Protein AF-0000000078598450 (afdb_homodimer)

pLDDT: mean 82.83, std 18.05, range [18.55, 98.25]

Radius of gyration: 43.67 Å; Cα contacts (8 Å, |Δi|>4): 2610; chains: 2; bounding box: 97×146×122 Å

Secondary structure (DSSP, 8-state):
-----------S------BTTTTB----S----------TT--EEEEE-PPPPTTT-HHHHHHHHHHHHHT-GGGG--S-BSS--S-TTHHHHHHHHHHT-HHHHHHHHHHHHHHHHHHHHHT-S---SSTTHHHHHHHHHHHHHHHHHHHHHHHHHHHS-----HHHHHHHHHHHHHHHHHHSTTEEEEEHHHHHHHHHHHHHHHHTT-EEEEEE--S-THHHHHHHHHHHHHTBPPPEEEEEGGG--TTHHHHHHHTTEEEE-S--TT-HHHHHHHHHHHHHHHHHT--EE--TTSS--SSSSPPPPP-HHHHHHHHHHHTTSS--EEEEEEEEEESS-TTHHHHHHHHTT-------HHHHHH-HHHHT----EEEEEEPPPEEHHHHHHHHHHHTT---S-TT----HHHHHHHHHHHHHHHHHHHHHHPEEPHHHHHHHHHHT-SSS-EEHHHHHHHHHHHHHHHHHTT-EE---TT--HHHHHHHHHHHH-TTTEEEE-SSSS-EEEES-HHHHHHHHTTTGGGSHHHHHHHHHHHHHHTTBSSGGGG-EEHHHHHHHHHHHHHHTTTTSPPPTT-HHHHHHHHHHHHHHTTSEEEEE-TTS-EEEEEE-HHHHHTTSHHHHHHHHHHHHHHHHHHHHHHHHHTTSPPTTS-S---EEHHHHHHHHHHHHHHHHHHTSSS-GGGG-HHHHHHHHHHHHHHTSEEEE--SS-SSPPEEEE-GGGPPPB-TTT-PBPS-SHHHHHHHHHHTTS---TT--SSHHHHHHHHHHHHHHHHHHHHH------S-B-----SS--TTS----/--TT-------------EETTTTEE---S----------TT--EEEEE-PPPPTTT-HHHHHHHHHHHHHT-GGGG--S-BSS--S-TTHHHHHHHHHHT-HHHHHHHHHHHHHHHHHHHHHT-S---SSTTHHHHHHHHHHHHHHHHHHHHHHHHHHHS-----HHHHHHHHHHHHHHHHHHSTTEEEEEHHHHHHHHHHHHHHHHTT-EEEEEE--SSTHHHHHHHHHHHHHTBPPPEEEEEGGG--TTHHHHHHHHTEEEE-S--TT-HHHHHHHHHHHHHHHHHT--EE--TTSS--SSSSPPPPP-HHHHHHHHHHHTTSS--EEEEEEEEEESS-TTHHHHHHHHTT-------HHHHHH-HHHHT----EEEEEEPPPEEHHHHHHHHHHHTT---S-TT----HHHHHHHHHHHHHHHHHHHHHHPEEPHHHHHHHHHHT-SSS-EEHHHHHHHHHHHHHHHHHTT-EE---TT--HHHHHHHHHHHH-TTTEEEE-SSSS-EEEES-HHHHHHHHTTTGGGSHHHHHHHHHHHHHHTTBSSGGGG-EEHHHHHHHHHHHHHHTTTTSPPPTT-HHHHHHHHHHHHHHTTSEEEEE-TTS-EEEEEE-HHHHHTTSHHHHHHHHHHHHHHHHHHHHHHHHHTTSPPTTS-S---EEHHHHHHHHHHHHHHHHHHTS-S-GGGG-HHHHHHHHHHHHHTTSEEEE--SS-SSPPEEEE-GGGPPPB-TTT-PBPS-SHHHHHHHHHHTTS---TT--SSHHHHHHHHHHHHHHHHHHHHH------S-B------S--TTS----

Organism: Penicillium oxalicum (strain 114-2 / CGMCC 5302) (NCBI:txid933388)

Sequence (1624 aa):
MPQPKSTIGDEHSAPDLEIVGDKVTIHPSGFTSGPTARDDTITERNLVRHMARFRENPLDFFREVSLYMSGSGWRAYDDVIGQPVFYSGFGERMKSLILSSSMLQDKVRELANTRLAVEEKEGLLAIKEGANLDEKRARRRNELEGGLREVVDTMLDNMICKMESKTFIRGAYYLCTQLLTRAYHQGIHVSSEEVLRLRSVAETAAKNNQSIVFLPCHKSHVDYVSLQLICYRLGMGLPVVVAGDNLNIPLLGPFLQHAGAMWIRRSFGNDPLYQTVVQAYIDTLLQQGFNFECFIEGGRSRTGKLLSPKFGILNFIVDSVLSGRVKDTIICPVSTQYDKVIETESYISELLGQPKQKENLADLLSSSSVLSLKLGRVDVRFSQPWSLREFLTQQLSRLDHSDIGYGLKLDYAERGRILRTLGYRVLSEINDVSVMMPPALVGTVLLTLRGRGVGKGELVRRLDWLCDRVRAKGGRVAHFYRSPTEVVVDRALDVLGPKLVGVVPGLAEPTYYAVDRFQLSFYRNMLIHLFITEALVSVAMYTKIKQGGGPDNQRITFEALKAQVSFLSQLFRGEFIFPPEGLVNNLEKTLRSLEADDVISIARDASNVPQFVELSEAERTCGRENFDFYCFLIWPFIEASWLGVVSLQGLTPPLDCPTDIWIDNKKAQDSAQLLGKTLYHQGDLSYFEAVNKETLKNSYQRFEEEGIILVARSKESRAGPSIKLAPEWTPERDPETGKVIPRGRLWDFTELIAQSRREGKNRRDGATVSSRVLTMSDRVGRQLFFTAAAPAPVDVSSRQMRRKAIGTDSKLMPQPKSTIGDEHSAPDLEIVGDKVTIHPSGFTSGPTARDDTITERNLVRHMARFRENPLDFFREVSLYMSGSGWRAYDDVIGQPVFYSGFGERMKSLILSSSMLQDKVRELANTRLAVEEKEGLLAIKEGANLDEKRARRRNELEGGLREVVDTMLDNMICKMESKTFIRGAYYLCTQLLTRAYHQGIHVSSEEVLRLRSVAETAAKNNQSIVFLPCHKSHVDYVSLQLICYRLGMGLPVVVAGDNLNIPLLGPFLQHAGAMWIRRSFGNDPLYQTVVQAYIDTLLQQGFNFECFIEGGRSRTGKLLSPKFGILNFIVDSVLSGRVKDTIICPVSTQYDKVIETESYISELLGQPKQKENLADLLSSSSVLSLKLGRVDVRFSQPWSLREFLTQQLSRLDHSDIGYGLKLDYAERGRILRTLGYRVLSEINDVSVMMPPALVGTVLLTLRGRGVGKGELVRRLDWLCDRVRAKGGRVAHFYRSPTEVVVDRALDVLGPKLVGVVPGLAEPTYYAVDRFQLSFYRNMLIHLFITEALVSVAMYTKIKQGGGPDNQRITFEALKAQVSFLSQLFRGEFIFPPEGLVNNLEKTLRSLEADDVISIARDASNVPQFVELSEAERTCGRENFDFYCFLIWPFIEASWLGVVSLQGLTPPLDCPTDIWIDNKKAQDSAQLLGKTLYHQGDLSYFEAVNKETLKNSYQRFEEEGIILVARSKESRAGPSIKLAPEWTPERDPETGKVIPRGRLWDFTELIAQSRREGKNRRDGATVSSRVLTMSDRVGRQLFFTAAAPAPVDVSSRQMRRKAIGTDSKL

Nearest PDB structures (foldseek):
  8e50-assembly1_A  TM=8.571E-01  e=2.060E-31  Homo sapiens
  5dok-assembly2_B  TM=3.335E-01  e=1.825E+00  Tetrahymena thermophila
  5dfn-assembly2_B  TM=2.974E-01  e=2.376E+00  Tetrahymena thermophila
  5dok-assembly1_A  TM=2.936E-01  e=3.233E+00  Tetrahymena thermophila
  6dcr-assembly1_A  TM=2.007E-01  e=6.535E+00  Escherichia coli K-12

Structure (mmCIF, N/CA/C/O backbone):
data_AF-0000000078598450-model_v1
#
loop_
_entity.id
_entity.type
_entity.pdbx_description
1 polymer 'Phospholipid/glycerol acyltransferase domain-containing protein'
#
loop_
_atom_site.group_PDB
_atom_site.id
_atom_site.type_symbol
_atom_site.label_atom_id
_atom_site.label_alt_id
_atom_site.label_comp_id
_atom_site.label_asym_id
_atom_site.label_entity_id
_atom_site.label_seq_id
_atom_site.pdbx_PDB_ins_code
_atom_site.Cartn_x
_atom_site.Cartn_y
_atom_site.Cartn_z
_atom_site.occupancy
_atom_site.B_iso_or_equiv
_atom_site.auth_seq_id
_atom_site.auth_comp_id
_atom_site.auth_asym_id
_atom_site.auth_atom_id
_atom_site.pdbx_PDB_model_num
ATOM 1 N N . MET A 1 1 ? 45.812 20.312 73.312 1 22.81 1 MET A N 1
ATOM 2 C CA . MET A 1 1 ? 44.406 20.094 72.938 1 22.81 1 MET A CA 1
ATOM 3 C C . MET A 1 1 ? 44.062 20.828 71.625 1 22.81 1 MET A C 1
ATOM 5 O O . MET A 1 1 ? 44.156 22.062 71.562 1 22.81 1 MET A O 1
ATOM 9 N N . PRO A 1 2 ? 44.156 20.109 70.5 1 24.27 2 PRO A N 1
ATOM 10 C CA . PRO A 1 2 ? 44.344 20.531 69.062 1 24.27 2 PRO A CA 1
ATOM 11 C C . PRO A 1 2 ? 43.031 21.062 68.5 1 24.27 2 PRO A C 1
ATOM 13 O O . PRO A 1 2 ? 42 20.406 68.5 1 24.27 2 PRO A O 1
ATOM 16 N N . GLN A 1 3 ? 42.656 22.359 68.875 1 24.23 3 GLN A N 1
ATOM 17 C CA . GLN A 1 3 ? 41.5 23.125 68.438 1 24.23 3 GLN A CA 1
ATOM 18 C C . GLN A 1 3 ? 41.281 23.047 66.938 1 24.23 3 GLN A C 1
ATOM 20 O O . GLN A 1 3 ? 42.219 23.312 66.125 1 24.23 3 GLN A O 1
ATOM 25 N N . PRO A 1 4 ? 40.312 22.109 66.5 1 24.39 4 PRO A N 1
ATOM 26 C CA . PRO A 1 4 ? 40.094 21.453 65.25 1 24.39 4 PRO A CA 1
ATOM 27 C C . PRO A 1 4 ? 39.969 22.453 64.062 1 24.39 4 PRO A C 1
ATOM 29 O O . PRO A 1 4 ? 39.719 23.641 64.312 1 24.39 4 PRO A O 1
ATOM 32 N N . LYS A 1 5 ? 40 21.688 62.812 1 26.7 5 LYS A N 1
ATOM 33 C CA . LYS A 1 5 ? 40.438 22 61.438 1 26.7 5 LYS A CA 1
ATOM 34 C C . LYS A 1 5 ? 39.438 22.906 60.75 1 26.7 5 LYS A C 1
ATOM 36 O O . LYS A 1 5 ? 38.312 22.5 60.438 1 26.7 5 LYS A O 1
ATOM 41 N N . SER A 1 6 ? 39.219 24.234 61.125 1 22.58 6 SER A N 1
ATOM 42 C CA . SER A 1 6 ? 38.375 25.312 60.625 1 22.58 6 SER A CA 1
ATOM 43 C C . SER A 1 6 ? 38.406 25.375 59.094 1 22.58 6 SER A C 1
ATOM 45 O O . SER A 1 6 ? 39.406 25.719 58.5 1 22.58 6 SER A O 1
ATOM 47 N N . THR A 1 7 ? 37.781 24.281 58.344 1 25.06 7 THR A N 1
ATOM 48 C CA . THR A 1 7 ? 37.156 23.953 57.062 1 25.06 7 THR A CA 1
ATOM 49 C C . THR A 1 7 ? 36.375 25.141 56.5 1 25.06 7 THR A C 1
ATOM 51 O O . THR A 1 7 ? 35.312 25.5 57.031 1 25.06 7 THR A O 1
ATOM 54 N N . ILE A 1 8 ? 36.938 26.219 55.969 1 24.95 8 ILE A N 1
ATOM 55 C CA . ILE A 1 8 ? 37.188 27.5 55.312 1 24.95 8 ILE A CA 1
ATOM 56 C C . ILE A 1 8 ? 36.125 27.734 54.219 1 24.95 8 ILE A C 1
ATOM 58 O O . ILE A 1 8 ? 35.531 26.781 53.688 1 24.95 8 ILE A O 1
ATOM 62 N N . GLY A 1 9 ? 36.25 28.906 53.469 1 24.38 9 GLY A N 1
ATOM 63 C CA . GLY A 1 9 ? 35.688 30.047 52.75 1 24.38 9 GLY A CA 1
ATOM 64 C C . GLY A 1 9 ? 35.312 29.703 51.344 1 24.38 9 GLY A C 1
ATOM 65 O O . GLY A 1 9 ? 35.938 30.141 50.375 1 24.38 9 GLY A O 1
ATOM 66 N N . ASP A 1 10 ? 34.938 28.5 51.094 1 26.86 10 ASP A N 1
ATOM 67 C CA . ASP A 1 10 ? 34.312 28.234 49.812 1 26.86 10 ASP A CA 1
ATOM 68 C C . ASP A 1 10 ? 33.125 29.156 49.594 1 26.86 10 ASP A C 1
ATOM 70 O O . ASP A 1 10 ? 31.984 28.766 49.844 1 26.86 10 ASP A O 1
ATOM 74 N N . GLU A 1 11 ? 33.094 30.51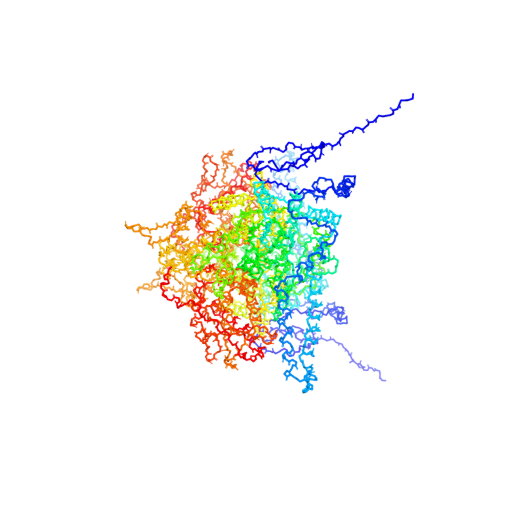6 49.906 1 26.38 11 GLU A N 1
ATOM 75 C CA . GLU A 1 11 ? 32.312 31.75 49.75 1 26.38 11 GLU A CA 1
ATOM 76 C C . GLU A 1 11 ? 31.891 31.922 48.281 1 26.38 11 GLU A C 1
ATOM 78 O O . GLU A 1 11 ? 30.719 32.219 48.031 1 26.38 11 GLU A O 1
ATOM 83 N N . HIS A 1 12 ? 32.844 32.438 47.406 1 25.59 12 HIS A N 1
ATOM 84 C CA . HIS A 1 12 ? 32.625 33.312 46.281 1 25.59 12 HIS A CA 1
ATOM 85 C C . HIS A 1 12 ? 31.984 32.594 45.125 1 25.59 12 HIS A C 1
ATOM 87 O O . HIS A 1 12 ? 31.766 33.156 44.031 1 25.59 12 HIS A O 1
ATOM 93 N N . SER A 1 13 ? 32.219 31.406 45.281 1 27.75 13 SER A N 1
ATOM 94 C CA . SER A 1 13 ? 31.891 30.906 43.969 1 27.75 13 SER A CA 1
ATOM 95 C C . SER A 1 13 ? 30.391 31 43.688 1 27.75 13 SER A C 1
ATOM 97 O O . SER A 1 13 ? 29.594 30.312 44.312 1 27.75 13 SER A O 1
ATOM 99 N N . ALA A 1 14 ? 29.906 32.156 44.031 1 30.91 14 ALA A N 1
ATOM 100 C CA . ALA A 1 14 ? 28.562 32.094 43.406 1 30.91 14 ALA A CA 1
ATOM 101 C C . ALA A 1 14 ? 28.641 31.734 41.938 1 30.91 14 ALA A C 1
ATOM 103 O O . ALA A 1 14 ? 27.719 31.109 41.406 1 30.91 14 ALA A O 1
ATOM 104 N N . PRO A 1 15 ? 29.984 31.797 41.281 1 33.66 15 PRO A N 1
ATOM 105 C CA . PRO A 1 15 ? 29.562 32.406 40 1 33.66 15 PRO A CA 1
ATOM 106 C C . PRO A 1 15 ? 28.859 31.438 39.094 1 33.66 15 PRO A C 1
ATOM 108 O O . PRO A 1 15 ? 27.922 31.797 38.375 1 33.66 15 PRO A O 1
ATOM 111 N N . ASP A 1 16 ? 28.906 30.5 39.031 1 33.28 16 ASP A N 1
ATOM 112 C CA . ASP A 1 16 ? 28.875 29.969 37.656 1 33.28 16 ASP A CA 1
ATOM 113 C C . ASP A 1 16 ? 27.469 30.047 37.062 1 33.28 16 ASP A C 1
ATOM 115 O O . ASP A 1 16 ? 26.5 29.641 37.719 1 33.28 16 ASP A O 1
ATOM 119 N N . LEU A 1 17 ? 27.156 31.234 36.188 1 38.84 17 LEU A N 1
ATOM 120 C CA . LEU A 1 17 ? 26.406 31.266 34.938 1 38.84 17 LEU A CA 1
ATOM 121 C C . LEU A 1 17 ? 27.297 30.969 33.75 1 38.84 17 LEU A C 1
ATOM 123 O O . LEU A 1 17 ? 28.391 31.531 33.625 1 38.84 17 LEU A O 1
ATOM 127 N N . GLU A 1 18 ? 27.484 30.062 32.812 1 40.84 18 GLU A N 1
ATOM 128 C CA . GLU A 1 18 ? 27.969 29.422 31.594 1 40.84 18 GLU A CA 1
ATOM 129 C C . GLU A 1 18 ? 26.859 29.312 30.547 1 40.84 18 GLU A C 1
ATOM 131 O O . GLU A 1 18 ? 25.797 28.766 30.812 1 40.84 18 GLU A O 1
ATOM 136 N N . ILE A 1 19 ? 26.812 30.797 29.484 1 41.5 19 ILE A N 1
ATOM 137 C CA . ILE A 1 19 ? 26.688 30.938 28.031 1 41.5 19 ILE A CA 1
ATOM 138 C C . ILE A 1 19 ? 28.016 31.359 27.438 1 41.5 19 ILE A C 1
ATOM 140 O O . ILE A 1 19 ? 28.547 32.438 27.766 1 41.5 19 ILE A O 1
ATOM 144 N N . VAL A 1 20 ? 29.062 30.688 26.594 1 34.19 20 VAL A N 1
ATOM 145 C CA . VAL A 1 20 ? 30.312 30.484 25.875 1 34.19 20 VAL A CA 1
ATOM 146 C C . VAL A 1 20 ? 30.016 30.234 24.391 1 34.19 20 VAL A C 1
ATOM 148 O O . VAL A 1 20 ? 29.641 29.109 24.016 1 34.19 20 VAL A O 1
ATOM 151 N N . GLY A 1 21 ? 30.156 31.734 23.109 1 35.94 21 GLY A N 1
ATOM 152 C CA . GLY A 1 21 ? 30.375 32.875 22.219 1 35.94 21 GLY A CA 1
ATOM 153 C C . GLY A 1 21 ? 29.5 34.062 22.562 1 35.94 21 GLY A C 1
ATOM 154 O O . GLY A 1 21 ? 29.578 34.594 23.656 1 35.94 21 GLY A O 1
ATOM 155 N N . ASP A 1 22 ? 28.203 34.75 21.828 1 36.47 22 ASP A N 1
ATOM 156 C CA . ASP A 1 22 ? 27.875 36.125 22.125 1 36.47 22 ASP A CA 1
ATOM 157 C C . ASP A 1 22 ? 27.484 36.312 23.578 1 36.47 22 ASP A C 1
ATOM 159 O O . ASP A 1 22 ? 26.891 37.344 23.953 1 36.47 22 ASP A O 1
ATOM 163 N N . LYS A 1 23 ? 27.75 36.469 25.188 1 41.22 23 LYS A N 1
ATOM 164 C CA . LYS A 1 23 ? 28.297 36.062 26.484 1 41.22 23 LYS A CA 1
ATOM 165 C C . LYS A 1 23 ? 27.219 35.531 27.406 1 41.22 23 LYS A C 1
ATOM 167 O O . LYS A 1 23 ? 26.141 36.125 27.516 1 41.22 23 LYS A O 1
ATOM 172 N N . VAL A 1 24 ? 26.828 34.281 28.031 1 44.88 24 VAL A N 1
ATOM 173 C CA . VAL A 1 24 ? 26.219 33.812 29.266 1 44.88 24 VAL A CA 1
ATOM 174 C C . VAL A 1 24 ? 27.297 33.469 30.281 1 44.88 24 VAL A C 1
ATOM 176 O O . VAL A 1 24 ? 28.109 32.562 30.031 1 44.88 24 VAL A O 1
ATOM 179 N N . THR A 1 25 ? 27.797 34.219 31.375 1 38.78 25 THR A N 1
ATOM 180 C CA . THR A 1 25 ? 28.828 33.812 32.344 1 38.78 25 THR A CA 1
ATOM 181 C C . THR A 1 25 ? 28.219 33.25 33.594 1 38.78 25 THR A C 1
ATOM 183 O O . THR A 1 25 ? 28.594 32.156 34.062 1 38.78 25 THR A O 1
ATOM 186 N N . ILE A 1 26 ? 27.844 33.469 35.5 1 40.09 26 ILE A N 1
ATOM 187 C CA . ILE A 1 26 ? 28.953 33.969 36.281 1 40.09 26 ILE A CA 1
ATOM 188 C C . ILE A 1 26 ? 29.516 32.844 37.156 1 40.09 26 ILE A C 1
ATOM 190 O O . ILE A 1 26 ? 28.75 32.156 37.844 1 40.09 26 ILE A O 1
ATOM 194 N N . HIS A 1 27 ? 30.609 31.75 36.969 1 37.09 27 HIS A N 1
ATOM 195 C CA . HIS A 1 27 ? 31.141 30.609 37.688 1 37.09 27 HIS A CA 1
ATOM 196 C C . HIS A 1 27 ? 31.375 30.953 39.156 1 37.09 27 HIS A C 1
ATOM 198 O O . HIS A 1 27 ? 32.125 31.891 39.469 1 37.09 27 HIS A O 1
ATOM 204 N N . PRO A 1 28 ? 30.781 30.641 40.281 1 30.66 28 PRO A N 1
ATOM 205 C CA . PRO A 1 28 ? 31.672 30.188 41.375 1 30.66 28 PRO A CA 1
ATOM 206 C C . PRO A 1 28 ? 32.156 28.75 41.188 1 30.66 28 PRO A C 1
ATOM 208 O O . PRO A 1 28 ? 31.562 28 40.406 1 30.66 28 PRO A O 1
ATOM 211 N N . SER A 1 29 ? 33.125 27.625 42.281 1 30.64 29 SER A N 1
ATOM 212 C CA . SER A 1 29 ? 34.25 26.719 42.531 1 30.64 29 SER A CA 1
ATOM 213 C C . SER A 1 29 ? 33.781 25.266 42.656 1 30.64 29 SER A C 1
ATOM 215 O O . SER A 1 29 ? 32.844 24.984 43.438 1 30.64 29 SER A O 1
ATOM 217 N N . GLY A 1 30 ? 33.781 24.109 41.5 1 30.73 30 GLY A N 1
ATOM 218 C CA . GLY A 1 30 ? 33.688 22.672 41.25 1 30.73 30 GLY A CA 1
ATOM 219 C C . GLY A 1 30 ? 33.062 22.344 39.906 1 30.73 30 GLY A C 1
ATOM 220 O O . GLY A 1 30 ? 32.562 21.25 39.719 1 30.73 30 GLY A O 1
ATOM 221 N N . PHE A 1 31 ? 33.219 23.078 38.938 1 32.91 31 PHE A N 1
ATOM 222 C CA . PHE A 1 31 ? 32.875 23.047 37.5 1 32.91 31 PHE A CA 1
ATOM 223 C C . PHE A 1 31 ? 33.531 21.859 36.844 1 32.91 31 PHE A C 1
ATOM 225 O O . PHE A 1 31 ? 34.781 21.797 36.75 1 32.91 31 PHE A O 1
ATOM 232 N N . THR A 1 32 ? 33.219 20.531 36.906 1 30.2 32 THR A N 1
ATOM 233 C CA . THR A 1 32 ? 33.875 19.5 36.125 1 30.2 32 THR A CA 1
ATOM 234 C C . THR A 1 32 ? 33.438 19.578 34.656 1 30.2 32 THR A C 1
ATOM 236 O O . THR A 1 32 ? 32.312 19.172 34.344 1 30.2 32 THR A O 1
ATOM 239 N N . SER A 1 33 ? 33.5 20.672 33.844 1 32.25 33 SER A N 1
ATOM 240 C CA . SER A 1 33 ? 33.25 20.609 32.406 1 32.25 33 SER A CA 1
ATOM 241 C C . SER A 1 33 ? 34.062 19.516 31.75 1 32.25 33 SER A C 1
ATOM 243 O O . SER A 1 33 ? 35.25 19.375 32 1 32.25 33 SER A O 1
ATOM 245 N N . GLY A 1 34 ? 33.656 18.328 31.516 1 32.19 34 GLY A N 1
ATOM 246 C CA . GLY A 1 34 ? 34.5 17.688 30.516 1 32.19 34 GLY A CA 1
ATOM 247 C C . GLY A 1 34 ? 34.75 18.562 29.297 1 32.19 34 GLY A C 1
ATOM 248 O O . GLY A 1 34 ? 34.062 19.578 29.094 1 32.19 34 GLY A O 1
ATOM 249 N N . PRO A 1 35 ? 36 18.578 28.609 1 31.8 35 PRO A N 1
ATOM 250 C CA . PRO A 1 35 ? 36.406 19.375 27.453 1 31.8 35 PRO A CA 1
ATOM 251 C C . PRO A 1 35 ? 35.375 19.391 26.344 1 31.8 35 PRO A C 1
ATOM 253 O O . PRO A 1 35 ? 35.062 18.344 25.75 1 31.8 35 PRO A O 1
ATOM 256 N N . THR A 1 36 ? 34.219 19.812 26.547 1 36.94 36 THR A N 1
ATOM 257 C CA . THR A 1 36 ? 33.5 19.844 25.281 1 36.94 36 THR A CA 1
ATOM 258 C C . THR A 1 36 ? 34.312 20.594 24.234 1 36.94 36 THR A C 1
ATOM 260 O O . THR A 1 36 ? 34.969 21.594 24.531 1 36.94 36 THR A O 1
ATOM 263 N N . ALA A 1 37 ? 34.719 20.016 23.141 1 36.88 37 ALA A N 1
ATOM 264 C CA . ALA A 1 37 ? 35.375 20.641 22 1 36.88 37 ALA A CA 1
ATOM 265 C C . ALA A 1 37 ? 34.812 22.016 21.703 1 36.88 37 ALA A C 1
ATOM 267 O O . ALA A 1 37 ? 33.594 22.172 21.5 1 36.88 37 ALA A O 1
ATOM 268 N N . ARG A 1 38 ? 35.25 23.125 22.094 1 40.09 38 ARG A N 1
ATOM 269 C CA . ARG A 1 38 ? 35.031 24.562 21.953 1 40.09 38 ARG A CA 1
ATOM 270 C C . ARG A 1 38 ? 34.969 24.984 20.484 1 40.09 38 ARG A C 1
ATOM 272 O O . ARG A 1 38 ? 36 25.312 19.891 1 40.09 38 ARG A O 1
ATOM 279 N N . ASP A 1 39 ? 34.281 24.25 19.703 1 41.75 39 ASP A N 1
ATOM 280 C CA . ASP A 1 39 ? 34.312 24.844 18.375 1 41.75 39 ASP A CA 1
ATOM 281 C C . ASP A 1 39 ? 33.531 26.141 18.328 1 41.75 39 ASP A C 1
ATOM 283 O O . ASP A 1 39 ? 32.312 26.156 18.547 1 41.75 39 ASP A O 1
ATOM 287 N N . ASP A 1 40 ? 34 27.375 18.562 1 44.97 40 ASP A N 1
ATOM 288 C CA . ASP A 1 40 ? 33.531 28.766 18.547 1 44.97 40 ASP A CA 1
ATOM 289 C C . ASP A 1 40 ? 32.438 28.984 17.516 1 44.97 40 ASP A C 1
ATOM 291 O O . ASP A 1 40 ? 31.734 30 17.547 1 44.97 40 ASP A O 1
ATOM 295 N N . THR A 1 41 ? 32.312 28.172 16.547 1 49.22 41 THR A N 1
ATOM 296 C CA . THR A 1 41 ? 31.391 28.438 15.461 1 49.22 41 THR A CA 1
ATOM 297 C C . THR A 1 41 ? 30 27.891 15.781 1 49.22 41 THR A C 1
ATOM 299 O O . THR A 1 41 ? 29.047 28.172 15.062 1 49.22 41 THR A O 1
ATOM 302 N N . ILE A 1 42 ? 29.891 27.188 17.016 1 50.06 42 ILE A N 1
ATOM 303 C CA . ILE A 1 42 ? 28.578 26.594 17.266 1 50.06 42 ILE A CA 1
ATOM 304 C C . ILE A 1 42 ? 27.828 27.422 18.297 1 50.06 42 ILE A C 1
ATOM 306 O O . ILE A 1 42 ? 28.25 27.547 19.453 1 50.06 42 ILE A O 1
ATOM 310 N N . THR A 1 43 ? 26.781 28.125 17.969 1 54.09 43 TH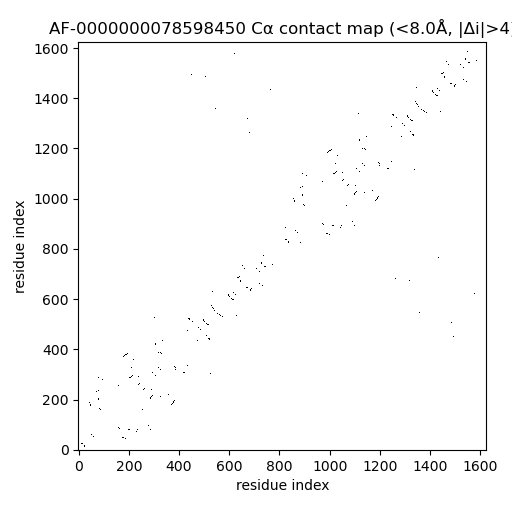R A N 1
ATOM 311 C CA . THR A 1 43 ? 25.984 29.031 18.797 1 54.09 43 THR A CA 1
ATOM 312 C C . THR A 1 43 ? 24.859 28.266 19.484 1 54.09 43 THR A C 1
ATOM 314 O O . THR A 1 43 ? 24.203 28.781 20.391 1 54.09 43 THR A O 1
ATOM 317 N N . GLU A 1 44 ? 24.625 27 19.25 1 57.53 44 GLU A N 1
ATOM 318 C CA . GLU A 1 44 ? 23.531 26.219 19.859 1 57.53 44 GLU A CA 1
ATOM 319 C C . GLU A 1 44 ? 23.984 25.578 21.156 1 57.53 44 GLU A C 1
ATOM 321 O O . GLU A 1 44 ? 25.062 24.969 21.219 1 57.53 44 GLU A O 1
ATOM 326 N N . ARG A 1 45 ? 23.297 25.922 22.328 1 59.28 45 ARG A N 1
ATOM 327 C CA . ARG A 1 45 ? 23.672 25.391 23.625 1 59.28 45 ARG A CA 1
ATOM 328 C C . ARG A 1 45 ? 22.5 24.688 24.312 1 59.28 45 ARG A C 1
ATOM 330 O O . ARG A 1 45 ? 21.344 25.062 24.094 1 59.28 45 ARG A O 1
ATOM 337 N N . ASN A 1 46 ? 22.781 23.609 25 1 57.19 46 ASN A N 1
ATOM 338 C CA . ASN A 1 46 ? 21.797 22.984 25.859 1 57.19 46 ASN A CA 1
ATOM 339 C C . ASN A 1 46 ? 21.641 23.734 27.188 1 57.19 46 ASN A C 1
ATOM 341 O O . ASN A 1 46 ? 22.594 23.812 27.969 1 57.19 46 ASN A O 1
ATOM 345 N N . LEU A 1 47 ? 20.562 24.391 27.391 1 62.16 47 LEU A N 1
ATOM 346 C CA . LEU A 1 47 ? 20.359 25.219 28.562 1 62.16 47 LEU A CA 1
ATOM 347 C C . LEU A 1 47 ? 19.953 24.391 29.766 1 62.16 47 LEU A C 1
ATOM 349 O O . LEU A 1 47 ? 20.297 24.719 30.906 1 62.16 47 LEU A O 1
ATOM 353 N N . VAL A 1 48 ? 19.094 23.359 29.484 1 59.53 48 VAL A N 1
ATOM 354 C CA . VAL A 1 48 ? 18.578 22.578 30.609 1 59.53 48 VAL A CA 1
ATOM 355 C C . VAL A 1 48 ? 18.906 21.094 30.406 1 59.53 48 VAL A C 1
ATOM 357 O O . VAL A 1 48 ? 18.516 20.484 29.422 1 59.53 48 VAL A O 1
ATOM 360 N N . ARG A 1 49 ? 19.828 20.578 31.219 1 60.47 49 ARG A N 1
ATOM 361 C CA . ARG A 1 49 ? 20.219 19.172 31.141 1 60.47 49 ARG A CA 1
ATOM 362 C C . ARG A 1 49 ? 19.609 18.375 32.281 1 60.47 49 ARG A C 1
ATOM 364 O O . ARG A 1 49 ? 19.031 18.938 33.219 1 60.47 49 ARG A O 1
ATOM 371 N N . HIS A 1 50 ? 19.766 17.094 32.188 1 54.09 50 HIS A N 1
ATOM 372 C CA . HIS A 1 50 ? 19.203 16.141 33.125 1 54.09 50 HIS A CA 1
ATOM 373 C C . HIS A 1 50 ? 19.688 16.422 34.562 1 54.09 50 HIS A C 1
ATOM 375 O O . HIS A 1 50 ? 20.859 16.734 34.75 1 54.09 50 HIS A O 1
ATOM 381 N N . MET A 1 51 ? 18.641 16.641 35.344 1 56.38 51 MET A N 1
ATOM 382 C CA . MET A 1 51 ? 18.922 16.75 36.75 1 56.38 51 MET A CA 1
ATOM 383 C C . MET A 1 51 ? 19.016 15.367 37.406 1 56.38 51 MET A C 1
ATOM 385 O O . MET A 1 51 ? 18.578 14.375 36.812 1 56.38 51 MET A O 1
ATOM 389 N N . ALA A 1 52 ? 19.812 15.203 38.375 1 48.94 52 ALA A N 1
ATOM 390 C CA . ALA A 1 52 ? 20.078 13.938 39.031 1 48.94 52 ALA A CA 1
ATOM 391 C C . ALA A 1 52 ? 18.781 13.25 39.469 1 48.94 52 ALA A C 1
ATOM 393 O O . ALA A 1 52 ? 17.828 13.914 39.906 1 48.94 52 ALA A O 1
ATOM 394 N N . ARG A 1 53 ? 18.625 11.961 39.156 1 57.34 53 ARG A N 1
ATOM 395 C CA . ARG A 1 53 ? 17.484 11.141 39.531 1 57.34 53 ARG A CA 1
ATOM 396 C C . ARG A 1 53 ? 17.719 10.492 40.906 1 57.34 53 ARG A C 1
ATOM 398 O O . ARG A 1 53 ? 18.828 10.031 41.188 1 57.34 53 ARG A O 1
ATOM 405 N N . PHE A 1 54 ? 16.625 10.531 41.625 1 53.06 54 PHE A N 1
ATOM 406 C CA . PHE A 1 54 ? 16.734 9.93 42.938 1 53.06 54 PHE A CA 1
ATOM 407 C C . PHE A 1 54 ? 17.172 8.477 42.844 1 53.06 54 PHE A C 1
ATOM 409 O O . PHE A 1 54 ? 18.016 8.023 43.625 1 53.06 54 PHE A O 1
ATOM 416 N N . ARG A 1 55 ? 16.531 7.719 41.938 1 56.94 55 ARG A N 1
ATOM 417 C CA . ARG A 1 55 ? 16.797 6.281 41.844 1 56.94 55 ARG A CA 1
ATOM 418 C C . ARG A 1 55 ? 18.219 6.008 41.406 1 56.94 55 ARG A C 1
ATOM 420 O O . ARG A 1 55 ? 18.812 4.988 41.781 1 56.94 55 ARG A O 1
ATOM 427 N N . GLU A 1 56 ? 18.688 6.973 40.656 1 58.84 56 GLU A N 1
ATOM 428 C CA . GLU A 1 56 ? 20.047 6.73 40.156 1 58.84 56 GLU A CA 1
ATOM 429 C C . GLU A 1 56 ? 21.094 7.25 41.125 1 58.84 56 GLU A C 1
ATOM 431 O O . GLU A 1 56 ? 22.078 6.555 41.438 1 58.84 56 GLU A O 1
ATOM 436 N N . ASN A 1 57 ? 20.906 8.469 41.562 1 59.41 57 ASN A N 1
ATOM 437 C CA . ASN A 1 57 ? 21.844 9.062 42.5 1 59.41 57 ASN A CA 1
ATOM 438 C C . ASN A 1 57 ? 21.125 9.883 43.562 1 59.41 57 ASN A C 1
ATOM 440 O O . ASN A 1 57 ? 21.031 11.109 43.469 1 59.41 57 ASN A O 1
ATOM 444 N N . PRO A 1 58 ? 20.719 9.219 44.562 1 59.94 58 PRO A N 1
ATOM 445 C CA . PRO A 1 58 ? 19.938 9.891 45.594 1 59.94 58 PRO A CA 1
ATOM 446 C C . PRO A 1 58 ? 20.672 11.062 46.219 1 59.94 58 PRO A C 1
ATOM 448 O O . PRO A 1 58 ? 20.062 12.102 46.531 1 59.94 58 PRO A O 1
ATOM 451 N N . LEU A 1 59 ? 21.906 10.867 46.344 1 57.78 59 LEU A N 1
ATOM 452 C CA . LEU A 1 59 ? 22.656 11.93 47.031 1 57.78 59 LEU A CA 1
ATOM 453 C C . LEU A 1 59 ? 22.672 13.195 46.156 1 57.78 59 LEU A C 1
ATOM 455 O O . LEU A 1 59 ? 22.469 14.297 46.688 1 57.78 59 LEU A O 1
ATOM 459 N N . ASP A 1 60 ? 22.938 12.961 44.938 1 57.62 60 ASP A N 1
ATOM 460 C CA . ASP A 1 60 ? 22.969 14.102 44.031 1 57.62 60 ASP A CA 1
ATOM 461 C C . ASP A 1 60 ? 21.578 14.703 43.875 1 57.62 60 ASP A C 1
ATOM 463 O O . ASP A 1 60 ? 21.438 15.922 43.719 1 57.62 60 ASP A O 1
ATOM 467 N N . PHE A 1 61 ? 20.688 13.883 44.031 1 61 61 PHE A N 1
ATOM 468 C CA . PHE A 1 61 ? 19.312 14.328 43.969 1 61 61 PHE A CA 1
ATOM 469 C C . PHE A 1 61 ? 18.969 15.25 45.125 1 61 61 PHE A C 1
ATOM 471 O O . PHE A 1 61 ? 18.438 16.344 44.938 1 61 61 PHE A O 1
ATOM 478 N N . PHE A 1 62 ? 19.281 14.836 46.281 1 61.91 62 PHE A N 1
ATOM 479 C CA . PHE A 1 62 ? 18.984 15.633 47.469 1 61.91 62 PHE A CA 1
ATOM 480 C C . PHE A 1 62 ? 19.797 16.922 47.469 1 61.91 62 PHE A C 1
ATOM 482 O O . PHE A 1 62 ? 19.312 17.953 47.906 1 61.91 62 PHE A O 1
ATOM 489 N N . ARG A 1 63 ? 20.984 16.828 46.969 1 58.19 63 ARG A N 1
ATOM 490 C CA . ARG A 1 63 ? 21.812 18.016 46.875 1 58.19 63 ARG A CA 1
ATOM 491 C C . ARG A 1 63 ? 21.188 19.047 45.938 1 58.19 63 ARG A C 1
ATOM 493 O O . ARG A 1 63 ? 21.125 20.234 46.25 1 58.19 63 ARG A O 1
ATOM 500 N N . GLU A 1 64 ? 20.766 18.547 44.969 1 62.72 64 GLU A N 1
ATOM 501 C CA . GLU A 1 64 ? 20.156 19.438 43.969 1 62.72 64 GLU A CA 1
ATOM 502 C C . GLU A 1 64 ? 18.859 20.047 44.531 1 62.72 64 GLU A C 1
ATOM 504 O O . GLU A 1 64 ? 18.594 21.234 44.344 1 62.72 64 GLU A O 1
ATOM 509 N N . VAL A 1 65 ? 18.188 19.234 45.188 1 65.06 65 VAL A N 1
ATOM 510 C CA . VAL A 1 65 ? 16.953 19.719 45.781 1 65.06 65 VAL A CA 1
ATOM 511 C C . VAL A 1 65 ? 17.266 20.781 46.844 1 65.06 65 VAL A C 1
ATOM 513 O O . VAL A 1 65 ? 16.594 21.797 46.938 1 65.06 65 VAL A O 1
ATOM 516 N N . SER A 1 66 ? 18.234 20.531 47.594 1 59.19 66 SER A N 1
ATOM 517 C CA . SER A 1 66 ? 18.641 21.469 48.625 1 59.19 66 SER A CA 1
ATOM 518 C C . SER A 1 66 ? 19.094 22.797 48 1 59.19 66 SER A C 1
ATOM 520 O O . SER A 1 66 ? 18.812 23.859 48.562 1 59.19 66 SER A O 1
ATOM 522 N N . LEU A 1 67 ? 19.75 22.703 46.938 1 62.72 67 LEU A N 1
ATOM 523 C CA . LEU A 1 67 ? 20.203 23.922 46.281 1 62.72 67 LEU A CA 1
ATOM 524 C C . LEU A 1 67 ? 19.031 24.734 45.781 1 62.72 67 LEU A C 1
ATOM 526 O O . LEU A 1 67 ? 19.047 25.969 45.844 1 62.72 67 LEU A O 1
ATOM 530 N N . TYR A 1 68 ? 18.125 24.062 45.375 1 64.38 68 TYR A N 1
ATOM 531 C CA . TYR A 1 68 ? 16.922 24.766 44.906 1 64.38 68 TYR A CA 1
ATOM 532 C C . TYR A 1 68 ? 16.141 25.344 46.062 1 64.38 68 TYR A C 1
ATOM 534 O O . TYR A 1 68 ? 15.633 26.469 46 1 64.38 68 TYR A O 1
ATOM 542 N N . MET A 1 69 ? 16.047 24.609 47.094 1 63.06 69 MET A N 1
ATOM 543 C CA . MET A 1 69 ? 15.289 25.062 48.25 1 63.06 69 MET A CA 1
ATOM 544 C C . MET A 1 69 ? 16 26.219 48.938 1 63.06 69 MET A C 1
ATOM 546 O O . MET A 1 69 ? 15.367 27.156 49.438 1 63.06 69 MET A O 1
ATOM 550 N N . SER A 1 70 ? 17.328 26.078 48.875 1 61.12 70 SER A N 1
ATOM 551 C CA . SER A 1 70 ? 18.109 27.125 49.531 1 61.12 70 SER A CA 1
ATOM 552 C C . SER A 1 70 ? 18.219 28.359 48.656 1 61.12 70 SER A C 1
ATOM 554 O O . SER A 1 70 ? 18.562 29.453 49.125 1 61.12 70 SER A O 1
ATOM 556 N N . GLY A 1 71 ? 17.781 28.156 47.344 1 59.16 71 GLY A N 1
ATOM 557 C CA . GLY A 1 71 ? 17.75 29.281 46.438 1 59.16 71 GLY A CA 1
ATOM 558 C C . GLY A 1 71 ? 19.125 29.875 46.188 1 59.16 71 GLY A C 1
ATOM 559 O O . GLY A 1 71 ? 19.312 31.094 46.344 1 59.16 71 GLY A O 1
ATOM 560 N N . SER A 1 72 ? 20.125 29.219 45.938 1 60.59 72 SER A N 1
ATOM 561 C CA . SER A 1 72 ? 21.438 29.812 45.656 1 60.59 72 SER A CA 1
ATOM 562 C C . SER A 1 72 ? 21.625 30.078 44.156 1 60.59 72 SER A C 1
ATOM 564 O O . SER A 1 72 ? 21.188 29.297 43.344 1 60.59 72 SER A O 1
ATOM 566 N N . GLY A 1 73 ? 22.125 31.312 43.812 1 58.91 73 GLY A N 1
ATOM 567 C CA . GLY A 1 73 ? 22.406 31.656 42.438 1 58.91 73 GLY A CA 1
ATOM 568 C C . GLY A 1 73 ? 21.156 31.922 41.625 1 58.91 73 GLY A C 1
ATOM 569 O O . GLY A 1 73 ? 20.266 32.656 42.062 1 58.91 73 GLY A O 1
ATOM 570 N N . TRP A 1 74 ? 21.188 31.328 40.438 1 62.59 74 TRP A N 1
ATOM 571 C CA . TRP A 1 74 ? 20.047 31.531 39.562 1 62.59 74 TRP A CA 1
ATOM 572 C C . TRP A 1 74 ? 18.812 30.812 40.094 1 62.59 74 TRP A C 1
ATOM 574 O O . TRP A 1 74 ? 17.688 31.188 39.781 1 62.59 74 TRP A O 1
ATOM 584 N N . ARG A 1 75 ? 19 29.891 40.938 1 69 75 ARG A N 1
ATOM 585 C CA . ARG A 1 75 ? 17.906 29.109 41.5 1 69 75 ARG A CA 1
ATOM 586 C C . ARG A 1 75 ? 17.078 29.938 42.5 1 69 75 ARG A C 1
ATOM 588 O O . ARG A 1 75 ? 15.906 29.641 42.719 1 69 75 ARG A O 1
ATOM 595 N N . ALA A 1 76 ? 17.797 30.891 43.031 1 69.19 76 ALA A N 1
ATOM 596 C CA . ALA A 1 76 ? 17.109 31.703 44 1 69.19 76 ALA A CA 1
ATOM 597 C C . ALA A 1 76 ? 16.109 32.656 43.344 1 69.19 76 ALA A C 1
ATOM 599 O O . ALA A 1 76 ? 15.086 33 43.969 1 69.19 76 ALA A O 1
ATOM 600 N N . TYR A 1 77 ? 16.344 33 42.125 1 80.31 77 TYR A N 1
ATOM 601 C CA . TYR A 1 77 ? 15.469 33.875 41.375 1 80.31 77 TYR A CA 1
ATOM 602 C C . TYR A 1 77 ? 15.266 35.188 42.156 1 80.31 77 TYR A C 1
ATOM 604 O O . TYR A 1 77 ? 14.156 35.719 42.188 1 80.31 77 TYR A O 1
ATOM 612 N N . ASP A 1 78 ? 16.234 35.625 42.812 1 78.19 78 ASP A N 1
ATOM 613 C CA . ASP A 1 78 ? 16.172 36.844 43.625 1 78.19 78 ASP A CA 1
ATOM 614 C C . ASP A 1 78 ? 16.531 38.062 42.781 1 78.19 78 ASP A C 1
ATOM 616 O O . ASP A 1 78 ? 16 39.156 43 1 78.19 78 ASP A O 1
ATOM 620 N N . ASP A 1 79 ? 17.5 37.906 41.906 1 77.5 79 ASP A N 1
ATOM 621 C CA . ASP A 1 79 ? 17.922 39 41.031 1 77.5 79 ASP A CA 1
ATOM 622 C C . ASP A 1 79 ? 17.422 38.812 39.594 1 77.5 79 ASP A C 1
ATOM 624 O O . ASP A 1 79 ? 18.141 38.25 38.75 1 77.5 79 ASP A O 1
ATOM 628 N N . VAL A 1 80 ? 16.266 39.219 39.438 1 86.94 80 VAL A N 1
ATOM 629 C CA . VAL A 1 80 ? 15.641 39 38.125 1 86.94 80 VAL A CA 1
ATOM 630 C C . VAL A 1 80 ? 15.609 40.281 37.312 1 86.94 80 VAL A C 1
ATOM 632 O O . VAL A 1 80 ? 15.422 41.375 37.875 1 86.94 80 VAL A O 1
ATOM 635 N N . ILE A 1 81 ? 15.938 40.188 36.094 1 90.38 81 ILE A N 1
ATOM 636 C CA . ILE A 1 81 ? 15.789 41.312 35.188 1 90.38 81 ILE A CA 1
ATOM 637 C C . ILE A 1 81 ? 14.305 41.562 34.906 1 90.38 81 ILE A C 1
ATOM 639 O O . ILE A 1 81 ? 13.633 40.75 34.281 1 90.38 81 ILE A O 1
ATOM 643 N N . GLY A 1 82 ? 13.781 42.688 35.438 1 90.69 82 GLY A N 1
ATOM 644 C CA . GLY A 1 82 ? 12.375 43.031 35.312 1 90.69 82 GLY A CA 1
ATOM 645 C C . GLY A 1 82 ? 11.773 43.594 36.562 1 90.69 82 GLY A C 1
ATOM 646 O O . GLY A 1 82 ? 12.492 44.094 37.438 1 90.69 82 GLY A O 1
ATOM 647 N N . GLN A 1 83 ? 10.492 43.531 36.594 1 90.62 83 GLN A N 1
ATOM 648 C CA . GLN A 1 83 ? 9.773 44.031 37.75 1 90.62 83 GLN A CA 1
ATOM 649 C C . GLN A 1 83 ? 9.695 43 38.844 1 90.62 83 GLN A C 1
ATOM 651 O O . GLN A 1 83 ? 9.734 41.812 38.594 1 90.62 83 GLN A O 1
ATOM 656 N N . PRO A 1 84 ? 9.68 43.438 40 1 88.94 84 PRO A N 1
ATOM 657 C CA . PRO A 1 84 ? 9.625 42.469 41.094 1 88.94 84 PRO A CA 1
ATOM 658 C C . PRO A 1 84 ? 8.367 41.625 41.094 1 88.94 84 PRO A C 1
ATOM 660 O O . PRO A 1 84 ? 7.27 42.125 40.844 1 88.94 84 PRO A O 1
ATOM 663 N N . VAL A 1 85 ? 8.664 40.312 41.281 1 91.06 85 VAL A N 1
ATOM 664 C CA . VAL A 1 85 ? 7.566 39.344 41.281 1 91.06 85 VAL A CA 1
ATOM 665 C C . VAL A 1 85 ? 7.781 38.344 42.438 1 91.06 85 VAL A C 1
ATOM 667 O O . VAL A 1 85 ? 8.852 38.312 43.031 1 91.06 85 VAL A O 1
ATOM 670 N N . PHE A 1 86 ? 6.691 37.625 42.812 1 92 86 PHE A N 1
ATOM 671 C CA . PHE A 1 86 ? 6.684 36.531 43.781 1 92 86 PHE A CA 1
ATOM 672 C C . PHE A 1 86 ? 6.973 37.062 45.188 1 92 86 PHE A C 1
ATOM 674 O O . PHE A 1 86 ? 7.945 36.656 45.812 1 92 86 PHE A O 1
ATOM 681 N N . TYR A 1 87 ? 6.195 37.969 45.531 1 91.19 87 TYR A N 1
ATOM 682 C CA . TYR A 1 87 ? 6.18 38.469 46.906 1 91.19 87 TYR A CA 1
ATOM 683 C C . TYR A 1 87 ? 4.762 38.469 47.469 1 91.19 87 TYR A C 1
ATOM 685 O O . TYR A 1 87 ? 3.787 38.438 46.719 1 91.19 87 TYR A O 1
ATOM 693 N N . SER A 1 88 ? 4.715 38.5 48.719 1 92 88 SER A N 1
ATOM 694 C CA . SER A 1 88 ? 3.42 38.438 49.406 1 92 88 SER A CA 1
ATOM 695 C C . SER A 1 88 ? 2.605 39.719 49.125 1 92 88 SER A C 1
ATOM 697 O O . SER A 1 88 ? 3.098 40.812 49.312 1 92 88 SER A O 1
ATOM 699 N N . GLY A 1 89 ? 1.384 39.594 48.594 1 92.94 89 GLY A N 1
ATOM 700 C CA . GLY A 1 89 ? 0.504 40.719 48.312 1 92.94 89 GLY A CA 1
ATOM 701 C C . GLY A 1 89 ? 0.481 41.094 46.844 1 92.94 89 GLY A C 1
ATOM 702 O O . GLY A 1 89 ? -0.162 42.094 46.469 1 92.94 89 GLY A O 1
ATOM 703 N N . PHE A 1 90 ? 1.238 40.406 46.125 1 94.12 90 PHE A N 1
ATOM 704 C CA . PHE A 1 90 ? 1.289 40.688 44.719 1 94.12 90 PHE A CA 1
ATOM 705 C C . PHE A 1 90 ? -0.112 40.719 44.125 1 94.12 90 PHE A C 1
ATOM 707 O O . PHE A 1 90 ? -0.466 41.656 43.375 1 94.12 90 PHE A O 1
ATOM 714 N N . GLY A 1 91 ? -0.981 39.719 44.375 1 93.06 91 GLY A N 1
ATOM 715 C CA . GLY A 1 91 ? -2.332 39.625 43.844 1 93.06 91 GLY A CA 1
ATOM 716 C C . GLY A 1 91 ? -3.219 40.781 44.25 1 93.06 91 GLY A C 1
ATOM 717 O O . GLY A 1 91 ? -3.959 41.344 43.438 1 93.06 91 GLY A O 1
ATOM 718 N N . GLU A 1 92 ? -3.109 41.156 45.469 1 93 92 GLU A N 1
ATOM 719 C CA . GLU A 1 92 ? -3.924 42.25 45.969 1 93 92 GLU A CA 1
ATOM 720 C C . GLU A 1 92 ? -3.5 43.594 45.375 1 93 92 GLU A C 1
ATOM 722 O O . GLU A 1 92 ? -4.34 44.469 45.125 1 93 92 GLU A O 1
ATOM 727 N N . ARG A 1 93 ? -2.275 43.719 45.25 1 94.12 93 ARG A N 1
ATOM 728 C CA . ARG A 1 93 ? -1.781 44.938 44.594 1 94.12 93 ARG A CA 1
ATOM 729 C C . ARG A 1 93 ? -2.289 45.062 43.156 1 94.12 93 ARG A C 1
ATOM 731 O O . ARG A 1 93 ? -2.75 46.125 42.75 1 94.12 93 ARG A O 1
ATOM 738 N N . MET A 1 94 ? -2.129 43.969 42.5 1 94.69 94 MET A N 1
ATOM 739 C CA . MET A 1 94 ? -2.578 43.969 41.125 1 94.69 94 MET A CA 1
ATOM 740 C C . MET A 1 94 ? -4.074 44.25 41.031 1 94.69 94 MET A C 1
ATOM 742 O O . MET A 1 94 ? -4.523 45 40.156 1 94.69 94 MET A O 1
ATOM 746 N N . LYS A 1 95 ? -4.852 43.688 41.875 1 94.62 95 LYS A N 1
ATOM 747 C CA . LYS A 1 95 ? -6.293 43.906 41.906 1 94.62 95 LYS A CA 1
ATOM 748 C C . LYS A 1 95 ? -6.613 45.375 42.156 1 94.62 95 LYS A C 1
ATOM 750 O O . LYS A 1 95 ? -7.496 45.938 41.5 1 94.62 95 LYS A O 1
ATOM 755 N N . SER A 1 96 ? -5.918 45.938 43.062 1 94.38 96 SER A N 1
ATOM 756 C CA . SER A 1 96 ? -6.148 47.344 43.375 1 94.38 96 SER A CA 1
ATOM 757 C C . SER A 1 96 ? -5.824 48.25 42.188 1 94.38 96 SER A C 1
ATOM 759 O O . SER A 1 96 ? -6.547 49.219 41.938 1 94.38 96 SER A O 1
ATOM 761 N N . LEU A 1 97 ? -4.766 47.938 41.562 1 94.75 97 LEU A N 1
ATOM 762 C CA . LEU A 1 97 ? -4.367 48.75 40.406 1 94.75 97 LEU A CA 1
ATOM 763 C C . LEU A 1 97 ? -5.402 48.625 39.281 1 94.75 97 LEU A C 1
ATOM 765 O O . LEU A 1 97 ? -5.707 49.625 38.625 1 94.75 97 LEU A O 1
ATOM 769 N N . ILE A 1 98 ? -5.973 47.469 39.094 1 95.94 98 ILE A N 1
ATOM 770 C CA . ILE A 1 98 ? -6.949 47.219 38.031 1 95.94 98 ILE A CA 1
ATOM 771 C C . ILE A 1 98 ? -8.258 47.938 38.375 1 95.94 98 ILE A C 1
ATOM 773 O O . ILE A 1 98 ? -8.875 48.562 37.5 1 95.94 98 ILE A O 1
ATOM 777 N N . LEU A 1 99 ? -8.617 47.844 39.625 1 92.81 99 LEU A N 1
ATOM 778 C CA . LEU A 1 99 ? -9.875 48.438 40.062 1 92.81 99 LEU A CA 1
ATOM 779 C C . LEU A 1 99 ? -9.797 49.969 40 1 92.81 99 LEU A C 1
ATOM 781 O O . LEU A 1 99 ? -10.82 50.656 39.875 1 92.81 99 LEU A O 1
ATOM 785 N N . SER A 1 100 ? -8.641 50.469 40.031 1 91.75 100 SER A N 1
ATOM 786 C CA . SER A 1 100 ? -8.453 51.938 40 1 91.75 100 SER A CA 1
ATOM 787 C C . SER A 1 100 ? -8.391 52.438 38.562 1 91.75 100 SER A C 1
ATOM 789 O O . SER A 1 100 ? -8.32 53.656 38.344 1 91.75 100 SER A O 1
ATOM 791 N N . SER A 1 101 ? -8.43 51.594 37.688 1 93 101 SER A N 1
ATOM 792 C CA . SER A 1 101 ? -8.398 52 36.281 1 93 101 SER A CA 1
ATOM 793 C C . SER A 1 101 ? -9.625 52.844 35.906 1 93 101 SER A C 1
ATOM 795 O O . SER A 1 101 ? -10.758 52.469 36.25 1 93 101 SER A O 1
ATOM 797 N N . SER A 1 102 ? -9.469 53.969 35.25 1 92.12 102 SER A N 1
ATOM 798 C CA . SER A 1 102 ? -10.547 54.844 34.875 1 92.12 102 SER A CA 1
ATOM 799 C C . SER A 1 102 ? -11.484 54.188 33.875 1 92.12 102 SER A C 1
ATOM 801 O O . SER A 1 102 ? -12.695 54.406 33.906 1 92.12 102 SER A O 1
ATOM 803 N N . MET A 1 103 ? -10.898 53.469 33.062 1 92.19 103 MET A N 1
ATOM 804 C CA . MET A 1 103 ? -11.695 52.781 32.031 1 92.19 103 MET A CA 1
ATOM 805 C C . MET A 1 103 ? -12.688 51.812 32.656 1 92.19 103 MET A C 1
ATOM 807 O O . MET A 1 103 ? -13.844 51.75 32.25 1 92.19 103 MET A O 1
ATOM 811 N N . LEU A 1 104 ? -12.234 51.031 33.594 1 94.44 104 LEU A N 1
ATOM 812 C CA . LEU A 1 104 ? -13.094 50.062 34.281 1 94.44 104 LEU A CA 1
ATOM 813 C C . LEU A 1 104 ? -14.164 50.75 35.094 1 94.44 104 LEU A C 1
ATOM 815 O O . LEU A 1 104 ? -15.328 50.344 35.094 1 94.44 104 LEU A O 1
ATOM 819 N N . GLN A 1 105 ? -13.812 51.844 35.719 1 94 105 GLN A N 1
ATOM 820 C CA . GLN A 1 105 ? -14.773 52.594 36.5 1 94 105 GLN A CA 1
ATOM 821 C C . GLN A 1 105 ? -15.836 53.219 35.625 1 94 105 GLN A C 1
ATOM 823 O O . GLN A 1 105 ? -17.016 53.25 36 1 94 105 GLN A O 1
ATOM 828 N N . ASP A 1 106 ? -15.367 53.781 34.594 1 94.19 106 ASP A N 1
ATOM 829 C CA . ASP A 1 106 ? -16.312 54.375 33.688 1 94.19 106 ASP A CA 1
ATOM 830 C C . ASP A 1 106 ? -17.297 53.344 33.125 1 94.19 106 ASP A C 1
ATOM 832 O O . ASP A 1 106 ? -18.469 53.625 32.938 1 94.19 106 ASP A O 1
ATOM 836 N N . LYS A 1 107 ? -16.766 52.188 32.844 1 94.38 107 LYS A N 1
ATOM 837 C CA . LYS A 1 107 ? -17.625 51.125 32.281 1 94.38 107 LYS A CA 1
ATOM 838 C C . LYS A 1 107 ? -18.656 50.688 33.344 1 94.38 107 LYS A C 1
ATOM 840 O O . LYS A 1 107 ? -19.797 50.406 33 1 94.38 107 LYS A O 1
ATOM 845 N N . VAL A 1 108 ? -18.219 50.531 34.531 1 93.69 108 VAL A N 1
ATOM 846 C CA . VAL A 1 108 ? -19.109 50.125 35.625 1 93.69 108 VAL A CA 1
ATOM 847 C C . VAL A 1 108 ? -20.219 51.188 35.781 1 93.69 108 VAL A C 1
ATOM 849 O O . VAL A 1 108 ? -21.391 50.812 35.938 1 93.69 108 VAL A O 1
ATOM 852 N N . ARG A 1 109 ? -19.875 52.438 35.656 1 93.56 109 ARG A N 1
ATOM 853 C CA . ARG A 1 109 ? -20.844 53.531 35.75 1 93.56 109 ARG A CA 1
ATOM 854 C C . ARG A 1 109 ? -21.797 53.531 34.562 1 93.56 109 ARG A C 1
ATOM 856 O O . ARG A 1 109 ? -23 53.719 34.719 1 93.56 109 ARG A O 1
ATOM 863 N N . GLU A 1 110 ? -21.219 53.344 33.5 1 94.56 110 GLU A N 1
ATOM 864 C CA . GLU A 1 110 ? -22.031 53.281 32.312 1 94.56 110 GLU A CA 1
ATOM 865 C C . GLU A 1 110 ? -23.062 52.156 32.375 1 94.56 110 GLU A C 1
ATOM 867 O O . GLU A 1 110 ? -24.234 52.344 32.062 1 94.56 110 GLU A O 1
ATOM 872 N N . LEU A 1 111 ? -22.625 51 32.719 1 93.44 111 LEU A N 1
ATOM 873 C CA . LEU A 1 111 ? -23.516 49.844 32.781 1 93.44 111 LEU A CA 1
ATOM 874 C C . LEU A 1 111 ? -24.562 50.031 33.875 1 93.44 111 LEU A C 1
ATOM 876 O O . LEU A 1 111 ? -25.703 49.594 33.719 1 93.44 111 LEU A O 1
ATOM 880 N N . ALA A 1 112 ? -24.188 50.594 34.969 1 91.94 112 ALA A N 1
ATOM 881 C CA . ALA A 1 112 ? -25.141 50.875 36.062 1 91.94 112 ALA A CA 1
ATOM 882 C C . ALA A 1 112 ? -26.203 51.875 35.594 1 91.94 112 ALA A C 1
ATOM 884 O O . ALA A 1 112 ? -27.391 51.688 35.906 1 91.94 112 ALA A O 1
ATOM 885 N N . ASN A 1 113 ? -25.812 52.875 34.906 1 92.5 113 ASN A N 1
ATOM 886 C CA . ASN A 1 113 ? -26.75 53.875 34.375 1 92.5 113 ASN A CA 1
ATOM 887 C C . ASN A 1 113 ? -27.703 53.25 33.375 1 92.5 113 ASN A C 1
ATOM 889 O O . ASN A 1 113 ? -28.891 53.594 33.344 1 92.5 113 ASN A O 1
ATOM 893 N N . THR A 1 114 ? -27.141 52.469 32.531 1 92.12 114 THR A N 1
ATOM 894 C CA . THR A 1 114 ? -27.969 51.812 31.547 1 92.12 114 THR A CA 1
ATOM 895 C C . THR A 1 114 ? -29 50.906 32.219 1 92.12 114 THR A C 1
ATOM 897 O O . THR A 1 114 ? -30.156 50.844 31.781 1 92.12 114 THR A O 1
ATOM 900 N N . ARG A 1 115 ? -28.594 50.156 33.219 1 89.25 115 ARG A N 1
ATOM 901 C CA . ARG A 1 115 ? -29.516 49.281 33.938 1 89.25 115 ARG A CA 1
ATOM 902 C C . ARG A 1 115 ? -30.562 50.125 34.688 1 89.25 115 ARG A C 1
ATOM 904 O O . ARG A 1 115 ? -31.734 49.719 34.75 1 89.25 115 ARG A O 1
ATOM 911 N N . LEU A 1 116 ? -30.125 51.219 35.219 1 87.19 116 LEU A N 1
ATOM 912 C CA . LEU A 1 116 ? -31.047 52.125 35.906 1 87.19 116 LEU A CA 1
ATOM 913 C C . LEU A 1 116 ? -32.125 52.656 34.969 1 87.19 116 LEU A C 1
ATOM 915 O O . LEU A 1 116 ? -33.281 52.75 35.312 1 87.19 116 LEU A O 1
ATOM 919 N N . ALA A 1 117 ? -31.688 53 33.812 1 88.44 117 ALA A N 1
ATOM 920 C CA . ALA A 1 117 ? -32.625 53.5 32.812 1 88.44 117 ALA A CA 1
ATOM 921 C C . ALA A 1 117 ? -33.625 52.406 32.438 1 88.44 117 ALA A C 1
ATOM 923 O O . ALA A 1 117 ? -34.812 52.719 32.219 1 88.44 117 ALA A O 1
ATOM 924 N N . VAL A 1 118 ? -33.094 51.25 32.312 1 88.12 118 VAL A N 1
ATOM 925 C CA . VAL A 1 118 ? -34 50.156 31.953 1 88.12 118 VAL A CA 1
ATOM 926 C C . VAL A 1 118 ? -34.969 49.875 33.094 1 88.12 118 VAL A C 1
ATOM 928 O O . VAL A 1 118 ? -36.156 49.625 32.844 1 88.12 118 VAL A O 1
ATOM 931 N N . GLU A 1 119 ? -34.5 49.938 34.312 1 84.12 119 GLU A N 1
ATOM 932 C CA . GLU A 1 119 ? -35.344 49.719 35.469 1 84.12 119 GLU A CA 1
ATOM 933 C C . GLU A 1 119 ? -36.406 50.812 35.594 1 84.12 119 GLU A C 1
ATOM 935 O O . GLU A 1 119 ? -37.531 50.594 36.031 1 84.12 119 GLU A O 1
ATOM 940 N N . GLU A 1 120 ? -36.031 52 35.25 1 81.69 120 GLU A N 1
ATOM 941 C CA . GLU A 1 120 ? -36.969 53.125 35.281 1 81.69 120 GLU A CA 1
ATOM 942 C C . GLU A 1 120 ? -38.062 52.938 34.219 1 81.69 120 GLU A C 1
ATOM 944 O O . GLU A 1 120 ? -39.219 53.25 34.5 1 81.69 120 GLU A O 1
ATOM 949 N N . LYS A 1 121 ? -37.625 52.5 33.188 1 83.38 121 LYS A N 1
ATOM 950 C CA . LYS A 1 121 ? -38.594 52.281 32.094 1 83.38 121 LYS A CA 1
ATOM 951 C C . LYS A 1 121 ? -39.562 51.156 32.438 1 83.38 121 LYS A C 1
ATOM 953 O O . LYS A 1 121 ? -40.719 51.156 32.062 1 83.38 121 LYS A O 1
ATOM 958 N N . GLU A 1 122 ? -39 50.125 33.188 1 80.88 122 GLU A N 1
ATOM 959 C CA . GLU A 1 122 ? -39.812 49 33.531 1 80.88 122 GLU A CA 1
ATOM 960 C C . GLU A 1 122 ? -40.625 49.281 34.812 1 80.88 122 GLU A C 1
ATOM 962 O O . GLU A 1 122 ? -41.438 48.469 35.219 1 80.88 122 GLU A O 1
ATOM 967 N N . GLY A 1 123 ? -40.594 50.406 35.438 1 69.38 123 GLY A N 1
ATOM 968 C CA . GLY A 1 123 ? -41.406 50.844 36.562 1 69.38 123 GLY A CA 1
ATOM 969 C C . GLY A 1 123 ? -40.969 50.219 37.875 1 69.38 123 GLY A C 1
ATOM 970 O O . GLY A 1 123 ? -41.781 50.094 38.812 1 69.38 123 GLY A O 1
ATOM 971 N N . LEU A 1 124 ? -39.938 49.656 37.844 1 64.5 124 LEU A N 1
ATOM 972 C CA . LEU A 1 124 ? -39.469 48.938 39.031 1 64.5 124 LEU A CA 1
ATOM 973 C C . LEU A 1 124 ? -38.969 49.875 40.094 1 64.5 124 LEU A C 1
ATOM 975 O O . LEU A 1 124 ? -38.812 49.5 41.25 1 64.5 124 LEU A O 1
ATOM 979 N N . LEU A 1 125 ? -38.594 51.062 39.688 1 60.91 125 LEU A N 1
ATOM 980 C CA . LEU A 1 125 ? -38.188 52.031 40.688 1 60.91 125 LEU A CA 1
ATOM 981 C C . LEU A 1 125 ? -39.406 52.688 41.344 1 60.91 125 LEU A C 1
ATOM 983 O O . LEU A 1 125 ? -40.312 53.125 40.656 1 60.91 125 LEU A O 1
ATOM 987 N N . ALA A 1 126 ? -40 52.188 42.438 1 54.91 126 ALA A N 1
ATOM 988 C CA . ALA A 1 126 ? -41.125 52.812 43.125 1 54.91 126 ALA A CA 1
ATOM 989 C C . ALA A 1 126 ? -40.938 54.344 43.156 1 54.91 126 ALA A C 1
ATOM 991 O O . ALA A 1 126 ? -40.438 54.906 44.125 1 54.91 126 ALA A O 1
ATOM 992 N N . ILE A 1 127 ? -40.594 54.875 42.031 1 51.25 127 ILE A N 1
ATOM 993 C CA . ILE A 1 127 ? -40.438 56.312 41.938 1 51.25 127 ILE A CA 1
ATOM 994 C C . ILE A 1 127 ? -41.781 57 42.156 1 51.25 127 ILE A C 1
ATOM 996 O O . ILE A 1 127 ? -42.656 56.969 41.281 1 51.25 127 ILE A O 1
ATOM 1000 N N . LYS A 1 128 ? -42.406 57 43.312 1 48.88 128 LYS A N 1
ATOM 1001 C CA . LYS A 1 128 ? -43.5 57.906 43.562 1 48.88 128 LYS A CA 1
ATOM 1002 C C . LYS A 1 128 ? -43.094 59.344 43.281 1 48.88 128 LYS A C 1
ATOM 1004 O O . LYS A 1 128 ? -41.938 59.719 43.5 1 48.88 128 LYS A O 1
ATOM 1009 N N . GLU A 1 129 ? -43.844 60.156 42.562 1 49.91 129 GLU A N 1
ATOM 1010 C CA . GLU A 1 129 ? -43.938 61.531 42.156 1 49.91 129 GLU A CA 1
ATOM 1011 C C . GLU A 1 129 ? -43.562 62.5 43.281 1 49.91 129 GLU A C 1
ATOM 1013 O O . GLU A 1 129 ? -43.219 63.656 43.031 1 49.91 129 GLU A O 1
ATOM 1018 N N . GLY A 1 130 ? -42.5 62.438 44.156 1 51.19 130 GLY A N 1
ATOM 1019 C CA . GLY A 1 130 ? -42.188 63.594 45.031 1 51.19 130 GLY A CA 1
ATOM 1020 C C . GLY A 1 130 ? -40.75 63.969 44.969 1 51.19 130 GLY A C 1
ATOM 1021 O O . GLY A 1 130 ? -39.969 63.438 44.188 1 51.19 130 GLY A O 1
ATOM 1022 N N . ALA A 1 131 ? -40.125 65.125 45.656 1 57.09 131 ALA A N 1
ATOM 1023 C CA . ALA A 1 131 ? -38.875 65.875 45.781 1 57.09 131 ALA A CA 1
ATOM 1024 C C . ALA A 1 131 ? -37.688 64.938 45.906 1 57.09 131 ALA A C 1
ATOM 1026 O O . ALA A 1 131 ? -36.531 65.312 45.625 1 57.09 131 ALA A O 1
ATOM 1027 N N . ASN A 1 132 ? -37.781 63.5 46.094 1 64.56 132 ASN A N 1
ATOM 1028 C CA . ASN A 1 132 ? -36.719 62.594 46.531 1 64.56 132 ASN A CA 1
ATOM 1029 C C . ASN A 1 132 ? -36.312 61.625 45.438 1 64.56 132 ASN A C 1
ATOM 1031 O O . ASN A 1 132 ? -35.688 60.594 45.75 1 64.56 132 ASN A O 1
ATOM 1035 N N . LEU A 1 133 ? -36.594 61.938 44.156 1 73.5 133 LEU A N 1
ATOM 1036 C CA . LEU A 1 133 ? -36.312 60.969 43.062 1 73.5 133 LEU A CA 1
ATOM 1037 C C . LEU A 1 133 ? -34.844 60.906 42.75 1 73.5 133 LEU A C 1
ATOM 1039 O O . LEU A 1 133 ? -34.312 59.844 42.5 1 73.5 133 LEU A O 1
ATOM 1043 N N . ASP A 1 134 ? -34.219 62.062 42.719 1 78.75 134 ASP A N 1
ATOM 1044 C CA . ASP A 1 134 ? -32.812 62.125 42.406 1 78.75 134 ASP A CA 1
ATOM 1045 C C . ASP A 1 134 ? -31.984 61.375 43.469 1 78.75 134 ASP A C 1
ATOM 1047 O O . ASP A 1 134 ? -30.984 60.75 43.125 1 78.75 134 ASP A O 1
ATOM 1051 N N . GLU A 1 135 ? -32.469 61.469 44.656 1 79.62 135 GLU A N 1
ATOM 1052 C CA . GLU A 1 135 ? -31.75 60.781 45.719 1 79.62 135 GLU A CA 1
ATOM 1053 C C . GLU A 1 135 ? -31.938 59.281 45.594 1 79.62 135 GLU A C 1
ATOM 1055 O O . GLU A 1 135 ? -31 58.5 45.875 1 79.62 135 GLU A O 1
ATOM 1060 N N . LYS A 1 136 ? -33.125 58.875 45.25 1 79 136 LYS A N 1
ATOM 1061 C CA . LYS A 1 136 ? -33.406 57.438 45.062 1 79 136 LYS A CA 1
ATOM 1062 C C . LYS A 1 136 ? -32.625 56.875 43.875 1 79 136 LYS A C 1
ATOM 1064 O O . LYS A 1 136 ? -32.125 55.75 43.938 1 79 136 LYS A O 1
ATOM 1069 N N . ARG A 1 137 ? -32.656 57.719 42.844 1 83.25 137 ARG A N 1
ATOM 1070 C CA . ARG A 1 137 ? -31.859 57.344 41.656 1 83.25 137 ARG A CA 1
ATOM 1071 C C . ARG A 1 137 ? -30.391 57.188 42 1 83.25 137 ARG A C 1
ATOM 1073 O O . ARG A 1 137 ? -29.719 56.25 41.562 1 83.25 137 ARG A O 1
ATOM 1080 N N . ALA A 1 138 ? -29.906 58.062 42.781 1 85.19 138 ALA A N 1
ATOM 1081 C CA . ALA A 1 138 ? -28.5 58.062 43.188 1 85.19 138 ALA A CA 1
ATOM 1082 C C . ALA A 1 138 ? -28.203 56.875 44.094 1 85.19 138 ALA A C 1
ATOM 1084 O O . ALA A 1 138 ? -27.125 56.25 44 1 85.19 138 ALA A O 1
ATOM 1085 N N . ARG A 1 139 ? -29.109 56.594 44.938 1 84.25 139 ARG A N 1
ATOM 1086 C CA . ARG A 1 139 ? -28.938 55.469 45.844 1 84.25 139 ARG A CA 1
ATOM 1087 C C . ARG A 1 139 ? -28.938 54.125 45.062 1 84.25 139 ARG A C 1
ATOM 1089 O O . ARG A 1 139 ? -28.109 53.25 45.312 1 84.25 139 ARG A O 1
ATOM 1096 N N . ARG A 1 140 ? -29.891 54.031 44.219 1 87 140 ARG A N 1
ATOM 1097 C CA . ARG A 1 140 ? -29.969 52.812 43.438 1 87 140 ARG A CA 1
ATOM 1098 C C . ARG A 1 140 ? -28.75 52.688 42.531 1 87 140 ARG A C 1
ATOM 1100 O O . ARG A 1 140 ? -28.234 51.562 42.344 1 87 140 ARG A O 1
ATOM 1107 N N . ARG A 1 141 ? -28.359 53.75 41.906 1 89.31 141 ARG A N 1
ATOM 1108 C CA . ARG A 1 141 ? -27.156 53.75 41.125 1 89.31 141 ARG A CA 1
ATOM 1109 C C . ARG A 1 141 ? -25.953 53.281 41.938 1 89.31 141 ARG A C 1
ATOM 1111 O O . ARG A 1 141 ? -25.125 52.5 41.438 1 89.31 141 ARG A O 1
ATOM 1118 N N . ASN A 1 142 ? -25.844 53.656 43.125 1 88.44 142 ASN A N 1
ATOM 1119 C CA . ASN A 1 142 ? -24.734 53.25 44 1 88.44 142 ASN A CA 1
ATOM 1120 C C . ASN A 1 142 ? -24.828 51.75 44.344 1 88.44 142 ASN A C 1
ATOM 1122 O O . ASN A 1 142 ? -23.797 51.094 44.469 1 88.44 142 ASN A O 1
ATOM 1126 N N . GLU A 1 143 ? -25.984 51.312 44.469 1 89.56 143 GLU A N 1
ATOM 1127 C CA . GLU A 1 143 ? -26.172 49.906 44.75 1 89.56 143 GLU A CA 1
ATOM 1128 C C . GLU A 1 143 ? -25.766 49.062 43.531 1 89.56 143 GLU A C 1
ATOM 1130 O O . GLU A 1 143 ? -25.156 48 43.656 1 89.56 143 GLU A O 1
ATOM 1135 N N . LEU A 1 144 ? -26.172 49.531 42.406 1 91.12 144 LEU A N 1
ATOM 1136 C CA . LEU A 1 144 ? -25.844 48.844 41.188 1 91.12 144 LEU A CA 1
ATOM 1137 C C . LEU A 1 144 ? -24.328 48.875 40.938 1 91.12 144 LEU A C 1
ATOM 1139 O O . LEU A 1 144 ? -23.75 47.844 40.531 1 91.12 144 LEU A O 1
ATOM 1143 N N . GLU A 1 145 ? -23.734 49.969 41.094 1 92.88 145 GLU A N 1
ATOM 1144 C CA . GLU A 1 145 ? -22.281 50.094 40.969 1 92.88 145 GLU A CA 1
ATOM 1145 C C . GLU A 1 145 ? -21.562 49.188 41.969 1 92.88 145 GLU A C 1
ATOM 1147 O O . GLU A 1 145 ? -20.562 48.562 41.625 1 92.88 145 GLU A O 1
ATOM 1152 N N . GLY A 1 146 ? -22.047 49.125 43.156 1 90.62 146 GLY A N 1
ATOM 1153 C CA . GLY A 1 146 ? -21.5 48.219 44.156 1 90.62 146 GLY A CA 1
ATOM 1154 C C . GLY A 1 146 ? -21.594 46.781 43.781 1 90.62 146 GLY A C 1
ATOM 1155 O O . GLY A 1 146 ? -20.672 46 43.969 1 90.62 146 GLY A O 1
ATOM 1156 N N . GLY A 1 147 ? -22.719 46.438 43.312 1 92.31 147 GLY A N 1
ATOM 1157 C CA . GLY A 1 147 ? -22.906 45.094 42.844 1 92.31 147 GLY A CA 1
ATOM 1158 C C . GLY A 1 147 ? -21.969 44.75 41.688 1 92.31 147 GLY A C 1
ATOM 1159 O O . GLY A 1 147 ? -21.422 43.625 41.625 1 92.31 147 GLY A O 1
ATOM 1160 N N . LEU A 1 148 ? -21.875 45.625 40.719 1 93.44 148 LEU A N 1
ATOM 1161 C CA . LEU A 1 148 ? -20.984 45.406 39.594 1 93.44 148 LEU A CA 1
ATOM 1162 C C . LEU A 1 148 ? -19.531 45.312 40.031 1 93.44 148 LEU A C 1
ATOM 1164 O O . LEU A 1 148 ? -18.75 44.531 39.469 1 93.44 148 LEU A O 1
ATOM 1168 N N . ARG A 1 149 ? -19.172 46.062 41 1 92.69 149 ARG A N 1
ATOM 1169 C CA . ARG A 1 149 ? -17.812 46 41.531 1 92.69 149 ARG A CA 1
ATOM 1170 C C . ARG A 1 149 ? -17.531 44.656 42.188 1 92.69 149 ARG A C 1
ATOM 1172 O O . ARG A 1 149 ? -16.422 44.156 42.125 1 92.69 149 ARG A O 1
ATOM 1179 N N . GLU A 1 150 ? -18.516 44.156 42.781 1 92.06 150 GLU A N 1
ATOM 1180 C CA . GLU A 1 150 ? -18.375 42.812 43.344 1 92.06 150 GLU A CA 1
ATOM 1181 C C . GLU A 1 150 ? -18.188 41.75 42.281 1 92.06 150 GLU A C 1
ATOM 1183 O O . GLU A 1 150 ? -17.406 40.812 42.438 1 92.06 150 GLU A O 1
ATOM 1188 N N . VAL A 1 151 ? -18.922 41.938 41.281 1 93.62 151 VAL A N 1
ATOM 1189 C CA . VAL A 1 151 ? -18.781 41 40.156 1 93.62 151 VAL A CA 1
ATOM 1190 C C . VAL A 1 151 ? -17.391 41.125 39.562 1 93.62 151 VAL A C 1
ATOM 1192 O O . VAL A 1 151 ? -16.766 40.094 39.219 1 93.62 151 VAL A O 1
ATOM 1195 N N . VAL A 1 152 ? -16.922 42.25 39.344 1 94.62 152 VAL A N 1
ATOM 1196 C CA . VAL A 1 152 ? -15.594 42.5 38.812 1 94.62 152 VAL A CA 1
ATOM 1197 C C . VAL A 1 152 ? -14.547 41.875 39.719 1 94.62 152 VAL A C 1
ATOM 1199 O O . VAL A 1 152 ? -13.578 41.25 39.25 1 94.62 152 VAL A O 1
ATOM 1202 N N . ASP A 1 153 ? -14.75 42 41 1 92.94 153 ASP A N 1
ATOM 1203 C CA . ASP A 1 153 ? -13.812 41.438 41.969 1 92.94 153 ASP A CA 1
ATOM 1204 C C . ASP A 1 153 ? -13.75 39.906 41.844 1 92.94 153 ASP A C 1
ATOM 1206 O O . ASP A 1 153 ? -12.672 39.312 41.906 1 92.94 153 ASP A O 1
ATOM 1210 N N . THR A 1 154 ? -14.828 39.406 41.656 1 92.69 154 THR A N 1
ATOM 1211 C CA . THR A 1 154 ? -14.883 37.938 41.469 1 92.69 154 THR A CA 1
ATOM 1212 C C . THR A 1 154 ? -14.219 37.531 40.156 1 92.69 154 THR A C 1
ATOM 1214 O O . THR A 1 154 ? -13.508 36.531 40.094 1 92.69 154 THR A O 1
ATOM 1217 N N . MET A 1 155 ? -14.445 38.281 39.125 1 93.88 155 MET A N 1
ATOM 1218 C CA . MET A 1 155 ? -13.805 38.031 37.844 1 93.88 155 MET A CA 1
ATOM 1219 C C . MET A 1 155 ? -12.281 38.094 37.969 1 93.88 155 MET A C 1
ATOM 1221 O O . MET A 1 155 ? -11.578 37.25 37.438 1 93.88 155 MET A O 1
ATOM 1225 N N . LEU A 1 156 ? -11.859 39 38.688 1 94.5 156 LEU A N 1
ATOM 1226 C CA . LEU A 1 156 ? -10.43 39.219 38.812 1 94.5 156 LEU A CA 1
ATOM 1227 C C . LEU A 1 156 ? -9.789 38.094 39.656 1 94.5 156 LEU A C 1
ATOM 1229 O O . LEU A 1 156 ? -8.688 37.656 39.344 1 94.5 156 LEU A O 1
ATOM 1233 N N . ASP A 1 157 ? -10.453 37.656 40.625 1 90.81 157 ASP A N 1
ATOM 1234 C CA . ASP A 1 157 ? -9.922 36.594 41.469 1 90.81 157 ASP A CA 1
ATOM 1235 C C . ASP A 1 157 ? -9.703 35.312 40.625 1 90.81 157 ASP A C 1
ATOM 1237 O O . ASP A 1 157 ? -8.758 34.562 40.875 1 90.81 157 ASP A O 1
ATOM 1241 N N . ASN A 1 158 ? -10.5 35.156 39.75 1 90.69 158 ASN A N 1
ATOM 1242 C CA . ASN A 1 158 ? -10.414 33.969 38.938 1 90.69 158 ASN A CA 1
ATOM 1243 C C . ASN A 1 158 ? -9.445 34.156 37.781 1 90.69 158 ASN A C 1
ATOM 1245 O O . ASN A 1 158 ? -8.93 33.188 37.219 1 90.69 158 ASN A O 1
ATOM 1249 N N . MET A 1 159 ? -9.125 35.281 37.375 1 93.81 159 MET A N 1
ATOM 1250 C CA . MET A 1 159 ? -8.414 35.594 36.156 1 93.81 159 MET A CA 1
ATOM 1251 C C . MET A 1 159 ? -6.941 35.875 36.438 1 93.81 159 MET A C 1
ATOM 1253 O O . MET A 1 159 ? -6.062 35.375 35.719 1 93.81 159 MET A O 1
ATOM 1257 N N . ILE A 1 160 ? -6.602 36.656 37.438 1 93.81 160 ILE A N 1
ATOM 1258 C CA . ILE A 1 160 ? -5.277 37.25 37.594 1 93.81 160 ILE A CA 1
ATOM 1259 C C . ILE A 1 160 ? -4.289 36.188 38.062 1 93.81 160 ILE A C 1
ATOM 1261 O O . ILE A 1 160 ? -4.664 35.281 38.781 1 93.81 160 ILE A O 1
ATOM 1265 N N . CYS A 1 161 ? -3.055 36.344 37.656 1 93.19 161 CYS A N 1
ATOM 1266 C CA . CYS A 1 161 ? -1.989 35.469 38.156 1 93.19 161 CYS A CA 1
ATOM 1267 C C . CYS A 1 161 ? -1.65 35.812 39.594 1 93.19 161 CYS A C 1
ATOM 1269 O O . CYS A 1 161 ? -1.81 36.969 40.031 1 93.19 161 CYS A O 1
ATOM 1271 N N . LYS A 1 162 ? -1.194 34.812 40.312 1 93.19 162 LYS A N 1
ATOM 1272 C CA . LYS A 1 162 ? -0.901 34.969 41.75 1 93.19 162 LYS A CA 1
ATOM 1273 C C . LYS A 1 162 ? 0.557 34.656 42.031 1 93.19 162 LYS A C 1
ATOM 1275 O O . LYS A 1 162 ? 0.849 33.625 42.656 1 93.19 162 LYS A O 1
ATOM 1280 N N . MET A 1 163 ? 1.433 35.5 41.688 1 93.75 163 MET A N 1
ATOM 1281 C CA . MET A 1 163 ? 2.863 35.344 41.906 1 93.75 163 MET A CA 1
ATOM 1282 C C . MET A 1 163 ? 3.227 35.75 43.344 1 93.75 163 MET A C 1
ATOM 1284 O O . MET A 1 163 ? 3.9 36.75 43.562 1 93.75 163 MET A O 1
ATOM 1288 N N . GLU A 1 164 ? 2.988 34.906 44.281 1 92 164 GLU A N 1
ATOM 1289 C CA . GLU A 1 164 ? 2.988 35.281 45.719 1 92 164 GLU A CA 1
ATOM 1290 C C . GLU A 1 164 ? 4.242 34.75 46.406 1 92 164 GLU A C 1
ATOM 1292 O O . GLU A 1 164 ? 4.648 35.312 47.438 1 92 164 GLU A O 1
ATOM 1297 N N . SER A 1 165 ? 4.812 33.719 45.875 1 91.44 165 SER A N 1
ATOM 1298 C CA . SER A 1 165 ? 5.816 33.031 46.719 1 91.44 165 SER A CA 1
ATOM 1299 C C . SER A 1 165 ? 7.027 32.625 45.875 1 91.44 165 SER A C 1
ATOM 1301 O O . SER A 1 165 ? 6.887 31.938 44.875 1 91.44 165 SER A O 1
ATOM 1303 N N . LYS A 1 166 ? 8.188 32.938 46.375 1 89.06 166 LYS A N 1
ATOM 1304 C CA . LYS A 1 166 ? 9.43 32.531 45.719 1 89.06 166 LYS A CA 1
ATOM 1305 C C . LYS A 1 166 ? 9.727 31.062 45.969 1 89.06 166 LYS A C 1
ATOM 1307 O O . LYS A 1 166 ? 10.273 30.391 45.094 1 89.06 166 LYS A O 1
ATOM 1312 N N . THR A 1 167 ? 9.352 30.578 47.156 1 87.44 167 THR A N 1
ATOM 1313 C CA . THR A 1 167 ? 9.547 29.156 47.469 1 87.44 167 THR A CA 1
ATOM 1314 C C . THR A 1 167 ? 8.734 28.281 46.531 1 87.44 167 THR A C 1
ATOM 1316 O O . THR A 1 167 ? 9.211 27.234 46.062 1 87.44 167 THR A O 1
ATOM 1319 N N . PHE A 1 168 ? 7.641 28.75 46.281 1 89.75 168 PHE A N 1
ATOM 1320 C CA . PHE A 1 168 ? 6.777 27.984 45.406 1 89.75 168 PHE A CA 1
ATOM 1321 C C . PHE A 1 168 ? 7.387 27.891 44 1 89.75 168 PHE A C 1
ATOM 1323 O O . PHE A 1 168 ? 7.445 26.812 43.406 1 89.75 168 PHE A O 1
ATOM 1330 N N . ILE A 1 169 ? 7.82 29.016 43.438 1 91.5 169 ILE A N 1
ATOM 1331 C CA . ILE A 1 169 ? 8.281 29.031 42.062 1 91.5 169 ILE A CA 1
ATOM 1332 C C . ILE A 1 169 ? 9.578 28.25 41.938 1 91.5 169 ILE A C 1
ATOM 1334 O O . ILE A 1 169 ? 9.844 27.625 40.906 1 91.5 169 ILE A O 1
ATOM 1338 N N . ARG A 1 170 ? 10.383 28.25 42.969 1 88.06 170 ARG A N 1
ATOM 1339 C CA . ARG A 1 170 ? 11.594 27.438 43 1 88.06 170 ARG A CA 1
ATOM 1340 C C . ARG A 1 170 ? 11.258 25.953 42.906 1 88.06 170 ARG A C 1
ATOM 1342 O O . ARG A 1 170 ? 11.875 25.203 42.125 1 88.06 170 ARG A O 1
ATOM 1349 N N . GLY A 1 171 ? 10.281 25.562 43.75 1 86.19 171 GLY A N 1
ATOM 1350 C CA . GLY A 1 171 ? 9.836 24.188 43.688 1 86.19 171 GLY A CA 1
ATOM 1351 C C . GLY A 1 171 ? 9.188 23.812 42.375 1 86.19 171 GLY A C 1
ATOM 1352 O O . GLY A 1 171 ? 9.414 22.703 41.875 1 86.19 171 GLY A O 1
ATOM 1353 N N . ALA A 1 172 ? 8.359 24.703 41.906 1 88.31 172 ALA A N 1
ATOM 1354 C CA . ALA A 1 172 ? 7.691 24.469 40.625 1 88.31 172 ALA A CA 1
ATOM 1355 C C . ALA A 1 172 ? 8.711 24.328 39.5 1 88.31 172 ALA A C 1
ATOM 1357 O O . ALA A 1 172 ? 8.555 23.453 38.625 1 88.31 172 ALA A O 1
ATOM 1358 N N . TYR A 1 173 ? 9.695 25.156 39.438 1 87.25 173 TYR A N 1
ATOM 1359 C CA . TYR A 1 173 ? 10.742 25.094 38.438 1 87.25 173 TYR A CA 1
ATOM 1360 C C . TYR A 1 173 ? 11.484 23.766 38.5 1 87.25 173 TYR A C 1
ATOM 1362 O O . TYR A 1 173 ? 11.773 23.156 37.469 1 87.25 173 TYR A O 1
ATOM 1370 N N . TYR A 1 174 ? 11.852 23.375 39.625 1 84.12 174 TYR A N 1
ATOM 1371 C CA . TYR A 1 174 ? 12.547 22.109 39.812 1 84.12 174 TYR A CA 1
ATOM 1372 C C . TYR A 1 174 ? 11.711 20.938 39.281 1 84.12 174 TYR A C 1
ATOM 1374 O O . TYR A 1 174 ? 12.211 20.094 38.531 1 84.12 174 TYR A O 1
ATOM 1382 N N . LEU A 1 175 ? 10.539 20.953 39.688 1 83.94 175 LEU A N 1
ATOM 1383 C CA . LEU A 1 175 ? 9.641 19.875 39.281 1 83.94 175 LEU A CA 1
ATOM 1384 C C . LEU A 1 175 ? 9.484 19.859 37.75 1 83.94 175 LEU A C 1
ATOM 1386 O O . LEU A 1 175 ? 9.57 18.797 37.125 1 83.94 175 LEU A O 1
ATOM 1390 N N . CYS A 1 176 ? 9.219 20.984 37.156 1 86.62 176 CYS A N 1
ATOM 1391 C CA . CYS A 1 176 ? 9 21.062 35.719 1 86.62 176 CYS A CA 1
ATOM 1392 C C . CYS A 1 176 ? 10.273 20.703 34.969 1 86.62 176 CYS A C 1
ATOM 1394 O O . CYS A 1 176 ? 10.203 20.094 33.906 1 86.62 176 CYS A O 1
ATOM 1396 N N . THR A 1 177 ? 11.336 21.094 35.438 1 84.12 177 THR A N 1
ATOM 1397 C CA . THR A 1 177 ? 12.602 20.766 34.781 1 84.12 177 THR A CA 1
ATOM 1398 C C . THR A 1 177 ? 12.836 19.25 34.812 1 84.12 177 THR A C 1
ATOM 1400 O O . THR A 1 177 ? 13.266 18.672 33.812 1 84.12 177 THR A O 1
ATOM 1403 N N . GLN A 1 178 ? 12.562 18.641 35.906 1 82 178 GLN A N 1
ATOM 1404 C CA . GLN A 1 178 ? 12.719 17.188 36.031 1 82 178 GLN A CA 1
ATOM 1405 C C . GLN A 1 178 ? 11.797 16.453 35.062 1 82 178 GLN A C 1
ATOM 1407 O O . GLN A 1 178 ? 12.211 15.516 34.406 1 82 178 GLN A O 1
ATOM 1412 N N . LEU A 1 179 ? 10.695 16.906 35.062 1 81.19 179 LEU A N 1
ATOM 1413 C CA . LEU A 1 179 ? 9.711 16.25 34.188 1 81.19 179 LEU A CA 1
ATOM 1414 C C . LEU A 1 179 ? 10.062 16.453 32.719 1 81.19 179 LEU A C 1
ATOM 1416 O O . LEU A 1 179 ? 9.977 15.508 31.922 1 81.19 179 LEU A O 1
ATOM 1420 N N . LEU A 1 180 ? 10.391 17.609 32.344 1 84.12 180 LEU A N 1
ATOM 1421 C CA . LEU A 1 180 ? 10.68 17.922 30.938 1 84.12 180 LEU A CA 1
ATOM 1422 C C . LEU A 1 180 ? 11.945 17.219 30.469 1 84.12 180 LEU A C 1
ATOM 1424 O O . LEU A 1 180 ? 12 16.719 29.344 1 84.12 180 LEU A O 1
ATOM 1428 N N . THR A 1 181 ? 12.953 17.156 31.297 1 81.88 181 THR A N 1
ATOM 1429 C CA . THR A 1 181 ? 14.219 16.547 30.891 1 81.88 181 THR A CA 1
ATOM 1430 C C . THR A 1 181 ? 14.109 15.023 30.859 1 81.88 181 THR A C 1
ATOM 1432 O O . THR A 1 181 ? 14.867 14.352 30.172 1 81.88 181 THR A O 1
ATOM 1435 N N . ARG A 1 182 ? 13.258 14.508 31.609 1 80.56 182 ARG A N 1
ATOM 1436 C CA . ARG A 1 182 ? 12.992 13.07 31.516 1 80.56 182 ARG A CA 1
ATOM 1437 C C . ARG A 1 182 ? 12.297 12.727 30.203 1 80.56 182 ARG A C 1
ATOM 1439 O O . ARG A 1 182 ? 12.578 11.688 29.594 1 80.56 182 ARG A O 1
ATOM 1446 N N . ALA A 1 183 ? 11.406 13.586 29.891 1 82.38 183 ALA A N 1
ATOM 1447 C CA . ALA A 1 183 ? 10.68 13.367 28.641 1 82.38 183 ALA A CA 1
ATOM 1448 C C . ALA A 1 183 ? 11.555 13.672 27.422 1 82.38 183 ALA A C 1
ATOM 1450 O O . ALA A 1 183 ? 11.625 12.875 26.484 1 82.38 183 ALA A O 1
ATOM 1451 N N . TYR A 1 184 ? 12.086 14.75 27.422 1 87.62 184 TYR A N 1
ATOM 1452 C CA . TYR A 1 184 ? 13.031 15.156 26.391 1 87.62 184 TYR A CA 1
ATOM 1453 C C . TYR A 1 184 ? 14.469 15.047 26.875 1 87.62 184 TYR A C 1
ATOM 1455 O O . TYR A 1 184 ? 15.062 16.047 27.312 1 87.62 184 TYR A O 1
ATOM 1463 N N . HIS A 1 185 ? 15.023 13.875 26.672 1 81.88 185 HIS A N 1
ATOM 1464 C CA . HIS A 1 185 ? 16.25 13.453 27.328 1 81.88 185 HIS A CA 1
ATOM 1465 C C . HIS A 1 185 ? 17.453 14.234 26.797 1 81.88 185 HIS A C 1
ATOM 1467 O O . HIS A 1 185 ? 18.5 14.289 27.438 1 81.88 185 HIS A O 1
ATOM 1473 N N . GLN A 1 186 ? 17.281 14.93 25.672 1 81.19 186 GLN A N 1
ATOM 1474 C CA . GLN A 1 186 ? 18.406 15.695 25.141 1 81.19 186 GLN A CA 1
ATOM 1475 C C . GLN A 1 186 ? 18.312 17.156 25.562 1 81.19 186 GLN A C 1
ATOM 1477 O O . GLN A 1 186 ? 19.188 17.969 25.234 1 81.19 186 GLN A O 1
ATOM 1482 N N . GLY A 1 187 ? 17.219 17.5 26.188 1 85.38 187 GLY A N 1
ATOM 1483 C CA . GLY A 1 187 ? 17.109 18.812 26.828 1 85.38 187 GLY A CA 1
ATOM 1484 C C . GLY A 1 187 ? 16.547 19.875 25.891 1 85.38 187 GLY A C 1
ATOM 1485 O O . GLY A 1 187 ? 15.82 19.562 24.953 1 85.38 187 GLY A O 1
ATOM 1486 N N . ILE A 1 188 ? 16.781 21.156 26.375 1 87.94 188 ILE A N 1
ATOM 1487 C CA . ILE A 1 188 ? 16.297 22.328 25.641 1 87.94 188 ILE A CA 1
ATOM 1488 C C . ILE A 1 188 ? 17.484 23.078 25.016 1 87.94 188 ILE A C 1
ATOM 1490 O O . ILE A 1 188 ? 18.391 23.516 25.734 1 87.94 188 ILE A O 1
ATOM 1494 N N . HIS A 1 189 ? 17.391 23.219 23.734 1 84.75 189 HIS A N 1
ATOM 1495 C CA . HIS A 1 189 ? 18.453 23.891 23 1 84.75 189 HIS A CA 1
ATOM 1496 C C . HIS A 1 189 ? 18.062 25.312 22.609 1 84.75 189 HIS A C 1
ATOM 1498 O O . HIS A 1 189 ? 16.922 25.547 22.219 1 84.75 189 HIS A O 1
ATOM 1504 N N . VAL A 1 190 ? 18.922 26.25 22.844 1 88.38 190 VAL A N 1
ATOM 1505 C CA . VAL A 1 190 ? 18.719 27.641 22.484 1 88.38 190 VAL A CA 1
ATOM 1506 C C . VAL A 1 190 ? 19.953 28.188 21.781 1 88.38 190 VAL A C 1
ATOM 1508 O O . VAL A 1 190 ? 21 27.516 21.734 1 88.38 190 VAL A O 1
ATOM 1511 N N . SER A 1 191 ? 19.766 29.266 21.078 1 84.69 191 SER A N 1
ATOM 1512 C CA . SER A 1 191 ? 20.906 29.969 20.484 1 84.69 191 SER A CA 1
ATOM 1513 C C . SER A 1 191 ? 21.516 30.953 21.484 1 84.69 191 SER A C 1
ATOM 1515 O O . SER A 1 191 ? 20.812 31.828 22.016 1 84.69 191 SER A O 1
ATOM 1517 N N . SER A 1 192 ? 22.844 30.906 21.656 1 80.75 192 SER A N 1
ATOM 1518 C CA . SER A 1 192 ? 23.531 31.797 22.594 1 80.75 192 SER A CA 1
ATOM 1519 C C . SER A 1 192 ? 23.438 33.25 22.156 1 80.75 192 SER A C 1
ATOM 1521 O O . SER A 1 192 ? 23.234 34.156 22.969 1 80.75 192 SER A O 1
ATOM 1523 N N . GLU A 1 193 ? 23.547 33.406 20.906 1 81.69 193 GLU A N 1
ATOM 1524 C CA . GLU A 1 193 ? 23.484 34.75 20.359 1 81.69 193 GLU A CA 1
ATOM 1525 C C . GLU A 1 193 ? 22.094 35.375 20.562 1 81.69 193 GLU A C 1
ATOM 1527 O O . GLU A 1 193 ? 21.969 36.531 20.938 1 81.69 193 GLU A O 1
ATOM 1532 N N . GLU A 1 194 ? 21.141 34.625 20.359 1 88.06 194 GLU A N 1
ATOM 1533 C CA . GLU A 1 194 ? 19.766 35.094 20.469 1 88.06 194 GLU A CA 1
ATOM 1534 C C . GLU A 1 194 ? 19.406 35.344 21.938 1 88.06 194 GLU A C 1
ATOM 1536 O O . GLU A 1 194 ? 18.688 36.312 22.234 1 88.06 194 GLU A O 1
ATOM 1541 N N . VAL A 1 195 ? 19.938 34.562 22.812 1 87.19 195 VAL A N 1
ATOM 1542 C CA . VAL A 1 195 ? 19.641 34.688 24.234 1 87.19 195 VAL A CA 1
ATOM 1543 C C . VAL A 1 195 ? 20.312 35.938 24.797 1 87.19 195 VAL A C 1
ATOM 1545 O O . VAL A 1 195 ? 19.734 36.656 25.609 1 87.19 195 VAL A O 1
ATOM 1548 N N . LEU A 1 196 ? 21.484 36.219 24.328 1 83.5 196 LEU A N 1
ATOM 1549 C CA . LEU A 1 196 ? 22.188 37.406 24.781 1 83.5 196 LEU A CA 1
ATOM 1550 C C . LEU A 1 196 ? 21.5 38.656 24.297 1 83.5 196 LEU A C 1
ATOM 1552 O O . LEU A 1 196 ? 21.391 39.656 25.047 1 83.5 196 LEU A O 1
ATOM 1556 N N . ARG A 1 197 ? 21.109 38.562 23.141 1 90.25 197 ARG A N 1
ATOM 1557 C CA . ARG A 1 197 ? 20.375 39.688 22.594 1 90.25 197 ARG A CA 1
ATOM 1558 C C . ARG A 1 197 ? 19.078 39.938 23.359 1 90.25 197 ARG A C 1
ATOM 1560 O O . ARG A 1 197 ? 18.703 41.062 23.656 1 90.25 197 ARG A O 1
ATOM 1567 N N . LEU A 1 198 ? 18.422 38.906 23.672 1 92.75 198 LEU A N 1
ATOM 1568 C CA . LEU A 1 198 ? 17.172 38.969 24.406 1 92.75 198 LEU A CA 1
ATOM 1569 C C . LEU A 1 198 ? 17.406 39.562 25.812 1 92.75 198 LEU A C 1
ATOM 1571 O O . LEU A 1 198 ? 16.625 40.375 26.281 1 92.75 198 LEU A O 1
ATOM 1575 N N . ARG A 1 199 ? 18.422 39.156 26.422 1 88.69 199 ARG A N 1
ATOM 1576 C CA . ARG A 1 199 ? 18.75 39.656 27.75 1 88.69 199 ARG A CA 1
ATOM 1577 C C . ARG A 1 199 ? 19.047 41.156 27.719 1 88.69 199 ARG A C 1
ATOM 1579 O O . ARG A 1 199 ? 18.625 41.906 28.625 1 88.69 199 ARG A O 1
ATOM 1586 N N . SER A 1 200 ? 19.719 41.531 26.719 1 90.12 200 SER A N 1
ATOM 1587 C CA . SER A 1 200 ? 20.031 42.969 26.578 1 90.12 200 SER A CA 1
ATOM 1588 C C . SER A 1 200 ? 18.766 43.781 26.375 1 90.12 200 SER A C 1
ATOM 1590 O O . SER A 1 200 ? 18.609 44.844 26.969 1 90.12 200 SER A O 1
ATOM 1592 N N . VAL A 1 201 ? 17.984 43.281 25.625 1 94.5 201 VAL A N 1
ATOM 1593 C CA . VAL A 1 201 ? 16.719 43.938 25.375 1 94.5 201 VAL A CA 1
ATOM 1594 C C . VAL A 1 201 ? 15.891 43.969 26.656 1 94.5 201 VAL A C 1
ATOM 1596 O O . VAL A 1 201 ? 15.211 44.969 26.938 1 94.5 201 VAL A O 1
ATOM 1599 N N . ALA A 1 202 ? 15.93 42.906 27.375 1 93.75 202 ALA A N 1
ATOM 1600 C CA . ALA A 1 202 ? 15.172 42.812 28.625 1 93.75 202 ALA A CA 1
ATOM 1601 C C . ALA A 1 202 ? 15.672 43.844 29.641 1 93.75 202 ALA A C 1
ATOM 1603 O O . ALA A 1 202 ? 14.883 44.406 30.391 1 93.75 202 ALA A O 1
ATOM 1604 N N . GLU A 1 203 ? 16.922 44.094 29.672 1 92.38 203 GLU A N 1
ATOM 1605 C CA . GLU A 1 203 ? 17.5 45.062 30.578 1 92.38 203 GLU A CA 1
ATOM 1606 C C . GLU A 1 203 ? 17.047 46.469 30.219 1 92.38 203 GLU A C 1
ATOM 1608 O O . GLU A 1 203 ? 16.672 47.25 31.094 1 92.38 203 GLU A O 1
ATOM 1613 N N . THR A 1 204 ? 17.078 46.688 28.984 1 94.38 204 THR A N 1
ATOM 1614 C CA . THR A 1 204 ? 16.641 48 28.516 1 94.38 204 THR A CA 1
ATOM 1615 C C . THR A 1 204 ? 15.148 48.188 28.75 1 94.38 204 THR A C 1
ATOM 1617 O O . THR A 1 204 ? 14.711 49.281 29.172 1 94.38 204 THR A O 1
ATOM 1620 N N . ALA A 1 205 ? 14.445 47.219 28.516 1 94.62 205 ALA A N 1
ATOM 1621 C CA . ALA A 1 205 ? 13 47.281 28.734 1 94.62 205 ALA A CA 1
ATOM 1622 C C . ALA A 1 205 ? 12.672 47.469 30.203 1 94.62 205 ALA A C 1
ATOM 1624 O O . ALA A 1 205 ? 11.758 48.25 30.547 1 94.62 205 ALA A O 1
ATOM 1625 N N . ALA A 1 206 ? 13.352 46.812 31.031 1 91.31 206 ALA A N 1
ATOM 1626 C CA . ALA A 1 206 ? 13.133 46.938 32.469 1 91.31 206 ALA A CA 1
ATOM 1627 C C . ALA A 1 206 ? 13.422 48.375 32.938 1 91.31 206 ALA A C 1
ATOM 1629 O O . ALA A 1 206 ? 12.695 48.906 33.781 1 91.31 206 ALA A O 1
ATOM 1630 N N . LYS A 1 207 ? 14.414 48.969 32.375 1 91.81 207 LYS A N 1
ATOM 1631 C CA . LYS A 1 207 ? 14.781 50.344 32.75 1 91.81 207 LYS A CA 1
ATOM 1632 C C . LYS A 1 207 ? 13.703 51.312 32.312 1 91.81 207 LYS A C 1
ATOM 1634 O O . LYS A 1 207 ? 13.453 52.312 32.969 1 91.81 207 LYS A O 1
ATOM 1639 N N . ASN A 1 208 ? 13.125 51 31.266 1 93.12 208 ASN A N 1
ATOM 1640 C CA . ASN A 1 208 ? 12.109 51.906 30.703 1 93.12 208 ASN A CA 1
ATOM 1641 C C . ASN A 1 208 ? 10.711 51.5 31.156 1 93.12 208 ASN A C 1
ATOM 1643 O O . ASN A 1 208 ? 9.719 52.031 30.656 1 93.12 208 ASN A O 1
ATOM 1647 N N . ASN A 1 209 ? 10.578 50.531 31.969 1 92.75 209 ASN A N 1
ATOM 1648 C CA . ASN A 1 209 ? 9.305 50 32.438 1 92.75 209 ASN A CA 1
ATOM 1649 C C . ASN A 1 209 ? 8.422 49.531 31.312 1 92.75 209 ASN A C 1
ATOM 1651 O O . ASN A 1 209 ? 7.238 49.844 31.25 1 92.75 209 ASN A O 1
ATOM 1655 N N . GLN A 1 210 ? 9.094 48.875 30.359 1 95.06 210 GLN A N 1
ATOM 1656 C CA . GLN A 1 210 ? 8.391 48.281 29.203 1 95.06 210 GLN A CA 1
ATOM 1657 C C . GLN A 1 210 ? 8.281 46.781 29.328 1 95.06 210 GLN A C 1
ATOM 1659 O O . GLN A 1 210 ? 9.156 46.125 29.891 1 95.06 210 GLN A O 1
ATOM 1664 N N . SER A 1 211 ? 7.223 46.312 28.812 1 96.75 211 SER A N 1
ATOM 1665 C CA . SER A 1 211 ? 6.988 44.875 28.812 1 96.75 211 SER A CA 1
ATOM 1666 C C . SER A 1 211 ? 7.508 44.219 27.547 1 96.75 211 SER A C 1
ATOM 1668 O O . SER A 1 211 ? 7.461 44.812 26.469 1 96.75 211 SER A O 1
ATOM 1670 N N . ILE A 1 212 ? 8.047 43.031 27.672 1 97.5 212 ILE A N 1
ATOM 1671 C CA . ILE A 1 212 ? 8.312 42.156 26.516 1 97.5 212 ILE A CA 1
ATOM 1672 C C . ILE A 1 212 ? 7.133 41.219 26.297 1 97.5 212 ILE A C 1
ATOM 1674 O O . ILE A 1 212 ? 6.742 40.5 27.219 1 97.5 212 ILE A O 1
ATOM 1678 N N . VAL A 1 213 ? 6.574 41.312 25.109 1 98.25 213 VAL A N 1
ATOM 1679 C CA . VAL A 1 213 ? 5.473 40.406 24.75 1 98.25 213 VAL A CA 1
ATOM 1680 C C . VAL A 1 213 ? 5.988 39.281 23.875 1 98.25 213 VAL A C 1
ATOM 1682 O O . VAL A 1 213 ? 6.258 39.469 22.688 1 98.25 213 VAL A O 1
ATOM 1685 N N . PHE A 1 214 ? 6.102 38.094 24.484 1 97.94 214 PHE A N 1
ATOM 1686 C CA . PHE A 1 214 ? 6.5 36.906 23.734 1 97.94 214 PHE A CA 1
ATOM 1687 C C . PHE A 1 214 ? 5.32 36.344 22.953 1 97.94 21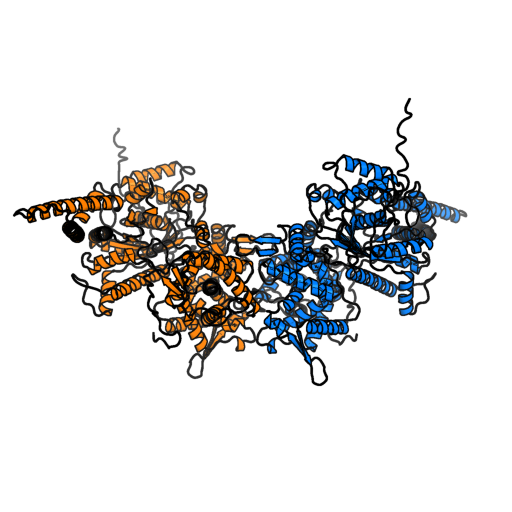4 PHE A C 1
ATOM 1689 O O . PHE A 1 214 ? 4.238 36.125 23.516 1 97.94 214 PHE A O 1
ATOM 1696 N N . LEU A 1 215 ? 5.516 36.094 21.688 1 97.69 215 LEU A N 1
ATOM 1697 C CA . LEU A 1 215 ? 4.5 35.531 20.828 1 97.69 215 LEU A CA 1
ATOM 1698 C C . LEU A 1 215 ? 5 34.219 20.188 1 97.69 215 LEU A C 1
ATOM 1700 O O . LEU A 1 215 ? 5.383 34.219 19.016 1 97.69 215 LEU A O 1
ATOM 1704 N N . PRO A 1 216 ? 4.871 33.125 20.859 1 96.88 216 PRO A N 1
ATOM 1705 C CA . PRO A 1 216 ? 5.348 31.844 20.344 1 96.88 216 PRO A CA 1
ATOM 1706 C C . PRO A 1 216 ? 4.312 31.156 19.469 1 96.88 216 PRO A C 1
ATOM 1708 O O . PRO A 1 216 ? 3.127 31.5 19.516 1 96.88 216 PRO A O 1
ATOM 1711 N N . CYS A 1 217 ? 4.848 30.234 18.625 1 94.69 217 CYS A N 1
ATOM 1712 C CA . CYS A 1 217 ? 3.963 29.266 17.984 1 94.69 217 CYS A CA 1
ATOM 1713 C C . CYS A 1 217 ? 3.471 28.219 18.984 1 94.69 217 CYS A C 1
ATOM 1715 O O . CYS A 1 217 ? 3.967 28.156 20.109 1 94.69 217 CYS A O 1
ATOM 1717 N N . HIS A 1 218 ? 2.484 27.484 18.656 1 92.62 218 HIS A N 1
ATOM 1718 C CA . HIS A 1 218 ? 1.88 26.562 19.609 1 92.62 218 HIS A CA 1
ATOM 1719 C C . HIS A 1 218 ? 1.742 25.172 19.016 1 92.62 218 HIS A C 1
ATOM 1721 O O . HIS A 1 218 ? 0.848 24.922 18.203 1 92.62 218 HIS A O 1
ATOM 1727 N N . LYS A 1 219 ? 2.539 24.234 19.484 1 90.88 219 LYS A N 1
ATOM 1728 C CA . LYS A 1 219 ? 2.531 22.875 18.953 1 90.88 219 LYS A CA 1
ATOM 1729 C C . LYS A 1 219 ? 2.24 21.844 20.047 1 90.88 219 LYS A C 1
ATOM 1731 O O . LYS A 1 219 ? 1.76 20.75 19.766 1 90.88 219 LYS A O 1
ATOM 1736 N N . SER A 1 220 ? 2.578 22.203 21.234 1 90.31 220 SER A N 1
ATOM 1737 C CA . SER A 1 220 ? 2.477 21.266 22.344 1 90.31 220 SER A CA 1
ATOM 1738 C C . SER A 1 220 ? 2.18 21.984 23.656 1 90.31 220 SER A C 1
ATOM 1740 O O . SER A 1 220 ? 2.393 23.188 23.781 1 90.31 220 SER A O 1
ATOM 1742 N N . HIS A 1 221 ? 1.739 21.234 24.609 1 84.44 221 HIS A N 1
ATOM 1743 C CA . HIS A 1 221 ? 1.576 21.766 25.953 1 84.44 221 HIS A CA 1
ATOM 1744 C C . HIS A 1 221 ? 2.928 22.031 26.609 1 84.44 221 HIS A C 1
ATOM 1746 O O . HIS A 1 221 ? 3.01 22.781 27.578 1 84.44 221 HIS A O 1
ATOM 1752 N N . VAL A 1 222 ? 3.906 21.578 26.047 1 88.25 222 VAL A N 1
ATOM 1753 C CA . VAL A 1 222 ? 5.258 21.781 26.547 1 88.25 222 VAL A CA 1
ATOM 1754 C C . VAL A 1 222 ? 5.742 23.188 26.188 1 88.25 222 VAL A C 1
ATOM 1756 O O . VAL A 1 222 ? 6.691 23.703 26.781 1 88.25 222 VAL A O 1
ATOM 1759 N N . ASP A 1 223 ? 5.07 23.828 25.312 1 91.56 223 ASP A N 1
ATOM 1760 C CA . ASP A 1 223 ? 5.5 25.125 24.797 1 91.56 223 ASP A CA 1
ATOM 1761 C C . ASP A 1 223 ? 5.586 26.156 25.922 1 91.56 223 ASP A C 1
ATOM 1763 O O . ASP A 1 223 ? 6.602 26.828 26.078 1 91.56 223 ASP A O 1
ATOM 1767 N N . TYR A 1 224 ? 4.555 26.281 26.688 1 87.94 224 TYR A N 1
ATOM 1768 C CA . TYR A 1 224 ? 4.547 27.312 27.703 1 87.94 224 TYR A CA 1
ATOM 1769 C C . TYR A 1 224 ? 5.441 26.922 28.875 1 87.94 224 TYR A C 1
ATOM 1771 O O . TYR A 1 224 ? 5.988 27.797 29.562 1 87.94 224 TYR A O 1
ATOM 1779 N N . VAL A 1 225 ? 5.672 25.641 29.047 1 88.5 225 VAL A N 1
ATOM 1780 C CA . VAL A 1 225 ? 6.574 25.203 30.109 1 88.5 225 VAL A CA 1
ATOM 1781 C C . VAL A 1 225 ? 8.016 25.5 29.703 1 88.5 225 VAL A C 1
ATOM 1783 O O . VAL A 1 225 ? 8.805 26 30.516 1 88.5 225 VAL A O 1
ATOM 1786 N N . SER A 1 226 ? 8.297 25.25 28.516 1 91.06 226 SER A N 1
ATOM 1787 C CA . SER A 1 226 ? 9.664 25.438 28.031 1 91.06 226 SER A CA 1
ATOM 1788 C C . SER A 1 226 ? 10.07 26.906 28.094 1 91.06 226 SER A C 1
ATOM 1790 O O . SER A 1 226 ? 11.18 27.234 28.531 1 91.06 226 SER A O 1
ATOM 1792 N N . LEU A 1 227 ? 9.234 27.766 27.656 1 93.12 227 LEU A N 1
ATOM 1793 C CA . LEU A 1 227 ? 9.562 29.188 27.656 1 93.12 227 LEU A CA 1
ATOM 1794 C C . LEU A 1 227 ? 9.727 29.703 29.078 1 93.12 227 LEU A C 1
ATOM 1796 O O . LEU A 1 227 ? 10.617 30.516 29.359 1 93.12 227 LEU A O 1
ATOM 1800 N N . GLN A 1 228 ? 8.898 29.266 30.016 1 92.81 228 GLN A N 1
ATOM 1801 C CA . GLN A 1 228 ? 9.008 29.656 31.406 1 92.81 228 GLN A CA 1
ATOM 1802 C C . GLN A 1 228 ? 10.344 29.203 32 1 92.81 228 GLN A C 1
ATOM 1804 O O . GLN A 1 228 ? 10.992 29.953 32.719 1 92.81 228 GLN A O 1
ATOM 1809 N N . LEU A 1 229 ? 10.672 28.016 31.672 1 89.81 229 LEU A N 1
ATOM 1810 C CA . LEU A 1 229 ? 11.922 27.453 32.188 1 89.81 229 LEU A CA 1
ATOM 1811 C C . LEU A 1 229 ? 13.117 28.234 31.641 1 89.81 229 LEU A C 1
ATOM 1813 O O . LEU A 1 229 ? 14.086 28.484 32.375 1 89.81 229 LEU A O 1
ATOM 1817 N N . ILE A 1 230 ? 13.055 28.609 30.453 1 90 230 ILE A N 1
ATOM 1818 C CA . ILE A 1 230 ? 14.148 29.359 29.844 1 90 230 ILE A CA 1
ATOM 1819 C C . ILE A 1 230 ? 14.281 30.734 30.5 1 90 230 ILE A C 1
ATOM 1821 O O . ILE A 1 230 ? 15.383 31.156 30.844 1 90 230 ILE A O 1
ATOM 1825 N N . CYS A 1 231 ? 13.172 31.422 30.656 1 91.56 231 CYS A N 1
ATOM 1826 C CA . CYS A 1 231 ? 13.195 32.75 31.281 1 91.56 231 CYS A CA 1
ATOM 1827 C C . CYS A 1 231 ? 13.711 32.656 32.719 1 91.56 231 CYS A C 1
ATOM 1829 O O . CYS A 1 231 ? 14.484 33.5 33.156 1 91.56 231 CYS A O 1
ATOM 1831 N N . TYR A 1 232 ? 13.242 31.625 33.406 1 89.88 232 TYR A N 1
ATOM 1832 C CA . TYR A 1 232 ? 13.711 31.422 34.781 1 89.88 232 TYR A CA 1
ATOM 1833 C C . TYR A 1 232 ? 15.227 31.219 34.812 1 89.88 232 TYR A C 1
ATOM 1835 O O . TYR A 1 232 ? 15.922 31.844 35.625 1 89.88 232 TYR A O 1
ATOM 1843 N N . ARG A 1 233 ? 15.664 30.406 34 1 84.62 233 ARG A N 1
ATOM 1844 C CA . ARG A 1 233 ? 17.078 30.062 33.938 1 84.62 233 ARG A CA 1
ATOM 1845 C C . ARG A 1 233 ? 17.922 31.266 33.531 1 84.62 233 ARG A C 1
ATOM 1847 O O . ARG A 1 233 ? 19.047 31.422 34 1 84.62 233 ARG A O 1
ATOM 1854 N N . LEU A 1 234 ? 17.344 32.125 32.719 1 83.56 234 LEU A N 1
ATOM 1855 C CA . LEU A 1 234 ? 18.062 33.281 32.219 1 83.56 234 LEU A CA 1
ATOM 1856 C C . LEU A 1 234 ? 17.969 34.438 33.219 1 83.56 234 LEU A C 1
ATOM 1858 O O . LEU A 1 234 ? 18.594 35.469 33.031 1 83.56 234 LEU A O 1
ATOM 1862 N N . GLY A 1 235 ? 17.203 34.281 34.188 1 85.5 235 GLY A N 1
ATOM 1863 C CA . GLY A 1 235 ? 17.016 35.344 35.156 1 85.5 235 GLY A CA 1
ATOM 1864 C C . GLY A 1 235 ? 16.156 36.5 34.656 1 85.5 235 GLY A C 1
ATOM 1865 O O . GLY A 1 235 ? 16.422 37.656 34.969 1 85.5 235 GLY A O 1
ATOM 1866 N N . MET A 1 236 ? 15.305 36.188 33.844 1 90.25 236 MET A N 1
ATOM 1867 C CA . MET A 1 236 ? 14.367 37.188 33.312 1 90.25 236 MET A CA 1
ATOM 1868 C C . MET A 1 236 ? 13.008 37.062 34 1 90.25 236 MET A C 1
ATOM 1870 O O . MET A 1 236 ? 12.648 35.969 34.5 1 90.25 236 MET A O 1
ATOM 1874 N N . GLY A 1 237 ? 12.367 38.188 34.094 1 92 237 GLY A N 1
ATOM 1875 C CA . GLY A 1 237 ? 11.016 38.094 34.625 1 92 237 GLY A CA 1
ATOM 1876 C C . GLY A 1 237 ? 10.133 37.125 33.875 1 92 237 GLY A C 1
ATOM 1877 O O . GLY A 1 237 ? 10.156 37.062 32.656 1 92 237 GLY A O 1
ATOM 1878 N N . LEU A 1 238 ? 9.445 36.312 34.656 1 94.5 238 LEU A N 1
ATOM 1879 C CA . LEU A 1 238 ? 8.57 35.312 34.031 1 94.5 238 LEU A CA 1
ATOM 1880 C C . LEU A 1 238 ? 7.375 36 33.375 1 94.5 238 LEU A C 1
ATOM 1882 O O . LEU A 1 238 ? 6.766 36.906 33.969 1 94.5 238 LEU A O 1
ATOM 1886 N N . PRO A 1 239 ? 7.113 35.625 32.188 1 95.69 239 PRO A N 1
ATOM 1887 C CA . PRO A 1 239 ? 5.957 36.219 31.531 1 95.69 239 PRO A CA 1
ATOM 1888 C C . PRO A 1 239 ? 4.625 35.688 32.062 1 95.69 239 PRO A C 1
ATOM 1890 O O . PRO A 1 239 ? 4.531 34.531 32.438 1 95.69 239 PRO A O 1
ATOM 1893 N N . VAL A 1 240 ? 3.625 36.562 32.031 1 96.5 240 VAL A N 1
ATOM 1894 C CA . VAL A 1 240 ? 2.25 36.125 32.312 1 96.5 240 VAL A CA 1
ATOM 1895 C C . VAL A 1 240 ? 1.682 35.438 31.062 1 96.5 240 VAL A C 1
ATOM 1897 O O . VAL A 1 240 ? 1.642 36.031 29.969 1 96.5 240 VAL A O 1
ATOM 1900 N N . VAL A 1 241 ? 1.286 34.219 31.234 1 95.62 241 VAL A N 1
ATOM 1901 C CA . VAL A 1 241 ? 0.849 33.406 30.109 1 95.62 241 VAL A CA 1
ATOM 1902 C C . VAL A 1 241 ? -0.676 33.406 30.016 1 95.62 241 VAL A C 1
ATOM 1904 O O . VAL A 1 241 ? -1.363 33.094 31 1 95.62 241 VAL A O 1
ATOM 1907 N N . VAL A 1 242 ? -1.221 33.781 28.875 1 94.44 242 VAL A N 1
ATOM 1908 C CA . VAL A 1 242 ? -2.662 33.75 28.656 1 94.44 242 VAL A CA 1
ATOM 1909 C C . VAL A 1 242 ? -3.109 32.312 28.438 1 94.44 242 VAL A C 1
ATOM 1911 O O . VAL A 1 242 ? -2.617 31.625 27.531 1 94.44 242 VAL A O 1
ATOM 1914 N N . ALA A 1 243 ? -3.975 31.781 29.266 1 90.31 243 ALA A N 1
ATOM 1915 C CA . ALA A 1 243 ? -4.461 30.406 29.141 1 90.31 243 ALA A CA 1
ATOM 1916 C C . ALA A 1 243 ? -5.984 30.359 29.172 1 90.31 243 ALA A C 1
ATOM 1918 O O . ALA A 1 243 ? -6.625 31.188 29.828 1 90.31 243 ALA A O 1
ATOM 1919 N N . GLY A 1 244 ? -6.5 29.422 28.484 1 85.88 244 GLY A N 1
ATOM 1920 C CA . GLY A 1 244 ? -7.941 29.219 28.5 1 85.88 244 GLY A CA 1
ATOM 1921 C C . GLY A 1 244 ? -8.422 28.547 29.781 1 85.88 244 GLY A C 1
ATOM 1922 O O . GLY A 1 244 ? -7.711 27.719 30.359 1 85.88 244 GLY A O 1
ATOM 1923 N N . ASP A 1 245 ? -9.625 28.766 30.016 1 80.81 245 ASP A N 1
ATOM 1924 C CA . ASP A 1 245 ? -10.211 28.281 31.25 1 80.81 245 ASP A CA 1
ATOM 1925 C C . ASP A 1 245 ? -10.375 26.766 31.234 1 80.81 245 ASP A C 1
ATOM 1927 O O . ASP A 1 245 ? -10.586 26.141 32.281 1 80.81 245 ASP A O 1
ATOM 1931 N N . ASN A 1 246 ? -10.172 26.156 30.109 1 75.62 246 ASN A N 1
ATOM 1932 C CA . ASN A 1 246 ? -10.266 24.703 30.016 1 75.62 246 ASN A CA 1
ATOM 1933 C C . ASN A 1 246 ? -9.156 24.016 30.797 1 75.62 246 ASN A C 1
ATOM 1935 O O . ASN A 1 246 ? -9.289 22.844 31.188 1 75.62 246 ASN A O 1
ATOM 1939 N N . LEU A 1 247 ? -8.07 24.672 31.047 1 75.38 247 LEU A N 1
ATOM 1940 C CA . LEU A 1 247 ? -6.941 24.109 31.781 1 75.38 247 LEU A CA 1
ATOM 1941 C C . LEU A 1 247 ? -7.059 24.422 33.281 1 75.38 247 LEU A C 1
ATOM 1943 O O . LEU A 1 247 ? -6.246 23.953 34.062 1 75.38 247 LEU A O 1
ATOM 1947 N N . ASN A 1 248 ? -8.047 25.141 33.5 1 79 248 ASN A N 1
ATOM 1948 C CA . ASN A 1 248 ? -8.242 25.516 34.906 1 79 248 ASN A CA 1
ATOM 1949 C C . ASN A 1 248 ? -8.969 24.422 35.688 1 79 248 ASN A C 1
ATOM 1951 O O . ASN A 1 248 ? -10.078 24.641 36.188 1 79 248 ASN A O 1
ATOM 1955 N N . ILE A 1 249 ? -8.336 23.359 35.906 1 79.25 249 ILE A N 1
ATOM 1956 C CA . ILE A 1 249 ? -8.891 22.219 36.625 1 79.25 249 ILE A CA 1
ATOM 1957 C C . ILE A 1 249 ? -8.312 22.172 38.031 1 79.25 249 ILE A C 1
ATOM 1959 O O . ILE A 1 249 ? -7.285 22.781 38.312 1 79.25 249 ILE A O 1
ATOM 1963 N N . PRO A 1 250 ? -8.938 21.422 38.844 1 79.56 250 PRO A N 1
ATOM 1964 C CA . PRO A 1 250 ? -8.5 21.391 40.25 1 79.56 250 PRO A CA 1
ATOM 1965 C C . PRO A 1 250 ? -7.047 20.938 40.375 1 79.56 250 PRO A C 1
ATOM 1967 O O . PRO A 1 250 ? -6.602 20.031 39.688 1 79.56 250 PRO A O 1
ATOM 1970 N N . LEU A 1 251 ? -6.254 21.578 41.156 1 80.56 251 LEU A N 1
ATOM 1971 C CA . LEU A 1 251 ? -4.848 21.344 41.5 1 80.56 251 LEU A CA 1
ATOM 1972 C C . LEU A 1 251 ? -3.939 21.984 40.438 1 80.56 251 LEU A C 1
ATOM 1974 O O . LEU A 1 251 ? -3.061 22.781 40.781 1 80.56 251 LEU A O 1
ATOM 1978 N N . LEU A 1 252 ? -4.277 21.75 39.156 1 83.19 252 LEU A N 1
ATOM 1979 C CA . LEU A 1 252 ? -3.439 22.297 38.094 1 83.19 252 LEU A CA 1
ATOM 1980 C C . LEU A 1 252 ? -3.701 23.797 37.906 1 83.19 252 LEU A C 1
ATOM 1982 O O . LEU A 1 252 ? -2.771 24.562 37.688 1 83.19 252 LEU A O 1
ATOM 1986 N N . GLY A 1 253 ? -4.926 24.078 37.938 1 87.06 253 GLY A N 1
ATOM 1987 C CA . GLY A 1 253 ? -5.301 25.484 37.75 1 87.06 253 GLY A CA 1
ATOM 1988 C C . GLY A 1 253 ? -4.582 26.406 38.719 1 87.06 253 GLY A C 1
ATOM 1989 O O . GLY A 1 253 ? -3.828 27.281 38.312 1 87.06 253 GLY A O 1
ATOM 1990 N N . PRO A 1 254 ? -4.785 26.094 39.969 1 88.31 254 PRO A N 1
ATOM 1991 C CA . PRO A 1 254 ? -4.086 26.922 40.969 1 88.31 254 PRO A CA 1
ATOM 1992 C C . PRO A 1 254 ? -2.566 26.875 40.812 1 88.31 254 PRO A C 1
ATOM 1994 O O . PRO A 1 254 ? -1.886 27.875 41 1 88.31 254 PRO A O 1
ATOM 1997 N N . PHE A 1 255 ? -2.088 25.781 40.531 1 89.5 255 PHE A N 1
ATOM 1998 C CA . PHE A 1 255 ? -0.651 25.641 40.344 1 89.5 255 PHE A CA 1
ATOM 1999 C C . PHE A 1 255 ? -0.165 26.578 39.219 1 89.5 255 PHE A C 1
ATOM 2001 O O . PHE A 1 255 ? 0.811 27.312 39.406 1 89.5 255 PHE A O 1
ATOM 2008 N N . LEU A 1 256 ? -0.846 26.594 38.156 1 91.12 256 LEU A N 1
ATOM 2009 C CA . LEU A 1 256 ? -0.449 27.406 37 1 91.12 256 LEU A CA 1
ATOM 2010 C C . LEU A 1 256 ? -0.682 28.891 37.281 1 91.12 256 LEU A C 1
ATOM 2012 O O . LEU A 1 256 ? 0.095 29.734 36.844 1 91.12 256 LEU A O 1
ATOM 2016 N N . GLN A 1 257 ? -1.718 29.109 37.938 1 92.19 257 GLN A N 1
ATOM 2017 C CA . GLN A 1 257 ? -2.033 30.5 38.281 1 92.19 257 GLN A CA 1
ATOM 2018 C C . GLN A 1 257 ? -0.94 31.109 39.125 1 92.19 257 GLN A C 1
ATOM 2020 O O . GLN A 1 257 ? -0.619 32.281 39 1 92.19 257 GLN A O 1
ATOM 2025 N N . HIS A 1 258 ? -0.383 30.344 40 1 93.12 258 HIS A N 1
ATOM 2026 C CA . HIS A 1 258 ? 0.683 30.812 40.875 1 93.12 258 HIS A CA 1
ATOM 2027 C C . HIS A 1 258 ? 2.023 30.844 40.125 1 93.12 258 HIS A C 1
ATOM 2029 O O . HIS A 1 258 ? 2.986 31.438 40.625 1 93.12 258 HIS A O 1
ATOM 2035 N N . ALA A 1 259 ? 2.049 30.203 39.031 1 91.69 259 ALA A N 1
ATOM 2036 C CA . ALA A 1 259 ? 3.277 30.172 38.25 1 91.69 259 ALA A CA 1
ATOM 2037 C C . ALA A 1 259 ? 3.244 31.203 37.125 1 91.69 259 ALA A C 1
ATOM 2039 O O . ALA A 1 259 ? 4.199 31.328 36.344 1 91.69 259 ALA A O 1
ATOM 2040 N N . GLY A 1 260 ? 2.104 31.938 37.031 1 91.75 260 GLY A N 1
ATOM 2041 C CA . GLY A 1 260 ? 2.111 33.031 36.094 1 91.75 260 GLY A CA 1
ATOM 2042 C C . GLY A 1 260 ? 1 32.938 35.062 1 91.75 260 GLY A C 1
ATOM 2043 O O . GLY A 1 260 ? 0.962 33.719 34.094 1 91.75 260 GLY A O 1
ATOM 2044 N N . ALA A 1 261 ? 0.026 32.094 35.219 1 93.75 261 ALA A N 1
ATOM 2045 C CA . ALA A 1 261 ? -1.037 31.938 34.219 1 93.75 261 ALA A CA 1
ATOM 2046 C C . ALA A 1 261 ? -2.186 32.906 34.469 1 93.75 261 ALA A C 1
ATOM 2048 O O . ALA A 1 261 ? -2.549 33.156 35.625 1 93.75 261 ALA A O 1
ATOM 2049 N N . MET A 1 262 ? -2.633 33.5 33.406 1 94.81 262 MET A N 1
ATOM 2050 C CA . MET A 1 262 ? -3.861 34.281 33.375 1 94.81 262 MET A CA 1
ATOM 2051 C C . MET A 1 262 ? -4.996 33.5 32.719 1 94.81 262 MET A C 1
ATOM 2053 O O . MET A 1 262 ? -4.863 33.062 31.578 1 94.81 262 MET A O 1
ATOM 2057 N N . TRP A 1 263 ? -6.117 33.375 33.438 1 93.44 263 TRP A N 1
ATOM 2058 C CA . TRP A 1 263 ? -7.227 32.594 32.906 1 93.44 263 TRP A CA 1
ATOM 2059 C C . TRP A 1 263 ? -8.219 33.469 32.156 1 93.44 263 TRP A C 1
ATOM 2061 O O . TRP A 1 263 ? -8.609 34.531 32.656 1 93.44 263 TRP A O 1
ATOM 2071 N N . ILE A 1 264 ? -8.57 33.094 30.969 1 92.44 264 ILE A N 1
ATOM 2072 C CA . ILE A 1 264 ? -9.586 33.844 30.219 1 92.44 264 ILE A CA 1
ATOM 2073 C C . ILE A 1 264 ? -10.594 32.844 29.625 1 92.44 264 ILE A C 1
ATOM 2075 O O . ILE A 1 264 ? -10.266 31.688 29.375 1 92.44 264 ILE A O 1
ATOM 2079 N N . ARG A 1 265 ? -11.773 33.406 29.297 1 88 265 ARG A N 1
ATOM 2080 C CA . ARG A 1 265 ? -12.789 32.625 28.578 1 88 265 ARG A CA 1
ATOM 2081 C C . ARG A 1 265 ? -12.438 32.5 27.109 1 88 265 ARG A C 1
ATOM 2083 O O . ARG A 1 265 ? -11.773 33.344 26.531 1 88 265 ARG A O 1
ATOM 2090 N N . ARG A 1 266 ? -12.867 31.391 26.547 1 78.25 266 ARG A N 1
ATOM 2091 C CA . ARG A 1 266 ? -12.625 31.172 25.125 1 78.25 266 ARG A CA 1
ATOM 2092 C C . ARG A 1 266 ? -13.438 32.156 24.281 1 78.25 266 ARG A C 1
ATOM 2094 O O . ARG A 1 266 ? -13 32.562 23.203 1 78.25 266 ARG A O 1
ATOM 2101 N N . SER A 1 267 ? -14.672 32.312 24.75 1 81.38 267 SER A N 1
ATOM 2102 C CA . SER A 1 267 ? -15.547 33.281 24.094 1 81.38 267 SER A CA 1
ATOM 2103 C C . SER A 1 267 ? -16.078 34.312 25.078 1 81.38 267 SER A C 1
ATOM 2105 O O . SER A 1 267 ? -16.547 33.938 26.156 1 81.38 267 SER A O 1
ATOM 2107 N N . PHE A 1 268 ? -15.906 35.562 24.625 1 83.88 268 PHE A N 1
ATOM 2108 C CA . PHE A 1 268 ? -16.344 36.625 25.516 1 83.88 268 PHE A CA 1
ATOM 2109 C C . PHE A 1 268 ? -17.828 36.906 25.312 1 83.88 268 PHE A C 1
ATOM 2111 O O . PHE A 1 268 ? -18.453 37.531 26.172 1 83.88 268 PHE A O 1
ATOM 2118 N N . GLY A 1 269 ? -18.344 36.406 24.266 1 74.56 269 GLY A N 1
ATOM 2119 C CA . GLY A 1 269 ? -19.75 36.625 24 1 74.56 269 GLY A CA 1
ATOM 2120 C C . GLY A 1 269 ? -20.125 38.125 24.016 1 74.56 269 GLY A C 1
ATOM 2121 O O . GLY A 1 269 ? -19.359 38.969 23.562 1 74.56 269 GLY A O 1
ATOM 2122 N N . ASN A 1 270 ? -21.406 38.438 24.438 1 80.38 270 ASN A N 1
ATOM 2123 C CA . ASN A 1 270 ? -21.891 39.812 24.547 1 80.38 270 ASN A CA 1
ATOM 2124 C C . ASN A 1 270 ? -21.75 40.344 25.969 1 80.38 270 ASN A C 1
ATOM 2126 O O . ASN A 1 270 ? -22.703 40.938 26.516 1 80.38 270 ASN A O 1
ATOM 2130 N N . ASP A 1 271 ? -20.547 40.188 26.5 1 89.19 271 ASP A N 1
ATOM 2131 C CA . ASP A 1 271 ? -20.281 40.656 27.859 1 89.19 271 ASP A CA 1
ATOM 2132 C C . ASP A 1 271 ? -19.281 41.812 27.844 1 89.19 271 ASP A C 1
ATOM 2134 O O . ASP A 1 271 ? -18.078 41.594 28.047 1 89.19 271 ASP A O 1
ATOM 2138 N N . PRO A 1 272 ? -19.781 42.938 27.781 1 90.19 272 PRO A N 1
ATOM 2139 C CA . PRO A 1 272 ? -18.891 44.094 27.688 1 90.19 272 PRO A CA 1
ATOM 2140 C C . PRO A 1 272 ? -18.062 44.281 28.953 1 90.19 272 PRO A C 1
ATOM 2142 O O . PRO A 1 272 ? -16.953 44.812 28.891 1 90.19 272 PRO A O 1
ATOM 2145 N N . LEU A 1 273 ? -18.641 43.938 30.109 1 92.81 273 LEU A N 1
ATOM 2146 C CA . LEU A 1 273 ? -17.906 44.094 31.359 1 92.81 273 LEU A CA 1
ATOM 2147 C C . LEU A 1 273 ? -16.656 43.219 31.375 1 92.81 273 LEU A C 1
ATOM 2149 O O . LEU A 1 273 ? -15.578 43.656 31.75 1 92.81 273 LEU A O 1
ATOM 2153 N N . TYR A 1 274 ? -16.844 42.031 31 1 94.06 274 TYR A N 1
ATOM 2154 C CA . TYR A 1 274 ? -15.734 41.062 30.969 1 94.06 274 TYR A CA 1
ATOM 2155 C C . TYR A 1 274 ? -14.633 41.562 30.031 1 94.06 274 TYR A C 1
ATOM 2157 O O . TYR A 1 274 ? -13.445 41.469 30.359 1 94.06 274 TYR A O 1
ATOM 2165 N N . GLN A 1 275 ? -14.984 42.031 28.906 1 94.44 275 GLN A N 1
ATOM 2166 C CA . GLN A 1 275 ? -14.023 42.562 27.938 1 94.44 275 GLN A CA 1
ATOM 2167 C C . GLN A 1 275 ? -13.227 43.719 28.531 1 94.44 275 GLN A C 1
ATOM 2169 O O . GLN A 1 275 ? -12.008 43.812 28.328 1 94.44 275 GLN A O 1
ATOM 2174 N N . THR A 1 276 ? -13.953 44.531 29.203 1 95.25 276 THR A N 1
ATOM 2175 C CA . THR A 1 276 ? -13.305 45.719 29.797 1 95.25 276 THR A CA 1
ATOM 2176 C C . THR A 1 276 ? -12.352 45.281 30.906 1 95.25 276 THR A C 1
ATOM 2178 O O . THR A 1 276 ? -11.281 45.875 31.078 1 95.25 276 THR A O 1
ATOM 2181 N N . VAL A 1 277 ? -12.773 44.312 31.641 1 95.75 277 VAL A N 1
ATOM 2182 C CA . VAL A 1 277 ? -11.93 43.812 32.719 1 95.75 277 VAL A CA 1
ATOM 2183 C C . VAL A 1 277 ? -10.633 43.25 32.156 1 95.75 277 VAL A C 1
ATOM 2185 O O . VAL A 1 277 ? -9.547 43.5 32.688 1 95.75 277 VAL A O 1
ATOM 2188 N N . VAL A 1 278 ? -10.719 42.469 31.109 1 95.62 278 VAL A N 1
ATOM 2189 C CA . VAL A 1 278 ? -9.547 41.875 30.469 1 95.62 278 VAL A CA 1
ATOM 2190 C C . VAL A 1 278 ? -8.633 43 29.953 1 95.62 278 VAL A C 1
ATOM 2192 O O . VAL A 1 278 ? -7.414 42.938 30.125 1 95.62 278 VAL A O 1
ATOM 2195 N N . GLN A 1 279 ? -9.195 44 29.328 1 95.88 279 GLN A N 1
ATOM 2196 C CA . GLN A 1 279 ? -8.43 45.125 28.812 1 95.88 279 GLN A CA 1
ATOM 2197 C C . GLN A 1 279 ? -7.699 45.844 29.953 1 95.88 279 GLN A C 1
ATOM 2199 O O . GLN A 1 279 ? -6.52 46.188 29.812 1 95.88 279 GLN A O 1
ATOM 2204 N N . ALA A 1 280 ? -8.414 46.062 30.969 1 96.56 280 ALA A N 1
ATOM 2205 C CA . ALA A 1 280 ? -7.828 46.781 32.094 1 96.56 280 ALA A CA 1
ATOM 2206 C C . ALA A 1 280 ? -6.668 45.969 32.688 1 96.56 280 ALA A C 1
ATOM 2208 O O . ALA A 1 280 ? -5.668 46.562 33.125 1 96.56 280 ALA A O 1
ATOM 2209 N N . TYR A 1 281 ? -6.879 44.719 32.844 1 96.75 281 TYR A N 1
ATOM 2210 C CA . TYR A 1 281 ? -5.816 43.875 33.375 1 96.75 281 TYR A CA 1
ATOM 2211 C C . TYR A 1 281 ? -4.586 43.938 32.469 1 96.75 281 TYR A C 1
ATOM 2213 O O . TYR A 1 281 ? -3.463 44.094 32.969 1 96.75 281 TYR A O 1
ATOM 2221 N N . ILE A 1 282 ? -4.734 43.75 31.172 1 97.25 282 ILE A N 1
ATOM 2222 C CA . ILE A 1 282 ? -3.627 43.781 30.219 1 97.25 282 ILE A CA 1
ATOM 2223 C C . ILE A 1 282 ? -2.945 45.156 30.266 1 97.25 282 ILE A C 1
ATOM 2225 O O . ILE A 1 282 ? -1.716 45.25 30.25 1 97.25 282 ILE A O 1
ATOM 2229 N N . ASP A 1 283 ? -3.721 46.219 30.328 1 96.62 283 ASP A N 1
ATOM 2230 C CA . ASP A 1 283 ? -3.168 47.562 30.469 1 96.62 283 ASP A CA 1
ATOM 2231 C C . ASP A 1 283 ? -2.258 47.656 31.703 1 96.62 283 ASP A C 1
ATOM 2233 O O . ASP A 1 283 ? -1.151 48.188 31.609 1 96.62 283 ASP A O 1
ATOM 2237 N N . THR A 1 284 ? -2.807 47.125 32.75 1 96.25 284 THR A N 1
ATOM 2238 C CA . THR A 1 284 ? -2.066 47.219 34 1 96.25 284 THR A CA 1
ATOM 2239 C C . THR A 1 284 ? -0.75 46.438 33.906 1 96.25 284 THR A C 1
ATOM 2241 O O . THR A 1 284 ? 0.292 46.938 34.344 1 96.25 284 THR A O 1
ATOM 2244 N N . LEU A 1 285 ? -0.771 45.281 33.375 1 96.56 285 LEU A N 1
ATOM 2245 C CA . LEU A 1 285 ? 0.433 44.469 33.219 1 96.56 285 LEU A CA 1
ATOM 2246 C C . LEU A 1 285 ? 1.46 45.188 32.344 1 96.56 285 LEU A C 1
ATOM 2248 O O . LEU A 1 285 ? 2.639 45.25 32.719 1 96.56 285 LEU A O 1
ATOM 2252 N N . LEU A 1 286 ? 1.026 45.75 31.25 1 97.06 286 LEU A N 1
ATOM 2253 C CA . LEU A 1 286 ? 1.929 46.406 30.312 1 97.06 286 LEU A CA 1
ATOM 2254 C C . LEU A 1 286 ? 2.445 47.719 30.906 1 97.06 286 LEU A C 1
ATOM 2256 O O . LEU A 1 286 ? 3.611 48.094 30.703 1 97.06 286 LEU A O 1
ATOM 2260 N N . GLN A 1 287 ? 1.618 48.469 31.641 1 94.69 287 GLN A N 1
ATOM 2261 C CA . GLN A 1 287 ? 2.008 49.719 32.281 1 94.69 287 GLN A CA 1
ATOM 2262 C C . GLN A 1 287 ? 3.088 49.469 33.312 1 94.69 287 GLN A C 1
ATOM 2264 O O . GLN A 1 287 ? 3.992 50.312 33.469 1 94.69 287 GLN A O 1
ATOM 2269 N N . GLN A 1 288 ? 2.863 48.375 34.031 1 94 288 GLN A N 1
ATOM 2270 C CA . GLN A 1 288 ? 3.795 48.094 35.094 1 94 288 GLN A CA 1
ATOM 2271 C C . GLN A 1 288 ? 5.059 47.406 34.562 1 94 288 GLN A C 1
ATOM 2273 O O . GLN A 1 288 ? 6.008 47.188 35.312 1 94 288 GLN A O 1
ATOM 2278 N N . GLY A 1 289 ? 5.137 47 33.312 1 95.31 289 GLY A N 1
ATOM 2279 C CA . GLY A 1 289 ? 6.328 46.438 32.688 1 95.31 289 GLY A CA 1
ATOM 2280 C C . GLY A 1 289 ? 6.484 44.969 32.875 1 95.31 289 GLY A C 1
ATOM 2281 O O . GLY A 1 289 ? 7.594 44.438 32.812 1 95.31 289 GLY A O 1
ATOM 2282 N N . PHE A 1 290 ? 5.434 44.25 33.219 1 96.25 290 PHE A N 1
ATOM 2283 C CA . PHE A 1 290 ? 5.504 42.812 33.344 1 96.25 290 PHE A CA 1
ATOM 2284 C C . PHE A 1 290 ? 5.551 42.125 31.984 1 96.25 290 PHE A C 1
ATOM 2286 O O . PHE A 1 290 ? 4.871 42.562 31.062 1 96.25 290 PHE A O 1
ATOM 2293 N N . ASN A 1 291 ? 6.406 41.094 31.875 1 96.44 291 ASN A N 1
ATOM 2294 C CA . ASN A 1 291 ? 6.441 40.375 30.625 1 96.44 291 ASN A CA 1
ATOM 2295 C C . ASN A 1 291 ? 5.141 39.594 30.391 1 96.44 291 ASN A C 1
ATOM 2297 O O . ASN A 1 291 ? 4.434 39.25 31.344 1 96.44 291 ASN A O 1
ATOM 2301 N N . PHE A 1 292 ? 4.863 39.438 29.062 1 96.62 292 PHE A N 1
ATOM 2302 C CA . PHE A 1 292 ? 3.584 38.875 28.641 1 96.62 292 PHE A CA 1
ATOM 2303 C C . PHE A 1 292 ? 3.785 37.812 27.562 1 96.62 292 PHE A C 1
ATOM 2305 O O . PHE A 1 292 ? 4.664 37.969 26.719 1 96.62 292 PHE A O 1
ATOM 2312 N N . GLU A 1 293 ? 3.062 36.719 27.656 1 97.12 293 GLU A N 1
ATOM 2313 C CA . GLU A 1 293 ? 3.152 35.656 26.656 1 97.12 293 GLU A CA 1
ATOM 2314 C C . GLU A 1 293 ? 1.771 35.281 26.125 1 97.12 293 GLU A C 1
ATOM 2316 O O . GLU A 1 293 ? 0.849 35.031 26.906 1 97.12 293 GLU A O 1
ATOM 2321 N N . CYS A 1 294 ? 1.642 35.281 24.859 1 95.94 294 CYS A N 1
ATOM 2322 C CA . CYS A 1 294 ? 0.421 34.844 24.188 1 95.94 294 CYS A CA 1
ATOM 2323 C C . CYS A 1 294 ? 0.743 34.062 22.906 1 95.94 294 CYS A C 1
ATOM 2325 O O . CYS A 1 294 ? 1.58 34.5 22.125 1 95.94 294 CYS A O 1
ATOM 2327 N N . PHE A 1 295 ? 0.066 32.969 22.734 1 95.38 295 PHE A N 1
ATOM 2328 C CA . PHE A 1 295 ? 0.276 32.219 21.516 1 95.38 295 PHE A CA 1
ATOM 2329 C C . PHE A 1 295 ? -0.445 32.844 20.328 1 95.38 295 PHE A C 1
ATOM 2331 O O . PHE A 1 295 ? -1.669 33 20.344 1 95.38 295 PHE A O 1
ATOM 2338 N N . ILE A 1 296 ? 0.215 33.156 19.344 1 93.62 296 ILE A N 1
ATOM 2339 C CA . ILE A 1 296 ? -0.272 33.969 18.219 1 93.62 296 ILE A CA 1
ATOM 2340 C C . ILE A 1 296 ? -1.338 33.156 17.453 1 93.62 296 ILE A C 1
ATOM 2342 O O . ILE A 1 296 ? -2.248 33.75 16.875 1 93.62 296 ILE A O 1
ATOM 2346 N N . GLU A 1 297 ? -1.245 31.859 17.5 1 92.12 297 GLU A N 1
ATOM 2347 C CA . GLU A 1 297 ? -2.139 31 16.734 1 92.12 297 GLU A CA 1
ATOM 2348 C C . GLU A 1 297 ? -3.447 30.766 17.484 1 92.12 297 GLU A C 1
ATOM 2350 O O . GLU A 1 297 ? -4.422 30.281 16.906 1 92.12 297 GLU A O 1
ATOM 2355 N N . GLY A 1 298 ? -3.514 31.062 18.75 1 87.5 298 GLY A N 1
ATOM 2356 C CA . GLY A 1 298 ? -4.711 30.875 19.547 1 87.5 298 GLY A CA 1
ATOM 2357 C C . GLY A 1 298 ? -4.926 29.438 19.969 1 87.5 298 GLY A C 1
ATOM 2358 O O . GLY A 1 298 ? -5.676 29.172 20.906 1 87.5 298 GLY A O 1
ATOM 2359 N N . GLY A 1 299 ? -4.414 28.531 19.266 1 86.69 299 GLY A N 1
ATOM 2360 C CA . GLY A 1 299 ? -4.52 27.109 19.578 1 86.69 299 GLY A CA 1
ATOM 2361 C C . GLY A 1 299 ? -3.354 26.297 19.047 1 86.69 299 GLY A C 1
ATOM 2362 O O . GLY A 1 299 ? -2.539 26.812 18.266 1 86.69 299 GLY A O 1
ATOM 2363 N N . ARG A 1 300 ? -3.301 25.031 19.516 1 88.75 300 ARG A N 1
ATOM 2364 C CA . ARG A 1 300 ? -2.225 24.156 19.062 1 88.75 300 ARG A CA 1
ATOM 2365 C C . ARG A 1 300 ? -2.463 23.688 17.625 1 88.75 300 ARG A C 1
ATOM 2367 O O . ARG A 1 300 ? -3.598 23.406 17.234 1 88.75 300 ARG A O 1
ATOM 2374 N N . SER A 1 301 ? -1.48 23.672 16.953 1 90.19 301 SER A N 1
ATOM 2375 C CA . SER A 1 301 ? -1.555 23.188 15.578 1 90.19 301 SER A CA 1
ATOM 2376 C C . SER A 1 301 ? -1.672 21.672 15.539 1 90.19 301 SER A C 1
ATOM 2378 O O . SER A 1 301 ? -0.808 20.953 16.062 1 90.19 301 SER A O 1
ATOM 2380 N N . ARG A 1 302 ? -2.66 21.172 14.891 1 89.44 302 ARG A N 1
ATOM 2381 C CA . ARG A 1 302 ? -2.861 19.734 14.781 1 89.44 302 ARG A CA 1
ATOM 2382 C C . ARG A 1 302 ? -2.197 19.172 13.523 1 89.44 302 ARG A C 1
ATOM 2384 O O . ARG A 1 302 ? -1.975 17.969 13.414 1 89.44 302 ARG A O 1
ATOM 2391 N N . THR A 1 303 ? -1.881 19.984 12.586 1 91.12 303 THR A N 1
ATOM 2392 C CA . THR A 1 303 ? -1.326 19.531 11.32 1 91.12 303 THR A CA 1
ATOM 2393 C C . THR A 1 303 ? 0.184 19.75 11.281 1 91.12 303 THR A C 1
ATOM 2395 O O . THR A 1 303 ? 0.864 19.266 10.375 1 91.12 303 THR A O 1
ATOM 2398 N N . GLY A 1 304 ? 0.723 20.469 12.234 1 90.25 304 GLY A N 1
ATOM 2399 C CA . GLY A 1 304 ? 2.15 20.75 12.25 1 90.25 304 GLY A CA 1
ATOM 2400 C C . GLY A 1 304 ? 2.514 22.047 11.562 1 90.25 304 GLY A C 1
ATOM 2401 O O . GLY A 1 304 ? 3.604 22.578 11.773 1 90.25 304 GLY A O 1
ATOM 2402 N N . LYS A 1 305 ? 1.603 22.641 10.805 1 90.62 305 LYS A N 1
ATOM 2403 C CA . LYS A 1 305 ? 1.8 23.922 10.156 1 90.62 305 LYS A CA 1
ATOM 2404 C C . LYS A 1 305 ? 1.468 25.078 11.102 1 90.62 305 LYS A C 1
ATOM 2406 O O . LYS A 1 305 ? 0.726 24.891 12.07 1 90.62 305 LYS A O 1
ATOM 2411 N N . LEU A 1 306 ? 2.045 26.203 10.797 1 89.94 306 LEU A N 1
ATOM 2412 C CA . LEU A 1 306 ? 1.614 27.391 11.516 1 89.94 306 LEU A CA 1
ATOM 2413 C C . LEU A 1 306 ? 0.188 27.781 11.133 1 89.94 306 LEU A C 1
ATOM 2415 O O . LEU A 1 306 ? -0.171 27.75 9.953 1 89.94 306 LEU A O 1
ATOM 2419 N N . LEU A 1 307 ? -0.563 28.047 12.125 1 88.25 307 LEU A N 1
ATOM 2420 C CA . LEU A 1 307 ? -1.938 28.484 11.898 1 88.25 307 LEU A CA 1
ATOM 2421 C C . LEU A 1 307 ? -2.006 29.984 11.656 1 88.25 307 LEU A C 1
ATOM 2423 O O . LEU A 1 307 ? -1.056 30.719 11.969 1 88.25 307 LEU A O 1
ATOM 2427 N N . SER A 1 308 ? -3.111 30.391 11.125 1 87.62 308 SER A N 1
ATOM 2428 C CA . SER A 1 308 ? -3.338 31.812 10.969 1 87.62 308 SER A CA 1
ATOM 2429 C C . SER A 1 308 ? -3.424 32.5 12.328 1 87.62 308 SER A C 1
ATOM 2431 O O . SER A 1 308 ? -3.875 31.922 13.305 1 87.62 308 SER A O 1
ATOM 2433 N N . PRO A 1 309 ? -3.027 33.688 12.289 1 91.5 309 PRO A N 1
ATOM 2434 C CA . PRO A 1 309 ? -3.039 34.406 13.562 1 91.5 309 PRO A CA 1
ATOM 2435 C C . PRO A 1 309 ? -4.453 34.688 14.07 1 91.5 309 PRO A C 1
ATOM 2437 O O . PRO A 1 309 ? -5.352 34.969 13.273 1 91.5 309 PRO A O 1
ATOM 2440 N N . LYS A 1 310 ? -4.57 34.594 15.352 1 90.44 310 LYS A N 1
ATOM 2441 C CA . LYS A 1 310 ? -5.789 35.062 16.016 1 90.44 310 LYS A CA 1
ATOM 2442 C C . LYS A 1 310 ? -5.609 36.438 16.609 1 90.44 310 LYS A C 1
ATOM 2444 O O . LYS A 1 310 ? -4.59 36.719 17.25 1 90.44 310 LYS A O 1
ATOM 2449 N N . PHE A 1 311 ? -6.586 37.281 16.5 1 91.5 311 PHE A N 1
ATOM 2450 C CA . PHE A 1 311 ? -6.355 38.688 16.766 1 91.5 311 PHE A CA 1
ATOM 2451 C C . PHE A 1 311 ? -6.977 39.094 18.094 1 91.5 311 PHE A C 1
ATOM 2453 O O . PHE A 1 311 ? -6.805 40.25 18.531 1 91.5 311 PHE A O 1
ATOM 2460 N N . GLY A 1 312 ? -7.633 38.219 18.781 1 90.44 312 GLY A N 1
ATOM 2461 C CA . GLY A 1 312 ? -8.32 38.594 20 1 90.44 312 GLY A CA 1
ATOM 2462 C C . GLY A 1 312 ? -7.426 39.281 21.016 1 90.44 312 GLY A C 1
ATOM 2463 O O . GLY A 1 312 ? -7.609 40.469 21.297 1 90.44 312 GLY A O 1
ATOM 2464 N N . ILE A 1 313 ? -6.422 38.625 21.453 1 93.12 313 ILE A N 1
ATOM 2465 C CA . ILE A 1 313 ? -5.535 39.156 22.484 1 93.12 313 ILE A CA 1
ATOM 2466 C C . ILE A 1 313 ? -4.645 40.25 21.859 1 93.12 313 ILE A C 1
ATOM 2468 O O . ILE A 1 313 ? -4.328 41.25 22.516 1 93.12 313 ILE A O 1
ATOM 2472 N N . LEU A 1 314 ? -4.258 40.062 20.641 1 94.75 314 LEU A N 1
ATOM 2473 C CA . LEU A 1 314 ? -3.447 41.062 19.953 1 94.75 314 LEU A CA 1
ATOM 2474 C C . LEU A 1 314 ? -4.172 42.406 19.875 1 94.75 314 LEU A C 1
ATOM 2476 O O . LEU A 1 314 ? -3.543 43.469 19.953 1 94.75 314 LEU A O 1
ATOM 2480 N N . ASN A 1 315 ? -5.434 42.312 19.719 1 94.81 315 ASN A N 1
ATOM 2481 C CA . ASN A 1 315 ? -6.238 43.531 19.656 1 94.81 315 ASN A CA 1
ATOM 2482 C C . ASN A 1 315 ? -6.168 44.312 20.969 1 94.81 315 ASN A C 1
ATOM 2484 O O . ASN A 1 315 ? -6.113 45.562 20.953 1 94.81 315 ASN A O 1
ATOM 2488 N N . PHE A 1 316 ? -6.215 43.625 22.062 1 95.56 316 PHE A N 1
ATOM 2489 C CA . PHE A 1 316 ? -6.113 44.281 23.375 1 95.56 316 PHE A CA 1
ATOM 2490 C C . PHE A 1 316 ? -4.762 44.969 23.531 1 95.56 316 PHE A C 1
ATOM 2492 O O . PHE A 1 316 ? -4.688 46.094 24.016 1 95.56 316 PHE A O 1
ATOM 2499 N N . ILE A 1 317 ? -3.699 44.281 23.156 1 96.56 317 ILE A N 1
ATOM 2500 C CA . ILE A 1 317 ? -2.346 44.812 23.281 1 96.56 317 ILE A CA 1
ATOM 2501 C C . ILE A 1 317 ? -2.197 46.062 22.406 1 96.56 317 ILE A C 1
ATOM 2503 O O . ILE A 1 317 ? -1.653 47.062 22.844 1 96.56 317 ILE A O 1
ATOM 2507 N N . VAL A 1 318 ? -2.68 45.969 21.188 1 95.5 318 VAL A N 1
ATOM 2508 C CA . VAL A 1 318 ? -2.598 47.062 20.234 1 95.5 318 VAL A CA 1
ATOM 2509 C C . VAL A 1 318 ? -3.402 48.25 20.766 1 95.5 318 VAL A C 1
ATOM 2511 O O . VAL A 1 318 ? -2.959 49.406 20.672 1 95.5 318 VAL A O 1
ATOM 2514 N N . ASP A 1 319 ? -4.582 48 21.312 1 93.44 319 ASP A N 1
ATOM 2515 C CA . ASP A 1 319 ? -5.441 49.062 21.859 1 93.44 319 ASP A CA 1
ATOM 2516 C C . ASP A 1 319 ? -4.762 49.75 23.016 1 93.44 319 ASP A C 1
ATOM 2518 O O . ASP A 1 319 ? -4.93 50.969 23.203 1 93.44 319 ASP A O 1
ATOM 2522 N N . SER A 1 320 ? -4.051 49.062 23.797 1 94.94 320 SER A N 1
ATOM 2523 C CA . SER A 1 320 ? -3.336 49.625 24.938 1 94.94 320 SER A CA 1
ATOM 2524 C C . SER A 1 320 ? -2.33 50.688 24.484 1 94.94 320 SER A C 1
ATOM 2526 O O . SER A 1 320 ? -2.213 51.75 25.094 1 94.94 320 SER A O 1
ATOM 2528 N N . VAL A 1 321 ? -1.648 50.406 23.453 1 94.25 321 VAL A N 1
ATOM 2529 C CA . VAL A 1 321 ? -0.615 51.312 22.969 1 94.25 321 VAL A CA 1
ATOM 2530 C C . VAL A 1 321 ? -1.254 52.438 22.141 1 94.25 321 VAL A C 1
ATOM 2532 O O . VAL A 1 321 ? -0.881 53.594 22.266 1 94.25 321 VAL A O 1
ATOM 2535 N N . LEU A 1 322 ? -2.217 52.094 21.312 1 91.88 322 LEU A N 1
ATOM 2536 C CA . LEU A 1 322 ? -2.863 53.062 20.422 1 91.88 322 LEU A CA 1
ATOM 2537 C C . LEU A 1 322 ? -3.607 54.125 21.219 1 91.88 322 LEU A C 1
ATOM 2539 O O . LEU A 1 322 ? -3.688 55.281 20.797 1 91.88 322 LEU A O 1
ATOM 2543 N N . SER A 1 323 ? -4.219 53.75 22.344 1 89.38 323 SER A N 1
ATOM 2544 C CA . SER A 1 323 ? -4.996 54.656 23.172 1 89.38 323 SER A CA 1
ATOM 2545 C C . SER A 1 323 ? -4.09 55.594 23.969 1 89.38 323 SER A C 1
ATOM 2547 O O . SER A 1 323 ? -4.551 56.594 24.516 1 89.38 323 SER A O 1
ATOM 2549 N N . GLY A 1 324 ? -2.797 55.188 24.094 1 89.12 324 GLY A N 1
ATOM 2550 C CA . GLY A 1 324 ? -1.855 55.969 24.859 1 89.12 324 GLY A CA 1
ATOM 2551 C C . GLY A 1 324 ? -1.756 55.562 26.312 1 89.12 324 GLY A C 1
ATOM 2552 O O . GLY A 1 324 ? -0.934 56.094 27.062 1 89.12 324 GLY A O 1
ATOM 2553 N N . ARG A 1 325 ? -2.535 54.625 26.672 1 90.88 325 ARG A N 1
ATOM 2554 C CA . ARG A 1 325 ? -2.5 54.156 28.062 1 90.88 325 ARG A CA 1
ATOM 2555 C C . ARG A 1 325 ? -1.162 53.5 28.375 1 90.88 325 ARG A C 1
ATOM 2557 O O . ARG A 1 325 ? -0.699 53.562 29.516 1 90.88 325 ARG A O 1
ATOM 2564 N N . VAL A 1 326 ? -0.586 52.906 27.391 1 94 326 VAL A N 1
ATOM 2565 C CA . VAL A 1 326 ? 0.742 52.312 27.484 1 94 326 VAL A CA 1
ATOM 2566 C C . VAL A 1 326 ? 1.685 52.969 26.5 1 94 326 VAL A C 1
ATOM 2568 O O . VAL A 1 326 ? 1.315 53.219 25.344 1 94 326 VAL A O 1
ATOM 2571 N N . LYS A 1 327 ? 2.801 53.312 26.938 1 92.69 327 LYS A N 1
ATOM 2572 C CA . LYS A 1 327 ? 3.744 54.062 26.094 1 92.69 327 LYS A CA 1
ATOM 2573 C C . LYS A 1 327 ? 4.27 53.156 24.969 1 92.69 327 LYS A C 1
ATOM 2575 O O . LYS A 1 327 ? 4.309 53.562 23.812 1 92.69 327 LYS A O 1
ATOM 2580 N N . ASP A 1 328 ? 4.77 52 25.359 1 94.88 328 ASP A N 1
ATOM 2581 C CA . ASP A 1 328 ? 5.324 51.062 24.375 1 94.88 328 ASP A CA 1
ATOM 2582 C C . ASP A 1 328 ? 5.469 49.656 24.969 1 94.88 328 ASP A C 1
ATOM 2584 O O . ASP A 1 328 ? 5.379 49.5 26.188 1 94.88 328 ASP A O 1
ATOM 2588 N N . THR A 1 329 ? 5.48 48.719 24.094 1 96.75 329 THR A N 1
ATOM 2589 C CA . THR A 1 329 ? 5.805 47.344 24.453 1 96.75 329 THR A CA 1
ATOM 2590 C C . THR A 1 329 ? 6.699 46.719 23.391 1 96.75 329 THR A C 1
ATOM 2592 O O . THR A 1 329 ? 6.684 47.125 22.234 1 96.75 329 THR A O 1
ATOM 2595 N N . ILE A 1 330 ? 7.539 45.719 23.781 1 97.75 330 ILE A N 1
ATOM 2596 C CA . ILE A 1 330 ? 8.477 45.062 22.891 1 97.75 330 ILE A CA 1
ATOM 2597 C C . ILE A 1 330 ? 7.922 43.688 22.484 1 97.75 330 ILE A C 1
ATOM 2599 O O . ILE A 1 330 ? 7.586 42.875 23.328 1 97.75 330 ILE A O 1
ATOM 2603 N N . ILE A 1 331 ? 7.848 43.469 21.156 1 98.25 331 ILE A N 1
ATOM 2604 C CA . ILE A 1 331 ? 7.328 42.219 20.625 1 98.25 331 ILE A CA 1
ATOM 2605 C C . ILE A 1 331 ? 8.477 41.25 20.344 1 98.25 331 ILE A C 1
ATOM 2607 O O . ILE A 1 331 ? 9.484 41.656 19.734 1 98.25 331 ILE A O 1
ATOM 2611 N N . CYS A 1 332 ? 8.328 40.031 20.797 1 98.19 332 CYS A N 1
ATOM 2612 C CA . CYS A 1 332 ? 9.359 39.031 20.562 1 98.19 332 CYS A CA 1
ATOM 2613 C C . CYS A 1 332 ? 8.742 37.719 20.062 1 98.19 332 CYS A C 1
ATOM 2615 O O . CYS A 1 332 ? 8.344 36.875 20.844 1 98.19 332 CYS A O 1
ATOM 2617 N N . PRO A 1 333 ? 8.773 37.469 18.688 1 97.5 333 PRO A N 1
ATOM 2618 C CA . PRO A 1 333 ? 8.328 36.156 18.156 1 97.5 333 PRO A CA 1
ATOM 2619 C C . PRO A 1 333 ? 9.234 35 18.578 1 97.5 333 PRO A C 1
ATOM 2621 O O . PRO A 1 333 ? 10.461 35.156 18.625 1 97.5 333 PRO A O 1
ATOM 2624 N N . VAL A 1 334 ? 8.672 33.875 18.953 1 97.5 334 VAL A N 1
ATOM 2625 C CA . VAL A 1 334 ? 9.422 32.719 19.453 1 97.5 334 VAL A CA 1
ATOM 2626 C C . VAL A 1 334 ? 9.016 31.469 18.688 1 97.5 334 VAL A C 1
ATOM 2628 O O . VAL A 1 334 ? 7.832 31.234 18.438 1 97.5 334 VAL A O 1
ATOM 2631 N N . SER A 1 335 ? 9.984 30.734 18.25 1 95.19 335 SER A N 1
ATOM 2632 C CA . SER A 1 335 ? 9.734 29.453 17.594 1 95.19 335 SER A CA 1
ATOM 2633 C C . SER A 1 335 ? 10.148 28.297 18.484 1 95.19 335 SER A C 1
ATOM 2635 O O . SER A 1 335 ? 11.25 28.281 19.031 1 95.19 335 SER A O 1
ATOM 2637 N N . THR A 1 336 ? 9.297 27.375 18.703 1 94.88 336 THR A N 1
ATOM 2638 C CA . THR A 1 336 ? 9.594 26.141 19.422 1 94.88 336 THR A CA 1
ATOM 2639 C C . THR A 1 336 ? 9.414 24.938 18.516 1 94.88 336 THR A C 1
ATOM 2641 O O . THR A 1 336 ? 8.344 24.75 17.922 1 94.88 336 THR A O 1
ATOM 2644 N N . GLN A 1 337 ? 10.43 24.172 18.438 1 92.62 337 GLN A N 1
ATOM 2645 C CA . GLN A 1 337 ? 10.398 22.969 17.625 1 92.62 337 GLN A CA 1
ATOM 2646 C C . GLN A 1 337 ? 10.758 21.734 18.453 1 92.62 337 GLN A C 1
ATOM 2648 O O . GLN A 1 337 ? 11.438 21.844 19.469 1 92.62 337 GLN A O 1
ATOM 2653 N N . TYR A 1 338 ? 10.289 20.578 18.016 1 91.62 338 TYR A N 1
ATOM 2654 C CA . TYR A 1 338 ? 10.484 19.328 18.734 1 91.62 338 TYR A CA 1
ATOM 2655 C C . TYR A 1 338 ? 11.023 18.234 17.828 1 91.62 338 TYR A C 1
ATOM 2657 O O . TYR A 1 338 ? 10.695 18.188 16.641 1 91.62 338 TYR A O 1
ATOM 2665 N N . ASP A 1 339 ? 11.758 17.344 18.406 1 90.44 339 ASP A N 1
ATOM 2666 C CA . ASP A 1 339 ? 12.047 16.094 17.703 1 90.44 339 ASP A CA 1
ATOM 2667 C C . ASP A 1 339 ? 10.797 15.227 17.578 1 90.44 339 ASP A C 1
ATOM 2669 O O . ASP A 1 339 ? 10.5 14.711 16.484 1 90.44 339 ASP A O 1
ATOM 2673 N N . LYS A 1 340 ? 10.188 15.07 18.609 1 90.81 340 LYS A N 1
ATOM 2674 C CA . LYS A 1 340 ? 8.938 14.32 18.625 1 90.81 340 LYS A CA 1
ATOM 2675 C C . LYS A 1 340 ? 7.914 14.984 19.547 1 90.81 340 LYS A C 1
ATOM 2677 O O . LYS A 1 340 ? 8.242 15.367 20.672 1 90.81 340 LYS A O 1
ATOM 2682 N N . VAL A 1 341 ? 6.762 15.188 19.062 1 88.44 341 VAL A N 1
ATOM 2683 C CA . VAL A 1 341 ? 5.688 15.797 19.844 1 88.44 341 VAL A CA 1
ATOM 2684 C C . VAL A 1 341 ? 4.871 14.703 20.531 1 88.44 341 VAL A C 1
ATOM 2686 O O . VAL A 1 341 ? 4.465 13.727 19.906 1 88.44 341 VAL A O 1
ATOM 2689 N N . ILE A 1 342 ? 4.5 14.859 21.703 1 80 342 ILE A N 1
ATOM 2690 C CA . ILE A 1 342 ? 3.869 13.852 22.547 1 80 342 ILE A CA 1
ATOM 2691 C C . ILE A 1 342 ? 2.414 13.656 22.125 1 80 342 ILE A C 1
ATOM 2693 O O . ILE A 1 342 ? 1.887 12.547 22.188 1 80 342 ILE A O 1
ATOM 2697 N N . GLU A 1 343 ? 1.769 14.68 21.734 1 77.94 343 GLU A N 1
ATOM 2698 C CA . GLU A 1 343 ? 0.326 14.664 21.516 1 77.94 343 GLU A CA 1
ATOM 2699 C C . GLU A 1 343 ? -0.01 14.219 20.094 1 77.94 343 GLU A C 1
ATOM 2701 O O . GLU A 1 343 ? -1.173 14.258 19.672 1 77.94 343 GLU A O 1
ATOM 2706 N N . THR A 1 344 ? 0.809 13.797 19.359 1 79 344 THR A N 1
ATOM 2707 C CA . THR A 1 344 ? 0.587 13.602 17.938 1 79 344 THR A CA 1
ATOM 2708 C C . THR A 1 344 ? -0.503 12.562 17.703 1 79 344 THR A C 1
ATOM 2710 O O . THR A 1 344 ? -1.333 12.719 16.797 1 79 344 THR A O 1
ATOM 2713 N N . GLU A 1 345 ? -0.564 11.484 18.422 1 78.69 345 GLU A N 1
ATOM 2714 C CA . GLU A 1 345 ? -1.581 10.461 18.219 1 78.69 345 GLU A CA 1
ATOM 2715 C C . GLU A 1 345 ? -2.98 11.008 18.484 1 78.69 345 GLU A C 1
ATOM 2717 O O . GLU A 1 345 ? -3.924 10.68 17.75 1 78.69 345 GLU A O 1
ATOM 2722 N N . SER A 1 346 ? -3.088 11.836 19.438 1 81.06 346 SER A N 1
ATOM 2723 C CA . SER A 1 346 ? -4.371 12.469 19.719 1 81.06 346 SER A CA 1
ATOM 2724 C C . SER A 1 346 ? -4.785 13.422 18.609 1 81.06 346 SER A C 1
ATOM 2726 O O . SER A 1 346 ? -5.965 13.523 18.281 1 81.06 346 SER A O 1
ATOM 2728 N N . TYR A 1 347 ? -3.824 14.117 18.141 1 84.25 347 TYR A N 1
ATOM 2729 C CA . TYR A 1 347 ? -4.109 15.039 17.047 1 84.25 347 TYR A CA 1
ATOM 2730 C C . TYR A 1 347 ? -4.676 14.305 15.836 1 84.25 347 TYR A C 1
ATOM 2732 O O . TYR A 1 347 ? -5.633 14.766 15.211 1 84.25 347 TYR A O 1
ATOM 2740 N N . ILE A 1 348 ? -4.176 13.211 15.578 1 83.94 348 ILE A N 1
ATOM 2741 C CA . ILE A 1 348 ? -4.617 12.43 14.43 1 83.94 348 ILE A CA 1
ATOM 2742 C C . ILE A 1 348 ? -6.066 11.992 14.625 1 83.94 348 ILE A C 1
ATOM 2744 O O . ILE A 1 348 ? -6.879 12.078 13.703 1 83.94 348 ILE A O 1
ATOM 2748 N N . SER A 1 349 ? -6.375 11.508 15.727 1 83 349 SER A N 1
ATOM 2749 C CA . SER A 1 349 ? -7.742 11.078 16.016 1 83 349 SER A CA 1
ATOM 2750 C C . SER A 1 349 ? -8.727 12.234 15.836 1 83 349 SER A C 1
ATOM 2752 O O . SER A 1 349 ? -9.812 12.047 15.289 1 83 349 SER A O 1
ATOM 2754 N N . GLU A 1 350 ? -8.305 13.398 16.219 1 83.94 350 GLU A N 1
ATOM 2755 C CA . GLU A 1 350 ? -9.141 14.586 16.047 1 83.94 350 GLU A CA 1
ATOM 2756 C C . GLU A 1 350 ? -9.312 14.93 14.57 1 83.94 350 GLU A C 1
ATOM 2758 O O . GLU A 1 350 ? -10.414 15.25 14.125 1 83.94 350 GLU A O 1
ATOM 2763 N N . LEU A 1 351 ? -8.211 14.828 13.922 1 84.19 351 LEU A N 1
ATOM 2764 C CA . LEU A 1 351 ? -8.219 15.172 12.508 1 84.19 351 LEU A CA 1
ATOM 2765 C C . LEU A 1 351 ? -9.086 14.195 11.719 1 84.19 351 LEU A C 1
ATOM 2767 O O . LEU A 1 351 ? -9.594 14.539 10.648 1 84.19 351 LEU A O 1
ATOM 2771 N N . LEU A 1 352 ? -9.25 13.039 12.227 1 84.12 352 LEU A N 1
ATOM 2772 C CA . LEU A 1 352 ? -10.039 12.023 11.547 1 84.12 352 LEU A CA 1
ATOM 2773 C C . LEU A 1 352 ? -11.492 12.055 12.016 1 84.12 352 LEU A C 1
ATOM 2775 O O . LEU A 1 352 ? -12.289 11.195 11.633 1 84.12 352 LEU A O 1
ATOM 2779 N N . GLY A 1 353 ? -11.828 12.961 12.875 1 77.44 353 GLY A N 1
ATOM 2780 C CA . GLY A 1 353 ? -13.234 13.219 13.148 1 77.44 353 GLY A CA 1
ATOM 2781 C C . GLY A 1 353 ? -13.641 12.859 14.562 1 77.44 353 GLY A C 1
ATOM 2782 O O . GLY A 1 353 ? -14.781 13.086 14.961 1 77.44 353 GLY A O 1
ATOM 2783 N N . GLN A 1 354 ? -12.75 12.289 15.227 1 73.94 354 GLN A N 1
ATOM 2784 C CA . GLN A 1 354 ? -13.094 12.016 16.625 1 73.94 354 GLN A CA 1
ATOM 2785 C C . GLN A 1 354 ? -13.102 13.289 17.453 1 73.94 354 GLN A C 1
ATOM 2787 O O . GLN A 1 354 ? -12.281 14.188 17.234 1 73.94 354 GLN A O 1
ATOM 2792 N N . PRO A 1 355 ? -14.07 13.414 18.25 1 69.31 355 PRO A N 1
ATOM 2793 C CA . PRO A 1 355 ? -14.172 14.641 19.047 1 69.31 355 PRO A CA 1
ATOM 2794 C C . PRO A 1 355 ? -12.938 14.891 19.906 1 69.31 355 PRO A C 1
ATOM 2796 O O . PRO A 1 355 ? -12.258 13.938 20.297 1 69.31 355 PRO A O 1
ATOM 2799 N N . LYS A 1 356 ? -12.648 16.094 20.094 1 64.69 356 LYS A N 1
ATOM 2800 C CA . LYS A 1 356 ? -11.5 16.516 20.891 1 64.69 356 LYS A CA 1
ATOM 2801 C C . LYS A 1 356 ? -11.586 15.969 22.312 1 64.69 356 LYS A C 1
ATOM 2803 O O . LYS A 1 356 ? -12.617 16.094 22.969 1 64.69 356 LYS A O 1
ATOM 2808 N N . GLN A 1 357 ? -10.695 14.992 22.578 1 58.97 357 GLN A N 1
ATOM 2809 C CA . GLN A 1 357 ? -10.672 14.531 23.969 1 58.97 357 GLN A CA 1
ATOM 2810 C C . GLN A 1 357 ? -10.016 15.562 24.875 1 58.97 357 GLN A C 1
ATOM 2812 O O . GLN A 1 357 ? -8.992 16.156 24.516 1 58.97 357 GLN A O 1
ATOM 2817 N N . LYS A 1 358 ? -10.742 16.094 25.766 1 56.69 358 LYS A N 1
ATOM 2818 C CA . LYS A 1 358 ? -10.156 17.016 26.734 1 56.69 358 LYS A CA 1
ATOM 2819 C C . LYS A 1 358 ? -8.828 16.5 27.266 1 56.69 358 LYS A C 1
ATOM 2821 O O . LYS A 1 358 ? -8.773 15.43 27.875 1 56.69 358 LYS A O 1
ATOM 2826 N N . GLU A 1 359 ? -7.738 16.594 26.422 1 55.94 359 GLU A N 1
ATOM 2827 C CA . GLU A 1 359 ? -6.414 16.141 26.844 1 55.94 359 GLU A CA 1
ATOM 2828 C C . GLU A 1 359 ? -5.977 16.859 28.125 1 55.94 359 GLU A C 1
ATOM 2830 O O . GLU A 1 359 ? -6.051 18.078 28.219 1 55.94 359 GLU A O 1
ATOM 2835 N N . ASN A 1 360 ? -6.195 16.203 29.25 1 55.19 360 ASN A N 1
ATOM 2836 C CA . ASN A 1 360 ? -5.711 16.781 30.5 1 55.19 360 ASN A CA 1
ATOM 2837 C C . ASN A 1 360 ? -4.219 16.531 30.688 1 55.19 360 ASN A C 1
ATOM 2839 O O . ASN A 1 360 ? -3.734 15.43 30.438 1 55.19 360 ASN A O 1
ATOM 2843 N N . LEU A 1 361 ? -3.459 17.656 30.594 1 56.38 361 LEU A N 1
ATOM 2844 C CA . LEU A 1 361 ? -2.041 17.594 30.938 1 56.38 361 LEU A CA 1
ATOM 2845 C C . LEU A 1 361 ? -1.786 16.516 32 1 56.38 361 LEU A C 1
ATOM 2847 O O . LEU A 1 361 ? -0.761 15.836 31.953 1 56.38 361 LEU A O 1
ATOM 2851 N N . ALA A 1 362 ? -2.805 16.406 32.781 1 54.38 362 ALA A N 1
ATOM 2852 C CA . ALA A 1 362 ? -2.664 15.414 33.844 1 54.38 362 ALA A CA 1
ATOM 2853 C C . ALA A 1 362 ? -2.568 14 33.281 1 54.38 362 ALA A C 1
ATOM 2855 O O . ALA A 1 362 ? -1.782 13.18 33.75 1 54.38 362 ALA A O 1
ATOM 2856 N N . ASP A 1 363 ? -3.303 13.82 32.281 1 58.31 363 ASP A N 1
ATOM 2857 C CA . ASP A 1 363 ? -3.293 12.492 31.672 1 58.31 363 ASP A CA 1
ATOM 2858 C C . ASP A 1 363 ? -1.964 12.219 30.969 1 58.31 363 ASP A C 1
ATOM 2860 O O . ASP A 1 363 ? -1.467 11.086 31 1 58.31 363 ASP A O 1
ATOM 2864 N N . LEU A 1 364 ? -1.468 13.266 30.5 1 58.28 364 LEU A N 1
ATOM 2865 C CA . LEU A 1 364 ? -0.183 13.125 29.812 1 58.28 364 LEU A CA 1
ATOM 2866 C C . LEU A 1 364 ? 0.933 12.852 30.828 1 58.28 364 LEU A C 1
ATOM 2868 O O . LEU A 1 364 ? 1.82 12.039 30.562 1 58.28 364 LEU A O 1
ATOM 2872 N N . LEU A 1 365 ? 0.807 13.523 31.953 1 57 365 LEU A N 1
ATOM 2873 C CA . LEU A 1 365 ? 1.845 13.414 32.969 1 57 365 LEU A CA 1
ATOM 2874 C C . LEU A 1 365 ? 1.732 12.094 33.719 1 57 365 LEU A C 1
ATOM 2876 O O . LEU A 1 365 ? 2.727 11.586 34.25 1 57 365 LEU A O 1
ATOM 2880 N N . SER A 1 366 ? 0.508 11.68 33.781 1 51.38 366 SER A N 1
ATOM 2881 C CA . SER A 1 366 ? 0.285 10.469 34.531 1 51.38 366 SER A CA 1
ATOM 2882 C C . SER A 1 366 ? 0.637 9.219 33.75 1 51.38 366 SER A C 1
ATOM 2884 O O . SER A 1 366 ? 0.749 8.125 34.281 1 51.38 366 SER A O 1
ATOM 2886 N N . SER A 1 367 ? 0.753 9.508 32.5 1 51.84 367 SER A N 1
ATOM 2887 C CA . SER A 1 367 ? 1.018 8.273 31.781 1 51.84 367 SER A CA 1
ATOM 2888 C C . SER A 1 367 ? 2.479 7.855 31.906 1 51.84 367 SER A C 1
ATOM 2890 O O . SER A 1 367 ? 3.379 8.586 31.5 1 51.84 367 SER A O 1
ATOM 2892 N N . SER A 1 368 ? 2.777 7.047 32.938 1 51.94 368 SER A N 1
ATOM 2893 C CA . SER A 1 368 ? 4.082 6.449 33.219 1 51.94 368 SER A CA 1
ATOM 2894 C C . SER A 1 368 ? 4.828 6.148 31.906 1 51.94 368 SER A C 1
ATOM 2896 O O . SER A 1 368 ? 6.059 6.238 31.859 1 51.94 368 SER A O 1
ATOM 2898 N N . SER A 1 369 ? 4.121 5.891 30.922 1 55.81 369 SER A N 1
ATOM 2899 C CA . SER A 1 369 ? 4.727 5.453 29.672 1 55.81 369 SER A CA 1
ATOM 2900 C C . SER A 1 369 ? 5.355 6.621 28.922 1 55.81 369 SER A C 1
ATOM 2902 O O . SER A 1 369 ? 6.367 6.453 28.234 1 55.81 369 SER A O 1
ATOM 2904 N N . VAL A 1 370 ? 4.883 7.781 29.297 1 54.03 370 VAL A N 1
ATOM 2905 C CA . VAL A 1 370 ? 5.41 8.953 28.594 1 54.03 370 VAL A CA 1
ATOM 2906 C C . VAL A 1 370 ? 6.785 9.312 29.156 1 54.03 370 VAL A C 1
ATOM 2908 O O . VAL A 1 370 ? 7.676 9.719 28.406 1 54.03 370 VAL A O 1
ATOM 2911 N N . LEU A 1 371 ? 6.938 9.078 30.516 1 54.25 371 LEU A N 1
ATOM 2912 C CA . LEU A 1 371 ? 8.172 9.461 31.188 1 54.25 371 LEU A CA 1
ATOM 2913 C C . LEU A 1 371 ? 9.32 8.539 30.781 1 54.25 371 LEU A C 1
ATOM 2915 O O . LEU A 1 371 ? 10.492 8.883 30.953 1 54.25 371 LEU A O 1
ATOM 2919 N N . SER A 1 372 ? 8.898 7.496 30.266 1 58.34 372 SER A N 1
ATOM 2920 C CA . SER A 1 372 ? 9.938 6.566 29.828 1 58.34 372 SER A CA 1
ATOM 2921 C C . SER A 1 372 ? 10.242 6.742 28.344 1 58.34 372 SER A C 1
ATOM 2923 O O . SER A 1 372 ? 11.109 6.059 27.797 1 58.34 372 SER A O 1
ATOM 2925 N N . LEU A 1 373 ? 9.633 7.93 27.875 1 64.75 373 LEU A N 1
ATOM 2926 C CA . LEU A 1 373 ? 9.758 8.055 26.438 1 64.75 373 LEU A CA 1
ATOM 2927 C C . LEU A 1 373 ? 11 8.859 26.062 1 64.75 373 LEU A C 1
ATOM 2929 O O . LEU A 1 373 ? 11.383 9.789 26.797 1 64.75 373 LEU A O 1
ATOM 2933 N N . LYS A 1 374 ? 11.922 8.445 25.328 1 79.56 374 LYS A N 1
ATOM 2934 C CA . LYS A 1 374 ? 13.031 9.141 24.703 1 79.56 374 LYS A CA 1
ATOM 2935 C C . LYS A 1 374 ? 12.562 9.922 23.469 1 79.56 374 LYS A C 1
ATOM 2937 O O . LYS A 1 374 ? 12.727 9.469 22.344 1 79.56 374 LYS A O 1
ATOM 2942 N N . LEU A 1 375 ? 12.086 11.281 23.859 1 86.12 375 LEU A N 1
ATOM 2943 C CA . LEU A 1 375 ? 11.414 12.047 22.812 1 86.12 375 LEU A CA 1
ATOM 2944 C C . LEU A 1 375 ? 12.398 12.977 22.109 1 86.12 375 LEU A C 1
ATOM 2946 O O . LEU A 1 375 ? 12.008 13.727 21.203 1 86.12 375 LEU A O 1
ATOM 2950 N N . GLY A 1 376 ? 13.594 13.016 22.516 1 87.81 376 GLY A N 1
ATOM 2951 C CA . GLY A 1 376 ? 14.602 13.812 21.844 1 87.81 376 GLY A CA 1
ATOM 2952 C C . GLY A 1 376 ? 14.805 15.18 22.469 1 87.81 376 GLY A C 1
ATOM 2953 O O . GLY A 1 376 ? 14.883 15.305 23.703 1 87.81 376 GLY A O 1
ATOM 2954 N N . ARG A 1 377 ? 14.93 16.234 21.703 1 87.06 377 ARG A N 1
ATOM 2955 C CA . ARG A 1 377 ? 15.227 17.547 22.234 1 87.06 377 ARG A CA 1
ATOM 2956 C C . ARG A 1 377 ? 14.156 18.562 21.828 1 87.06 377 ARG A C 1
ATOM 2958 O O . ARG A 1 377 ? 13.359 18.297 20.922 1 87.06 377 ARG A O 1
ATOM 2965 N N . VAL A 1 378 ? 14.148 19.672 22.562 1 90.56 378 VAL A N 1
ATOM 2966 C CA . VAL A 1 378 ? 13.336 20.844 22.25 1 90.56 378 VAL A CA 1
ATOM 2967 C C . VAL A 1 378 ? 14.227 22 21.797 1 90.56 378 VAL A C 1
ATOM 2969 O O . VAL A 1 378 ? 15.297 22.219 22.375 1 90.56 378 VAL A O 1
ATOM 2972 N N . ASP A 1 379 ? 13.859 22.578 20.719 1 91 379 ASP A N 1
ATOM 2973 C CA . ASP A 1 379 ? 14.617 23.719 20.203 1 91 379 ASP A CA 1
ATOM 2974 C C . ASP A 1 379 ? 13.781 25 20.266 1 91 379 ASP A C 1
ATOM 2976 O O . ASP A 1 379 ? 12.695 25.062 19.688 1 91 379 ASP A O 1
ATOM 2980 N N . VAL A 1 380 ? 14.289 25.953 21 1 93.75 380 VAL A N 1
ATOM 2981 C CA . VAL A 1 380 ? 13.594 27.234 21.125 1 93.75 380 VAL A CA 1
ATOM 2982 C C . VAL A 1 380 ? 14.461 28.344 20.547 1 93.75 380 VAL A C 1
ATOM 2984 O O . VAL A 1 380 ? 15.633 28.469 20.906 1 93.75 380 VAL A O 1
ATOM 2987 N N . ARG A 1 381 ? 13.875 29.156 19.672 1 93.25 381 ARG A N 1
ATOM 2988 C CA . ARG A 1 381 ? 14.578 30.281 19.047 1 93.25 381 ARG A CA 1
ATOM 2989 C C . ARG A 1 381 ? 13.805 31.578 19.219 1 93.25 381 ARG A C 1
ATOM 2991 O O . ARG A 1 381 ? 12.57 31.578 19.266 1 93.25 381 ARG A O 1
ATOM 2998 N N . PHE A 1 382 ? 14.547 32.656 19.328 1 95.31 382 PHE A N 1
ATOM 2999 C CA . PHE A 1 382 ? 13.969 33.969 19.516 1 95.31 382 PHE A CA 1
ATOM 3000 C C . PHE A 1 382 ? 14.305 34.906 18.344 1 95.31 382 PHE A C 1
ATOM 3002 O O . PHE A 1 382 ? 15.484 35.094 18.016 1 95.31 382 PHE A O 1
ATOM 3009 N N . SER A 1 383 ? 13.273 35.406 17.75 1 95.94 383 SER A N 1
ATOM 3010 C CA . SER A 1 383 ? 13.516 36.438 16.75 1 95.94 383 SER A CA 1
ATOM 3011 C C . SER A 1 383 ? 13.953 37.75 17.391 1 95.94 383 SER A C 1
ATOM 3013 O O . SER A 1 383 ? 13.82 37.938 18.609 1 95.94 383 SER A O 1
ATOM 3015 N N . GLN A 1 384 ? 14.469 38.656 16.594 1 94.56 384 GLN A N 1
ATOM 3016 C CA . GLN A 1 384 ? 14.867 39.969 17.109 1 94.56 384 GLN A CA 1
ATOM 3017 C C . GLN A 1 384 ? 13.648 40.75 17.594 1 94.56 384 GLN A C 1
ATOM 3019 O O . GLN A 1 384 ? 12.719 41 16.828 1 94.56 384 GLN A O 1
ATOM 3024 N N . PRO A 1 385 ? 13.688 41.062 18.953 1 97.12 385 PRO A N 1
ATOM 3025 C CA . PRO A 1 385 ? 12.562 41.844 19.469 1 97.12 385 PRO A CA 1
ATOM 3026 C C . PRO A 1 385 ? 12.477 43.25 18.875 1 97.12 385 PRO A C 1
ATOM 3028 O O . PRO A 1 385 ? 13.5 43.844 18.516 1 97.12 385 PRO A O 1
ATOM 3031 N N . TRP A 1 386 ? 11.289 43.812 18.781 1 96.62 386 TRP A N 1
ATOM 3032 C CA . TRP A 1 386 ? 11.094 45.125 18.188 1 96.62 386 TRP A CA 1
ATOM 3033 C C . TRP A 1 386 ? 9.953 45.875 18.875 1 96.62 386 TRP A C 1
ATOM 3035 O O . TRP A 1 386 ? 9.117 45.25 19.547 1 96.62 386 TRP A O 1
ATOM 3045 N N . SER A 1 387 ? 9.898 47.156 18.703 1 97.31 387 SER A N 1
ATOM 3046 C CA . SER A 1 387 ? 8.953 48.062 19.359 1 97.31 387 SER A CA 1
ATOM 3047 C C . SER A 1 387 ? 7.602 48.031 18.641 1 97.31 387 SER A C 1
ATOM 3049 O O . SER A 1 387 ? 7.531 48.281 17.438 1 97.31 387 SER A O 1
ATOM 3051 N N . LEU A 1 388 ? 6.562 47.812 19.422 1 97.44 388 LEU A N 1
ATOM 3052 C CA . LEU A 1 388 ? 5.215 47.875 18.859 1 97.44 388 LEU A CA 1
ATOM 3053 C C . LEU A 1 388 ? 4.832 49.281 18.469 1 97.44 388 LEU A C 1
ATOM 3055 O O . LEU A 1 388 ? 4.16 49.5 17.469 1 97.44 388 LEU A O 1
ATOM 3059 N N . ARG A 1 389 ? 5.23 50.219 19.219 1 95.31 389 ARG A N 1
ATOM 3060 C CA . ARG A 1 389 ? 4.926 51.625 18.953 1 95.31 389 ARG A CA 1
ATOM 3061 C C . ARG A 1 389 ? 5.5 52.062 17.609 1 95.31 389 ARG A C 1
ATOM 3063 O O . ARG A 1 389 ? 4.832 52.75 16.828 1 95.31 389 ARG A O 1
ATOM 3070 N N . GLU A 1 390 ? 6.742 51.688 17.453 1 94.62 390 GLU A N 1
ATOM 3071 C CA . GLU A 1 390 ? 7.375 52.031 16.188 1 94.62 390 GLU A CA 1
ATOM 3072 C C . GLU A 1 390 ? 6.621 51.406 15.008 1 94.62 390 GLU A C 1
ATOM 3074 O O . GLU A 1 390 ? 6.445 52.031 13.969 1 94.62 390 GLU A O 1
ATOM 3079 N N . PHE A 1 391 ? 6.285 50.188 15.141 1 95.19 391 PHE A N 1
ATOM 3080 C CA . PHE A 1 391 ? 5.527 49.5 14.109 1 95.19 391 PHE A CA 1
ATOM 3081 C C . PHE A 1 391 ? 4.211 50.219 13.828 1 95.19 391 PHE A C 1
ATOM 3083 O O . PHE A 1 391 ? 3.854 50.438 12.672 1 95.19 391 PHE A O 1
ATOM 3090 N N . LEU A 1 392 ? 3.406 50.562 14.883 1 94.44 392 LEU A N 1
ATOM 3091 C CA . LEU A 1 392 ? 2.109 51.219 14.742 1 94.44 392 LEU A CA 1
ATOM 3092 C C . LEU A 1 392 ? 2.262 52.594 14.102 1 94.44 392 LEU A C 1
ATOM 3094 O O . LEU A 1 392 ? 1.436 52.969 13.281 1 94.44 392 LEU A O 1
ATOM 3098 N N . THR A 1 393 ? 3.297 53.281 14.484 1 92.88 393 THR A N 1
ATOM 3099 C CA . THR A 1 393 ? 3.551 54.594 13.906 1 92.88 393 THR A CA 1
ATOM 3100 C C . THR A 1 393 ? 3.797 54.469 12.406 1 92.88 393 THR A C 1
ATOM 3102 O O . THR A 1 393 ? 3.309 55.312 11.625 1 92.88 393 THR A O 1
ATOM 3105 N N . GLN A 1 394 ? 4.543 53.531 12.078 1 92.06 394 GLN A N 1
ATOM 3106 C CA . GLN A 1 394 ? 4.82 53.281 10.664 1 92.06 394 GLN A CA 1
ATOM 3107 C C . GLN A 1 394 ? 3.539 52.969 9.898 1 92.06 394 GLN A C 1
ATOM 3109 O O . GLN A 1 394 ? 3.332 53.438 8.789 1 92.06 394 GLN A O 1
ATOM 3114 N N . GLN A 1 395 ? 2.688 52.094 10.461 1 91.25 395 GLN A N 1
ATOM 3115 C CA . GLN A 1 395 ? 1.44 51.719 9.82 1 91.25 395 GLN A CA 1
ATOM 3116 C C . GLN A 1 395 ? 0.478 52.906 9.719 1 91.25 395 GLN A C 1
ATOM 3118 O O . GLN A 1 395 ? -0.216 53.062 8.711 1 91.25 395 GLN A O 1
ATOM 3123 N N . LEU A 1 396 ? 0.391 53.719 10.75 1 89.25 396 LEU A N 1
ATOM 3124 C CA . LEU A 1 396 ? -0.493 54.875 10.766 1 89.25 396 LEU A CA 1
ATOM 3125 C C . LEU A 1 396 ? -0.044 55.906 9.75 1 89.25 396 LEU A C 1
ATOM 3127 O O . LEU A 1 396 ? -0.876 56.562 9.117 1 89.25 396 LEU A O 1
ATOM 3131 N N . SER A 1 397 ? 1.227 56.062 9.656 1 88.56 397 SER A N 1
ATOM 3132 C CA . SER A 1 397 ? 1.751 56.969 8.664 1 88.56 397 SER A CA 1
ATOM 3133 C C . SER A 1 397 ? 1.351 56.562 7.25 1 88.56 397 SER A C 1
ATOM 3135 O O . SER A 1 397 ? 1.07 57.406 6.402 1 88.56 397 SER A O 1
ATOM 3137 N N . ARG A 1 398 ? 1.348 55.344 7.012 1 86.81 398 ARG A N 1
ATOM 3138 C CA . ARG A 1 398 ? 0.947 54.812 5.707 1 86.81 398 ARG A CA 1
ATOM 3139 C C . ARG A 1 398 ? -0.537 55.062 5.453 1 86.81 398 ARG A C 1
ATOM 3141 O O . ARG A 1 398 ? -0.974 55.125 4.301 1 86.81 398 ARG A O 1
ATOM 3148 N N . LEU A 1 399 ? -1.344 55.062 6.516 1 83.38 399 LEU A N 1
ATOM 3149 C CA . LEU A 1 399 ? -2.779 55.312 6.402 1 83.38 399 LEU A CA 1
ATOM 3150 C C . LEU A 1 399 ? -3.104 56.781 6.52 1 83.38 399 LEU A C 1
ATOM 3152 O O . LEU A 1 399 ? -4.273 57.156 6.57 1 83.38 399 LEU A O 1
ATOM 3156 N N . ASP A 1 400 ? -2.18 57.688 6.574 1 80.5 400 ASP A N 1
ATOM 3157 C CA . ASP A 1 400 ? -2.311 59.156 6.633 1 80.5 400 ASP A CA 1
ATOM 3158 C C . ASP A 1 400 ? -2.98 59.594 7.934 1 80.5 400 ASP A C 1
ATOM 3160 O O . ASP A 1 400 ? -3.852 60.469 7.926 1 80.5 400 ASP A O 1
ATOM 3164 N N . HIS A 1 401 ? -2.789 58.719 8.898 1 77.88 401 HIS A N 1
ATOM 3165 C CA . HIS A 1 401 ? -3.266 59.156 10.211 1 77.88 401 HIS A CA 1
ATOM 3166 C C . HIS A 1 401 ? -2.152 59.812 11.023 1 77.88 401 HIS A C 1
ATOM 3168 O O . HIS A 1 401 ? -0.97 59.625 10.727 1 77.88 401 HIS A O 1
ATOM 3174 N N . SER A 1 402 ? -2.656 60.719 11.867 1 68.75 402 SER A N 1
ATOM 3175 C CA . SER A 1 402 ? -1.717 61.375 12.758 1 68.75 402 SER A CA 1
ATOM 3176 C C . SER A 1 402 ? -1.106 60.406 13.766 1 68.75 402 SER A C 1
ATOM 3178 O O . SER A 1 402 ? -1.509 59.25 13.836 1 68.75 402 SER A O 1
ATOM 3180 N N . ASP A 1 403 ? -0.214 60.906 14.695 1 69.75 403 ASP A N 1
ATOM 3181 C CA . ASP A 1 403 ? 0.616 60.188 15.641 1 69.75 403 ASP A CA 1
ATOM 3182 C C . ASP A 1 403 ? -0.237 59.531 16.719 1 69.75 403 ASP A C 1
ATOM 3184 O O . ASP A 1 403 ? -1.412 59.844 16.891 1 69.75 403 ASP A O 1
ATOM 3188 N N . ILE A 1 404 ? 0.268 58.438 17.344 1 71.75 404 ILE A N 1
ATOM 3189 C CA . ILE A 1 404 ? -0.33 57.688 18.438 1 71.75 404 ILE A CA 1
ATOM 3190 C C . ILE A 1 404 ? -0.729 58.625 19.578 1 71.75 404 ILE A C 1
ATOM 3192 O O . ILE A 1 404 ? 0.042 59.5 19.953 1 71.75 404 ILE A O 1
ATOM 3196 N N . GLY A 1 405 ? -2.012 58.719 19.938 1 66.81 405 GLY A N 1
ATOM 3197 C CA . GLY A 1 405 ? -2.406 59.562 21.062 1 66.81 405 GLY A CA 1
ATOM 3198 C C . GLY A 1 405 ? -3.885 59.469 21.391 1 66.81 405 GLY A C 1
ATOM 3199 O O . GLY A 1 405 ? -4.629 58.75 20.719 1 66.81 405 GLY A O 1
ATOM 3200 N N . TYR A 1 406 ? -4.164 60.25 22.406 1 62.97 406 TYR A N 1
ATOM 3201 C CA . TYR A 1 406 ? -5.504 60.281 22.969 1 62.97 406 TYR A CA 1
ATOM 3202 C C . TYR A 1 406 ? -6.523 60.75 21.938 1 62.97 406 TYR A C 1
ATOM 3204 O O . TYR A 1 406 ? -6.297 61.75 21.25 1 62.97 406 TYR A O 1
ATOM 3212 N N . GLY A 1 407 ? -7.344 59.844 21.422 1 63.03 407 GLY A N 1
ATOM 3213 C CA . GLY A 1 407 ? -8.461 60.25 20.578 1 63.03 407 GLY A CA 1
ATOM 3214 C C . GLY A 1 407 ? -8.406 59.656 19.188 1 63.03 407 GLY A C 1
ATOM 3215 O O . GLY A 1 407 ? -9.25 59.969 18.344 1 63.03 407 GLY A O 1
ATOM 3216 N N . LEU A 1 408 ? -7.379 58.969 18.984 1 71.56 408 LEU A N 1
ATOM 3217 C CA . LEU A 1 408 ? -7.305 58.375 17.656 1 71.56 408 LEU A CA 1
ATOM 3218 C C . LEU A 1 408 ? -8.422 57.344 17.469 1 71.56 408 LEU A C 1
ATOM 3220 O O . LEU A 1 408 ? -8.57 56.406 18.266 1 71.56 408 LEU A O 1
ATOM 3224 N N . LYS A 1 409 ? -9.312 57.688 16.547 1 73.62 409 LYS A N 1
ATOM 3225 C CA . LYS A 1 409 ? -10.367 56.719 16.203 1 73.62 409 LYS A CA 1
ATOM 3226 C C . LYS A 1 409 ? -10.086 56.062 14.852 1 73.62 409 LYS A C 1
ATOM 3228 O O . LYS A 1 409 ? -10.062 56.719 13.82 1 73.62 409 LYS A O 1
ATOM 3233 N N . LEU A 1 410 ? -9.648 54.844 14.961 1 82.25 410 LEU A N 1
ATOM 3234 C CA . LEU A 1 410 ? -9.461 54.094 13.734 1 82.25 410 LEU A CA 1
ATOM 3235 C C . LEU A 1 410 ? -10.742 53.375 13.336 1 82.25 410 LEU A C 1
ATOM 3237 O O . LEU A 1 410 ? -11.477 52.875 14.195 1 82.25 410 LEU A O 1
ATOM 3241 N N . ASP A 1 411 ? -11 53.406 12.086 1 83.5 411 ASP A N 1
ATOM 3242 C CA . ASP A 1 411 ? -12.133 52.656 11.57 1 83.5 411 ASP A CA 1
ATOM 3243 C C . ASP A 1 411 ? -11.883 51.156 11.695 1 83.5 411 ASP A C 1
ATOM 3245 O O . ASP A 1 411 ? -10.734 50.719 11.867 1 83.5 411 ASP A O 1
ATOM 3249 N N . TYR A 1 412 ? -12.93 50.438 11.773 1 84.44 412 TYR A N 1
ATOM 3250 C CA . TYR A 1 412 ? -12.883 49 11.938 1 84.44 412 TYR A CA 1
ATOM 3251 C C . TYR A 1 412 ? -12.039 48.344 10.844 1 84.44 412 TYR A C 1
ATOM 3253 O O . TYR A 1 412 ? -11.258 47.438 11.109 1 84.44 412 TYR A O 1
ATOM 3261 N N . ALA A 1 413 ? -12.117 48.812 9.68 1 85.38 413 ALA A N 1
ATOM 3262 C CA . ALA A 1 413 ? -11.375 48.25 8.555 1 85.38 413 ALA A CA 1
ATOM 3263 C C . ALA A 1 413 ? -9.883 48.531 8.695 1 85.38 413 ALA A C 1
ATOM 3265 O O . ALA A 1 413 ? -9.055 47.656 8.391 1 85.38 413 ALA A O 1
ATOM 3266 N N . GLU A 1 414 ? -9.562 49.688 9.094 1 88.06 414 GLU A N 1
ATOM 3267 C CA . GLU A 1 414 ? -8.156 50.062 9.273 1 88.06 414 GLU A CA 1
ATOM 3268 C C . GLU A 1 414 ? -7.523 49.281 10.422 1 88.06 414 GLU A C 1
ATOM 3270 O O . GLU A 1 414 ? -6.383 48.812 10.312 1 88.06 414 GLU A O 1
ATOM 3275 N N . ARG A 1 415 ? -8.234 49.156 11.477 1 89.19 415 ARG A N 1
ATOM 3276 C CA . ARG A 1 415 ? -7.75 48.375 12.602 1 89.19 415 ARG A CA 1
ATOM 3277 C C . ARG A 1 415 ? -7.516 46.938 12.203 1 89.19 415 ARG A C 1
ATOM 3279 O O . ARG A 1 415 ? -6.516 46.312 12.594 1 89.19 415 ARG A O 1
ATOM 3286 N N . GLY A 1 416 ? -8.461 46.531 11.469 1 90.38 416 GLY A N 1
ATOM 3287 C CA . GLY A 1 416 ? -8.32 45.156 10.984 1 90.38 416 GLY A CA 1
ATOM 3288 C C . GLY A 1 416 ? -7.09 44.938 10.125 1 90.38 416 GLY A C 1
ATOM 3289 O O . GLY A 1 416 ? -6.414 43.938 10.227 1 90.38 416 GLY A O 1
ATOM 3290 N N . ARG A 1 417 ? -6.848 45.812 9.312 1 89.12 417 ARG A N 1
ATOM 3291 C CA . ARG A 1 417 ? -5.68 45.719 8.438 1 89.12 417 ARG A CA 1
ATOM 3292 C C . ARG A 1 417 ? -4.387 45.75 9.25 1 89.12 417 ARG A C 1
ATOM 3294 O O . ARG A 1 417 ? -3.436 45.031 8.93 1 89.12 417 ARG A O 1
ATOM 3301 N N . ILE A 1 418 ? -4.312 46.594 10.203 1 92.12 418 ILE A N 1
ATOM 3302 C CA . ILE A 1 418 ? -3.133 46.719 11.055 1 92.12 418 ILE A CA 1
ATOM 3303 C C . ILE A 1 418 ? -2.912 45.406 11.812 1 92.12 418 ILE A C 1
ATOM 3305 O O . ILE A 1 418 ? -1.785 44.906 11.898 1 92.12 418 ILE A O 1
ATOM 3309 N N . LEU A 1 419 ? -3.988 44.844 12.328 1 94.44 419 LEU A N 1
ATOM 3310 C CA . LEU A 1 419 ? -3.898 43.594 13.078 1 94.44 419 LEU A CA 1
ATOM 3311 C C . LEU A 1 419 ? -3.436 42.469 12.18 1 94.44 419 LEU A C 1
ATOM 3313 O O . LEU A 1 419 ? -2.619 41.625 12.594 1 94.44 419 LEU A O 1
ATOM 3317 N N . ARG A 1 420 ? -3.918 42.438 11.016 1 90.19 420 ARG A N 1
ATOM 3318 C CA . ARG A 1 420 ? -3.512 41.406 10.07 1 90.19 420 ARG A CA 1
ATOM 3319 C C . ARG A 1 420 ? -2.033 41.531 9.719 1 90.19 420 ARG A C 1
ATOM 3321 O O . ARG A 1 420 ? -1.306 40.531 9.711 1 90.19 420 ARG A O 1
ATOM 3328 N N . THR A 1 421 ? -1.647 42.688 9.43 1 90.62 421 THR A N 1
ATOM 3329 C CA . THR A 1 421 ? -0.246 42.906 9.094 1 90.62 421 THR A CA 1
ATOM 3330 C C . THR A 1 421 ? 0.658 42.531 10.258 1 90.62 421 THR A C 1
ATOM 3332 O O . THR A 1 421 ? 1.71 41.906 10.062 1 90.62 421 THR A O 1
ATOM 3335 N N . LEU A 1 422 ? 0.258 42.906 11.43 1 94.69 422 LEU A N 1
ATOM 3336 C CA . LEU A 1 422 ? 1.016 42.562 12.625 1 94.69 422 LEU A CA 1
ATOM 3337 C C . LEU A 1 422 ? 1.089 41.031 12.805 1 94.69 422 LEU A C 1
ATOM 3339 O O . LEU A 1 422 ? 2.172 40.5 13.016 1 94.69 422 LEU A O 1
ATOM 3343 N N . GLY A 1 423 ? -0.046 40.438 12.734 1 93.94 423 GLY A N 1
ATOM 3344 C CA . GLY A 1 423 ? -0.11 39 12.906 1 93.94 423 GLY A CA 1
ATOM 3345 C C . GLY A 1 423 ? 0.755 38.219 11.914 1 93.94 423 GLY A C 1
ATOM 3346 O O . GLY A 1 423 ? 1.503 37.344 12.297 1 93.94 423 GLY A O 1
ATOM 3347 N N . TYR A 1 424 ? 0.742 38.594 10.719 1 89.5 424 TYR A N 1
ATOM 3348 C CA . TYR A 1 424 ? 1.474 37.875 9.688 1 89.5 424 TYR A CA 1
ATOM 3349 C C . TYR A 1 424 ? 2.963 38.188 9.75 1 89.5 424 TYR A C 1
ATOM 3351 O O . TYR A 1 424 ? 3.799 37.344 9.398 1 89.5 424 TYR A O 1
ATOM 3359 N N . ARG A 1 425 ? 3.293 39.375 10.133 1 91.25 425 ARG A N 1
ATOM 3360 C CA . ARG A 1 425 ? 4.707 39.688 10.359 1 91.25 425 ARG A CA 1
ATOM 3361 C C . ARG A 1 425 ? 5.285 38.75 11.43 1 91.25 425 ARG A C 1
ATOM 3363 O O . ARG A 1 425 ? 6.379 38.219 11.258 1 91.25 425 ARG A O 1
ATOM 3370 N N . VAL A 1 426 ? 4.551 38.625 12.5 1 95 426 VAL A N 1
ATOM 3371 C CA . VAL A 1 426 ? 4.996 37.781 13.602 1 95 426 VAL A CA 1
ATOM 3372 C C . VAL A 1 426 ? 5.152 36.344 13.109 1 95 426 VAL A C 1
ATOM 3374 O O . VAL A 1 426 ? 6.16 35.688 13.398 1 95 426 VAL A O 1
ATOM 3377 N N . LEU A 1 427 ? 4.168 35.906 12.383 1 92.88 427 LEU A N 1
ATOM 3378 C CA . LEU A 1 427 ? 4.223 34.531 11.875 1 92.88 427 LEU A CA 1
ATOM 3379 C C . LEU A 1 427 ? 5.414 34.344 10.945 1 92.88 427 LEU A C 1
ATOM 3381 O O . LEU A 1 427 ? 6.078 33.312 10.984 1 92.88 427 LEU A O 1
ATOM 3385 N N . SER A 1 428 ? 5.621 35.281 10.117 1 89.62 428 SER A N 1
ATOM 3386 C CA . SER A 1 428 ? 6.762 35.219 9.211 1 89.62 428 SER A CA 1
ATOM 3387 C C . SER A 1 428 ? 8.078 35.125 9.977 1 89.62 428 SER A C 1
ATOM 3389 O O . SER A 1 428 ? 8.977 34.375 9.609 1 89.62 428 SER A O 1
ATOM 3391 N N . GLU A 1 429 ? 8.188 35.875 10.984 1 92.88 429 GLU A N 1
ATOM 3392 C CA . GLU A 1 429 ? 9.406 35.906 11.781 1 92.88 429 GLU A CA 1
ATOM 3393 C C . GLU A 1 429 ? 9.594 34.594 12.547 1 92.88 429 GLU A C 1
ATOM 3395 O O . GLU A 1 429 ? 10.719 34.156 12.758 1 92.88 429 GLU A O 1
ATOM 3400 N N . ILE A 1 430 ? 8.516 34.031 13.008 1 94.56 430 ILE A N 1
ATOM 3401 C CA . ILE A 1 430 ? 8.594 32.719 13.648 1 94.56 430 ILE A CA 1
ATOM 3402 C C . ILE A 1 430 ? 9.156 31.703 12.672 1 94.56 430 ILE A C 1
ATOM 3404 O O . ILE A 1 430 ? 10.055 30.938 13.023 1 94.56 430 ILE A O 1
ATOM 3408 N N . ASN A 1 431 ? 8.664 31.734 11.461 1 89.88 431 ASN A N 1
ATOM 3409 C CA . ASN A 1 431 ? 9.141 30.828 10.43 1 89.88 431 ASN A CA 1
ATOM 3410 C C . ASN A 1 431 ? 10.617 31.047 10.109 1 89.88 431 ASN A C 1
ATOM 3412 O O . ASN A 1 431 ? 11.352 30.094 9.867 1 89.88 431 ASN A O 1
ATOM 3416 N N . ASP A 1 432 ? 11.016 32.25 10.156 1 88.5 432 ASP A N 1
ATOM 3417 C CA . ASP A 1 432 ? 12.383 32.625 9.789 1 88.5 432 ASP A CA 1
ATOM 3418 C C . ASP A 1 432 ? 13.391 32.062 10.789 1 88.5 432 ASP A C 1
ATOM 3420 O O . ASP A 1 432 ? 14.508 31.688 10.414 1 88.5 432 ASP A O 1
ATOM 3424 N N . VAL A 1 433 ? 13.016 31.969 12 1 91.5 433 VAL A N 1
ATOM 3425 C CA . VAL A 1 433 ? 13.984 31.531 13.016 1 91.5 433 VAL A CA 1
ATOM 3426 C C . VAL A 1 433 ? 13.758 30.062 13.344 1 91.5 433 VAL A C 1
ATOM 3428 O O . VAL A 1 433 ? 14.508 29.469 14.125 1 91.5 433 VAL A O 1
ATOM 3431 N N . SER A 1 434 ? 12.781 29.484 12.734 1 91.19 434 SER A N 1
ATOM 3432 C CA . SER A 1 434 ? 12.469 28.094 13.031 1 91.19 434 SER A CA 1
ATOM 3433 C C . SER A 1 434 ? 13.57 27.156 12.555 1 91.19 434 SER A C 1
ATOM 3435 O O . SER A 1 434 ? 14.164 27.375 11.492 1 91.19 434 SER A O 1
ATOM 3437 N N . VAL A 1 435 ? 13.859 26.156 13.375 1 91.88 435 VAL A N 1
ATOM 3438 C CA . VAL A 1 435 ? 14.883 25.172 13.047 1 91.88 435 VAL A CA 1
ATOM 3439 C C . VAL A 1 435 ? 14.219 23.875 12.578 1 91.88 435 VAL A C 1
ATOM 3441 O O . VAL A 1 435 ? 13.234 23.422 13.172 1 91.88 435 VAL A O 1
ATOM 3444 N N . MET A 1 436 ? 14.742 23.359 11.461 1 92.56 436 MET A N 1
ATOM 3445 C CA . MET A 1 436 ? 14.234 22.078 10.977 1 92.56 436 MET A CA 1
ATOM 3446 C C . MET A 1 436 ? 14.906 20.906 11.703 1 92.56 436 MET A C 1
ATOM 3448 O O . MET A 1 436 ? 16.109 20.703 11.57 1 92.56 436 MET A O 1
ATOM 3452 N N . MET A 1 437 ? 14.07 20.172 12.398 1 93.06 437 MET A N 1
ATOM 3453 C CA . MET A 1 437 ? 14.57 19.094 13.227 1 93.06 437 MET A CA 1
ATOM 3454 C C . MET A 1 437 ? 14.812 17.828 12.391 1 93.06 437 MET A C 1
ATOM 3456 O O . MET A 1 437 ? 14.18 17.641 11.359 1 93.06 437 MET A O 1
ATOM 3460 N N . PRO A 1 438 ? 15.672 16.922 12.844 1 92.12 438 PRO A N 1
ATOM 3461 C CA . PRO A 1 438 ? 16.031 15.727 12.078 1 92.12 438 PRO A CA 1
ATOM 3462 C C . PRO A 1 438 ? 14.82 14.82 11.805 1 92.12 438 PRO A C 1
ATOM 3464 O O . PRO A 1 438 ? 14.648 14.344 10.68 1 92.12 438 PRO A O 1
ATOM 3467 N N . PRO A 1 439 ? 13.938 14.547 12.766 1 92.94 439 PRO A N 1
ATOM 3468 C CA . PRO A 1 439 ? 12.781 13.703 12.453 1 92.94 439 PRO A CA 1
ATOM 3469 C C . PRO A 1 439 ? 11.891 14.305 11.367 1 92.94 439 PRO A C 1
ATOM 3471 O O . PRO A 1 439 ? 11.328 13.57 10.547 1 92.94 439 PRO A O 1
ATOM 3474 N N . ALA A 1 440 ? 11.773 15.602 11.391 1 94.38 440 ALA A N 1
ATOM 3475 C CA . ALA A 1 440 ? 10.984 16.25 10.352 1 94.38 440 ALA A CA 1
ATOM 3476 C C . ALA A 1 440 ? 11.625 16.078 8.984 1 94.38 440 ALA A C 1
ATOM 3478 O O . ALA A 1 440 ? 10.938 15.852 7.988 1 94.38 440 ALA A O 1
ATOM 3479 N N . LEU A 1 441 ? 12.906 16.188 8.969 1 95.31 441 LEU A N 1
ATOM 3480 C CA . LEU A 1 441 ? 13.641 16.031 7.715 1 95.31 441 LEU A CA 1
ATOM 3481 C C . LEU A 1 441 ? 13.531 14.602 7.199 1 95.31 441 LEU A C 1
ATOM 3483 O O . LEU A 1 441 ? 13.203 14.383 6.031 1 95.31 441 LEU A O 1
ATOM 3487 N N . VAL A 1 442 ? 13.766 13.672 8.07 1 95.75 442 VAL A N 1
ATOM 3488 C CA . VAL A 1 442 ? 13.703 12.266 7.695 1 95.75 442 VAL A CA 1
ATOM 3489 C C . VAL A 1 442 ? 12.273 11.898 7.297 1 95.75 442 VAL A C 1
ATOM 3491 O O . VAL A 1 442 ? 12.055 11.211 6.293 1 95.75 442 VAL A O 1
ATOM 3494 N N . GLY A 1 443 ? 11.312 12.352 8.109 1 95.94 443 GLY A N 1
ATOM 3495 C CA . GLY A 1 443 ? 9.922 12.109 7.766 1 95.94 443 GLY A CA 1
ATOM 3496 C C . GLY A 1 443 ? 9.531 12.672 6.414 1 95.94 443 GLY A C 1
ATOM 3497 O O . GLY A 1 443 ? 8.789 12.039 5.66 1 95.94 443 GLY A O 1
ATOM 3498 N N . THR A 1 444 ? 10.008 13.797 6.09 1 96.81 444 THR A N 1
ATOM 3499 C CA . THR A 1 444 ? 9.711 14.43 4.809 1 96.81 444 THR A CA 1
ATOM 3500 C C . THR A 1 444 ? 10.289 13.609 3.654 1 96.81 444 THR A C 1
ATOM 3502 O O . THR A 1 444 ? 9.609 13.375 2.652 1 96.81 444 THR A O 1
ATOM 3505 N N . VAL A 1 445 ? 11.516 13.172 3.822 1 96.44 445 VAL A N 1
ATOM 3506 C CA . VAL A 1 445 ? 12.133 12.367 2.777 1 96.44 445 VAL A CA 1
ATOM 3507 C C . VAL A 1 445 ? 11.328 11.094 2.553 1 96.44 445 VAL A C 1
ATOM 3509 O O . VAL A 1 445 ? 11.039 10.719 1.411 1 96.44 445 VAL A O 1
ATOM 3512 N N . LEU A 1 446 ? 10.891 10.461 3.582 1 95.94 446 LEU A N 1
ATOM 3513 C CA . LEU A 1 446 ? 10.164 9.203 3.49 1 95.94 446 LEU A CA 1
ATOM 3514 C C . LEU A 1 446 ? 8.805 9.398 2.83 1 95.94 446 LEU A C 1
ATOM 3516 O O . LEU A 1 446 ? 8.32 8.523 2.111 1 95.94 446 LEU A O 1
ATOM 3520 N N . LEU A 1 447 ? 8.172 10.562 3.049 1 95.56 447 LEU A N 1
ATOM 3521 C CA . LEU A 1 447 ? 6.844 10.812 2.508 1 95.56 447 LEU A CA 1
ATOM 3522 C C . LEU A 1 447 ? 6.93 11.289 1.06 1 95.56 447 LEU A C 1
ATOM 3524 O O . LEU A 1 447 ? 5.918 11.32 0.353 1 95.56 447 LEU A O 1
ATOM 3528 N N . THR A 1 448 ? 8.102 11.656 0.623 1 93.38 448 THR A N 1
ATOM 3529 C CA . THR A 1 448 ? 8.219 12.188 -0.731 1 93.38 448 THR A CA 1
ATOM 3530 C C . THR A 1 448 ? 8.953 11.203 -1.635 1 93.38 448 THR A C 1
ATOM 3532 O O . THR A 1 448 ? 9.445 11.578 -2.701 1 93.38 448 THR A O 1
ATOM 3535 N N . LEU A 1 449 ? 9.023 10.008 -1.12 1 87.88 449 LEU A N 1
ATOM 3536 C CA . LEU A 1 449 ? 9.57 8.945 -1.95 1 87.88 449 LEU A CA 1
ATOM 3537 C C . LEU A 1 449 ? 8.555 8.484 -2.99 1 87.88 449 LEU A C 1
ATOM 3539 O O . LEU A 1 449 ? 7.359 8.406 -2.701 1 87.88 449 LEU A O 1
ATOM 3543 N N . ARG A 1 450 ? 8.992 8.227 -4.137 1 81.38 450 ARG A N 1
ATOM 3544 C CA . ARG A 1 450 ? 8.117 7.629 -5.145 1 81.38 450 ARG A CA 1
ATOM 3545 C C . ARG A 1 450 ? 7.922 6.141 -4.887 1 81.38 450 ARG A C 1
ATOM 3547 O O . ARG A 1 450 ? 6.84 5.602 -5.125 1 81.38 450 ARG A O 1
ATOM 3554 N N . GLY A 1 451 ? 9 5.574 -4.352 1 81.75 451 GLY A N 1
ATOM 3555 C CA . GLY A 1 451 ? 8.938 4.145 -4.078 1 81.75 451 GLY A CA 1
ATOM 3556 C C . GLY A 1 451 ? 8.266 3.822 -2.756 1 81.75 451 GLY A C 1
ATOM 3557 O O . GLY A 1 451 ? 7.73 4.711 -2.092 1 81.75 451 GLY A O 1
ATOM 3558 N N . ARG A 1 452 ? 8.273 2.482 -2.395 1 88.25 452 ARG A N 1
ATOM 3559 C CA . ARG A 1 452 ? 7.641 1.99 -1.176 1 88.25 452 ARG A CA 1
ATOM 3560 C C . ARG A 1 452 ? 8.562 2.158 0.029 1 88.25 452 ARG A C 1
ATOM 3562 O O . ARG A 1 452 ? 8.102 2.184 1.171 1 88.25 452 ARG A O 1
ATOM 3569 N N . GLY A 1 453 ? 9.836 2.166 -0.239 1 91.56 453 GLY A N 1
ATOM 3570 C CA . GLY A 1 453 ? 10.867 2.281 0.778 1 91.56 453 GLY A CA 1
ATOM 3571 C C . GLY A 1 453 ? 12.219 2.666 0.214 1 91.56 453 GLY A C 1
ATOM 3572 O O . GLY A 1 453 ? 12.367 2.824 -1 1 91.56 453 GLY A O 1
ATOM 3573 N N . VAL A 1 454 ? 13.156 2.885 1.139 1 92.75 454 VAL A N 1
ATOM 3574 C CA . VAL A 1 454 ? 14.469 3.332 0.702 1 92.75 454 VAL A CA 1
ATOM 3575 C C . VAL A 1 454 ? 15.547 2.688 1.57 1 92.75 454 VAL A C 1
ATOM 3577 O O . VAL A 1 454 ? 15.328 2.418 2.752 1 92.75 454 VAL A O 1
ATOM 3580 N N . GLY A 1 455 ? 16.656 2.447 0.93 1 91.44 455 GLY A N 1
ATOM 3581 C CA . GLY A 1 455 ? 17.812 2.002 1.695 1 91.44 455 GLY A CA 1
ATOM 3582 C C . GLY A 1 455 ? 18.469 3.115 2.494 1 91.44 455 GLY A C 1
ATOM 3583 O O . GLY A 1 455 ? 18.172 4.293 2.285 1 91.44 455 GLY A O 1
ATOM 3584 N N . LYS A 1 456 ? 19.359 2.766 3.385 1 90.62 456 LYS A N 1
ATOM 3585 C CA . LYS A 1 456 ? 20.016 3.73 4.266 1 90.62 456 LYS A CA 1
ATOM 3586 C C . LYS A 1 456 ? 20.859 4.719 3.463 1 90.62 456 LYS A C 1
ATOM 3588 O O . LYS A 1 456 ? 20.828 5.926 3.715 1 90.62 456 LYS A O 1
ATOM 3593 N N . GLY A 1 457 ? 21.625 4.133 2.541 1 89.25 457 GLY A N 1
ATOM 3594 C CA . GLY A 1 457 ? 22.453 5.008 1.737 1 89.25 457 GLY A CA 1
ATOM 3595 C C . GLY A 1 457 ? 21.672 6.051 0.973 1 89.25 457 GLY A C 1
ATOM 3596 O O . GLY A 1 457 ? 22.047 7.223 0.939 1 89.25 457 GLY A O 1
ATOM 3597 N N . GLU A 1 458 ? 20.625 5.648 0.403 1 90.06 458 GLU A N 1
ATOM 3598 C CA . GLU A 1 458 ? 19.766 6.566 -0.349 1 90.06 458 GLU A CA 1
ATOM 3599 C C . GLU A 1 458 ? 19.062 7.551 0.579 1 90.06 458 GLU A C 1
ATOM 3601 O O . GLU A 1 458 ? 18.875 8.719 0.221 1 90.06 458 GLU A O 1
ATOM 3606 N N . LEU A 1 459 ? 18.672 7.121 1.733 1 94.06 459 LEU A N 1
ATOM 3607 C CA . LEU A 1 459 ? 18.047 7.992 2.725 1 94.06 459 LEU A CA 1
ATOM 3608 C C . LEU A 1 459 ? 19 9.117 3.131 1 94.06 459 LEU A C 1
ATOM 3610 O O . LEU A 1 459 ? 18.594 10.281 3.209 1 94.06 459 LEU A O 1
ATOM 3614 N N . VAL A 1 460 ? 20.25 8.773 3.344 1 94.25 460 VAL A N 1
ATOM 3615 C CA . VAL A 1 460 ? 21.266 9.734 3.738 1 94.25 460 VAL A CA 1
ATOM 3616 C C . VAL A 1 460 ? 21.516 10.719 2.598 1 94.25 460 VAL A C 1
ATOM 3618 O O . VAL A 1 460 ? 21.609 11.93 2.82 1 94.25 460 VAL A O 1
ATOM 3621 N N . ARG A 1 461 ? 21.562 10.211 1.404 1 92.94 461 ARG A N 1
ATOM 3622 C CA . ARG A 1 461 ? 21.797 11.062 0.238 1 92.94 461 ARG A CA 1
ATOM 3623 C C . ARG A 1 461 ? 20.672 12.086 0.078 1 92.94 461 ARG A C 1
ATOM 3625 O O . ARG A 1 461 ? 20.938 13.273 -0.139 1 92.94 461 ARG A O 1
ATOM 3632 N N . ARG A 1 462 ? 19.484 11.672 0.16 1 93.88 462 ARG A N 1
ATOM 3633 C CA . ARG A 1 462 ? 18.344 12.555 -0.011 1 93.88 462 ARG A CA 1
ATOM 3634 C C . ARG A 1 462 ? 18.234 13.547 1.144 1 93.88 462 ARG A C 1
ATOM 3636 O O . ARG A 1 462 ? 17.812 14.695 0.952 1 93.88 462 ARG A O 1
ATOM 3643 N N . LEU A 1 463 ? 18.594 13.086 2.357 1 95.12 463 LEU A N 1
ATOM 3644 C CA . LEU A 1 463 ? 18.594 13.992 3.504 1 95.12 463 LEU A CA 1
ATOM 3645 C C . LEU A 1 463 ? 19.625 15.102 3.318 1 95.12 463 LEU A C 1
ATOM 3647 O O . LEU A 1 463 ? 19.344 16.266 3.629 1 95.12 463 LEU A O 1
ATOM 3651 N N . ASP A 1 464 ? 20.766 14.727 2.822 1 94.31 464 ASP A N 1
ATOM 3652 C CA . ASP A 1 464 ? 21.797 15.727 2.562 1 94.31 464 ASP A CA 1
ATOM 3653 C C . ASP A 1 464 ? 21.312 16.766 1.544 1 94.31 464 ASP A C 1
ATOM 3655 O O . ASP A 1 464 ? 21.531 17.953 1.72 1 94.31 464 ASP A O 1
ATOM 3659 N N . TRP A 1 465 ? 20.703 16.281 0.571 1 94.62 465 TRP A N 1
ATOM 3660 C CA . TRP A 1 465 ? 20.141 17.172 -0.439 1 94.62 465 TRP A CA 1
ATOM 3661 C C . TRP A 1 465 ? 19.109 18.109 0.176 1 94.62 465 TRP A C 1
ATOM 3663 O O . TRP A 1 465 ? 19.125 19.312 -0.09 1 94.62 465 TRP A O 1
ATOM 3673 N N . LEU A 1 466 ? 18.219 17.625 0.946 1 95.31 466 LEU A N 1
ATOM 3674 C CA . LEU A 1 466 ? 17.172 18.422 1.573 1 95.31 466 LEU A CA 1
ATOM 3675 C C . LEU A 1 466 ? 17.781 19.469 2.502 1 95.31 466 LEU A C 1
ATOM 3677 O O . LEU A 1 466 ? 17.328 20.609 2.52 1 95.31 466 LEU A O 1
ATOM 3681 N N . CYS A 1 467 ? 18.766 19.047 3.289 1 93.5 467 CYS A N 1
ATOM 3682 C CA . CYS A 1 467 ? 19.438 20 4.164 1 93.5 467 CYS A CA 1
ATOM 3683 C C . CYS A 1 467 ? 20.047 21.141 3.365 1 93.5 467 CYS A C 1
ATOM 3685 O O . CYS A 1 467 ? 19.938 22.297 3.766 1 93.5 467 CYS A O 1
ATOM 3687 N N . ASP A 1 468 ? 20.609 20.812 2.246 1 93.94 468 ASP A N 1
ATOM 3688 C CA . ASP A 1 468 ? 21.203 21.844 1.397 1 93.94 468 ASP A CA 1
ATOM 3689 C C . ASP A 1 468 ? 20.141 22.797 0.859 1 93.94 468 ASP A C 1
ATOM 3691 O O . ASP A 1 468 ? 20.359 24 0.786 1 93.94 468 ASP A O 1
ATOM 3695 N N . ARG A 1 469 ? 19.031 22.281 0.487 1 94.62 469 ARG A N 1
ATOM 3696 C CA . ARG A 1 469 ? 17.953 23.094 -0.032 1 94.62 469 ARG A CA 1
ATOM 3697 C C . ARG A 1 469 ? 17.375 23.984 1.062 1 94.62 469 ARG A C 1
ATOM 3699 O O . ARG A 1 469 ? 17.016 25.141 0.805 1 94.62 469 ARG A O 1
ATOM 3706 N N . VAL A 1 470 ? 17.266 23.453 2.266 1 93.88 470 VAL A N 1
ATOM 3707 C CA . VAL A 1 470 ? 16.766 24.219 3.398 1 93.88 470 VAL A CA 1
ATOM 3708 C C . VAL A 1 470 ? 17.703 25.406 3.664 1 93.88 470 VAL A C 1
ATOM 3710 O O . VAL A 1 470 ? 17.234 26.531 3.826 1 93.88 470 VAL A O 1
ATOM 3713 N N . ARG A 1 471 ? 18.969 25.141 3.613 1 91.62 471 ARG A N 1
ATOM 3714 C CA . ARG A 1 471 ? 19.953 26.188 3.854 1 91.62 471 ARG A CA 1
ATOM 3715 C C . ARG A 1 471 ? 19.922 27.234 2.734 1 91.62 471 ARG A C 1
ATOM 3717 O O . ARG A 1 471 ? 20.047 28.438 2.99 1 91.62 471 ARG A O 1
ATOM 3724 N N . ALA A 1 472 ? 19.75 26.734 1.608 1 91.44 472 ALA A N 1
ATOM 3725 C CA . ALA A 1 472 ? 19.703 27.641 0.459 1 91.44 472 ALA A CA 1
ATOM 3726 C C . ALA A 1 472 ? 18.516 28.578 0.539 1 91.44 472 ALA A C 1
ATOM 3728 O O . ALA A 1 472 ? 18.578 29.719 0.069 1 91.44 472 ALA A O 1
ATOM 3729 N N . LYS A 1 473 ? 17.469 28.203 1.143 1 90.25 473 LYS A N 1
ATOM 3730 C CA . LYS A 1 473 ? 16.266 29 1.281 1 90.25 473 LYS A CA 1
ATOM 3731 C C . LYS A 1 473 ? 16.328 29.875 2.537 1 90.25 473 LYS A C 1
ATOM 3733 O O . LYS A 1 473 ? 15.367 30.578 2.857 1 90.25 473 LYS A O 1
ATOM 3738 N N . GLY A 1 474 ? 17.375 29.734 3.217 1 83.5 474 GLY A N 1
ATOM 3739 C CA . GLY A 1 474 ? 17.547 30.547 4.41 1 83.5 474 GLY A CA 1
ATOM 3740 C C . GLY A 1 474 ? 17.047 29.859 5.672 1 83.5 474 GLY A C 1
ATOM 3741 O O . GLY A 1 474 ? 16.969 30.484 6.73 1 83.5 474 GLY A O 1
ATOM 3742 N N . GLY A 1 475 ? 16.75 28.625 5.473 1 85.62 475 GLY A N 1
ATOM 3743 C CA . GLY A 1 475 ? 16.312 27.875 6.645 1 85.62 475 GLY A CA 1
ATOM 3744 C C . GLY A 1 475 ? 17.469 27.391 7.5 1 85.62 475 GLY A C 1
ATOM 3745 O O . GLY A 1 475 ? 18.641 27.484 7.102 1 85.62 475 GLY A O 1
ATOM 3746 N N . ARG A 1 476 ? 17.078 26.922 8.719 1 85.81 476 ARG A N 1
ATOM 3747 C CA . ARG A 1 476 ? 18.062 26.438 9.68 1 85.81 476 ARG A CA 1
ATOM 3748 C C . ARG A 1 476 ? 17.844 24.953 9.977 1 85.81 476 ARG A C 1
ATOM 3750 O O . ARG A 1 476 ? 16.703 24.5 10.094 1 85.81 476 ARG A O 1
ATOM 3757 N N . VAL A 1 477 ? 18.953 24.266 9.945 1 85.56 477 VAL A N 1
ATOM 3758 C CA . VAL A 1 477 ? 18.891 22.844 10.312 1 85.56 477 VAL A CA 1
ATOM 3759 C C . VAL A 1 477 ? 19.547 22.641 11.672 1 85.56 477 VAL A C 1
ATOM 3761 O O . VAL A 1 477 ? 20.531 23.312 12.008 1 85.56 477 VAL A O 1
ATOM 3764 N N . ALA A 1 478 ? 18.953 21.797 12.391 1 73.5 478 ALA A N 1
ATOM 3765 C CA . ALA A 1 478 ? 19.5 21.516 13.719 1 73.5 478 ALA A CA 1
ATOM 3766 C C . ALA A 1 478 ? 20.938 21.031 13.641 1 73.5 478 ALA A C 1
ATOM 3768 O O . ALA A 1 478 ? 21.297 20.281 12.727 1 73.5 478 ALA A O 1
ATOM 3769 N N . HIS A 1 479 ? 21.703 21.641 14.477 1 62.22 479 HIS A N 1
ATOM 3770 C CA . HIS A 1 479 ? 23.125 21.328 14.492 1 62.22 479 HIS A CA 1
ATOM 3771 C C . HIS A 1 479 ? 23.391 20.031 15.234 1 62.22 479 HIS A C 1
ATOM 3773 O O . HIS A 1 479 ? 22.781 19.75 16.266 1 62.22 479 HIS A O 1
ATOM 3779 N N . PHE A 1 480 ? 23.984 19.109 14.477 1 60.84 480 PHE A N 1
ATOM 3780 C CA . PHE A 1 480 ? 24.359 17.875 15.156 1 60.84 480 PHE A CA 1
ATOM 3781 C C . PHE A 1 480 ? 25.875 17.797 15.352 1 60.84 480 PHE A C 1
ATOM 3783 O O . PHE A 1 480 ? 26.469 16.734 15.219 1 60.84 480 PHE A O 1
ATOM 3790 N N . TYR A 1 481 ? 26.391 18.891 15.852 1 48.44 481 TYR A N 1
ATOM 3791 C CA . TYR A 1 481 ? 27.766 19.031 16.281 1 48.44 481 TYR A CA 1
ATOM 3792 C C . TYR A 1 481 ? 28.703 18.25 15.367 1 48.44 481 TYR A C 1
ATOM 3794 O O . TYR A 1 481 ? 29.531 17.469 15.844 1 48.44 481 TYR A O 1
ATOM 3802 N N . ARG A 1 482 ? 28.609 18.234 14.164 1 58.94 482 ARG A N 1
ATOM 3803 C CA . ARG A 1 482 ? 29.547 17.703 13.188 1 58.94 482 ARG A CA 1
ATOM 3804 C C . ARG A 1 482 ? 29.312 16.219 12.953 1 58.94 482 ARG A C 1
ATOM 3806 O O . ARG A 1 482 ? 30.188 15.516 12.438 1 58.94 482 ARG A O 1
ATOM 3813 N N . SER A 1 483 ? 28.297 15.82 13.562 1 76.06 483 SER A N 1
ATOM 3814 C CA . SER A 1 483 ? 28.031 14.406 13.336 1 76.06 483 SER A CA 1
ATOM 3815 C C . SER A 1 483 ? 27.703 14.133 11.867 1 76.06 483 SER A C 1
ATOM 3817 O O . SER A 1 483 ? 27.062 14.953 11.203 1 76.06 483 SER A O 1
ATOM 3819 N N . PRO A 1 484 ? 28.281 13 11.492 1 84.56 484 PRO A N 1
ATOM 3820 C CA . PRO A 1 484 ? 27.922 12.609 10.133 1 84.56 484 PRO A CA 1
ATOM 3821 C C . PRO A 1 484 ? 26.422 12.414 9.945 1 84.56 484 PRO A C 1
ATOM 3823 O O . PRO A 1 484 ? 25.719 12.086 10.906 1 84.56 484 PRO A O 1
ATOM 3826 N N . THR A 1 485 ? 25.938 12.695 8.773 1 88.69 485 THR A N 1
ATOM 3827 C CA . THR A 1 485 ? 24.516 12.617 8.453 1 88.69 485 THR A CA 1
ATOM 3828 C C . THR A 1 485 ? 23.953 11.234 8.781 1 88.69 485 THR A C 1
ATOM 3830 O O . THR A 1 485 ? 22.797 11.109 9.18 1 88.69 485 THR A O 1
ATOM 3833 N N . GLU A 1 486 ? 24.734 10.25 8.672 1 90.75 486 GLU A N 1
ATOM 3834 C CA . GLU A 1 486 ? 24.297 8.883 8.938 1 90.75 486 GLU A CA 1
ATOM 3835 C C . GLU A 1 486 ? 23.875 8.719 10.398 1 90.75 486 GLU A C 1
ATOM 3837 O O . GLU A 1 486 ? 22.891 8.031 10.688 1 90.75 486 GLU A O 1
ATOM 3842 N N . VAL A 1 487 ? 24.594 9.312 11.211 1 88.56 487 VAL A N 1
ATOM 3843 C CA . VAL A 1 487 ? 24.297 9.219 12.641 1 88.56 487 VAL A CA 1
ATOM 3844 C C . VAL A 1 487 ? 23.031 10 12.961 1 88.56 487 VAL A C 1
ATOM 3846 O O . VAL A 1 487 ? 22.219 9.57 13.789 1 88.56 487 VAL A O 1
ATOM 3849 N N . VAL A 1 488 ? 22.922 11.102 12.312 1 88.94 488 VAL A N 1
ATOM 3850 C CA . VAL A 1 488 ? 21.734 11.922 12.508 1 88.94 488 VAL A CA 1
ATOM 3851 C C . VAL A 1 488 ? 20.484 11.141 12.086 1 88.94 488 VAL A C 1
ATOM 3853 O O . VAL A 1 488 ? 19.453 11.195 12.758 1 88.94 488 VAL A O 1
ATOM 3856 N N . VAL A 1 489 ? 20.594 10.453 10.992 1 92.81 489 VAL A N 1
ATOM 3857 C CA . VAL A 1 489 ? 19.484 9.648 10.484 1 92.81 489 VAL A CA 1
ATOM 3858 C C . VAL A 1 489 ? 19.141 8.547 11.492 1 92.81 489 VAL A C 1
ATOM 3860 O O . VAL A 1 489 ? 17.969 8.32 11.789 1 92.81 489 VAL A O 1
ATOM 3863 N N . ASP A 1 490 ? 20.125 7.922 12.016 1 91.81 490 ASP A N 1
ATOM 3864 C CA . ASP A 1 490 ? 19.891 6.852 12.984 1 91.81 490 ASP A CA 1
ATOM 3865 C C . ASP A 1 490 ? 19.172 7.379 14.227 1 91.81 490 ASP A C 1
ATOM 3867 O O . ASP A 1 490 ? 18.234 6.746 14.719 1 91.81 490 ASP A O 1
ATOM 3871 N N . ARG A 1 491 ? 19.609 8.484 14.633 1 87.56 491 ARG A N 1
ATOM 3872 C CA . ARG A 1 491 ? 18.984 9.094 15.805 1 87.56 491 ARG A CA 1
ATOM 3873 C C . ARG A 1 491 ? 17.531 9.477 15.523 1 87.56 491 ARG A C 1
ATOM 3875 O O . ARG A 1 491 ? 16.672 9.289 16.375 1 87.56 491 ARG A O 1
ATOM 3882 N N . ALA A 1 492 ? 17.344 10.055 14.43 1 92.62 492 ALA A N 1
ATOM 3883 C CA . ALA A 1 492 ? 16 10.461 14.055 1 92.62 492 ALA A CA 1
ATOM 3884 C C . ALA A 1 492 ? 15.07 9.25 13.961 1 92.62 492 ALA A C 1
ATOM 3886 O O . ALA A 1 492 ? 13.914 9.312 14.398 1 92.62 492 ALA A O 1
ATOM 3887 N N . LEU A 1 493 ? 15.562 8.195 13.406 1 93.56 493 LEU A N 1
ATOM 3888 C CA . LEU A 1 493 ? 14.773 6.973 13.266 1 93.56 493 LEU A CA 1
ATOM 3889 C C . LEU A 1 493 ? 14.445 6.387 14.633 1 93.56 493 LEU A C 1
ATOM 3891 O O . LEU A 1 493 ? 13.336 5.875 14.844 1 93.56 493 LEU A O 1
ATOM 3895 N N . ASP A 1 494 ? 15.352 6.484 15.469 1 90.31 494 ASP A N 1
ATOM 3896 C CA . ASP A 1 494 ? 15.133 5.996 16.828 1 90.31 494 ASP A CA 1
ATOM 3897 C C . ASP A 1 494 ? 14.055 6.805 17.547 1 90.31 494 ASP A C 1
ATOM 3899 O O . ASP A 1 494 ? 13.219 6.242 18.25 1 90.31 494 ASP A O 1
ATOM 3903 N N . VAL A 1 495 ? 14.141 8.055 17.344 1 90.31 495 VAL A N 1
ATOM 3904 C CA . VAL A 1 495 ? 13.188 8.945 17.984 1 90.31 495 VAL A CA 1
ATOM 3905 C C . VAL A 1 495 ? 11.789 8.719 17.406 1 90.31 495 VAL A C 1
ATOM 3907 O O . VAL A 1 495 ? 10.805 8.68 18.141 1 90.31 495 VAL A O 1
ATOM 3910 N N . LEU A 1 496 ? 11.648 8.625 16.125 1 91.5 496 LEU A N 1
ATOM 3911 C CA . LEU A 1 496 ? 10.359 8.383 15.484 1 91.5 496 LEU A CA 1
ATOM 3912 C C . LEU A 1 496 ? 9.789 7.031 15.906 1 91.5 496 LEU A C 1
ATOM 3914 O O . LEU A 1 496 ? 8.594 6.918 16.188 1 91.5 496 LEU A O 1
ATOM 3918 N N . GLY A 1 497 ? 10.68 5.992 15.953 1 90.94 497 GLY A N 1
ATOM 3919 C CA . GLY A 1 497 ? 10.266 4.684 16.438 1 90.94 497 GLY A CA 1
ATOM 3920 C C . GLY A 1 497 ? 9.641 3.818 15.367 1 90.94 497 GLY A C 1
ATOM 3921 O O . GLY A 1 497 ? 9.328 4.301 14.273 1 90.94 497 GLY A O 1
ATOM 3922 N N . PRO A 1 498 ? 9.336 2.6 15.688 1 91.5 498 PRO A N 1
ATOM 3923 C CA . PRO A 1 498 ? 8.852 1.611 14.719 1 91.5 498 PRO A CA 1
ATOM 3924 C C . PRO A 1 498 ? 7.383 1.818 14.359 1 91.5 498 PRO A C 1
ATOM 3926 O O . PRO A 1 498 ? 6.91 1.283 13.352 1 91.5 498 PRO A O 1
ATOM 3929 N N . LYS A 1 499 ? 6.711 2.572 15.086 1 90.44 499 LYS A N 1
ATOM 3930 C CA . LYS A 1 499 ? 5.309 2.818 14.773 1 90.44 499 LYS A CA 1
ATOM 3931 C C . LYS A 1 499 ? 5.164 3.816 13.633 1 90.44 499 LYS A C 1
ATOM 3933 O O . LYS A 1 499 ? 4.145 3.834 12.938 1 90.44 499 LYS A O 1
ATOM 3938 N N . LEU A 1 500 ? 6.164 4.633 13.484 1 93.38 500 LEU A N 1
ATOM 3939 C CA . LEU A 1 500 ? 6.109 5.645 12.43 1 93.38 500 LEU A CA 1
ATOM 3940 C C . LEU A 1 500 ? 6.949 5.219 11.227 1 93.38 500 LEU A C 1
ATOM 3942 O O . LEU A 1 500 ? 6.555 5.438 10.078 1 93.38 500 LEU A O 1
ATOM 3946 N N . VAL A 1 501 ? 8.133 4.664 11.555 1 95.56 501 VAL A N 1
ATOM 3947 C CA . VAL A 1 501 ? 9.039 4.223 10.492 1 95.56 501 VAL A CA 1
ATOM 3948 C C . VAL A 1 501 ? 9.398 2.754 10.695 1 95.56 501 VAL A C 1
ATOM 3950 O O . VAL A 1 501 ? 9.953 2.387 11.734 1 95.56 501 VAL A O 1
ATOM 3953 N N . GLY A 1 502 ? 9.07 1.963 9.68 1 94.81 502 GLY A N 1
ATOM 3954 C CA . GLY A 1 502 ? 9.375 0.543 9.742 1 94.81 502 GLY A CA 1
ATOM 3955 C C . GLY A 1 502 ? 10.656 0.177 9.016 1 94.81 502 GLY A C 1
ATOM 3956 O O . GLY A 1 502 ? 11.125 0.926 8.156 1 94.81 502 GLY A O 1
ATOM 3957 N N . VAL A 1 503 ? 11.242 -0.947 9.445 1 94.38 503 VAL A N 1
ATOM 3958 C CA . VAL A 1 503 ? 12.406 -1.515 8.789 1 94.38 503 VAL A CA 1
ATOM 3959 C C . VAL A 1 503 ? 12.109 -2.947 8.352 1 94.38 503 VAL A C 1
ATOM 3961 O O . VAL A 1 503 ? 11.578 -3.742 9.133 1 94.38 503 VAL A O 1
ATOM 3964 N N . VAL A 1 504 ? 12.305 -3.244 7.074 1 92.38 504 VAL A N 1
ATOM 3965 C CA . VAL A 1 504 ? 12.141 -4.605 6.574 1 92.38 504 VAL A CA 1
ATOM 3966 C C . VAL A 1 504 ? 13.461 -5.355 6.66 1 92.38 504 VAL A C 1
ATOM 3968 O O . VAL A 1 504 ? 14.422 -5.016 5.969 1 92.38 504 VAL A O 1
ATOM 3971 N N . PRO A 1 505 ? 13.422 -6.367 7.477 1 87.75 505 PRO A N 1
ATOM 3972 C CA . PRO A 1 505 ? 14.648 -7.164 7.594 1 87.75 505 PRO A CA 1
ATOM 3973 C C . PRO A 1 505 ? 14.766 -8.234 6.516 1 87.75 505 PRO A C 1
ATOM 3975 O O . PRO A 1 505 ? 13.805 -8.492 5.785 1 87.75 505 PRO A O 1
ATOM 3978 N N . GLY A 1 506 ? 15.914 -8.883 6.336 1 86.94 506 GLY A N 1
ATOM 3979 C CA . GLY A 1 506 ? 16.125 -10.016 5.445 1 86.94 506 GLY A CA 1
ATOM 3980 C C . GLY A 1 506 ? 16.328 -9.602 4 1 86.94 506 GLY A C 1
ATOM 3981 O O . GLY A 1 506 ? 16.078 -10.391 3.084 1 86.94 506 GLY A O 1
ATOM 3982 N N . LEU A 1 507 ? 16.531 -8.398 3.742 1 93.25 507 LEU A N 1
ATOM 3983 C CA . LEU A 1 507 ? 16.828 -7.891 2.408 1 93.25 507 LEU A CA 1
ATOM 3984 C C . LEU A 1 507 ? 18.328 -7.707 2.219 1 93.25 507 LEU A C 1
ATOM 3986 O O . LEU A 1 507 ? 19.109 -8.023 3.113 1 93.25 507 LEU A O 1
ATOM 3990 N N . ALA A 1 508 ? 18.797 -7.383 1.057 1 91.19 508 ALA A N 1
ATOM 3991 C CA . ALA A 1 508 ? 20.203 -7.129 0.796 1 91.19 508 ALA A CA 1
ATOM 3992 C C . ALA A 1 508 ? 20.719 -5.953 1.626 1 91.19 508 ALA A C 1
ATOM 3994 O O . ALA A 1 508 ? 21.906 -5.898 1.975 1 91.19 508 ALA A O 1
ATOM 3995 N N . GLU A 1 509 ? 19.828 -5.023 1.864 1 90.69 509 GLU A N 1
ATOM 3996 C CA . GLU A 1 509 ? 20.062 -3.92 2.793 1 90.69 509 GLU A CA 1
ATOM 3997 C C . GLU A 1 509 ? 18.781 -3.531 3.525 1 90.69 509 GLU A C 1
ATOM 3999 O O . GLU A 1 509 ? 17.672 -3.686 2.988 1 90.69 509 GLU A O 1
ATOM 4004 N N . PRO A 1 510 ? 19.047 -3.031 4.695 1 91.62 510 PRO A N 1
ATOM 4005 C CA . PRO A 1 510 ? 17.828 -2.602 5.395 1 91.62 510 PRO A CA 1
ATOM 4006 C C . PRO A 1 510 ? 17.047 -1.539 4.629 1 91.62 510 PRO A C 1
ATOM 4008 O O . PRO A 1 510 ? 17.641 -0.615 4.066 1 91.62 510 PRO A O 1
ATOM 4011 N N . THR A 1 511 ? 15.812 -1.748 4.516 1 94.38 511 THR A N 1
ATOM 4012 C CA . THR A 1 511 ? 14.938 -0.832 3.793 1 94.38 511 THR A CA 1
ATOM 4013 C C . THR A 1 511 ? 13.93 -0.178 4.738 1 94.38 511 THR A C 1
ATOM 4015 O O . THR A 1 511 ? 13.219 -0.869 5.469 1 94.38 511 THR A O 1
ATOM 4018 N N . TYR A 1 512 ? 13.914 1.146 4.754 1 95.88 512 TYR A N 1
ATOM 4019 C CA . TYR A 1 512 ? 13.055 1.926 5.633 1 95.88 512 TYR A CA 1
ATOM 4020 C C . TYR A 1 512 ? 11.812 2.412 4.895 1 95.88 512 TYR A C 1
ATOM 4022 O O . TYR A 1 512 ? 11.883 2.756 3.713 1 95.88 512 TYR A O 1
ATOM 4030 N N . TYR A 1 513 ? 10.703 2.373 5.531 1 95.25 513 TYR A N 1
ATOM 4031 C CA . TYR A 1 513 ? 9.461 2.826 4.914 1 95.25 513 TYR A CA 1
ATOM 4032 C C . TYR A 1 513 ? 8.547 3.482 5.941 1 95.25 513 TYR A C 1
ATOM 4034 O O . TYR A 1 513 ? 8.695 3.264 7.145 1 95.25 513 TYR A O 1
ATOM 4042 N N . ALA A 1 514 ? 7.633 4.309 5.484 1 95 514 ALA A N 1
ATOM 4043 C CA . ALA A 1 514 ? 6.684 4.996 6.355 1 95 514 ALA A CA 1
ATOM 4044 C C . ALA A 1 514 ? 5.531 4.074 6.75 1 95 514 ALA A C 1
ATOM 4046 O O . ALA A 1 514 ? 4.801 3.582 5.887 1 95 514 ALA A O 1
ATOM 4047 N N . VAL A 1 515 ? 5.359 3.834 8.023 1 93.62 515 VAL A N 1
ATOM 4048 C CA . VAL A 1 515 ? 4.281 2.99 8.531 1 93.62 515 VAL A CA 1
ATOM 4049 C C . VAL A 1 515 ? 3.006 3.814 8.688 1 93.62 515 VAL A C 1
ATOM 4051 O O . VAL A 1 515 ? 1.971 3.482 8.102 1 93.62 515 VAL A O 1
ATOM 4054 N N . ASP A 1 516 ? 3.082 4.875 9.43 1 92.88 516 ASP A N 1
ATOM 4055 C CA . ASP A 1 516 ? 1.961 5.797 9.602 1 92.88 516 ASP A CA 1
ATOM 4056 C C . ASP A 1 516 ? 2.207 7.105 8.852 1 92.88 516 ASP A C 1
ATOM 4058 O O . ASP A 1 516 ? 2.734 8.062 9.422 1 92.88 516 ASP A O 1
ATOM 4062 N N . ARG A 1 517 ? 1.742 7.199 7.703 1 92.62 517 ARG A N 1
ATOM 4063 C CA . ARG A 1 517 ? 1.978 8.344 6.832 1 92.62 517 ARG A CA 1
ATOM 4064 C C . ARG A 1 517 ? 1.242 9.578 7.344 1 92.62 517 ARG A C 1
ATOM 4066 O O . ARG A 1 517 ? 1.728 10.703 7.195 1 92.62 517 ARG A O 1
ATOM 4073 N N . PHE A 1 518 ? 0.103 9.336 7.93 1 90.25 518 PHE A N 1
ATOM 4074 C CA . PHE A 1 518 ? -0.704 10.438 8.438 1 90.25 518 PHE A CA 1
ATOM 4075 C C . PHE A 1 518 ? 0.007 11.148 9.586 1 90.25 518 PHE A C 1
ATOM 4077 O O . PHE A 1 518 ? 0.098 12.375 9.602 1 90.25 518 PHE A O 1
ATOM 4084 N N . GLN A 1 519 ? 0.57 10.445 10.461 1 91.19 519 GLN A N 1
ATOM 4085 C CA . GLN A 1 519 ? 1.287 11.031 11.586 1 91.19 519 GLN A CA 1
ATOM 4086 C C . GLN A 1 519 ? 2.598 11.672 11.133 1 91.19 519 GLN A C 1
ATOM 4088 O O . GLN A 1 519 ? 3.004 12.711 11.664 1 91.19 519 GLN A O 1
ATOM 4093 N N . LEU A 1 520 ? 3.232 11.062 10.211 1 93.62 520 LEU A N 1
ATOM 4094 C CA . LEU A 1 520 ? 4.496 11.594 9.703 1 93.62 520 LEU A CA 1
ATOM 4095 C C . LEU A 1 520 ? 4.277 12.906 8.969 1 93.62 520 LEU A C 1
ATOM 4097 O O . LEU A 1 520 ? 5.203 13.719 8.852 1 93.62 520 LEU A O 1
ATOM 4101 N N . SER A 1 521 ? 3.07 13.055 8.453 1 94.06 521 SER A N 1
ATOM 4102 C CA . SER A 1 521 ? 2.775 14.297 7.734 1 94.06 521 SER A CA 1
ATOM 4103 C C . SER A 1 521 ? 2.84 15.5 8.664 1 94.06 521 SER A C 1
ATOM 4105 O O . SER A 1 521 ? 3.088 16.625 8.219 1 94.06 521 SER A O 1
ATOM 4107 N N . PHE A 1 522 ? 2.623 15.266 9.977 1 92.81 522 PHE A N 1
ATOM 4108 C CA . PHE A 1 522 ? 2.768 16.312 10.977 1 92.81 522 PHE A CA 1
ATOM 4109 C C . PHE A 1 522 ? 4.168 16.922 10.93 1 92.81 522 PHE A C 1
ATOM 4111 O O . PHE A 1 522 ? 4.328 18.141 10.961 1 92.81 522 PHE A O 1
ATOM 4118 N N . TYR A 1 523 ? 5.109 16.125 10.781 1 92.25 523 TYR A N 1
ATOM 4119 C CA . TYR A 1 523 ? 6.5 16.562 10.773 1 92.25 523 TYR A CA 1
ATOM 4120 C C . TYR A 1 523 ? 6.879 17.172 9.43 1 92.25 523 TYR A C 1
ATOM 4122 O O . TYR A 1 523 ? 7.598 18.172 9.383 1 92.25 523 TYR A O 1
ATOM 4130 N N . ARG A 1 524 ? 6.41 16.594 8.391 1 93.81 524 ARG A N 1
ATOM 4131 C CA . ARG A 1 524 ? 6.656 17.141 7.066 1 93.81 524 ARG A CA 1
ATOM 4132 C C . ARG A 1 524 ? 6.102 18.562 6.957 1 93.81 524 ARG A C 1
ATOM 4134 O O . ARG A 1 524 ? 6.719 19.438 6.34 1 93.81 524 ARG A O 1
ATOM 4141 N N . ASN A 1 525 ? 4.957 18.766 7.531 1 93.56 525 ASN A N 1
ATOM 4142 C CA . ASN A 1 525 ? 4.266 20.047 7.43 1 93.56 525 ASN A CA 1
ATOM 4143 C C . ASN A 1 525 ? 5.035 21.156 8.148 1 93.56 525 ASN A C 1
ATOM 4145 O O . ASN A 1 525 ? 4.777 22.344 7.926 1 93.56 525 ASN A O 1
ATOM 4149 N N . MET A 1 526 ? 5.969 20.812 8.961 1 90.44 526 MET A N 1
ATOM 4150 C CA . MET A 1 526 ? 6.785 21.797 9.656 1 90.44 526 MET A CA 1
ATOM 4151 C C . MET A 1 526 ? 7.785 22.453 8.711 1 90.44 526 MET A C 1
ATOM 4153 O O . MET A 1 526 ? 8.305 23.531 8.992 1 90.44 526 MET A O 1
ATOM 4157 N N . LEU A 1 527 ? 7.965 21.812 7.566 1 91.56 527 LEU A N 1
ATOM 4158 C CA . LEU A 1 527 ? 8.984 22.297 6.645 1 91.56 527 LEU A CA 1
ATOM 4159 C C . LEU A 1 527 ? 8.344 22.875 5.379 1 91.56 527 LEU A C 1
ATOM 4161 O O . LEU A 1 527 ? 9.016 23.547 4.598 1 91.56 527 LEU A O 1
ATOM 4165 N N . ILE A 1 528 ? 7.125 22.688 5.191 1 92.44 528 ILE A N 1
ATOM 4166 C CA . ILE A 1 528 ? 6.484 22.938 3.902 1 92.44 528 ILE A CA 1
ATOM 4167 C C . ILE A 1 528 ? 6.539 24.422 3.574 1 92.44 528 ILE A C 1
ATOM 4169 O O . ILE A 1 528 ? 6.586 24.797 2.402 1 92.44 528 ILE A O 1
ATOM 4173 N N . HIS A 1 529 ? 6.594 25.359 4.594 1 89.88 529 HIS A N 1
ATOM 4174 C CA . HIS A 1 529 ? 6.566 26.797 4.379 1 89.88 529 HIS A CA 1
ATOM 4175 C C . HIS A 1 529 ? 7.797 27.266 3.604 1 89.88 529 HIS A C 1
ATOM 4177 O O . HIS A 1 529 ? 7.754 28.297 2.924 1 89.88 529 HIS A O 1
ATOM 4183 N N . LEU A 1 530 ? 8.867 26.516 3.65 1 92.88 530 LEU A N 1
ATOM 4184 C CA . LEU A 1 530 ? 10.109 26.891 2.984 1 92.88 530 LEU A CA 1
ATOM 4185 C C . LEU A 1 530 ? 10.008 26.672 1.479 1 92.88 530 LEU A C 1
ATOM 4187 O O . LEU A 1 530 ? 10.703 27.328 0.701 1 92.88 530 LEU A O 1
ATOM 4191 N N . PHE A 1 531 ? 9.109 25.766 1.102 1 95.5 531 PHE A N 1
ATOM 4192 C CA . PHE A 1 531 ? 9.141 25.328 -0.287 1 95.5 531 PHE A CA 1
ATOM 4193 C C . PHE A 1 531 ? 7.785 25.516 -0.951 1 95.5 531 PHE A C 1
ATOM 4195 O O . PHE A 1 531 ? 7.512 24.922 -1.997 1 95.5 531 PHE A O 1
ATOM 4202 N N . ILE A 1 532 ? 6.934 26.281 -0.437 1 94.06 532 ILE A N 1
ATOM 4203 C CA . ILE A 1 532 ? 5.559 26.359 -0.918 1 94.06 532 ILE A CA 1
ATOM 4204 C C . ILE A 1 532 ? 5.535 26.969 -2.318 1 94.06 532 ILE A C 1
ATOM 4206 O O . ILE A 1 532 ? 4.758 26.547 -3.176 1 94.06 532 ILE A O 1
ATOM 4210 N N . THR A 1 533 ? 6.332 28.016 -2.615 1 95.69 533 THR A N 1
ATOM 4211 C CA . THR A 1 533 ? 6.336 28.641 -3.93 1 95.69 533 THR A CA 1
ATOM 4212 C C . THR A 1 533 ? 6.852 27.672 -4.992 1 95.69 533 THR A C 1
ATOM 4214 O O . THR A 1 533 ? 6.293 27.594 -6.09 1 95.69 533 THR A O 1
ATOM 4217 N N . GLU A 1 534 ? 7.941 26.938 -4.664 1 97.31 534 GLU A N 1
ATOM 4218 C CA . GLU A 1 534 ? 8.461 25.922 -5.574 1 97.31 534 GLU A CA 1
ATOM 4219 C C . GLU A 1 534 ? 7.422 24.828 -5.828 1 97.31 534 GLU A C 1
ATOM 4221 O O . GLU A 1 534 ? 7.293 24.344 -6.953 1 97.31 534 GLU A O 1
ATOM 4226 N N . ALA A 1 535 ? 6.711 24.484 -4.762 1 97.62 535 ALA A N 1
ATOM 4227 C CA . ALA A 1 535 ? 5.695 23.438 -4.875 1 97.62 535 ALA A CA 1
ATOM 4228 C C . ALA A 1 535 ? 4.566 23.875 -5.805 1 97.62 535 ALA A C 1
ATOM 4230 O O . ALA A 1 535 ? 4.113 23.094 -6.645 1 97.62 535 ALA A O 1
ATOM 4231 N N . LEU A 1 536 ? 4.137 25.125 -5.727 1 97.69 536 LEU A N 1
ATOM 4232 C CA . LEU A 1 536 ? 3.059 25.625 -6.562 1 97.69 536 LEU A CA 1
ATOM 4233 C C . LEU A 1 536 ? 3.471 25.656 -8.031 1 97.69 536 LEU A C 1
ATOM 4235 O O . LEU A 1 536 ? 2.703 25.234 -8.906 1 97.69 536 LEU A O 1
ATOM 4239 N N . VAL A 1 537 ? 4.668 26.094 -8.273 1 98.06 537 VAL A N 1
ATOM 4240 C CA . VAL A 1 537 ? 5.168 26.156 -9.648 1 98.06 537 VAL A CA 1
ATOM 4241 C C . VAL A 1 537 ? 5.281 24.75 -10.219 1 98.06 537 VAL A C 1
ATOM 4243 O O . VAL A 1 537 ? 4.898 24.5 -11.367 1 98.06 537 VAL A O 1
ATOM 4246 N N . SER A 1 538 ? 5.766 23.859 -9.422 1 98 538 SER A N 1
ATOM 4247 C CA . SER A 1 538 ? 5.988 22.484 -9.883 1 98 538 SER A CA 1
ATOM 4248 C C . SER A 1 538 ? 4.676 21.797 -10.227 1 98 538 SER A C 1
ATOM 4250 O O . SER A 1 538 ? 4.562 21.156 -11.266 1 98 538 SER A O 1
ATOM 4252 N N . VAL A 1 539 ? 3.674 21.922 -9.414 1 97.44 539 VAL A N 1
ATOM 4253 C CA . VAL A 1 539 ? 2.404 21.25 -9.68 1 97.44 539 VAL A CA 1
ATOM 4254 C C . VAL A 1 539 ? 1.714 21.906 -10.875 1 97.44 539 VAL A C 1
ATOM 4256 O O . VAL A 1 539 ? 0.967 21.266 -11.609 1 97.44 539 VAL A O 1
ATOM 4259 N N . ALA A 1 540 ? 1.928 23.234 -11.039 1 97.94 540 ALA A N 1
ATOM 4260 C CA . ALA A 1 540 ? 1.408 23.891 -12.227 1 97.94 540 ALA A CA 1
ATOM 4261 C C . ALA A 1 540 ? 2.045 23.328 -13.492 1 97.94 540 ALA A C 1
ATOM 4263 O O . ALA A 1 540 ? 1.36 23.109 -14.492 1 97.94 540 ALA A O 1
ATOM 4264 N N . MET A 1 541 ? 3.34 23.078 -13.469 1 97.19 541 MET A N 1
ATOM 4265 C CA . MET A 1 541 ? 4.043 22.453 -14.586 1 97.19 541 MET A CA 1
ATOM 4266 C C . MET A 1 541 ? 3.559 21.031 -14.812 1 97.19 541 MET A C 1
ATOM 4268 O O . MET A 1 541 ? 3.514 20.562 -15.945 1 97.19 541 MET A O 1
ATOM 4272 N N . TYR A 1 542 ? 3.211 20.391 -13.719 1 95.38 542 TYR A N 1
ATOM 4273 C CA . TYR A 1 542 ? 2.812 18.984 -13.766 1 95.38 542 TYR A CA 1
ATOM 4274 C C . TYR A 1 542 ? 1.58 18.797 -14.641 1 95.38 542 TYR A C 1
ATOM 4276 O O . TYR A 1 542 ? 1.355 17.719 -15.18 1 95.38 542 TYR A O 1
ATOM 4284 N N . THR A 1 543 ? 0.774 19.828 -14.82 1 93.25 543 THR A N 1
ATOM 4285 C CA . THR A 1 543 ? -0.422 19.75 -15.656 1 93.25 543 THR A CA 1
ATOM 4286 C C . THR A 1 543 ? -0.07 19.297 -17.062 1 93.25 543 THR A C 1
ATOM 4288 O O . THR A 1 543 ? -0.865 18.625 -17.734 1 93.25 543 THR A O 1
ATOM 4291 N N . LYS A 1 544 ? 1.112 19.625 -17.5 1 91.06 544 LYS A N 1
ATOM 4292 C CA . LYS A 1 544 ? 1.555 19.25 -18.844 1 91.06 544 LYS A CA 1
ATOM 4293 C C . LYS A 1 544 ? 2.465 18.016 -18.797 1 91.06 544 LYS A C 1
ATOM 4295 O O . LYS A 1 544 ? 2.447 17.188 -19.703 1 91.06 544 LYS A O 1
ATOM 4300 N N . ILE A 1 545 ? 3.223 17.938 -17.812 1 88.81 545 ILE A N 1
ATOM 4301 C CA . ILE A 1 545 ? 4.211 16.859 -17.688 1 88.81 545 ILE A CA 1
ATOM 4302 C C . ILE A 1 545 ? 3.508 15.516 -17.562 1 88.81 545 ILE A C 1
ATOM 4304 O O . ILE A 1 545 ? 3.982 14.508 -18.094 1 88.81 545 ILE A O 1
ATOM 4308 N N . LYS A 1 546 ? 2.365 15.469 -16.891 1 84.38 546 LYS A N 1
ATOM 4309 C CA . LYS A 1 546 ? 1.655 14.211 -16.672 1 84.38 546 LYS A CA 1
ATOM 4310 C C . LYS A 1 546 ? 1.099 13.648 -17.969 1 84.38 546 LYS A C 1
ATOM 4312 O O . LYS A 1 546 ? 0.784 12.461 -18.047 1 84.38 546 LYS A O 1
ATOM 4317 N N . GLN A 1 547 ? 0.956 14.453 -18.984 1 78.38 547 GLN A N 1
ATOM 4318 C CA . GLN A 1 547 ? 0.454 13.992 -20.281 1 78.38 547 GLN A CA 1
ATOM 4319 C C . GLN A 1 547 ? 1.467 13.078 -20.969 1 78.38 547 GLN A C 1
ATOM 4321 O O . GLN A 1 547 ? 1.097 12.25 -21.797 1 78.38 547 GLN A O 1
ATOM 4326 N N . GLY A 1 548 ? 2.707 13.266 -20.578 1 76.88 548 GLY A N 1
ATOM 4327 C CA . GLY A 1 548 ? 3.74 12.406 -21.141 1 76.88 548 GLY A CA 1
ATOM 4328 C C . GLY A 1 548 ? 4.176 12.82 -22.531 1 76.88 548 GLY A C 1
ATOM 4329 O O . GLY A 1 548 ? 3.939 13.953 -22.953 1 76.88 548 GLY A O 1
ATOM 4330 N N . GLY A 1 549 ? 4.953 11.992 -23.234 1 74.25 549 GLY A N 1
ATOM 4331 C CA . GLY A 1 549 ? 5.469 12.281 -24.562 1 74.25 549 GLY A CA 1
ATOM 4332 C C . GLY A 1 549 ? 6.867 12.859 -24.547 1 74.25 549 GLY A C 1
ATOM 4333 O O . GLY A 1 549 ? 7.594 12.719 -23.562 1 74.25 549 GLY A O 1
ATOM 4334 N N . GLY A 1 550 ? 7.262 13.344 -25.688 1 76.75 550 GLY A N 1
ATOM 4335 C CA . GLY A 1 550 ? 8.578 13.961 -25.781 1 76.75 550 GLY A CA 1
ATOM 4336 C C . GLY A 1 550 ? 8.68 15.266 -25.016 1 76.75 550 GLY A C 1
ATOM 4337 O O . GLY A 1 550 ? 7.688 15.758 -24.484 1 76.75 550 GLY A O 1
ATOM 4338 N N . PRO A 1 551 ? 9.773 15.766 -24.906 1 83.88 551 PRO A N 1
ATOM 4339 C CA . PRO A 1 551 ? 9.992 17 -24.156 1 83.88 551 PRO A CA 1
ATOM 4340 C C . PRO A 1 551 ? 9.109 18.156 -24.641 1 83.88 551 PRO A C 1
ATOM 4342 O O . PRO A 1 551 ? 8.664 18.969 -23.844 1 83.88 551 PRO A O 1
ATOM 4345 N N . ASP A 1 552 ? 8.75 18.188 -25.859 1 84.69 552 ASP A N 1
ATOM 4346 C CA . ASP A 1 552 ? 7.953 19.266 -26.422 1 84.69 552 ASP A CA 1
ATOM 4347 C C . ASP A 1 552 ? 6.508 19.203 -25.922 1 84.69 552 ASP A C 1
ATOM 4349 O O . ASP A 1 552 ? 5.84 20.219 -25.797 1 84.69 552 ASP A O 1
ATOM 4353 N N . ASN A 1 553 ? 6.141 18.078 -25.641 1 84.44 553 ASN A N 1
ATOM 4354 C CA . ASN A 1 553 ? 4.777 17.891 -25.156 1 84.44 553 ASN A CA 1
ATOM 4355 C C . ASN A 1 553 ? 4.664 18.188 -23.656 1 84.44 553 ASN A C 1
ATOM 4357 O O . ASN A 1 553 ? 3.566 18.406 -23.141 1 84.44 553 ASN A O 1
ATOM 4361 N N . GLN A 1 554 ? 5.797 18.281 -22.984 1 89.12 554 GLN A N 1
ATOM 4362 C CA . GLN A 1 554 ? 5.805 18.422 -21.531 1 89.12 554 GLN A CA 1
ATOM 4363 C C . GLN A 1 554 ? 6.105 19.859 -21.125 1 89.12 554 GLN A C 1
ATOM 4365 O O . GLN A 1 554 ? 6.156 20.172 -19.938 1 89.12 554 GLN A O 1
ATOM 4370 N N . ARG A 1 555 ? 6.289 20.766 -22.109 1 93.94 555 ARG A N 1
ATOM 4371 C CA . ARG A 1 555 ? 6.594 22.156 -21.766 1 93.94 555 ARG A CA 1
ATOM 4372 C C . ARG A 1 555 ? 5.316 22.969 -21.594 1 93.94 555 ARG A C 1
ATOM 4374 O O . ARG A 1 555 ? 4.301 22.672 -22.219 1 93.94 555 ARG A O 1
ATOM 4381 N N . ILE A 1 556 ? 5.301 23.938 -20.703 1 96.5 556 ILE A N 1
ATOM 4382 C CA . ILE A 1 556 ? 4.152 24.797 -20.438 1 96.5 556 ILE A CA 1
ATOM 4383 C C . ILE A 1 556 ? 4.473 26.234 -20.828 1 96.5 556 ILE A C 1
ATOM 4385 O O . ILE A 1 556 ? 5.59 26.719 -20.594 1 96.5 556 ILE A O 1
ATOM 4389 N N . THR A 1 557 ? 3.527 26.891 -21.406 1 96.75 557 THR A N 1
ATOM 4390 C CA . THR A 1 557 ? 3.725 28.297 -21.734 1 96.75 557 THR A CA 1
ATOM 4391 C C . THR A 1 557 ? 3.779 29.156 -20.469 1 96.75 557 THR A C 1
ATOM 4393 O O . THR A 1 557 ? 3.141 28.828 -19.469 1 96.75 557 THR A O 1
ATOM 4396 N N . PHE A 1 558 ? 4.559 30.172 -20.547 1 96.56 558 PHE A N 1
ATOM 4397 C CA . PHE A 1 558 ? 4.699 31.047 -19.375 1 96.56 558 PHE A CA 1
ATOM 4398 C C . PHE A 1 558 ? 3.346 31.594 -18.953 1 96.56 558 PHE A C 1
ATOM 4400 O O . PHE A 1 558 ? 3.064 31.703 -17.75 1 96.56 558 PHE A O 1
ATOM 4407 N N . GLU A 1 559 ? 2.504 31.953 -19.844 1 95.81 559 GLU A N 1
ATOM 4408 C CA . GLU A 1 559 ? 1.184 32.5 -19.547 1 95.81 559 GLU A CA 1
ATOM 4409 C C . GLU A 1 559 ? 0.314 31.469 -18.828 1 95.81 559 GLU A C 1
ATOM 4411 O O . GLU A 1 559 ? -0.377 31.797 -17.859 1 95.81 559 GLU A O 1
ATOM 4416 N N . ALA A 1 560 ? 0.344 30.297 -19.328 1 96.88 560 ALA A N 1
ATOM 4417 C CA . ALA A 1 560 ? -0.431 29.234 -18.688 1 96.88 560 ALA A CA 1
ATOM 4418 C C . ALA A 1 560 ? 0.096 28.922 -17.297 1 96.88 560 ALA A C 1
ATOM 4420 O O . ALA A 1 560 ? -0.681 28.641 -16.375 1 96.88 560 ALA A O 1
ATOM 4421 N N . LEU A 1 561 ? 1.406 28.938 -17.188 1 97.62 561 LEU A N 1
ATOM 4422 C CA . LEU A 1 561 ? 2.031 28.703 -15.891 1 97.62 561 LEU A CA 1
ATOM 4423 C C . LEU A 1 561 ? 1.611 29.781 -14.891 1 97.62 561 LEU A C 1
ATOM 4425 O O . LEU A 1 561 ? 1.227 29.469 -13.766 1 97.62 561 LEU A O 1
ATOM 4429 N N . LYS A 1 562 ? 1.71 31 -15.336 1 96.88 562 LYS A N 1
ATOM 4430 C CA . LYS A 1 562 ? 1.339 32.125 -14.484 1 96.88 562 LYS A CA 1
ATOM 4431 C C . LYS A 1 562 ? -0.124 32.031 -14.062 1 96.88 562 LYS A C 1
ATOM 4433 O O . LYS A 1 562 ? -0.454 32.25 -12.898 1 96.88 562 LYS A O 1
ATOM 4438 N N . ALA A 1 563 ? -0.957 31.688 -14.922 1 96.81 563 ALA A N 1
ATOM 4439 C CA . ALA A 1 563 ? -2.385 31.578 -14.633 1 96.81 563 ALA A CA 1
ATOM 4440 C C . ALA A 1 563 ? -2.65 30.469 -13.625 1 96.81 563 ALA A C 1
ATOM 4442 O O . ALA A 1 563 ? -3.441 30.641 -12.695 1 96.81 563 ALA A O 1
ATOM 4443 N N . GLN A 1 564 ? -2.031 29.359 -13.852 1 97.19 564 GLN A N 1
ATOM 4444 C CA . GLN A 1 564 ? -2.254 28.219 -12.961 1 97.19 564 GLN A CA 1
ATOM 4445 C C . GLN A 1 564 ? -1.686 28.5 -11.57 1 97.19 564 GLN A C 1
ATOM 4447 O O . GLN A 1 564 ? -2.287 28.109 -10.562 1 97.19 564 GLN A O 1
ATOM 4452 N N . VAL A 1 565 ? -0.52 29.094 -11.453 1 97.44 565 VAL A N 1
ATOM 4453 C CA . VAL A 1 565 ? 0.085 29.422 -10.164 1 97.44 565 VAL A CA 1
ATOM 4454 C C . VAL A 1 565 ? -0.794 30.438 -9.43 1 97.44 565 VAL A C 1
ATOM 4456 O O . VAL A 1 565 ? -0.968 30.344 -8.211 1 97.44 565 VAL A O 1
ATOM 4459 N N . SER A 1 566 ? -1.289 31.344 -10.188 1 96.25 566 SER A N 1
ATOM 4460 C CA . SER A 1 566 ? -2.184 32.344 -9.594 1 96.25 566 SER A CA 1
ATOM 4461 C C . SER A 1 566 ? -3.436 31.672 -9.023 1 96.25 566 SER A C 1
ATOM 4463 O O . SER A 1 566 ? -3.867 32 -7.918 1 96.25 566 SER A O 1
ATOM 4465 N N . PHE A 1 567 ? -3.969 30.828 -9.734 1 96.19 567 PHE A N 1
ATOM 4466 C CA . PHE A 1 567 ? -5.152 30.109 -9.281 1 96.19 567 PHE A CA 1
ATOM 4467 C C . PHE A 1 567 ? -4.863 29.344 -8 1 96.19 567 PHE A C 1
ATOM 4469 O O . PHE A 1 567 ? -5.621 29.438 -7.031 1 96.19 567 PHE A O 1
ATOM 4476 N N . LEU A 1 568 ? -3.814 28.578 -7.992 1 96.81 568 LEU A N 1
ATOM 4477 C CA . LEU A 1 568 ? -3.461 27.766 -6.836 1 96.81 568 LEU A CA 1
ATOM 4478 C C . LEU A 1 568 ? -3.146 28.641 -5.629 1 96.81 568 LEU A C 1
ATOM 4480 O O . LEU A 1 568 ? -3.49 28.297 -4.496 1 96.81 568 LEU A O 1
ATOM 4484 N N . SER A 1 569 ? -2.443 29.719 -5.875 1 94.62 569 SER A N 1
ATOM 4485 C CA . SER A 1 569 ? -2.135 30.641 -4.785 1 94.62 569 SER A CA 1
ATOM 4486 C C . SER A 1 569 ? -3.408 31.172 -4.133 1 94.62 569 SER A C 1
ATOM 4488 O O . SER A 1 569 ? -3.469 31.328 -2.91 1 94.62 569 SER A O 1
ATOM 4490 N N . GLN A 1 570 ? -4.371 31.391 -4.945 1 93.06 570 GLN A N 1
ATOM 4491 C CA . GLN A 1 570 ? -5.652 31.859 -4.426 1 93.06 570 GLN A CA 1
ATOM 4492 C C . GLN A 1 570 ? -6.387 30.734 -3.689 1 93.06 570 GLN A C 1
ATOM 4494 O O . GLN A 1 570 ? -7.012 30.969 -2.652 1 93.06 570 GLN A O 1
ATOM 4499 N N . LEU A 1 571 ? -6.348 29.656 -4.254 1 95.25 571 LEU A N 1
ATOM 4500 C CA . LEU A 1 571 ? -7.008 28.5 -3.654 1 95.25 571 LEU A CA 1
ATOM 4501 C C . LEU A 1 571 ? -6.469 28.234 -2.25 1 95.25 571 LEU A C 1
ATOM 4503 O O . LEU A 1 571 ? -7.23 27.875 -1.348 1 95.25 571 LEU A O 1
ATOM 4507 N N . PHE A 1 572 ? -5.129 28.469 -2.041 1 94.44 572 PHE A N 1
ATOM 4508 C CA . PHE A 1 572 ? -4.484 28.062 -0.795 1 94.44 572 PHE A CA 1
ATOM 4509 C C . PHE A 1 572 ? -4.137 29.281 0.054 1 94.44 572 PHE A C 1
ATOM 4511 O O . PHE A 1 572 ? -3.271 29.203 0.928 1 94.44 572 PHE A O 1
ATOM 4518 N N . ARG A 1 573 ? -4.699 30.359 -0.167 1 86.81 573 ARG A N 1
ATOM 4519 C CA . ARG A 1 573 ? -4.41 31.578 0.571 1 86.81 573 ARG A CA 1
ATOM 4520 C C . ARG A 1 573 ? -4.707 31.406 2.057 1 86.81 573 ARG A C 1
ATOM 4522 O O . ARG A 1 573 ? -4.031 32 2.902 1 86.81 573 ARG A O 1
ATOM 4529 N N . GLY A 1 574 ? -5.727 30.609 2.381 1 83.06 574 GLY A N 1
ATOM 4530 C CA . GLY A 1 574 ? -6.066 30.375 3.775 1 83.06 574 GLY A CA 1
ATOM 4531 C C . GLY A 1 574 ? -5.332 29.188 4.375 1 83.06 574 GLY A C 1
ATOM 4532 O O . GLY A 1 574 ? -5.398 28.953 5.582 1 83.06 574 GLY A O 1
ATOM 4533 N N . GLU A 1 575 ? -4.559 28.5 3.559 1 90.25 575 GLU A N 1
ATOM 4534 C CA . GLU A 1 575 ? -3.875 27.281 3.992 1 90.25 575 GLU A CA 1
ATOM 4535 C C . GLU A 1 575 ? -2.406 27.547 4.301 1 90.25 575 GLU A C 1
ATOM 4537 O O . GLU A 1 575 ? -1.849 26.984 5.242 1 90.25 575 GLU A O 1
ATOM 4542 N N . PHE A 1 576 ? -1.814 28.422 3.502 1 89.62 576 PHE A N 1
ATOM 4543 C CA . PHE A 1 576 ? -0.387 28.688 3.639 1 89.62 576 PHE A CA 1
ATOM 4544 C C . PHE A 1 576 ? -0.128 30.172 3.799 1 89.62 576 PHE A C 1
ATOM 4546 O O . PHE A 1 576 ? -0.968 31 3.43 1 89.62 576 PHE A O 1
ATOM 4553 N N . ILE A 1 577 ? 0.987 30.438 4.391 1 82.31 577 ILE A N 1
ATOM 4554 C CA . ILE A 1 577 ? 1.46 31.812 4.512 1 82.31 577 ILE A CA 1
ATOM 4555 C C . ILE A 1 577 ? 2.482 32.094 3.416 1 82.31 577 ILE A C 1
ATOM 4557 O O . ILE A 1 577 ? 3.559 31.516 3.387 1 82.31 577 ILE A O 1
ATOM 4561 N N . PHE A 1 578 ? 2.184 33.094 2.551 1 83.25 578 PHE A N 1
ATOM 4562 C CA . PHE A 1 578 ? 3.045 33.406 1.415 1 83.25 578 PHE A CA 1
ATOM 4563 C C . PHE A 1 578 ? 3.922 34.594 1.714 1 83.25 578 PHE A C 1
ATOM 4565 O O . PHE A 1 578 ? 3.572 35.438 2.547 1 83.25 578 PHE A O 1
ATOM 4572 N N . PRO A 1 579 ? 5.035 34.688 1.003 1 77.62 579 PRO A N 1
ATOM 4573 C CA . PRO A 1 579 ? 5.871 35.906 1.172 1 77.62 579 PRO A CA 1
ATOM 4574 C C . PRO A 1 579 ? 5.156 37.188 0.749 1 77.62 579 PRO A C 1
ATOM 4576 O O . PRO A 1 579 ? 4.336 37.156 -0.171 1 77.62 579 PRO A O 1
ATOM 4579 N N . PRO A 1 580 ? 5.492 38.25 1.281 1 74.69 580 PRO A N 1
ATOM 4580 C CA . PRO A 1 580 ? 4.742 39.5 1.104 1 74.69 580 PRO A CA 1
ATOM 4581 C C . PRO A 1 580 ? 5.09 40.219 -0.197 1 74.69 580 PRO A C 1
ATOM 4583 O O . PRO A 1 580 ? 4.402 41.156 -0.583 1 74.69 580 PRO A O 1
ATOM 4586 N N . GLU A 1 581 ? 6.023 39.812 -1.019 1 78.19 581 GLU A N 1
ATOM 4587 C CA . GLU A 1 581 ? 6.504 40.562 -2.18 1 78.19 581 GLU A CA 1
ATOM 4588 C C . GLU A 1 581 ? 5.5 40.5 -3.328 1 78.19 581 GLU A C 1
ATOM 4590 O O . GLU A 1 581 ? 5.707 41.094 -4.375 1 78.19 581 GLU A O 1
ATOM 4595 N N . GLY A 1 582 ? 4.469 39.75 -3.213 1 82.81 582 GLY A N 1
ATOM 4596 C CA . GLY A 1 582 ? 3.479 39.656 -4.273 1 82.81 582 GLY A CA 1
ATOM 4597 C C . GLY A 1 582 ? 3.682 38.406 -5.148 1 82.81 582 GLY A C 1
ATOM 4598 O O . GLY A 1 582 ? 4.758 37.812 -5.148 1 82.81 582 GLY A O 1
ATOM 4599 N N . LEU A 1 583 ? 2.738 38.125 -5.984 1 88.94 583 LEU A N 1
ATOM 4600 C CA . LEU A 1 583 ? 2.709 36.875 -6.742 1 88.94 583 LEU A CA 1
ATOM 4601 C C . LEU A 1 583 ? 3.732 36.906 -7.871 1 88.94 583 LEU A C 1
ATOM 4603 O O . LEU A 1 583 ? 4.48 35.938 -8.062 1 88.94 583 LEU A O 1
ATOM 4607 N N . VAL A 1 584 ? 3.785 38 -8.633 1 91.56 584 VAL A N 1
ATOM 4608 C CA . VAL A 1 584 ? 4.645 38.094 -9.805 1 91.56 584 VAL A CA 1
ATOM 4609 C C . VAL A 1 584 ? 6.109 38.031 -9.383 1 91.56 584 VAL A C 1
ATOM 4611 O O . VAL A 1 584 ? 6.902 37.281 -9.977 1 91.56 584 VAL A O 1
ATOM 4614 N N . ASN A 1 585 ? 6.414 38.719 -8.367 1 92 585 ASN A N 1
ATOM 4615 C CA . ASN A 1 585 ? 7.781 38.719 -7.867 1 92 585 ASN A CA 1
ATOM 4616 C C . ASN A 1 585 ? 8.172 37.375 -7.297 1 92 585 ASN A C 1
ATOM 4618 O O . ASN A 1 585 ? 9.289 36.906 -7.508 1 92 585 ASN A O 1
ATOM 4622 N N . ASN A 1 586 ? 7.277 36.844 -6.535 1 91.81 586 ASN A N 1
ATOM 4623 C CA . ASN A 1 586 ? 7.531 35.531 -5.977 1 91.81 586 ASN A CA 1
ATOM 4624 C C . ASN A 1 586 ? 7.734 34.5 -7.074 1 91.81 586 ASN A C 1
ATOM 4626 O O . ASN A 1 586 ? 8.586 33.625 -6.949 1 91.81 586 ASN A O 1
ATOM 4630 N N . LEU A 1 587 ? 6.93 34.594 -8.141 1 95.75 587 LEU A N 1
ATOM 4631 C CA . LEU A 1 587 ? 7.031 33.656 -9.25 1 95.75 587 LEU A CA 1
ATOM 4632 C C . LEU A 1 587 ? 8.375 33.781 -9.953 1 95.75 587 LEU A C 1
ATOM 4634 O O . LEU A 1 587 ? 9.039 32.781 -10.227 1 95.75 587 LEU A O 1
ATOM 4638 N N . GLU A 1 588 ? 8.789 34.969 -10.227 1 94.44 588 GLU A N 1
ATOM 4639 C CA . GLU A 1 588 ? 10.062 35.219 -10.898 1 94.44 588 GLU A CA 1
ATOM 4640 C C . GLU A 1 588 ? 11.234 34.719 -10.062 1 94.44 588 GLU A C 1
ATOM 4642 O O . GLU A 1 588 ? 12.148 34.062 -10.594 1 94.44 588 GLU A O 1
ATOM 4647 N N . LYS A 1 589 ? 11.188 35.031 -8.812 1 94.19 589 LYS A N 1
ATOM 4648 C CA . LYS A 1 589 ? 12.25 34.562 -7.914 1 94.19 589 LYS A CA 1
ATOM 4649 C C . LYS A 1 589 ? 12.305 33.062 -7.859 1 94.19 589 LYS A C 1
ATOM 4651 O O . LYS A 1 589 ? 13.391 32.469 -7.844 1 94.19 589 LYS A O 1
ATOM 4656 N N . THR A 1 590 ? 11.164 32.438 -7.789 1 96.5 590 THR A N 1
ATOM 4657 C CA . THR A 1 590 ? 11.078 30.984 -7.715 1 96.5 590 THR A CA 1
ATOM 4658 C C . THR A 1 590 ? 11.602 30.344 -8.992 1 96.5 590 THR A C 1
ATOM 4660 O O . THR A 1 590 ? 12.328 29.359 -8.945 1 96.5 590 THR A O 1
ATOM 4663 N N . LEU A 1 591 ? 11.234 30.906 -10.125 1 97.38 591 LEU A N 1
ATOM 4664 C CA . LEU A 1 591 ? 11.695 30.391 -11.398 1 97.38 591 LEU A CA 1
ATOM 4665 C C . LEU A 1 591 ? 13.219 30.484 -11.508 1 97.38 591 LEU A C 1
ATOM 4667 O O . LEU A 1 591 ? 13.875 29.562 -11.984 1 97.38 591 LEU A O 1
ATOM 4671 N N . ARG A 1 592 ? 13.758 31.562 -11.039 1 95.56 592 ARG A N 1
ATOM 4672 C CA . ARG A 1 592 ? 15.203 31.75 -11.047 1 95.56 592 ARG A CA 1
ATOM 4673 C C . ARG A 1 592 ? 15.891 30.719 -10.156 1 95.56 592 ARG A C 1
ATOM 4675 O O . ARG A 1 592 ? 16.938 30.172 -10.523 1 95.56 592 ARG A O 1
ATOM 4682 N N . SER A 1 593 ? 15.312 30.531 -9.023 1 95.31 593 SER A N 1
ATOM 4683 C CA . SER A 1 593 ? 15.883 29.578 -8.086 1 95.31 593 SER A CA 1
ATOM 4684 C C . SER A 1 593 ? 15.844 28.156 -8.648 1 95.31 593 SER A C 1
ATOM 4686 O O . SER A 1 593 ? 16.828 27.422 -8.57 1 95.31 593 SER A O 1
ATOM 4688 N N . LEU A 1 594 ? 14.742 27.734 -9.211 1 97.56 594 LEU A N 1
ATOM 4689 C CA . LEU A 1 594 ? 14.586 26.391 -9.766 1 97.56 594 LEU A CA 1
ATOM 4690 C C . LEU A 1 594 ? 15.508 26.188 -10.969 1 97.56 594 LEU A C 1
ATOM 4692 O O . LEU A 1 594 ? 16 25.078 -11.195 1 97.56 594 LEU A O 1
ATOM 4696 N N . GLU A 1 595 ? 15.656 27.234 -11.773 1 97.38 595 GLU A N 1
ATOM 4697 C CA . GLU A 1 595 ? 16.578 27.156 -12.906 1 97.38 595 GLU A CA 1
ATOM 4698 C C . GLU A 1 595 ? 18.016 27.031 -12.43 1 97.38 595 GLU A C 1
ATOM 4700 O O . GLU A 1 595 ? 18.797 26.25 -12.992 1 97.38 595 GLU A O 1
ATOM 4705 N N . ALA A 1 596 ? 18.375 27.766 -11.406 1 95.88 596 ALA A N 1
ATOM 4706 C CA . ALA A 1 596 ? 19.719 27.703 -10.836 1 95.88 596 ALA A CA 1
ATOM 4707 C C . ALA A 1 596 ? 20.016 26.328 -10.273 1 95.88 596 ALA A C 1
ATOM 4709 O O . ALA A 1 596 ? 21.156 25.859 -10.312 1 95.88 596 ALA A O 1
ATOM 4710 N N . ASP A 1 597 ? 19.016 25.688 -9.758 1 95.75 597 ASP A N 1
ATOM 4711 C CA . ASP A 1 597 ? 19.156 24.359 -9.195 1 95.75 597 ASP A CA 1
ATOM 4712 C C . ASP A 1 597 ? 19.094 23.281 -10.281 1 95.75 597 ASP A C 1
ATOM 4714 O O . ASP A 1 597 ? 19.125 22.094 -9.992 1 95.75 597 ASP A O 1
ATOM 4718 N N . ASP A 1 598 ? 18.891 23.625 -11.492 1 96.06 598 ASP A N 1
ATOM 4719 C CA . ASP A 1 598 ? 18.875 22.766 -12.672 1 96.06 598 ASP A CA 1
ATOM 4720 C C . ASP A 1 598 ? 17.672 21.844 -12.648 1 96.06 598 ASP A C 1
ATOM 4722 O O . ASP A 1 598 ? 17.766 20.672 -13.039 1 96.06 598 ASP A O 1
ATOM 4726 N N . VAL A 1 599 ? 16.578 22.297 -12.055 1 97.25 599 VAL A N 1
ATOM 4727 C CA . VAL A 1 599 ? 15.344 21.531 -12.055 1 97.25 599 VAL A CA 1
ATOM 4728 C C . VAL A 1 599 ? 14.523 21.859 -13.297 1 97.25 599 VAL A C 1
ATOM 4730 O O . VAL A 1 599 ? 13.93 20.969 -13.906 1 97.25 599 VAL A O 1
ATOM 4733 N N . ILE A 1 600 ? 14.539 23.141 -13.688 1 98 600 ILE A N 1
ATOM 4734 C CA . ILE A 1 600 ? 13.766 23.578 -14.852 1 98 600 ILE A CA 1
ATOM 4735 C C . ILE A 1 600 ? 14.672 24.344 -15.812 1 98 600 ILE A C 1
ATOM 4737 O O . ILE A 1 600 ? 15.797 24.703 -15.469 1 98 600 ILE A O 1
ATOM 4741 N N . SER A 1 601 ? 14.211 24.484 -17.016 1 97.19 601 SER A N 1
ATOM 4742 C CA . SER A 1 601 ? 14.805 25.344 -18.047 1 97.19 601 SER A CA 1
ATOM 4743 C C . SER A 1 601 ? 13.773 26.281 -18.641 1 97.19 601 SER A C 1
ATOM 4745 O O . SER A 1 601 ? 12.625 25.891 -18.875 1 97.19 601 SER A O 1
ATOM 4747 N N . ILE A 1 602 ? 14.164 27.531 -18.812 1 96.94 602 ILE A N 1
ATOM 4748 C CA . ILE A 1 602 ? 13.258 28.547 -19.344 1 96.94 602 ILE A CA 1
ATOM 4749 C C . ILE A 1 602 ? 13.688 28.922 -20.766 1 96.94 602 ILE A C 1
ATOM 4751 O O . ILE A 1 602 ? 14.82 29.359 -20.984 1 96.94 602 ILE A O 1
ATOM 4755 N N . ALA A 1 603 ? 12.766 28.641 -21.688 1 95.06 603 ALA A N 1
ATOM 4756 C CA . ALA A 1 603 ? 13 29.078 -23.062 1 95.06 603 ALA A CA 1
ATOM 4757 C C . ALA A 1 603 ? 12.578 30.547 -23.234 1 95.06 603 ALA A C 1
ATOM 4759 O O . ALA A 1 603 ? 11.43 30.906 -22.953 1 95.06 603 ALA A O 1
ATOM 4760 N N . ARG A 1 604 ? 13.484 31.328 -23.656 1 93.81 604 ARG A N 1
ATOM 4761 C CA . ARG A 1 604 ? 13.258 32.781 -23.812 1 93.81 604 ARG A CA 1
ATOM 4762 C C . ARG A 1 604 ? 13.352 33.188 -25.281 1 93.81 604 ARG A C 1
ATOM 4764 O O . ARG A 1 604 ? 14.008 32.531 -26.078 1 93.81 604 ARG A O 1
ATOM 4771 N N . ASP A 1 605 ? 12.555 34.219 -25.578 1 91 605 ASP A N 1
ATOM 4772 C CA . ASP A 1 605 ? 12.617 34.75 -26.938 1 91 605 ASP A CA 1
ATOM 4773 C C . ASP A 1 605 ? 13.836 35.656 -27.125 1 91 605 ASP A C 1
ATOM 4775 O O . ASP A 1 605 ? 14.664 35.781 -26.219 1 91 605 ASP A O 1
ATOM 4779 N N . ALA A 1 606 ? 13.867 36.219 -28.375 1 90.38 606 ALA A N 1
ATOM 4780 C CA . ALA A 1 606 ? 15.008 37.062 -28.75 1 90.38 606 ALA A CA 1
ATOM 4781 C C . ALA A 1 606 ? 15.141 38.25 -27.828 1 90.38 606 ALA A C 1
ATOM 4783 O O . ALA A 1 606 ? 16.234 38.75 -27.594 1 90.38 606 ALA A O 1
ATOM 4784 N N . SER A 1 607 ? 14.055 38.719 -27.156 1 91.38 607 SER A N 1
ATOM 4785 C CA . SER A 1 607 ? 14.055 39.844 -26.234 1 91.38 607 SER A CA 1
ATOM 4786 C C . SER A 1 607 ? 14.211 39.375 -24.797 1 91.38 607 SER A C 1
ATOM 4788 O O . SER A 1 607 ? 13.977 40.125 -23.844 1 91.38 607 SER A O 1
ATOM 4790 N N . ASN A 1 608 ? 14.422 38.156 -24.469 1 88.94 608 ASN A N 1
ATOM 4791 C CA . ASN A 1 608 ? 14.68 37.562 -23.172 1 88.94 608 ASN A CA 1
ATOM 4792 C C . ASN A 1 608 ? 13.398 37.406 -22.359 1 88.94 608 ASN A C 1
ATOM 4794 O O . ASN A 1 608 ? 13.43 37.438 -21.125 1 88.94 608 ASN A O 1
ATOM 4798 N N . VAL A 1 609 ? 12.266 37.406 -23.078 1 91 609 VAL A N 1
ATOM 4799 C CA . VAL A 1 609 ? 10.984 37.188 -22.422 1 91 609 VAL A CA 1
ATOM 4800 C C . VAL A 1 609 ? 10.695 35.688 -22.359 1 91 609 VAL A C 1
ATOM 4802 O O . VAL A 1 609 ? 10.789 34.969 -23.359 1 91 609 VAL A O 1
ATOM 4805 N N . PRO A 1 610 ? 10.414 35.219 -21.141 1 93.81 610 PRO A N 1
ATOM 4806 C CA . PRO A 1 610 ? 10.133 33.812 -21.031 1 93.81 610 PRO A CA 1
ATOM 4807 C C . PRO A 1 610 ? 8.922 33.375 -21.859 1 93.81 610 PRO A C 1
ATOM 4809 O O . PRO A 1 610 ? 7.875 34 -21.812 1 93.81 610 PRO A O 1
ATOM 4812 N N . GLN A 1 611 ? 9.062 32.312 -22.625 1 94.62 611 GLN A N 1
ATOM 4813 C CA . GLN A 1 611 ? 7.988 31.797 -23.453 1 94.62 611 GLN A CA 1
ATOM 4814 C C . GLN A 1 611 ? 7.48 30.453 -22.922 1 94.62 611 GLN A C 1
ATOM 4816 O O . GLN A 1 611 ? 6.273 30.266 -22.766 1 94.62 611 GLN A O 1
ATOM 4821 N N . PHE A 1 612 ? 8.469 29.547 -22.625 1 96.44 612 PHE A N 1
ATOM 4822 C CA . PHE A 1 612 ? 8.117 28.219 -22.156 1 96.44 612 PHE A CA 1
ATOM 4823 C C . PHE A 1 612 ? 8.984 27.828 -20.969 1 96.44 612 PHE A C 1
ATOM 4825 O O . PHE A 1 612 ? 10.117 28.281 -20.828 1 96.44 612 PHE A O 1
ATOM 4832 N N . VAL A 1 613 ? 8.406 27.094 -20.109 1 97.56 613 VAL A N 1
ATOM 4833 C CA . VAL A 1 613 ? 9.125 26.5 -18.984 1 97.56 613 VAL A CA 1
ATOM 4834 C C . VAL A 1 613 ? 9.039 24.969 -19.078 1 97.56 613 VAL A C 1
ATOM 4836 O O . VAL A 1 613 ? 7.969 24.422 -19.328 1 97.56 613 VAL A O 1
ATOM 4839 N N . GLU A 1 614 ? 10.102 24.312 -18.969 1 96.31 614 GLU A N 1
ATOM 4840 C CA . GLU A 1 614 ? 10.148 22.859 -19.062 1 96.31 614 GLU A CA 1
ATOM 4841 C C . GLU A 1 614 ? 11.172 22.281 -18.094 1 96.31 614 GLU A C 1
ATOM 4843 O O . GLU A 1 614 ? 11.906 23.016 -17.438 1 96.31 614 GLU A O 1
ATOM 4848 N N . LEU A 1 615 ? 11.172 20.969 -17.922 1 95.38 615 LEU A N 1
ATOM 4849 C CA . LEU A 1 615 ? 12.172 20.297 -17.094 1 95.38 615 LEU A CA 1
ATOM 4850 C C . LEU A 1 615 ? 13.555 20.422 -17.719 1 95.38 615 LEU A C 1
ATOM 4852 O O . LEU A 1 615 ? 13.703 20.328 -18.938 1 95.38 615 LEU A O 1
ATOM 4856 N N . SER A 1 616 ? 14.531 20.641 -16.922 1 96.06 616 SER A N 1
ATOM 4857 C CA . SER A 1 616 ? 15.898 20.672 -17.422 1 96.06 616 SER A CA 1
ATOM 4858 C C . SER A 1 616 ? 16.359 19.281 -17.844 1 96.06 616 SER A C 1
ATOM 4860 O O . SER A 1 616 ? 15.766 18.281 -17.453 1 96.06 616 SER A O 1
ATOM 4862 N N . GLU A 1 617 ? 17.344 19.203 -18.656 1 91.75 617 GLU A N 1
ATOM 4863 C CA . GLU A 1 617 ? 17.906 17.922 -19.094 1 91.75 617 GLU A CA 1
ATOM 4864 C C . GLU A 1 617 ? 18.484 17.141 -17.906 1 91.75 617 GLU A C 1
ATOM 4866 O O . GLU A 1 617 ? 18.359 15.922 -17.859 1 91.75 617 GLU A O 1
ATOM 4871 N N . ALA A 1 618 ? 19.078 17.875 -17 1 91.44 618 ALA A N 1
ATOM 4872 C CA . ALA A 1 618 ? 19.641 17.25 -15.82 1 91.44 618 ALA A CA 1
ATOM 4873 C C . ALA A 1 618 ? 18.547 16.578 -14.977 1 91.44 618 ALA A C 1
ATOM 4875 O O . ALA A 1 618 ? 18.75 15.484 -14.461 1 91.44 618 ALA A O 1
ATOM 4876 N N . GLU A 1 619 ? 17.438 17.281 -14.859 1 92.31 619 GLU A N 1
ATOM 4877 C CA . GLU A 1 619 ? 16.328 16.75 -14.07 1 92.31 619 GLU A CA 1
ATOM 4878 C C . GLU A 1 619 ? 15.719 15.523 -14.742 1 92.31 619 GLU A C 1
ATOM 4880 O O . GLU A 1 619 ? 15.32 14.57 -14.062 1 92.31 619 GLU A O 1
ATOM 4885 N N . ARG A 1 620 ? 15.625 15.508 -16.016 1 87.31 620 ARG A N 1
ATOM 4886 C CA . ARG A 1 620 ? 15.117 14.352 -16.75 1 87.31 620 ARG A CA 1
ATOM 4887 C C . ARG A 1 620 ? 16.031 13.148 -16.578 1 87.31 620 ARG A C 1
ATOM 4889 O O . ARG A 1 620 ? 15.562 12.016 -16.469 1 87.31 620 ARG A O 1
ATOM 4896 N N . THR A 1 621 ? 17.297 13.414 -16.594 1 83.12 621 THR A N 1
ATOM 4897 C CA . THR A 1 621 ? 18.281 12.344 -16.5 1 83.12 621 THR A CA 1
ATOM 4898 C C . THR A 1 621 ? 18.234 11.688 -15.117 1 83.12 621 THR A C 1
ATOM 4900 O O . THR A 1 621 ? 18.453 10.484 -14.992 1 83.12 621 THR A O 1
ATOM 4903 N N . CYS A 1 622 ? 17.922 12.492 -14.117 1 83.38 622 CYS A N 1
ATOM 4904 C CA . CYS A 1 622 ? 17.906 11.922 -12.781 1 83.38 622 CYS A CA 1
ATOM 4905 C C . CYS A 1 622 ? 16.516 11.406 -12.414 1 83.38 622 CYS A C 1
ATOM 4907 O O . CYS A 1 622 ? 16.25 11.109 -11.25 1 83.38 622 CYS A O 1
ATOM 4909 N N . GLY A 1 623 ? 15.609 11.344 -13.344 1 80.25 623 GLY A N 1
ATOM 4910 C CA . GLY A 1 623 ? 14.305 10.758 -13.141 1 80.25 623 GLY A CA 1
ATOM 4911 C C . GLY A 1 623 ? 13.328 11.688 -12.438 1 80.25 623 GLY A C 1
ATOM 4912 O O . GLY A 1 623 ? 12.492 11.242 -11.656 1 80.25 623 GLY A O 1
ATOM 4913 N N . ARG A 1 624 ? 13.484 12.992 -12.477 1 89 624 ARG A N 1
ATOM 4914 C CA . ARG A 1 624 ? 12.625 14.023 -11.914 1 89 624 ARG A CA 1
ATOM 4915 C C . ARG A 1 624 ? 12.562 13.914 -10.391 1 89 624 ARG A C 1
ATOM 4917 O O . ARG A 1 624 ? 11.516 14.133 -9.789 1 89 624 ARG A O 1
ATOM 4924 N N . GLU A 1 625 ? 13.586 13.461 -9.75 1 88.62 625 GLU A N 1
ATOM 4925 C CA . GLU A 1 625 ? 13.555 13.219 -8.312 1 88.62 625 GLU A CA 1
ATOM 4926 C C . GLU A 1 625 ? 13.344 14.516 -7.539 1 88.62 625 GLU A C 1
ATOM 4928 O O . GLU A 1 625 ? 12.625 14.539 -6.539 1 88.62 625 GLU A O 1
ATOM 4933 N N . ASN A 1 626 ? 13.992 15.633 -8.008 1 93.94 626 ASN A N 1
ATOM 4934 C CA . ASN A 1 626 ? 13.859 16.891 -7.297 1 93.94 626 ASN A CA 1
ATOM 4935 C C . ASN A 1 626 ? 12.523 17.562 -7.602 1 93.94 626 ASN A C 1
ATOM 4937 O O . ASN A 1 626 ? 11.875 18.109 -6.703 1 93.94 626 ASN A O 1
ATOM 4941 N N . PHE A 1 627 ? 12.172 17.5 -8.867 1 95.25 627 PHE A N 1
ATOM 4942 C CA . PHE A 1 627 ? 10.883 18.031 -9.281 1 95.25 627 PHE A CA 1
ATOM 4943 C C . PHE A 1 627 ? 9.742 17.359 -8.523 1 95.25 627 PHE A C 1
ATOM 4945 O O . PHE A 1 627 ? 8.852 18.047 -8.008 1 95.25 627 PHE A O 1
ATOM 4952 N N . ASP A 1 628 ? 9.789 16.109 -8.445 1 92.75 628 ASP A N 1
ATOM 4953 C CA . ASP A 1 628 ? 8.734 15.344 -7.789 1 92.75 628 ASP A CA 1
ATOM 4954 C C . ASP A 1 628 ? 8.672 15.656 -6.293 1 92.75 628 ASP A C 1
ATOM 4956 O O . ASP A 1 628 ? 7.594 15.641 -5.695 1 92.75 628 ASP A O 1
ATOM 4960 N N . PHE A 1 629 ? 9.828 15.938 -5.719 1 95.81 629 PHE A N 1
ATOM 4961 C CA . PHE A 1 629 ? 9.859 16.312 -4.309 1 95.81 629 PHE A CA 1
ATOM 4962 C C . PHE A 1 629 ? 8.914 17.469 -4.039 1 95.81 629 PHE A C 1
ATOM 4964 O O . PHE A 1 629 ? 8.109 17.422 -3.105 1 95.81 629 PHE A O 1
ATOM 4971 N N . TYR A 1 630 ? 9.008 18.469 -4.832 1 97.5 630 TYR A N 1
ATOM 4972 C CA . TYR A 1 630 ? 8.195 19.656 -4.641 1 97.5 630 TYR A CA 1
ATOM 4973 C C . TYR A 1 630 ? 6.719 19.344 -4.863 1 97.5 630 TYR A C 1
ATOM 4975 O O . TYR A 1 630 ? 5.859 19.844 -4.129 1 97.5 630 TYR A O 1
ATOM 4983 N N . CYS A 1 631 ? 6.387 18.531 -5.805 1 96.31 631 CYS A N 1
ATOM 4984 C CA . CYS A 1 631 ? 5.004 18.141 -6.059 1 96.31 631 CYS A CA 1
ATOM 4985 C C . CYS A 1 631 ? 4.426 17.375 -4.883 1 96.31 631 CYS A C 1
ATOM 4987 O O . CYS A 1 631 ? 3.295 17.625 -4.461 1 96.31 631 CYS A O 1
ATOM 4989 N N . PHE A 1 632 ? 5.211 16.469 -4.348 1 95.31 632 PHE A N 1
ATOM 4990 C CA . PHE A 1 632 ? 4.766 15.609 -3.264 1 95.31 632 PHE A CA 1
ATOM 4991 C C . PHE A 1 632 ? 4.438 16.422 -2.018 1 95.31 632 PHE A C 1
ATOM 4993 O O . PHE A 1 632 ? 3.602 16.016 -1.207 1 95.31 632 PHE A O 1
ATOM 5000 N N . LEU A 1 633 ? 5.008 17.531 -1.866 1 96.56 633 LEU A N 1
ATOM 5001 C CA . LEU A 1 633 ? 4.785 18.359 -0.687 1 96.56 633 LEU A CA 1
ATOM 5002 C C . LEU A 1 633 ? 3.361 18.906 -0.67 1 96.56 633 LEU A C 1
ATOM 5004 O O . LEU A 1 633 ? 2.768 19.062 0.398 1 96.56 633 LEU A O 1
ATOM 5008 N N . ILE A 1 634 ? 2.799 19.141 -1.861 1 96.88 634 ILE A N 1
ATOM 5009 C CA . ILE A 1 634 ? 1.571 19.922 -1.869 1 96.88 634 ILE A CA 1
ATOM 5010 C C . ILE A 1 634 ? 0.407 19.062 -2.354 1 96.88 634 ILE A C 1
ATOM 5012 O O . ILE A 1 634 ? -0.757 19.438 -2.205 1 96.88 634 ILE A O 1
ATOM 5016 N N . TRP A 1 635 ? 0.615 17.938 -2.914 1 96.06 635 TRP A N 1
ATOM 5017 C CA . TRP A 1 635 ? -0.427 17.109 -3.512 1 96.06 635 TRP A CA 1
ATOM 5018 C C . TRP A 1 635 ? -1.487 16.75 -2.48 1 96.06 635 TRP A C 1
ATOM 5020 O O . TRP A 1 635 ? -2.684 16.766 -2.779 1 96.06 635 TRP A O 1
ATOM 5030 N N . PRO A 1 636 ? -1.131 16.391 -1.219 1 95.88 636 PRO A N 1
ATOM 5031 C CA . PRO A 1 636 ? -2.184 16.094 -0.247 1 95.88 636 PRO A CA 1
ATOM 5032 C C . PRO A 1 636 ? -3.156 17.25 -0.049 1 95.88 636 PRO A C 1
ATOM 5034 O O . PRO A 1 636 ? -4.355 17.031 0.145 1 95.88 636 PRO A O 1
ATOM 5037 N N . PHE A 1 637 ? -2.684 18.438 -0.132 1 96.81 637 PHE A N 1
ATOM 5038 C CA . PHE A 1 637 ? -3.531 19.609 0.048 1 96.81 637 PHE A CA 1
ATOM 5039 C C . PHE A 1 637 ? -4.41 19.828 -1.177 1 96.81 637 PHE A C 1
ATOM 5041 O O . PHE A 1 637 ? -5.57 20.219 -1.05 1 96.81 637 PHE A O 1
ATOM 5048 N N . ILE A 1 638 ? -3.855 19.625 -2.35 1 96.94 638 ILE A N 1
ATOM 5049 C CA . ILE A 1 638 ? -4.645 19.719 -3.574 1 96.94 638 ILE A CA 1
ATOM 5050 C C . ILE A 1 638 ? -5.766 18.688 -3.545 1 96.94 638 ILE A C 1
ATOM 5052 O O . ILE A 1 638 ? -6.91 19 -3.895 1 96.94 638 ILE A O 1
ATOM 5056 N N . GLU A 1 639 ? -5.395 17.547 -3.104 1 95.69 639 GLU A N 1
ATOM 5057 C CA . GLU A 1 639 ? -6.391 16.484 -3.002 1 95.69 639 GLU A CA 1
ATOM 5058 C C . GLU A 1 639 ? -7.48 16.844 -1.995 1 95.69 639 GLU A C 1
ATOM 5060 O O . GLU A 1 639 ? -8.648 16.5 -2.191 1 95.69 639 GLU A O 1
ATOM 5065 N N . ALA A 1 640 ? -7.109 17.438 -0.912 1 96.44 640 ALA A N 1
ATOM 5066 C CA . ALA A 1 640 ? -8.094 17.844 0.087 1 96.44 640 ALA A CA 1
ATOM 5067 C C . ALA A 1 640 ? -9.062 18.875 -0.489 1 96.44 640 ALA A C 1
ATOM 5069 O O . ALA A 1 640 ? -10.273 18.797 -0.253 1 96.44 640 ALA A O 1
ATOM 5070 N N . SER A 1 641 ? -8.539 19.844 -1.196 1 96.94 641 SER A N 1
ATOM 5071 C CA . SER A 1 641 ? -9.383 20.859 -1.827 1 96.94 641 SER A CA 1
ATOM 5072 C C . SER A 1 641 ? -10.297 20.219 -2.877 1 96.94 641 SER A C 1
ATOM 5074 O O . SER A 1 641 ? -11.469 20.609 -2.996 1 96.94 641 SER A O 1
ATOM 5076 N N . TRP A 1 642 ? -9.711 19.328 -3.633 1 96.06 642 TRP A N 1
ATOM 5077 C CA . TRP A 1 642 ? -10.508 18.609 -4.621 1 96.06 642 TRP A CA 1
ATOM 5078 C C . TRP A 1 642 ? -11.641 17.844 -3.955 1 96.06 642 TRP A C 1
ATOM 5080 O O . TRP A 1 642 ? -12.789 17.875 -4.418 1 96.06 642 TRP A O 1
ATOM 5090 N N . LEU A 1 643 ? -11.344 17.141 -2.918 1 96.25 643 LEU A N 1
ATOM 5091 C CA . LEU A 1 643 ? -12.352 16.422 -2.15 1 96.25 643 LEU A CA 1
ATOM 5092 C C . LEU A 1 643 ? -13.445 17.375 -1.665 1 96.25 643 LEU A C 1
ATOM 5094 O O . LEU A 1 643 ? -14.625 17.031 -1.701 1 96.25 643 LEU A O 1
ATOM 5098 N N . GLY A 1 644 ? -12.992 18.562 -1.184 1 97.12 644 GLY A N 1
ATOM 5099 C CA . GLY A 1 644 ? -13.969 19.562 -0.747 1 97.12 644 GLY A CA 1
ATOM 5100 C C . GLY A 1 644 ? -14.977 19.922 -1.821 1 97.12 644 GLY A C 1
ATOM 5101 O O . GLY A 1 644 ? -16.172 19.938 -1.565 1 97.12 644 GLY A O 1
ATOM 5102 N N . VAL A 1 645 ? -14.547 20.125 -2.99 1 96.5 645 VAL A N 1
ATOM 5103 C CA . VAL A 1 645 ? -15.43 20.531 -4.07 1 96.5 645 VAL A CA 1
ATOM 5104 C C . VAL A 1 645 ? -16.297 19.359 -4.508 1 96.5 645 VAL A C 1
ATOM 5106 O O . VAL A 1 645 ? -17.484 19.531 -4.82 1 96.5 645 VAL A O 1
ATOM 5109 N N . VAL A 1 646 ? -15.719 18.203 -4.578 1 95.38 646 VAL A N 1
ATOM 5110 C CA . VAL A 1 646 ? -16.469 17.016 -4.949 1 95.38 646 VAL A CA 1
ATOM 5111 C C . VAL A 1 646 ? -17.609 16.781 -3.951 1 95.38 646 VAL A C 1
ATOM 5113 O O . VAL A 1 646 ? -18.703 16.391 -4.336 1 95.38 646 VAL A O 1
ATOM 5116 N N . SER A 1 647 ? -17.328 16.969 -2.709 1 96.56 647 SER A N 1
ATOM 5117 C CA . SER A 1 647 ? -18.359 16.797 -1.687 1 96.56 647 SER A CA 1
ATOM 5118 C C . SER A 1 647 ? -19.5 17.781 -1.891 1 96.56 647 SER A C 1
ATOM 5120 O O . SER A 1 647 ? -20.656 17.484 -1.56 1 96.56 647 SER A O 1
ATOM 5122 N N . LEU A 1 648 ? -19.203 18.984 -2.41 1 96.5 648 LEU A N 1
ATOM 5123 C CA . LEU A 1 648 ? -20.219 19.984 -2.656 1 96.5 648 LEU A CA 1
ATOM 5124 C C . LEU A 1 648 ? -21.188 19.531 -3.754 1 96.5 648 LEU A C 1
ATOM 5126 O O . LEU A 1 648 ? -22.344 19.938 -3.768 1 96.5 648 LEU A O 1
ATOM 5130 N N . GLN A 1 649 ? -20.672 18.734 -4.699 1 95.06 649 GLN A N 1
ATOM 5131 C CA . GLN A 1 649 ? -21.547 18.188 -5.734 1 95.06 649 GLN A CA 1
ATOM 5132 C C . GLN A 1 649 ? -22.703 17.406 -5.121 1 95.06 649 GLN A C 1
ATOM 5134 O O . GLN A 1 649 ? -23.812 17.422 -5.652 1 95.06 649 GLN A O 1
ATOM 5139 N N . GLY A 1 650 ? -22.453 16.781 -4.039 1 93.19 650 GLY A N 1
ATOM 5140 C CA . GLY A 1 650 ? -23.469 15.992 -3.355 1 93.19 650 GLY A CA 1
ATOM 5141 C C . GLY A 1 650 ? -24.5 16.844 -2.639 1 93.19 650 GLY A C 1
ATOM 5142 O O . GLY A 1 650 ? -25.547 16.344 -2.23 1 93.19 650 GLY A O 1
ATOM 5143 N N . LEU A 1 651 ? -24.25 18.094 -2.506 1 93.25 651 LEU A N 1
ATOM 5144 C CA . LEU A 1 651 ? -25.188 18.984 -1.834 1 93.25 651 LEU A CA 1
ATOM 5145 C C . LEU A 1 651 ? -26.188 19.547 -2.822 1 93.25 651 LEU A C 1
ATOM 5147 O O . LEU A 1 651 ? -26.969 20.438 -2.475 1 93.25 651 LEU A O 1
ATOM 5151 N N . THR A 1 652 ? -26.141 19.031 -4.039 1 92.88 652 THR A N 1
ATOM 5152 C CA . THR A 1 652 ? -27.188 19.359 -5 1 92.88 652 THR A CA 1
ATOM 5153 C C . THR A 1 652 ? -28.531 18.75 -4.57 1 92.88 652 THR A C 1
ATOM 5155 O O . THR A 1 652 ? -28.641 17.531 -4.398 1 92.88 652 THR A O 1
ATOM 5158 N N . PRO A 1 653 ? -29.5 19.578 -4.434 1 90.94 653 PRO A N 1
ATOM 5159 C CA . PRO A 1 653 ? -30.781 19.062 -3.936 1 90.94 653 PRO A CA 1
ATOM 5160 C C . PRO A 1 653 ? -31.375 17.984 -4.84 1 90.94 653 PRO A C 1
ATOM 5162 O O . PRO A 1 653 ? -31.391 18.141 -6.062 1 90.94 653 PRO A O 1
ATOM 5165 N N . PRO A 1 654 ? -31.844 16.906 -4.168 1 89.81 654 PRO A N 1
ATOM 5166 C CA . PRO A 1 654 ? -32.531 15.867 -4.953 1 89.81 654 PRO A CA 1
ATOM 5167 C C . PRO A 1 654 ? -33.812 16.359 -5.582 1 89.81 654 PRO A C 1
ATOM 5169 O O . PRO A 1 654 ? -34.375 17.375 -5.152 1 89.81 654 PRO A O 1
ATOM 5172 N N . LEU A 1 655 ? -34.312 15.578 -6.609 1 86.75 655 LEU A N 1
ATOM 5173 C CA . LEU A 1 655 ? -35.5 15.984 -7.344 1 86.75 655 LEU A CA 1
ATOM 5174 C C . LEU A 1 655 ? -36.719 15.961 -6.438 1 86.75 655 LEU A C 1
ATOM 5176 O O . LEU A 1 655 ? -37.656 16.75 -6.625 1 86.75 655 LEU A O 1
ATOM 5180 N N . ASP A 1 656 ? -36.688 15.117 -5.445 1 82.38 656 ASP A N 1
ATOM 5181 C CA . ASP A 1 656 ? -37.844 14.914 -4.59 1 82.38 656 ASP A CA 1
ATOM 5182 C C . ASP A 1 656 ? -37.812 15.844 -3.381 1 82.38 656 ASP A C 1
ATOM 5184 O O . ASP A 1 656 ? -38.719 15.805 -2.535 1 82.38 656 ASP A O 1
ATOM 5188 N N . CYS A 1 657 ? -36.875 16.75 -3.262 1 77.94 657 CYS A N 1
ATOM 5189 C CA . CYS A 1 657 ? -36.75 17.656 -2.125 1 77.94 657 CYS A CA 1
ATOM 5190 C C . CYS A 1 657 ? -36.875 19.094 -2.562 1 77.94 657 CYS A C 1
ATOM 5192 O O . CYS A 1 657 ? -36.656 19.422 -3.73 1 77.94 657 CYS A O 1
ATOM 5194 N N . PRO A 1 658 ? -37.438 19.875 -1.584 1 76.94 658 PRO A N 1
ATOM 5195 C CA . PRO A 1 658 ? -37.5 21.297 -1.922 1 76.94 658 PRO A CA 1
ATOM 5196 C C . PRO A 1 658 ? -36.094 21.906 -2.182 1 76.94 658 PRO A C 1
ATOM 5198 O O . PRO A 1 658 ? -35.094 21.422 -1.64 1 76.94 658 PRO A O 1
ATOM 5201 N N . THR A 1 659 ? -35.938 22.859 -2.992 1 72.12 659 THR A N 1
ATOM 5202 C CA . THR A 1 659 ? -34.688 23.453 -3.441 1 72.12 659 THR A CA 1
ATOM 5203 C C . THR A 1 659 ? -34.094 24.359 -2.367 1 72.12 659 THR A C 1
ATOM 5205 O O . THR A 1 659 ? -32.906 24.641 -2.367 1 72.12 659 THR A O 1
ATOM 5208 N N . ASP A 1 660 ? -34.906 24.766 -1.425 1 78.69 660 ASP A N 1
ATOM 5209 C CA . ASP A 1 660 ? -34.406 25.75 -0.48 1 78.69 660 ASP A CA 1
ATOM 5210 C C . ASP A 1 660 ? -34.125 25.125 0.876 1 78.69 660 ASP A C 1
ATOM 5212 O O . ASP A 1 660 ? -34.625 25.578 1.905 1 78.69 660 ASP A O 1
ATOM 5216 N N . ILE A 1 661 ? -33.312 24.125 0.821 1 84.56 661 ILE A N 1
ATOM 5217 C CA . ILE A 1 661 ? -32.938 23.453 2.061 1 84.56 661 ILE A CA 1
ATOM 5218 C C . ILE A 1 661 ? -31.516 23.828 2.461 1 84.56 661 ILE A C 1
ATOM 5220 O O . ILE A 1 661 ? -30.609 23.844 1.622 1 84.56 661 ILE A O 1
ATOM 5224 N N . TRP A 1 662 ? -31.344 24.234 3.752 1 88.75 662 TRP A N 1
ATOM 5225 C CA . TRP A 1 662 ? -30.047 24.547 4.324 1 88.75 662 TRP A CA 1
ATOM 5226 C C . TRP A 1 662 ? -29.5 23.359 5.113 1 88.75 662 TRP A C 1
ATOM 5228 O O . TRP A 1 662 ? -30.25 22.688 5.82 1 88.75 662 TRP A O 1
ATOM 5238 N N . ILE A 1 663 ? -28.281 23.109 4.926 1 91.31 663 ILE A N 1
ATOM 5239 C CA . ILE A 1 663 ? -27.656 21.969 5.566 1 91.31 663 ILE A CA 1
ATOM 5240 C C . ILE A 1 663 ? -26.688 22.438 6.656 1 91.31 663 ILE A C 1
ATOM 5242 O O . ILE A 1 663 ? -26 23.453 6.48 1 91.31 663 ILE A O 1
ATOM 5246 N N . ASP A 1 664 ? -26.656 21.688 7.699 1 90.56 664 ASP A N 1
ATOM 5247 C CA . ASP A 1 664 ? -25.719 22 8.773 1 90.56 664 ASP A CA 1
ATOM 5248 C C . ASP A 1 664 ? -24.266 21.938 8.289 1 90.56 664 ASP A C 1
ATOM 5250 O O . ASP A 1 664 ? -23.875 20.953 7.641 1 90.56 664 ASP A O 1
ATOM 5254 N N . ASN A 1 665 ? -23.484 22.953 8.578 1 92 665 ASN A N 1
ATOM 5255 C CA . ASN A 1 665 ? -22.125 23.062 8.078 1 92 665 ASN A CA 1
ATOM 5256 C C . ASN A 1 665 ? -21.25 21.938 8.625 1 92 665 ASN A C 1
ATOM 5258 O O . ASN A 1 665 ? -20.438 21.359 7.895 1 92 665 ASN A O 1
ATOM 5262 N N . LYS A 1 666 ? -21.312 21.641 9.891 1 89.88 666 LYS A N 1
ATOM 5263 C CA . LYS A 1 666 ? -20.516 20.578 10.5 1 89.88 666 LYS A CA 1
ATOM 5264 C C . LYS A 1 666 ? -20.859 19.219 9.906 1 89.88 666 LYS A C 1
ATOM 5266 O O . LYS A 1 666 ? -19.953 18.422 9.625 1 89.88 666 LYS A O 1
ATOM 5271 N N . LYS A 1 667 ? -22.109 18.938 9.703 1 92 667 LYS A N 1
ATOM 5272 C CA . LYS A 1 667 ? -22.531 17.672 9.117 1 92 667 LYS A CA 1
ATOM 5273 C C . LYS A 1 667 ? -22.047 17.531 7.676 1 92 667 LYS A C 1
ATOM 5275 O O . LYS A 1 667 ? -21.719 16.438 7.223 1 92 667 LYS A O 1
ATOM 5280 N N . ALA A 1 668 ? -22.078 18.641 6.996 1 94.19 668 ALA A N 1
ATOM 5281 C CA . ALA A 1 668 ? -21.562 18.641 5.629 1 94.19 668 ALA A CA 1
ATOM 5282 C C . ALA A 1 668 ? -20.078 18.281 5.598 1 94.19 668 ALA A C 1
ATOM 5284 O O . ALA A 1 668 ? -19.656 17.484 4.75 1 94.19 668 ALA A O 1
ATOM 5285 N N . GLN A 1 669 ? -19.344 18.828 6.453 1 94.06 669 GLN A N 1
ATOM 5286 C CA . GLN A 1 669 ? -17.906 18.531 6.512 1 94.06 669 GLN A CA 1
ATOM 5287 C C . GLN A 1 669 ? -17.656 17.094 6.934 1 94.06 669 GLN A C 1
ATOM 5289 O O . GLN A 1 669 ? -16.734 16.453 6.43 1 94.06 669 GLN A O 1
ATOM 5294 N N . ASP A 1 670 ? -18.438 16.578 7.852 1 93.25 670 ASP A N 1
ATOM 5295 C CA . ASP A 1 670 ? -18.312 15.188 8.266 1 93.25 670 ASP A CA 1
ATOM 5296 C C . ASP A 1 670 ? -18.609 14.25 7.098 1 93.25 670 ASP A C 1
ATOM 5298 O O . ASP A 1 670 ? -17.953 13.211 6.953 1 93.25 670 ASP A O 1
ATOM 5302 N N . SER A 1 671 ? -19.609 14.633 6.406 1 94.38 671 SER A N 1
ATOM 5303 C CA . SER A 1 671 ? -19.953 13.844 5.227 1 94.38 671 SER A CA 1
ATOM 5304 C C . SER A 1 671 ? -18.828 13.867 4.203 1 94.38 671 SER A C 1
ATOM 5306 O O . SER A 1 671 ? -18.578 12.867 3.523 1 94.38 671 SER A O 1
ATOM 5308 N N . ALA A 1 672 ? -18.219 15.023 4.059 1 96.12 672 ALA A N 1
ATOM 5309 C CA . ALA A 1 672 ? -17.078 15.133 3.16 1 96.12 672 ALA A CA 1
ATOM 5310 C C . ALA A 1 672 ? -15.938 14.211 3.605 1 96.12 672 ALA A C 1
ATOM 5312 O O . ALA A 1 672 ? -15.258 13.609 2.771 1 96.12 672 ALA A O 1
ATOM 5313 N N . GLN A 1 673 ? -15.719 14.133 4.832 1 95.44 673 GLN A N 1
ATOM 5314 C CA . GLN A 1 673 ? -14.688 13.25 5.371 1 95.44 673 GLN A CA 1
ATOM 5315 C C . GLN A 1 673 ? -15.016 11.789 5.102 1 95.44 673 GLN A C 1
ATOM 5317 O O . GLN A 1 673 ? -14.141 11 4.746 1 95.44 673 GLN A O 1
ATOM 5322 N N . LEU A 1 674 ? -16.281 11.438 5.34 1 95.5 674 LEU A N 1
ATOM 5323 C CA . LEU A 1 674 ? -16.719 10.078 5.047 1 95.5 674 LEU A CA 1
ATOM 5324 C C . LEU A 1 674 ? -16.516 9.742 3.574 1 95.5 674 LEU A C 1
ATOM 5326 O O . LEU A 1 674 ? -16.062 8.648 3.24 1 95.5 674 LEU A O 1
ATOM 5330 N N . LEU A 1 675 ? -16.875 10.672 2.762 1 96.25 675 LEU A N 1
ATOM 5331 C CA . LEU A 1 675 ? -16.656 10.508 1.328 1 96.25 675 LEU A CA 1
ATOM 5332 C C . LEU A 1 675 ? -15.172 10.297 1.024 1 96.25 675 LEU A C 1
ATOM 5334 O O . LEU A 1 675 ? -14.812 9.398 0.26 1 96.25 675 LEU A O 1
ATOM 5338 N N . GLY A 1 676 ? -14.359 11.133 1.608 1 96.12 676 GLY A N 1
ATOM 5339 C CA . GLY A 1 676 ? -12.93 11.039 1.388 1 96.12 676 GLY A CA 1
ATOM 5340 C C . GLY A 1 676 ? -12.344 9.711 1.828 1 96.12 676 GLY A C 1
ATOM 5341 O O . GLY A 1 676 ? -11.508 9.133 1.132 1 96.12 676 GLY A O 1
ATOM 5342 N N . LYS A 1 677 ? -12.758 9.242 2.998 1 95.06 677 LYS A N 1
ATOM 5343 C CA . LYS A 1 677 ? -12.297 7.938 3.473 1 95.06 677 LYS A CA 1
ATOM 5344 C C . LYS A 1 677 ? -12.664 6.832 2.486 1 95.06 677 LYS A C 1
ATOM 5346 O O . LYS A 1 677 ? -11.844 5.961 2.186 1 95.06 677 LYS A O 1
ATOM 5351 N N . THR A 1 678 ? -13.82 6.867 1.977 1 94.62 678 THR A N 1
ATOM 5352 C CA . THR A 1 678 ? -14.305 5.863 1.033 1 94.62 678 THR A CA 1
ATOM 5353 C C . THR A 1 678 ? -13.516 5.93 -0.274 1 94.62 678 THR A C 1
ATOM 5355 O O . THR A 1 678 ? -13.047 4.902 -0.774 1 94.62 678 THR A O 1
ATOM 5358 N N . LEU A 1 679 ? -13.398 7.125 -0.815 1 92.62 679 LEU A N 1
ATOM 5359 C CA . LEU A 1 679 ? -12.695 7.309 -2.078 1 92.62 679 LEU A CA 1
ATOM 5360 C C . LEU A 1 679 ? -11.234 6.883 -1.952 1 92.62 679 LEU A C 1
ATOM 5362 O O . LEU A 1 679 ? -10.648 6.375 -2.908 1 92.62 679 LEU A O 1
ATOM 5366 N N . TYR A 1 680 ? -10.664 7.047 -0.763 1 94.31 680 TYR A N 1
ATOM 5367 C CA . TYR A 1 680 ? -9.273 6.633 -0.557 1 94.31 680 TYR A CA 1
ATOM 5368 C C . TYR A 1 680 ? -9.141 5.117 -0.626 1 94.31 680 TYR A C 1
ATOM 5370 O O . TYR A 1 680 ? -8.281 4.598 -1.339 1 94.31 680 TYR A O 1
ATOM 5378 N N . HIS A 1 681 ? -9.961 4.469 0.07 1 92.38 681 HIS A N 1
ATOM 5379 C CA . HIS A 1 681 ? -9.852 3.016 0.147 1 92.38 681 HIS A CA 1
ATOM 5380 C C . HIS A 1 681 ? -10.25 2.361 -1.172 1 92.38 681 HIS A C 1
ATOM 5382 O O . HIS A 1 681 ? -9.852 1.229 -1.453 1 92.38 681 HIS A O 1
ATOM 5388 N N . GLN A 1 682 ? -10.969 3.068 -1.947 1 89.62 682 GLN A N 1
ATOM 5389 C CA . GLN A 1 682 ? -11.328 2.535 -3.256 1 89.62 682 GLN A CA 1
ATOM 5390 C C . GLN A 1 682 ? -10.312 2.938 -4.316 1 89.62 682 GLN A C 1
ATOM 5392 O O . GLN A 1 682 ? -10.297 2.381 -5.418 1 89.62 682 GLN A O 1
ATOM 5397 N N . GLY A 1 683 ? -9.484 4.039 -3.984 1 87.62 683 GLY A N 1
ATOM 5398 C CA . GLY A 1 683 ? -8.367 4.348 -4.863 1 87.62 683 GLY A CA 1
ATOM 5399 C C . GLY A 1 683 ? -8.57 5.625 -5.656 1 87.62 683 GLY A C 1
ATOM 5400 O O . GLY A 1 683 ? -7.715 6.004 -6.465 1 87.62 683 GLY A O 1
ATOM 5401 N N . ASP A 1 684 ? -9.625 6.32 -5.461 1 88.69 684 ASP A N 1
ATOM 5402 C CA . ASP A 1 684 ? -9.906 7.535 -6.219 1 88.69 684 ASP A CA 1
ATOM 5403 C C . ASP A 1 684 ? -9.25 8.75 -5.574 1 88.69 684 ASP A C 1
ATOM 5405 O O . ASP A 1 684 ? -9.133 9.805 -6.203 1 88.69 684 ASP A O 1
ATOM 5409 N N . LEU A 1 685 ? -8.922 8.648 -4.344 1 90.88 685 LEU A N 1
ATOM 5410 C CA . LEU A 1 685 ? -8.148 9.641 -3.613 1 90.88 685 LEU A CA 1
ATOM 5411 C C . LEU A 1 685 ? -6.754 9.102 -3.289 1 90.88 685 LEU A C 1
ATOM 5413 O O . LEU A 1 685 ? -6.613 8 -2.754 1 90.88 685 LEU A O 1
ATOM 5417 N N . SER A 1 686 ? -5.742 9.828 -3.574 1 89.56 686 SER A N 1
ATOM 5418 C CA . SER A 1 686 ? -4.379 9.312 -3.525 1 89.56 686 SER A CA 1
ATOM 5419 C C . SER A 1 686 ? -3.791 9.43 -2.123 1 89.56 686 SER A C 1
ATOM 5421 O O . SER A 1 686 ? -2.949 8.625 -1.727 1 89.56 686 SER A O 1
ATOM 5423 N N . TYR A 1 687 ? -4.188 10.422 -1.379 1 92.75 687 TYR A N 1
ATOM 5424 C CA . TYR A 1 687 ? -3.57 10.68 -0.083 1 92.75 687 TYR A CA 1
ATOM 5425 C C . TYR A 1 687 ? -4.605 10.641 1.034 1 92.75 687 TYR A C 1
ATOM 5427 O O . TYR A 1 687 ? -5.598 11.367 0.999 1 92.75 687 TYR A O 1
ATOM 5435 N N . PHE A 1 688 ? -4.387 9.844 2.004 1 92.81 688 PHE A N 1
ATOM 5436 C CA . PHE A 1 688 ? -5.301 9.742 3.135 1 92.81 688 PHE A CA 1
ATOM 5437 C C . PHE A 1 688 ? -5.301 11.023 3.955 1 92.81 688 PHE A C 1
ATOM 5439 O O . PHE A 1 688 ? -6.297 11.359 4.598 1 92.81 688 PHE A O 1
ATOM 5446 N N . GLU A 1 689 ? -4.215 11.758 3.887 1 93.19 689 GLU A N 1
ATOM 5447 C CA . GLU A 1 689 ? -4.086 13.023 4.598 1 93.19 689 GLU A CA 1
ATOM 5448 C C . GLU A 1 689 ? -5.133 14.031 4.125 1 93.19 689 GLU A C 1
ATOM 5450 O O . GLU A 1 689 ? -5.418 15.008 4.82 1 93.19 689 GLU A O 1
ATOM 5455 N N . ALA A 1 690 ? -5.625 13.789 3.004 1 94.38 690 ALA A N 1
ATOM 5456 C CA . ALA A 1 690 ? -6.562 14.734 2.398 1 94.38 690 ALA A CA 1
ATOM 5457 C C . ALA A 1 690 ? -7.883 14.758 3.162 1 94.38 690 ALA A C 1
ATOM 5459 O O . ALA A 1 690 ? -8.672 15.695 3.021 1 94.38 690 ALA A O 1
ATOM 5460 N N . VAL A 1 691 ? -8.148 13.766 3.986 1 94.75 691 VAL A N 1
ATOM 5461 C CA . VAL A 1 691 ? -9.438 13.656 4.664 1 94.75 691 VAL A CA 1
ATOM 5462 C C . VAL A 1 691 ? -9.391 14.414 5.988 1 94.75 691 VAL A C 1
ATOM 5464 O O . VAL A 1 691 ? -10.391 14.5 6.699 1 94.75 691 VAL A O 1
ATOM 5467 N N . ASN A 1 692 ? -8.281 15.008 6.277 1 92.5 692 ASN A N 1
ATOM 5468 C CA . ASN A 1 692 ? -8.156 15.68 7.57 1 92.5 692 ASN A CA 1
ATOM 5469 C C . ASN A 1 692 ? -9.141 16.844 7.691 1 92.5 692 ASN A C 1
ATOM 5471 O O . ASN A 1 692 ? -9.367 17.578 6.727 1 92.5 692 ASN A O 1
ATOM 5475 N N . LYS A 1 693 ? -9.68 17.031 8.812 1 92.06 693 LYS A N 1
ATOM 5476 C CA . LYS A 1 693 ? -10.773 17.953 9.086 1 92.06 693 LYS A CA 1
ATOM 5477 C C . LYS A 1 693 ? -10.312 19.406 8.961 1 92.06 693 LYS A C 1
ATOM 5479 O O . LYS A 1 693 ? -11.062 20.266 8.477 1 92.06 693 LYS A O 1
ATOM 5484 N N . GLU A 1 694 ? -9.109 19.688 9.367 1 91.88 694 GLU A N 1
ATOM 5485 C CA . GLU A 1 694 ? -8.609 21.062 9.359 1 91.88 694 GLU A CA 1
ATOM 5486 C C . GLU A 1 694 ? -8.43 21.578 7.934 1 91.88 694 GLU A C 1
ATOM 5488 O O . GLU A 1 694 ? -8.828 22.703 7.617 1 91.88 694 GLU A O 1
ATOM 5493 N N . THR A 1 695 ? -7.84 20.781 7.098 1 93.06 695 THR A N 1
ATOM 5494 C CA . THR A 1 695 ? -7.629 21.172 5.711 1 93.06 695 THR A CA 1
ATOM 5495 C C . THR A 1 695 ? -8.961 21.281 4.973 1 93.06 695 THR A C 1
ATOM 5497 O O . THR A 1 695 ? -9.148 22.172 4.133 1 93.06 695 THR A O 1
ATOM 5500 N N . LEU A 1 696 ? -9.867 20.391 5.266 1 94.56 696 LEU A N 1
ATOM 5501 C CA . LEU A 1 696 ? -11.195 20.453 4.664 1 94.56 696 LEU A CA 1
ATOM 5502 C C . LEU A 1 696 ? -11.938 21.719 5.105 1 94.56 696 LEU A C 1
ATOM 5504 O O . LEU A 1 696 ? -12.609 22.359 4.301 1 94.56 696 LEU A O 1
ATOM 5508 N N . LYS A 1 697 ? -11.82 21.984 6.367 1 93.44 697 LYS A N 1
ATOM 5509 C CA . LYS A 1 697 ? -12.43 23.203 6.891 1 93.44 697 LYS A CA 1
ATOM 5510 C C . LYS A 1 697 ? -11.898 24.438 6.172 1 93.44 697 LYS A C 1
ATOM 5512 O O . LYS A 1 697 ? -12.664 25.328 5.809 1 93.44 697 LYS A O 1
ATOM 5517 N N . ASN A 1 698 ? -10.594 24.453 5.969 1 92.69 698 ASN A N 1
ATOM 5518 C CA . ASN A 1 698 ? -9.977 25.562 5.25 1 92.69 698 ASN A CA 1
ATOM 5519 C C . ASN A 1 698 ? -10.484 25.641 3.812 1 92.69 698 ASN A C 1
ATOM 5521 O O . ASN A 1 698 ? -10.68 26.734 3.281 1 92.69 698 ASN A O 1
ATOM 5525 N N . SER A 1 699 ? -10.727 24.562 3.24 1 95.19 699 SER A N 1
ATOM 5526 C CA . SER A 1 699 ? -11.25 24.531 1.881 1 95.19 699 SER A CA 1
ATOM 5527 C C . SER A 1 699 ? -12.672 25.094 1.832 1 95.19 699 SER A C 1
ATOM 5529 O O . SER A 1 699 ? -13 25.891 0.957 1 95.19 699 SER A O 1
ATOM 5531 N N . TYR A 1 700 ? -13.508 24.672 2.748 1 95.56 700 TYR A N 1
ATOM 5532 C CA . TYR A 1 700 ? -14.883 25.156 2.805 1 95.56 700 TYR A CA 1
ATOM 5533 C C . TYR A 1 700 ? -14.922 26.656 3.029 1 95.56 700 TYR A C 1
ATOM 5535 O O . TYR A 1 700 ? -15.766 27.359 2.465 1 95.56 700 TYR A O 1
ATOM 5543 N N . GLN A 1 701 ? -14.008 27.109 3.861 1 92.56 701 GLN A N 1
ATOM 5544 C CA . GLN A 1 701 ? -13.922 28.547 4.086 1 92.56 701 GLN A CA 1
ATOM 5545 C C . GLN A 1 701 ? -13.57 29.281 2.797 1 92.56 701 GLN A C 1
ATOM 5547 O O . GLN A 1 701 ? -14.133 30.344 2.514 1 92.56 701 GLN A O 1
ATOM 5552 N N . ARG A 1 702 ? -12.703 28.703 2.074 1 93 702 ARG A N 1
ATOM 5553 C CA . ARG A 1 702 ? -12.328 29.281 0.79 1 93 702 ARG A CA 1
ATOM 5554 C C . ARG A 1 702 ? -13.508 29.281 -0.174 1 93 702 ARG A C 1
ATOM 5556 O O . ARG A 1 702 ? -13.703 30.25 -0.924 1 93 702 ARG A O 1
ATOM 5563 N N . PHE A 1 703 ? -14.32 28.281 -0.163 1 96.06 703 PHE A N 1
ATOM 5564 C CA . PHE A 1 703 ? -15.484 28.188 -1.035 1 96.06 703 PHE A CA 1
ATOM 5565 C C . PHE A 1 703 ? -16.531 29.234 -0.658 1 96.06 703 PHE A C 1
ATOM 5567 O O . PHE A 1 703 ? -17.234 29.75 -1.524 1 96.06 703 PHE A O 1
ATOM 5574 N N . GLU A 1 704 ? -16.641 29.453 0.58 1 94.25 704 GLU A N 1
ATOM 5575 C CA . GLU A 1 704 ? -17.531 30.516 1.043 1 94.25 704 GLU A CA 1
ATOM 5576 C C . GLU A 1 704 ? -17.062 31.875 0.535 1 94.25 704 GLU A C 1
ATOM 5578 O O . GLU A 1 704 ? -17.875 32.656 0.051 1 94.25 704 GLU A O 1
ATOM 5583 N N . GLU A 1 705 ? -15.766 32.094 0.627 1 90.5 705 GLU A N 1
ATOM 5584 C CA . GLU A 1 705 ? -15.188 33.375 0.189 1 90.5 705 GLU A CA 1
ATOM 5585 C C . GLU A 1 705 ? -15.352 33.562 -1.317 1 90.5 705 GLU A C 1
ATOM 5587 O O . GLU A 1 705 ? -15.469 34.688 -1.799 1 90.5 705 GLU A O 1
ATOM 5592 N N . GLU A 1 706 ? -15.352 32.438 -2.031 1 91.69 706 GLU A N 1
ATOM 5593 C CA . GLU A 1 706 ? -15.5 32.469 -3.482 1 91.69 706 GLU A CA 1
ATOM 5594 C C . GLU A 1 706 ? -16.969 32.594 -3.889 1 91.69 706 GLU A C 1
ATOM 5596 O O . GLU A 1 706 ? -17.266 32.812 -5.062 1 91.69 706 GLU A O 1
ATOM 5601 N N . GLY A 1 707 ? -17.844 32.438 -2.969 1 92.38 707 GLY A N 1
ATOM 5602 C CA . GLY A 1 707 ? -19.266 32.562 -3.232 1 92.38 707 GLY A CA 1
ATOM 5603 C C . GLY A 1 707 ? -19.891 31.297 -3.742 1 92.38 707 GLY A C 1
ATOM 5604 O O . GLY A 1 707 ? -21.016 31.312 -4.266 1 92.38 707 GLY A O 1
ATOM 5605 N N . ILE A 1 708 ? -19.234 30.297 -3.645 1 95.81 708 ILE A N 1
ATOM 5606 C CA . ILE A 1 708 ? -19.766 29.016 -4.098 1 95.81 708 ILE A CA 1
ATOM 5607 C C . ILE A 1 708 ? -20.812 28.5 -3.111 1 95.81 708 ILE A C 1
ATOM 5609 O O . ILE A 1 708 ? -21.828 27.938 -3.514 1 95.81 708 ILE A O 1
ATOM 5613 N N . ILE A 1 709 ? -20.516 28.734 -1.826 1 95.25 709 ILE A N 1
ATOM 5614 C CA . ILE A 1 709 ? -21.453 28.344 -0.786 1 95.25 709 ILE A CA 1
ATOM 5615 C C . ILE A 1 709 ? -21.922 29.562 -0.016 1 95.25 709 ILE A C 1
ATOM 5617 O O . ILE A 1 709 ? -21.156 30.5 0.204 1 95.25 709 ILE A O 1
ATOM 5621 N N . LEU A 1 710 ? -23.109 29.484 0.319 1 92.88 710 LEU A N 1
ATOM 5622 C CA . LEU A 1 710 ? -23.719 30.5 1.179 1 92.88 710 LEU A CA 1
ATOM 5623 C C . LEU A 1 710 ? -23.812 30 2.617 1 92.88 710 LEU A C 1
ATOM 5625 O O . LEU A 1 710 ? -24.188 28.859 2.859 1 92.88 710 LEU A O 1
ATOM 5629 N N . VAL A 1 711 ? -23.359 30.844 3.523 1 91 711 VAL A N 1
ATOM 5630 C CA . VAL A 1 711 ? -23.375 30.453 4.926 1 91 711 VAL A CA 1
ATOM 5631 C C . VAL A 1 711 ? -24.328 31.344 5.707 1 91 711 VAL A C 1
ATOM 5633 O O . VAL A 1 711 ? -24.266 32.562 5.586 1 91 711 VAL A O 1
ATOM 5636 N N . ALA A 1 712 ? -25.219 30.734 6.469 1 86.88 712 ALA A N 1
ATOM 5637 C CA . ALA A 1 712 ? -26.141 31.453 7.348 1 86.88 712 ALA A CA 1
ATOM 5638 C C . ALA A 1 712 ? -25.781 31.234 8.812 1 86.88 712 ALA A C 1
ATOM 5640 O O . ALA A 1 712 ? -25.656 30.094 9.273 1 86.88 712 ALA A O 1
ATOM 5641 N N . ARG A 1 713 ? -25.484 32.344 9.547 1 82.12 713 ARG A N 1
ATOM 5642 C CA . ARG A 1 713 ? -25.125 32.312 10.961 1 82.12 713 ARG A CA 1
ATOM 5643 C C . ARG A 1 713 ? -26.234 32.938 11.812 1 82.12 713 ARG A C 1
ATOM 5645 O O . ARG A 1 713 ? -26.766 34 11.469 1 82.12 713 ARG A O 1
ATOM 5652 N N . SER A 1 714 ? -26.828 32.125 12.68 1 70.75 714 SER A N 1
ATOM 5653 C CA . SER A 1 714 ? -27.844 32.688 13.57 1 70.75 714 SER A CA 1
ATOM 5654 C C . SER A 1 714 ? -27.219 33.219 14.859 1 70.75 714 SER A C 1
ATOM 5656 O O . SER A 1 714 ? -26.422 32.531 15.492 1 70.75 714 SER A O 1
ATOM 5658 N N . LYS A 1 715 ? -27.312 34.5 15.133 1 60.12 715 LYS A N 1
ATOM 5659 C CA . LYS A 1 715 ? -26.812 35.094 16.375 1 60.12 715 LYS A CA 1
ATOM 5660 C C . LYS A 1 715 ? -27.594 34.594 17.578 1 60.12 715 LYS A C 1
ATOM 5662 O O . LYS A 1 715 ? -27.062 34.562 18.688 1 60.12 715 LYS A O 1
ATOM 5667 N N . GLU A 1 716 ? -28.844 34.25 17.312 1 57.38 716 GLU A N 1
ATOM 5668 C CA . GLU A 1 716 ? -29.719 33.906 18.438 1 57.38 716 GLU A CA 1
ATOM 5669 C C . GLU A 1 716 ? -29.672 32.406 18.766 1 57.38 716 GLU A C 1
ATOM 5671 O O . GLU A 1 716 ? -29.859 32.031 19.922 1 57.38 716 GLU A O 1
ATOM 5676 N N . SER A 1 717 ? -29.547 31.609 17.766 1 59.16 717 SER A N 1
ATOM 5677 C CA . SER A 1 717 ? -29.672 30.172 18 1 59.16 717 SER A CA 1
ATOM 5678 C C . SER A 1 717 ? -28.297 29.531 18.203 1 59.16 717 SER A C 1
ATOM 5680 O O . SER A 1 717 ? -27.297 30 17.656 1 59.16 717 SER A O 1
ATOM 5682 N N . ARG A 1 718 ? -28.281 28.703 19.156 1 60 718 ARG A N 1
ATOM 5683 C CA . ARG A 1 718 ? -27.109 27.906 19.5 1 60 718 ARG A CA 1
ATOM 5684 C C . ARG A 1 718 ? -26.75 26.938 18.375 1 60 718 ARG A C 1
ATOM 5686 O O . ARG A 1 718 ? -25.781 26.188 18.484 1 60 718 ARG A O 1
ATOM 5693 N N . ALA A 1 719 ? -27.641 27.109 17.406 1 68.38 719 ALA A N 1
ATOM 5694 C CA . ALA A 1 719 ? -27.375 26.125 16.344 1 68.38 719 ALA A CA 1
ATOM 5695 C C . ALA A 1 719 ? -26.203 26.562 15.477 1 68.38 719 ALA A C 1
ATOM 5697 O O . ALA A 1 719 ? -25.953 27.75 15.297 1 68.38 719 ALA A O 1
ATOM 5698 N N . GLY A 1 720 ? -25.328 25.734 15.164 1 77.31 720 GLY A N 1
ATOM 5699 C CA . GLY A 1 720 ? -24.188 26 14.312 1 77.31 720 GLY A CA 1
ATOM 5700 C C . GLY A 1 720 ? -24.547 26.578 12.961 1 77.31 720 GLY A C 1
ATOM 5701 O O . GLY A 1 720 ? -25.734 26.672 12.625 1 77.31 720 GLY A O 1
ATOM 5702 N N . PRO A 1 721 ? -23.625 27.078 12.195 1 87.19 721 PRO A N 1
ATOM 5703 C CA . PRO A 1 721 ? -23.875 27.656 10.883 1 87.19 721 PRO A CA 1
ATOM 5704 C C . PRO A 1 721 ? -24.422 26.641 9.883 1 87.19 721 PRO A C 1
ATOM 5706 O O . PRO A 1 721 ? -24.156 25.453 10 1 87.19 721 PRO A O 1
ATOM 5709 N N . SER A 1 722 ? -25.312 27.062 9 1 90.44 722 SER A N 1
ATOM 5710 C CA . SER A 1 722 ? -25.859 26.25 7.926 1 90.44 722 SER A CA 1
ATOM 5711 C C . SER A 1 722 ? -25.375 26.719 6.559 1 90.44 722 SER A C 1
ATOM 5713 O O . SER A 1 722 ? -25.047 27.891 6.387 1 90.44 722 SER A O 1
ATOM 5715 N N . ILE A 1 723 ? -25.344 25.797 5.633 1 92.56 723 ILE A N 1
ATOM 5716 C CA . ILE A 1 723 ? -24.781 26.156 4.332 1 92.56 723 ILE A CA 1
ATOM 5717 C C . ILE A 1 723 ? -25.703 25.688 3.219 1 92.56 723 ILE A C 1
ATOM 5719 O O . ILE A 1 723 ? -26.5 24.766 3.414 1 92.56 723 ILE A O 1
ATOM 5723 N N . LYS A 1 724 ? -25.672 26.375 2.117 1 92.25 724 LYS A N 1
ATOM 5724 C CA . LYS A 1 724 ? -26.359 26.016 0.877 1 92.25 724 LYS A CA 1
ATOM 5725 C C . LYS A 1 724 ? -25.531 26.438 -0.34 1 92.25 724 LYS A C 1
ATOM 5727 O O . LYS A 1 724 ? -24.75 27.375 -0.269 1 92.25 724 LYS A O 1
ATOM 5732 N N . LEU A 1 725 ? -25.688 25.625 -1.396 1 94.12 725 LEU A N 1
ATOM 5733 C CA . LEU A 1 725 ? -25 26 -2.625 1 94.12 725 LEU A CA 1
ATOM 5734 C C . LEU A 1 725 ? -25.609 27.266 -3.23 1 94.12 725 LEU A C 1
ATOM 5736 O O . LEU A 1 725 ? -26.844 27.422 -3.236 1 94.12 725 LEU A O 1
ATOM 5740 N N . ALA A 1 726 ? -24.719 28.109 -3.686 1 94.62 726 ALA A N 1
ATOM 5741 C CA . ALA A 1 726 ? -25.219 29.266 -4.414 1 94.62 726 ALA A CA 1
ATOM 5742 C C . ALA A 1 726 ? -25.938 28.828 -5.691 1 94.62 726 ALA A C 1
ATOM 5744 O O . ALA A 1 726 ? -25.516 27.891 -6.363 1 94.62 726 ALA A O 1
ATOM 5745 N N . PRO A 1 727 ? -26.969 29.5 -6.102 1 91.56 727 PRO A N 1
ATOM 5746 C CA . PRO A 1 727 ? -27.781 29.094 -7.25 1 91.56 727 PRO A CA 1
ATOM 5747 C C . PRO A 1 727 ? -26.969 29.016 -8.547 1 91.56 727 PRO A C 1
ATOM 5749 O O . PRO A 1 727 ? -27.172 28.094 -9.352 1 91.56 727 PRO A O 1
ATOM 5752 N N . GLU A 1 728 ? -26.047 29.906 -8.781 1 93.12 728 GLU A N 1
ATOM 5753 C CA . GLU A 1 728 ? -25.25 29.922 -10.008 1 93.12 728 GLU A CA 1
ATOM 5754 C C . GLU A 1 728 ? -24.281 28.75 -10.055 1 93.12 728 GLU A C 1
ATOM 5756 O O . GLU A 1 728 ? -23.812 28.375 -11.125 1 93.12 728 GLU A O 1
ATOM 5761 N N . TRP A 1 729 ? -24.016 28.188 -8.875 1 95.5 729 TRP A N 1
ATOM 5762 C CA . TRP A 1 729 ? -23.016 27.141 -8.773 1 95.5 729 TRP A CA 1
ATOM 5763 C C . TRP A 1 729 ? -23.672 25.766 -8.641 1 95.5 729 TRP A C 1
ATOM 5765 O O . TRP A 1 729 ? -22.984 24.75 -8.625 1 95.5 729 TRP A O 1
ATOM 5775 N N . THR A 1 730 ? -25 25.641 -8.547 1 94.06 730 THR A N 1
ATOM 5776 C CA . THR A 1 730 ? -25.703 24.391 -8.328 1 94.06 730 THR A CA 1
ATOM 5777 C C . THR A 1 730 ? -25.812 23.594 -9.625 1 94.06 730 THR A C 1
ATOM 5779 O O . THR A 1 730 ? -26.344 24.078 -10.617 1 94.06 730 THR A O 1
ATOM 5782 N N . PRO A 1 731 ? -25.312 22.344 -9.609 1 93.62 731 PRO A N 1
ATOM 5783 C CA . PRO A 1 731 ? -25.391 21.5 -10.805 1 93.62 731 PRO A CA 1
ATOM 5784 C C . PRO A 1 731 ? -26.812 21.062 -11.125 1 93.62 731 PRO A C 1
ATOM 5786 O O . PRO A 1 731 ? -27.703 21.172 -10.281 1 93.62 731 PRO A O 1
ATOM 5789 N N . GLU A 1 732 ? -26.953 20.531 -12.406 1 92.25 732 GLU A N 1
ATOM 5790 C CA . GLU A 1 732 ? -28.234 20.031 -12.852 1 92.25 732 GLU A CA 1
ATOM 5791 C C . GLU A 1 732 ? -28.328 18.516 -12.664 1 92.25 732 GLU A C 1
ATOM 5793 O O . GLU A 1 732 ? -27.312 17.828 -12.633 1 92.25 732 GLU A O 1
ATOM 5798 N N . ARG A 1 733 ? -29.562 18.062 -12.391 1 92.88 733 ARG A N 1
ATOM 5799 C CA . ARG A 1 733 ? -29.812 16.625 -12.297 1 92.88 733 ARG A CA 1
ATOM 5800 C C . ARG A 1 733 ? -30.547 16.109 -13.523 1 92.88 733 ARG A C 1
ATOM 5802 O O . ARG A 1 733 ? -31.375 16.828 -14.102 1 92.88 733 ARG A O 1
ATOM 5809 N N . ASP A 1 734 ? -30.156 14.93 -13.898 1 92 734 ASP A N 1
ATOM 5810 C CA . ASP A 1 734 ? -30.906 14.273 -14.961 1 92 734 ASP A CA 1
ATOM 5811 C C . ASP A 1 734 ? -32.344 14 -14.539 1 92 734 ASP A C 1
ATOM 5813 O O . ASP A 1 734 ? -32.594 13.32 -13.539 1 92 734 ASP A O 1
ATOM 5817 N N . PRO A 1 735 ? -33.281 14.414 -15.328 1 91.31 735 PRO A N 1
ATOM 5818 C CA . PRO A 1 735 ? -34.688 14.281 -14.922 1 91.31 735 PRO A CA 1
ATOM 5819 C C . PRO A 1 735 ? -35.156 12.828 -14.891 1 91.31 735 PRO A C 1
ATOM 5821 O O . PRO A 1 735 ? -36.062 12.484 -14.148 1 91.31 735 PRO A O 1
ATOM 5824 N N . GLU A 1 736 ? -34.531 11.969 -15.562 1 90.69 736 GLU A N 1
ATOM 5825 C CA . GLU A 1 736 ? -34.969 10.578 -15.656 1 90.69 736 GLU A CA 1
ATOM 5826 C C . GLU A 1 736 ? -34.344 9.734 -14.562 1 90.69 736 GLU A C 1
ATOM 5828 O O . GLU A 1 736 ? -35.031 8.961 -13.883 1 90.69 736 GLU A O 1
ATOM 5833 N N . THR A 1 737 ? -33.062 9.945 -14.289 1 87.88 737 THR A N 1
ATOM 5834 C CA . THR A 1 737 ? -32.344 9.062 -13.375 1 87.88 737 THR A CA 1
ATOM 5835 C C . THR A 1 737 ? -32.156 9.719 -12.016 1 87.88 737 THR A C 1
ATOM 5837 O O . THR A 1 737 ? -31.906 9.031 -11.016 1 87.88 737 THR A O 1
ATOM 5840 N N . GLY A 1 738 ? -32.219 11.055 -12.039 1 89 738 GLY A N 1
ATOM 5841 C CA . GLY A 1 738 ? -32.031 11.797 -10.805 1 89 738 GLY A CA 1
ATOM 5842 C C . GLY A 1 738 ? -30.562 11.969 -10.453 1 89 738 GLY A C 1
ATOM 5843 O O . GLY A 1 738 ? -30.234 12.523 -9.406 1 89 738 GLY A O 1
ATOM 5844 N N . LYS A 1 739 ? -29.672 11.539 -11.312 1 90.31 739 LYS A N 1
ATOM 5845 C CA . LYS A 1 739 ? -28.234 11.617 -11.047 1 90.31 739 LYS A CA 1
ATOM 5846 C C . LYS A 1 739 ? -27.703 13.008 -11.375 1 90.31 739 LYS A C 1
ATOM 5848 O O . LYS A 1 739 ? -28.25 13.711 -12.234 1 90.31 739 LYS A O 1
ATOM 5853 N N . VAL A 1 740 ? -26.688 13.43 -10.672 1 92 740 VAL A N 1
ATOM 5854 C CA . VAL A 1 740 ? -26.062 14.719 -10.906 1 92 740 VAL A CA 1
ATOM 5855 C C . VAL A 1 740 ? -25.266 14.672 -12.219 1 92 740 VAL A C 1
ATOM 5857 O O . VAL A 1 740 ? -24.531 13.719 -12.477 1 92 740 VAL A O 1
ATOM 5860 N N . ILE A 1 741 ? -25.438 15.633 -13.062 1 89.88 741 ILE A N 1
ATOM 5861 C CA . ILE A 1 741 ? -24.766 15.703 -14.352 1 89.88 741 ILE A CA 1
ATOM 5862 C C . ILE A 1 741 ? -23.422 16.422 -14.195 1 89.88 741 ILE A C 1
ATOM 5864 O O . ILE A 1 741 ? -23.359 17.5 -13.578 1 89.88 741 ILE A O 1
ATOM 5868 N N . PRO A 1 742 ? -22.328 15.867 -14.703 1 89 742 PRO A N 1
ATOM 5869 C CA . PRO A 1 742 ? -21.016 16.484 -14.602 1 89 742 PRO A CA 1
ATOM 5870 C C . PRO A 1 742 ? -20.844 17.672 -15.539 1 89 742 PRO A C 1
ATOM 5872 O O . PRO A 1 742 ? -20 17.656 -16.438 1 89 742 PRO A O 1
ATOM 5875 N N . ARG A 1 743 ? -21.609 18.703 -15.328 1 90.12 743 ARG A N 1
ATOM 5876 C CA . ARG A 1 743 ? -21.547 19.938 -16.094 1 90.12 743 ARG A CA 1
ATOM 5877 C C . ARG A 1 743 ? -21.906 21.141 -15.219 1 90.12 743 ARG A C 1
ATOM 5879 O O . ARG A 1 743 ? -22.5 20.984 -14.148 1 90.12 743 ARG A O 1
ATOM 5886 N N . GLY A 1 744 ? -21.391 22.297 -15.68 1 92.38 744 GLY A N 1
ATOM 5887 C CA . GLY A 1 744 ? -21.672 23.516 -14.938 1 92.38 744 GLY A CA 1
ATOM 5888 C C . GLY A 1 744 ? -20.422 24.125 -14.312 1 92.38 744 GLY A C 1
ATOM 5889 O O . GLY A 1 744 ? -19.328 23.609 -14.461 1 92.38 744 GLY A O 1
ATOM 5890 N N . ARG A 1 745 ? -20.656 25.219 -13.586 1 95 745 ARG A N 1
ATOM 5891 C CA . ARG A 1 745 ? -19.562 25.984 -13.023 1 95 745 ARG A CA 1
ATOM 5892 C C . ARG A 1 745 ? -18.828 25.203 -11.938 1 95 745 ARG A C 1
ATOM 5894 O O . ARG A 1 745 ? -17.609 25.234 -11.852 1 95 745 ARG A O 1
ATOM 5901 N N . LEU A 1 746 ? -19.609 24.531 -11.102 1 95.5 746 LEU A N 1
ATOM 5902 C CA . LEU A 1 746 ? -19.016 23.766 -10.016 1 95.5 746 LEU A CA 1
ATOM 5903 C C . LEU A 1 746 ? -18.156 22.641 -10.562 1 95.5 746 LEU A C 1
ATOM 5905 O O . LEU A 1 746 ? -17.078 22.359 -10.031 1 95.5 746 LEU A O 1
ATOM 5909 N N . TRP A 1 747 ? -18.641 22.016 -11.594 1 92.81 747 TRP A N 1
ATOM 5910 C CA . TRP A 1 747 ? -17.875 20.938 -12.219 1 92.81 747 TRP A CA 1
ATOM 5911 C C . TRP A 1 747 ? -16.609 21.484 -12.852 1 92.81 747 TRP A C 1
ATOM 5913 O O . TRP A 1 747 ? -15.539 20.859 -12.75 1 92.81 747 TRP A O 1
ATOM 5923 N N . ASP A 1 748 ? -16.719 22.594 -13.508 1 93.5 748 ASP A N 1
ATOM 5924 C CA . ASP A 1 748 ? -15.547 23.219 -14.117 1 93.5 748 ASP A CA 1
ATOM 5925 C C . ASP A 1 748 ? -14.484 23.547 -13.07 1 93.5 748 ASP A C 1
ATOM 5927 O O . ASP A 1 748 ? -13.289 23.406 -13.312 1 93.5 748 ASP A O 1
ATOM 5931 N N . PHE A 1 749 ? -14.969 24.062 -11.984 1 94.81 749 PHE A N 1
ATOM 5932 C CA . PHE A 1 749 ? -14.07 24.375 -10.883 1 94.81 749 PHE A CA 1
ATOM 5933 C C . PHE A 1 749 ? -13.391 23.109 -10.367 1 94.81 749 PHE A C 1
ATOM 5935 O O . PHE A 1 749 ? -12.195 23.125 -10.062 1 94.81 749 PHE A O 1
ATOM 5942 N N . THR A 1 750 ? -14.133 22 -10.281 1 93.25 750 THR A N 1
ATOM 5943 C CA . THR A 1 750 ? -13.594 20.703 -9.867 1 93.25 750 THR A CA 1
ATOM 5944 C C . THR A 1 750 ? -12.5 20.234 -10.828 1 93.25 750 THR A C 1
ATOM 5946 O O . THR A 1 750 ? -11.445 19.766 -10.398 1 93.25 750 THR A O 1
ATOM 5949 N N . GLU A 1 751 ? -12.711 20.422 -12.039 1 90.75 751 GLU A N 1
ATOM 5950 C CA . GLU A 1 751 ? -11.766 20 -13.07 1 90.75 751 GLU A CA 1
ATOM 5951 C C . GLU A 1 751 ? -10.508 20.859 -13.039 1 90.75 751 GLU A C 1
ATOM 5953 O O . GLU A 1 751 ? -9.414 20.359 -13.328 1 90.75 751 GLU A O 1
ATOM 5958 N N . LEU A 1 752 ? -10.703 22.094 -12.781 1 93 752 LEU A N 1
ATOM 5959 C CA . LEU A 1 752 ? -9.562 23 -12.695 1 93 752 LEU A CA 1
ATOM 5960 C C . LEU A 1 752 ? -8.602 22.562 -11.594 1 93 752 LEU A C 1
ATOM 5962 O O . LEU A 1 752 ? -7.383 22.594 -11.766 1 93 752 LEU A O 1
ATOM 5966 N N . ILE A 1 753 ? -9.125 22.188 -10.438 1 94.44 753 ILE A N 1
ATOM 5967 C CA . ILE A 1 753 ? -8.297 21.688 -9.336 1 94.44 753 ILE A CA 1
ATOM 5968 C C . ILE A 1 753 ? -7.688 20.344 -9.719 1 94.44 753 ILE A C 1
ATOM 5970 O O . ILE A 1 753 ? -6.516 20.094 -9.438 1 94.44 753 ILE A O 1
ATOM 5974 N N . ALA A 1 754 ? -8.461 19.516 -10.398 1 91.38 754 ALA A N 1
ATOM 5975 C CA . ALA A 1 754 ? -8.055 18.172 -10.75 1 91.38 754 ALA A CA 1
ATOM 5976 C C . ALA A 1 754 ? -6.852 18.172 -11.688 1 91.38 754 ALA A C 1
ATOM 5978 O O . ALA A 1 754 ? -6.066 17.234 -11.719 1 91.38 754 ALA A O 1
ATOM 5979 N N . GLN A 1 755 ? -6.668 19.203 -12.414 1 90.88 755 GLN A N 1
ATOM 5980 C CA . GLN A 1 755 ? -5.551 19.312 -13.352 1 90.88 755 GLN A CA 1
ATOM 5981 C C . GLN A 1 755 ? -4.215 19.203 -12.617 1 90.88 755 GLN A C 1
ATOM 5983 O O . GLN A 1 755 ? -3.232 18.719 -13.18 1 90.88 755 GLN A O 1
ATOM 5988 N N . SER A 1 756 ? -4.211 19.641 -11.422 1 93.38 756 SER A N 1
ATOM 5989 C CA . SER A 1 756 ? -2.957 19.672 -10.68 1 93.38 756 SER A CA 1
ATOM 5990 C C . SER A 1 756 ? -2.844 18.469 -9.75 1 93.38 756 SER A C 1
ATOM 5992 O O . SER A 1 756 ? -1.913 18.375 -8.945 1 93.38 756 SER A O 1
ATOM 5994 N N . ARG A 1 757 ? -3.777 17.516 -9.797 1 91.62 757 ARG A N 1
ATOM 5995 C CA . ARG A 1 757 ? -3.717 16.312 -8.984 1 91.62 757 ARG A CA 1
ATOM 5996 C C . ARG A 1 757 ? -2.73 15.305 -9.57 1 91.62 757 ARG A C 1
ATOM 5998 O O . ARG A 1 757 ? -2.416 15.359 -10.766 1 91.62 757 ARG A O 1
ATOM 6005 N N . ARG A 1 758 ? -2.285 14.531 -8.703 1 87.44 758 ARG A N 1
ATOM 6006 C CA . ARG A 1 758 ? -1.373 13.484 -9.148 1 87.44 758 ARG A CA 1
ATOM 6007 C C . ARG A 1 758 ? -2.105 12.445 -9.992 1 87.44 758 ARG A C 1
ATOM 6009 O O . ARG A 1 758 ? -3.244 12.078 -9.688 1 87.44 758 ARG A O 1
ATOM 6016 N N . GLU A 1 759 ? -1.404 12.125 -11.016 1 69.62 759 GLU A N 1
ATOM 6017 C CA . GLU A 1 759 ? -1.991 11.078 -11.844 1 69.62 759 GLU A CA 1
ATOM 6018 C C . GLU A 1 759 ? -2.043 9.75 -11.102 1 69.62 759 GLU A C 1
ATOM 6020 O O . GLU A 1 759 ? -1.092 9.383 -10.406 1 69.62 759 GLU A O 1
ATOM 6025 N N . GLY A 1 760 ? -3.201 9.422 -10.641 1 57.06 760 GLY A N 1
ATOM 6026 C CA . GLY A 1 760 ? -3.277 8.188 -9.883 1 57.06 760 GLY A CA 1
ATOM 6027 C C . GLY A 1 760 ? -3.668 6.992 -10.734 1 57.06 760 GLY A C 1
ATOM 6028 O O . GLY A 1 760 ? -4.125 7.152 -11.867 1 57.06 760 GLY A O 1
ATOM 6029 N N . LYS A 1 761 ? -3.27 5.734 -10.195 1 50.34 761 LYS A N 1
ATOM 6030 C CA . LYS A 1 761 ? -3.512 4.441 -10.828 1 50.34 761 LYS A CA 1
ATOM 6031 C C . LYS A 1 761 ? -4.938 4.352 -11.359 1 50.34 761 LYS A C 1
ATOM 6033 O O . LYS A 1 761 ? -5.152 3.932 -12.5 1 50.34 761 LYS A O 1
ATOM 6038 N N . ASN A 1 762 ? -5.941 4.637 -10.453 1 49.56 762 ASN A N 1
ATOM 6039 C CA . ASN A 1 762 ? -7.344 4.488 -10.82 1 49.56 762 ASN A CA 1
ATOM 6040 C C . ASN A 1 762 ? -7.883 5.75 -11.492 1 49.56 762 ASN A C 1
ATOM 6042 O O . ASN A 1 762 ? -9.062 5.82 -11.836 1 49.56 762 ASN A O 1
ATOM 6046 N N . ARG A 1 763 ? -7.184 6.895 -11.602 1 53.53 763 ARG A N 1
ATOM 6047 C CA . ARG A 1 763 ? -7.762 8.188 -11.938 1 53.53 763 ARG A CA 1
ATOM 6048 C C . ARG A 1 763 ? -7.645 8.469 -13.438 1 53.53 763 ARG A C 1
ATOM 6050 O O . ARG A 1 763 ? -7.348 9.594 -13.844 1 53.53 763 ARG A O 1
ATOM 6057 N N . ARG A 1 764 ? -7.664 7.445 -14.102 1 52.66 764 ARG A N 1
ATOM 6058 C CA . ARG A 1 764 ? -7.602 7.879 -15.492 1 52.66 764 ARG A CA 1
ATOM 6059 C C . ARG A 1 764 ? -8.836 8.688 -15.867 1 52.66 764 ARG A C 1
ATOM 6061 O O . ARG A 1 764 ? -9.922 8.461 -15.336 1 52.66 764 ARG A O 1
ATOM 6068 N N . ASP A 1 765 ? -8.672 10.008 -16.156 1 51.09 765 ASP A N 1
ATOM 6069 C CA . ASP A 1 765 ? -9.547 11.086 -16.609 1 51.09 765 ASP A CA 1
ATOM 6070 C C . ASP A 1 765 ? -10.703 10.539 -17.438 1 51.09 765 ASP A C 1
ATOM 6072 O O . ASP A 1 765 ? -11.32 11.273 -18.219 1 51.09 765 ASP A O 1
ATOM 6076 N N . GLY A 1 766 ? -11.133 9.273 -17.031 1 55.34 766 GLY A N 1
ATOM 6077 C CA . GLY A 1 766 ? -12.203 8.891 -17.938 1 55.34 766 GLY A CA 1
ATOM 6078 C C . GLY A 1 766 ? -13.586 9.062 -17.344 1 55.34 766 GLY A C 1
ATOM 6079 O O . GLY A 1 766 ? -13.719 9.477 -16.188 1 55.34 766 GLY A O 1
ATOM 6080 N N . ALA A 1 767 ? -14.492 9.102 -18.109 1 62.16 767 ALA A N 1
ATOM 6081 C CA . ALA A 1 767 ? -15.922 9.25 -17.828 1 62.16 767 ALA A CA 1
ATOM 6082 C C . ALA A 1 767 ? -16.375 8.328 -16.703 1 62.16 767 ALA A C 1
ATOM 6084 O O . ALA A 1 767 ? -17.234 8.688 -15.906 1 62.16 767 ALA A O 1
ATOM 6085 N N . THR A 1 768 ? -15.594 7.316 -16.531 1 62.5 768 THR A N 1
ATOM 6086 C CA . THR A 1 768 ? -16.031 6.359 -15.523 1 62.5 768 THR A CA 1
ATOM 6087 C C . THR A 1 768 ? -15.68 6.852 -14.117 1 62.5 768 THR A C 1
ATOM 6089 O O . THR A 1 768 ? -16.453 6.664 -13.18 1 62.5 768 THR A O 1
ATOM 6092 N N . VAL A 1 769 ? -14.555 7.504 -14.008 1 67.62 769 VAL A N 1
ATOM 6093 C CA . VAL A 1 769 ? -14.141 7.996 -12.695 1 67.62 769 VAL A CA 1
ATOM 6094 C C . VAL A 1 769 ? -15.055 9.133 -12.258 1 67.62 769 VAL A C 1
ATOM 6096 O O . VAL A 1 769 ? -15.5 9.164 -11.102 1 67.62 769 VAL A O 1
ATOM 6099 N N . SER A 1 770 ? -15.336 9.883 -13.219 1 75.75 770 SER A N 1
ATOM 6100 C CA . SER A 1 770 ? -16.219 11 -12.898 1 75.75 770 SER A CA 1
ATOM 6101 C C . SER A 1 770 ? -17.594 10.516 -12.469 1 75.75 770 SER A C 1
ATOM 6103 O O . SER A 1 770 ? -18.172 11.031 -11.516 1 75.75 770 SER A O 1
ATOM 6105 N N . SER A 1 771 ? -17.938 9.445 -13.156 1 79.06 771 SER A N 1
ATOM 6106 C CA . SER A 1 771 ? -19.25 8.914 -12.836 1 79.06 771 SER A CA 1
ATOM 6107 C C . SER A 1 771 ? -19.266 8.234 -11.477 1 79.06 771 SER A C 1
ATOM 6109 O O . SER A 1 771 ? -20.219 8.391 -10.703 1 79.06 771 SER A O 1
ATOM 6111 N N . ARG A 1 772 ? -18.25 7.562 -11.195 1 82 772 ARG A N 1
ATOM 6112 C CA . ARG A 1 772 ? -18.172 6.844 -9.93 1 82 772 ARG A CA 1
ATOM 6113 C C . ARG A 1 772 ? -18.078 7.812 -8.758 1 82 772 ARG A C 1
ATOM 6115 O O . ARG A 1 772 ? -18.734 7.637 -7.738 1 82 772 ARG A O 1
ATOM 6122 N N . VAL A 1 773 ? -17.219 8.789 -8.922 1 87.19 773 VAL A N 1
ATOM 6123 C CA . VAL A 1 773 ? -17 9.75 -7.852 1 87.19 773 VAL A CA 1
ATOM 6124 C C . VAL A 1 773 ? -18.266 10.57 -7.609 1 87.19 773 VAL A C 1
ATOM 6126 O O . VAL A 1 773 ? -18.641 10.82 -6.465 1 87.19 773 VAL A O 1
ATOM 6129 N N . LEU A 1 774 ? -18.953 10.93 -8.688 1 89.81 774 LEU A N 1
ATOM 6130 C CA . LEU A 1 774 ? -20.172 11.711 -8.562 1 89.81 774 LEU A CA 1
ATOM 6131 C C . LEU A 1 774 ? -21.281 10.875 -7.934 1 89.81 774 LEU A C 1
ATOM 6133 O O . LEU A 1 774 ? -22.078 11.383 -7.141 1 89.81 774 LEU A O 1
ATOM 6137 N N . THR A 1 775 ? -21.312 9.617 -8.344 1 89.31 775 THR A N 1
ATOM 6138 C CA . THR A 1 775 ? -22.328 8.734 -7.781 1 89.31 775 THR A CA 1
ATOM 6139 C C . THR A 1 775 ? -22.125 8.562 -6.277 1 89.31 775 THR A C 1
ATOM 6141 O O . THR A 1 775 ? -23.094 8.578 -5.512 1 89.31 775 THR A O 1
ATOM 6144 N N . MET A 1 776 ? -20.922 8.406 -5.902 1 91.25 776 MET A N 1
ATOM 6145 C CA . MET A 1 776 ? -20.625 8.25 -4.48 1 91.25 776 MET A CA 1
ATOM 6146 C C . MET A 1 776 ? -20.922 9.539 -3.719 1 91.25 776 MET A C 1
ATOM 6148 O O . MET A 1 776 ? -21.453 9.5 -2.609 1 91.25 776 MET A O 1
ATOM 6152 N N . SER A 1 777 ? -20.516 10.672 -4.273 1 94.25 777 SER A N 1
ATOM 6153 C CA . SER A 1 777 ? -20.797 11.961 -3.652 1 94.25 777 SER A CA 1
ATOM 6154 C C . SER A 1 777 ? -22.297 12.18 -3.49 1 94.25 777 SER A C 1
ATOM 6156 O O . SER A 1 777 ? -22.75 12.68 -2.457 1 94.25 777 SER A O 1
ATOM 6158 N N . ASP A 1 778 ? -23.031 11.836 -4.496 1 93.06 778 ASP A N 1
ATOM 6159 C CA . ASP A 1 778 ? -24.484 11.969 -4.469 1 93.06 778 ASP A CA 1
ATOM 6160 C C . ASP A 1 778 ? -25.094 11.07 -3.393 1 93.06 778 ASP A C 1
ATOM 6162 O O . ASP A 1 778 ? -26.016 11.484 -2.691 1 93.06 778 ASP A O 1
ATOM 6166 N N . ARG A 1 779 ? -24.625 9.906 -3.26 1 90.88 779 ARG A N 1
ATOM 6167 C CA . ARG A 1 779 ? -25.125 8.961 -2.27 1 90.88 779 ARG A CA 1
ATOM 6168 C C . ARG A 1 779 ? -24.922 9.492 -0.853 1 90.88 779 ARG A C 1
ATOM 6170 O O . ARG A 1 779 ? -25.828 9.438 -0.027 1 90.88 779 ARG A O 1
ATOM 6177 N N . VAL A 1 780 ? -23.781 9.969 -0.588 1 92.56 780 VAL A N 1
ATOM 6178 C CA . VAL A 1 780 ? -23.438 10.492 0.733 1 92.56 780 VAL A CA 1
ATOM 6179 C C . VAL A 1 780 ? -24.203 11.781 0.991 1 92.56 780 VAL A C 1
ATOM 6181 O O . VAL A 1 780 ? -24.688 12.016 2.102 1 92.56 780 VAL A O 1
ATOM 6184 N N . GLY A 1 781 ? -24.297 12.625 0.002 1 91.5 781 GLY A N 1
ATOM 6185 C CA . GLY A 1 781 ? -25.016 13.883 0.122 1 91.5 781 GLY A CA 1
ATOM 6186 C C . GLY A 1 781 ? -26.5 13.703 0.371 1 91.5 781 GLY A C 1
ATOM 6187 O O . GLY A 1 781 ? -27.109 14.469 1.126 1 91.5 781 GLY A O 1
ATOM 6188 N N . ARG A 1 782 ? -27.125 12.711 -0.238 1 89.25 782 ARG A N 1
ATOM 6189 C CA . ARG A 1 782 ? -28.562 12.461 -0.099 1 89.25 782 ARG A CA 1
ATOM 6190 C C . ARG A 1 782 ? -28.938 12.188 1.355 1 89.25 782 ARG A C 1
ATOM 6192 O O . ARG A 1 782 ? -30.031 12.547 1.8 1 89.25 782 ARG A O 1
ATOM 6199 N N . GLN A 1 783 ? -28.078 11.617 2.061 1 89.06 783 GLN A N 1
ATOM 6200 C CA . GLN A 1 783 ? -28.328 11.32 3.469 1 89.06 783 GLN A CA 1
ATOM 6201 C C . GLN A 1 783 ? -28.453 12.609 4.281 1 89.06 783 GLN A C 1
ATOM 6203 O O . GLN A 1 783 ? -29.172 12.648 5.277 1 89.06 783 GLN A O 1
ATOM 6208 N N . LEU A 1 784 ? -27.75 13.656 3.902 1 90.19 784 LEU A N 1
ATOM 6209 C CA . LEU A 1 784 ? -27.812 14.938 4.598 1 90.19 784 LEU A CA 1
ATOM 6210 C C . LEU A 1 784 ? -29.172 15.602 4.41 1 90.19 784 LEU A C 1
ATOM 6212 O O . LEU A 1 784 ? -29.672 16.25 5.324 1 90.19 784 LEU A O 1
ATOM 6216 N N . PHE A 1 785 ? -29.734 15.461 3.225 1 87.56 785 PHE A N 1
ATOM 6217 C CA . PHE A 1 785 ? -31.031 16.062 2.928 1 87.56 785 PHE A CA 1
ATOM 6218 C C . PHE A 1 785 ? -32.156 15.352 3.682 1 87.56 785 PHE A C 1
ATOM 6220 O O . PHE A 1 785 ? -33.125 15.969 4.062 1 87.56 785 PHE A O 1
ATOM 6227 N N . PHE A 1 786 ? -31.953 14.125 3.855 1 82.25 786 PHE A N 1
ATOM 6228 C CA . PHE A 1 786 ? -32.969 13.367 4.574 1 82.25 786 PHE A CA 1
ATOM 6229 C C . PHE A 1 786 ? -32.969 13.727 6.059 1 82.25 786 PHE A C 1
ATOM 6231 O O . PHE A 1 786 ? -34.031 13.75 6.699 1 82.25 786 PHE A O 1
ATOM 6238 N N . THR A 1 787 ? -31.844 14.086 6.555 1 76.31 787 THR A N 1
ATOM 6239 C CA . THR A 1 787 ? -31.719 14.391 7.977 1 76.31 787 THR A CA 1
ATOM 6240 C C . THR A 1 787 ? -31.859 15.891 8.219 1 76.31 787 THR A C 1
ATOM 6242 O O . THR A 1 787 ? -31.891 16.344 9.367 1 76.31 787 THR A O 1
ATOM 6245 N N . ALA A 1 788 ? -31.766 16.781 7.199 1 72.06 788 ALA A N 1
ATOM 6246 C CA . ALA A 1 788 ? -31.672 18.234 7.277 1 72.06 788 ALA A CA 1
ATOM 6247 C C . ALA A 1 788 ? -33 18.844 7.734 1 72.06 788 ALA A C 1
ATOM 6249 O O . ALA A 1 788 ? -34.031 18.672 7.07 1 72.06 788 ALA A O 1
ATOM 6250 N N . ALA A 1 789 ? -33.406 18.766 9 1 53.88 789 ALA A N 1
ATOM 6251 C CA . ALA A 1 789 ? -34.594 19.453 9.555 1 53.88 789 ALA A CA 1
ATOM 6252 C C . ALA A 1 789 ? -34.469 20.969 9.391 1 53.88 789 ALA A C 1
ATOM 6254 O O . ALA A 1 789 ? -35.25 21.734 9.953 1 53.88 789 ALA A O 1
ATOM 6255 N N . ALA A 1 790 ? -33.344 21.719 8.891 1 54.19 790 ALA A N 1
ATOM 6256 C CA . ALA A 1 790 ? -33.219 23.031 9.539 1 54.19 790 ALA A CA 1
ATOM 6257 C C . ALA A 1 790 ? -33.938 24.094 8.734 1 54.19 790 ALA A C 1
ATOM 6259 O O . ALA A 1 790 ? -33.875 24.109 7.5 1 54.19 790 ALA A O 1
ATOM 6260 N N . PRO A 1 791 ? -34.906 24.812 9.297 1 55 791 PRO A N 1
ATOM 6261 C CA . PRO A 1 791 ? -35.562 26.016 8.766 1 55 791 PRO A CA 1
ATOM 6262 C C . PRO A 1 791 ? -34.562 27.094 8.336 1 55 791 PRO A C 1
ATOM 6264 O O . PRO A 1 791 ? -33.438 27.125 8.836 1 55 791 PRO A O 1
ATOM 6267 N N . ALA A 1 792 ? -34.781 27.828 7.215 1 55.47 792 ALA A N 1
ATOM 6268 C CA . ALA A 1 792 ? -34 28.922 6.648 1 55.47 792 ALA A CA 1
ATOM 6269 C C . ALA A 1 792 ? -33.688 29.969 7.711 1 55.47 792 ALA A C 1
ATOM 6271 O O . ALA A 1 792 ? -34.562 30.438 8.43 1 55.47 792 ALA A O 1
ATOM 6272 N N . PRO A 1 793 ? -32.406 30.078 8.109 1 55.72 793 PRO A N 1
ATOM 6273 C CA . PRO A 1 793 ? -32.156 31.172 9.062 1 55.72 793 PRO A CA 1
ATOM 6274 C C . PRO A 1 793 ? -32.375 32.562 8.461 1 55.72 793 PRO A C 1
ATOM 6276 O O . PRO A 1 793 ? -32.312 32.719 7.238 1 55.72 793 PRO A O 1
ATOM 6279 N N . VAL A 1 794 ? -33 33.5 9.172 1 53.09 794 VAL A N 1
ATOM 6280 C CA . VAL A 1 794 ? -33.406 34.844 8.805 1 53.09 794 VAL A CA 1
ATOM 6281 C C . VAL A 1 794 ? -32.188 35.625 8.305 1 53.09 794 VAL A C 1
ATOM 6283 O O . VAL A 1 794 ? -32.281 36.469 7.402 1 53.09 794 VAL A O 1
ATOM 6286 N N . ASP A 1 795 ? -30.938 35.719 8.969 1 52.03 795 ASP A N 1
ATOM 6287 C CA . ASP A 1 795 ? -29.875 36.656 8.609 1 52.03 795 ASP A CA 1
ATOM 6288 C C . ASP A 1 795 ? -28.766 35.938 7.836 1 52.03 795 ASP A C 1
ATOM 6290 O O . ASP A 1 795 ? -28 35.156 8.398 1 52.03 795 ASP A O 1
ATOM 6294 N N . VAL A 1 796 ? -28.984 35.781 6.613 1 52.53 796 VAL A N 1
ATOM 6295 C CA . VAL A 1 796 ? -28 35.188 5.715 1 52.53 796 VAL A CA 1
ATOM 6296 C C . VAL A 1 796 ? -26.859 36.156 5.473 1 52.53 796 VAL A C 1
ATOM 6298 O O . VAL A 1 796 ? -27.078 37.281 4.988 1 52.53 796 VAL A O 1
ATOM 6301 N N . SER A 1 797 ? -25.859 36.281 6.234 1 48.69 797 SER A N 1
ATOM 6302 C CA . SER A 1 797 ? -24.688 37.125 5.957 1 48.69 797 SER A CA 1
ATOM 6303 C C . SER A 1 797 ? -24 36.688 4.664 1 48.69 797 SER A C 1
ATOM 6305 O O . SER A 1 797 ? -23.594 35.531 4.523 1 48.69 797 SER A O 1
ATOM 6307 N N . SER A 1 798 ? -24.531 37.125 3.604 1 45.12 798 SER A N 1
ATOM 6308 C CA . SER A 1 798 ? -23.719 36.875 2.412 1 45.12 798 SER A CA 1
ATOM 6309 C C . SER A 1 798 ? -22.438 37.719 2.443 1 45.12 798 SER A C 1
ATOM 6311 O O . SER A 1 798 ? -22.484 38.938 2.541 1 45.12 798 SER A O 1
ATOM 6313 N N . ARG A 1 799 ? -21.406 37.344 3.096 1 43.03 799 ARG A N 1
ATOM 6314 C CA . ARG A 1 799 ? -20.172 38.094 2.941 1 43.03 799 ARG A CA 1
ATOM 6315 C C . ARG A 1 799 ? -19.906 38.438 1.474 1 43.03 799 ARG A C 1
ATOM 6317 O O . ARG A 1 799 ? -20.031 37.562 0.608 1 43.03 799 ARG A O 1
ATOM 6324 N N . GLN A 1 800 ? -20.125 39.625 1.033 1 38.56 800 GLN A N 1
ATOM 6325 C CA . GLN A 1 800 ? -19.844 40.188 -0.294 1 38.56 800 GLN A CA 1
ATOM 6326 C C . GLN A 1 800 ? -18.562 39.594 -0.873 1 38.56 800 GLN A C 1
ATOM 6328 O O . GLN A 1 800 ? -17.594 39.375 -0.147 1 38.56 800 GLN A O 1
ATOM 6333 N N . MET A 1 801 ? -18.672 38.969 -2.012 1 38.94 801 MET A N 1
ATOM 6334 C CA . MET A 1 801 ? -17.625 38.469 -2.885 1 38.94 801 MET A CA 1
ATOM 6335 C C . MET A 1 801 ? -16.406 39.375 -2.875 1 38.94 801 MET A C 1
ATOM 6337 O O . MET A 1 801 ? -16.516 40.562 -3.176 1 38.94 801 MET A O 1
ATOM 6341 N N . ARG A 1 802 ? -15.562 39.312 -1.978 1 33.56 802 ARG A N 1
ATOM 6342 C CA . ARG A 1 802 ? -14.453 40.25 -2.129 1 33.56 802 ARG A CA 1
ATOM 6343 C C . ARG A 1 802 ? -14.031 40.375 -3.59 1 33.56 802 ARG A C 1
ATOM 6345 O O . ARG A 1 802 ? -13.695 41.438 -4.055 1 33.56 802 ARG A O 1
ATOM 6352 N N . ARG A 1 803 ? -13.32 39.281 -4.223 1 34.84 803 ARG A N 1
ATOM 6353 C CA . ARG A 1 803 ? -12.664 39.5 -5.508 1 34.84 803 ARG A CA 1
ATOM 6354 C C . ARG A 1 803 ? -13.648 39.312 -6.66 1 34.84 803 ARG A C 1
ATOM 6356 O O . ARG A 1 803 ? -14.484 38.406 -6.629 1 34.84 803 ARG A O 1
ATOM 6363 N N . LYS A 1 804 ? -13.875 40.406 -7.438 1 33.12 804 LYS A N 1
ATOM 6364 C CA . LYS A 1 804 ? -14.43 40.438 -8.789 1 33.12 804 LYS A CA 1
ATOM 6365 C C . LYS A 1 804 ? -14.094 39.156 -9.539 1 33.12 804 LYS A C 1
ATOM 6367 O O . LYS A 1 804 ? -13.133 38.469 -9.195 1 33.12 804 LYS A O 1
ATOM 6372 N N . ALA A 1 805 ? -14.828 38.781 -10.594 1 30.23 805 ALA A N 1
ATOM 6373 C CA . ALA A 1 805 ? -14.789 37.688 -11.562 1 30.23 805 ALA A CA 1
ATOM 6374 C C . ALA A 1 805 ? -13.344 37.281 -11.867 1 30.23 805 ALA A C 1
ATOM 6376 O O . ALA A 1 805 ? -12.477 38.125 -12.023 1 30.23 805 ALA A O 1
ATOM 6377 N N . ILE A 1 806 ? -12.922 36.062 -11.555 1 32.12 806 ILE A N 1
ATOM 6378 C CA . ILE A 1 806 ? -11.648 35.469 -11.922 1 32.12 806 ILE A CA 1
ATOM 6379 C C . ILE A 1 806 ? -11.234 35.906 -13.32 1 32.12 806 ILE A C 1
ATOM 6381 O O . ILE A 1 806 ? -10.281 35.406 -13.891 1 32.12 806 ILE A O 1
ATOM 6385 N N . GLY A 1 807 ? -12.156 36.594 -14.117 1 29.03 807 GLY A N 1
ATOM 6386 C CA . GLY A 1 807 ? -11.672 36.938 -15.445 1 29.03 807 GLY A CA 1
ATOM 6387 C C . GLY A 1 807 ? -10.516 37.906 -15.414 1 29.03 807 GLY A C 1
ATOM 6388 O O . GLY A 1 807 ? -9.734 38 -16.359 1 29.03 807 GLY A O 1
ATOM 6389 N N . THR A 1 808 ? -10.812 39.219 -14.938 1 26.44 808 THR A N 1
ATOM 6390 C CA . THR A 1 808 ? -10.023 40.375 -15.297 1 26.44 808 THR A CA 1
ATOM 6391 C C . THR A 1 808 ? -8.664 40.375 -14.602 1 26.44 808 THR A C 1
ATOM 6393 O O . THR A 1 808 ? -8.531 39.812 -13.508 1 26.44 808 THR A O 1
ATOM 6396 N N . ASP A 1 809 ? -7.566 40.844 -15.289 1 25.94 809 ASP A N 1
ATOM 6397 C CA . ASP A 1 809 ? -6.156 41.062 -15 1 25.94 809 ASP A CA 1
ATOM 6398 C C . ASP A 1 809 ? -5.98 41.719 -13.633 1 25.94 809 ASP A C 1
ATOM 6400 O O . ASP A 1 809 ? -6.41 42.875 -13.43 1 25.94 809 ASP A O 1
ATOM 6404 N N . SER A 1 810 ? -6.492 41.25 -12.633 1 22.97 810 SER A N 1
ATOM 6405 C CA . SER A 1 810 ? -6.289 42.031 -11.422 1 22.97 810 SER A CA 1
ATOM 6406 C C . SER A 1 810 ? -4.914 42.688 -11.406 1 22.97 810 SER A C 1
ATOM 6408 O O . SER A 1 810 ? -3.9 42 -11.625 1 22.97 810 SER A O 1
ATOM 6410 N N . LYS A 1 811 ? -4.93 43.844 -11.766 1 23.78 811 LYS A N 1
ATOM 6411 C CA . LYS A 1 811 ? -3.715 44.625 -11.555 1 23.78 811 LYS A CA 1
ATOM 6412 C C . LYS A 1 811 ? -3.152 44.375 -10.156 1 23.78 811 LYS A C 1
ATOM 6414 O O . LYS A 1 811 ? -3.893 44.438 -9.172 1 23.78 811 LYS A O 1
ATOM 6419 N N . LEU A 1 812 ? -1.912 43.844 -9.992 1 18.55 812 LEU A N 1
ATOM 6420 C CA . LEU A 1 812 ? -1.126 44.156 -8.797 1 18.55 812 LEU A CA 1
ATOM 6421 C C . LEU A 1 812 ? -1.312 45.594 -8.359 1 18.55 812 LEU A C 1
ATOM 6423 O O . LEU A 1 812 ? -1.288 46.5 -9.188 1 18.55 812 LEU A O 1
ATOM 6427 N N . MET B 1 1 ? -53.25 -68.938 18.438 1 20.02 1 MET B N 1
ATOM 6428 C CA . MET B 1 1 ? -53.031 -69.062 17 1 20.02 1 MET B CA 1
ATOM 6429 C C . MET B 1 1 ? -51.875 -68.188 16.547 1 20.02 1 MET B C 1
ATOM 6431 O O . MET B 1 1 ? -51.969 -66.938 16.688 1 20.02 1 MET B O 1
ATOM 6435 N N . PRO B 1 2 ? -50.656 -68.625 16.578 1 19.84 2 PRO B N 1
ATOM 6436 C CA . PRO B 1 2 ? -49.25 -68.188 16.719 1 19.84 2 PRO B CA 1
ATOM 6437 C C . PRO B 1 2 ? -48.688 -67.562 15.438 1 19.84 2 PRO B C 1
ATOM 6439 O O . PRO B 1 2 ? -47.906 -66.625 15.5 1 19.84 2 PRO B O 1
ATOM 6442 N N . GLN B 1 3 ? -49.062 -68.312 14.344 1 19.33 3 GLN B N 1
ATOM 6443 C CA . GLN B 1 3 ? -47.875 -68.5 13.516 1 19.33 3 GLN B CA 1
ATOM 6444 C C . GLN B 1 3 ? -47.531 -67.188 12.789 1 19.33 3 GLN B C 1
ATOM 6446 O O . GLN B 1 3 ? -46.375 -66.938 12.5 1 19.33 3 GLN B O 1
ATOM 6451 N N . PRO B 1 4 ? -48.469 -66.5 12.422 1 21.8 4 PRO B N 1
ATOM 6452 C CA . PRO B 1 4 ? -48.25 -66 11.062 1 21.8 4 PRO B CA 1
ATOM 6453 C C . PRO B 1 4 ? -47.219 -64.875 11.023 1 21.8 4 PRO B C 1
ATOM 6455 O O . PRO B 1 4 ? -46.969 -64.312 9.961 1 21.8 4 PRO B O 1
ATOM 6458 N N . LYS B 1 5 ? -47 -64.188 12.219 1 24.14 5 LYS B N 1
ATOM 6459 C CA . LYS B 1 5 ? -46.594 -62.875 11.758 1 24.14 5 LYS B CA 1
ATOM 6460 C C . LYS B 1 5 ? -45.375 -62.938 10.859 1 24.14 5 LYS B C 1
ATOM 6462 O O . LYS B 1 5 ? -44.281 -63.25 11.336 1 24.14 5 LYS B O 1
ATOM 6467 N N . SER B 1 6 ? -45.562 -63.531 9.586 1 20.61 6 SER B N 1
ATOM 6468 C CA . SER B 1 6 ? -44.656 -63.688 8.438 1 20.61 6 SER B CA 1
ATOM 6469 C C . SER B 1 6 ? -44 -62.344 8.094 1 20.61 6 SER B C 1
ATOM 6471 O O . SER B 1 6 ? -44.531 -61.562 7.305 1 20.61 6 SER B O 1
ATOM 6473 N N . THR B 1 7 ? -43.812 -61.469 8.992 1 24.97 7 THR B N 1
ATOM 6474 C CA . THR B 1 7 ? -43.062 -60.219 8.828 1 24.97 7 THR B CA 1
ATOM 6475 C C . THR B 1 7 ? -41.688 -60.5 8.273 1 24.97 7 THR B C 1
ATOM 6477 O O . THR B 1 7 ? -40.688 -60.531 9.023 1 24.97 7 THR B O 1
ATOM 6480 N N . ILE B 1 8 ? -41.562 -61.594 7.355 1 23.92 8 ILE B N 1
ATOM 6481 C CA . ILE B 1 8 ? -40.281 -62.062 6.863 1 23.92 8 ILE B CA 1
ATOM 6482 C C . ILE B 1 8 ? -39.344 -60.875 6.621 1 23.92 8 ILE B C 1
ATOM 6484 O O . ILE B 1 8 ? -39.812 -59.719 6.523 1 23.92 8 ILE B O 1
ATOM 6488 N N . GLY B 1 9 ? -38.406 -61 5.562 1 21.58 9 GLY B N 1
ATOM 6489 C CA . GLY B 1 9 ? -37.062 -61 4.98 1 21.58 9 GLY B CA 1
ATOM 6490 C C . GLY B 1 9 ? -36.625 -59.656 4.441 1 21.58 9 GLY B C 1
ATOM 6491 O O . GLY B 1 9 ? -37.406 -58.688 4.504 1 21.58 9 GLY B O 1
ATOM 6492 N N . ASP B 1 10 ? -36.062 -59.75 3.062 1 23.06 10 ASP B N 1
ATOM 6493 C CA . ASP B 1 10 ? -34.844 -59.594 2.254 1 23.06 10 ASP B CA 1
ATOM 6494 C C . ASP B 1 10 ? -34.719 -58.125 1.783 1 23.06 10 ASP B C 1
ATOM 6496 O O . ASP B 1 10 ? -33.625 -57.531 1.922 1 23.06 10 ASP B O 1
ATOM 6500 N N . GLU B 1 11 ? -35.094 -57.719 0.319 1 23.88 11 GLU B N 1
ATOM 6501 C CA . GLU B 1 11 ? -34.406 -57.75 -0.971 1 23.88 11 GLU B CA 1
ATOM 6502 C C . GLU B 1 11 ? -33.875 -56.344 -1.34 1 23.88 11 GLU B C 1
ATOM 6504 O O . GLU B 1 11 ? -32.688 -56.125 -1.327 1 23.88 11 GLU B O 1
ATOM 6509 N N . HIS B 1 12 ? -34.25 -55.625 -2.656 1 24.42 12 HIS B N 1
ATOM 6510 C CA . HIS B 1 12 ? -33.531 -55.031 -3.771 1 24.42 12 HIS B CA 1
ATOM 6511 C C . HIS B 1 12 ? -33.25 -53.562 -3.527 1 24.42 12 HIS B C 1
ATOM 6513 O O . HIS B 1 12 ? -32.906 -52.812 -4.449 1 24.42 12 HIS B O 1
ATOM 6519 N N . SER B 1 13 ? -33.625 -53.156 -2.42 1 27.55 13 SER B N 1
ATOM 6520 C CA . SER B 1 13 ? -33.469 -51.719 -2.547 1 27.55 13 SER B CA 1
ATOM 6521 C C . SER B 1 13 ? -32 -51.281 -2.469 1 27.55 13 SER B C 1
ATOM 6523 O O . SER B 1 13 ? -31.406 -51.281 -1.389 1 27.55 13 SER B O 1
ATOM 6525 N N . ALA B 1 14 ? -31.109 -52.031 -3.141 1 31.64 14 ALA B N 1
ATOM 6526 C CA . ALA B 1 14 ? -29.859 -51.312 -3.26 1 31.64 14 ALA B CA 1
ATOM 6527 C C . ALA B 1 14 ? -30.078 -49.938 -3.891 1 31.64 14 ALA B C 1
ATOM 6529 O O . ALA B 1 14 ? -29.156 -49.125 -3.99 1 31.64 14 ALA B O 1
ATOM 6530 N N . PRO B 1 15 ? -31.281 -49.281 -4.195 1 34.88 15 PRO B N 1
ATOM 6531 C CA . PRO B 1 15 ? -31.031 -48.5 -5.414 1 34.88 15 PRO B CA 1
ATOM 6532 C C . PRO B 1 15 ? -30.359 -47.156 -5.141 1 34.88 15 PRO B C 1
ATOM 6534 O O . PRO B 1 15 ? -29.984 -46.469 -6.078 1 34.88 15 PRO B O 1
ATOM 6537 N N . ASP B 1 16 ? -29.656 -46.875 -4.461 1 35.34 16 ASP B N 1
ATOM 6538 C CA . ASP B 1 16 ? -29.391 -45.469 -4.262 1 35.34 16 ASP B CA 1
ATOM 6539 C C . ASP B 1 16 ? -28.5 -44.906 -5.371 1 35.34 16 ASP B C 1
ATOM 6541 O O . ASP B 1 16 ? -28.297 -43.688 -5.457 1 35.34 16 ASP B O 1
ATOM 6545 N N . LEU B 1 17 ? -28.281 -45.125 -6.66 1 40.34 17 LEU B N 1
ATOM 6546 C CA . LEU B 1 17 ? -27.562 -44.156 -7.465 1 40.34 17 LEU B CA 1
ATOM 6547 C C . LEU B 1 17 ? -28.531 -43.156 -8.125 1 40.34 17 LEU B C 1
ATOM 6549 O O . LEU B 1 17 ? -29.484 -43.594 -8.797 1 40.34 17 LEU B O 1
ATOM 6553 N N . GLU B 1 18 ? -29.078 -42.031 -8.047 1 43.12 18 GLU B N 1
ATOM 6554 C CA . GLU B 1 18 ? -29.875 -40.969 -8.672 1 43.12 18 GLU B CA 1
ATOM 6555 C C . GLU B 1 18 ? -28.984 -39.781 -9.094 1 43.12 18 GLU B C 1
ATOM 6557 O O . GLU B 1 18 ? -28.281 -39.219 -8.266 1 43.12 18 GLU B O 1
ATOM 6562 N N . ILE B 1 19 ? -28.625 -39.938 -10.586 1 42.75 19 ILE B N 1
ATOM 6563 C CA . ILE B 1 19 ? -28.422 -38.938 -11.617 1 42.75 19 ILE B CA 1
ATOM 6564 C C . ILE B 1 19 ? -29.703 -38.719 -12.398 1 42.75 19 ILE B C 1
ATOM 6566 O O . ILE B 1 19 ? -30.297 -39.688 -12.93 1 42.75 19 ILE B O 1
ATOM 6570 N N . VAL B 1 20 ? -30.734 -37.688 -12.836 1 39.34 20 VAL B N 1
ATOM 6571 C CA . VAL B 1 20 ? -32.094 -37.438 -13.328 1 39.34 20 VAL B CA 1
ATOM 6572 C C . VAL B 1 20 ? -32.031 -37.094 -14.805 1 39.34 20 VAL B C 1
ATOM 6574 O O . VAL B 1 20 ? -31.766 -35.938 -15.156 1 39.34 20 VAL B O 1
ATOM 6577 N N . GLY B 1 21 ? -32.125 -37.344 -16.109 1 36.78 21 GLY B N 1
ATOM 6578 C CA . GLY B 1 21 ? -32.125 -37.281 -17.562 1 36.78 21 GLY B CA 1
ATOM 6579 C C . GLY B 1 21 ? -30.938 -37.969 -18.188 1 36.78 21 GLY B C 1
ATOM 6580 O O . GLY B 1 21 ? -30.766 -39.188 -18.078 1 36.78 21 GLY B O 1
ATOM 6581 N N . ASP B 1 22 ? -29.734 -37.438 -18.766 1 40.72 22 ASP B N 1
ATOM 6582 C CA . ASP B 1 22 ? -28.672 -38.344 -19.172 1 40.72 22 ASP B CA 1
ATOM 6583 C C . ASP B 1 22 ? -28.328 -39.312 -18.047 1 40.72 22 ASP B C 1
ATOM 6585 O O . ASP B 1 22 ? -27.25 -39.906 -18.047 1 40.72 22 ASP B O 1
ATOM 6589 N N . LYS B 1 23 ? -28.953 -40.281 -17.516 1 44.84 23 LYS B N 1
ATOM 6590 C CA . LYS B 1 23 ? -29.438 -41.375 -16.688 1 44.84 23 LYS B CA 1
ATOM 6591 C C . LYS B 1 23 ? -28.453 -41.75 -15.586 1 44.84 23 LYS B C 1
ATOM 6593 O O . LYS B 1 23 ? -27.266 -41.938 -15.859 1 44.84 23 LYS B O 1
ATOM 6598 N N . VAL B 1 24 ? -28.062 -41.406 -14.492 1 46.88 24 VAL B N 1
ATOM 6599 C CA . VAL B 1 24 ? -27.641 -42.094 -13.281 1 46.88 24 VAL B CA 1
ATOM 6600 C C . VAL B 1 24 ? -28.859 -42.406 -12.414 1 46.88 24 VAL B C 1
ATOM 6602 O O . VAL B 1 24 ? -29.594 -41.5 -12.023 1 46.88 24 VAL B O 1
ATOM 6605 N N . THR B 1 25 ? -29.516 -43.562 -12.305 1 42.5 25 THR B N 1
ATOM 6606 C CA . THR B 1 25 ? -30.656 -44.094 -11.578 1 42.5 25 THR B CA 1
ATOM 6607 C C . THR B 1 25 ? -30.203 -44.656 -10.227 1 42.5 25 THR B C 1
ATOM 6609 O O . THR B 1 25 ? -30.047 -45.875 -10.07 1 42.5 25 THR B O 1
ATOM 6612 N N . ILE B 1 26 ? -29.719 -44.406 -9.289 1 40.38 26 ILE B N 1
ATOM 6613 C CA . ILE B 1 26 ? -29.625 -45.406 -8.219 1 40.38 26 ILE B CA 1
ATOM 6614 C C . ILE B 1 26 ? -30.891 -45.375 -7.371 1 40.38 26 ILE B C 1
ATOM 6616 O O . ILE B 1 26 ? -31.203 -44.375 -6.727 1 40.38 26 ILE B O 1
ATOM 6620 N N . HIS B 1 27 ? -32.219 -45.375 -7.258 1 39.62 27 HIS B N 1
ATOM 6621 C CA . HIS B 1 27 ? -33.031 -45.25 -6.062 1 39.62 27 HIS B CA 1
ATOM 6622 C C . HIS B 1 27 ? -33.562 -46.594 -5.605 1 39.62 27 HIS B C 1
ATOM 6624 O O . HIS B 1 27 ? -34.438 -47.188 -6.25 1 39.62 27 HIS B O 1
ATOM 6630 N N . PRO B 1 28 ? -33.062 -47.5 -5.086 1 31.62 28 PRO B N 1
ATOM 6631 C CA . PRO B 1 28 ? -33.625 -48.281 -3.992 1 31.62 28 PRO B CA 1
ATOM 6632 C C . PRO B 1 28 ? -33.625 -47.562 -2.66 1 31.62 28 PRO B C 1
ATOM 6634 O O . PRO B 1 28 ? -32.938 -46.531 -2.52 1 31.62 28 PRO B O 1
ATOM 6637 N N . SER B 1 29 ? -33.469 -47.906 -0.795 1 31.42 29 SER B N 1
ATOM 6638 C CA . SER B 1 29 ? -34.344 -47.781 0.364 1 31.42 29 SER B CA 1
ATOM 6639 C C . SER B 1 29 ? -33.938 -46.562 1.227 1 31.42 29 SER B C 1
ATOM 6641 O O . SER B 1 29 ? -32.781 -46.375 1.5 1 31.42 29 SER B O 1
ATOM 6643 N N . GLY B 1 30 ? -34.625 -45.219 1.594 1 31.42 30 GLY B N 1
ATOM 6644 C CA . GLY B 1 30 ? -35.062 -44 2.266 1 31.42 30 GLY B CA 1
ATOM 6645 C C . GLY B 1 30 ? -34.938 -42.75 1.407 1 31.42 30 GLY B C 1
ATOM 6646 O O . GLY B 1 30 ? -34.875 -41.656 1.928 1 31.42 30 GLY B O 1
ATOM 6647 N N . PHE B 1 31 ? -35.062 -42.781 0.256 1 32.75 31 PHE B N 1
ATOM 6648 C CA . PHE B 1 31 ? -34.812 -41.656 -0.651 1 32.75 31 PHE B CA 1
ATOM 6649 C C . PHE B 1 31 ? -35.656 -40.469 -0.291 1 32.75 31 PHE B C 1
ATOM 6651 O O . PHE B 1 31 ? -36.875 -40.5 -0.421 1 32.75 31 PHE B O 1
ATOM 6658 N N . THR B 1 32 ? -35.469 -39.75 0.862 1 31.38 32 THR B N 1
ATOM 6659 C CA . THR B 1 32 ? -36.25 -38.562 1.119 1 31.38 32 THR B CA 1
ATOM 6660 C C . THR B 1 32 ? -35.844 -37.438 0.151 1 31.38 32 THR B C 1
ATOM 6662 O O . THR B 1 32 ? -34.875 -36.719 0.378 1 31.38 32 THR B O 1
ATOM 6665 N N . SER B 1 33 ? -35.438 -37.656 -1.133 1 32.25 33 SER B N 1
ATOM 6666 C CA . SER B 1 33 ? -35.062 -36.438 -1.851 1 32.25 33 SER B CA 1
ATOM 6667 C C . SER B 1 33 ? -36.188 -35.406 -1.796 1 32.25 33 SER B C 1
ATOM 6669 O O . SER B 1 33 ? -37.375 -35.781 -1.964 1 32.25 33 SER B O 1
ATOM 6671 N N . GLY B 1 34 ? -36.156 -34.5 -0.925 1 32.38 34 GLY B N 1
ATOM 6672 C CA . GLY B 1 34 ? -37.062 -33.406 -1.239 1 32.38 34 GLY B CA 1
ATOM 6673 C C . GLY B 1 34 ? -37.062 -33 -2.707 1 32.38 34 GLY B C 1
ATOM 6674 O O . GLY B 1 34 ? -36.156 -33.406 -3.447 1 32.38 34 GLY B O 1
ATOM 6675 N N . PRO B 1 35 ? -38.188 -32.594 -3.291 1 32.03 35 PRO B N 1
ATOM 6676 C CA . PRO B 1 35 ? -38.375 -32.219 -4.688 1 32.03 35 PRO B CA 1
ATOM 6677 C C . PRO B 1 35 ? -37.281 -31.25 -5.172 1 32.03 35 PRO B C 1
ATOM 6679 O O . PRO B 1 35 ? -37.188 -30.125 -4.668 1 32.03 35 PRO B O 1
ATOM 6682 N N . THR B 1 36 ? -36.062 -31.578 -5.098 1 37.38 36 THR B N 1
ATOM 6683 C CA . THR B 1 36 ? -35.281 -30.531 -5.73 1 37.38 36 THR B CA 1
ATOM 6684 C C . THR B 1 36 ? -35.875 -30.141 -7.078 1 37.38 36 THR B C 1
ATOM 6686 O O . THR B 1 36 ? -36.344 -31 -7.824 1 37.38 36 THR B O 1
ATOM 6689 N N . ALA B 1 37 ? -36.219 -28.922 -7.273 1 37.88 37 ALA B N 1
ATOM 6690 C CA . ALA B 1 37 ? -36.719 -28.344 -8.531 1 37.88 37 ALA B CA 1
ATOM 6691 C C . ALA B 1 37 ? -35.938 -28.922 -9.719 1 37.88 37 ALA B C 1
ATOM 6693 O O . ALA B 1 37 ? -34.719 -28.844 -9.758 1 37.88 37 ALA B O 1
ATOM 6694 N N . ARG B 1 38 ? -36.25 -29.906 -10.477 1 41.38 38 ARG B N 1
ATOM 6695 C CA . ARG B 1 38 ? -35.844 -30.656 -11.656 1 41.38 38 ARG B CA 1
ATOM 6696 C C . ARG B 1 38 ? -35.531 -29.719 -12.82 1 41.38 38 ARG B C 1
ATOM 6698 O O . ARG B 1 38 ? -36.438 -29.359 -13.586 1 41.38 38 ARG B O 1
ATOM 6705 N N . ASP B 1 39 ? -34.781 -28.672 -12.57 1 43.62 39 ASP B N 1
ATOM 6706 C CA . ASP B 1 39 ? -34.562 -27.953 -13.828 1 43.62 39 ASP B CA 1
ATOM 6707 C C . ASP B 1 39 ? -33.656 -28.734 -14.758 1 43.62 39 ASP B C 1
ATOM 6709 O O . ASP B 1 39 ? -32.469 -28.984 -14.43 1 43.62 39 ASP B O 1
ATOM 6713 N N . ASP B 1 40 ? -33.969 -29.609 -15.672 1 46.22 40 ASP B N 1
ATOM 6714 C CA . ASP B 1 40 ? -33.375 -30.484 -16.688 1 46.22 40 ASP B CA 1
ATOM 6715 C C . ASP B 1 40 ? -32.156 -29.844 -17.312 1 46.22 40 ASP B C 1
ATOM 6717 O O . ASP B 1 40 ? -31.344 -30.516 -17.969 1 46.22 40 ASP B O 1
ATOM 6721 N N . THR B 1 41 ? -31.953 -28.578 -17.203 1 51.41 41 THR B N 1
ATOM 6722 C CA . THR B 1 41 ? -30.859 -27.922 -17.922 1 51.41 41 THR B CA 1
ATOM 6723 C C . THR B 1 41 ? -29.578 -27.906 -17.078 1 51.41 41 THR B C 1
ATOM 6725 O O . THR B 1 41 ? -28.5 -27.578 -17.578 1 51.41 41 THR B O 1
ATOM 6728 N N . ILE B 1 42 ? -29.688 -28.391 -15.766 1 51.38 42 ILE B N 1
ATOM 6729 C CA . ILE B 1 42 ? -28.5 -28.312 -14.93 1 51.38 42 ILE B CA 1
ATOM 6730 C C . ILE B 1 42 ? -27.844 -29.688 -14.82 1 51.38 42 ILE B C 1
ATOM 6732 O O . ILE B 1 42 ? -28.438 -30.609 -14.281 1 51.38 42 ILE B O 1
ATOM 6736 N N . THR B 1 43 ? -26.703 -29.922 -15.375 1 55.41 43 THR B N 1
ATOM 6737 C CA . THR B 1 43 ? -25.969 -31.188 -15.43 1 55.41 43 THR B CA 1
ATOM 6738 C C . THR B 1 43 ? -25.031 -31.328 -14.234 1 55.41 43 THR B C 1
ATOM 6740 O O . THR B 1 43 ? -24.5 -32.406 -13.977 1 55.41 43 THR B O 1
ATOM 6743 N N . GLU B 1 44 ? -24.844 -30.359 -13.383 1 59.94 44 GLU B N 1
ATOM 6744 C CA . GLU B 1 44 ? -23.938 -30.422 -12.234 1 59.94 44 GLU B CA 1
ATOM 6745 C C . GLU B 1 44 ? -24.641 -31 -11.008 1 59.94 44 GLU B C 1
ATOM 6747 O O . GLU B 1 44 ? -25.766 -30.578 -10.68 1 59.94 44 GLU B O 1
ATOM 6752 N N . ARG B 1 45 ? -24.094 -32.125 -10.445 1 62.28 45 ARG B N 1
ATOM 6753 C CA . ARG B 1 45 ? -24.719 -32.812 -9.305 1 62.28 45 ARG B CA 1
ATOM 6754 C C . ARG B 1 45 ? -23.734 -33 -8.164 1 62.28 45 ARG B C 1
ATOM 6756 O O . ARG B 1 45 ? -22.531 -33.156 -8.406 1 62.28 45 ARG B O 1
ATOM 6763 N N . ASN B 1 46 ? -24.188 -32.844 -6.934 1 59.06 46 ASN B N 1
ATOM 6764 C CA . ASN B 1 46 ? -23.391 -33.219 -5.766 1 59.06 46 ASN B CA 1
ATOM 6765 C C . ASN B 1 46 ? -23.406 -34.719 -5.531 1 59.06 46 ASN B C 1
ATOM 6767 O O . ASN B 1 46 ? -24.453 -35.312 -5.273 1 59.06 46 ASN B O 1
ATOM 6771 N N . LEU B 1 47 ? -22.297 -35.344 -5.715 1 63.19 47 LEU B N 1
ATOM 6772 C CA . LEU B 1 47 ? -22.203 -36.812 -5.629 1 63.19 47 LEU B CA 1
ATOM 6773 C C . LEU B 1 47 ? -22.047 -37.25 -4.18 1 63.19 47 LEU B C 1
ATOM 6775 O O . LEU B 1 47 ? -22.531 -38.312 -3.803 1 63.19 47 LEU B O 1
ATOM 6779 N N . VAL B 1 48 ? -21.234 -36.469 -3.42 1 61.78 48 VAL B N 1
ATOM 6780 C CA . VAL B 1 48 ? -20.938 -36.906 -2.061 1 61.78 48 VAL B CA 1
ATOM 6781 C C . VAL B 1 48 ? -21.359 -35.844 -1.067 1 61.78 48 VAL B C 1
ATOM 6783 O O . VAL B 1 48 ? -20.891 -34.688 -1.133 1 61.78 48 VAL B O 1
ATOM 6786 N N . ARG B 1 49 ? -22.406 -36.094 -0.302 1 61.31 49 ARG B N 1
ATOM 6787 C CA . ARG B 1 49 ? -22.906 -35.125 0.687 1 61.31 49 ARG B CA 1
ATOM 6788 C C . ARG B 1 49 ? -22.516 -35.562 2.1 1 61.31 49 ARG B C 1
ATOM 6790 O O . ARG B 1 49 ? -22.016 -36.656 2.303 1 61.31 49 ARG B O 1
ATOM 6797 N N . HIS B 1 50 ? -22.766 -34.688 3.016 1 55.19 50 HIS B N 1
ATOM 6798 C CA . HIS B 1 50 ? -22.422 -34.875 4.422 1 55.19 50 HIS B CA 1
ATOM 6799 C C . HIS B 1 50 ? -23.094 -36.125 4.984 1 55.19 50 HIS B C 1
ATOM 6801 O O . HIS B 1 50 ? -24.266 -36.375 4.691 1 55.19 50 HIS B O 1
ATOM 6807 N N . MET B 1 51 ? -22.172 -36.938 5.496 1 57.69 51 MET B N 1
ATOM 6808 C CA . MET B 1 51 ? -22.672 -38.094 6.227 1 57.69 51 MET B CA 1
ATOM 6809 C C . MET B 1 51 ? -23 -37.719 7.672 1 57.69 51 MET B C 1
ATOM 6811 O O . MET B 1 51 ? -22.562 -36.688 8.164 1 57.69 51 MET B O 1
ATOM 6815 N N . ALA B 1 52 ? -23.938 -38.312 8.258 1 50.03 52 ALA B N 1
ATOM 6816 C CA . ALA B 1 52 ? -24.422 -38.031 9.609 1 50.03 52 ALA B CA 1
ATOM 6817 C C . ALA B 1 52 ? -23.266 -38 10.609 1 50.03 52 ALA B C 1
ATOM 6819 O O . ALA B 1 52 ? -22.359 -38.844 10.531 1 50.03 52 ALA B O 1
ATOM 6820 N N . ARG B 1 53 ? -23.203 -36.969 11.453 1 58.62 53 ARG B N 1
ATOM 6821 C CA . ARG B 1 53 ? -22.219 -36.844 12.523 1 58.62 53 ARG B CA 1
ATOM 6822 C C . ARG B 1 53 ? -22.719 -37.5 13.812 1 58.62 53 ARG B C 1
ATOM 6824 O O . ARG B 1 53 ? -23.891 -37.375 14.164 1 58.62 53 ARG B O 1
ATOM 6831 N N . PHE B 1 54 ? -21.766 -38.156 14.398 1 54.81 54 PHE B N 1
ATOM 6832 C CA . PHE B 1 54 ? -22.125 -38.812 15.648 1 54.81 54 PHE B CA 1
ATOM 6833 C C . PHE B 1 54 ? -22.656 -37.812 16.656 1 54.81 54 PHE B C 1
ATOM 6835 O O . PHE B 1 54 ? -23.656 -38.062 17.344 1 54.81 54 PHE B O 1
ATOM 6842 N N . ARG B 1 55 ? -21.953 -36.656 16.797 1 58.16 55 ARG B N 1
ATOM 6843 C CA . ARG B 1 55 ? -22.312 -35.688 17.828 1 58.16 55 ARG B CA 1
ATOM 6844 C C . ARG B 1 55 ? -23.688 -35.062 17.547 1 58.16 55 ARG B C 1
ATOM 6846 O O . ARG B 1 55 ? -24.406 -34.688 18.469 1 58.16 55 ARG B O 1
ATOM 6853 N N . GLU B 1 56 ? -23.953 -35.031 16.266 1 60.22 56 GLU B N 1
ATOM 6854 C CA . GLU B 1 56 ? -25.234 -34.406 15.938 1 60.22 56 GLU B CA 1
ATOM 6855 C C . GLU B 1 56 ? -26.375 -35.438 15.945 1 60.22 56 GLU B C 1
ATOM 6857 O O . GLU B 1 56 ? -27.438 -35.156 16.5 1 60.22 56 GLU B O 1
ATOM 6862 N N . ASN B 1 57 ? -26.141 -36.531 15.297 1 60.44 57 ASN B N 1
ATOM 6863 C CA . ASN B 1 57 ? -27.156 -37.562 15.25 1 60.44 57 ASN B CA 1
ATOM 6864 C C . ASN B 1 57 ? -26.547 -38.969 15.375 1 60.44 57 ASN B C 1
ATOM 6866 O O . ASN B 1 57 ? -26.328 -39.625 14.367 1 60.44 57 ASN B O 1
ATOM 6870 N N . PRO B 1 58 ? -26.359 -39.344 16.562 1 61.5 58 PRO B N 1
ATOM 6871 C CA . PRO B 1 58 ? -25.688 -40.625 16.781 1 61.5 58 PRO B CA 1
ATOM 6872 C C . PRO B 1 58 ? -26.406 -41.812 16.141 1 61.5 58 PRO B C 1
ATOM 6874 O O . PRO B 1 58 ? -25.766 -42.719 15.617 1 61.5 58 PRO B O 1
ATOM 6877 N N . LEU B 1 59 ? -27.656 -41.688 16.172 1 59.03 59 LEU B N 1
ATOM 6878 C CA . LEU B 1 59 ? -28.406 -42.844 15.617 1 59.03 59 LEU B CA 1
ATOM 6879 C C . LEU B 1 59 ? -28.188 -42.938 14.109 1 59.03 59 LEU B C 1
ATOM 6881 O O . LEU B 1 59 ? -27.953 -44.031 13.594 1 59.03 59 LEU B O 1
ATOM 6885 N N . ASP B 1 60 ? -28.281 -41.812 13.516 1 58.88 60 ASP B N 1
ATOM 6886 C CA . ASP B 1 60 ? -28.078 -41.812 12.07 1 58.88 60 ASP B CA 1
ATOM 6887 C C . ASP B 1 60 ? -26.625 -42.156 11.727 1 58.88 60 ASP B C 1
ATOM 6889 O O . ASP B 1 60 ? -26.359 -42.844 10.719 1 58.88 60 ASP B O 1
ATOM 6893 N N . PHE B 1 61 ? -25.844 -41.875 12.609 1 62.72 61 PHE B N 1
ATOM 6894 C CA . PHE B 1 61 ? -24.438 -42.188 12.438 1 62.72 61 PHE B CA 1
ATOM 6895 C C . PHE B 1 61 ? -24.203 -43.688 12.492 1 62.72 61 PHE B C 1
ATOM 6897 O O . PHE B 1 61 ? -23.562 -44.25 11.609 1 62.72 61 PHE B O 1
ATOM 6904 N N . PHE B 1 62 ? -24.719 -44.281 13.438 1 63.44 62 PHE B N 1
ATOM 6905 C CA . PHE B 1 62 ? -24.531 -45.719 13.594 1 63.44 62 PHE B CA 1
ATOM 6906 C C . PHE B 1 62 ? -25.234 -46.469 12.477 1 63.44 62 PHE B C 1
ATOM 6908 O O . PHE B 1 62 ? -24.75 -47.5 12.008 1 63.44 62 PHE B O 1
ATOM 6915 N N . ARG B 1 63 ? -26.344 -45.969 12.062 1 59.25 63 ARG B N 1
ATOM 6916 C CA . ARG B 1 63 ? -27.047 -46.562 10.93 1 59.25 63 ARG B CA 1
ATOM 6917 C C . ARG B 1 63 ? -26.188 -46.531 9.672 1 59.25 63 ARG B C 1
ATOM 6919 O O . ARG B 1 63 ? -26.094 -47.531 8.945 1 59.25 63 ARG B O 1
ATOM 6926 N N . GLU B 1 64 ? -25.641 -45.5 9.508 1 63.59 64 GLU B N 1
ATOM 6927 C CA . GLU B 1 64 ? -24.812 -45.312 8.32 1 63.59 64 GLU B CA 1
ATOM 6928 C C . GLU B 1 64 ? -23.578 -46.219 8.391 1 63.59 64 GLU B C 1
ATOM 6930 O O . GLU B 1 64 ? -23.203 -46.844 7.395 1 63.59 64 GLU B O 1
ATOM 6935 N N . VAL B 1 65 ? -23.109 -46.281 9.539 1 66.38 65 VAL B N 1
ATOM 6936 C CA . VAL B 1 65 ? -21.938 -47.156 9.734 1 66.38 65 VAL B CA 1
ATOM 6937 C C . VAL B 1 65 ? -22.328 -48.594 9.5 1 66.38 65 VAL B C 1
ATOM 6939 O O . VAL B 1 65 ? -21.594 -49.344 8.867 1 66.38 65 VAL B O 1
ATOM 6942 N N . SER B 1 66 ? -23.422 -48.969 9.992 1 60.69 66 SER B N 1
ATOM 6943 C CA . SER B 1 66 ? -23.922 -50.312 9.82 1 60.69 66 SER B CA 1
ATOM 6944 C C . SER B 1 66 ? -24.156 -50.656 8.352 1 60.69 66 SER B C 1
ATOM 6946 O O . SER B 1 66 ? -23.875 -51.75 7.891 1 60.69 66 SER B O 1
ATOM 6948 N N . LEU B 1 67 ? -24.609 -49.719 7.668 1 63.75 67 LEU B N 1
ATOM 6949 C CA . LEU B 1 67 ? -24.859 -49.906 6.246 1 63.75 67 LEU B CA 1
ATOM 6950 C C . LEU B 1 67 ? -23.547 -50.125 5.488 1 63.75 67 LEU B C 1
ATOM 6952 O O . LEU B 1 67 ? -23.484 -50.938 4.57 1 63.75 67 LEU B O 1
ATOM 6956 N N . TYR B 1 68 ? -22.641 -49.469 5.918 1 65.31 68 TYR B N 1
ATOM 6957 C CA . TYR B 1 68 ? -21.344 -49.656 5.281 1 65.31 68 TYR B CA 1
ATOM 6958 C C . TYR B 1 68 ? -20.703 -50.969 5.672 1 65.31 68 TYR B C 1
ATOM 6960 O O . TYR B 1 68 ? -20.109 -51.656 4.832 1 65.31 68 TYR B O 1
ATOM 6968 N N . MET B 1 69 ? -20.859 -51.312 6.879 1 64.31 69 MET B N 1
ATOM 6969 C CA . MET B 1 69 ? -20.266 -52.562 7.352 1 64.31 69 MET B CA 1
ATOM 6970 C C . MET B 1 69 ? -20.984 -53.75 6.742 1 64.31 69 MET B C 1
ATOM 6972 O O . MET B 1 69 ? -20.359 -54.781 6.43 1 64.31 69 MET B O 1
ATOM 6976 N N . SER B 1 70 ? -22.281 -53.531 6.586 1 61.91 70 SER B N 1
ATOM 6977 C CA . SER B 1 70 ? -23.078 -54.625 6.031 1 61.91 70 SER B CA 1
ATOM 6978 C C . SER B 1 70 ? -22.938 -54.719 4.516 1 61.91 70 SER B C 1
ATOM 6980 O O . SER B 1 70 ? -23.25 -55.719 3.904 1 61.91 70 SER B O 1
ATOM 6982 N N . GLY B 1 71 ? -22.312 -53.594 3.982 1 59.19 71 GLY B N 1
ATOM 6983 C CA . GLY B 1 71 ? -22.047 -53.562 2.553 1 59.19 71 GLY B CA 1
ATOM 6984 C C . GLY B 1 71 ? -23.297 -53.656 1.707 1 59.19 71 GLY B C 1
ATOM 6985 O O . GLY B 1 71 ? -23.391 -54.5 0.813 1 59.19 71 GLY B O 1
ATOM 6986 N N . SER B 1 72 ? -24.312 -53 1.863 1 61.38 72 SER B N 1
ATOM 6987 C CA . SER B 1 72 ? -25.5 -53.062 1.031 1 61.38 72 SER B CA 1
ATOM 6988 C C . SER B 1 72 ? -25.438 -52.062 -0.115 1 61.38 72 SER B C 1
ATOM 6990 O O . SER B 1 72 ? -24.938 -50.938 0.056 1 61.38 72 SER B O 1
ATOM 6992 N N . GLY B 1 73 ? -25.781 -52.5 -1.365 1 60 73 GLY B N 1
ATOM 6993 C CA . GLY B 1 73 ? -25.812 -51.625 -2.521 1 60 73 GLY B CA 1
ATOM 6994 C C . GLY B 1 73 ? -24.438 -51.25 -3.031 1 60 73 GLY B C 1
ATOM 6995 O O . GLY B 1 73 ? -23.578 -52.094 -3.188 1 60 73 GLY B O 1
ATOM 6996 N N . TRP B 1 74 ? -24.344 -49.938 -3.322 1 63.5 74 TRP B N 1
ATOM 6997 C CA . TRP B 1 74 ? -23.062 -49.438 -3.838 1 63.5 74 TRP B CA 1
ATOM 6998 C C . TRP B 1 74 ? -21.984 -49.5 -2.758 1 63.5 74 TRP B C 1
ATOM 7000 O O . TRP B 1 74 ? -20.797 -49.594 -3.062 1 63.5 74 TRP B O 1
ATOM 7010 N N . ARG B 1 75 ? -22.359 -49.562 -1.539 1 69.25 75 ARG B N 1
ATOM 7011 C CA . ARG B 1 75 ? -21.422 -49.594 -0.419 1 69.25 75 ARG B CA 1
ATOM 7012 C C . ARG B 1 75 ? -20.703 -50.938 -0.333 1 69.25 75 ARG B C 1
ATOM 7014 O O . ARG B 1 75 ? -19.594 -51.031 0.21 1 69.25 75 ARG B O 1
ATOM 7021 N N . ALA B 1 76 ? -21.406 -51.906 -0.867 1 69.88 76 ALA B N 1
ATOM 7022 C CA . ALA B 1 76 ? -20.812 -53.219 -0.799 1 69.88 76 ALA B CA 1
ATOM 7023 C C . ALA B 1 76 ? -19.641 -53.375 -1.772 1 69.88 76 ALA B C 1
ATOM 7025 O O . ALA B 1 76 ? -18.703 -54.125 -1.519 1 69.88 76 ALA B O 1
ATOM 7026 N N . TYR B 1 77 ? -19.672 -52.594 -2.805 1 80.75 77 TYR B N 1
ATOM 7027 C CA . TYR B 1 77 ? -18.625 -52.656 -3.82 1 80.75 77 TYR B CA 1
ATOM 7028 C C . TYR B 1 77 ? -18.422 -54.062 -4.344 1 80.75 77 TYR B C 1
ATOM 7030 O O . TYR B 1 77 ? -17.297 -54.5 -4.551 1 80.75 77 TYR B O 1
ATOM 7038 N N . ASP B 1 78 ? -19.438 -54.781 -4.441 1 78.31 78 ASP B N 1
ATOM 7039 C CA . ASP B 1 78 ? -19.406 -56.188 -4.898 1 78.31 78 ASP B CA 1
ATOM 7040 C C . ASP B 1 78 ? -19.531 -56.25 -6.418 1 78.31 78 ASP B C 1
ATOM 7042 O O . ASP B 1 78 ? -18.953 -57.156 -7.043 1 78.31 78 ASP B O 1
ATOM 7046 N N . ASP B 1 79 ? -20.359 -55.438 -6.973 1 77.81 79 ASP B N 1
ATOM 7047 C CA . ASP B 1 79 ? -20.562 -55.406 -8.414 1 77.81 79 ASP B CA 1
ATOM 7048 C C . ASP B 1 79 ? -19.875 -54.188 -9.047 1 77.81 79 ASP B C 1
ATOM 7050 O O . ASP B 1 79 ? -20.516 -53.156 -9.281 1 77.81 79 ASP B O 1
ATOM 7054 N N . VAL B 1 80 ? -18.672 -54.406 -9.305 1 87.12 80 VAL B N 1
ATOM 7055 C CA . VAL B 1 80 ? -17.875 -53.281 -9.805 1 87.12 80 VAL B CA 1
ATOM 7056 C C . VAL B 1 80 ? -17.625 -53.469 -11.305 1 87.12 80 VAL B C 1
ATOM 7058 O O . VAL B 1 80 ? -17.438 -54.562 -11.773 1 87.12 80 VAL B O 1
ATOM 7061 N N . ILE B 1 81 ? -17.781 -52.406 -12.023 1 90.5 81 ILE B N 1
ATOM 7062 C CA . ILE B 1 81 ? -17.406 -52.406 -13.438 1 90.5 81 ILE B CA 1
ATOM 7063 C C . ILE B 1 81 ? -15.883 -52.469 -13.562 1 90.5 81 ILE B C 1
ATOM 7065 O O . ILE B 1 81 ? -15.195 -51.5 -13.211 1 90.5 81 ILE B O 1
ATOM 7069 N N . GLY B 1 82 ? -15.352 -53.594 -14.047 1 90.69 82 GLY B N 1
ATOM 7070 C CA . GLY B 1 82 ? -13.914 -53.812 -14.172 1 90.69 82 GLY B CA 1
ATOM 7071 C C . GLY B 1 82 ? -13.469 -55.188 -13.75 1 90.69 82 GLY B C 1
ATOM 7072 O O . GLY B 1 82 ? -14.273 -56.125 -13.695 1 90.69 82 GLY B O 1
ATOM 7073 N N . GLN B 1 83 ? -12.211 -55.25 -13.484 1 90.62 83 GLN B N 1
ATOM 7074 C CA . GLN B 1 83 ? -11.625 -56.5 -13.07 1 90.62 83 GLN B CA 1
ATOM 7075 C C . GLN B 1 83 ? -11.805 -56.75 -11.57 1 90.62 83 GLN B C 1
ATOM 7077 O O . GLN B 1 83 ? -11.891 -55.781 -10.805 1 90.62 83 GLN B O 1
ATOM 7082 N N . PRO B 1 84 ? -11.914 -57.906 -11.211 1 88.88 84 PRO B N 1
ATOM 7083 C CA . PRO B 1 84 ? -12.102 -58.188 -9.789 1 88.88 84 PRO B CA 1
ATOM 7084 C C . PRO B 1 84 ? -10.93 -57.688 -8.93 1 88.88 84 PRO B C 1
ATOM 7086 O O . PRO B 1 84 ? -9.773 -57.906 -9.289 1 88.88 84 PRO B O 1
ATOM 7089 N N . VAL B 1 85 ? -11.359 -57.031 -7.828 1 91.25 85 VAL B N 1
ATOM 7090 C CA . VAL B 1 85 ? -10.359 -56.531 -6.895 1 91.25 85 VAL B CA 1
ATOM 7091 C C . VAL B 1 85 ? -10.82 -56.781 -5.461 1 91.25 85 VAL B C 1
ATOM 7093 O O . VAL B 1 85 ? -11.969 -57.156 -5.23 1 91.25 85 VAL B O 1
ATOM 7096 N N . PHE B 1 86 ? -9.859 -56.688 -4.496 1 92.06 86 PHE B N 1
ATOM 7097 C CA . PHE B 1 86 ? -10.078 -56.781 -3.059 1 92.06 86 PHE B CA 1
ATOM 7098 C C . PHE B 1 86 ? -10.539 -58.188 -2.672 1 92.06 86 PHE B C 1
ATOM 7100 O O . PHE B 1 86 ? -11.625 -58.375 -2.117 1 92.06 86 PHE B O 1
ATOM 7107 N N . TYR B 1 87 ? -9.742 -59.094 -3.02 1 91.38 87 TYR B N 1
ATOM 7108 C CA . TYR B 1 87 ? -9.891 -60.469 -2.594 1 91.38 87 TYR B CA 1
ATOM 7109 C C . TYR B 1 87 ? -8.586 -61 -2.029 1 91.38 87 TYR B C 1
ATOM 7111 O O . TYR B 1 87 ? -7.508 -60.469 -2.314 1 91.38 87 TYR B O 1
ATOM 7119 N N . SER B 1 88 ? -8.711 -62.031 -1.269 1 92.12 88 SER B N 1
ATOM 7120 C CA . SER B 1 88 ? -7.539 -62.625 -0.627 1 92.12 88 SER B CA 1
ATOM 7121 C C . SER B 1 88 ? -6.598 -63.25 -1.655 1 92.12 88 SER B C 1
ATOM 7123 O O . SER B 1 88 ? -7.023 -64.062 -2.484 1 92.12 88 SER B O 1
ATOM 7125 N N . GLY B 1 89 ? -5.312 -62.844 -1.694 1 93.06 89 GLY B N 1
ATOM 7126 C CA . GLY B 1 89 ? -4.32 -63.406 -2.607 1 93.06 89 GLY B CA 1
ATOM 7127 C C . GLY B 1 89 ? -4.047 -62.5 -3.797 1 93.06 89 GLY B C 1
ATOM 7128 O O . GLY B 1 89 ? -3.279 -62.844 -4.691 1 93.06 89 GLY B O 1
ATOM 7129 N N . PHE B 1 90 ? -4.738 -61.438 -3.795 1 94.25 90 PHE B N 1
ATOM 7130 C CA . PHE B 1 90 ? -4.551 -60.5 -4.898 1 94.25 90 PHE B CA 1
ATOM 7131 C C . PHE B 1 90 ? -3.076 -60.156 -5.066 1 94.25 90 PHE B C 1
ATOM 7133 O O . PHE B 1 90 ? -2.545 -60.219 -6.176 1 94.25 90 PHE B O 1
ATOM 7140 N N . GLY B 1 91 ? -2.334 -59.812 -4.004 1 93.19 91 GLY B N 1
ATOM 7141 C CA . GLY B 1 91 ? -0.93 -59.438 -4.047 1 93.19 91 GLY B CA 1
ATOM 7142 C C . GLY B 1 91 ? -0.03 -60.531 -4.562 1 93.19 91 GLY B C 1
ATOM 7143 O O . GLY B 1 91 ? 0.859 -60.281 -5.379 1 93.19 91 GLY B O 1
ATOM 7144 N N . GLU B 1 92 ? -0.29 -61.688 -4.129 1 93.12 92 GLU B N 1
ATOM 7145 C CA . GLU B 1 92 ? 0.52 -62.844 -4.547 1 93.12 92 GLU B CA 1
ATOM 7146 C C . GLU B 1 92 ? 0.297 -63.156 -6.02 1 93.12 92 GLU B C 1
ATOM 7148 O O . GLU B 1 92 ? 1.232 -63.562 -6.723 1 93.12 92 GLU B O 1
ATOM 7153 N N . ARG B 1 93 ? -0.875 -63.062 -6.406 1 94.19 93 ARG B N 1
ATOM 7154 C CA . ARG B 1 93 ? -1.172 -63.281 -7.816 1 94.19 93 ARG B CA 1
ATOM 7155 C C . ARG B 1 93 ? -0.447 -62.281 -8.695 1 94.19 93 ARG B C 1
ATOM 7157 O O . ARG B 1 93 ? 0.146 -62.625 -9.711 1 94.19 93 ARG B O 1
ATOM 7164 N N . MET B 1 94 ? -0.587 -61.062 -8.289 1 94.75 94 MET B N 1
ATOM 7165 C CA . MET B 1 94 ? 0.064 -60 -9.055 1 94.75 94 MET B CA 1
ATOM 7166 C C . MET B 1 94 ? 1.574 -60.219 -9.086 1 94.75 94 MET B C 1
ATOM 7168 O O . MET B 1 94 ? 2.205 -60.031 -10.133 1 94.75 94 MET B O 1
ATOM 7172 N N . LYS B 1 95 ? 2.184 -60.594 -8.023 1 94.62 95 LYS B N 1
ATOM 7173 C CA . LYS B 1 95 ? 3.617 -60.875 -7.953 1 94.62 95 LYS B CA 1
ATOM 7174 C C . LYS B 1 95 ? 4.008 -62 -8.906 1 94.62 95 LYS B C 1
ATOM 7176 O O . LYS B 1 95 ? 5.023 -61.906 -9.602 1 94.62 95 LYS B O 1
ATOM 7181 N N . SER B 1 96 ? 3.227 -62.969 -8.906 1 94.38 96 SER B N 1
ATOM 7182 C CA . SER B 1 96 ? 3.512 -64.125 -9.758 1 94.38 96 SER B CA 1
ATOM 7183 C C . SER B 1 96 ? 3.441 -63.75 -11.234 1 94.38 96 SER B C 1
ATOM 7185 O O . SER B 1 96 ? 4.273 -64.188 -12.031 1 94.38 96 SER B O 1
ATOM 7187 N N . LEU B 1 97 ? 2.479 -63 -11.555 1 94.75 97 LEU B N 1
ATOM 7188 C CA . LEU B 1 97 ? 2.324 -62.562 -12.938 1 94.75 97 LEU B CA 1
ATOM 7189 C C . LEU B 1 97 ? 3.504 -61.688 -13.375 1 94.75 97 LEU B C 1
ATOM 7191 O O . LEU B 1 97 ? 3.984 -61.812 -14.5 1 94.75 97 LEU B O 1
ATOM 7195 N N . ILE B 1 98 ? 4.004 -60.844 -12.492 1 95.94 98 ILE B N 1
ATOM 7196 C CA . ILE B 1 98 ? 5.105 -59.938 -12.812 1 95.94 98 ILE B CA 1
ATOM 7197 C C . ILE B 1 98 ? 6.398 -60.75 -12.953 1 95.94 98 ILE B C 1
ATOM 7199 O O . ILE B 1 98 ? 7.184 -60.5 -13.875 1 95.94 98 ILE B O 1
ATOM 7203 N N . LEU B 1 99 ? 6.578 -61.688 -12.078 1 92.81 99 LEU B N 1
ATOM 7204 C CA . LEU B 1 99 ? 7.797 -62.5 -12.086 1 92.81 99 LEU B CA 1
ATOM 7205 C C . LEU B 1 99 ? 7.852 -63.375 -13.312 1 92.81 99 LEU B C 1
ATOM 7207 O O . LEU B 1 99 ? 8.93 -63.781 -13.75 1 92.81 99 LEU B O 1
ATOM 7211 N N . SER B 1 100 ? 6.754 -63.656 -13.875 1 91.75 100 SER B N 1
ATOM 7212 C CA . SER B 1 100 ? 6.695 -64.5 -15.047 1 91.75 100 SER B CA 1
ATOM 7213 C C . SER B 1 100 ? 6.883 -63.719 -16.328 1 91.75 100 SER B C 1
ATOM 7215 O O . SER B 1 100 ? 6.945 -64.25 -17.422 1 91.75 100 SER B O 1
ATOM 7217 N N . SER B 1 101 ? 6.996 -62.5 -16.219 1 93.06 101 SER B N 1
ATOM 7218 C CA . SER B 1 101 ? 7.203 -61.656 -17.391 1 93.06 101 SER B CA 1
ATOM 7219 C C . SER B 1 101 ? 8.531 -61.969 -18.062 1 93.06 101 SER B C 1
ATOM 7221 O O . SER B 1 101 ? 9.57 -62.031 -17.406 1 93.06 101 SER B O 1
ATOM 7223 N N . SER B 1 102 ? 8.57 -62.125 -19.375 1 92.06 102 SER B N 1
ATOM 7224 C CA . SER B 1 102 ? 9.766 -62.438 -20.141 1 92.06 102 SER B CA 1
ATOM 7225 C C . SER B 1 102 ? 10.781 -61.312 -20.094 1 92.06 102 SER B C 1
ATOM 7227 O O . SER B 1 102 ? 11.992 -61.562 -20.031 1 92.06 102 SER B O 1
ATOM 7229 N N . MET B 1 103 ? 10.273 -60.188 -20.109 1 92.19 103 MET B N 1
ATOM 7230 C CA . MET B 1 103 ? 11.156 -59.031 -20.078 1 92.19 103 MET B CA 1
ATOM 7231 C C . MET B 1 103 ? 11.961 -59 -18.797 1 92.19 103 MET B C 1
ATOM 7233 O O . MET B 1 103 ? 13.164 -58.719 -18.812 1 92.19 103 MET B O 1
ATOM 7237 N N . LEU B 1 104 ? 11.312 -59.219 -17.672 1 94.44 104 LEU B N 1
ATOM 7238 C CA . LEU B 1 104 ? 11.984 -59.188 -16.375 1 94.44 104 LEU B CA 1
ATOM 7239 C C . LEU B 1 104 ? 12.977 -60.344 -16.25 1 94.44 104 LEU B C 1
ATOM 7241 O O . LEU B 1 104 ? 14.086 -60.156 -15.766 1 94.44 104 LEU B O 1
ATOM 7245 N N . GLN B 1 105 ? 12.641 -61.438 -16.766 1 94.06 105 GLN B N 1
ATOM 7246 C CA . GLN B 1 105 ? 13.523 -62.625 -16.734 1 94.06 105 GLN B CA 1
ATOM 7247 C C . GLN B 1 105 ? 14.758 -62.406 -17.609 1 94.06 105 GLN B C 1
ATOM 7249 O O . GLN B 1 105 ? 15.875 -62.75 -17.219 1 94.06 105 GLN B O 1
ATOM 7254 N N . ASP B 1 106 ? 14.492 -61.906 -18.719 1 94.19 106 ASP B N 1
ATOM 7255 C CA . ASP B 1 106 ? 15.609 -61.625 -19.609 1 94.19 106 ASP B CA 1
ATOM 7256 C C . ASP B 1 106 ? 16.578 -60.625 -19 1 94.19 106 ASP B C 1
ATOM 7258 O O . ASP B 1 106 ? 17.797 -60.75 -19.141 1 94.19 106 ASP B O 1
ATOM 7262 N N . LYS B 1 107 ? 16.016 -59.625 -18.344 1 94.38 107 LYS B N 1
ATOM 7263 C CA . LYS B 1 107 ? 16.859 -58.625 -17.719 1 94.38 107 LYS B CA 1
ATOM 7264 C C . LYS B 1 107 ? 17.672 -59.219 -16.578 1 94.38 107 LYS B C 1
ATOM 7266 O O . LYS B 1 107 ? 18.844 -58.844 -16.391 1 94.38 107 LYS B O 1
ATOM 7271 N N . VAL B 1 108 ? 17.062 -60.031 -15.781 1 93.62 108 VAL B N 1
ATOM 7272 C CA . VAL B 1 108 ? 17.75 -60.688 -14.688 1 93.62 108 VAL B CA 1
ATOM 7273 C C . VAL B 1 108 ? 18.906 -61.531 -15.234 1 93.62 108 VAL B C 1
ATOM 7275 O O . VAL B 1 108 ? 20.016 -61.5 -14.688 1 93.62 108 VAL B O 1
ATOM 7278 N N . ARG B 1 109 ? 18.703 -62.188 -16.359 1 93.56 109 ARG B N 1
ATOM 7279 C CA . ARG B 1 109 ? 19.719 -63 -16.984 1 93.56 109 ARG B CA 1
ATOM 7280 C C . ARG B 1 109 ? 20.844 -62.156 -17.547 1 93.56 109 ARG B C 1
ATOM 7282 O O . ARG B 1 109 ? 22.031 -62.469 -17.406 1 93.56 109 ARG B O 1
ATOM 7289 N N . GLU B 1 110 ? 20.422 -61.156 -18.125 1 94.5 110 GLU B N 1
ATOM 7290 C CA . GLU B 1 110 ? 21.406 -60.25 -18.688 1 94.5 110 GLU B CA 1
ATOM 7291 C C . GLU B 1 110 ? 22.312 -59.688 -17.609 1 94.5 110 GLU B C 1
ATOM 7293 O O . GLU B 1 110 ? 23.531 -59.625 -17.766 1 94.5 110 GLU B O 1
ATOM 7298 N N . LEU B 1 111 ? 21.734 -59.188 -16.562 1 93.31 111 LEU B N 1
ATOM 7299 C CA . LEU B 1 111 ? 22.5 -58.594 -15.477 1 93.31 111 LEU B CA 1
ATOM 7300 C C . LEU B 1 111 ? 23.391 -59.625 -14.797 1 93.31 111 LEU B C 1
ATOM 7302 O O . LEU B 1 111 ? 24.516 -59.312 -14.383 1 93.31 111 LEU B O 1
ATOM 7306 N N . ALA B 1 112 ? 22.922 -60.812 -14.641 1 91.88 112 ALA B N 1
ATOM 7307 C CA . ALA B 1 112 ? 23.719 -61.906 -14.062 1 91.88 112 ALA B CA 1
ATOM 7308 C C . ALA B 1 112 ? 24.922 -62.25 -14.945 1 91.88 112 ALA B C 1
ATOM 7310 O O . ALA B 1 112 ? 26.031 -62.438 -14.438 1 91.88 112 ALA B O 1
ATOM 7311 N N . ASN B 1 113 ? 24.719 -62.281 -16.234 1 92.31 113 ASN B N 1
ATOM 7312 C CA . ASN B 1 113 ? 25.797 -62.531 -17.172 1 92.31 113 ASN B CA 1
ATOM 7313 C C . ASN B 1 113 ? 26.844 -61.438 -17.156 1 92.31 113 ASN B C 1
ATOM 7315 O O . ASN B 1 113 ? 28.047 -61.688 -17.25 1 92.31 113 ASN B O 1
ATOM 7319 N N . THR B 1 114 ? 26.344 -60.25 -17.109 1 92 114 THR B N 1
ATOM 7320 C CA . THR B 1 114 ? 27.266 -59.125 -17.078 1 92 114 THR B CA 1
ATOM 7321 C C . THR B 1 114 ? 28.109 -59.125 -15.812 1 92 114 THR B C 1
ATOM 7323 O O . THR B 1 114 ? 29.312 -58.844 -15.852 1 92 114 THR B O 1
ATOM 7326 N N . ARG B 1 115 ? 27.5 -59.438 -14.672 1 89.12 115 ARG B N 1
ATOM 7327 C CA . ARG B 1 115 ? 28.234 -59.531 -13.414 1 89.12 115 ARG B CA 1
ATOM 7328 C C . ARG B 1 115 ? 29.219 -60.688 -13.438 1 89.12 115 ARG B C 1
ATOM 7330 O O . ARG B 1 115 ? 30.344 -60.562 -12.922 1 89.12 115 ARG B O 1
ATOM 7337 N N . LEU B 1 116 ? 28.812 -61.781 -14.07 1 87.12 116 LEU B N 1
ATOM 7338 C CA . LEU B 1 116 ? 29.688 -62.938 -14.203 1 87.12 116 LEU B CA 1
ATOM 7339 C C . LEU B 1 116 ? 30.922 -62.594 -15.031 1 87.12 116 LEU B C 1
ATOM 7341 O O . LEU B 1 116 ? 32.031 -63 -14.688 1 87.12 116 LEU B O 1
ATOM 7345 N N . ALA B 1 117 ? 30.688 -61.875 -16.031 1 88.38 117 ALA B N 1
ATOM 7346 C CA . ALA B 1 117 ? 31.797 -61.469 -16.891 1 88.38 117 ALA B CA 1
ATOM 7347 C C . ALA B 1 117 ? 32.75 -60.531 -16.141 1 88.38 117 ALA B C 1
ATOM 7349 O O . ALA B 1 117 ? 33.969 -60.625 -16.312 1 88.38 117 ALA B O 1
ATOM 7350 N N . VAL B 1 118 ? 32.188 -59.688 -15.383 1 87.88 118 VAL B N 1
ATOM 7351 C CA . VAL B 1 118 ? 33.031 -58.781 -14.602 1 87.88 118 VAL B CA 1
ATOM 7352 C C . VAL B 1 118 ? 33.812 -59.562 -13.555 1 87.88 118 VAL B C 1
ATOM 7354 O O . VAL B 1 118 ? 35 -59.281 -13.32 1 87.88 118 VAL B O 1
ATOM 7357 N N . GLU B 1 119 ? 33.156 -60.531 -12.906 1 84.06 119 GLU B N 1
ATOM 7358 C CA . GLU B 1 119 ? 33.812 -61.375 -11.906 1 84.06 119 GLU B CA 1
ATOM 7359 C C . GLU B 1 119 ? 34.906 -62.219 -12.539 1 84.06 119 GLU B C 1
ATOM 7361 O O . GLU B 1 119 ? 35.969 -62.469 -11.914 1 84.06 119 GLU B O 1
ATOM 7366 N N . GLU B 1 120 ? 34.719 -62.625 -13.727 1 81.56 120 GLU B N 1
ATOM 7367 C CA . GLU B 1 120 ? 35.719 -63.406 -14.453 1 81.56 120 GLU B CA 1
ATOM 7368 C C . GLU B 1 120 ? 36.938 -62.531 -14.781 1 81.56 120 GLU B C 1
ATOM 7370 O O . GLU B 1 120 ? 38.094 -63 -14.664 1 81.56 120 GLU B O 1
ATOM 7375 N N . LYS B 1 121 ? 36.625 -61.406 -15.117 1 83.31 121 LYS B N 1
ATOM 7376 C CA . LYS B 1 121 ? 37.719 -60.5 -15.461 1 83.31 121 LYS B CA 1
ATOM 7377 C C . LYS B 1 121 ? 38.531 -60.094 -14.211 1 83.31 121 LYS B C 1
ATOM 7379 O O . LYS B 1 121 ? 39.719 -59.906 -14.289 1 83.31 121 LYS B O 1
ATOM 7384 N N . GLU B 1 122 ? 37.781 -60 -13.062 1 80.62 122 GLU B N 1
ATOM 7385 C CA . GLU B 1 122 ? 38.469 -59.625 -11.82 1 80.62 122 GLU B CA 1
ATOM 7386 C C . GLU B 1 122 ? 39.094 -60.844 -11.148 1 80.62 122 GLU B C 1
ATOM 7388 O O . GLU B 1 122 ? 39.781 -60.719 -10.125 1 80.62 122 GLU B O 1
ATOM 7393 N N . GLY B 1 123 ? 39.062 -62.031 -11.648 1 69.69 123 GLY B N 1
ATOM 7394 C CA . GLY B 1 123 ? 39.719 -63.25 -11.164 1 69.69 123 GLY B CA 1
ATOM 7395 C C . GLY B 1 123 ? 39.031 -63.844 -9.953 1 69.69 123 GLY B C 1
ATOM 7396 O O . GLY B 1 123 ? 39.688 -64.562 -9.164 1 69.69 123 GLY B O 1
ATOM 7397 N N . LEU B 1 124 ? 37.969 -63.406 -9.688 1 65.12 124 LEU B N 1
ATOM 7398 C CA . LEU B 1 124 ? 37.281 -63.844 -8.477 1 65.12 124 LEU B CA 1
ATOM 7399 C C . LEU B 1 124 ? 36.719 -65.25 -8.648 1 65.12 124 LEU B C 1
ATOM 7401 O O . LEU B 1 124 ? 36.344 -65.875 -7.668 1 65.12 124 LEU B O 1
ATOM 7405 N N . LEU B 1 125 ? 36.5 -65.625 -9.883 1 61.09 125 LEU B N 1
ATOM 7406 C CA . LEU B 1 125 ? 36.031 -66.938 -10.102 1 61.09 125 LEU B CA 1
ATOM 7407 C C . LEU B 1 125 ? 37.188 -67.938 -10.016 1 61.09 125 LEU B C 1
ATOM 7409 O O . LEU B 1 125 ? 38.219 -67.75 -10.648 1 61.09 125 LEU B O 1
ATOM 7413 N N . ALA B 1 126 ? 37.562 -68.562 -8.875 1 54.97 126 ALA B N 1
ATOM 7414 C CA . ALA B 1 126 ? 38.625 -69.562 -8.781 1 54.97 126 ALA B CA 1
ATOM 7415 C C . ALA B 1 126 ? 38.562 -70.5 -9.961 1 54.97 126 ALA B C 1
ATOM 7417 O O . ALA B 1 126 ? 37.969 -71.562 -9.875 1 54.97 126 ALA B O 1
ATOM 7418 N N . ILE B 1 127 ? 38.438 -69.938 -11.109 1 51.59 127 ILE B N 1
ATOM 7419 C CA . ILE B 1 127 ? 38.375 -70.75 -12.305 1 51.59 127 ILE B CA 1
ATOM 7420 C C . ILE B 1 127 ? 39.719 -71.438 -12.523 1 51.59 127 ILE B C 1
ATOM 7422 O O . ILE B 1 127 ? 40.688 -70.812 -12.891 1 51.59 127 ILE B O 1
ATOM 7426 N N . LYS B 1 128 ? 40.188 -72.438 -11.688 1 49.03 128 LYS B N 1
ATOM 7427 C CA . LYS B 1 128 ? 41.312 -73.25 -12.086 1 49.03 128 LYS B CA 1
ATOM 7428 C C . LYS B 1 128 ? 41.062 -73.875 -13.445 1 49.03 128 LYS B C 1
ATOM 7430 O O . LYS B 1 128 ? 39.938 -74.188 -13.797 1 49.03 128 LYS B O 1
ATOM 7435 N N . GLU B 1 129 ? 41.969 -73.875 -14.367 1 49.88 129 GLU B N 1
ATOM 7436 C CA . GLU B 1 129 ? 42.281 -74.438 -15.656 1 49.88 129 GLU B CA 1
ATOM 7437 C C . GLU B 1 129 ? 41.875 -75.938 -15.688 1 49.88 129 GLU B C 1
ATOM 7439 O O . GLU B 1 129 ? 42.219 -76.688 -14.773 1 49.88 129 GLU B O 1
ATOM 7444 N N . GLY B 1 130 ? 40.594 -76.562 -15.5 1 52.16 130 GLY B N 1
ATOM 7445 C CA . GLY B 1 130 ? 40.25 -77.875 -15.898 1 52.16 130 GLY B CA 1
ATOM 7446 C C . GLY B 1 130 ? 38.844 -78 -16.469 1 52.16 130 GLY B C 1
ATOM 7447 O O . GLY B 1 130 ? 38.156 -77 -16.672 1 52.16 130 GLY B O 1
ATOM 7448 N N . ALA B 1 131 ? 38.25 -79.25 -17.016 1 58.22 131 ALA B N 1
ATOM 7449 C CA . ALA B 1 131 ? 37.062 -79.688 -17.703 1 58.22 131 ALA B CA 1
ATOM 7450 C C . ALA B 1 131 ? 35.781 -79.125 -17.078 1 58.22 131 ALA B C 1
ATOM 7452 O O . ALA B 1 131 ? 34.75 -79.062 -17.719 1 58.22 131 ALA B O 1
ATOM 7453 N N . ASN B 1 132 ? 35.781 -78.375 -15.828 1 65 132 ASN B N 1
ATOM 7454 C CA . ASN B 1 132 ? 34.594 -78.125 -15.016 1 65 132 ASN B CA 1
ATOM 7455 C C . ASN B 1 132 ? 34.281 -76.625 -14.953 1 65 132 ASN B C 1
ATOM 7457 O O . ASN B 1 132 ? 33.562 -76.188 -14.062 1 65 132 ASN B O 1
ATOM 7461 N N . LEU B 1 133 ? 34.781 -75.875 -15.953 1 73.81 133 LEU B N 1
ATOM 7462 C CA . LEU B 1 133 ? 34.594 -74.375 -15.891 1 73.81 133 LEU B CA 1
ATOM 7463 C C . LEU B 1 133 ? 33.188 -74 -16.266 1 73.81 133 LEU B C 1
ATOM 7465 O O . LEU B 1 133 ? 32.594 -73.125 -15.664 1 73.81 133 LEU B O 1
ATOM 7469 N N . ASP B 1 134 ? 32.656 -74.688 -17.281 1 78.5 134 ASP B N 1
ATOM 7470 C CA . ASP B 1 134 ? 31.312 -74.375 -17.734 1 78.5 134 ASP B CA 1
ATOM 7471 C C . ASP B 1 134 ? 30.281 -74.688 -16.656 1 78.5 134 ASP B C 1
ATOM 7473 O O . ASP B 1 134 ? 29.297 -73.938 -16.516 1 78.5 134 ASP B O 1
ATOM 7477 N N . GLU B 1 135 ? 30.594 -75.688 -15.938 1 79.75 135 GLU B N 1
ATOM 7478 C CA . GLU B 1 135 ? 29.688 -76.062 -14.859 1 79.75 135 GLU B CA 1
ATOM 7479 C C . GLU B 1 135 ? 29.75 -75.062 -13.719 1 79.75 135 GLU B C 1
ATOM 7481 O O . GLU B 1 135 ? 28.734 -74.688 -13.109 1 79.75 135 GLU B O 1
ATOM 7486 N N . LYS B 1 136 ? 30.969 -74.562 -13.445 1 79 136 LYS B N 1
ATOM 7487 C CA . LYS B 1 136 ? 31.141 -73.562 -12.391 1 79 136 LYS B CA 1
ATOM 7488 C C . LYS B 1 136 ? 30.5 -72.25 -12.789 1 79 136 LYS B C 1
ATOM 7490 O O . LYS B 1 136 ? 29.906 -71.562 -11.961 1 79 136 LYS B O 1
ATOM 7495 N N . ARG B 1 137 ? 30.75 -71.938 -14.094 1 83.44 137 ARG B N 1
ATOM 7496 C CA . ARG B 1 137 ? 30.109 -70.75 -14.617 1 83.44 137 ARG B CA 1
ATOM 7497 C C . ARG B 1 137 ? 28.594 -70.875 -14.523 1 83.44 137 ARG B C 1
ATOM 7499 O O . ARG B 1 137 ? 27.922 -69.875 -14.148 1 83.44 137 ARG B O 1
ATOM 7506 N N . ALA B 1 138 ? 28.062 -72 -14.805 1 85.38 138 ALA B N 1
ATOM 7507 C CA . ALA B 1 138 ? 26.625 -72.188 -14.766 1 85.38 138 ALA B CA 1
ATOM 7508 C C . ALA B 1 138 ? 26.094 -72.125 -13.336 1 85.38 138 ALA B C 1
ATOM 7510 O O . ALA B 1 138 ? 25 -71.625 -13.086 1 85.38 138 ALA B O 1
ATOM 7511 N N . ARG B 1 139 ? 26.844 -72.688 -12.469 1 84.25 139 ARG B N 1
ATOM 7512 C CA . ARG B 1 139 ? 26.453 -72.688 -11.062 1 84.25 139 ARG B CA 1
ATOM 7513 C C . ARG B 1 139 ? 26.453 -71.25 -10.508 1 84.25 139 ARG B C 1
ATOM 7515 O O . ARG B 1 139 ? 25.531 -70.875 -9.797 1 84.25 139 ARG B O 1
ATOM 7522 N N . ARG B 1 140 ? 27.516 -70.562 -10.797 1 87 140 ARG B N 1
ATOM 7523 C CA . ARG B 1 140 ? 27.609 -69.188 -10.32 1 87 140 ARG B CA 1
ATOM 7524 C C . ARG B 1 140 ? 26.516 -68.312 -10.938 1 87 140 ARG B C 1
ATOM 7526 O O . ARG B 1 140 ? 25.953 -67.438 -10.273 1 87 140 ARG B O 1
ATOM 7533 N N . ARG B 1 141 ? 26.312 -68.5 -12.203 1 89.31 141 ARG B N 1
ATOM 7534 C CA . ARG B 1 141 ? 25.219 -67.812 -12.875 1 89.31 141 ARG B CA 1
ATOM 7535 C C . ARG B 1 141 ? 23.891 -68.062 -12.188 1 89.31 141 ARG B C 1
ATOM 7537 O O . ARG B 1 141 ? 23.078 -67.125 -12.008 1 89.31 141 ARG B O 1
ATOM 7544 N N . ASN B 1 142 ? 23.641 -69.25 -11.781 1 88.25 142 ASN B N 1
ATOM 7545 C CA . ASN B 1 142 ? 22.406 -69.562 -11.102 1 88.25 142 ASN B CA 1
ATOM 7546 C C . ASN B 1 142 ? 22.312 -68.938 -9.727 1 88.25 142 ASN B C 1
ATOM 7548 O O . ASN B 1 142 ? 21.219 -68.562 -9.281 1 88.25 142 ASN B O 1
ATOM 7552 N N . GLU B 1 143 ? 23.391 -68.812 -9.125 1 89.38 143 GLU B N 1
ATOM 7553 C CA . GLU B 1 143 ? 23.422 -68.188 -7.832 1 89.38 143 GLU B CA 1
ATOM 7554 C C . GLU B 1 143 ? 23.125 -66.688 -7.977 1 89.38 143 GLU B C 1
ATOM 7556 O O . GLU B 1 143 ? 22.406 -66.062 -7.168 1 89.38 143 GLU B O 1
ATOM 7561 N N . LEU B 1 144 ? 23.734 -66.1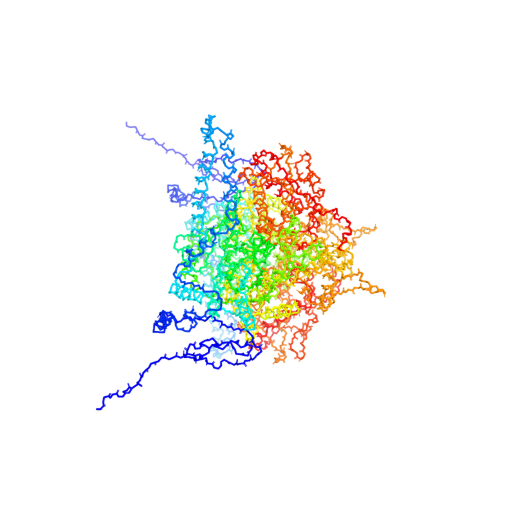25 -8.969 1 91 144 LEU B N 1
ATOM 7562 C CA . LEU B 1 144 ? 23.516 -64.688 -9.227 1 91 144 LEU B CA 1
ATOM 7563 C C . LEU B 1 144 ? 22.062 -64.438 -9.625 1 91 144 LEU B C 1
ATOM 7565 O O . LEU B 1 144 ? 21.469 -63.469 -9.172 1 91 144 LEU B O 1
ATOM 7569 N N . GLU B 1 145 ? 21.547 -65.25 -10.461 1 92.75 145 GLU B N 1
ATOM 7570 C CA . GLU B 1 145 ? 20.141 -65.125 -10.852 1 92.75 145 GLU B CA 1
ATOM 7571 C C . GLU B 1 145 ? 19.219 -65.25 -9.648 1 92.75 145 GLU B C 1
ATOM 7573 O O . GLU B 1 145 ? 18.219 -64.562 -9.523 1 92.75 145 GLU B O 1
ATOM 7578 N N . GLY B 1 146 ? 19.5 -66.188 -8.812 1 90.56 146 GLY B N 1
ATOM 7579 C CA . GLY B 1 146 ? 18.734 -66.375 -7.586 1 90.56 146 GLY B CA 1
ATOM 7580 C C . GLY B 1 146 ? 18.781 -65.188 -6.676 1 90.56 146 GLY B C 1
ATOM 7581 O O . GLY B 1 146 ? 17.766 -64.75 -6.098 1 90.56 146 GLY B O 1
ATOM 7582 N N . GLY B 1 147 ? 19.906 -64.688 -6.527 1 92.19 147 GLY B N 1
ATOM 7583 C CA . GLY B 1 147 ? 20.047 -63.469 -5.742 1 92.19 147 GLY B CA 1
ATOM 7584 C C . GLY B 1 147 ? 19.266 -62.281 -6.312 1 92.19 147 GLY B C 1
ATOM 7585 O O . GLY B 1 147 ? 18.641 -61.531 -5.57 1 92.19 147 GLY B O 1
ATOM 7586 N N . LEU B 1 148 ? 19.375 -62.094 -7.59 1 93.38 148 LEU B N 1
ATOM 7587 C CA . LEU B 1 148 ? 18.641 -61 -8.258 1 93.38 148 LEU B CA 1
ATOM 7588 C C . LEU B 1 148 ? 17.141 -61.219 -8.133 1 93.38 148 LEU B C 1
ATOM 7590 O O . LEU B 1 148 ? 16.391 -60.25 -8 1 93.38 148 LEU B O 1
ATOM 7594 N N . ARG B 1 149 ? 16.703 -62.406 -8.188 1 92.56 149 ARG B N 1
ATOM 7595 C CA . ARG B 1 149 ? 15.273 -62.688 -8.031 1 92.56 149 ARG B CA 1
ATOM 7596 C C . ARG B 1 149 ? 14.797 -62.312 -6.629 1 92.56 149 ARG B C 1
ATOM 7598 O O . ARG B 1 149 ? 13.664 -61.875 -6.449 1 92.56 149 ARG B O 1
ATOM 7605 N N . GLU B 1 150 ? 15.641 -62.531 -5.723 1 92.06 150 GLU B N 1
ATOM 7606 C CA . GLU B 1 150 ? 15.305 -62.125 -4.355 1 92.06 150 GLU B CA 1
ATOM 7607 C C . GLU B 1 150 ? 15.203 -60.625 -4.219 1 92.06 150 GLU B C 1
ATOM 7609 O O . GLU B 1 150 ? 14.328 -60.094 -3.512 1 92.06 150 GLU B O 1
ATOM 7614 N N . VAL B 1 151 ? 16.078 -60 -4.852 1 93.62 151 VAL B N 1
ATOM 7615 C CA . VAL B 1 151 ? 16.031 -58.562 -4.84 1 93.62 151 VAL B CA 1
ATOM 7616 C C . VAL B 1 151 ? 14.758 -58.062 -5.504 1 93.62 151 VAL B C 1
ATOM 7618 O O . VAL B 1 151 ? 14.109 -57.125 -5.016 1 93.62 151 VAL B O 1
ATOM 7621 N N . VAL B 1 152 ? 14.414 -58.562 -6.574 1 94.56 152 VAL B N 1
ATOM 7622 C CA . VAL B 1 152 ? 13.195 -58.219 -7.297 1 94.56 152 VAL B CA 1
ATOM 7623 C C . VAL B 1 152 ? 11.977 -58.469 -6.41 1 94.56 152 VAL B C 1
ATOM 7625 O O . VAL B 1 152 ? 11.047 -57.656 -6.379 1 94.56 152 VAL B O 1
ATOM 7628 N N . ASP B 1 153 ? 11.984 -59.562 -5.715 1 92.88 153 ASP B N 1
ATOM 7629 C CA . ASP B 1 153 ? 10.875 -59.875 -4.828 1 92.88 153 ASP B CA 1
ATOM 7630 C C . ASP B 1 153 ? 10.711 -58.812 -3.736 1 92.88 153 ASP B C 1
ATOM 7632 O O . ASP B 1 153 ? 9.586 -58.438 -3.395 1 92.88 153 ASP B O 1
ATOM 7636 N N . THR B 1 154 ? 11.75 -58.438 -3.277 1 92.69 154 THR B N 1
ATOM 7637 C CA . THR B 1 154 ? 11.727 -57.375 -2.258 1 92.69 154 THR B CA 1
ATOM 7638 C C . THR B 1 154 ? 11.234 -56.062 -2.844 1 92.69 154 THR B C 1
ATOM 7640 O O . THR B 1 154 ? 10.461 -55.344 -2.207 1 92.69 154 THR B O 1
ATOM 7643 N N . MET B 1 155 ? 11.664 -55.75 -4 1 93.94 155 MET B N 1
ATOM 7644 C CA . MET B 1 155 ? 11.203 -54.531 -4.684 1 93.94 155 MET B CA 1
ATOM 7645 C C . MET B 1 155 ? 9.688 -54.594 -4.887 1 93.94 155 MET B C 1
ATOM 7647 O O . MET B 1 155 ? 9 -53.594 -4.664 1 93.94 155 MET B O 1
ATOM 7651 N N . LEU B 1 156 ? 9.234 -55.656 -5.234 1 94.56 156 LEU B N 1
ATOM 7652 C CA . LEU B 1 156 ? 7.812 -55.812 -5.531 1 94.56 156 LEU B CA 1
ATOM 7653 C C . LEU B 1 156 ? 6.98 -55.719 -4.262 1 94.56 156 LEU B C 1
ATOM 7655 O O . LEU B 1 156 ? 5.902 -55.094 -4.27 1 94.56 156 LEU B O 1
ATOM 7659 N N . ASP B 1 157 ? 7.441 -56.25 -3.215 1 90.81 157 ASP B N 1
ATOM 7660 C CA . ASP B 1 157 ? 6.715 -56.188 -1.951 1 90.81 157 ASP B CA 1
ATOM 7661 C C . ASP B 1 157 ? 6.523 -54.75 -1.508 1 90.81 157 ASP B C 1
ATOM 7663 O O . ASP B 1 157 ? 5.492 -54.375 -0.93 1 90.81 157 ASP B O 1
ATOM 7667 N N . ASN B 1 158 ? 7.402 -54 -1.787 1 90.75 158 ASN B N 1
ATOM 7668 C CA . ASN B 1 158 ? 7.352 -52.594 -1.376 1 90.75 158 ASN B CA 1
ATOM 7669 C C . ASN B 1 158 ? 6.59 -51.75 -2.385 1 90.75 158 ASN B C 1
ATOM 7671 O O . ASN B 1 158 ? 6.09 -50.656 -2.043 1 90.75 158 ASN B O 1
ATOM 7675 N N . MET B 1 159 ? 6.402 -52.156 -3.547 1 93.81 159 MET B N 1
ATOM 7676 C CA . MET B 1 159 ? 5.906 -51.312 -4.645 1 93.81 159 MET B CA 1
ATOM 7677 C C . MET B 1 159 ? 4.438 -51.625 -4.926 1 93.81 159 MET B C 1
ATOM 7679 O O . MET B 1 159 ? 3.641 -50.688 -5.102 1 93.81 159 MET B O 1
ATOM 7683 N N . ILE B 1 160 ? 4.012 -52.844 -4.969 1 93.88 160 ILE B N 1
ATOM 7684 C CA . ILE B 1 160 ? 2.73 -53.25 -5.543 1 93.88 160 ILE B CA 1
ATOM 7685 C C . ILE B 1 160 ? 1.6 -52.875 -4.578 1 93.88 160 ILE B C 1
ATOM 7687 O O . ILE B 1 160 ? 1.787 -52.906 -3.361 1 93.88 160 ILE B O 1
ATOM 7691 N N . CYS B 1 161 ? 0.444 -52.562 -5.145 1 93.19 161 CYS B N 1
ATOM 7692 C CA . CYS B 1 161 ? -0.749 -52.375 -4.336 1 93.19 161 CYS B CA 1
ATOM 7693 C C . CYS B 1 161 ? -1.271 -53.688 -3.768 1 93.19 161 CYS B C 1
ATOM 7695 O O . CYS B 1 161 ? -1.09 -54.719 -4.375 1 93.19 161 CYS B O 1
ATOM 7697 N N . LYS B 1 162 ? -1.906 -53.594 -2.609 1 93.25 162 LYS B N 1
ATOM 7698 C CA . LYS B 1 162 ? -2.396 -54.781 -1.91 1 93.25 162 LYS B CA 1
ATOM 7699 C C . LYS B 1 162 ? -3.904 -54.688 -1.688 1 93.25 162 LYS B C 1
ATOM 7701 O O . LYS B 1 162 ? -4.363 -54.531 -0.555 1 93.25 162 LYS B O 1
ATOM 7706 N N . MET B 1 163 ? -4.648 -54.875 -2.734 1 93.81 163 MET B N 1
ATOM 7707 C CA . MET B 1 163 ? -6.109 -54.875 -2.684 1 93.81 163 MET B CA 1
ATOM 7708 C C . MET B 1 163 ? -6.652 -56.188 -2.184 1 93.81 163 MET B C 1
ATOM 7710 O O . MET B 1 163 ? -7.27 -56.938 -2.943 1 93.81 163 MET B O 1
ATOM 7714 N N . GLU B 1 164 ? -6.633 -56.438 -0.889 1 92.06 164 GLU B N 1
ATOM 7715 C CA . GLU B 1 164 ? -6.816 -57.781 -0.319 1 92.06 164 GLU B CA 1
ATOM 7716 C C . GLU B 1 164 ? -8.195 -57.906 0.308 1 92.06 164 GLU B C 1
ATOM 7718 O O . GLU B 1 164 ? -8.711 -59.031 0.437 1 92.06 164 GLU B O 1
ATOM 7723 N N . SER B 1 165 ? -8.781 -56.812 0.728 1 91.44 165 SER B N 1
ATOM 7724 C CA . SER B 1 165 ? -9.945 -56.969 1.594 1 91.44 165 SER B CA 1
ATOM 7725 C C . SER B 1 165 ? -11.039 -55.969 1.22 1 91.44 165 SER B C 1
ATOM 7727 O O . SER B 1 165 ? -10.812 -54.75 1.186 1 91.44 165 SER B O 1
ATOM 7729 N N . LYS B 1 166 ? -12.227 -56.469 1.112 1 89.12 166 LYS B N 1
ATOM 7730 C CA . LYS B 1 166 ? -13.391 -55.625 0.844 1 89.12 166 LYS B CA 1
ATOM 7731 C C . LYS B 1 166 ? -13.828 -54.875 2.1 1 89.12 166 LYS B C 1
ATOM 7733 O O . LYS B 1 166 ? -14.289 -53.75 2.018 1 89.12 166 LYS B O 1
ATOM 7738 N N . THR B 1 167 ? -13.688 -55.531 3.25 1 87.56 167 THR B N 1
ATOM 7739 C CA . THR B 1 167 ? -14.039 -54.875 4.508 1 87.56 167 THR B CA 1
ATOM 7740 C C . THR B 1 167 ? -13.164 -53.656 4.742 1 87.56 167 THR B C 1
ATOM 7742 O O . THR B 1 167 ? -13.648 -52.625 5.207 1 87.56 167 THR B O 1
ATOM 7745 N N . PHE B 1 168 ? -12 -53.844 4.426 1 90 168 PHE B N 1
ATOM 7746 C CA . PHE B 1 168 ? -11.07 -52.719 4.605 1 90 168 PHE B CA 1
ATOM 7747 C C . PHE B 1 168 ? -11.469 -51.562 3.73 1 90 168 PHE B C 1
ATOM 7749 O O . PHE B 1 168 ? -11.523 -50.406 4.207 1 90 168 PHE B O 1
ATOM 7756 N N . ILE B 1 169 ? -11.742 -51.781 2.445 1 91.56 169 ILE B N 1
ATOM 7757 C CA . ILE B 1 169 ? -11.984 -50.656 1.514 1 91.56 169 ILE B CA 1
ATOM 7758 C C . ILE B 1 169 ? -13.312 -50 1.853 1 91.56 169 ILE B C 1
ATOM 7760 O O . ILE B 1 169 ? -13.461 -48.781 1.668 1 91.56 169 ILE B O 1
ATOM 7764 N N . ARG B 1 170 ? -14.258 -50.719 2.359 1 88.19 170 ARG B N 1
ATOM 7765 C CA . ARG B 1 170 ? -15.516 -50.125 2.807 1 88.19 170 ARG B CA 1
ATOM 7766 C C . ARG B 1 170 ? -15.289 -49.156 3.963 1 88.19 170 ARG B C 1
ATOM 7768 O O . ARG B 1 170 ? -15.836 -48.062 3.975 1 88.19 170 ARG B O 1
ATOM 7775 N N . GLY B 1 171 ? -14.484 -49.656 4.91 1 86.31 171 GLY B N 1
ATOM 7776 C CA . GLY B 1 171 ? -14.141 -48.781 6.027 1 86.31 171 GLY B CA 1
ATOM 7777 C C . GLY B 1 171 ? -13.336 -47.562 5.617 1 86.31 171 GLY B C 1
ATOM 7778 O O . GLY B 1 171 ? -13.562 -46.469 6.121 1 86.31 171 GLY B O 1
ATOM 7779 N N . ALA B 1 172 ? -12.375 -47.812 4.762 1 88.38 172 ALA B N 1
ATOM 7780 C CA . ALA B 1 172 ? -11.547 -46.719 4.27 1 88.38 172 ALA B CA 1
ATOM 7781 C C . ALA B 1 172 ? -12.383 -45.688 3.541 1 88.38 172 ALA B C 1
ATOM 7783 O O . ALA B 1 172 ? -12.18 -44.469 3.707 1 88.38 172 ALA B O 1
ATOM 7784 N N . TYR B 1 173 ? -13.289 -46.094 2.695 1 87.38 173 TYR B N 1
ATOM 7785 C CA . TYR B 1 173 ? -14.172 -45.188 1.966 1 87.38 173 TYR B CA 1
ATOM 7786 C C . TYR B 1 173 ? -15.016 -44.375 2.926 1 87.38 173 TYR B C 1
ATOM 7788 O O . TYR B 1 173 ? -15.188 -43.156 2.725 1 87.38 173 TYR B O 1
ATOM 7796 N N . TYR B 1 174 ? -15.586 -44.969 3.871 1 84.38 174 TYR B N 1
ATOM 7797 C CA . TYR B 1 174 ? -16.391 -44.281 4.852 1 84.38 174 TYR B CA 1
ATOM 7798 C C . TYR B 1 174 ? -15.578 -43.188 5.57 1 84.38 174 TYR B C 1
ATOM 7800 O O . TYR B 1 174 ? -16.031 -42.062 5.707 1 84.38 174 TYR B O 1
ATOM 7808 N N . LEU B 1 175 ? -14.484 -43.594 6.004 1 84.06 175 LEU B N 1
ATOM 7809 C CA . LEU B 1 175 ? -13.617 -42.688 6.727 1 84.06 175 LEU B CA 1
ATOM 7810 C C . LEU B 1 175 ? -13.234 -41.5 5.848 1 84.06 175 LEU B C 1
ATOM 7812 O O . LEU B 1 175 ? -13.305 -40.344 6.285 1 84.06 175 LEU B O 1
ATOM 7816 N N . CYS B 1 176 ? -12.805 -41.75 4.648 1 86.69 176 CYS B N 1
ATOM 7817 C CA . CYS B 1 176 ? -12.359 -40.688 3.742 1 86.69 176 CYS B CA 1
ATOM 7818 C C . CYS B 1 176 ? -13.523 -39.781 3.363 1 86.69 176 CYS B C 1
ATOM 7820 O O . CYS B 1 176 ? -13.344 -38.562 3.209 1 86.69 176 CYS B O 1
ATOM 7822 N N . THR B 1 177 ? -14.617 -40.312 3.176 1 84.31 177 THR B N 1
ATOM 7823 C CA . THR B 1 177 ? -15.797 -39.5 2.855 1 84.31 177 THR B CA 1
ATOM 7824 C C . THR B 1 177 ? -16.141 -38.562 4.004 1 84.31 177 THR B C 1
ATOM 7826 O O . THR B 1 177 ? -16.453 -37.406 3.779 1 84.31 177 THR B O 1
ATOM 7829 N N . GLN B 1 178 ? -16.109 -39.062 5.184 1 82.31 178 GLN B N 1
ATOM 7830 C CA . GLN B 1 178 ? -16.391 -38.25 6.359 1 82.31 178 GLN B CA 1
ATOM 7831 C C . GLN B 1 178 ? -15.383 -37.094 6.484 1 82.31 178 GLN B C 1
ATOM 7833 O O . GLN B 1 178 ? -15.766 -35.969 6.754 1 82.31 178 GLN B O 1
ATOM 7838 N N . LEU B 1 179 ? -14.25 -37.438 6.312 1 81.31 179 LEU B N 1
ATOM 7839 C CA . LEU B 1 179 ? -13.195 -36.438 6.449 1 81.31 179 LEU B CA 1
ATOM 7840 C C . LEU B 1 179 ? -13.305 -35.406 5.352 1 81.31 179 LEU B C 1
ATOM 7842 O O . LEU B 1 179 ? -13.18 -34.188 5.617 1 81.31 179 LEU B O 1
ATOM 7846 N N . LEU B 1 180 ? -13.484 -35.812 4.172 1 84.31 180 LEU B N 1
ATOM 7847 C CA . LEU B 1 180 ? -13.523 -34.875 3.035 1 84.31 180 LEU B CA 1
ATOM 7848 C C . LEU B 1 180 ? -14.758 -34 3.1 1 84.31 180 LEU B C 1
ATOM 7850 O O . LEU B 1 180 ? -14.68 -32.812 2.795 1 84.31 180 LEU B O 1
ATOM 7854 N N . THR B 1 181 ? -15.875 -34.5 3.479 1 82.38 181 THR B N 1
ATOM 7855 C CA . THR B 1 181 ? -17.109 -33.719 3.504 1 82.38 181 THR B CA 1
ATOM 7856 C C . THR B 1 181 ? -17.109 -32.781 4.691 1 82.38 181 THR B C 1
ATOM 7858 O O . THR B 1 181 ? -17.812 -31.75 4.676 1 82.38 181 THR B O 1
ATOM 7861 N N . ARG B 1 182 ? -16.438 -33.094 5.68 1 80.81 182 ARG B N 1
ATOM 7862 C CA . ARG B 1 182 ? -16.281 -32.156 6.781 1 80.81 182 ARG B CA 1
ATOM 7863 C C . ARG B 1 182 ? -15.422 -30.953 6.367 1 80.81 182 ARG B C 1
ATOM 7865 O O . ARG B 1 182 ? -15.688 -29.828 6.77 1 80.81 182 ARG B O 1
ATOM 7872 N N . ALA B 1 183 ? -14.43 -31.297 5.641 1 82.5 183 ALA B N 1
ATOM 7873 C CA . ALA B 1 183 ? -13.539 -30.25 5.172 1 82.5 183 ALA B CA 1
ATOM 7874 C C . ALA B 1 183 ? -14.195 -29.422 4.059 1 82.5 183 ALA B C 1
ATOM 7876 O O . ALA B 1 183 ? -14.195 -28.203 4.102 1 82.5 183 ALA B O 1
ATOM 7877 N N . TYR B 1 184 ? -14.648 -30.062 3.133 1 87.69 184 TYR B N 1
ATOM 7878 C CA . TYR B 1 184 ? -15.383 -29.438 2.037 1 87.69 184 TYR B CA 1
ATOM 7879 C C . TYR B 1 184 ? -16.875 -29.656 2.197 1 87.69 184 TYR B C 1
ATOM 7881 O O . TYR B 1 184 ? -17.453 -30.562 1.59 1 87.69 184 TYR B O 1
ATOM 7889 N N . HIS B 1 185 ? -17.484 -28.719 2.9 1 82.06 185 HIS B N 1
ATOM 7890 C CA . HIS B 1 185 ? -18.828 -28.875 3.428 1 82.06 185 HIS B CA 1
ATOM 7891 C C . HIS B 1 185 ? -19.875 -28.859 2.307 1 82.06 185 HIS B C 1
ATOM 7893 O O . HIS B 1 185 ? -21 -29.297 2.494 1 82.06 185 HIS B O 1
ATOM 7899 N N . GLN B 1 186 ? -19.484 -28.422 1.121 1 81.44 186 GLN B N 1
ATOM 7900 C CA . GLN B 1 186 ? -20.453 -28.406 0.027 1 81.44 186 GLN B CA 1
ATOM 7901 C C . GLN B 1 186 ? -20.312 -29.641 -0.85 1 81.44 186 GLN B C 1
ATOM 7903 O O . GLN B 1 186 ? -21.062 -29.812 -1.81 1 81.44 186 GLN B O 1
ATOM 7908 N N . GLY B 1 187 ? -19.312 -30.438 -0.571 1 85.81 187 GLY B N 1
ATOM 7909 C CA . GLY B 1 187 ? -19.203 -31.734 -1.192 1 85.81 187 GLY B CA 1
ATOM 7910 C C . GLY B 1 187 ? -18.422 -31.719 -2.494 1 85.81 187 GLY B C 1
ATOM 7911 O O . GLY B 1 187 ? -17.578 -30.844 -2.707 1 85.81 187 GLY B O 1
ATOM 7912 N N . ILE B 1 188 ? -18.641 -32.875 -3.248 1 88.06 188 ILE B N 1
ATOM 7913 C CA . ILE B 1 188 ? -17.969 -33.062 -4.527 1 88.06 188 ILE B CA 1
ATOM 7914 C C . ILE B 1 188 ? -18.969 -32.969 -5.664 1 88.06 188 ILE B C 1
ATOM 7916 O O . ILE B 1 188 ? -19.938 -33.719 -5.719 1 88.06 188 ILE B O 1
ATOM 7920 N N . HIS B 1 189 ? -18.672 -32.062 -6.547 1 84.94 189 HIS B N 1
ATOM 7921 C CA . HIS B 1 189 ? -19.578 -31.828 -7.672 1 84.94 189 HIS B CA 1
ATOM 7922 C C . HIS B 1 189 ? -19.016 -32.438 -8.953 1 84.94 189 HIS B C 1
ATOM 7924 O O . HIS B 1 189 ? -17.812 -32.344 -9.203 1 84.94 189 HIS B O 1
ATOM 7930 N N . VAL B 1 190 ? -19.844 -33.125 -9.68 1 88.5 190 VAL B N 1
ATOM 7931 C CA . VAL B 1 190 ? -19.469 -33.719 -10.953 1 88.5 190 VAL B CA 1
ATOM 7932 C C . VAL B 1 190 ? -20.547 -33.406 -12 1 88.5 190 VAL B C 1
ATOM 7934 O O . VAL B 1 190 ? -21.625 -32.906 -11.656 1 88.5 190 VAL B O 1
ATOM 7937 N N . SER B 1 191 ? -20.172 -33.562 -13.234 1 84.88 191 SER B N 1
ATOM 7938 C CA . SER B 1 191 ? -21.141 -33.438 -14.312 1 84.88 191 SER B CA 1
ATOM 7939 C C . SER B 1 191 ? -21.812 -34.781 -14.586 1 84.88 191 SER B C 1
ATOM 7941 O O . SER B 1 191 ? -21.141 -35.781 -14.828 1 84.88 191 SER B O 1
ATOM 7943 N N . SER B 1 192 ? -23.156 -34.812 -14.656 1 80.62 192 SER B N 1
ATOM 7944 C CA . SER B 1 192 ? -23.906 -36.062 -14.875 1 80.62 192 SER B CA 1
ATOM 7945 C C . SER B 1 192 ? -23.641 -36.625 -16.266 1 80.62 192 SER B C 1
ATOM 7947 O O . SER B 1 192 ? -23.5 -37.844 -16.438 1 80.62 192 SER B O 1
ATOM 7949 N N . GLU B 1 193 ? -23.547 -35.75 -17.172 1 81.88 193 GLU B N 1
ATOM 7950 C CA . GLU B 1 193 ? -23.281 -36.156 -18.547 1 81.88 193 GLU B CA 1
ATOM 7951 C C . GLU B 1 193 ? -21.906 -36.781 -18.672 1 81.88 193 GLU B C 1
ATOM 7953 O O . GLU B 1 193 ? -21.75 -37.812 -19.328 1 81.88 193 GLU B O 1
ATOM 7958 N N . GLU B 1 194 ? -21 -36.219 -18.062 1 88.12 194 GLU B N 1
ATOM 7959 C CA . GLU B 1 194 ? -19.625 -36.719 -18.156 1 88.12 194 GLU B CA 1
ATOM 7960 C C . GLU B 1 194 ? -19.453 -38.031 -17.422 1 88.12 194 GLU B C 1
ATOM 7962 O O . GLU B 1 194 ? -18.734 -38.938 -17.875 1 88.12 194 GLU B O 1
ATOM 7967 N N . VAL B 1 195 ? -20.188 -38.188 -16.359 1 87.12 195 VAL B N 1
ATOM 7968 C CA . VAL B 1 195 ? -20.094 -39.406 -15.539 1 87.12 195 VAL B CA 1
ATOM 7969 C C . VAL B 1 195 ? -20.75 -40.562 -16.266 1 87.12 195 VAL B C 1
ATOM 7971 O O . VAL B 1 195 ? -20.25 -41.688 -16.25 1 87.12 195 VAL B O 1
ATOM 7974 N N . LEU B 1 196 ? -21.812 -40.312 -16.953 1 83.38 196 LEU B N 1
ATOM 7975 C CA . LEU B 1 196 ? -22.484 -41.344 -17.719 1 83.38 196 LEU B CA 1
ATOM 7976 C C . LEU B 1 196 ? -21.641 -41.812 -18.891 1 83.38 196 LEU B C 1
ATOM 7978 O O . LEU B 1 196 ? -21.562 -43 -19.188 1 83.38 196 LEU B O 1
ATOM 7982 N N . ARG B 1 197 ? -21.078 -40.875 -19.453 1 90.25 197 ARG B N 1
ATOM 7983 C CA . ARG B 1 197 ? -20.188 -41.188 -20.547 1 90.25 197 ARG B CA 1
ATOM 7984 C C . ARG B 1 197 ? -19 -42.031 -20.062 1 90.25 197 ARG B C 1
ATOM 7986 O O . ARG B 1 197 ? -18.594 -43 -20.719 1 90.25 197 ARG B O 1
ATOM 7993 N N . LEU B 1 198 ? -18.484 -41.688 -18.969 1 92.69 198 LEU B N 1
ATOM 7994 C CA . LEU B 1 198 ? -17.359 -42.406 -18.391 1 92.69 198 LEU B CA 1
ATOM 7995 C C . LEU B 1 198 ? -17.75 -43.844 -18.031 1 92.69 198 LEU B C 1
ATOM 7997 O O . LEU B 1 198 ? -16.984 -44.781 -18.25 1 92.69 198 LEU B O 1
ATOM 8001 N N . ARG B 1 199 ? -18.875 -44 -17.5 1 88.62 199 ARG B N 1
ATOM 8002 C CA . ARG B 1 199 ? -19.359 -45.312 -17.125 1 88.62 199 ARG B CA 1
ATOM 8003 C C . ARG B 1 199 ? -19.531 -46.188 -18.359 1 88.62 199 ARG B C 1
ATOM 8005 O O . ARG B 1 199 ? -19.203 -47.375 -18.328 1 88.62 199 ARG B O 1
ATOM 8012 N N . SER B 1 200 ? -20.016 -45.625 -19.375 1 90.06 200 SER B N 1
ATOM 8013 C CA . SER B 1 200 ? -20.188 -46.375 -20.625 1 90.06 200 SER B CA 1
ATOM 8014 C C . SER B 1 200 ? -18.844 -46.812 -21.188 1 90.06 200 SER B C 1
ATOM 8016 O O . SER B 1 200 ? -18.703 -47.938 -21.625 1 90.06 200 SER B O 1
ATOM 8018 N N . VAL B 1 201 ? -18 -45.969 -21.125 1 94.44 201 VAL B N 1
ATOM 8019 C CA . VAL B 1 201 ? -16.672 -46.281 -21.609 1 94.44 201 VAL B CA 1
ATOM 8020 C C . VAL B 1 201 ? -16.031 -47.375 -20.734 1 94.44 201 VAL B C 1
ATOM 8022 O O . VAL B 1 201 ? -15.336 -48.25 -21.219 1 94.44 201 VAL B O 1
ATOM 8025 N N . ALA B 1 202 ? -16.25 -47.25 -19.453 1 93.75 202 ALA B N 1
ATOM 8026 C CA . ALA B 1 202 ? -15.711 -48.219 -18.516 1 93.75 202 ALA B CA 1
ATOM 8027 C C . ALA B 1 202 ? -16.281 -49.625 -18.766 1 93.75 202 ALA B C 1
ATOM 8029 O O . ALA B 1 202 ? -15.555 -50.625 -18.641 1 93.75 202 ALA B O 1
ATOM 8030 N N . GLU B 1 203 ? -17.469 -49.719 -19.141 1 92.38 203 GLU B N 1
ATOM 8031 C CA . GLU B 1 203 ? -18.094 -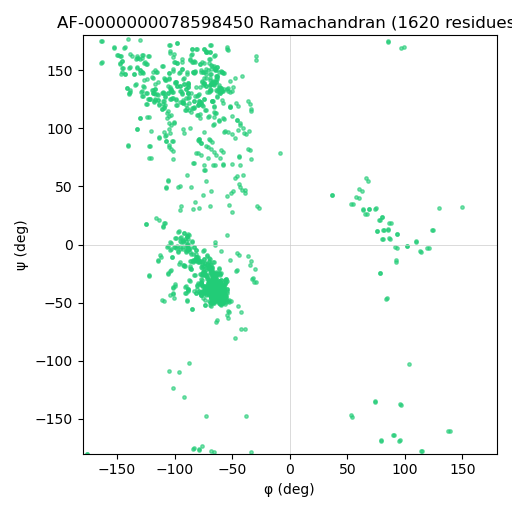51 -19.438 1 92.38 203 GLU B CA 1
ATOM 8032 C C . GLU B 1 203 ? -17.484 -51.625 -20.688 1 92.38 203 GLU B C 1
ATOM 8034 O O . GLU B 1 203 ? -17.188 -52.812 -20.703 1 92.38 203 GLU B O 1
ATOM 8039 N N . THR B 1 204 ? -17.328 -50.812 -21.625 1 94.31 204 THR B N 1
ATOM 8040 C CA . THR B 1 204 ? -16.719 -51.281 -22.859 1 94.31 204 THR B CA 1
ATOM 8041 C C . THR B 1 204 ? -15.273 -51.688 -22.625 1 94.31 204 THR B C 1
ATOM 8043 O O . THR B 1 204 ? -14.82 -52.719 -23.156 1 94.31 204 THR B O 1
ATOM 8046 N N . ALA B 1 205 ? -14.617 -50.938 -21.891 1 94.62 205 ALA B N 1
ATOM 8047 C CA . ALA B 1 205 ? -13.219 -51.25 -21.594 1 94.62 205 ALA B CA 1
ATOM 8048 C C . ALA B 1 205 ? -13.109 -52.562 -20.812 1 94.62 205 ALA B C 1
ATOM 8050 O O . ALA B 1 205 ? -12.203 -53.375 -21.062 1 94.62 205 ALA B O 1
ATOM 8051 N N . ALA B 1 206 ? -13.938 -52.75 -19.891 1 91.25 206 ALA B N 1
ATOM 8052 C CA . ALA B 1 206 ? -13.93 -53.969 -19.094 1 91.25 206 ALA B CA 1
ATOM 8053 C C . ALA B 1 206 ? -14.172 -55.188 -19.969 1 91.25 206 ALA B C 1
ATOM 8055 O O . ALA B 1 206 ? -13.539 -56.219 -19.766 1 91.25 206 ALA B O 1
ATOM 8056 N N . LYS B 1 207 ? -15.031 -55.062 -20.922 1 91.75 207 LYS B N 1
ATOM 8057 C CA . LYS B 1 207 ? -15.344 -56.156 -21.828 1 91.75 207 LYS B CA 1
ATOM 8058 C C . LYS B 1 207 ? -14.133 -56.5 -22.703 1 91.75 207 LYS B C 1
ATOM 8060 O O . LYS B 1 207 ? -13.906 -57.688 -23.016 1 91.75 207 LYS B O 1
ATOM 8065 N N . ASN B 1 208 ? -13.438 -55.531 -22.984 1 93 208 ASN B N 1
ATOM 8066 C CA . ASN B 1 208 ? -12.289 -55.719 -23.859 1 93 208 ASN B CA 1
ATOM 8067 C C . ASN B 1 208 ? -11 -55.938 -23.062 1 93 208 ASN B C 1
ATOM 8069 O O . ASN B 1 208 ? -9.906 -55.938 -23.625 1 93 208 ASN B O 1
ATOM 8073 N N . ASN B 1 209 ? -11.07 -55.969 -21.797 1 92.69 209 ASN B N 1
ATOM 8074 C CA . ASN B 1 209 ? -9.93 -56.125 -20.891 1 92.69 209 ASN B CA 1
ATOM 8075 C C . ASN B 1 209 ? -8.93 -55 -21.062 1 92.69 209 ASN B C 1
ATOM 8077 O O . ASN B 1 209 ? -7.723 -55.219 -21.172 1 92.69 209 ASN B O 1
ATOM 8081 N N . GLN B 1 210 ? -9.492 -53.781 -21.234 1 95.06 210 GLN B N 1
ATOM 8082 C CA . GLN B 1 210 ? -8.672 -52.594 -21.375 1 95.06 210 GLN B CA 1
ATOM 8083 C C . GLN B 1 210 ? -8.688 -51.75 -20.109 1 95.06 210 GLN B C 1
ATOM 8085 O O . GLN B 1 210 ? -9.688 -51.75 -19.375 1 95.06 210 GLN B O 1
ATOM 8090 N N . SER B 1 211 ? -7.605 -51.125 -19.891 1 96.75 211 SER B N 1
ATOM 8091 C CA . SER B 1 211 ? -7.488 -50.25 -18.719 1 96.75 211 SER B CA 1
ATOM 8092 C C . SER B 1 211 ? -7.859 -48.812 -19.062 1 96.75 211 SER B C 1
ATOM 8094 O O . SER B 1 211 ? -7.605 -48.344 -20.172 1 96.75 211 SER B O 1
ATOM 8096 N N . ILE B 1 212 ? -8.508 -48.125 -18.156 1 97.5 212 ILE B N 1
ATOM 8097 C CA . ILE B 1 212 ? -8.664 -46.688 -18.234 1 97.5 212 ILE B CA 1
ATOM 8098 C C . ILE B 1 212 ? -7.551 -46 -17.438 1 97.5 212 ILE B C 1
ATOM 8100 O O . ILE B 1 212 ? -7.355 -46.281 -16.25 1 97.5 212 ILE B O 1
ATOM 8104 N N . VAL B 1 213 ? -6.82 -45.156 -18.141 1 98.19 213 VAL B N 1
ATOM 8105 C CA . VAL B 1 213 ? -5.746 -44.406 -17.5 1 98.19 213 VAL B CA 1
ATOM 8106 C C . VAL B 1 213 ? -6.219 -42.969 -17.203 1 98.19 213 VAL B C 1
ATOM 8108 O O . VAL B 1 213 ? -6.301 -42.156 -18.125 1 98.19 213 VAL B O 1
ATOM 8111 N N . PHE B 1 214 ? -6.5 -42.719 -15.953 1 97.94 214 PHE B N 1
ATOM 8112 C CA . PHE B 1 214 ? -6.875 -41.375 -15.531 1 97.94 214 PHE B CA 1
ATOM 8113 C C . PHE B 1 214 ? -5.641 -40.5 -15.375 1 97.94 214 PHE B C 1
ATOM 8115 O O . PHE B 1 214 ? -4.676 -40.875 -14.711 1 97.94 214 PHE B O 1
ATOM 8122 N N . LEU B 1 215 ? -5.668 -39.344 -16 1 97.62 215 LEU B N 1
ATOM 8123 C CA . LEU B 1 215 ? -4.582 -38.375 -15.93 1 97.62 215 LEU B CA 1
ATOM 8124 C C . LEU B 1 215 ? -5.078 -37.031 -15.375 1 97.62 215 LEU B C 1
ATOM 8126 O O . LEU B 1 215 ? -5.289 -36.094 -16.125 1 97.62 215 LEU B O 1
ATOM 8130 N N . PRO B 1 216 ? -5.129 -36.906 -14.094 1 96.88 216 PRO B N 1
ATOM 8131 C CA . PRO B 1 216 ? -5.617 -35.656 -13.477 1 96.88 216 PRO B CA 1
ATOM 8132 C C . PRO B 1 216 ? -4.516 -34.625 -13.305 1 96.88 216 PRO B C 1
ATOM 8134 O O . PRO B 1 216 ? -3.33 -34.938 -13.367 1 96.88 216 PRO B O 1
ATOM 8137 N N . CYS B 1 217 ? -4.992 -33.375 -13.172 1 94.62 217 CYS B N 1
ATOM 8138 C CA . CYS B 1 217 ? -4.098 -32.312 -12.68 1 94.62 217 CYS B CA 1
ATOM 8139 C C . CYS B 1 217 ? -3.846 -32.5 -11.188 1 94.62 217 CYS B C 1
ATOM 8141 O O . CYS B 1 217 ? -4.52 -33.281 -10.516 1 94.62 217 CYS B O 1
ATOM 8143 N N . HIS B 1 218 ? -2.877 -31.844 -10.656 1 92.56 218 HIS B N 1
ATOM 8144 C CA . HIS B 1 218 ? -2.494 -32.062 -9.266 1 92.56 218 HIS B CA 1
ATOM 8145 C C . HIS B 1 218 ? -2.377 -30.734 -8.516 1 92.56 218 HIS B C 1
ATOM 8147 O O . HIS B 1 218 ? -1.397 -30.016 -8.68 1 92.56 218 HIS B O 1
ATOM 8153 N N . LYS B 1 219 ? -3.305 -30.469 -7.625 1 90.81 219 LYS B N 1
ATOM 8154 C CA . LYS B 1 219 ? -3.322 -29.203 -6.891 1 90.81 219 LYS B CA 1
ATOM 8155 C C . LYS B 1 219 ? -3.277 -29.453 -5.383 1 90.81 219 LYS B C 1
ATOM 8157 O O . LYS B 1 219 ? -2.834 -28.578 -4.625 1 90.81 219 LYS B O 1
ATOM 8162 N N . SER B 1 220 ? -3.754 -30.578 -4.992 1 90.25 220 SER B N 1
ATOM 8163 C CA . SER B 1 220 ? -3.893 -30.859 -3.568 1 90.25 220 SER B CA 1
ATOM 8164 C C . SER B 1 220 ? -3.748 -32.344 -3.289 1 90.25 220 SER B C 1
ATOM 8166 O O . SER B 1 220 ? -3.877 -33.188 -4.195 1 90.25 220 SER B O 1
ATOM 8168 N N . HIS B 1 221 ? -3.51 -32.656 -2.053 1 84.31 221 HIS B N 1
ATOM 8169 C CA . HIS B 1 221 ? -3.516 -34.031 -1.625 1 84.31 221 HIS B CA 1
ATOM 8170 C C . HIS B 1 221 ? -4.926 -34.625 -1.652 1 84.31 221 HIS B C 1
ATOM 8172 O O . HIS B 1 221 ? -5.102 -35.844 -1.649 1 84.31 221 HIS B O 1
ATOM 8178 N N . VAL B 1 222 ? -5.832 -33.812 -1.794 1 88.31 222 VAL B N 1
ATOM 8179 C CA . VAL B 1 222 ? -7.227 -34.25 -1.854 1 88.31 222 VAL B CA 1
ATOM 8180 C C . VAL B 1 222 ? -7.543 -34.812 -3.242 1 88.31 222 VAL B C 1
ATOM 8182 O O . VAL B 1 222 ? -8.531 -35.5 -3.424 1 88.31 222 VAL B O 1
ATOM 8185 N N . ASP B 1 223 ? -6.703 -34.562 -4.164 1 91.62 223 ASP B N 1
ATOM 8186 C CA . ASP B 1 223 ? -6.949 -34.938 -5.551 1 91.62 223 ASP B CA 1
ATOM 8187 C C . ASP B 1 223 ? -7.125 -36.469 -5.68 1 91.62 223 ASP B C 1
ATOM 8189 O O . ASP B 1 223 ? -8.109 -36.938 -6.262 1 91.62 223 ASP B O 1
ATOM 8193 N N . TYR B 1 224 ? -6.211 -37.188 -5.164 1 87.94 224 TYR B N 1
ATOM 8194 C CA . TYR B 1 224 ? -6.281 -38.656 -5.348 1 87.94 224 TYR B CA 1
ATOM 8195 C C . TYR B 1 224 ? -7.371 -39.25 -4.469 1 87.94 224 TYR B C 1
ATOM 8197 O O . TYR B 1 224 ? -7.949 -40.281 -4.812 1 87.94 224 TYR B O 1
ATOM 8205 N N . VAL B 1 225 ? -7.723 -38.562 -3.4 1 88.44 225 VAL B N 1
ATOM 8206 C CA . VAL B 1 225 ? -8.805 -39.062 -2.555 1 88.44 225 VAL B CA 1
ATOM 8207 C C . VAL B 1 225 ? -10.148 -38.812 -3.246 1 88.44 225 VAL B C 1
ATOM 8209 O O . VAL B 1 225 ? -11.008 -39.719 -3.264 1 88.44 225 VAL B O 1
ATOM 8212 N N . SER B 1 226 ? -10.258 -37.719 -3.809 1 91.12 226 SER B N 1
ATOM 8213 C CA . SER B 1 226 ? -11.523 -37.375 -4.453 1 91.12 226 SER B CA 1
ATOM 8214 C C . SER B 1 226 ? -11.82 -38.281 -5.621 1 91.12 226 SER B C 1
ATOM 8216 O O . SER B 1 226 ? -12.953 -38.75 -5.777 1 91.12 226 SER B O 1
ATOM 8218 N N . LEU B 1 227 ? -10.867 -38.531 -6.441 1 93.19 227 LEU B N 1
ATOM 8219 C CA . LEU B 1 227 ? -11.086 -39.406 -7.598 1 93.19 227 LEU B CA 1
ATOM 8220 C C . LEU B 1 227 ? -11.43 -40.812 -7.152 1 93.19 227 LEU B C 1
ATOM 8222 O O . LEU B 1 227 ? -12.289 -41.469 -7.75 1 93.19 227 LEU B O 1
ATOM 8226 N N . GLN B 1 228 ? -10.781 -41.344 -6.129 1 92.88 228 GLN B N 1
ATOM 8227 C CA . GLN B 1 228 ? -11.07 -42.656 -5.582 1 92.88 228 GLN B CA 1
ATOM 8228 C C . GLN B 1 228 ? -12.508 -42.75 -5.078 1 92.88 228 GLN B C 1
ATOM 8230 O O . GLN B 1 228 ? -13.203 -43.719 -5.328 1 92.88 228 GLN B O 1
ATOM 8235 N N . LEU B 1 229 ? -12.883 -41.719 -4.41 1 89.88 229 LEU B N 1
ATOM 8236 C CA . LEU B 1 229 ? -14.234 -41.688 -3.859 1 89.88 229 LEU B CA 1
ATOM 8237 C C . LEU B 1 229 ? -15.273 -41.656 -4.973 1 89.88 229 LEU B C 1
ATOM 8239 O O . LEU B 1 229 ? -16.312 -42.312 -4.867 1 89.88 229 LEU B O 1
ATOM 8243 N N . ILE B 1 230 ? -15 -40.969 -5.977 1 90.06 230 ILE B N 1
ATOM 8244 C CA . ILE B 1 230 ? -15.93 -40.875 -7.098 1 90.06 230 ILE B CA 1
ATOM 8245 C C . ILE B 1 230 ? -16.047 -42.219 -7.793 1 90.06 230 ILE B C 1
ATOM 8247 O O . ILE B 1 230 ? -17.156 -42.688 -8.07 1 90.06 230 ILE B O 1
ATOM 8251 N N . CYS B 1 231 ? -14.93 -42.875 -8.062 1 91.69 231 CYS B N 1
ATOM 8252 C CA . CYS B 1 231 ? -14.953 -44.156 -8.711 1 91.69 231 CYS B CA 1
ATOM 8253 C C . CYS B 1 231 ? -15.68 -45.188 -7.859 1 91.69 231 CYS B C 1
ATOM 8255 O O . CYS B 1 231 ? -16.453 -46 -8.375 1 91.69 231 CYS B O 1
ATOM 8257 N N . TYR B 1 232 ? -15.406 -45.156 -6.566 1 89.94 232 TYR B N 1
ATOM 8258 C CA . TYR B 1 232 ? -16.094 -46.062 -5.648 1 89.94 232 TYR B CA 1
ATOM 8259 C C . TYR B 1 232 ? -17.594 -45.844 -5.703 1 89.94 232 TYR B C 1
ATOM 8261 O O . TYR B 1 232 ? -18.359 -46.812 -5.82 1 89.94 232 TYR B O 1
ATOM 8269 N N . ARG B 1 233 ? -17.969 -44.656 -5.641 1 84.75 233 ARG B N 1
ATOM 8270 C CA . ARG B 1 233 ? -19.391 -44.312 -5.629 1 84.75 233 ARG B CA 1
ATOM 8271 C C . ARG B 1 233 ? -20.062 -44.688 -6.945 1 84.75 233 ARG B C 1
ATOM 8273 O O . ARG B 1 233 ? -21.234 -45.062 -6.965 1 84.75 233 ARG B O 1
ATOM 8280 N N . LEU B 1 234 ? -19.312 -44.594 -8.008 1 83.56 234 LEU B N 1
ATOM 8281 C CA . LEU B 1 234 ? -19.859 -44.906 -9.328 1 83.56 234 LEU B CA 1
ATOM 8282 C C . LEU B 1 234 ? -19.812 -46.406 -9.609 1 83.56 234 LEU B C 1
ATOM 8284 O O . LEU B 1 234 ? -20.312 -46.844 -10.633 1 83.56 234 LEU B O 1
ATOM 8288 N N . GLY B 1 235 ? -19.203 -47.125 -8.797 1 85.5 235 GLY B N 1
ATOM 8289 C CA . GLY B 1 235 ? -19.078 -48.562 -8.992 1 85.5 235 GLY B CA 1
ATOM 8290 C C . GLY B 1 235 ? -18.078 -48.938 -10.062 1 85.5 235 GLY B C 1
ATOM 8291 O O . GLY B 1 235 ? -18.297 -49.875 -10.82 1 85.5 235 GLY B O 1
ATOM 8292 N N . MET B 1 236 ? -17.141 -48.188 -10.188 1 90.31 236 MET B N 1
ATOM 8293 C CA . MET B 1 236 ? -16.047 -48.469 -11.125 1 90.31 236 MET B CA 1
ATOM 8294 C C . MET B 1 236 ? -14.828 -49.031 -10.391 1 90.31 236 MET B C 1
ATOM 8296 O O . MET B 1 236 ? -14.641 -48.75 -9.203 1 90.31 236 MET B O 1
ATOM 8300 N N . GLY B 1 237 ? -14.109 -49.812 -11.125 1 92.12 237 GLY B N 1
ATOM 8301 C CA . GLY B 1 237 ? -12.867 -50.281 -10.523 1 92.12 237 GLY B CA 1
ATOM 8302 C C . GLY B 1 237 ? -11.961 -49.156 -10.078 1 92.12 237 GLY B C 1
ATOM 8303 O O . GLY B 1 237 ? -11.797 -48.156 -10.789 1 92.12 237 GLY B O 1
ATOM 8304 N N . LEU B 1 238 ? -11.461 -49.312 -8.867 1 94.56 238 LEU B N 1
ATOM 8305 C CA . LEU B 1 238 ? -10.57 -48.281 -8.336 1 94.56 238 LEU B CA 1
ATOM 8306 C C . LEU B 1 238 ? -9.242 -48.281 -9.086 1 94.56 238 LEU B C 1
ATOM 8308 O O . LEU B 1 238 ? -8.656 -49.312 -9.344 1 94.56 238 LEU B O 1
ATOM 8312 N N . PRO B 1 239 ? -8.836 -47.156 -9.477 1 95.69 239 PRO B N 1
ATOM 8313 C CA . PRO B 1 239 ? -7.547 -47.062 -10.18 1 95.69 239 PRO B CA 1
ATOM 8314 C C . PRO B 1 239 ? -6.355 -47.25 -9.242 1 95.69 239 PRO B C 1
ATOM 8316 O O . PRO B 1 239 ? -6.41 -46.812 -8.086 1 95.69 239 PRO B O 1
ATOM 8319 N N . VAL B 1 240 ? -5.305 -47.844 -9.758 1 96.56 240 VAL B N 1
ATOM 8320 C CA . VAL B 1 240 ? -4.02 -47.875 -9.07 1 96.56 240 VAL B CA 1
ATOM 8321 C C . VAL B 1 240 ? -3.326 -46.531 -9.203 1 96.56 240 VAL B C 1
ATOM 8323 O O . VAL B 1 240 ? -3.074 -46.062 -10.312 1 96.56 240 VAL B O 1
ATOM 8326 N N . VAL B 1 241 ? -3.045 -45.938 -8.062 1 95.62 241 VAL B N 1
ATOM 8327 C CA . VAL B 1 241 ? -2.508 -44.562 -8.047 1 95.62 241 VAL B CA 1
ATOM 8328 C C . VAL B 1 241 ? -0.99 -44.625 -7.883 1 95.62 241 VAL B C 1
ATOM 8330 O O . VAL B 1 241 ? -0.481 -45.219 -6.934 1 95.62 241 VAL B O 1
ATOM 8333 N N . VAL B 1 242 ? -0.262 -44 -8.781 1 94.38 242 VAL B N 1
ATOM 8334 C CA . VAL B 1 242 ? 1.188 -43.906 -8.664 1 94.38 242 VAL B CA 1
ATOM 8335 C C . VAL B 1 242 ? 1.555 -42.844 -7.609 1 94.38 242 VAL B C 1
ATOM 8337 O O . VAL B 1 242 ? 1.154 -41.688 -7.703 1 94.38 242 VAL B O 1
ATOM 8340 N N . ALA B 1 243 ? 2.252 -43.25 -6.57 1 90.25 243 ALA B N 1
ATOM 8341 C CA . ALA B 1 243 ? 2.643 -42.344 -5.492 1 90.25 243 ALA B CA 1
ATOM 8342 C C . ALA B 1 243 ? 4.137 -42.469 -5.203 1 90.25 243 ALA B C 1
ATOM 8344 O O . ALA B 1 243 ? 4.734 -43.531 -5.355 1 90.25 243 ALA B O 1
ATOM 8345 N N . GLY B 1 244 ? 4.684 -41.375 -4.816 1 85.69 244 GLY B N 1
ATOM 8346 C CA . GLY B 1 244 ? 6.082 -41.344 -4.418 1 85.69 244 GLY B CA 1
ATOM 8347 C C . GLY B 1 244 ? 6.32 -41.969 -3.047 1 85.69 244 GLY B C 1
ATOM 8348 O O . GLY B 1 244 ? 5.465 -41.844 -2.162 1 85.69 244 GLY B O 1
ATOM 8349 N N . ASP B 1 245 ? 7.477 -42.375 -2.883 1 80.62 245 ASP B N 1
ATOM 8350 C CA . ASP B 1 245 ? 7.832 -43.094 -1.661 1 80.62 245 ASP B CA 1
ATOM 8351 C C . ASP B 1 245 ? 7.887 -42.156 -0.467 1 80.62 245 ASP B C 1
ATOM 8353 O O . ASP B 1 245 ? 7.891 -42.594 0.684 1 80.62 245 ASP B O 1
ATOM 8357 N N . ASN B 1 246 ? 7.805 -40.875 -0.719 1 75.5 246 ASN B N 1
ATOM 8358 C CA . ASN B 1 246 ? 7.809 -39.906 0.367 1 75.5 246 ASN B CA 1
ATOM 8359 C C . ASN B 1 246 ? 6.543 -40 1.213 1 75.5 246 ASN B C 1
ATOM 8361 O O . ASN B 1 246 ? 6.531 -39.594 2.373 1 75.5 246 ASN B O 1
ATOM 8365 N N . LEU B 1 247 ? 5.484 -40.531 0.69 1 75.31 247 LEU B N 1
ATOM 8366 C CA . LEU B 1 247 ? 4.219 -40.656 1.402 1 75.31 247 LEU B CA 1
ATOM 8367 C C . LEU B 1 247 ? 4.133 -42.031 2.09 1 75.31 247 LEU B C 1
ATOM 8369 O O . LEU B 1 247 ? 3.164 -42.312 2.803 1 75.31 247 LEU B O 1
ATOM 8373 N N . ASN B 1 248 ? 5.141 -42.719 1.843 1 78.94 248 ASN B N 1
ATOM 8374 C CA . ASN B 1 248 ? 5.145 -44.062 2.428 1 78.94 248 ASN B CA 1
ATOM 8375 C C . ASN B 1 248 ? 5.656 -44.031 3.867 1 78.94 248 ASN B C 1
ATOM 8377 O O . ASN B 1 248 ? 6.699 -44.625 4.168 1 78.94 248 ASN B O 1
ATOM 8381 N N . ILE B 1 249 ? 4.906 -43.5 4.715 1 79.12 249 ILE B N 1
ATOM 8382 C CA . ILE B 1 249 ? 5.258 -43.406 6.129 1 79.12 249 ILE B CA 1
ATOM 8383 C C . ILE B 1 249 ? 4.48 -44.438 6.938 1 79.12 249 ILE B C 1
ATOM 8385 O O . ILE B 1 249 ? 3.473 -44.969 6.469 1 79.12 249 ILE B O 1
ATOM 8389 N N . PRO B 1 250 ? 4.914 -44.625 8.125 1 79.31 250 PRO B N 1
ATOM 8390 C CA . PRO B 1 250 ? 4.27 -45.688 8.938 1 79.31 250 PRO B CA 1
ATOM 8391 C C . PRO B 1 250 ? 2.783 -45.406 9.156 1 79.31 250 PRO B C 1
ATOM 8393 O O . PRO B 1 250 ? 2.377 -44.281 9.359 1 79.31 250 PRO B O 1
ATOM 8396 N N . LEU B 1 251 ? 1.933 -46.375 9.008 1 80.44 251 LEU B N 1
ATOM 8397 C CA . LEU B 1 251 ? 0.484 -46.375 9.172 1 80.44 251 LEU B CA 1
ATOM 8398 C C . LEU B 1 251 ? -0.209 -45.875 7.902 1 80.44 251 LEU B C 1
ATOM 8400 O O . LEU B 1 251 ? -1.063 -46.594 7.355 1 80.44 251 LEU B O 1
ATOM 8404 N N . LEU B 1 252 ? 0.301 -44.75 7.348 1 83.12 252 LEU B N 1
ATOM 8405 C CA . LEU B 1 252 ? -0.325 -44.219 6.145 1 83.12 252 LEU B CA 1
ATOM 8406 C C . LEU B 1 252 ? 0.072 -45.031 4.914 1 83.12 252 LEU B C 1
ATOM 8408 O O . LEU B 1 252 ? -0.75 -45.25 4.023 1 83.12 252 LEU B O 1
ATOM 8412 N N . GLY B 1 253 ? 1.296 -45.312 4.891 1 86.94 253 GLY B N 1
ATOM 8413 C CA . GLY B 1 253 ? 1.795 -46.062 3.764 1 86.94 253 GLY B CA 1
ATOM 8414 C C . GLY B 1 253 ? 1.011 -47.344 3.52 1 86.94 253 GLY B C 1
ATOM 8415 O O . GLY B 1 253 ? 0.396 -47.531 2.465 1 86.94 253 GLY B O 1
ATOM 8416 N N . PRO B 1 254 ? 1.011 -48.156 4.551 1 88.31 254 PRO B N 1
ATOM 8417 C CA . PRO B 1 254 ? 0.235 -49.375 4.398 1 88.31 254 PRO B CA 1
ATOM 8418 C C . PRO B 1 254 ? -1.241 -49.125 4.113 1 88.31 254 PRO B C 1
ATOM 8420 O O . PRO B 1 254 ? -1.864 -49.844 3.338 1 88.31 254 PRO B O 1
ATOM 8423 N N . PHE B 1 255 ? -1.757 -48.188 4.703 1 89.31 255 PHE B N 1
ATOM 8424 C CA . PHE B 1 255 ? -3.154 -47.844 4.469 1 89.31 255 PHE B CA 1
ATOM 8425 C C . PHE B 1 255 ? -3.393 -47.531 3 1 89.31 255 PHE B C 1
ATOM 8427 O O . PHE B 1 255 ? -4.324 -48.062 2.387 1 89.31 255 PHE B O 1
ATOM 8434 N N . LEU B 1 256 ? -2.564 -46.75 2.428 1 91.12 256 LEU B N 1
ATOM 8435 C CA . LEU B 1 256 ? -2.721 -46.344 1.038 1 91.12 256 LEU B CA 1
ATOM 8436 C C . LEU B 1 256 ? -2.42 -47.5 0.09 1 91.12 256 LEU B C 1
ATOM 8438 O O . LEU B 1 256 ? -3.053 -47.625 -0.961 1 91.12 256 LEU B O 1
ATOM 8442 N N . GLN B 1 257 ? -1.487 -48.188 0.474 1 92.25 257 GLN B N 1
ATOM 8443 C CA . GLN B 1 257 ? -1.121 -49.344 -0.348 1 92.25 257 GLN B CA 1
ATOM 8444 C C . GLN B 1 257 ? -2.283 -50.344 -0.47 1 92.25 257 GLN B C 1
ATOM 8446 O O . GLN B 1 257 ? -2.488 -50.938 -1.528 1 92.25 257 GLN B O 1
ATOM 8451 N N . HIS B 1 258 ? -3.021 -50.469 0.552 1 93.12 258 HIS B N 1
ATOM 8452 C CA . HIS B 1 258 ? -4.168 -51.375 0.553 1 93.12 258 HIS B CA 1
ATOM 8453 C C . HIS B 1 258 ? -5.379 -50.719 -0.113 1 93.12 258 HIS B C 1
ATOM 8455 O O . HIS B 1 258 ? -6.352 -51.406 -0.437 1 93.12 258 HIS B O 1
ATOM 8461 N N . ALA B 1 259 ? -5.266 -49.469 -0.296 1 91.62 259 ALA B N 1
ATOM 8462 C CA . ALA B 1 259 ? -6.363 -48.75 -0.932 1 91.62 259 ALA B CA 1
ATOM 8463 C C . ALA B 1 259 ? -6.086 -48.531 -2.416 1 91.62 259 ALA B C 1
ATOM 8465 O O . ALA B 1 259 ? -6.906 -47.938 -3.127 1 91.62 259 ALA B O 1
ATOM 8466 N N . GLY B 1 260 ? -4.887 -48.969 -2.875 1 91.81 260 GLY B N 1
ATOM 8467 C CA . GLY B 1 260 ? -4.668 -48.906 -4.312 1 91.81 260 GLY B CA 1
ATOM 8468 C C . GLY B 1 260 ? -3.426 -48.125 -4.695 1 91.81 260 GLY B C 1
ATOM 8469 O O . GLY B 1 260 ? -3.186 -47.875 -5.875 1 91.81 260 GLY B O 1
ATOM 8470 N N . ALA B 1 261 ? -2.559 -47.812 -3.797 1 93.75 261 ALA B N 1
ATOM 8471 C CA . ALA B 1 261 ? -1.375 -47.031 -4.098 1 93.75 261 ALA B CA 1
ATOM 8472 C C . ALA B 1 261 ? -0.208 -47.906 -4.527 1 93.75 261 ALA B C 1
ATOM 8474 O O . ALA B 1 261 ? -0.002 -48.969 -3.967 1 93.75 261 ALA B O 1
ATOM 8475 N N . MET B 1 262 ? 0.452 -47.469 -5.574 1 94.88 262 MET B N 1
ATOM 8476 C CA . MET B 1 262 ? 1.727 -48.031 -6.02 1 94.88 262 MET B CA 1
ATOM 8477 C C . MET B 1 262 ? 2.883 -47.094 -5.641 1 94.88 262 MET B C 1
ATOM 8479 O O . MET B 1 262 ? 2.893 -45.938 -6 1 94.88 262 MET B O 1
ATOM 8483 N N . TRP B 1 263 ? 3.879 -47.656 -4.918 1 93.38 263 TRP B N 1
ATOM 8484 C CA . TRP B 1 263 ? 4.996 -46.812 -4.469 1 93.38 263 TRP B CA 1
ATOM 8485 C C . TRP B 1 263 ? 6.148 -46.875 -5.465 1 93.38 263 TRP B C 1
ATOM 8487 O O . TRP B 1 263 ? 6.539 -47.969 -5.91 1 93.38 263 TRP B O 1
ATOM 8497 N N . ILE B 1 264 ? 6.652 -45.719 -5.852 1 92.38 264 ILE B N 1
ATOM 8498 C CA . ILE B 1 264 ? 7.824 -45.656 -6.723 1 92.38 264 ILE B CA 1
ATOM 8499 C C . ILE B 1 264 ? 8.828 -44.656 -6.168 1 92.38 264 ILE B C 1
ATOM 8501 O O . ILE B 1 264 ? 8.453 -43.719 -5.457 1 92.38 264 ILE B O 1
ATOM 8505 N N . ARG B 1 265 ? 10.078 -44.812 -6.621 1 87.81 265 ARG B N 1
ATOM 8506 C CA . ARG B 1 265 ? 11.125 -43.875 -6.297 1 87.81 265 ARG B CA 1
ATOM 8507 C C . ARG B 1 265 ? 10.984 -42.594 -7.137 1 87.81 265 ARG B C 1
ATOM 8509 O O . ARG B 1 265 ? 10.484 -42.656 -8.258 1 87.81 265 ARG B O 1
ATOM 8516 N N . ARG B 1 266 ? 11.398 -41.5 -6.559 1 78.25 266 ARG B N 1
ATOM 8517 C CA . ARG B 1 266 ? 11.352 -40.25 -7.293 1 78.25 266 ARG B CA 1
ATOM 8518 C C . ARG B 1 266 ? 12.359 -40.25 -8.438 1 78.25 266 ARG B C 1
ATOM 8520 O O . ARG B 1 266 ? 12.094 -39.688 -9.5 1 78.25 266 ARG B O 1
ATOM 8527 N N . SER B 1 267 ? 13.531 -40.812 -8.086 1 81.06 267 SER B N 1
ATOM 8528 C CA . SER B 1 267 ? 14.562 -40.938 -9.102 1 81.06 267 SER B CA 1
ATOM 8529 C C . SER B 1 267 ? 15.023 -42.375 -9.227 1 81.06 267 SER B C 1
ATOM 8531 O O . SER B 1 267 ? 15.305 -43.031 -8.219 1 81.06 267 SER B O 1
ATOM 8533 N N . PHE B 1 268 ? 15.031 -42.781 -10.5 1 83.5 268 PHE B N 1
ATOM 8534 C CA . PHE B 1 268 ? 15.414 -44.188 -10.734 1 83.5 268 PHE B CA 1
ATOM 8535 C C . PHE B 1 268 ? 16.922 -44.312 -10.859 1 83.5 268 PHE B C 1
ATOM 8537 O O . PHE B 1 268 ? 17.469 -45.406 -10.742 1 83.5 268 PHE B O 1
ATOM 8544 N N . GLY B 1 269 ? 17.562 -43.219 -11.023 1 74.19 269 GLY B N 1
ATOM 8545 C CA . GLY B 1 269 ? 19 -43.25 -11.164 1 74.19 269 GLY B CA 1
ATOM 8546 C C . GLY B 1 269 ? 19.484 -44.188 -12.234 1 74.19 269 GLY B C 1
ATOM 8547 O O . GLY B 1 269 ? 18.859 -44.312 -13.289 1 74.19 269 GLY B O 1
ATOM 8548 N N . ASN B 1 270 ? 20.719 -44.844 -12.031 1 79.56 270 ASN B N 1
ATOM 8549 C CA . ASN B 1 270 ? 21.281 -45.812 -12.953 1 79.56 270 ASN B CA 1
ATOM 8550 C C . ASN B 1 270 ? 20.969 -47.25 -12.523 1 79.56 270 ASN B C 1
ATOM 8552 O O . ASN B 1 270 ? 21.875 -48.094 -12.492 1 79.56 270 ASN B O 1
ATOM 8556 N N . ASP B 1 271 ? 19.703 -47.469 -12.25 1 88.81 271 ASP B N 1
ATOM 8557 C CA . ASP B 1 271 ? 19.281 -48.812 -11.844 1 88.81 271 ASP B CA 1
ATOM 8558 C C . ASP B 1 271 ? 18.375 -49.438 -12.898 1 88.81 271 ASP B C 1
ATOM 8560 O O . ASP B 1 271 ? 17.156 -49.375 -12.797 1 88.81 271 ASP B O 1
ATOM 8564 N N . PRO B 1 272 ? 18.984 -50.125 -13.719 1 90.06 272 PRO B N 1
ATOM 8565 C CA . PRO B 1 272 ? 18.203 -50.719 -14.812 1 90.06 272 PRO B CA 1
ATOM 8566 C C . PRO B 1 272 ? 17.219 -51.781 -14.336 1 90.06 272 PRO B C 1
ATOM 8568 O O . PRO B 1 272 ? 16.172 -51.969 -14.961 1 90.06 272 PRO B O 1
ATOM 8571 N N . LEU B 1 273 ? 17.578 -52.5 -13.273 1 92.69 273 LEU B N 1
ATOM 8572 C CA . LEU B 1 273 ? 16.672 -53.5 -12.75 1 92.69 273 LEU B CA 1
ATOM 8573 C C . LEU B 1 273 ? 15.383 -52.875 -12.234 1 92.69 273 LEU B C 1
ATOM 8575 O O . LEU B 1 273 ? 14.297 -53.375 -12.516 1 92.69 273 LEU B O 1
ATOM 8579 N N . TYR B 1 274 ? 15.523 -51.875 -11.5 1 93.94 274 TYR B N 1
ATOM 8580 C CA . TYR B 1 274 ? 14.352 -51.188 -10.961 1 93.94 274 TYR B CA 1
ATOM 8581 C C . TYR B 1 274 ? 13.445 -50.688 -12.078 1 93.94 274 TYR B C 1
ATOM 8583 O O . TYR B 1 274 ? 12.227 -50.812 -12 1 93.94 274 TYR B O 1
ATOM 8591 N N . GLN B 1 275 ? 14 -50.125 -13.094 1 94.38 275 GLN B N 1
ATOM 8592 C CA . GLN B 1 275 ? 13.234 -49.625 -14.234 1 94.38 275 GLN B CA 1
ATOM 8593 C C . GLN B 1 275 ? 12.445 -50.75 -14.898 1 94.38 275 GLN B C 1
ATOM 8595 O O . GLN B 1 275 ? 11.289 -50.594 -15.281 1 94.38 275 GLN B O 1
ATOM 8600 N N . THR B 1 276 ? 13.133 -51.844 -15.016 1 95.19 276 THR B N 1
ATOM 8601 C CA . THR B 1 276 ? 12.5 -52.969 -15.656 1 95.19 276 THR B CA 1
ATOM 8602 C C . THR B 1 276 ? 11.359 -53.531 -14.797 1 95.19 276 THR B C 1
ATOM 8604 O O . THR B 1 276 ? 10.328 -53.938 -15.32 1 95.19 276 THR B O 1
ATOM 8607 N N . VAL B 1 277 ? 11.578 -53.531 -13.531 1 95.69 277 VAL B N 1
ATOM 8608 C CA . VAL B 1 277 ? 10.547 -54 -12.609 1 95.69 277 VAL B CA 1
ATOM 8609 C C . VAL B 1 277 ? 9.312 -53.094 -12.719 1 95.69 277 VAL B C 1
ATOM 8611 O O . VAL B 1 277 ? 8.18 -53.594 -12.758 1 95.69 277 VAL B O 1
ATOM 8614 N N . VAL B 1 278 ? 9.477 -51.812 -12.742 1 95.62 278 VAL B N 1
ATOM 8615 C CA . VAL B 1 278 ? 8.375 -50.875 -12.859 1 95.62 278 VAL B CA 1
ATOM 8616 C C . VAL B 1 278 ? 7.645 -51.094 -14.18 1 95.62 278 VAL B C 1
ATOM 8618 O O . VAL B 1 278 ? 6.41 -51.125 -14.211 1 95.62 278 VAL B O 1
ATOM 8621 N N . GLN B 1 279 ? 8.359 -51.281 -15.242 1 95.88 279 GLN B N 1
ATOM 8622 C CA . GLN B 1 279 ? 7.766 -51.531 -16.547 1 95.88 279 GLN B CA 1
ATOM 8623 C C . GLN B 1 279 ? 6.934 -52.812 -16.531 1 95.88 279 GLN B C 1
ATOM 8625 O O . GLN B 1 279 ? 5.816 -52.844 -17.062 1 95.88 279 GLN B O 1
ATOM 8630 N N . ALA B 1 280 ? 7.504 -53.781 -15.984 1 96.56 280 ALA B N 1
ATOM 8631 C CA . ALA B 1 280 ? 6.812 -55.062 -15.922 1 96.56 280 ALA B CA 1
ATOM 8632 C C . ALA B 1 280 ? 5.516 -54.969 -15.125 1 96.56 280 ALA B C 1
ATOM 8634 O O . ALA B 1 280 ? 4.508 -55.594 -15.477 1 96.56 280 ALA B O 1
ATOM 8635 N N . TYR B 1 281 ? 5.602 -54.312 -14.039 1 96.75 281 TYR B N 1
ATOM 8636 C CA . TYR B 1 281 ? 4.41 -54.125 -13.219 1 96.75 281 TYR B CA 1
ATOM 8637 C C . TYR B 1 281 ? 3.334 -53.375 -13.977 1 96.75 281 TYR B C 1
ATOM 8639 O O . TYR B 1 281 ? 2.17 -53.781 -14 1 96.75 281 TYR B O 1
ATOM 8647 N N . ILE B 1 282 ? 3.652 -52.25 -14.633 1 97.19 282 ILE B N 1
ATOM 8648 C CA . ILE B 1 282 ? 2.703 -51.438 -15.398 1 97.19 282 ILE B CA 1
ATOM 8649 C C . ILE B 1 282 ? 2.133 -52.281 -16.547 1 97.19 282 ILE B C 1
ATOM 8651 O O . ILE B 1 282 ? 0.928 -52.25 -16.812 1 97.19 282 ILE B O 1
ATOM 8655 N N . ASP B 1 283 ? 2.967 -53.062 -17.188 1 96.56 283 ASP B N 1
ATOM 8656 C CA . ASP B 1 283 ? 2.504 -53.969 -18.219 1 96.56 283 ASP B CA 1
ATOM 8657 C C . ASP B 1 283 ? 1.431 -54.906 -17.688 1 96.56 283 ASP B C 1
ATOM 8659 O O . ASP B 1 283 ? 0.392 -55.094 -18.328 1 96.56 283 ASP B O 1
ATOM 8663 N N . THR B 1 284 ? 1.774 -55.438 -16.578 1 96.25 284 THR B N 1
ATOM 8664 C CA . THR B 1 284 ? 0.862 -56.406 -15.992 1 96.25 284 THR B CA 1
ATOM 8665 C C . THR B 1 284 ? -0.479 -55.781 -15.664 1 96.25 284 THR B C 1
ATOM 8667 O O . THR B 1 284 ? -1.536 -56.344 -15.93 1 96.25 284 THR B O 1
ATOM 8670 N N . LEU B 1 285 ? -0.476 -54.625 -15.07 1 96.56 285 LEU B N 1
ATOM 8671 C CA . LEU B 1 285 ? -1.698 -53.906 -14.734 1 96.56 285 LEU B CA 1
ATOM 8672 C C . LEU B 1 285 ? -2.527 -53.625 -15.984 1 96.56 285 LEU B C 1
ATOM 8674 O O . LEU B 1 285 ? -3.736 -53.875 -16 1 96.56 285 LEU B O 1
ATOM 8678 N N . LEU B 1 286 ? -1.896 -53.156 -17.016 1 97.06 286 LEU B N 1
ATOM 8679 C CA . LEU B 1 286 ? -2.596 -52.781 -18.234 1 97.06 286 LEU B CA 1
ATOM 8680 C C . LEU B 1 286 ? -3.092 -54 -18.984 1 97.06 286 LEU B C 1
ATOM 8682 O O . LEU B 1 286 ? -4.184 -54 -19.562 1 97.06 286 LEU B O 1
ATOM 8686 N N . GLN B 1 287 ? -2.328 -55.062 -18.969 1 94.69 287 GLN B N 1
ATOM 8687 C CA . GLN B 1 287 ? -2.711 -56.312 -19.625 1 94.69 287 GLN B CA 1
ATOM 8688 C C . GLN B 1 287 ? -3.951 -56.906 -18.969 1 94.69 287 GLN B C 1
ATOM 8690 O O . GLN B 1 287 ? -4.805 -57.5 -19.656 1 94.69 287 GLN B O 1
ATOM 8695 N N . GLN B 1 288 ? -3.93 -56.812 -17.656 1 93.94 288 GLN B N 1
ATOM 8696 C CA . GLN B 1 288 ? -5.035 -57.406 -16.906 1 93.94 288 GLN B CA 1
ATOM 8697 C C . GLN B 1 288 ? -6.25 -56.469 -16.906 1 93.94 288 GLN B C 1
ATOM 8699 O O . GLN B 1 288 ? -7.324 -56.844 -16.438 1 93.94 288 GLN B O 1
ATOM 8704 N N . GLY B 1 289 ? -6.16 -55.219 -17.344 1 95.31 289 GLY B N 1
ATOM 8705 C CA . GLY B 1 289 ? -7.281 -54.312 -17.484 1 95.31 289 GLY B CA 1
ATOM 8706 C C . GLY B 1 289 ? -7.578 -53.531 -16.234 1 95.31 289 GLY B C 1
ATOM 8707 O O . GLY B 1 289 ? -8.703 -53.062 -16.031 1 95.31 289 GLY B O 1
ATOM 8708 N N . PHE B 1 290 ? -6.648 -53.438 -15.328 1 96.19 290 PHE B N 1
ATOM 8709 C CA . PHE B 1 290 ? -6.848 -52.625 -14.117 1 96.19 290 PHE B CA 1
ATOM 8710 C C . PHE B 1 290 ? -6.738 -51.156 -14.43 1 96.19 290 PHE B C 1
ATOM 8712 O O . PHE B 1 290 ? -5.887 -50.719 -15.219 1 96.19 290 PHE B O 1
ATOM 8719 N N . ASN B 1 291 ? -7.66 -50.344 -13.852 1 96.44 291 ASN B N 1
ATOM 8720 C CA . ASN B 1 291 ? -7.566 -48.906 -14.031 1 96.44 291 ASN B CA 1
ATOM 8721 C C . ASN B 1 291 ? -6.309 -48.344 -13.375 1 96.44 291 ASN B C 1
ATOM 8723 O O . ASN B 1 291 ? -5.785 -48.906 -12.422 1 96.44 291 ASN B O 1
ATOM 8727 N N . PHE B 1 292 ? -5.855 -47.219 -14.008 1 96.56 292 PHE B N 1
ATOM 8728 C CA . PHE B 1 292 ? -4.574 -46.625 -13.641 1 96.56 292 PHE B CA 1
ATOM 8729 C C . PHE B 1 292 ? -4.691 -45.125 -13.5 1 96.56 292 PHE B C 1
ATOM 8731 O O . PHE B 1 292 ? -5.418 -44.469 -14.266 1 96.56 292 PHE B O 1
ATOM 8738 N N . GLU B 1 293 ? -4.09 -44.562 -12.469 1 97.06 293 GLU B N 1
ATOM 8739 C CA . GLU B 1 293 ? -4.109 -43.094 -12.258 1 97.06 293 GLU B CA 1
ATOM 8740 C C . GLU B 1 293 ? -2.697 -42.562 -12.078 1 97.06 293 GLU B C 1
ATOM 8742 O O . GLU B 1 293 ? -1.924 -43.062 -11.266 1 97.06 293 GLU B O 1
ATOM 8747 N N . CYS B 1 294 ? -2.383 -41.594 -12.836 1 95.88 294 CYS B N 1
ATOM 8748 C CA . CYS B 1 294 ? -1.111 -40.875 -12.727 1 95.88 294 CYS B CA 1
ATOM 8749 C C . CYS B 1 294 ? -1.295 -39.375 -12.953 1 95.88 294 CYS B C 1
ATOM 8751 O O . CYS B 1 294 ? -1.969 -38.969 -13.898 1 95.88 294 CYS B O 1
ATOM 8753 N N . PHE B 1 295 ? -0.683 -38.594 -12.094 1 95.44 295 PHE B N 1
ATOM 8754 C CA . PHE B 1 295 ? -0.764 -37.156 -12.266 1 95.44 295 PHE B CA 1
ATOM 8755 C C . PHE B 1 295 ? 0.172 -36.688 -13.375 1 95.44 295 PHE B C 1
ATOM 8757 O O . PHE B 1 295 ? 1.385 -36.906 -13.297 1 95.44 295 PHE B O 1
ATOM 8764 N N . ILE B 1 296 ? -0.307 -36.062 -14.32 1 93.56 296 ILE B N 1
ATOM 8765 C CA . ILE B 1 296 ? 0.401 -35.719 -15.547 1 93.56 296 ILE B CA 1
ATOM 8766 C C . ILE B 1 296 ? 1.509 -34.719 -15.227 1 93.56 296 ILE B C 1
ATOM 8768 O O . ILE B 1 296 ? 2.539 -34.688 -15.906 1 93.56 296 ILE B O 1
ATOM 8772 N N . GLU B 1 297 ? 1.313 -33.938 -14.203 1 92.06 297 GLU B N 1
ATOM 8773 C CA . GLU B 1 297 ? 2.248 -32.875 -13.859 1 92.06 297 GLU B CA 1
ATOM 8774 C C . GLU B 1 297 ? 3.406 -33.406 -13.016 1 92.06 297 GLU B C 1
ATOM 8776 O O . GLU B 1 297 ? 4.422 -32.719 -12.852 1 92.06 297 GLU B O 1
ATOM 8781 N N . GLY B 1 298 ? 3.314 -34.562 -12.484 1 87.5 298 GLY B N 1
ATOM 8782 C CA . GLY B 1 298 ? 4.355 -35.156 -11.664 1 87.5 298 GLY B CA 1
ATOM 8783 C C . GLY B 1 298 ? 4.395 -34.625 -10.25 1 87.5 298 GLY B C 1
ATOM 8784 O O . GLY B 1 298 ? 4.977 -35.25 -9.359 1 87.5 298 GLY B O 1
ATOM 8785 N N . GLY B 1 299 ? 3.926 -33.469 -10.047 1 86.62 299 GLY B N 1
ATOM 8786 C CA . GLY B 1 299 ? 3.871 -32.844 -8.734 1 86.62 299 GLY B CA 1
ATOM 8787 C C . GLY B 1 299 ? 2.742 -31.844 -8.609 1 86.62 299 GLY B C 1
ATOM 8788 O O . GLY B 1 299 ? 2.092 -31.5 -9.602 1 86.62 299 GLY B O 1
ATOM 8789 N N . ARG B 1 300 ? 2.521 -31.406 -7.344 1 88.62 300 ARG B N 1
ATOM 8790 C CA . ARG B 1 300 ? 1.463 -30.438 -7.102 1 88.62 300 ARG B CA 1
ATOM 8791 C C . ARG B 1 300 ? 1.878 -29.047 -7.578 1 88.62 300 ARG B C 1
ATOM 8793 O O . ARG B 1 300 ? 3.033 -28.656 -7.414 1 88.62 300 ARG B O 1
ATOM 8800 N N . SER B 1 301 ? 0.997 -28.453 -8.133 1 90.19 301 SER B N 1
ATOM 8801 C CA . SER B 1 301 ? 1.239 -27.094 -8.562 1 90.19 301 SER B CA 1
ATOM 8802 C C . SER B 1 301 ? 1.247 -26.125 -7.383 1 90.19 301 SER B C 1
ATOM 8804 O O . SER B 1 301 ? 0.27 -26.047 -6.633 1 90.19 301 SER B O 1
ATOM 8806 N N . ARG B 1 302 ? 2.275 -25.391 -7.254 1 89.25 302 ARG B N 1
ATOM 8807 C CA . ARG B 1 302 ? 2.381 -24.422 -6.164 1 89.25 302 ARG B CA 1
ATOM 8808 C C . ARG B 1 302 ? 1.872 -23.047 -6.602 1 89.25 302 ARG B C 1
ATOM 8810 O O . ARG B 1 302 ? 1.582 -22.188 -5.762 1 89.25 302 ARG B O 1
ATOM 8817 N N . THR B 1 303 ? 1.761 -22.797 -7.844 1 91 303 THR B N 1
ATOM 8818 C CA . THR B 1 303 ? 1.374 -21.484 -8.344 1 91 303 THR B CA 1
ATOM 8819 C C . THR B 1 303 ? -0.092 -21.469 -8.766 1 91 303 THR B C 1
ATOM 8821 O O . THR B 1 303 ? -0.66 -20.406 -9.039 1 91 303 THR B O 1
ATOM 8824 N N . GLY B 1 304 ? -0.72 -22.625 -8.828 1 90.25 304 GLY B N 1
ATOM 8825 C CA . GLY B 1 304 ? -2.107 -22.703 -9.258 1 90.25 304 GLY B CA 1
ATOM 8826 C C . GLY B 1 304 ? -2.262 -22.953 -10.742 1 90.25 304 GLY B C 1
ATOM 8827 O O . GLY B 1 304 ? -3.328 -23.375 -11.203 1 90.25 304 GLY B O 1
ATOM 8828 N N . LYS B 1 305 ? -1.204 -22.781 -11.523 1 90.56 305 LYS B N 1
ATOM 8829 C CA . LYS B 1 305 ? -1.203 -23.078 -12.961 1 90.56 305 LYS B CA 1
ATOM 8830 C C . LYS B 1 305 ? -0.933 -24.547 -13.227 1 90.56 305 LYS B C 1
ATOM 8832 O O . LYS B 1 305 ? -0.366 -25.25 -12.383 1 90.56 305 LYS B O 1
ATOM 8837 N N . LEU B 1 306 ? -1.363 -24.953 -14.375 1 89.88 306 LEU B N 1
ATOM 8838 C CA . LEU B 1 306 ? -0.957 -26.281 -14.797 1 89.88 306 LEU B CA 1
ATOM 8839 C C . LEU B 1 306 ? 0.535 -26.328 -15.109 1 89.88 306 LEU B C 1
ATOM 8841 O O . LEU B 1 306 ? 1.064 -25.422 -15.75 1 89.88 306 LEU B O 1
ATOM 8845 N N . LEU B 1 307 ? 1.141 -27.328 -14.609 1 88.19 307 LEU B N 1
ATOM 8846 C CA . LEU B 1 307 ? 2.562 -27.516 -14.875 1 88.19 307 LEU B CA 1
ATOM 8847 C C . LEU B 1 307 ? 2.777 -28.281 -16.188 1 88.19 307 LEU B C 1
ATOM 8849 O O . LEU B 1 307 ? 1.848 -28.891 -16.703 1 88.19 307 LEU B O 1
ATOM 8853 N N . SER B 1 308 ? 3.984 -28.172 -16.641 1 87.62 308 SER B N 1
ATOM 8854 C CA . SER B 1 308 ? 4.34 -28.953 -17.812 1 87.62 308 SER B CA 1
ATOM 8855 C C . SER B 1 308 ? 4.27 -30.453 -17.516 1 87.62 308 SER B C 1
ATOM 8857 O O . SER B 1 308 ? 4.52 -30.875 -16.391 1 87.62 308 SER B O 1
ATOM 8859 N N . PRO B 1 309 ? 3.98 -31.125 -18.516 1 91.44 309 PRO B N 1
ATOM 8860 C CA . PRO B 1 309 ? 3.857 -32.562 -18.312 1 91.44 309 PRO B CA 1
ATOM 8861 C C . PRO B 1 309 ? 5.195 -33.25 -18.016 1 91.44 309 PRO B C 1
ATOM 8863 O O . PRO B 1 309 ? 6.223 -32.844 -18.578 1 91.44 309 PRO B O 1
ATOM 8866 N N . LYS B 1 310 ? 5.113 -34.188 -17.141 1 90.44 310 LYS B N 1
ATOM 8867 C CA . LYS B 1 310 ? 6.254 -35.062 -16.906 1 90.44 310 LYS B CA 1
ATOM 8868 C C . LYS B 1 310 ? 6.094 -36.406 -17.656 1 90.44 310 LYS B C 1
ATOM 8870 O O . LYS B 1 310 ? 5.016 -37 -17.641 1 90.44 310 LYS B O 1
ATOM 8875 N N . PHE B 1 311 ? 7.152 -36.875 -18.219 1 91.5 311 PHE B N 1
ATOM 8876 C CA . PHE B 1 311 ? 6.996 -37.969 -19.203 1 91.5 311 PHE B CA 1
ATOM 8877 C C . PHE B 1 311 ? 7.438 -39.281 -18.609 1 91.5 311 PHE B C 1
ATOM 8879 O O . PHE B 1 311 ? 7.305 -40.344 -19.25 1 91.5 311 PHE B O 1
ATOM 8886 N N . GLY B 1 312 ? 7.91 -39.344 -17.406 1 90.44 312 GLY B N 1
ATOM 8887 C CA . GLY B 1 312 ? 8.43 -40.562 -16.828 1 90.44 312 GLY B CA 1
ATOM 8888 C C . GLY B 1 312 ? 7.453 -41.719 -16.906 1 90.44 312 GLY B C 1
ATOM 8889 O O . GLY B 1 312 ? 7.68 -42.688 -17.656 1 90.44 312 GLY B O 1
ATOM 8890 N N . ILE B 1 313 ? 6.359 -41.594 -16.266 1 93.19 313 ILE B N 1
ATOM 8891 C CA . ILE B 1 313 ? 5.375 -42.656 -16.203 1 93.19 313 ILE B CA 1
ATOM 8892 C C . ILE B 1 313 ? 4.676 -42.781 -17.562 1 93.19 313 ILE B C 1
ATOM 8894 O O . ILE B 1 313 ? 4.34 -43.906 -18 1 93.19 313 ILE B O 1
ATOM 8898 N N . LEU B 1 314 ? 4.449 -41.688 -18.219 1 94.75 314 LEU B N 1
ATOM 8899 C CA . LEU B 1 314 ? 3.828 -41.719 -19.547 1 94.75 314 LEU B CA 1
ATOM 8900 C C . LEU B 1 314 ? 4.656 -42.531 -20.516 1 94.75 314 LEU B C 1
ATOM 8902 O O . LEU B 1 314 ? 4.109 -43.219 -21.406 1 94.75 314 LEU B O 1
ATOM 8906 N N . ASN B 1 315 ? 5.926 -42.438 -20.375 1 94.75 315 ASN B N 1
ATOM 8907 C CA . ASN B 1 315 ? 6.82 -43.219 -21.234 1 94.75 315 ASN B CA 1
ATOM 8908 C C . ASN B 1 315 ? 6.617 -44.719 -21.062 1 94.75 315 ASN B C 1
ATOM 8910 O O . ASN B 1 315 ? 6.656 -45.469 -22.031 1 94.75 315 ASN B O 1
ATOM 8914 N N . PHE B 1 316 ? 6.449 -45.156 -19.844 1 95.56 316 PHE B N 1
ATOM 8915 C CA . PHE B 1 316 ? 6.203 -46.562 -19.562 1 95.56 316 PHE B CA 1
ATOM 8916 C C . PHE B 1 316 ? 4.898 -47.031 -20.219 1 95.56 316 PHE B C 1
ATOM 8918 O O . PHE B 1 316 ? 4.84 -48.094 -20.812 1 95.56 316 PHE B O 1
ATOM 8925 N N . ILE B 1 317 ? 3.857 -46.219 -20.078 1 96.62 317 ILE B N 1
ATOM 8926 C CA . ILE B 1 317 ? 2.547 -46.562 -20.625 1 96.62 317 ILE B CA 1
ATOM 8927 C C . ILE B 1 317 ? 2.627 -46.625 -22.141 1 96.62 317 ILE B C 1
ATOM 8929 O O . ILE B 1 317 ? 2.107 -47.562 -22.75 1 96.62 317 ILE B O 1
ATOM 8933 N N . VAL B 1 318 ? 3.273 -45.656 -22.75 1 95.5 318 VAL B N 1
ATOM 8934 C CA . VAL B 1 318 ? 3.416 -45.594 -24.188 1 95.5 318 VAL B CA 1
ATOM 8935 C C . VAL B 1 318 ? 4.223 -46.812 -24.672 1 95.5 318 VAL B C 1
ATOM 8937 O O . VAL B 1 318 ? 3.881 -47.406 -25.688 1 95.5 318 VAL B O 1
ATOM 8940 N N . ASP B 1 319 ? 5.289 -47.156 -23.969 1 93.44 319 ASP B N 1
ATOM 8941 C CA . ASP B 1 319 ? 6.129 -48.281 -24.328 1 93.44 319 ASP B CA 1
ATOM 8942 C C . ASP B 1 319 ? 5.344 -49.594 -24.266 1 93.44 319 ASP B C 1
ATOM 8944 O O . ASP B 1 319 ? 5.574 -50.5 -25.078 1 93.44 319 ASP B O 1
ATOM 8948 N N . SER B 1 320 ? 4.477 -49.719 -23.359 1 94.94 320 SER B N 1
ATOM 8949 C CA . SER B 1 320 ? 3.643 -50.906 -23.219 1 94.94 320 SER B CA 1
ATOM 8950 C C . SER B 1 320 ? 2.805 -51.125 -24.484 1 94.94 320 SER B C 1
ATOM 8952 O O . SER B 1 320 ? 2.682 -52.281 -24.953 1 94.94 320 SER B O 1
ATOM 8954 N N . VAL B 1 321 ? 2.258 -50.094 -25 1 94.31 321 VAL B N 1
ATOM 8955 C CA . VAL B 1 321 ? 1.381 -50.219 -26.156 1 94.31 321 VAL B CA 1
ATOM 8956 C C . VAL B 1 321 ? 2.221 -50.312 -27.422 1 94.31 321 VAL B C 1
ATOM 8958 O O . VAL B 1 321 ? 1.925 -51.094 -28.312 1 94.31 321 VAL B O 1
ATOM 8961 N N . LEU B 1 322 ? 3.268 -49.531 -27.531 1 91.81 322 LEU B N 1
ATOM 8962 C CA . LEU B 1 322 ? 4.109 -49.469 -28.719 1 91.81 322 LEU B CA 1
ATOM 8963 C C . LEU B 1 322 ? 4.805 -50.812 -28.953 1 91.81 322 LEU B C 1
ATOM 8965 O O . LEU B 1 322 ? 5.039 -51.219 -30.094 1 91.81 322 LEU B O 1
ATOM 8969 N N . SER B 1 323 ? 5.219 -51.5 -27.875 1 89.44 323 SER B N 1
ATOM 8970 C CA . SER B 1 323 ? 5.934 -52.781 -27.969 1 89.44 323 SER B CA 1
ATOM 8971 C C . SER B 1 323 ? 4.992 -53.906 -28.344 1 89.44 323 SER B C 1
ATOM 8973 O O . SER B 1 323 ? 5.441 -55 -28.734 1 89.44 323 SER B O 1
ATOM 8975 N N . GLY B 1 324 ? 3.668 -53.656 -28.141 1 89.19 324 GLY B N 1
ATOM 8976 C CA . GLY B 1 324 ? 2.688 -54.688 -28.453 1 89.19 324 GLY B CA 1
ATOM 8977 C C . GLY B 1 324 ? 2.342 -55.562 -27.25 1 89.19 324 GLY B C 1
ATOM 8978 O O . GLY B 1 324 ? 1.469 -56.406 -27.344 1 89.19 324 GLY B O 1
ATOM 8979 N N . ARG B 1 325 ? 2.982 -55.312 -26.203 1 90.88 325 ARG B N 1
ATOM 8980 C CA . ARG B 1 325 ? 2.707 -56.094 -25 1 90.88 325 ARG B CA 1
ATOM 8981 C C . ARG B 1 325 ? 1.289 -55.844 -24.484 1 90.88 325 ARG B C 1
ATOM 8983 O O . ARG B 1 325 ? 0.667 -56.75 -23.906 1 90.88 325 ARG B O 1
ATOM 8990 N N . VAL B 1 326 ? 0.82 -54.688 -24.703 1 94.06 326 VAL B N 1
ATOM 8991 C CA . VAL B 1 326 ? -0.55 -54.281 -24.375 1 94.06 326 VAL B CA 1
ATOM 8992 C C . VAL B 1 326 ? -1.281 -53.875 -25.656 1 94.06 326 VAL B C 1
ATOM 8994 O O . VAL B 1 326 ? -0.732 -53.125 -26.469 1 94.06 326 VAL B O 1
ATOM 8997 N N . LYS B 1 327 ? -2.42 -54.344 -25.828 1 92.62 327 LYS B N 1
ATOM 8998 C CA . LYS B 1 327 ? -3.168 -54.062 -27.047 1 92.62 327 LYS B CA 1
ATOM 8999 C C . LYS B 1 327 ? -3.592 -52.594 -27.125 1 92.62 327 LYS B C 1
ATOM 9001 O O . LYS B 1 327 ? -3.412 -51.938 -28.141 1 92.62 327 LYS B O 1
ATOM 9006 N N . ASP B 1 328 ? -4.25 -52.156 -26.062 1 94.94 328 ASP B N 1
ATOM 9007 C CA . ASP B 1 328 ? -4.723 -50.75 -26.016 1 94.94 328 ASP B CA 1
ATOM 9008 C C . ASP B 1 328 ? -5.059 -50.344 -24.578 1 94.94 328 ASP B C 1
ATOM 9010 O O . ASP B 1 328 ? -5.172 -51.188 -23.688 1 94.94 328 ASP B O 1
ATOM 9014 N N . THR B 1 329 ? -5.016 -49.062 -24.391 1 96.69 329 THR B N 1
ATOM 9015 C CA . THR B 1 329 ? -5.488 -48.469 -23.141 1 96.69 329 THR B CA 1
ATOM 9016 C C . THR B 1 329 ? -6.262 -47.188 -23.422 1 96.69 329 THR B C 1
ATOM 9018 O O . THR B 1 329 ? -6.031 -46.531 -24.438 1 96.69 329 THR B O 1
ATOM 9021 N N . ILE B 1 330 ? -7.223 -46.812 -22.547 1 97.75 330 ILE B N 1
ATOM 9022 C CA . ILE B 1 330 ? -8.07 -45.625 -22.703 1 97.75 330 ILE B CA 1
ATOM 9023 C C . ILE B 1 330 ? -7.562 -44.5 -21.812 1 97.75 330 ILE B C 1
ATOM 9025 O O . ILE B 1 330 ? -7.422 -44.688 -20.594 1 97.75 330 ILE B O 1
ATOM 9029 N N . ILE B 1 331 ? -7.324 -43.344 -22.422 1 98.25 331 ILE B N 1
ATOM 9030 C CA . ILE B 1 331 ? -6.824 -42.188 -21.703 1 98.25 331 ILE B CA 1
ATOM 9031 C C . ILE B 1 331 ? -7.992 -41.281 -21.297 1 98.25 331 ILE B C 1
ATOM 9033 O O . ILE B 1 331 ? -8.867 -40.969 -22.109 1 98.25 331 ILE B O 1
ATOM 9037 N N . CYS B 1 332 ? -8.008 -40.875 -20.031 1 98.12 332 CYS B N 1
ATOM 9038 C CA . CYS B 1 332 ? -9.062 -40 -19.547 1 98.12 332 CYS B CA 1
ATOM 9039 C C . CYS B 1 332 ? -8.477 -38.844 -18.75 1 98.12 332 CYS B C 1
ATOM 9041 O O . CYS B 1 332 ? -8.266 -38.938 -17.547 1 98.12 332 CYS B O 1
ATOM 9043 N N . PRO B 1 333 ? -8.328 -37.594 -19.391 1 97.5 333 PRO B N 1
ATOM 9044 C CA . PRO B 1 333 ? -7.91 -36.406 -18.625 1 97.5 333 PRO B CA 1
ATOM 9045 C C . PRO B 1 333 ? -8.953 -35.969 -17.609 1 97.5 333 PRO B C 1
ATOM 9047 O O . PRO B 1 333 ? -10.156 -36 -17.906 1 97.5 333 PRO B O 1
ATOM 9050 N N . VAL B 1 334 ? -8.547 -35.594 -16.422 1 97.56 334 VAL B N 1
ATOM 9051 C CA . VAL B 1 334 ? -9.445 -35.219 -15.336 1 97.56 334 VAL B CA 1
ATOM 9052 C C . VAL B 1 334 ? -9.031 -33.875 -14.758 1 97.56 334 VAL B C 1
ATOM 9054 O O . VAL B 1 334 ? -7.844 -33.625 -14.539 1 97.56 334 VAL B O 1
ATOM 9057 N N . SER B 1 335 ? -9.984 -33 -14.609 1 95.12 335 SER B N 1
ATOM 9058 C CA . SER B 1 335 ? -9.734 -31.719 -13.969 1 95.12 335 SER B CA 1
ATOM 9059 C C . SER B 1 335 ? -10.359 -31.641 -12.586 1 95.12 335 SER B C 1
ATOM 9061 O O . SER B 1 335 ? -11.531 -31.984 -12.414 1 95.12 335 SER B O 1
ATOM 9063 N N . THR B 1 336 ? -9.609 -31.312 -11.602 1 94.88 336 THR B N 1
ATOM 9064 C CA . THR B 1 336 ? -10.109 -31.094 -10.25 1 94.88 336 THR B CA 1
ATOM 9065 C C . THR B 1 336 ? -9.883 -29.641 -9.82 1 94.88 336 THR B C 1
ATOM 9067 O O . THR B 1 336 ? -8.758 -29.141 -9.883 1 94.88 336 THR B O 1
ATOM 9070 N N . GLN B 1 337 ? -10.945 -29.047 -9.445 1 92.69 337 GLN B N 1
ATOM 9071 C CA . GLN B 1 337 ? -10.875 -27.656 -8.992 1 92.69 337 GLN B CA 1
ATOM 9072 C C . GLN B 1 337 ? -11.445 -27.516 -7.582 1 92.69 337 GLN B C 1
ATOM 9074 O O . GLN B 1 337 ? -12.266 -28.328 -7.152 1 92.69 337 GLN B O 1
ATOM 9079 N N . TYR B 1 338 ? -11.008 -26.484 -6.863 1 91.62 338 TYR B N 1
ATOM 9080 C CA . TYR B 1 338 ? -11.398 -26.266 -5.477 1 91.62 338 TYR B CA 1
ATOM 9081 C C . TYR B 1 338 ? -11.875 -24.828 -5.262 1 91.62 338 TYR B C 1
ATOM 9083 O O . TYR B 1 338 ? -11.367 -23.906 -5.902 1 91.62 338 TYR B O 1
ATOM 9091 N N . ASP B 1 339 ? -12.758 -24.672 -4.332 1 90.44 339 ASP B N 1
ATOM 9092 C CA . ASP B 1 339 ? -13.031 -23.328 -3.83 1 90.44 339 ASP B CA 1
ATOM 9093 C C . ASP B 1 339 ? -11.836 -22.781 -3.045 1 90.44 339 ASP B C 1
ATOM 9095 O O . ASP B 1 339 ? -11.422 -21.641 -3.254 1 90.44 339 ASP B O 1
ATOM 9099 N N . LYS B 1 340 ? -11.414 -23.547 -2.193 1 90.81 340 LYS B N 1
ATOM 9100 C CA . LYS B 1 340 ? -10.234 -23.188 -1.409 1 90.81 340 LYS B CA 1
ATOM 9101 C C . LYS B 1 340 ? -9.32 -24.391 -1.213 1 90.81 340 LYS B C 1
ATOM 9103 O O . LYS B 1 340 ? -9.781 -25.5 -0.896 1 90.81 340 LYS B O 1
ATOM 9108 N N . VAL B 1 341 ? -8.078 -24.219 -1.48 1 88.44 341 VAL B N 1
ATOM 9109 C CA . VAL B 1 341 ? -7.094 -25.266 -1.319 1 88.44 341 VAL B CA 1
ATOM 9110 C C . VAL B 1 341 ? -6.477 -25.203 0.076 1 88.44 341 VAL B C 1
ATOM 9112 O O . VAL B 1 341 ? -6.051 -24.125 0.518 1 88.44 341 VAL B O 1
ATOM 9115 N N . ILE B 1 342 ? -6.273 -26.234 0.721 1 80 342 ILE B N 1
ATOM 9116 C CA . ILE B 1 342 ? -5.855 -26.312 2.117 1 80 342 ILE B CA 1
ATOM 9117 C C . ILE B 1 342 ? -4.371 -25.984 2.229 1 80 342 ILE B C 1
ATOM 9119 O O . ILE B 1 342 ? -3.941 -25.359 3.205 1 80 342 ILE B O 1
ATOM 9123 N N . GLU B 1 343 ? -3.598 -26.359 1.283 1 78 343 GLU B N 1
ATOM 9124 C CA . GLU B 1 343 ? -2.143 -26.281 1.376 1 78 343 GLU B CA 1
ATOM 9125 C C . GLU B 1 343 ? -1.632 -24.922 0.907 1 78 343 GLU B C 1
ATOM 9127 O O . GLU B 1 343 ? -0.422 -24.703 0.804 1 78 343 GLU B O 1
ATOM 9132 N N . THR B 1 344 ? -2.369 -24.031 0.679 1 79.12 344 THR B N 1
ATOM 9133 C CA . THR B 1 344 ? -1.951 -22.812 0.002 1 79.12 344 THR B CA 1
ATOM 9134 C C . THR B 1 344 ? -0.917 -22.062 0.834 1 79.12 344 THR B C 1
ATOM 9136 O O . THR B 1 344 ? 0.05 -21.516 0.292 1 79.12 344 THR B O 1
ATOM 9139 N N . GLU B 1 345 ? -1.044 -21.969 2.119 1 78.75 345 GLU B N 1
ATOM 9140 C CA . GLU B 1 345 ? -0.088 -21.25 2.955 1 78.75 345 GLU B CA 1
ATOM 9141 C C . GLU B 1 345 ? 1.295 -21.891 2.891 1 78.75 345 GLU B C 1
ATOM 9143 O O . GLU B 1 345 ? 2.309 -21.188 2.846 1 78.75 345 GLU B O 1
ATOM 9148 N N . SER B 1 346 ? 1.32 -23.156 2.836 1 81.06 346 SER B N 1
ATOM 9149 C CA . SER B 1 346 ? 2.586 -23.859 2.713 1 81.06 346 SER B CA 1
ATOM 9150 C C . SER B 1 346 ? 3.23 -23.625 1.354 1 81.06 346 SER B C 1
ATOM 9152 O O . SER B 1 346 ? 4.453 -23.516 1.252 1 81.06 346 SER B O 1
ATOM 9154 N N . TYR B 1 347 ? 2.406 -23.609 0.385 1 84.19 347 TYR B N 1
ATOM 9155 C CA . TYR B 1 347 ? 2.92 -23.344 -0.956 1 84.19 347 TYR B CA 1
ATOM 9156 C C . TYR B 1 347 ? 3.604 -21.984 -1.025 1 84.19 347 TYR B C 1
ATOM 9158 O O . TYR B 1 347 ? 4.672 -21.859 -1.623 1 84.19 347 TYR B O 1
ATOM 9166 N N . ILE B 1 348 ? 3.051 -21.078 -0.406 1 83.94 348 ILE B N 1
ATOM 9167 C CA . ILE B 1 348 ? 3.6 -19.719 -0.421 1 83.94 348 ILE B CA 1
ATOM 9168 C C . ILE B 1 348 ? 4.969 -19.719 0.256 1 83.94 348 ILE B C 1
ATOM 9170 O O . ILE B 1 348 ? 5.914 -19.094 -0.248 1 83.94 348 ILE B O 1
ATOM 9174 N N . SER B 1 349 ? 5.086 -20.297 1.345 1 83 349 SER B N 1
ATOM 9175 C CA . SER B 1 349 ? 6.359 -20.359 2.059 1 83 349 SER B CA 1
ATOM 9176 C C . SER B 1 349 ? 7.441 -21 1.201 1 83 349 SER B C 1
ATOM 9178 O O . SER B 1 349 ? 8.586 -20.547 1.181 1 83 349 SER B O 1
ATOM 9180 N N . GLU B 1 350 ? 7.047 -22 0.464 1 83.81 350 GLU B N 1
ATOM 9181 C CA . GLU B 1 350 ? 7.98 -22.656 -0.441 1 83.81 350 GLU B CA 1
ATOM 9182 C C . GLU B 1 350 ? 8.398 -21.734 -1.58 1 83.81 350 GLU B C 1
ATOM 9184 O O . GLU B 1 350 ? 9.578 -21.672 -1.932 1 83.81 350 GLU B O 1
ATOM 9189 N N . LEU B 1 351 ? 7.41 -21.094 -2.053 1 84 351 LEU B N 1
ATOM 9190 C CA . LEU B 1 351 ? 7.66 -20.188 -3.178 1 84 351 LEU B CA 1
ATOM 9191 C C . LEU B 1 351 ? 8.562 -19.031 -2.762 1 84 351 LEU B C 1
ATOM 9193 O O . LEU B 1 351 ? 9.25 -18.453 -3.6 1 84 351 LEU B O 1
ATOM 9197 N N . LEU B 1 352 ? 8.547 -18.734 -1.524 1 84 352 LEU B N 1
ATOM 9198 C CA . LEU B 1 352 ? 9.352 -17.625 -1.022 1 84 352 LEU B CA 1
ATOM 9199 C C . LEU B 1 352 ? 10.711 -18.125 -0.541 1 84 352 LEU B C 1
ATOM 9201 O O . LEU B 1 352 ? 11.5 -17.344 0.013 1 84 352 LEU B O 1
ATOM 9205 N N . GLY B 1 353 ? 10.984 -19.375 -0.688 1 77.31 353 GLY B N 1
ATOM 9206 C CA . GLY B 1 353 ? 12.352 -19.859 -0.508 1 77.31 353 GLY B CA 1
ATOM 9207 C C . GLY B 1 353 ? 12.508 -20.766 0.693 1 77.31 353 GLY B C 1
ATOM 9208 O O . GLY B 1 353 ? 13.594 -21.297 0.934 1 77.31 353 GLY B O 1
ATOM 9209 N N . GLN B 1 354 ? 11.484 -20.875 1.409 1 73.81 354 GLN B N 1
ATOM 9210 C CA . GLN B 1 354 ? 11.594 -21.812 2.521 1 73.81 354 GLN B CA 1
ATOM 9211 C C . GLN B 1 354 ? 11.57 -23.25 2.027 1 73.81 354 GLN B C 1
ATOM 9213 O O . GLN B 1 354 ? 10.867 -23.578 1.07 1 73.81 354 GLN B O 1
ATOM 9218 N N . PRO B 1 355 ? 12.422 -24.016 2.561 1 69.19 355 PRO B N 1
ATOM 9219 C CA . PRO B 1 355 ? 12.492 -25.406 2.098 1 69.19 355 PRO B CA 1
ATOM 9220 C C . PRO B 1 355 ? 11.164 -26.156 2.246 1 69.19 355 PRO B C 1
ATOM 9222 O O . PRO B 1 355 ? 10.359 -25.812 3.117 1 69.19 355 PRO B O 1
ATOM 9225 N N . LYS B 1 356 ? 10.945 -27.016 1.38 1 64.56 356 LYS B N 1
ATOM 9226 C CA . LYS B 1 356 ? 9.727 -27.828 1.36 1 64.56 356 LYS B CA 1
ATOM 9227 C C . LYS B 1 356 ? 9.562 -28.594 2.666 1 64.56 356 LYS B C 1
ATOM 9229 O O . LYS B 1 356 ? 10.484 -29.266 3.123 1 64.56 356 LYS B O 1
ATOM 9234 N N . GLN B 1 357 ? 8.578 -28.125 3.449 1 58.75 357 GLN B N 1
ATOM 9235 C CA . GLN B 1 357 ? 8.305 -28.906 4.645 1 58.75 357 GLN B CA 1
ATOM 9236 C C . GLN B 1 357 ? 7.59 -30.219 4.293 1 58.75 357 GLN B C 1
ATOM 9238 O O . GLN B 1 357 ? 6.68 -30.219 3.463 1 58.75 357 GLN B O 1
ATOM 9243 N N . LYS B 1 358 ? 8.211 -31.297 4.543 1 56.53 358 LYS B N 1
ATOM 9244 C CA . LYS B 1 358 ? 7.559 -32.594 4.32 1 56.53 358 LYS B CA 1
ATOM 9245 C C . LYS B 1 358 ? 6.129 -32.562 4.855 1 56.53 358 LYS B C 1
ATOM 9247 O O . LYS B 1 358 ? 5.91 -32.375 6.051 1 56.53 358 LYS B O 1
ATOM 9252 N N . GLU B 1 359 ? 5.172 -31.875 4.094 1 55.72 359 GLU B N 1
ATOM 9253 C CA . GLU B 1 359 ? 3.773 -31.828 4.504 1 55.72 359 GLU B CA 1
ATOM 9254 C C . GLU B 1 359 ? 3.205 -33.25 4.68 1 55.72 359 GLU B C 1
ATOM 9256 O O . GLU B 1 359 ? 3.361 -34.094 3.801 1 55.72 359 GLU B O 1
ATOM 9261 N N . ASN B 1 360 ? 3.197 -33.688 5.898 1 55.12 360 ASN B N 1
ATOM 9262 C CA . ASN B 1 360 ? 2.582 -35 6.156 1 55.12 360 ASN B CA 1
ATOM 9263 C C . ASN B 1 360 ? 1.061 -34.875 6.238 1 55.12 360 ASN B C 1
ATOM 9265 O O . ASN B 1 360 ? 0.532 -33.969 6.863 1 55.12 360 ASN B O 1
ATOM 9269 N N . LEU B 1 361 ? 0.425 -35.469 5.184 1 56.38 361 LEU B N 1
ATOM 9270 C CA . LEU B 1 361 ? -1.028 -35.594 5.223 1 56.38 361 LEU B CA 1
ATOM 9271 C C . LEU B 1 361 ? -1.521 -35.75 6.66 1 56.38 361 LEU B C 1
ATOM 9273 O O . LEU B 1 361 ? -2.578 -35.219 7.012 1 56.38 361 LEU B O 1
ATOM 9277 N N . ALA B 1 362 ? -0.658 -36.375 7.379 1 54.78 362 ALA B N 1
ATOM 9278 C CA . ALA B 1 362 ? -1.036 -36.562 8.773 1 54.78 362 ALA B CA 1
ATOM 9279 C C . ALA B 1 362 ? -1.152 -35.25 9.523 1 54.78 362 ALA B C 1
ATOM 9281 O O . ALA B 1 362 ? -2.066 -35.062 10.328 1 54.78 362 ALA B O 1
ATOM 9282 N N . ASP B 1 363 ? -0.279 -34.406 9.188 1 58.28 363 ASP B N 1
ATOM 9283 C CA . ASP B 1 363 ? -0.3 -33.125 9.852 1 58.28 363 ASP B CA 1
ATOM 9284 C C . ASP B 1 363 ? -1.521 -32.312 9.438 1 58.28 363 ASP B C 1
ATOM 9286 O O . ASP B 1 363 ? -2.104 -31.578 10.25 1 58.28 363 ASP B O 1
ATOM 9290 N N . LEU B 1 364 ? -1.85 -32.531 8.234 1 58.22 364 LEU B N 1
ATOM 9291 C CA . LEU B 1 364 ? -3.021 -31.828 7.738 1 58.22 364 LEU B CA 1
ATOM 9292 C C . LEU B 1 364 ? -4.297 -32.344 8.383 1 58.22 364 LEU B C 1
ATOM 9294 O O . LEU B 1 364 ? -5.195 -31.594 8.727 1 58.22 364 LEU B O 1
ATOM 9298 N N . LEU B 1 365 ? -4.289 -33.656 8.562 1 57.16 365 LEU B N 1
ATOM 9299 C CA . LEU B 1 365 ? -5.477 -34.312 9.102 1 57.16 365 LEU B CA 1
ATOM 9300 C C . LEU B 1 365 ? -5.582 -34.094 10.602 1 57.16 365 LEU B C 1
ATOM 9302 O O . LEU B 1 365 ? -6.684 -34.094 11.156 1 57.16 365 LEU B O 1
ATOM 9306 N N . SER B 1 366 ? -4.414 -33.969 11.141 1 51.88 366 SER B N 1
ATOM 9307 C CA . SER B 1 366 ? -4.41 -33.844 12.594 1 51.88 366 SER B CA 1
ATOM 9308 C C . SER B 1 366 ? -4.723 -32.406 13.016 1 51.88 366 SER B C 1
ATOM 9310 O O . SER B 1 366 ? -5.004 -32.156 14.188 1 51.88 366 SER B O 1
ATOM 9312 N N . SER B 1 367 ? -4.621 -31.609 12.031 1 52.25 367 SER B N 1
ATOM 9313 C CA . SER B 1 367 ? -4.859 -30.25 12.508 1 52.25 367 SER B CA 1
ATOM 9314 C C . SER B 1 367 ? -6.348 -29.969 12.688 1 52.25 367 SER B C 1
ATOM 9316 O O . SER B 1 367 ? -7.121 -30.047 11.727 1 52.25 367 SER B O 1
ATOM 9318 N N . SER B 1 368 ? -6.859 -30.266 13.906 1 52.34 368 SER B N 1
ATOM 9319 C CA . SER B 1 368 ? -8.234 -30.016 14.336 1 52.34 368 SER B CA 1
ATOM 9320 C C . SER B 1 368 ? -8.797 -28.766 13.672 1 52.34 368 SER B C 1
ATOM 9322 O O . SER B 1 368 ? -9.992 -28.688 13.383 1 52.34 368 SER B O 1
ATOM 9324 N N . SER B 1 369 ? -7.973 -27.875 13.367 1 56.38 369 SER B N 1
ATOM 9325 C CA . SER B 1 369 ? -8.422 -26.578 12.867 1 56.38 369 SER B CA 1
ATOM 9326 C C . SER B 1 369 ? -8.844 -26.672 11.406 1 56.38 369 SER B C 1
ATOM 9328 O O . SER B 1 369 ? -9.758 -25.953 10.977 1 56.38 369 SER B O 1
ATOM 9330 N N . VAL B 1 370 ? -8.352 -27.719 10.805 1 54.31 370 VAL B N 1
ATOM 9331 C CA . VAL B 1 370 ? -8.688 -27.859 9.391 1 54.31 370 VAL B CA 1
ATOM 9332 C C . VAL B 1 370 ? -10.094 -28.422 9.242 1 54.31 370 VAL B C 1
ATOM 9334 O O . VAL B 1 370 ? -10.836 -28.031 8.336 1 54.31 370 VAL B O 1
ATOM 9337 N N . LEU B 1 371 ? -10.469 -29.312 10.234 1 54.62 371 LEU B N 1
ATOM 9338 C CA . LEU B 1 371 ? -11.758 -30 10.172 1 54.62 371 LEU B CA 1
ATOM 9339 C C . LEU B 1 371 ? -12.891 -29.031 10.469 1 54.62 371 LEU B C 1
ATOM 9341 O O . LEU B 1 371 ? -14.047 -29.297 10.141 1 54.62 371 LEU B O 1
ATOM 9345 N N . SER B 1 372 ? -12.469 -27.984 11.016 1 58.72 372 SER B N 1
ATOM 9346 C CA . SER B 1 372 ? -13.492 -26.984 11.32 1 58.72 372 SER B CA 1
ATOM 9347 C C . SER B 1 372 ? -13.562 -25.922 10.234 1 58.72 372 SER B C 1
ATOM 9349 O O . SER B 1 372 ? -14.398 -25.016 10.297 1 58.72 372 SER B O 1
ATOM 9351 N N . LEU B 1 373 ? -12.789 -26.328 9.125 1 64.94 373 LEU B N 1
ATOM 9352 C CA . LEU B 1 373 ? -12.703 -25.266 8.125 1 64.94 373 LEU B CA 1
ATOM 9353 C C . LEU B 1 373 ? -13.805 -25.406 7.086 1 64.94 373 LEU B C 1
ATOM 9355 O O . LEU B 1 373 ? -14.211 -26.516 6.75 1 64.94 373 LEU B O 1
ATOM 9359 N N . LYS B 1 374 ? -14.633 -24.5 6.809 1 79.56 374 LYS B N 1
ATOM 9360 C CA . LYS B 1 374 ? -15.578 -24.375 5.707 1 79.56 374 LYS B CA 1
ATOM 9361 C C . LYS B 1 374 ? -14.875 -23.953 4.422 1 79.56 374 LYS B C 1
ATOM 9363 O O . LYS B 1 374 ? -14.875 -22.766 4.07 1 79.56 374 LYS B O 1
ATOM 9368 N N . LEU B 1 375 ? -14.367 -25.125 3.674 1 86.31 375 LEU B N 1
ATOM 9369 C CA . LEU B 1 375 ? -13.484 -24.844 2.543 1 86.31 375 LEU B CA 1
ATOM 9370 C C . LEU B 1 375 ? -14.273 -24.797 1.239 1 86.31 375 LEU B C 1
ATOM 9372 O O . LEU B 1 375 ? -13.703 -24.594 0.168 1 86.31 375 LEU B O 1
ATOM 9376 N N . GLY B 1 376 ? -15.516 -25.062 1.274 1 87.88 376 GLY B N 1
ATOM 9377 C CA . GLY B 1 376 ? -16.344 -24.953 0.091 1 87.88 376 GLY B CA 1
ATOM 9378 C C . GLY B 1 376 ? -16.531 -26.281 -0.625 1 87.88 376 GLY B C 1
ATOM 9379 O O . GLY B 1 376 ? -16.797 -27.312 0.011 1 87.88 376 GLY B O 1
ATOM 9380 N N . ARG B 1 377 ? -16.469 -26.312 -1.941 1 87.19 377 ARG B N 1
ATOM 9381 C CA . ARG B 1 377 ? -16.734 -27.531 -2.697 1 87.19 377 ARG B CA 1
ATOM 9382 C C . ARG B 1 377 ? -15.547 -27.906 -3.566 1 87.19 377 ARG B C 1
ATOM 9384 O O . ARG B 1 377 ? -14.648 -27.094 -3.793 1 87.19 377 ARG B O 1
ATOM 9391 N N . VAL B 1 378 ? -15.578 -29.188 -3.99 1 90.56 378 VAL B N 1
ATOM 9392 C CA . VAL B 1 378 ? -14.641 -29.734 -4.965 1 90.56 378 VAL B CA 1
ATOM 9393 C C . VAL B 1 378 ? -15.367 -30.031 -6.273 1 90.56 378 VAL B C 1
ATOM 9395 O O . VAL B 1 378 ? -16.484 -30.531 -6.266 1 90.56 378 VAL B O 1
ATOM 9398 N N . ASP B 1 379 ? -14.789 -29.562 -7.328 1 91.12 379 ASP B N 1
ATOM 9399 C CA . ASP B 1 379 ? -15.375 -29.828 -8.641 1 91.12 379 ASP B CA 1
ATOM 9400 C C . ASP B 1 379 ? -14.461 -30.719 -9.477 1 91.12 379 ASP B C 1
ATOM 9402 O O . ASP B 1 379 ? -13.297 -30.391 -9.703 1 91.12 379 ASP B O 1
ATOM 9406 N N . VAL B 1 380 ? -15 -31.844 -9.867 1 93.81 380 VAL B N 1
ATOM 9407 C CA . VAL B 1 380 ? -14.234 -32.781 -10.68 1 93.81 380 VAL B CA 1
ATOM 9408 C C . VAL B 1 380 ? -14.922 -32.969 -12.031 1 93.81 380 VAL B C 1
ATOM 9410 O O . VAL B 1 380 ? -16.125 -33.25 -12.086 1 93.81 380 VAL B O 1
ATOM 9413 N N . ARG B 1 381 ? -14.141 -32.844 -13.102 1 93.31 381 ARG B N 1
ATOM 9414 C CA . ARG B 1 381 ? -14.656 -33 -14.453 1 93.31 381 ARG B CA 1
ATOM 9415 C C . ARG B 1 381 ? -13.82 -34 -15.242 1 93.31 381 ARG B C 1
ATOM 9417 O O . ARG B 1 381 ? -12.617 -34.125 -15.031 1 93.31 381 ARG B O 1
ATOM 9424 N N . PHE B 1 382 ? -14.492 -34.688 -16.141 1 95.25 382 PHE B N 1
ATOM 9425 C CA . PHE B 1 382 ? -13.859 -35.719 -16.969 1 95.25 382 PHE B CA 1
ATOM 9426 C C . PHE B 1 382 ? -13.945 -35.344 -18.438 1 95.25 382 PHE B C 1
ATOM 9428 O O . PHE B 1 382 ? -15.039 -35.094 -18.969 1 95.25 382 PHE B O 1
ATOM 9435 N N . SER B 1 383 ? -12.789 -35.281 -19.047 1 96 383 SER B N 1
ATOM 9436 C CA . SER B 1 383 ? -12.805 -35.125 -20.5 1 96 383 SER B CA 1
ATOM 9437 C C . SER B 1 383 ? -13.234 -36.406 -21.188 1 96 383 SER B C 1
ATOM 9439 O O . SER B 1 383 ? -13.266 -37.469 -20.562 1 96 383 SER B O 1
ATOM 9441 N N . GLN B 1 384 ? -13.547 -36.312 -22.469 1 94.5 384 GLN B N 1
ATOM 9442 C CA . GLN B 1 384 ? -13.914 -37.5 -23.234 1 94.5 384 GLN B CA 1
ATOM 9443 C C . GLN B 1 384 ? -12.734 -38.438 -23.359 1 94.5 384 GLN B C 1
ATOM 9445 O O . GLN B 1 384 ? -11.68 -38.062 -23.891 1 94.5 384 GLN B O 1
ATOM 9450 N N . PRO B 1 385 ? -12.945 -39.688 -22.797 1 97.06 385 PRO B N 1
ATOM 9451 C CA . PRO B 1 385 ? -11.852 -40.656 -22.906 1 97.06 385 PRO B CA 1
ATOM 9452 C C . PRO B 1 385 ? -11.57 -41.062 -24.344 1 97.06 385 PRO B C 1
ATOM 9454 O O . PRO B 1 385 ? -12.477 -41.062 -25.188 1 97.06 385 PRO B O 1
ATOM 9457 N N . TRP B 1 386 ? -10.336 -41.438 -24.672 1 96.56 386 TRP B N 1
ATOM 9458 C CA . TRP B 1 386 ? -9.953 -41.781 -26.031 1 96.56 386 TRP B CA 1
ATOM 9459 C C . TRP B 1 386 ? -8.875 -42.875 -26.016 1 96.56 386 TRP B C 1
ATOM 9461 O O . TRP B 1 386 ? -8.203 -43.094 -25 1 96.56 386 TRP B O 1
ATOM 9471 N N . SER B 1 387 ? -8.688 -43.531 -27.125 1 97.25 387 SER B N 1
ATOM 9472 C CA . SER B 1 387 ? -7.785 -44.688 -27.281 1 97.25 387 SER B CA 1
ATOM 9473 C C . SER B 1 387 ? -6.348 -44.219 -27.5 1 97.25 387 SER B C 1
ATOM 9475 O O . SER B 1 387 ? -6.078 -43.406 -28.391 1 97.25 387 SER B O 1
ATOM 9477 N N . LEU B 1 388 ? -5.461 -44.75 -26.688 1 97.38 388 LEU B N 1
ATOM 9478 C CA . LEU B 1 388 ? -4.047 -44.438 -26.859 1 97.38 388 LEU B CA 1
ATOM 9479 C C . LEU B 1 388 ? -3.504 -45.062 -28.141 1 97.38 388 LEU B C 1
ATOM 9481 O O . LEU B 1 388 ? -2.674 -44.438 -28.828 1 97.38 388 LEU B O 1
ATOM 9485 N N . ARG B 1 389 ? -3.928 -46.188 -28.484 1 95.31 389 ARG B N 1
ATOM 9486 C CA . ARG B 1 389 ? -3.479 -46.875 -29.703 1 95.31 389 ARG B CA 1
ATOM 9487 C C . ARG B 1 389 ? -3.811 -46.062 -30.938 1 95.31 389 ARG B C 1
ATOM 9489 O O . ARG B 1 389 ? -2.979 -45.906 -31.844 1 95.31 389 ARG B O 1
ATOM 9496 N N . GLU B 1 390 ? -5.039 -45.625 -30.922 1 94.56 390 GLU B N 1
ATOM 9497 C CA . GLU B 1 390 ? -5.445 -44.781 -32.062 1 94.56 390 GLU B CA 1
ATOM 9498 C C . GLU B 1 390 ? -4.574 -43.531 -32.156 1 94.56 390 GLU B C 1
ATOM 9500 O O . GLU B 1 390 ? -4.188 -43.125 -33.25 1 94.56 390 GLU B O 1
ATOM 9505 N N . PHE B 1 391 ? -4.363 -42.906 -31.094 1 95.12 391 PHE B N 1
ATOM 9506 C CA . PHE B 1 391 ? -3.514 -41.719 -31.062 1 95.12 391 PHE B CA 1
ATOM 9507 C C . PHE B 1 391 ? -2.119 -42.031 -31.594 1 95.12 391 PHE B C 1
ATOM 9509 O O . PHE B 1 391 ? -1.58 -41.312 -32.406 1 95.12 391 PHE B O 1
ATOM 9516 N N . LEU B 1 392 ? -1.459 -43.125 -31.094 1 94.38 392 LEU B N 1
ATOM 9517 C CA . LEU B 1 392 ? -0.108 -43.531 -31.484 1 94.38 392 LEU B CA 1
ATOM 9518 C C . LEU B 1 392 ? -0.054 -43.875 -32.969 1 94.38 392 LEU B C 1
ATOM 9520 O O . LEU B 1 392 ? 0.914 -43.531 -33.656 1 94.38 392 LEU B O 1
ATOM 9524 N N . THR B 1 393 ? -1.07 -44.5 -33.469 1 92.81 393 THR B N 1
ATOM 9525 C CA . THR B 1 393 ? -1.131 -44.875 -34.875 1 92.81 393 THR B CA 1
ATOM 9526 C C . THR B 1 393 ? -1.158 -43.594 -35.75 1 92.81 393 THR B C 1
ATOM 9528 O O . THR B 1 393 ? -0.495 -43.531 -36.781 1 92.81 393 THR B O 1
ATOM 9531 N N . GLN B 1 394 ? -1.92 -42.719 -35.281 1 92 394 GLN B N 1
ATOM 9532 C CA . GLN B 1 394 ? -1.998 -41.438 -36 1 92 394 GLN B CA 1
ATOM 9533 C C . GLN B 1 394 ? -0.648 -40.75 -36.031 1 92 394 GLN B C 1
ATOM 9535 O O . GLN B 1 394 ? -0.239 -40.188 -37.062 1 92 394 GLN B O 1
ATOM 9540 N N . GLN B 1 395 ? 0.038 -40.719 -34.906 1 91.25 395 GLN B N 1
ATOM 9541 C CA . GLN B 1 395 ? 1.333 -40.031 -34.781 1 91.25 395 GLN B CA 1
ATOM 9542 C C . GLN B 1 395 ? 2.389 -40.75 -35.625 1 91.25 395 GLN B C 1
ATOM 9544 O O . GLN B 1 395 ? 3.238 -40.125 -36.25 1 91.25 395 GLN B O 1
ATOM 9549 N N . LEU B 1 396 ? 2.389 -42.062 -35.625 1 89.19 396 LEU B N 1
ATOM 9550 C CA . LEU B 1 396 ? 3.346 -42.875 -36.375 1 89.19 396 LEU B CA 1
ATOM 9551 C C . LEU B 1 396 ? 3.137 -42.688 -37.875 1 89.19 396 LEU B C 1
ATOM 9553 O O . LEU B 1 396 ? 4.102 -42.656 -38.656 1 89.19 396 LEU B O 1
ATOM 9557 N N . SER B 1 397 ? 1.908 -42.594 -38.25 1 88.38 397 SER B N 1
ATOM 9558 C CA . SER B 1 397 ? 1.613 -42.375 -39.656 1 88.38 397 SER B CA 1
ATOM 9559 C C . SER B 1 397 ? 2.186 -41.031 -40.125 1 88.38 397 SER B C 1
ATOM 9561 O O . SER B 1 397 ? 2.66 -40.906 -41.25 1 88.38 397 SER B O 1
ATOM 9563 N N . ARG B 1 398 ? 2.129 -40.094 -39.312 1 86.62 398 ARG B N 1
ATOM 9564 C CA . ARG B 1 398 ? 2.68 -38.781 -39.625 1 86.62 398 ARG B CA 1
ATOM 9565 C C . ARG B 1 398 ? 4.199 -38.844 -39.75 1 86.62 398 ARG B C 1
ATOM 9567 O O . ARG B 1 398 ? 4.805 -38 -40.438 1 86.62 398 ARG B O 1
ATOM 9574 N N . LEU B 1 399 ? 4.836 -39.719 -38.969 1 82.88 399 LEU B N 1
ATOM 9575 C CA . LEU B 1 399 ? 6.285 -39.875 -39 1 82.88 399 LEU B CA 1
ATOM 9576 C C . LEU B 1 399 ? 6.699 -40.906 -40.062 1 82.88 399 LEU B C 1
ATOM 9578 O O . LEU B 1 399 ? 7.875 -41.281 -40.125 1 82.88 399 LEU B O 1
ATOM 9582 N N . ASP B 1 400 ? 5.859 -41.469 -40.875 1 80.38 400 ASP B N 1
ATOM 9583 C CA . ASP B 1 400 ? 6.086 -42.406 -41.969 1 80.38 400 ASP B CA 1
ATOM 9584 C C . ASP B 1 400 ? 6.59 -43.75 -41.406 1 80.38 400 ASP B C 1
ATOM 9586 O O . ASP B 1 400 ? 7.516 -44.344 -41.969 1 80.38 400 ASP B O 1
ATOM 9590 N N . HIS B 1 401 ? 6.199 -43.969 -40.188 1 77.75 401 HIS B N 1
ATOM 9591 C CA . HIS B 1 401 ? 6.508 -45.312 -39.625 1 77.75 401 HIS B CA 1
ATOM 9592 C C . HIS B 1 401 ? 5.34 -46.25 -39.844 1 77.75 401 HIS B C 1
ATOM 9594 O O . HIS B 1 401 ? 4.203 -45.844 -40.031 1 77.75 401 HIS B O 1
ATOM 9600 N N . SER B 1 402 ? 5.785 -47.531 -39.938 1 68.31 402 SER B N 1
ATOM 9601 C CA . SER B 1 402 ? 4.785 -48.562 -40.094 1 68.31 402 SER B CA 1
ATOM 9602 C C . SER B 1 402 ? 3.953 -48.719 -38.812 1 68.31 402 SER B C 1
ATOM 9604 O O . SER B 1 402 ? 4.242 -48.062 -37.812 1 68.31 402 SER B O 1
ATOM 9606 N N . ASP B 1 403 ? 2.979 -49.719 -38.781 1 69.5 403 ASP B N 1
ATOM 9607 C CA . ASP B 1 403 ? 1.961 -49.938 -37.75 1 69.5 403 ASP B CA 1
ATOM 9608 C C . ASP B 1 403 ? 2.592 -50.438 -36.469 1 69.5 403 ASP B C 1
ATOM 9610 O O . ASP B 1 403 ? 3.754 -50.844 -36.438 1 69.5 403 ASP B O 1
ATOM 9614 N N . ILE B 1 404 ? 1.914 -50.219 -35.312 1 71.38 404 ILE B N 1
ATOM 9615 C CA . ILE B 1 404 ? 2.279 -50.625 -33.938 1 71.38 404 ILE B CA 1
ATOM 9616 C C . ILE B 1 404 ? 2.578 -52.125 -33.938 1 71.38 404 ILE B C 1
ATOM 9618 O O . ILE B 1 404 ? 1.829 -52.906 -34.531 1 71.38 404 ILE B O 1
ATOM 9622 N N . GLY B 1 405 ? 3.799 -52.562 -33.594 1 66.62 405 GLY B N 1
ATOM 9623 C CA . GLY B 1 405 ? 4.082 -54 -33.5 1 66.62 405 GLY B CA 1
ATOM 9624 C C . GLY B 1 405 ? 5.484 -54.281 -33 1 66.62 405 GLY B C 1
ATOM 9625 O O . GLY B 1 405 ? 6.266 -53.375 -32.75 1 66.62 405 GLY B O 1
ATOM 9626 N N . TYR B 1 406 ? 5.684 -55.594 -32.938 1 62.66 406 TYR B N 1
ATOM 9627 C CA . TYR B 1 406 ? 6.926 -56.156 -32.406 1 62.66 406 TYR B CA 1
ATOM 9628 C C . TYR B 1 406 ? 8.117 -55.719 -33.25 1 62.66 406 TYR B C 1
ATOM 9630 O O . TYR B 1 406 ? 8.078 -55.75 -34.469 1 62.66 406 TYR B O 1
ATOM 9638 N N . GLY B 1 407 ? 8.953 -54.812 -32.719 1 62.66 407 GLY B N 1
ATOM 9639 C CA . GLY B 1 407 ? 10.211 -54.469 -33.375 1 62.66 407 GLY B CA 1
ATOM 9640 C C . GLY B 1 407 ? 10.32 -53 -33.781 1 62.66 407 GLY B C 1
ATOM 9641 O O . GLY B 1 407 ? 11.297 -52.594 -34.406 1 62.66 407 GLY B O 1
ATOM 9642 N N . LEU B 1 408 ? 9.281 -52.344 -33.531 1 71.25 408 LEU B N 1
ATOM 9643 C CA . LEU B 1 408 ? 9.359 -50.938 -33.875 1 71.25 408 LEU B CA 1
ATOM 9644 C C . LEU B 1 408 ? 10.398 -50.219 -33.031 1 71.25 408 LEU B C 1
ATOM 9646 O O . LEU B 1 408 ? 10.336 -50.281 -31.797 1 71.25 408 LEU B O 1
ATOM 9650 N N . LYS B 1 409 ? 11.453 -49.781 -33.688 1 73.56 409 LYS B N 1
ATOM 9651 C CA . LYS B 1 409 ? 12.461 -49 -33 1 73.56 409 LYS B CA 1
ATOM 9652 C C . LYS B 1 409 ? 12.336 -47.5 -33.344 1 73.56 409 LYS B C 1
ATOM 9654 O O . LYS B 1 409 ? 12.516 -47.125 -34.5 1 73.56 409 LYS B O 1
ATOM 9659 N N . LEU B 1 410 ? 11.781 -46.781 -32.406 1 82.31 410 LEU B N 1
ATOM 9660 C CA . LEU B 1 410 ? 11.711 -45.344 -32.594 1 82.31 410 LEU B CA 1
ATOM 9661 C C . LEU B 1 410 ? 12.984 -44.656 -32.062 1 82.31 410 LEU B C 1
ATOM 9663 O O . LEU B 1 410 ? 13.539 -45.094 -31.047 1 82.31 410 LEU B O 1
ATOM 9667 N N . ASP B 1 411 ? 13.422 -43.75 -32.812 1 83.44 411 ASP B N 1
ATOM 9668 C CA . ASP B 1 411 ? 14.555 -42.938 -32.375 1 83.44 411 ASP B CA 1
ATOM 9669 C C . ASP B 1 411 ? 14.164 -42.094 -31.156 1 83.44 411 ASP B C 1
ATOM 9671 O O . ASP B 1 411 ? 12.984 -41.875 -30.906 1 83.44 411 ASP B O 1
ATOM 9675 N N . TYR B 1 412 ? 15.141 -41.781 -30.406 1 84.31 412 TYR B N 1
ATOM 9676 C CA . TYR B 1 412 ? 14.961 -41 -29.188 1 84.31 412 TYR B CA 1
ATOM 9677 C C . TYR B 1 412 ? 14.234 -39.688 -29.484 1 84.31 412 TYR B C 1
ATOM 9679 O O . TYR B 1 412 ? 13.359 -39.281 -28.719 1 84.31 412 TYR B O 1
ATOM 9687 N N . ALA B 1 413 ? 14.508 -39.094 -30.531 1 85.12 413 ALA B N 1
ATOM 9688 C CA . ALA B 1 413 ? 13.898 -37.812 -30.891 1 85.12 413 ALA B CA 1
ATOM 9689 C C . ALA B 1 413 ? 12.422 -37.969 -31.25 1 85.12 413 ALA B C 1
ATOM 9691 O O . ALA B 1 413 ? 11.586 -37.156 -30.875 1 85.12 413 ALA B O 1
ATOM 9692 N N . GLU B 1 414 ? 12.148 -39 -31.953 1 87.94 414 GLU B N 1
ATOM 9693 C CA . GLU B 1 414 ? 10.766 -39.281 -32.344 1 87.94 414 GLU B CA 1
ATOM 9694 C C . GLU B 1 414 ? 9.914 -39.625 -31.141 1 87.94 414 GLU B C 1
ATOM 9696 O O . GLU B 1 414 ? 8.766 -39.188 -31.031 1 87.94 414 GLU B O 1
ATOM 9701 N N . ARG B 1 415 ? 10.445 -40.438 -30.297 1 89.12 415 ARG B N 1
ATOM 9702 C CA . ARG B 1 415 ? 9.75 -40.781 -29.078 1 89.12 415 ARG B CA 1
ATOM 9703 C C . ARG B 1 415 ? 9.461 -39.562 -28.234 1 89.12 415 ARG B C 1
ATOM 9705 O O . ARG B 1 415 ? 8.375 -39.438 -27.656 1 89.12 415 ARG B O 1
ATOM 9712 N N . GLY B 1 416 ? 10.445 -38.812 -28.203 1 90.25 416 GLY B N 1
ATOM 9713 C CA . GLY B 1 416 ? 10.281 -37.562 -27.453 1 90.25 416 GLY B CA 1
ATOM 9714 C C . GLY B 1 416 ? 9.18 -36.688 -28.016 1 90.25 416 GLY B C 1
ATOM 9715 O O . GLY B 1 416 ? 8.414 -36.094 -27.25 1 90.25 416 GLY B O 1
ATOM 9716 N N . ARG B 1 417 ? 9.117 -36.562 -29.203 1 88.94 417 ARG B N 1
ATOM 9717 C CA . ARG B 1 417 ? 8.094 -35.75 -29.844 1 88.94 417 ARG B CA 1
ATOM 9718 C C . ARG B 1 417 ? 6.699 -36.312 -29.578 1 88.94 417 ARG B C 1
ATOM 9720 O O . ARG B 1 417 ? 5.754 -35.562 -29.344 1 88.94 417 ARG B O 1
ATOM 9727 N N . ILE B 1 418 ? 6.559 -37.562 -29.672 1 92.12 418 ILE B N 1
ATOM 9728 C CA . ILE B 1 418 ? 5.277 -38.219 -29.422 1 92.12 418 ILE B CA 1
ATOM 9729 C C . ILE B 1 418 ? 4.848 -38 -27.969 1 92.12 418 ILE B C 1
ATOM 9731 O O . ILE B 1 418 ? 3.684 -37.688 -27.719 1 92.12 418 ILE B O 1
ATOM 9735 N N . LEU B 1 419 ? 5.785 -38.125 -27.062 1 94.38 419 LEU B N 1
ATOM 9736 C CA . LEU B 1 419 ? 5.484 -37.938 -25.656 1 94.38 419 LEU B CA 1
ATOM 9737 C C . LEU B 1 419 ? 5.074 -36.5 -25.375 1 94.38 419 LEU B C 1
ATOM 9739 O O . LEU B 1 419 ? 4.145 -36.25 -24.609 1 94.38 419 LEU B O 1
ATOM 9743 N N . ARG B 1 420 ? 5.719 -35.594 -25.984 1 90.06 420 ARG B N 1
ATOM 9744 C CA . ARG B 1 420 ? 5.383 -34.188 -25.812 1 90.06 420 ARG B CA 1
ATOM 9745 C C . ARG B 1 420 ? 3.986 -33.906 -26.359 1 90.06 420 ARG B C 1
ATOM 9747 O O . ARG B 1 420 ? 3.193 -33.219 -25.688 1 90.06 420 ARG B O 1
ATOM 9754 N N . THR B 1 421 ? 3.736 -34.344 -27.484 1 90.44 421 THR B N 1
ATOM 9755 C CA . THR B 1 421 ? 2.422 -34.125 -28.078 1 90.44 421 THR B CA 1
ATOM 9756 C C . THR B 1 421 ? 1.326 -34.75 -27.203 1 90.44 421 THR B C 1
ATOM 9758 O O . THR B 1 421 ? 0.271 -34.125 -27 1 90.44 421 THR B O 1
ATOM 9761 N N . LEU B 1 422 ? 1.577 -35.906 -26.734 1 94.62 422 LEU B N 1
ATOM 9762 C CA . LEU B 1 422 ? 0.625 -36.562 -25.844 1 94.62 422 LEU B CA 1
ATOM 9763 C C . LEU B 1 422 ? 0.41 -35.781 -24.578 1 94.62 422 LEU B C 1
ATOM 9765 O O . LEU B 1 422 ? -0.731 -35.531 -24.172 1 94.62 422 LEU B O 1
ATOM 9769 N N . GLY B 1 423 ? 1.484 -35.438 -23.969 1 93.94 423 GLY B N 1
ATOM 9770 C CA . GLY B 1 423 ? 1.412 -34.656 -22.734 1 93.94 423 GLY B CA 1
ATOM 9771 C C . GLY B 1 423 ? 0.649 -33.375 -22.875 1 93.94 423 GLY B C 1
ATOM 9772 O O . GLY B 1 423 ? -0.22 -33.062 -22.047 1 93.94 423 GLY B O 1
ATOM 9773 N N . TYR B 1 424 ? 0.867 -32.656 -23.875 1 89.38 424 TYR B N 1
ATOM 9774 C CA . TYR B 1 424 ? 0.245 -31.344 -24.047 1 89.38 424 TYR B CA 1
ATOM 9775 C C . TYR B 1 424 ? -1.206 -31.484 -24.484 1 89.38 424 TYR B C 1
ATOM 9777 O O . TYR B 1 424 ? -2.041 -30.625 -24.172 1 89.38 424 TYR B O 1
ATOM 9785 N N . ARG B 1 425 ? -1.501 -32.5 -25.234 1 91.12 425 ARG B N 1
ATOM 9786 C CA . ARG B 1 425 ? -2.904 -32.75 -25.531 1 91.12 425 ARG B CA 1
ATOM 9787 C C . ARG B 1 425 ? -3.709 -32.969 -24.266 1 91.12 425 ARG B C 1
ATOM 9789 O O . ARG B 1 425 ? -4.801 -32.438 -24.109 1 91.12 425 ARG B O 1
ATOM 9796 N N . VAL B 1 426 ? -3.15 -33.781 -23.406 1 94.94 426 VAL B N 1
ATOM 9797 C CA . VAL B 1 426 ? -3.82 -34.094 -22.141 1 94.94 426 VAL B CA 1
ATOM 9798 C C . VAL B 1 426 ? -4.012 -32.812 -21.344 1 94.94 426 VAL B C 1
ATOM 9800 O O . VAL B 1 426 ? -5.098 -32.562 -20.828 1 94.94 426 VAL B O 1
ATOM 9803 N N . LEU B 1 427 ? -2.973 -32.031 -21.297 1 92.88 427 LEU B N 1
ATOM 9804 C CA . LEU B 1 427 ? -3.053 -30.797 -20.547 1 92.88 427 LEU B CA 1
ATOM 9805 C C . LEU B 1 427 ? -4.105 -29.875 -21.141 1 92.88 427 LEU B C 1
ATOM 9807 O O . LEU B 1 427 ? -4.848 -29.219 -20.406 1 92.88 427 LEU B O 1
ATOM 9811 N N . SER B 1 428 ? -4.117 -29.781 -22.391 1 89.5 428 SER B N 1
ATOM 9812 C CA . SER B 1 428 ? -5.109 -28.953 -23.078 1 89.5 428 SER B CA 1
ATOM 9813 C C . SER B 1 428 ? -6.527 -29.406 -22.75 1 89.5 428 SER B C 1
ATOM 9815 O O . SER B 1 428 ? -7.418 -28.594 -22.531 1 89.5 428 SER B O 1
ATOM 9817 N N . GLU B 1 429 ? -6.719 -30.641 -22.734 1 92.81 429 GLU B N 1
ATOM 9818 C CA . GLU B 1 429 ? -8.039 -31.203 -22.469 1 92.81 429 GLU B CA 1
ATOM 9819 C C . GLU B 1 429 ? -8.438 -30.969 -21.016 1 92.81 429 GLU B C 1
ATOM 9821 O O . GLU B 1 429 ? -9.617 -30.781 -20.703 1 92.81 429 GLU B O 1
ATOM 9826 N N . ILE B 1 430 ? -7.5 -31.062 -20.125 1 94.44 430 ILE B N 1
ATOM 9827 C CA . ILE B 1 430 ? -7.773 -30.75 -18.734 1 94.44 430 ILE B CA 1
ATOM 9828 C C . ILE B 1 430 ? -8.258 -29.312 -18.609 1 94.44 430 ILE B C 1
ATOM 9830 O O . ILE B 1 430 ? -9.258 -29.031 -17.938 1 94.44 430 ILE B O 1
ATOM 9834 N N . ASN B 1 431 ? -7.582 -28.422 -19.297 1 89.69 431 ASN B N 1
ATOM 9835 C CA . ASN B 1 431 ? -7.961 -27.016 -19.281 1 89.69 431 ASN B CA 1
ATOM 9836 C C . ASN B 1 431 ? -9.352 -26.797 -19.875 1 89.69 431 ASN B C 1
ATOM 9838 O O . ASN B 1 431 ? -10.117 -25.953 -19.391 1 89.69 431 ASN B O 1
ATOM 9842 N N . ASP B 1 432 ? -9.656 -27.547 -20.859 1 88.31 432 ASP B N 1
ATOM 9843 C CA . ASP B 1 432 ? -10.922 -27.391 -21.578 1 88.31 432 ASP B CA 1
ATOM 9844 C C . ASP B 1 432 ? -12.109 -27.734 -20.672 1 88.31 432 ASP B C 1
ATOM 9846 O O . ASP B 1 432 ? -13.18 -27.141 -20.797 1 88.31 432 ASP B O 1
ATOM 9850 N N . VAL B 1 433 ? -11.938 -28.656 -19.828 1 91.38 433 VAL B N 1
ATOM 9851 C CA . VAL B 1 433 ? -13.078 -29.109 -19.031 1 91.38 433 VAL B CA 1
ATOM 9852 C C . VAL B 1 433 ? -13.023 -28.469 -17.641 1 91.38 433 VAL B C 1
ATOM 9854 O O . VAL B 1 433 ? -13.922 -28.672 -16.828 1 91.38 433 VAL B O 1
ATOM 9857 N N . SER B 1 434 ? -12.008 -27.719 -17.406 1 91.06 434 SER B N 1
ATOM 9858 C CA . SER B 1 434 ? -11.852 -27.109 -16.094 1 91.06 434 SER B CA 1
ATOM 9859 C C . SER B 1 434 ? -12.945 -26.078 -15.828 1 91.06 434 SER B C 1
ATOM 9861 O O . SER B 1 434 ? -13.352 -25.344 -16.734 1 91.06 434 SER B O 1
ATOM 9863 N N . VAL B 1 435 ? -13.422 -26.062 -14.594 1 91.88 435 VAL B N 1
ATOM 9864 C CA . VAL B 1 435 ? -14.453 -25.125 -14.18 1 91.88 435 VAL B CA 1
ATOM 9865 C C . VAL B 1 435 ? -13.82 -24 -13.352 1 91.88 435 VAL B C 1
ATOM 9867 O O . VAL B 1 435 ? -12.984 -24.266 -12.477 1 91.88 435 VAL B O 1
ATOM 9870 N N . MET B 1 436 ? -14.219 -22.781 -13.703 1 92.56 436 MET B N 1
ATOM 9871 C CA . MET B 1 436 ? -13.742 -21.656 -12.914 1 92.56 436 MET B CA 1
ATOM 9872 C C . MET B 1 436 ? -14.594 -21.453 -11.664 1 92.56 436 MET B C 1
ATOM 9874 O O . MET B 1 436 ? -15.789 -21.156 -11.766 1 92.56 436 MET B O 1
ATOM 9878 N N . MET B 1 437 ? -13.93 -21.578 -10.547 1 93.06 437 MET B N 1
ATOM 9879 C CA . MET B 1 437 ? -14.633 -21.516 -9.266 1 93.06 437 MET B CA 1
ATOM 9880 C C . MET B 1 437 ? -14.844 -20.062 -8.836 1 93.06 437 MET B C 1
ATOM 9882 O O . MET B 1 437 ? -14.07 -19.188 -9.211 1 93.06 437 MET B O 1
ATOM 9886 N N . PRO B 1 438 ? -15.82 -19.812 -7.98 1 92.19 438 PRO B N 1
ATOM 9887 C CA . PRO B 1 438 ? -16.141 -18.438 -7.566 1 92.19 438 PRO B CA 1
ATOM 9888 C C . PRO B 1 438 ? -14.977 -17.75 -6.844 1 92.19 438 PRO B C 1
ATOM 9890 O O . PRO B 1 438 ? -14.664 -16.594 -7.133 1 92.19 438 PRO B O 1
ATOM 9893 N N . PRO B 1 439 ? -14.266 -18.391 -5.91 1 92.88 439 PRO B N 1
ATOM 9894 C CA . PRO B 1 439 ? -13.141 -17.703 -5.27 1 92.88 439 PRO B CA 1
ATOM 9895 C C . PRO B 1 439 ? -12.055 -17.297 -6.262 1 92.88 439 PRO B C 1
ATOM 9897 O O . PRO B 1 439 ? -11.438 -16.234 -6.102 1 92.88 439 PRO B O 1
ATOM 9900 N N . ALA B 1 440 ? -11.844 -18.141 -7.238 1 94.31 440 ALA B N 1
ATOM 9901 C CA . ALA B 1 440 ? -10.859 -17.797 -8.258 1 94.31 440 ALA B CA 1
ATOM 9902 C C . ALA B 1 440 ? -11.305 -16.562 -9.055 1 94.31 440 ALA B C 1
ATOM 9904 O O . ALA B 1 440 ? -10.492 -15.695 -9.367 1 94.31 440 ALA B O 1
ATOM 9905 N N . LEU B 1 441 ? -12.562 -16.531 -9.352 1 95.25 441 LEU B N 1
ATOM 9906 C CA . LEU B 1 441 ? -13.102 -15.406 -10.094 1 95.25 441 LEU B CA 1
ATOM 9907 C C . LEU B 1 441 ? -13.023 -14.117 -9.273 1 95.25 441 LEU B C 1
ATOM 9909 O O . LEU B 1 441 ? -12.531 -13.102 -9.758 1 95.25 441 LEU B O 1
ATOM 9913 N N . VAL B 1 442 ? -13.453 -14.211 -8.062 1 95.75 442 VAL B N 1
ATOM 9914 C CA . VAL B 1 442 ? -13.445 -13.047 -7.176 1 95.75 442 VAL B CA 1
ATOM 9915 C C . VAL B 1 442 ? -12.008 -12.617 -6.914 1 95.75 442 VAL B C 1
ATOM 9917 O O . VAL B 1 442 ? -11.695 -11.422 -6.949 1 95.75 442 VAL B O 1
ATOM 9920 N N . GLY B 1 443 ? -11.148 -13.602 -6.633 1 95.94 443 GLY B N 1
ATOM 9921 C CA . GLY B 1 443 ? -9.742 -13.289 -6.438 1 95.94 443 GLY B CA 1
ATOM 9922 C C . GLY B 1 443 ? -9.109 -12.609 -7.637 1 95.94 443 GLY B C 1
ATOM 9923 O O . GLY B 1 443 ? -8.312 -11.68 -7.484 1 95.94 443 GLY B O 1
ATOM 9924 N N . THR B 1 444 ? -9.453 -13.016 -8.773 1 96.81 444 THR B N 1
ATOM 9925 C CA . THR B 1 444 ? -8.914 -12.43 -10 1 96.81 444 THR B CA 1
ATOM 9926 C C . THR B 1 444 ? -9.367 -10.977 -10.148 1 96.81 444 THR B C 1
ATOM 9928 O O . THR B 1 444 ? -8.562 -10.102 -10.469 1 96.81 444 THR B O 1
ATOM 9931 N N . VAL B 1 445 ? -10.625 -10.75 -9.906 1 96.44 445 VAL B N 1
ATOM 9932 C CA . VAL B 1 445 ? -11.148 -9.391 -10 1 96.44 445 VAL B CA 1
ATOM 9933 C C . VAL B 1 445 ? -10.406 -8.477 -9.016 1 96.44 445 VAL B C 1
ATOM 9935 O O . VAL B 1 445 ? -9.977 -7.383 -9.383 1 96.44 445 VAL B O 1
ATOM 9938 N N . LEU B 1 446 ? -10.188 -8.93 -7.836 1 96 446 LEU B N 1
ATOM 9939 C CA . LEU B 1 446 ? -9.555 -8.133 -6.797 1 96 446 LEU B CA 1
ATOM 9940 C C . LEU B 1 446 ? -8.094 -7.84 -7.145 1 96 446 LEU B C 1
ATOM 9942 O O . LEU B 1 446 ? -7.578 -6.77 -6.824 1 96 446 LEU B O 1
ATOM 9946 N N . LEU B 1 447 ? -7.414 -8.781 -7.82 1 95.62 447 LEU B N 1
ATOM 9947 C CA . LEU B 1 447 ? -6.004 -8.617 -8.148 1 95.62 447 LEU B CA 1
ATOM 9948 C C . LEU B 1 447 ? -5.832 -7.77 -9.406 1 95.62 447 LEU B C 1
ATOM 9950 O O . LEU B 1 447 ? -4.727 -7.312 -9.703 1 95.62 447 LEU B O 1
ATOM 9954 N N . THR B 1 448 ? -6.898 -7.566 -10.133 1 93.44 448 THR B N 1
ATOM 9955 C CA . THR B 1 448 ? -6.77 -6.832 -11.391 1 93.44 448 THR B CA 1
ATOM 9956 C C . THR B 1 448 ? -7.43 -5.461 -11.281 1 93.44 448 THR B C 1
ATOM 9958 O O . THR B 1 448 ? -7.715 -4.824 -12.297 1 93.44 448 THR B O 1
ATOM 9961 N N . LEU B 1 449 ? -7.672 -5.113 -10.047 1 87.81 449 LEU B N 1
ATOM 9962 C CA . LEU B 1 449 ? -8.164 -3.764 -9.805 1 87.81 449 LEU B CA 1
ATOM 9963 C C . LEU B 1 449 ? -7.043 -2.742 -9.922 1 87.81 449 LEU B C 1
ATOM 9965 O O . LEU B 1 449 ? -5.91 -3.004 -9.508 1 87.81 449 LEU B O 1
ATOM 9969 N N . ARG B 1 450 ? -7.316 -1.654 -10.477 1 81.5 450 ARG B N 1
ATOM 9970 C CA . ARG B 1 450 ? -6.352 -0.562 -10.492 1 81.5 450 ARG B CA 1
ATOM 9971 C C . ARG B 1 450 ? -6.305 0.148 -9.141 1 81.5 450 ARG B C 1
ATOM 9973 O O . ARG B 1 450 ? -5.238 0.583 -8.703 1 81.5 450 ARG B O 1
ATOM 9980 N N . GLY B 1 451 ? -7.484 0.157 -8.531 1 81.94 451 GLY B N 1
ATOM 9981 C CA . GLY B 1 451 ? -7.57 0.828 -7.242 1 81.94 451 GLY B CA 1
ATOM 9982 C C . GLY B 1 451 ? -7.137 -0.048 -6.086 1 81.94 451 GLY B C 1
ATOM 9983 O O . GLY B 1 451 ? -6.656 -1.165 -6.289 1 81.94 451 GLY B O 1
ATOM 9984 N N . ARG B 1 452 ? -7.285 0.511 -4.836 1 88.38 452 ARG B N 1
ATOM 9985 C CA . ARG B 1 452 ? -6.879 -0.177 -3.615 1 88.38 452 ARG B CA 1
ATOM 9986 C C . ARG B 1 452 ? -7.957 -1.149 -3.152 1 88.38 452 ARG B C 1
ATOM 9988 O O . ARG B 1 452 ? -7.676 -2.086 -2.4 1 88.38 452 ARG B O 1
ATOM 9995 N N . GLY B 1 453 ? -9.172 -0.864 -3.52 1 91.69 453 GLY B N 1
ATOM 9996 C CA . GLY B 1 453 ? -10.328 -1.653 -3.146 1 91.69 453 GLY B CA 1
ATOM 9997 C C . GLY B 1 453 ? -11.555 -1.357 -3.996 1 91.69 453 GLY B C 1
ATOM 9998 O O . GLY B 1 453 ? -11.508 -0.498 -4.879 1 91.69 453 GLY B O 1
ATOM 9999 N N . VAL B 1 454 ? -12.594 -2.139 -3.742 1 92.81 454 VAL B N 1
ATOM 10000 C CA . VAL B 1 454 ? -13.797 -1.985 -4.559 1 92.81 454 VAL B CA 1
ATOM 10001 C C . VAL B 1 454 ? -15.039 -2.18 -3.695 1 92.81 454 VAL B C 1
ATOM 10003 O O . VAL B 1 454 ? -15.016 -2.947 -2.73 1 92.81 454 VAL B O 1
ATOM 10006 N N . GLY B 1 455 ? -16.047 -1.448 -4.062 1 91.56 455 GLY B N 1
ATOM 10007 C CA . GLY B 1 455 ? -17.344 -1.682 -3.428 1 91.56 455 GLY B CA 1
ATOM 10008 C C . GLY B 1 455 ? -18.016 -2.945 -3.914 1 91.56 455 GLY B C 1
ATOM 10009 O O . GLY B 1 455 ? -17.609 -3.533 -4.918 1 91.56 455 GLY B O 1
ATOM 10010 N N . LYS B 1 456 ? -19.062 -3.359 -3.244 1 90.69 456 LYS B N 1
ATOM 10011 C CA . LYS B 1 456 ? -19.781 -4.598 -3.561 1 90.69 456 LYS B CA 1
ATOM 10012 C C . LYS B 1 456 ? -20.422 -4.523 -4.945 1 90.69 456 LYS B C 1
ATOM 10014 O O . LYS B 1 456 ? -20.328 -5.469 -5.73 1 90.69 456 LYS B O 1
ATOM 10019 N N . GLY B 1 457 ? -21.078 -3.387 -5.164 1 89.38 457 GLY B N 1
ATOM 10020 C CA . GLY B 1 457 ? -21.703 -3.242 -6.461 1 89.38 457 GLY B CA 1
ATOM 10021 C C . GLY B 1 457 ? -20.734 -3.355 -7.621 1 89.38 457 GLY B C 1
ATOM 10022 O O . GLY B 1 457 ? -21.016 -4.035 -8.609 1 89.38 457 GLY B O 1
ATOM 10023 N N . GLU B 1 458 ? -19.641 -2.732 -7.496 1 90.12 458 GLU B N 1
ATOM 10024 C CA . GLU B 1 458 ? -18.625 -2.779 -8.539 1 90.12 458 GLU B CA 1
ATOM 10025 C C . GLU B 1 458 ? -18 -4.168 -8.633 1 90.12 458 GLU B C 1
ATOM 10027 O O . GLU B 1 458 ? -17.672 -4.629 -9.727 1 90.12 458 GLU B O 1
ATOM 10032 N N . LEU B 1 459 ? -17.812 -4.824 -7.539 1 94.12 459 LEU B N 1
ATOM 10033 C CA . LEU B 1 459 ? -17.281 -6.184 -7.523 1 94.12 459 LEU B CA 1
ATOM 10034 C C . LEU B 1 459 ? -18.203 -7.129 -8.297 1 94.12 459 LEU B C 1
ATOM 10036 O O . LEU B 1 459 ? -17.719 -7.938 -9.102 1 94.12 459 LEU B O 1
ATOM 10040 N N . VAL B 1 460 ? -19.5 -6.988 -8.086 1 94.25 460 VAL B N 1
ATOM 10041 C CA . VAL B 1 460 ? -20.484 -7.824 -8.758 1 94.25 460 VAL B CA 1
ATOM 10042 C C . VAL B 1 460 ? -20.484 -7.523 -10.258 1 94.25 460 VAL B C 1
ATOM 10044 O O . VAL B 1 460 ? -20.531 -8.438 -11.078 1 94.25 460 VAL B O 1
ATOM 10047 N N . ARG B 1 461 ? -20.391 -6.273 -10.602 1 92.94 461 ARG B N 1
ATOM 10048 C CA . ARG B 1 461 ? -20.375 -5.871 -12 1 92.94 461 ARG B CA 1
ATOM 10049 C C . ARG B 1 461 ? -19.172 -6.465 -12.727 1 92.94 461 ARG B C 1
ATOM 10051 O O . ARG B 1 461 ? -19.312 -7.02 -13.82 1 92.94 461 ARG B O 1
ATOM 10058 N N . ARG B 1 462 ? -18.062 -6.367 -12.172 1 93.88 462 ARG B N 1
ATOM 10059 C CA . ARG B 1 462 ? -16.844 -6.867 -12.797 1 93.88 462 ARG B CA 1
ATOM 10060 C C . ARG B 1 462 ? -16.844 -8.391 -12.852 1 93.88 462 ARG B C 1
ATOM 10062 O O . ARG B 1 462 ? -16.312 -8.984 -13.797 1 93.88 462 ARG B O 1
ATOM 10069 N N . LEU B 1 463 ? -17.391 -9.016 -11.797 1 95.12 463 LEU B N 1
ATOM 10070 C CA . LEU B 1 463 ? -17.5 -10.469 -11.812 1 95.12 463 LEU B CA 1
ATOM 10071 C C . LEU B 1 463 ? -18.406 -10.938 -12.945 1 95.12 463 LEU B C 1
ATOM 10073 O O . LEU B 1 463 ? -18.094 -11.922 -13.625 1 95.12 463 LEU B O 1
ATOM 10077 N N . ASP B 1 464 ? -19.484 -10.242 -13.117 1 94.31 464 ASP B N 1
ATOM 10078 C CA . ASP B 1 464 ? -20.375 -10.586 -14.219 1 94.31 464 ASP B CA 1
ATOM 10079 C C . ASP B 1 464 ? -19.672 -10.469 -15.562 1 94.31 464 ASP B C 1
ATOM 10081 O O . ASP B 1 464 ? -19.828 -11.336 -16.422 1 94.31 464 ASP B O 1
ATOM 10085 N N . TRP B 1 465 ? -18.969 -9.453 -15.695 1 94.62 465 TRP B N 1
ATOM 10086 C CA . TRP B 1 465 ? -18.188 -9.258 -16.922 1 94.62 465 TRP B CA 1
ATOM 10087 C C . TRP B 1 465 ? -17.203 -10.398 -17.125 1 94.62 465 TRP B C 1
ATOM 10089 O O . TRP B 1 465 ? -17.078 -10.938 -18.219 1 94.62 465 TRP B O 1
ATOM 10099 N N . LEU B 1 466 ? -16.484 -10.766 -16.141 1 95.25 466 LEU B N 1
ATOM 10100 C CA . LEU B 1 466 ? -15.484 -11.828 -16.234 1 95.25 466 LEU B CA 1
ATOM 10101 C C . LEU B 1 466 ? -16.141 -13.156 -16.578 1 95.25 466 LEU B C 1
ATOM 10103 O O . LEU B 1 466 ? -15.617 -13.914 -17.391 1 95.25 466 LEU B O 1
ATOM 10107 N N . CYS B 1 467 ? -17.266 -13.43 -15.914 1 93.5 467 CYS B N 1
ATOM 10108 C CA . CYS B 1 467 ? -18 -14.656 -16.219 1 93.5 467 CYS B CA 1
ATOM 10109 C C . CYS B 1 467 ? -18.391 -14.695 -17.703 1 93.5 467 CYS B C 1
ATOM 10111 O O . CYS B 1 467 ? -18.25 -15.734 -18.344 1 93.5 467 CYS B O 1
ATOM 10113 N N . ASP B 1 468 ? -18.797 -13.578 -18.203 1 93.88 468 ASP B N 1
ATOM 10114 C CA . ASP B 1 468 ? -19.188 -13.508 -19.625 1 93.88 468 ASP B CA 1
ATOM 10115 C C . ASP B 1 468 ? -17.984 -13.758 -20.531 1 93.88 468 ASP B C 1
ATOM 10117 O O . ASP B 1 468 ? -18.094 -14.438 -21.547 1 93.88 468 ASP B O 1
ATOM 10121 N N . ARG B 1 469 ? -16.875 -13.234 -20.172 1 94.56 469 ARG B N 1
ATOM 10122 C CA . ARG B 1 469 ? -15.672 -13.422 -20.969 1 94.56 469 ARG B CA 1
ATOM 10123 C C . ARG B 1 469 ? -15.195 -14.867 -20.922 1 94.56 469 ARG B C 1
ATOM 10125 O O . ARG B 1 469 ? -14.719 -15.414 -21.922 1 94.56 469 ARG B O 1
ATOM 10132 N N . VAL B 1 470 ? -15.305 -15.477 -19.734 1 93.75 470 VAL B N 1
ATOM 10133 C CA . VAL B 1 470 ? -14.93 -16.875 -19.578 1 93.75 470 VAL B CA 1
ATOM 10134 C C . VAL B 1 470 ? -15.797 -17.75 -20.484 1 93.75 470 VAL B C 1
ATOM 10136 O O . VAL B 1 470 ? -15.289 -18.609 -21.203 1 93.75 470 VAL B O 1
ATOM 10139 N N . ARG B 1 471 ? -17.062 -17.453 -20.5 1 91.5 471 ARG B N 1
ATOM 10140 C CA . ARG B 1 471 ? -17.984 -18.234 -21.328 1 91.5 471 ARG B CA 1
ATOM 10141 C C . ARG B 1 471 ? -17.719 -18 -22.812 1 91.5 471 ARG B C 1
ATOM 10143 O O . ARG B 1 471 ? -17.781 -18.938 -23.609 1 91.5 471 ARG B O 1
ATOM 10150 N N . ALA B 1 472 ? -17.422 -16.828 -23.094 1 91.38 472 ALA B N 1
ATOM 10151 C CA . ALA B 1 472 ? -17.141 -16.484 -24.484 1 91.38 472 ALA B CA 1
ATOM 10152 C C . ALA B 1 472 ? -15.898 -17.219 -24.984 1 91.38 472 ALA B C 1
ATOM 10154 O O . ALA B 1 472 ? -15.805 -17.547 -26.172 1 91.38 472 ALA B O 1
ATOM 10155 N N . LYS B 1 473 ? -14.984 -17.531 -24.156 1 90.19 473 LYS B N 1
ATOM 10156 C CA . LYS B 1 473 ? -13.758 -18.219 -24.531 1 90.19 473 LYS B CA 1
ATOM 10157 C C . LYS B 1 473 ? -13.938 -19.734 -24.453 1 90.19 473 LYS B C 1
ATOM 10159 O O . LYS B 1 473 ? -12.992 -20.5 -24.672 1 90.19 473 LYS B O 1
ATOM 10164 N N . GLY B 1 474 ? -15.086 -20.094 -24.078 1 83.56 474 GLY B N 1
ATOM 10165 C CA . GLY B 1 474 ? -15.375 -21.516 -24.016 1 83.56 474 GLY B CA 1
ATOM 10166 C C . GLY B 1 474 ? -15.133 -22.125 -22.641 1 83.56 474 GLY B C 1
ATOM 10167 O O . GLY B 1 474 ? -15.156 -23.344 -22.469 1 83.56 474 GLY B O 1
ATOM 10168 N N . GLY B 1 475 ? -14.898 -21.219 -21.75 1 85.5 475 GLY B N 1
ATOM 10169 C CA . GLY B 1 475 ? -14.711 -21.703 -20.391 1 85.5 475 GLY B CA 1
ATOM 10170 C C . GLY B 1 475 ? -16.016 -21.984 -19.672 1 85.5 475 GLY B C 1
ATOM 10171 O O . GLY B 1 475 ? -17.094 -21.656 -20.172 1 85.5 475 GLY B O 1
ATOM 10172 N N . ARG B 1 476 ? -15.844 -22.672 -18.516 1 85.94 476 ARG B N 1
ATOM 10173 C CA . ARG B 1 476 ? -17 -23.031 -17.688 1 85.94 476 ARG B CA 1
ATOM 10174 C C . ARG B 1 476 ? -16.938 -22.375 -16.328 1 85.94 476 ARG B C 1
ATOM 10176 O O . ARG B 1 476 ? -15.852 -22.25 -15.734 1 85.94 476 ARG B O 1
ATOM 10183 N N . VAL B 1 477 ? -18.062 -21.844 -15.977 1 85.38 477 VAL B N 1
ATOM 10184 C CA . VAL B 1 477 ? -18.172 -21.266 -14.648 1 85.38 477 VAL B CA 1
ATOM 10185 C C . VAL B 1 477 ? -19.031 -22.141 -13.75 1 85.38 477 VAL B C 1
ATOM 10187 O O . VAL B 1 477 ? -20.016 -22.734 -14.219 1 85.38 477 VAL B O 1
ATOM 10190 N N . ALA B 1 478 ? -18.625 -22.219 -12.562 1 73.56 478 ALA B N 1
ATOM 10191 C CA . ALA B 1 478 ? -19.375 -23.047 -11.625 1 73.56 478 ALA B CA 1
ATOM 10192 C C . ALA B 1 478 ? -20.828 -22.562 -11.508 1 73.56 478 ALA B C 1
ATOM 10194 O O . ALA B 1 478 ? -21.094 -21.359 -11.523 1 73.56 478 ALA B O 1
ATOM 10195 N N . HIS B 1 479 ? -21.672 -23.531 -11.609 1 62.81 479 HIS B N 1
ATOM 10196 C CA . HIS B 1 479 ? -23.109 -23.234 -11.57 1 62.81 479 HIS B CA 1
ATOM 10197 C C . HIS B 1 479 ? -23.578 -23 -10.141 1 62.81 479 HIS B C 1
ATOM 10199 O O . HIS B 1 479 ? -23.156 -23.703 -9.211 1 62.81 479 HIS B O 1
ATOM 10205 N N . PHE B 1 480 ? -24.109 -21.812 -9.945 1 61.12 480 PHE B N 1
ATOM 10206 C CA . PHE B 1 480 ? -24.688 -21.578 -8.625 1 61.12 480 PHE B CA 1
ATOM 10207 C C . PHE B 1 480 ? -26.219 -21.562 -8.695 1 61.12 480 PHE B C 1
ATOM 10209 O O . PHE B 1 480 ? -26.859 -20.75 -8.039 1 61.12 480 PHE B O 1
ATOM 10216 N N . TYR B 1 481 ? -26.703 -22.594 -9.344 1 48.75 481 TYR B N 1
ATOM 10217 C CA . TYR B 1 481 ? -28.125 -22.906 -9.414 1 48.75 481 TYR B CA 1
ATOM 10218 C C . TYR B 1 481 ? -28.969 -21.641 -9.5 1 48.75 481 TYR B C 1
ATOM 10220 O O . TYR B 1 481 ? -29.922 -21.469 -8.742 1 48.75 481 TYR B O 1
ATOM 10228 N N . ARG B 1 482 ? -28.672 -20.688 -10.203 1 59.34 482 ARG B N 1
ATOM 10229 C CA . ARG B 1 482 ? -29.484 -19.531 -10.523 1 59.34 482 ARG B CA 1
ATOM 10230 C C . ARG B 1 482 ? -29.328 -18.438 -9.453 1 59.34 482 ARG B C 1
ATOM 10232 O O . ARG B 1 482 ? -30.156 -17.531 -9.359 1 59.34 482 ARG B O 1
ATOM 10239 N N . SER B 1 483 ? -28.453 -18.766 -8.609 1 76.12 483 SER B N 1
ATOM 10240 C CA . SER B 1 483 ? -28.266 -17.719 -7.598 1 76.12 483 SER B CA 1
ATOM 10241 C C . SER B 1 483 ? -27.734 -16.438 -8.219 1 76.12 483 SER B C 1
ATOM 10243 O O . SER B 1 483 ? -26.938 -16.469 -9.164 1 76.12 483 SER B O 1
ATOM 10245 N N . PRO B 1 484 ? -28.344 -15.398 -7.656 1 84.56 484 PRO B N 1
ATOM 10246 C CA . PRO B 1 484 ? -27.812 -14.117 -8.125 1 84.56 484 PRO B CA 1
ATOM 10247 C C . PRO B 1 484 ? -26.312 -13.961 -7.855 1 84.56 484 PRO B C 1
ATOM 10249 O O . PRO B 1 484 ? -25.781 -14.562 -6.918 1 84.56 484 PRO B O 1
ATOM 10252 N N . THR B 1 485 ? -25.641 -13.258 -8.703 1 88.69 485 THR B N 1
ATOM 10253 C CA . THR B 1 485 ? -24.188 -13.062 -8.633 1 88.69 485 THR B CA 1
ATOM 10254 C C . THR B 1 485 ? -23.797 -12.5 -7.27 1 88.69 485 THR B C 1
ATOM 10256 O O . THR B 1 485 ? -22.719 -12.82 -6.746 1 88.69 485 THR B O 1
ATOM 10259 N N . GLU B 1 486 ? -24.609 -11.734 -6.691 1 90.69 486 GLU B N 1
ATOM 10260 C CA . GLU B 1 486 ? -24.328 -11.133 -5.395 1 90.69 486 GLU B CA 1
ATOM 10261 C C . GLU B 1 486 ? -24.141 -12.188 -4.316 1 90.69 486 GLU B C 1
ATOM 10263 O O . GLU B 1 486 ? -23.266 -12.062 -3.455 1 90.69 486 GLU B O 1
ATOM 10268 N N . VAL B 1 487 ? -24.922 -13.148 -4.391 1 88.5 487 VAL B N 1
ATOM 10269 C CA . VAL B 1 487 ? -24.859 -14.227 -3.406 1 88.5 487 VAL B CA 1
ATOM 10270 C C . VAL B 1 487 ? -23.594 -15.055 -3.625 1 88.5 487 VAL B C 1
ATOM 10272 O O . VAL B 1 487 ? -22.969 -15.5 -2.664 1 88.5 487 VAL B O 1
ATOM 10275 N N . VAL B 1 488 ? -23.312 -15.25 -4.859 1 88.81 488 VAL B N 1
ATOM 10276 C CA . VAL B 1 488 ? -22.109 -16 -5.199 1 88.81 488 VAL B CA 1
ATOM 10277 C C . VAL B 1 488 ? -20.875 -15.281 -4.664 1 88.81 488 VAL B C 1
ATOM 10279 O O . VAL B 1 488 ? -19.953 -15.914 -4.137 1 88.81 488 VAL B O 1
ATOM 10282 N N . VAL B 1 489 ? -20.859 -13.977 -4.805 1 92.69 489 VAL B N 1
ATOM 10283 C CA . VAL B 1 489 ? -19.75 -13.164 -4.316 1 92.69 489 VAL B CA 1
ATOM 10284 C C . VAL B 1 489 ? -19.656 -13.289 -2.799 1 92.69 489 VAL B C 1
ATOM 10286 O O . VAL B 1 489 ? -18.547 -13.469 -2.262 1 92.69 489 VAL B O 1
ATOM 10289 N N . ASP B 1 490 ? -20.734 -13.242 -2.139 1 91.81 490 ASP B N 1
ATOM 10290 C CA . ASP B 1 490 ? -20.734 -13.352 -0.683 1 91.81 490 ASP B CA 1
ATOM 10291 C C . ASP B 1 490 ? -20.172 -14.695 -0.232 1 91.81 490 ASP B C 1
ATOM 10293 O O . ASP B 1 490 ? -19.375 -14.758 0.706 1 91.81 490 ASP B O 1
ATOM 10297 N N . ARG B 1 491 ? -20.578 -15.664 -0.914 1 87.56 491 ARG B N 1
ATOM 10298 C CA . ARG B 1 491 ? -20.094 -17 -0.579 1 87.56 491 ARG B CA 1
ATOM 10299 C C . ARG B 1 491 ? -18.609 -17.125 -0.831 1 87.56 491 ARG B C 1
ATOM 10301 O O . ARG B 1 491 ? -17.875 -17.734 -0.036 1 87.56 491 ARG B O 1
ATOM 10308 N N . ALA B 1 492 ? -18.219 -16.656 -1.908 1 92.62 492 ALA B N 1
ATOM 10309 C CA . ALA B 1 492 ? -16.797 -16.703 -2.248 1 92.62 492 ALA B CA 1
ATOM 10310 C C . ALA B 1 492 ? -15.953 -15.953 -1.223 1 92.62 492 ALA B C 1
ATOM 10312 O O . ALA B 1 492 ? -14.883 -16.422 -0.823 1 92.62 492 ALA B O 1
ATOM 10313 N N . LEU B 1 493 ? -16.438 -14.828 -0.813 1 93.56 493 LEU B N 1
ATOM 10314 C CA . LEU B 1 493 ? -15.727 -14.016 0.175 1 93.56 493 LEU B CA 1
ATOM 10315 C C . LEU B 1 493 ? -15.648 -14.742 1.515 1 93.56 493 LEU B C 1
ATOM 10317 O O . LEU B 1 493 ? -14.633 -14.672 2.205 1 93.56 493 LEU B O 1
ATOM 10321 N N . ASP B 1 494 ? -16.656 -15.391 1.81 1 90.38 494 ASP B N 1
ATOM 10322 C CA . ASP B 1 494 ? -16.688 -16.156 3.049 1 90.38 494 ASP B CA 1
ATOM 10323 C C . ASP B 1 494 ? -15.664 -17.297 3.014 1 90.38 494 ASP B C 1
ATOM 10325 O O . ASP B 1 494 ? -15 -17.578 4.012 1 90.38 494 ASP B O 1
ATOM 10329 N N . VAL B 1 495 ? -15.633 -17.922 1.907 1 90.31 495 VAL B N 1
ATOM 10330 C CA . VAL B 1 495 ? -14.719 -19.047 1.749 1 90.31 495 VAL B CA 1
ATOM 10331 C C . VAL B 1 495 ? -13.281 -18.547 1.789 1 90.31 495 VAL B C 1
ATOM 10333 O O . VAL B 1 495 ? -12.414 -19.172 2.418 1 90.31 495 VAL B O 1
ATOM 10336 N N . LEU B 1 496 ? -12.953 -17.516 1.102 1 91.5 496 LEU B N 1
ATOM 10337 C CA . LEU B 1 496 ? -11.602 -16.953 1.1 1 91.5 496 LEU B CA 1
ATOM 10338 C C . LEU B 1 496 ? -11.203 -16.484 2.496 1 91.5 496 LEU B C 1
ATOM 10340 O O . LEU B 1 496 ? -10.078 -16.719 2.934 1 91.5 496 LEU B O 1
ATOM 10344 N N . GLY B 1 497 ? -12.156 -15.82 3.195 1 90.88 497 GLY B N 1
ATOM 10345 C CA . GLY B 1 497 ? -11.922 -15.414 4.574 1 90.88 497 GLY B CA 1
ATOM 10346 C C . GLY B 1 497 ? -11.203 -14.086 4.695 1 90.88 497 GLY B C 1
ATOM 10347 O O . GLY B 1 497 ? -10.703 -13.555 3.705 1 90.88 497 GLY B O 1
ATOM 10348 N N . PRO B 1 498 ? -11.055 -13.602 5.883 1 91.5 498 PRO B N 1
ATOM 10349 C CA . PRO B 1 498 ? -10.5 -12.266 6.145 1 91.5 498 PRO B CA 1
ATOM 10350 C C . PRO B 1 498 ? -8.984 -12.219 5.984 1 91.5 498 PRO B C 1
ATOM 10352 O O . PRO B 1 498 ? -8.406 -11.133 5.859 1 91.5 498 PRO B O 1
ATOM 10355 N N . LYS B 1 499 ? -8.367 -13.305 5.949 1 90.38 499 LYS B N 1
ATOM 10356 C CA . LYS B 1 499 ? -6.918 -13.32 5.781 1 90.38 499 LYS B CA 1
ATOM 10357 C C . LYS B 1 499 ? -6.527 -13.055 4.328 1 90.38 499 LYS B C 1
ATOM 10359 O O . LYS B 1 499 ? -5.414 -12.602 4.051 1 90.38 499 LYS B O 1
ATOM 10364 N N . LEU B 1 500 ? -7.441 -13.375 3.453 1 93.38 500 LEU B N 1
ATOM 10365 C CA . LEU B 1 500 ? -7.152 -13.18 2.035 1 93.38 500 LEU B CA 1
ATOM 10366 C C . LEU B 1 500 ? -7.824 -11.914 1.51 1 93.38 500 LEU B C 1
ATOM 10368 O O . LEU B 1 500 ? -7.242 -11.188 0.708 1 93.38 500 LEU B O 1
ATOM 10372 N N . VAL B 1 501 ? -9.086 -11.75 1.954 1 95.56 501 VAL B N 1
ATOM 10373 C CA . VAL B 1 501 ? -9.844 -10.578 1.517 1 95.56 501 VAL B CA 1
ATOM 10374 C C . VAL B 1 501 ? -10.336 -9.797 2.732 1 95.56 501 VAL B C 1
ATOM 10376 O O . VAL B 1 501 ? -11.07 -10.336 3.566 1 95.56 501 VAL B O 1
ATOM 10379 N N . GLY B 1 502 ? -9.914 -8.539 2.783 1 94.81 502 GLY B N 1
ATOM 10380 C CA . GLY B 1 502 ? -10.336 -7.688 3.887 1 94.81 502 GLY B CA 1
ATOM 10381 C C . GLY B 1 502 ? -11.516 -6.801 3.539 1 94.81 502 GLY B C 1
ATOM 10382 O O . GLY B 1 502 ? -11.797 -6.562 2.361 1 94.81 502 GLY B O 1
ATOM 10383 N N . VAL B 1 503 ? -12.234 -6.391 4.582 1 94.38 503 VAL B N 1
ATOM 10384 C CA . VAL B 1 503 ? -13.336 -5.438 4.449 1 94.38 503 VAL B CA 1
ATOM 10385 C C . VAL B 1 503 ? -13.086 -4.23 5.348 1 94.38 503 VAL B C 1
ATOM 10387 O O . VAL B 1 503 ? -12.727 -4.383 6.52 1 94.38 503 VAL B O 1
ATOM 10390 N N . VAL B 1 504 ? -13.109 -3.035 4.781 1 92.44 504 VAL B N 1
ATOM 10391 C CA . VAL B 1 504 ? -12.969 -1.814 5.566 1 92.44 504 VAL B CA 1
ATOM 10392 C C . VAL B 1 504 ? -14.344 -1.317 6.004 1 92.44 504 VAL B C 1
ATOM 10394 O O . VAL B 1 504 ? -15.156 -0.924 5.168 1 92.44 504 VAL B O 1
ATOM 10397 N N . PRO B 1 505 ? -14.508 -1.329 7.289 1 87.94 505 PRO B N 1
ATOM 10398 C CA . PRO B 1 505 ? -15.789 -0.839 7.793 1 87.94 505 PRO B CA 1
ATOM 10399 C C . PRO B 1 505 ? -15.82 0.679 7.957 1 87.94 505 PRO B C 1
ATOM 10401 O O . PRO B 1 505 ? -14.781 1.335 7.852 1 87.94 505 PRO B O 1
ATOM 10404 N N . GLY B 1 506 ? -16.969 1.304 8.172 1 87.12 506 GLY B N 1
ATOM 10405 C CA . GLY B 1 506 ? -17.125 2.715 8.484 1 87.12 506 GLY B CA 1
ATOM 10406 C C . GLY B 1 506 ? -17.078 3.605 7.254 1 87.12 506 GLY B C 1
ATOM 10407 O O . GLY B 1 506 ? -16.75 4.789 7.352 1 87.12 506 GLY B O 1
ATOM 10408 N N . LEU B 1 507 ? -17.156 3.078 6.129 1 93.44 507 LEU B N 1
ATOM 10409 C CA . LEU B 1 507 ? -17.203 3.826 4.875 1 93.44 507 LEU B CA 1
ATOM 10410 C C . LEU B 1 507 ? -18.641 3.969 4.387 1 93.44 507 LEU B C 1
ATOM 10412 O O . LEU B 1 507 ? -19.578 3.52 5.055 1 93.44 507 LEU B O 1
ATOM 10416 N N . ALA B 1 508 ? -18.891 4.703 3.359 1 91.44 508 ALA B N 1
ATOM 10417 C CA . ALA B 1 508 ? -20.234 4.855 2.785 1 91.44 508 ALA B CA 1
ATOM 10418 C C . ALA B 1 508 ? -20.766 3.516 2.289 1 91.44 508 ALA B C 1
ATOM 10420 O O . ALA B 1 508 ? -21.984 3.299 2.268 1 91.44 508 ALA B O 1
ATOM 10421 N N . GLU B 1 509 ? -19.859 2.688 1.845 1 90.81 509 GLU B N 1
ATOM 10422 C CA . GLU B 1 509 ? -20.156 1.297 1.51 1 90.81 509 GLU B CA 1
ATOM 10423 C C . GLU B 1 509 ? -18.969 0.391 1.846 1 90.81 509 GLU B C 1
ATOM 10425 O O . GLU B 1 509 ? -17.828 0.825 1.808 1 90.81 509 GLU B O 1
ATOM 10430 N N . PRO B 1 510 ? -19.375 -0.818 2.127 1 91.69 510 PRO B N 1
ATOM 10431 C CA . PRO B 1 510 ? -18.25 -1.721 2.402 1 91.69 510 PRO B CA 1
ATOM 10432 C C . PRO B 1 510 ? -17.297 -1.839 1.227 1 91.69 510 PRO B C 1
ATOM 10434 O O . PRO B 1 510 ? -17.719 -1.926 0.074 1 91.69 510 PRO B O 1
ATOM 10437 N N . THR B 1 511 ? -16.062 -1.714 1.508 1 94.5 511 THR B N 1
ATOM 10438 C CA . THR B 1 511 ? -15.023 -1.782 0.486 1 94.5 511 THR B CA 1
ATOM 10439 C C . THR B 1 511 ? -14.133 -3 0.705 1 94.5 511 THR B C 1
ATOM 10441 O O . THR B 1 511 ? -13.594 -3.195 1.797 1 94.5 511 THR B O 1
ATOM 10444 N N . TYR B 1 512 ? -14.023 -3.824 -0.314 1 95.94 512 TYR B N 1
ATOM 10445 C CA . TYR B 1 512 ? -13.25 -5.059 -0.254 1 95.94 512 TYR B CA 1
ATOM 10446 C C . TYR B 1 512 ? -11.875 -4.875 -0.894 1 95.94 512 TYR B C 1
ATOM 10448 O O . TYR B 1 512 ? -11.742 -4.164 -1.893 1 95.94 512 TYR B O 1
ATOM 10456 N N . TYR B 1 513 ? -10.875 -5.438 -0.309 1 95.31 513 TYR B N 1
ATOM 10457 C CA . TYR B 1 513 ? -9.523 -5.324 -0.85 1 95.31 513 TYR B CA 1
ATOM 10458 C C . TYR B 1 513 ? -8.734 -6.602 -0.598 1 95.31 513 TYR B C 1
ATOM 10460 O O . TYR B 1 513 ? -9.078 -7.391 0.283 1 95.31 513 TYR B O 1
ATOM 10468 N N . ALA B 1 514 ? -7.711 -6.824 -1.377 1 95.06 514 ALA B N 1
ATOM 10469 C CA . ALA B 1 514 ? -6.855 -8 -1.241 1 95.06 514 ALA B CA 1
ATOM 10470 C C . ALA B 1 514 ? -5.848 -7.82 -0.111 1 95.06 514 ALA B C 1
ATOM 10472 O O . ALA B 1 514 ? -5.031 -6.895 -0.14 1 95.06 514 ALA B O 1
ATOM 10473 N N . VAL B 1 515 ? -5.883 -8.68 0.878 1 93.56 515 VAL B N 1
ATOM 10474 C CA . VAL B 1 515 ? -4.961 -8.633 2.008 1 93.56 515 VAL B CA 1
ATOM 10475 C C . VAL B 1 515 ? -3.67 -9.367 1.651 1 93.56 515 VAL B C 1
ATOM 10477 O O . VAL B 1 515 ? -2.582 -8.789 1.727 1 93.56 515 VAL B O 1
ATOM 10480 N N . ASP B 1 516 ? -3.779 -10.594 1.255 1 92.88 516 ASP B N 1
ATOM 10481 C CA . ASP B 1 516 ? -2.633 -11.383 0.812 1 92.88 516 ASP B CA 1
ATOM 10482 C C . ASP B 1 516 ? -2.666 -11.594 -0.7 1 92.88 516 ASP B C 1
ATOM 10484 O O . ASP B 1 516 ? -3.209 -12.594 -1.179 1 92.88 516 ASP B O 1
ATOM 10488 N N . ARG B 1 517 ? -2.041 -10.789 -1.401 1 92.62 517 ARG B N 1
ATOM 10489 C CA . ARG B 1 517 ? -2.057 -10.805 -2.861 1 92.62 517 ARG B CA 1
ATOM 10490 C C . ARG B 1 517 ? -1.314 -12.023 -3.4 1 92.62 517 ARG B C 1
ATOM 10492 O O . ARG B 1 517 ? -1.687 -12.57 -4.441 1 92.62 517 ARG B O 1
ATOM 10499 N N . PHE B 1 518 ? -0.293 -12.406 -2.682 1 90.25 518 PHE B N 1
ATOM 10500 C CA . PHE B 1 518 ? 0.507 -13.539 -3.115 1 90.25 518 PHE B CA 1
ATOM 10501 C C . PHE B 1 518 ? -0.313 -14.828 -3.076 1 90.25 518 PHE B C 1
ATOM 10503 O O . PHE B 1 518 ? -0.317 -15.594 -4.039 1 90.25 518 PHE B O 1
ATOM 10510 N N . GLN B 1 519 ? -1.043 -15.031 -2.074 1 91.19 519 GLN B N 1
ATOM 10511 C CA . GLN B 1 519 ? -1.877 -16.219 -1.957 1 91.19 519 GLN B CA 1
ATOM 10512 C C . GLN B 1 519 ? -3.051 -16.172 -2.93 1 91.19 519 GLN B C 1
ATOM 10514 O O . GLN B 1 519 ? -3.453 -17.188 -3.48 1 91.19 519 GLN B O 1
ATOM 10519 N N . LEU B 1 520 ? -3.586 -15.039 -3.119 1 93.69 520 LEU B N 1
ATOM 10520 C CA . LEU B 1 520 ? -4.715 -14.875 -4.031 1 93.69 520 LEU B CA 1
ATOM 10521 C C . LEU B 1 520 ? -4.289 -15.141 -5.473 1 93.69 520 LEU B C 1
ATOM 10523 O O . LEU B 1 520 ? -5.121 -15.484 -6.316 1 93.69 520 LEU B O 1
ATOM 10527 N N . SER B 1 521 ? -3.006 -14.906 -5.715 1 94.06 521 SER B N 1
ATOM 10528 C CA . SER B 1 521 ? -2.512 -15.148 -7.07 1 94.06 521 SER B CA 1
ATOM 10529 C C . SER B 1 521 ? -2.627 -16.625 -7.449 1 94.06 521 SER B C 1
ATOM 10531 O O . SER B 1 521 ? -2.725 -16.953 -8.633 1 94.06 521 SER B O 1
ATOM 10533 N N . PHE B 1 522 ? -2.631 -17.5 -6.43 1 92.75 522 PHE B N 1
ATOM 10534 C CA . PHE B 1 522 ? -2.846 -18.922 -6.672 1 92.75 522 PHE B CA 1
ATOM 10535 C C . PHE B 1 522 ? -4.176 -19.172 -7.379 1 92.75 522 PHE B C 1
ATOM 10537 O O . PHE B 1 522 ? -4.246 -19.938 -8.336 1 92.75 522 PHE B O 1
ATOM 10544 N N . TYR B 1 523 ? -5.137 -18.484 -6.988 1 92.25 523 TYR B N 1
ATOM 10545 C CA . TYR B 1 523 ? -6.48 -18.641 -7.535 1 92.25 523 TYR B CA 1
ATOM 10546 C C . TYR B 1 523 ? -6.602 -17.953 -8.891 1 92.25 523 TYR B C 1
ATOM 10548 O O . TYR B 1 523 ? -7.223 -18.484 -9.812 1 92.25 523 TYR B O 1
ATOM 10556 N N . ARG B 1 524 ? -6.031 -16.812 -8.992 1 93.88 524 ARG B N 1
ATOM 10557 C CA . ARG B 1 524 ? -6.035 -16.109 -10.273 1 93.88 524 ARG B CA 1
ATOM 10558 C C . ARG B 1 524 ? -5.363 -16.953 -11.359 1 93.88 524 ARG B C 1
ATOM 10560 O O . ARG B 1 524 ? -5.82 -16.969 -12.508 1 93.88 524 ARG B O 1
ATOM 10567 N N . ASN B 1 525 ? -4.305 -17.594 -11.016 1 93.5 525 ASN B N 1
ATOM 10568 C CA . ASN B 1 525 ? -3.52 -18.359 -11.969 1 93.5 525 ASN B CA 1
ATOM 10569 C C . ASN B 1 525 ? -4.305 -19.562 -12.516 1 93.5 525 ASN B C 1
ATOM 10571 O O . ASN B 1 525 ? -3.928 -20.141 -13.531 1 93.5 525 ASN B O 1
ATOM 10575 N N . MET B 1 526 ? -5.367 -19.906 -11.883 1 90.31 526 MET B N 1
ATOM 10576 C CA . MET B 1 526 ? -6.203 -21.016 -12.352 1 90.31 526 MET B CA 1
ATOM 10577 C C . MET B 1 526 ? -6.992 -20.594 -13.594 1 90.31 526 MET B C 1
ATOM 10579 O O . MET B 1 526 ? -7.465 -21.453 -14.344 1 90.31 526 MET B O 1
ATOM 10583 N N . LEU B 1 527 ? -7.055 -19.297 -13.82 1 91.44 527 LEU B N 1
ATOM 10584 C CA . LEU B 1 527 ? -7.887 -18.828 -14.914 1 91.44 527 LEU B CA 1
ATOM 10585 C C . LEU B 1 527 ? -7.027 -18.219 -16.031 1 91.44 527 LEU B C 1
ATOM 10587 O O . LEU B 1 527 ? -7.52 -17.969 -17.125 1 91.44 527 LEU B O 1
ATOM 10591 N N . ILE B 1 528 ? -5.812 -18.047 -15.805 1 92.44 528 ILE B N 1
ATOM 10592 C CA . ILE B 1 528 ? -4.969 -17.234 -16.688 1 92.44 528 ILE B CA 1
ATOM 10593 C C . ILE B 1 528 ? -4.859 -17.906 -18.047 1 92.44 528 ILE B C 1
ATOM 10595 O O . ILE B 1 528 ? -4.695 -17.219 -19.062 1 92.44 528 ILE B O 1
ATOM 10599 N N . HIS B 1 529 ? -4.992 -19.266 -18.172 1 89.75 529 HIS B N 1
ATOM 10600 C CA . HIS B 1 529 ? -4.824 -20 -19.422 1 89.75 529 HIS B CA 1
ATOM 10601 C C . HIS B 1 529 ? -5.883 -19.594 -20.453 1 89.75 529 HIS B C 1
ATOM 10603 O O . HIS B 1 529 ? -5.66 -19.703 -21.656 1 89.75 529 HIS B O 1
ATOM 10609 N N . LEU B 1 530 ? -7.004 -19.094 -20 1 92.81 530 LEU B N 1
ATOM 10610 C CA . LEU B 1 530 ? -8.102 -18.719 -20.891 1 92.81 530 LEU B CA 1
ATOM 10611 C C . LEU B 1 530 ? -7.785 -17.406 -21.609 1 92.81 530 LEU B C 1
ATOM 10613 O O . LEU B 1 530 ? -8.297 -17.172 -22.703 1 92.81 530 LEU B O 1
ATOM 10617 N N . PHE B 1 531 ? -6.918 -16.625 -21 1 95.44 531 PHE B N 1
ATOM 10618 C CA . PHE B 1 531 ? -6.777 -15.258 -21.5 1 95.44 531 PHE B CA 1
ATOM 10619 C C . PHE B 1 531 ? -5.324 -14.953 -21.844 1 95.44 531 PHE B C 1
ATOM 10621 O O . PHE B 1 531 ? -4.941 -13.789 -21.969 1 95.44 531 PHE B O 1
ATOM 10628 N N . ILE B 1 532 ? -4.512 -15.898 -22 1 94 532 ILE B N 1
ATOM 10629 C CA . ILE B 1 532 ? -3.076 -15.672 -22.141 1 94 532 ILE B CA 1
ATOM 10630 C C . ILE B 1 532 ? -2.797 -14.961 -23.469 1 94 532 ILE B C 1
ATOM 10632 O O . ILE B 1 532 ? -1.933 -14.086 -23.531 1 94 532 ILE B O 1
ATOM 10636 N N . THR B 1 533 ? -3.459 -15.312 -24.578 1 95.69 533 THR B N 1
ATOM 10637 C CA . THR B 1 533 ? -3.217 -14.68 -25.859 1 95.69 533 THR B CA 1
ATOM 10638 C C . THR B 1 533 ? -3.637 -13.211 -25.828 1 95.69 533 THR B C 1
ATOM 10640 O O . THR B 1 533 ? -2.924 -12.344 -26.344 1 95.69 533 THR B O 1
ATOM 10643 N N . GLU B 1 534 ? -4.812 -12.945 -25.234 1 97.31 534 GLU B N 1
ATOM 10644 C CA . GLU B 1 534 ? -5.262 -11.562 -25.078 1 97.31 534 GLU B CA 1
ATOM 10645 C C . GLU B 1 534 ? -4.281 -10.758 -24.219 1 97.31 534 GLU B C 1
ATOM 10647 O O . GLU B 1 534 ? -4.023 -9.586 -24.5 1 97.31 534 GLU B O 1
ATOM 10652 N N . ALA B 1 535 ? -3.775 -11.43 -23.188 1 97.62 535 ALA B N 1
ATOM 10653 C CA . ALA B 1 535 ? -2.836 -10.766 -22.281 1 97.62 535 ALA B CA 1
ATOM 10654 C C . ALA B 1 535 ? -1.549 -10.391 -23.016 1 97.62 535 ALA B C 1
ATOM 10656 O O . ALA B 1 535 ? -1.036 -9.281 -22.844 1 97.62 535 ALA B O 1
ATOM 10657 N N . LEU B 1 536 ? -1.038 -11.258 -23.859 1 97.62 536 LEU B N 1
ATOM 10658 C CA . LEU B 1 536 ? 0.191 -11 -24.609 1 97.62 536 LEU B CA 1
ATOM 10659 C C . LEU B 1 536 ? 0.008 -9.844 -25.578 1 97.62 536 LEU B C 1
ATOM 10661 O O . LEU B 1 536 ? 0.866 -8.961 -25.656 1 97.62 536 LEU B O 1
ATOM 10665 N N . VAL B 1 537 ? -1.104 -9.836 -26.25 1 98.06 537 VAL B N 1
ATOM 10666 C CA . VAL B 1 537 ? -1.383 -8.773 -27.219 1 98.06 537 VAL B CA 1
ATOM 10667 C C . VAL B 1 537 ? -1.516 -7.438 -26.484 1 98.06 537 VAL B C 1
ATOM 10669 O O . VAL B 1 537 ? -0.981 -6.422 -26.922 1 98.06 537 VAL B O 1
ATOM 10672 N N . SER B 1 538 ? -2.18 -7.473 -25.375 1 98 538 SER B N 1
ATOM 10673 C CA . SER B 1 538 ? -2.434 -6.25 -24.625 1 98 538 SER B CA 1
ATOM 10674 C C . SER B 1 538 ? -1.135 -5.648 -24.094 1 98 538 SER B C 1
ATOM 10676 O O . SER B 1 538 ? -0.914 -4.441 -24.203 1 98 538 SER B O 1
ATOM 10678 N N . VAL B 1 539 ? -0.27 -6.438 -23.547 1 97.38 539 VAL B N 1
ATOM 10679 C CA . VAL B 1 539 ? 0.973 -5.906 -23 1 97.38 539 VAL B CA 1
ATOM 10680 C C . VAL B 1 539 ? 1.882 -5.438 -24.141 1 97.38 539 VAL B C 1
ATOM 10682 O O . VAL B 1 539 ? 2.676 -4.508 -23.953 1 97.38 539 VAL B O 1
ATOM 10685 N N . ALA B 1 540 ? 1.799 -6.105 -25.281 1 97.94 540 ALA B N 1
ATOM 10686 C CA . ALA B 1 540 ? 2.541 -5.629 -26.453 1 97.94 540 ALA B CA 1
ATOM 10687 C C . ALA B 1 540 ? 2.062 -4.242 -26.875 1 97.94 540 ALA B C 1
ATOM 10689 O O . ALA B 1 540 ? 2.871 -3.373 -27.203 1 97.94 540 ALA B O 1
ATOM 10690 N N . MET B 1 541 ? 0.763 -4.008 -26.859 1 97.19 541 MET B N 1
ATOM 10691 C CA . MET B 1 541 ? 0.193 -2.699 -27.172 1 97.19 541 MET B CA 1
ATOM 10692 C C . MET B 1 541 ? 0.6 -1.673 -26.109 1 97.19 541 MET B C 1
ATOM 10694 O O . MET B 1 541 ? 0.785 -0.496 -26.422 1 97.19 541 MET B O 1
ATOM 10698 N N . TYR B 1 542 ? 0.729 -2.156 -24.906 1 95.31 542 TYR B N 1
ATOM 10699 C CA . TYR B 1 542 ? 1.029 -1.279 -23.781 1 95.31 542 TYR B CA 1
ATOM 10700 C C . TYR B 1 542 ? 2.363 -0.571 -23.969 1 95.31 542 TYR B C 1
ATOM 10702 O O . TYR B 1 542 ? 2.592 0.507 -23.422 1 95.31 542 TYR B O 1
ATOM 10710 N N . THR B 1 543 ? 3.264 -1.127 -24.75 1 93.12 543 THR B N 1
ATOM 10711 C CA . THR B 1 543 ? 4.566 -0.523 -25.016 1 93.12 543 THR B CA 1
ATOM 10712 C C . THR B 1 543 ? 4.402 0.886 -25.578 1 93.12 543 THR B C 1
ATOM 10714 O O . THR B 1 543 ? 5.238 1.758 -25.328 1 93.12 543 THR B O 1
ATOM 10717 N N . LYS B 1 544 ? 3.322 1.113 -26.297 1 90.94 544 LYS B N 1
ATOM 10718 C CA . LYS B 1 544 ? 3.064 2.428 -26.875 1 90.94 544 LYS B CA 1
ATOM 10719 C C . LYS B 1 544 ? 2.072 3.219 -26.031 1 90.94 544 LYS B C 1
ATOM 10721 O O . LYS B 1 544 ? 2.174 4.441 -25.922 1 90.94 544 LYS B O 1
ATOM 10726 N N . ILE B 1 545 ? 1.177 2.566 -25.469 1 88.75 545 ILE B N 1
ATOM 10727 C CA . ILE B 1 545 ? 0.104 3.213 -24.719 1 88.75 545 ILE B CA 1
ATOM 10728 C C . ILE B 1 545 ? 0.68 3.898 -23.484 1 88.75 545 ILE B C 1
ATOM 10730 O O . ILE B 1 545 ? 0.222 4.977 -23.094 1 88.75 545 ILE B O 1
ATOM 10734 N N . LYS B 1 546 ? 1.688 3.314 -22.859 1 84.38 546 LYS B N 1
ATOM 10735 C CA . LYS B 1 546 ? 2.258 3.863 -21.641 1 84.38 546 LYS B CA 1
ATOM 10736 C C . LYS B 1 546 ? 2.967 5.188 -21.906 1 84.38 546 LYS B C 1
ATOM 10738 O O . LYS B 1 546 ? 3.203 5.969 -20.984 1 84.38 546 LYS B O 1
ATOM 10743 N N . GLN B 1 547 ? 3.342 5.469 -23.109 1 78.38 547 GLN B N 1
ATOM 10744 C CA . GLN B 1 547 ? 4 6.723 -23.453 1 78.38 547 GLN B CA 1
ATOM 10745 C C . GLN B 1 547 ? 3.041 7.902 -23.328 1 78.38 547 GLN B C 1
ATOM 10747 O O . GLN B 1 547 ? 3.473 9.039 -23.141 1 78.38 547 GLN B O 1
ATOM 10752 N N . GLY B 1 548 ? 1.761 7.582 -23.422 1 76.81 548 GLY B N 1
ATOM 10753 C CA . GLY B 1 548 ? 0.765 8.625 -23.25 1 76.81 548 GLY B CA 1
ATOM 10754 C C . GLY B 1 548 ? 0.575 9.484 -24.5 1 76.81 548 GLY B C 1
ATOM 10755 O O . GLY B 1 548 ? 0.935 9.07 -25.594 1 76.81 548 GLY B O 1
ATOM 10756 N N . GLY B 1 549 ? -0.132 10.609 -24.391 1 74.19 549 GLY B N 1
ATOM 10757 C CA . GLY B 1 549 ? -0.422 11.5 -25.5 1 74.19 549 GLY B CA 1
ATOM 10758 C C . GLY B 1 549 ? -1.766 11.227 -26.156 1 74.19 549 GLY B C 1
ATOM 10759 O O . GLY B 1 549 ? -2.639 10.602 -25.547 1 74.19 549 GLY B O 1
ATOM 10760 N N . GLY B 1 550 ? -1.958 11.844 -27.281 1 76.69 550 GLY B N 1
ATOM 10761 C CA . GLY B 1 550 ? -3.197 11.633 -28 1 76.69 550 GLY B CA 1
ATOM 10762 C C . GLY B 1 550 ? -3.322 10.242 -28.594 1 76.69 550 GLY B C 1
ATOM 10763 O O . GLY B 1 550 ? -2.396 9.43 -28.484 1 76.69 550 GLY B O 1
ATOM 10764 N N . PRO B 1 551 ? -4.371 9.922 -29.078 1 83.88 551 PRO B N 1
ATOM 10765 C CA . PRO B 1 551 ? -4.613 8.586 -29.625 1 83.88 551 PRO B CA 1
ATOM 10766 C C . PRO B 1 551 ? -3.586 8.188 -30.688 1 83.88 551 PRO B C 1
ATOM 10768 O O . PRO B 1 551 ? -3.207 7.02 -30.766 1 83.88 551 PRO B O 1
ATOM 10771 N N . ASP B 1 552 ? -3.055 9.086 -31.391 1 84.62 552 ASP B N 1
ATOM 10772 C CA . ASP B 1 552 ? -2.104 8.789 -32.469 1 84.62 552 ASP B CA 1
ATOM 10773 C C . ASP B 1 552 ? -0.76 8.344 -31.891 1 84.62 552 ASP B C 1
ATOM 10775 O O . ASP B 1 552 ? -0.052 7.539 -32.5 1 84.62 552 ASP B O 1
ATOM 10779 N N . ASN B 1 553 ? -0.519 8.773 -30.797 1 84.38 553 ASN B N 1
ATOM 10780 C CA . ASN B 1 553 ? 0.739 8.414 -30.156 1 84.38 553 ASN B CA 1
ATOM 10781 C C . ASN B 1 553 ? 0.643 7.059 -29.453 1 84.38 553 ASN B C 1
ATOM 10783 O O . ASN B 1 553 ? 1.663 6.445 -29.141 1 84.38 553 ASN B O 1
ATOM 10787 N N . GLN B 1 554 ? -0.576 6.57 -29.297 1 89.06 554 GLN B N 1
ATOM 10788 C CA . GLN B 1 554 ? -0.789 5.348 -28.516 1 89.06 554 GLN B CA 1
ATOM 10789 C C . GLN B 1 554 ? -1.048 4.156 -29.438 1 89.06 554 GLN B C 1
ATOM 10791 O O . GLN B 1 554 ? -1.258 3.037 -28.969 1 89.06 554 GLN B O 1
ATOM 10796 N N . ARG B 1 555 ? -1.008 4.371 -30.766 1 93.94 555 ARG B N 1
ATOM 10797 C CA . ARG B 1 555 ? -1.258 3.264 -31.672 1 93.94 555 ARG B CA 1
ATOM 10798 C C . ARG B 1 555 ? 0.035 2.529 -32 1 93.94 555 ARG B C 1
ATOM 10800 O O . ARG B 1 555 ? 1.112 3.129 -32.031 1 93.94 555 ARG B O 1
ATOM 10807 N N . ILE B 1 556 ? -0.016 1.229 -32.25 1 96.5 556 ILE B N 1
ATOM 10808 C CA . ILE B 1 556 ? 1.138 0.397 -32.562 1 96.5 556 ILE B CA 1
ATOM 10809 C C . ILE B 1 556 ? 0.985 -0.174 -33.969 1 96.5 556 ILE B C 1
ATOM 10811 O O . ILE B 1 556 ? -0.113 -0.566 -34.375 1 96.5 556 ILE B O 1
ATOM 10815 N N . THR B 1 557 ? 2.062 -0.181 -34.688 1 96.69 557 THR B N 1
ATOM 10816 C CA . THR B 1 557 ? 2.021 -0.784 -36.031 1 96.69 557 THR B CA 1
ATOM 10817 C C . THR B 1 557 ? 1.841 -2.297 -35.938 1 96.69 557 THR B C 1
ATOM 10819 O O . THR B 1 557 ? 2.295 -2.92 -34.969 1 96.69 557 THR B O 1
ATOM 10822 N N . PHE B 1 558 ? 1.157 -2.832 -36.875 1 96.5 558 PHE B N 1
ATOM 10823 C CA . PHE B 1 558 ? 0.904 -4.27 -36.875 1 96.5 558 PHE B CA 1
ATOM 10824 C C . PHE B 1 558 ? 2.213 -5.047 -36.844 1 96.5 558 PHE B C 1
ATOM 10826 O O . PHE B 1 558 ? 2.316 -6.066 -36.156 1 96.5 558 PHE B O 1
ATOM 10833 N N . GLU B 1 559 ? 3.211 -4.625 -37.531 1 95.75 559 GLU B N 1
ATOM 10834 C CA . GLU B 1 559 ? 4.508 -5.293 -37.562 1 95.75 559 GLU B CA 1
ATOM 10835 C C . GLU B 1 559 ? 5.18 -5.277 -36.188 1 95.75 559 GLU B C 1
ATOM 10837 O O . GLU B 1 559 ? 5.738 -6.285 -35.75 1 95.75 559 GLU B O 1
ATOM 10842 N N . ALA B 1 560 ? 5.133 -4.164 -35.594 1 96.81 560 ALA B N 1
ATOM 10843 C CA . ALA B 1 560 ? 5.723 -4.047 -34.281 1 96.81 560 ALA B CA 1
ATOM 10844 C C . ALA B 1 560 ? 4.969 -4.906 -33.25 1 96.81 560 ALA B C 1
ATOM 10846 O O . ALA B 1 560 ? 5.578 -5.5 -32.375 1 96.81 560 ALA B O 1
ATOM 10847 N N . LEU B 1 561 ? 3.666 -4.895 -33.406 1 97.62 561 LEU B N 1
ATOM 10848 C CA . LEU B 1 561 ? 2.838 -5.719 -32.531 1 97.62 561 LEU B CA 1
ATOM 10849 C C . LEU B 1 561 ? 3.18 -7.195 -32.688 1 97.62 561 LEU B C 1
ATOM 10851 O O . LEU B 1 561 ? 3.369 -7.902 -31.688 1 97.62 561 LEU B O 1
ATOM 10855 N N . LYS B 1 562 ? 3.234 -7.598 -33.906 1 96.88 562 LYS B N 1
ATOM 10856 C CA . LYS B 1 562 ? 3.555 -8.992 -34.219 1 96.88 562 LYS B CA 1
ATOM 10857 C C . LYS B 1 562 ? 4.926 -9.367 -33.656 1 96.88 562 LYS B C 1
ATOM 10859 O O . LYS B 1 562 ? 5.094 -10.445 -33.094 1 96.88 562 LYS B O 1
ATOM 10864 N N . ALA B 1 563 ? 5.855 -8.555 -33.812 1 96.81 563 ALA B N 1
ATOM 10865 C CA . ALA B 1 563 ? 7.211 -8.805 -33.312 1 96.81 563 ALA B CA 1
ATOM 10866 C C . ALA B 1 563 ? 7.238 -8.922 -31.797 1 96.81 563 ALA B C 1
ATOM 10868 O O . ALA B 1 563 ? 7.891 -9.82 -31.25 1 96.81 563 ALA B O 1
ATOM 10869 N N . GLN B 1 564 ? 6.578 -8.016 -31.172 1 97.19 564 GLN B N 1
ATOM 10870 C CA . GLN B 1 564 ? 6.578 -8.016 -29.719 1 97.19 564 GLN B CA 1
ATOM 10871 C C . GLN B 1 564 ? 5.832 -9.227 -29.172 1 97.19 564 GLN B C 1
ATOM 10873 O O . GLN B 1 564 ? 6.242 -9.82 -28.172 1 97.19 564 GLN B O 1
ATOM 10878 N N . VAL B 1 565 ? 4.711 -9.602 -29.734 1 97.44 565 VAL B N 1
ATOM 10879 C CA . VAL B 1 565 ? 3.945 -10.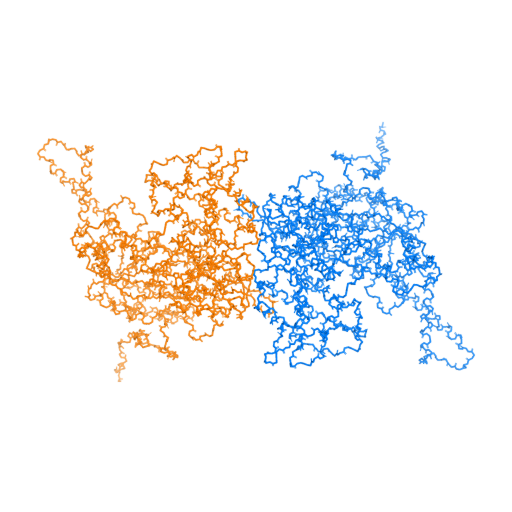773 -29.312 1 97.44 565 VAL B CA 1
ATOM 10880 C C . VAL B 1 565 ? 4.773 -12.039 -29.516 1 97.44 565 VAL B C 1
ATOM 10882 O O . VAL B 1 565 ? 4.758 -12.938 -28.672 1 97.44 565 VAL B O 1
ATOM 10885 N N . SER B 1 566 ? 5.441 -12.055 -30.609 1 96.19 566 SER B N 1
ATOM 10886 C CA . SER B 1 566 ? 6.309 -13.195 -30.891 1 96.19 566 SER B CA 1
ATOM 10887 C C . SER B 1 566 ? 7.406 -13.32 -29.828 1 96.19 566 SER B C 1
ATOM 10889 O O . SER B 1 566 ? 7.688 -14.422 -29.359 1 96.19 566 SER B O 1
ATOM 10891 N N . PHE B 1 567 ? 7.984 -12.281 -29.531 1 96.19 567 PHE B N 1
ATOM 10892 C CA . PHE B 1 567 ? 9.031 -12.266 -28.516 1 96.19 567 PHE B CA 1
ATOM 10893 C C . PHE B 1 567 ? 8.492 -12.773 -27.172 1 96.19 567 PHE B C 1
ATOM 10895 O O . PHE B 1 567 ? 9.102 -13.641 -26.547 1 96.19 567 PHE B O 1
ATOM 10902 N N . LEU B 1 568 ? 7.398 -12.227 -26.75 1 96.81 568 LEU B N 1
ATOM 10903 C CA . LEU B 1 568 ? 6.816 -12.602 -25.453 1 96.81 568 LEU B CA 1
ATOM 10904 C C . LEU B 1 568 ? 6.387 -14.062 -25.453 1 96.81 568 LEU B C 1
ATOM 10906 O O . LEU B 1 568 ? 6.531 -14.758 -24.453 1 96.81 568 LEU B O 1
ATOM 10910 N N . SER B 1 569 ? 5.812 -14.484 -26.547 1 94.62 569 SER B N 1
ATOM 10911 C CA . SER B 1 569 ? 5.414 -15.883 -26.656 1 94.62 569 SER B CA 1
ATOM 10912 C C . SER B 1 569 ? 6.609 -16.812 -26.484 1 94.62 569 SER B C 1
ATOM 10914 O O . SER B 1 569 ? 6.492 -17.875 -25.859 1 94.62 569 SER B O 1
ATOM 10916 N N . GLN B 1 570 ? 7.699 -16.391 -26.984 1 93.12 570 GLN B N 1
ATOM 10917 C CA . GLN B 1 570 ? 8.922 -17.172 -26.844 1 93.12 570 GLN B CA 1
ATOM 10918 C C . GLN B 1 570 ? 9.445 -17.109 -25.406 1 93.12 570 GLN B C 1
ATOM 10920 O O . GLN B 1 570 ? 9.906 -18.125 -24.875 1 93.12 570 GLN B O 1
ATOM 10925 N N . LEU B 1 571 ? 9.414 -16 -24.922 1 95.25 571 LEU B N 1
ATOM 10926 C CA . LEU B 1 571 ? 9.883 -15.805 -23.562 1 95.25 571 LEU B CA 1
ATOM 10927 C C . LEU B 1 571 ? 9.125 -16.688 -22.578 1 95.25 571 LEU B C 1
ATOM 10929 O O . LEU B 1 571 ? 9.711 -17.234 -21.641 1 95.25 571 LEU B O 1
ATOM 10933 N N . PHE B 1 572 ? 7.789 -16.891 -22.828 1 94.44 572 PHE B N 1
ATOM 10934 C CA . PHE B 1 572 ? 6.938 -17.562 -21.859 1 94.44 572 PHE B CA 1
ATOM 10935 C C . PHE B 1 572 ? 6.559 -18.953 -22.344 1 94.44 572 PHE B C 1
ATOM 10937 O O . PHE B 1 572 ? 5.566 -19.531 -21.891 1 94.44 572 PHE B O 1
ATOM 10944 N N . ARG B 1 573 ? 7.223 -19.5 -23.234 1 86.81 573 ARG B N 1
ATOM 10945 C CA . ARG B 1 573 ? 6.922 -20.812 -23.781 1 86.81 573 ARG B CA 1
ATOM 10946 C C . ARG B 1 573 ? 6.977 -21.891 -22.703 1 86.81 573 ARG B C 1
ATOM 10948 O O . ARG B 1 573 ? 6.23 -22.859 -22.75 1 86.81 573 ARG B O 1
ATOM 10955 N N . GLY B 1 574 ? 7.879 -21.719 -21.734 1 83.06 574 GLY B N 1
ATOM 10956 C CA . GLY B 1 574 ? 7.988 -22.672 -20.641 1 83.06 574 GLY B CA 1
ATOM 10957 C C . GLY B 1 574 ? 7.086 -22.359 -19.469 1 83.06 574 GLY B C 1
ATOM 10958 O O . GLY B 1 574 ? 6.949 -23.156 -18.547 1 83.06 574 GLY B O 1
ATOM 10959 N N . GLU B 1 575 ? 6.398 -21.234 -19.547 1 90.25 575 GLU B N 1
ATOM 10960 C CA . GLU B 1 575 ? 5.57 -20.781 -18.438 1 90.25 575 GLU B CA 1
ATOM 10961 C C . GLU B 1 575 ? 4.098 -21.078 -18.688 1 90.25 575 GLU B C 1
ATOM 10963 O O . GLU B 1 575 ? 3.367 -21.438 -17.75 1 90.25 575 GLU B O 1
ATOM 10968 N N . PHE B 1 576 ? 3.697 -20.938 -19.922 1 89.5 576 PHE B N 1
ATOM 10969 C CA . PHE B 1 576 ? 2.289 -21.109 -20.266 1 89.5 576 PHE B CA 1
ATOM 10970 C C . PHE B 1 576 ? 2.119 -22.141 -21.375 1 89.5 576 PHE B C 1
ATOM 10972 O O . PHE B 1 576 ? 3.064 -22.422 -22.109 1 89.5 576 PHE B O 1
ATOM 10979 N N . ILE B 1 577 ? 0.946 -22.672 -21.391 1 82.44 577 ILE B N 1
ATOM 10980 C CA . ILE B 1 577 ? 0.561 -23.578 -22.469 1 82.44 577 ILE B CA 1
ATOM 10981 C C . ILE B 1 577 ? -0.258 -22.828 -23.516 1 82.44 577 ILE B C 1
ATOM 10983 O O . ILE B 1 577 ? -1.358 -22.344 -23.219 1 82.44 577 ILE B O 1
ATOM 10987 N N . PHE B 1 578 ? 0.229 -22.797 -24.766 1 83.25 578 PHE B N 1
ATOM 10988 C CA . PHE B 1 578 ? -0.426 -22.031 -25.828 1 83.25 578 PHE B CA 1
ATOM 10989 C C . PHE B 1 578 ? -1.249 -22.953 -26.719 1 83.25 578 PHE B C 1
ATOM 10991 O O . PHE B 1 578 ? -0.967 -24.141 -26.812 1 83.25 578 PHE B O 1
ATOM 10998 N N . PRO B 1 579 ? -2.234 -22.375 -27.391 1 77.75 579 PRO B N 1
ATOM 10999 C CA . PRO B 1 579 ? -2.994 -23.188 -28.344 1 77.75 579 PRO B CA 1
ATOM 11000 C C . PRO B 1 579 ? -2.133 -23.703 -29.484 1 77.75 579 PRO B C 1
ATOM 11002 O O . PRO B 1 579 ? -1.188 -23.031 -29.906 1 77.75 579 PRO B O 1
ATOM 11005 N N . PRO B 1 580 ? -2.459 -24.766 -30.047 1 74.81 580 PRO B N 1
ATOM 11006 C CA . PRO B 1 580 ? -1.598 -25.453 -31.016 1 74.81 580 PRO B CA 1
ATOM 11007 C C . PRO B 1 580 ? -1.69 -24.859 -32.438 1 74.81 580 PRO B C 1
ATOM 11009 O O . PRO B 1 580 ? -0.889 -25.203 -33.281 1 74.81 580 PRO B O 1
ATOM 11012 N N . GLU B 1 581 ? -2.525 -23.906 -32.75 1 78.25 581 GLU B N 1
ATOM 11013 C CA . GLU B 1 581 ? -2.768 -23.422 -34.094 1 78.25 581 GLU B CA 1
ATOM 11014 C C . GLU B 1 581 ? -1.608 -22.562 -34.594 1 78.25 581 GLU B C 1
ATOM 11016 O O . GLU B 1 581 ? -1.614 -22.094 -35.75 1 78.25 581 GLU B O 1
ATOM 11021 N N . GLY B 1 582 ? -0.667 -22.297 -33.812 1 82.75 582 GLY B N 1
ATOM 11022 C CA . GLY B 1 582 ? 0.46 -21.469 -34.219 1 82.75 582 GLY B CA 1
ATOM 11023 C C . GLY B 1 582 ? 0.303 -20 -33.812 1 82.75 582 GLY B C 1
ATOM 11024 O O . GLY B 1 582 ? -0.806 -19.547 -33.531 1 82.75 582 GLY B O 1
ATOM 11025 N N . LEU B 1 583 ? 1.334 -19.25 -33.938 1 88.88 583 LEU B N 1
ATOM 11026 C CA . LEU B 1 583 ? 1.387 -17.875 -33.438 1 88.88 583 LEU B CA 1
ATOM 11027 C C . LEU B 1 583 ? 0.551 -16.938 -34.312 1 88.88 583 LEU B C 1
ATOM 11029 O O . LEU B 1 583 ? -0.237 -16.141 -33.781 1 88.88 583 LEU B O 1
ATOM 11033 N N . VAL B 1 584 ? 0.709 -17.016 -35.625 1 91.5 584 VAL B N 1
ATOM 11034 C CA . VAL B 1 584 ? 0.047 -16.094 -36.531 1 91.5 584 VAL B CA 1
ATOM 11035 C C . VAL B 1 584 ? -1.466 -16.281 -36.438 1 91.5 584 VAL B C 1
ATOM 11037 O O . VAL B 1 584 ? -2.215 -15.297 -36.344 1 91.5 584 VAL B O 1
ATOM 11040 N N . ASN B 1 585 ? -1.868 -17.484 -36.438 1 91.94 585 ASN B N 1
ATOM 11041 C CA . ASN B 1 585 ? -3.295 -17.781 -36.344 1 91.94 585 ASN B CA 1
ATOM 11042 C C . ASN B 1 585 ? -3.865 -17.344 -34.969 1 91.94 585 ASN B C 1
ATOM 11044 O O . ASN B 1 585 ? -4.973 -16.812 -34.906 1 91.94 585 ASN B O 1
ATOM 11048 N N . ASN B 1 586 ? -3.141 -17.688 -34 1 91.81 586 ASN B N 1
ATOM 11049 C CA . ASN B 1 586 ? -3.576 -17.281 -32.656 1 91.81 586 ASN B CA 1
ATOM 11050 C C . ASN B 1 586 ? -3.688 -15.766 -32.531 1 91.81 586 ASN B C 1
ATOM 11052 O O . ASN B 1 586 ? -4.617 -15.25 -31.906 1 91.81 586 ASN B O 1
ATOM 11056 N N . LEU B 1 587 ? -2.73 -15.055 -33.125 1 95.69 587 LEU B N 1
ATOM 11057 C CA . LEU B 1 587 ? -2.729 -13.594 -33.094 1 95.69 587 LEU B CA 1
ATOM 11058 C C . LEU B 1 587 ? -3.941 -13.023 -33.812 1 95.69 587 LEU B C 1
ATOM 11060 O O . LEU B 1 587 ? -4.625 -12.141 -33.312 1 95.69 587 LEU B O 1
ATOM 11064 N N . GLU B 1 588 ? -4.215 -13.539 -35 1 94.38 588 GLU B N 1
ATOM 11065 C CA . GLU B 1 588 ? -5.348 -13.062 -35.781 1 94.38 588 GLU B CA 1
ATOM 11066 C C . GLU B 1 588 ? -6.668 -13.312 -35.062 1 94.38 588 GLU B C 1
ATOM 11068 O O . GLU B 1 588 ? -7.535 -12.445 -35 1 94.38 588 GLU B O 1
ATOM 11073 N N . LYS B 1 589 ? -6.789 -14.484 -34.531 1 94.12 589 LYS B N 1
ATOM 11074 C CA . LYS B 1 589 ? -8 -14.828 -33.812 1 94.12 589 LYS B CA 1
ATOM 11075 C C . LYS B 1 589 ? -8.18 -13.914 -32.594 1 94.12 589 LYS B C 1
ATOM 11077 O O . LYS B 1 589 ? -9.297 -13.484 -32.281 1 94.12 589 LYS B O 1
ATOM 11082 N N . THR B 1 590 ? -7.113 -13.688 -31.891 1 96.5 590 THR B N 1
ATOM 11083 C CA . THR B 1 590 ? -7.145 -12.844 -30.703 1 96.5 590 THR B CA 1
ATOM 11084 C C . THR B 1 590 ? -7.516 -11.406 -31.062 1 96.5 590 THR B C 1
ATOM 11086 O O . THR B 1 590 ? -8.32 -10.781 -30.359 1 96.5 590 THR B O 1
ATOM 11089 N N . LEU B 1 591 ? -6.945 -10.906 -32.125 1 97.38 591 LEU B N 1
ATOM 11090 C CA . LEU B 1 591 ? -7.25 -9.555 -32.562 1 97.38 591 LEU B CA 1
ATOM 11091 C C . LEU B 1 591 ? -8.719 -9.422 -32.938 1 97.38 591 LEU B C 1
ATOM 11093 O O . LEU B 1 591 ? -9.367 -8.422 -32.594 1 97.38 591 LEU B O 1
ATOM 11097 N N . ARG B 1 592 ? -9.242 -10.414 -33.594 1 95.44 592 ARG B N 1
ATOM 11098 C CA . ARG B 1 592 ? -10.656 -10.406 -33.969 1 95.44 592 ARG B CA 1
ATOM 11099 C C . ARG B 1 592 ? -11.547 -10.414 -32.719 1 95.44 592 ARG B C 1
ATOM 11101 O O . ARG B 1 592 ? -12.555 -9.711 -32.656 1 95.44 592 ARG B O 1
ATOM 11108 N N . SER B 1 593 ? -11.164 -11.227 -31.797 1 95.25 593 SER B N 1
ATOM 11109 C CA . SER B 1 593 ? -11.938 -11.32 -30.562 1 95.25 593 SER B CA 1
ATOM 11110 C C . SER B 1 593 ? -11.914 -10 -29.797 1 95.25 593 SER B C 1
ATOM 11112 O O . SER B 1 593 ? -12.961 -9.531 -29.344 1 95.25 593 SER B O 1
ATOM 11114 N N . LEU B 1 594 ? -10.773 -9.383 -29.641 1 97.56 594 LEU B N 1
ATOM 11115 C CA . LEU B 1 594 ? -10.641 -8.125 -28.906 1 97.56 594 LEU B CA 1
ATOM 11116 C C . LEU B 1 594 ? -11.375 -7 -29.625 1 97.56 594 LEU B C 1
ATOM 11118 O O . LEU B 1 594 ? -11.914 -6.102 -28.969 1 97.56 594 LEU B O 1
ATOM 11122 N N . GLU B 1 595 ? -11.328 -7.016 -30.938 1 97.31 595 GLU B N 1
ATOM 11123 C CA . GLU B 1 595 ? -12.07 -6.02 -31.703 1 97.31 595 GLU B CA 1
ATOM 11124 C C . GLU B 1 595 ? -13.57 -6.199 -31.547 1 97.31 595 GLU B C 1
ATOM 11126 O O . GLU B 1 595 ? -14.312 -5.223 -31.406 1 97.31 595 GLU B O 1
ATOM 11131 N N . ALA B 1 596 ? -14.023 -7.43 -31.547 1 95.81 596 ALA B N 1
ATOM 11132 C CA . ALA B 1 596 ? -15.445 -7.738 -31.359 1 95.81 596 ALA B CA 1
ATOM 11133 C C . ALA B 1 596 ? -15.922 -7.289 -29.984 1 95.81 596 ALA B C 1
ATOM 11135 O O . ALA B 1 596 ? -17.078 -6.887 -29.828 1 95.81 596 ALA B O 1
ATOM 11136 N N . ASP B 1 597 ? -15.062 -7.379 -29.031 1 95.75 597 ASP B N 1
ATOM 11137 C CA . ASP B 1 597 ? -15.391 -6.977 -27.672 1 95.75 597 ASP B CA 1
ATOM 11138 C C . ASP B 1 597 ? -15.234 -5.469 -27.484 1 95.75 597 ASP B C 1
ATOM 11140 O O . ASP B 1 597 ? -15.414 -4.949 -26.391 1 95.75 597 ASP B O 1
ATOM 11144 N N . ASP B 1 598 ? -14.82 -4.758 -28.469 1 96.06 598 ASP B N 1
ATOM 11145 C CA . ASP B 1 598 ? -14.688 -3.307 -28.5 1 96.06 598 ASP B CA 1
ATOM 11146 C C . ASP B 1 598 ? -13.57 -2.83 -27.578 1 96.06 598 ASP B C 1
ATOM 11148 O O . ASP B 1 598 ? -13.695 -1.791 -26.938 1 96.06 598 ASP B O 1
ATOM 11152 N N . VAL B 1 599 ? -12.562 -3.664 -27.422 1 97.25 599 VAL B N 1
ATOM 11153 C CA . VAL B 1 599 ? -11.406 -3.277 -26.625 1 97.25 599 VAL B CA 1
ATOM 11154 C C . VAL B 1 599 ? -10.383 -2.57 -27.516 1 97.25 599 VAL B C 1
ATOM 11156 O O . VAL B 1 599 ? -9.766 -1.582 -27.094 1 97.25 599 VAL B O 1
ATOM 11159 N N . ILE B 1 600 ? -10.234 -3.061 -28.75 1 98 600 ILE B N 1
ATOM 11160 C CA . ILE B 1 600 ? -9.273 -2.479 -29.672 1 98 600 ILE B CA 1
ATOM 11161 C C . ILE B 1 600 ? -9.953 -2.143 -31 1 98 600 ILE B C 1
ATOM 11163 O O . ILE B 1 600 ? -11.094 -2.559 -31.234 1 98 600 ILE B O 1
ATOM 11167 N N . SER B 1 601 ? -9.312 -1.317 -31.766 1 97.19 601 SER B N 1
ATOM 11168 C CA . SER B 1 601 ? -9.68 -1.007 -33.125 1 97.19 601 SER B CA 1
ATOM 11169 C C . SER B 1 601 ? -8.5 -1.202 -34.094 1 97.19 601 SER B C 1
ATOM 11171 O O . SER B 1 601 ? -7.367 -0.857 -33.75 1 97.19 601 SER B O 1
ATOM 11173 N N . ILE B 1 602 ? -8.773 -1.826 -35.219 1 96.88 602 ILE B N 1
ATOM 11174 C CA . ILE B 1 602 ? -7.723 -2.107 -36.188 1 96.88 602 ILE B CA 1
ATOM 11175 C C . ILE B 1 602 ? -7.906 -1.217 -37.406 1 96.88 602 ILE B C 1
ATOM 11177 O O . ILE B 1 602 ? -8.961 -1.235 -38.062 1 96.88 602 ILE B O 1
ATOM 11181 N N . ALA B 1 603 ? -6.875 -0.376 -37.625 1 95 603 ALA B N 1
ATOM 11182 C CA . ALA B 1 603 ? -6.867 0.423 -38.844 1 95 603 ALA B CA 1
ATOM 11183 C C . ALA B 1 603 ? -6.32 -0.38 -40 1 95 603 ALA B C 1
ATOM 11185 O O . ALA B 1 603 ? -5.211 -0.916 -39.938 1 95 603 ALA B O 1
ATOM 11186 N N . ARG B 1 604 ? -7.094 -0.487 -41.031 1 93.75 604 ARG B N 1
ATOM 11187 C CA . ARG B 1 604 ? -6.746 -1.281 -42.188 1 93.75 604 ARG B CA 1
ATOM 11188 C C . ARG B 1 604 ? -6.59 -0.398 -43.438 1 93.75 604 ARG B C 1
ATOM 11190 O O . ARG B 1 604 ? -7.176 0.684 -43.5 1 93.75 604 ARG B O 1
ATOM 11197 N N . ASP B 1 605 ? -5.691 -0.864 -44.281 1 90.88 605 ASP B N 1
ATOM 11198 C CA . ASP B 1 605 ? -5.512 -0.132 -45.531 1 90.88 605 ASP B CA 1
ATOM 11199 C C . ASP B 1 605 ? -6.617 -0.47 -46.531 1 90.88 605 ASP B C 1
ATOM 11201 O O . ASP B 1 605 ? -7.555 -1.198 -46.219 1 90.88 605 ASP B O 1
ATOM 11205 N N . ALA B 1 606 ? -6.43 0.144 -47.781 1 90.38 606 ALA B N 1
ATOM 11206 C CA . ALA B 1 606 ? -7.434 -0.008 -48.812 1 90.38 606 ALA B CA 1
ATOM 11207 C C . ALA B 1 606 ? -7.613 -1.476 -49.188 1 90.38 606 ALA B C 1
ATOM 11209 O O . ALA B 1 606 ? -8.703 -1.888 -49.625 1 90.38 606 ALA B O 1
ATOM 11210 N N . SER B 1 607 ? -6.602 -2.355 -49 1 91.31 607 SER B N 1
ATOM 11211 C CA . SER B 1 607 ? -6.664 -3.783 -49.312 1 91.31 607 SER B CA 1
ATOM 11212 C C . SER B 1 607 ? -7.062 -4.59 -48.062 1 91.31 607 SER B C 1
ATOM 11214 O O . SER B 1 607 ? -6.918 -5.812 -48.062 1 91.31 607 SER B O 1
ATOM 11216 N N . ASN B 1 608 ? -7.414 -4.066 -46.969 1 88.75 608 ASN B N 1
ATOM 11217 C CA . ASN B 1 608 ? -7.906 -4.676 -45.75 1 88.75 608 ASN B CA 1
ATOM 11218 C C . ASN B 1 608 ? -6.773 -5.305 -44.938 1 88.75 608 ASN B C 1
ATOM 11220 O O . ASN B 1 608 ? -6.984 -6.277 -44.219 1 88.75 608 ASN B O 1
ATOM 11224 N N . VAL B 1 609 ? -5.547 -4.824 -45.219 1 90.94 609 VAL B N 1
ATOM 11225 C CA . VAL B 1 609 ? -4.395 -5.281 -44.438 1 90.94 609 VAL B CA 1
ATOM 11226 C C . VAL B 1 609 ? -4.227 -4.418 -43.188 1 90.94 609 VAL B C 1
ATOM 11228 O O . VAL B 1 609 ? -4.23 -3.186 -43.281 1 90.94 609 VAL B O 1
ATOM 11231 N N . PRO B 1 610 ? -4.168 -5.086 -42.062 1 93.75 610 PRO B N 1
ATOM 11232 C CA . PRO B 1 610 ? -4.016 -4.305 -40.844 1 93.75 610 PRO B CA 1
ATOM 11233 C C . PRO B 1 610 ? -2.734 -3.473 -40.812 1 93.75 610 PRO B C 1
ATOM 11235 O O . PRO B 1 610 ? -1.659 -3.982 -41.125 1 93.75 610 PRO B O 1
ATOM 11238 N N . GLN B 1 611 ? -2.818 -2.215 -40.5 1 94.5 611 GLN B N 1
ATOM 11239 C CA . GLN B 1 611 ? -1.673 -1.312 -40.438 1 94.5 611 GLN B CA 1
ATOM 11240 C C . GLN B 1 611 ? -1.352 -0.931 -39 1 94.5 611 GLN B C 1
ATOM 11242 O O . GLN B 1 611 ? -0.2 -1.021 -38.562 1 94.5 611 GLN B O 1
ATOM 11247 N N . PHE B 1 612 ? -2.438 -0.525 -38.25 1 96.44 612 PHE B N 1
ATOM 11248 C CA . PHE B 1 612 ? -2.258 -0.091 -36.875 1 96.44 612 PHE B CA 1
ATOM 11249 C C . PHE B 1 612 ? -3.32 -0.707 -35.969 1 96.44 612 PHE B C 1
ATOM 11251 O O . PHE B 1 612 ? -4.426 -1.008 -36.406 1 96.44 612 PHE B O 1
ATOM 11258 N N . VAL B 1 613 ? -2.939 -0.963 -34.812 1 97.56 613 VAL B N 1
ATOM 11259 C CA . VAL B 1 613 ? -3.859 -1.407 -33.75 1 97.56 613 VAL B CA 1
ATOM 11260 C C . VAL B 1 613 ? -3.873 -0.397 -32.625 1 97.56 613 VAL B C 1
ATOM 11262 O O . VAL B 1 613 ? -2.82 0.072 -32.188 1 97.56 613 VAL B O 1
ATOM 11265 N N . GLU B 1 614 ? -4.977 0.01 -32.188 1 96.31 614 GLU B N 1
ATOM 11266 C CA . GLU B 1 614 ? -5.117 0.992 -31.125 1 96.31 614 GLU B CA 1
ATOM 11267 C C . GLU B 1 614 ? -6.316 0.668 -30.234 1 96.31 614 GLU B C 1
ATOM 11269 O O . GLU B 1 614 ? -7.086 -0.249 -30.531 1 96.31 614 GLU B O 1
ATOM 11274 N N . LEU B 1 615 ? -6.426 1.34 -29.109 1 95.44 615 LEU B N 1
ATOM 11275 C CA . LEU B 1 615 ? -7.59 1.181 -28.234 1 95.44 615 LEU B CA 1
ATOM 11276 C C . LEU B 1 615 ? -8.852 1.698 -28.922 1 95.44 615 LEU B C 1
ATOM 11278 O O . LEU B 1 615 ? -8.812 2.719 -29.609 1 95.44 615 LEU B O 1
ATOM 11282 N N . SER B 1 616 ? -9.906 1.013 -28.75 1 96.06 616 SER B N 1
ATOM 11283 C CA . SER B 1 616 ? -11.18 1.485 -29.297 1 96.06 616 SER B CA 1
ATOM 11284 C C . SER B 1 616 ? -11.68 2.713 -28.531 1 96.06 616 SER B C 1
ATOM 11286 O O . SER B 1 616 ? -11.227 2.99 -27.422 1 96.06 616 SER B O 1
ATOM 11288 N N . GLU B 1 617 ? -12.539 3.463 -29.109 1 91.94 617 GLU B N 1
ATOM 11289 C CA . GLU B 1 617 ? -13.117 4.637 -28.469 1 91.94 617 GLU B CA 1
ATOM 11290 C C . GLU B 1 617 ? -13.93 4.246 -27.234 1 91.94 617 GLU B C 1
ATOM 11292 O O . GLU B 1 617 ? -13.914 4.953 -26.234 1 91.94 617 GLU B O 1
ATOM 11297 N N . ALA B 1 618 ? -14.594 3.127 -27.359 1 91.56 618 ALA B N 1
ATOM 11298 C CA . ALA B 1 618 ? -15.375 2.631 -26.234 1 91.56 618 ALA B CA 1
ATOM 11299 C C . ALA B 1 618 ? -14.484 2.311 -25.047 1 91.56 618 ALA B C 1
ATOM 11301 O O . ALA B 1 618 ? -14.836 2.604 -23.891 1 91.56 618 ALA B O 1
ATOM 11302 N N . GLU B 1 619 ? -13.352 1.707 -25.344 1 92.44 619 GLU B N 1
ATOM 11303 C CA . GLU B 1 619 ? -12.422 1.343 -24.281 1 92.44 619 GLU B CA 1
ATOM 11304 C C . GLU B 1 619 ? -11.812 2.582 -23.625 1 92.44 619 GLU B C 1
ATOM 11306 O O . GLU B 1 619 ? -11.602 2.613 -22.422 1 92.44 619 GLU B O 1
ATOM 11311 N N . ARG B 1 620 ? -11.523 3.582 -24.375 1 87.5 620 ARG B N 1
ATOM 11312 C CA . ARG B 1 620 ? -11 4.836 -23.844 1 87.5 620 ARG B CA 1
ATOM 11313 C C . ARG B 1 620 ? -12.023 5.512 -22.938 1 87.5 620 ARG B C 1
ATOM 11315 O O . ARG B 1 620 ? -11.656 6.094 -21.906 1 87.5 620 ARG B O 1
ATOM 11322 N N . THR B 1 621 ? -13.242 5.445 -23.344 1 83.5 621 THR B N 1
ATOM 11323 C CA . THR B 1 621 ? -14.305 6.105 -22.594 1 83.5 621 THR B CA 1
ATOM 11324 C C . THR B 1 621 ? -14.523 5.43 -21.25 1 83.5 621 THR B C 1
ATOM 11326 O O . THR B 1 621 ? -14.844 6.098 -20.266 1 83.5 621 THR B O 1
ATOM 11329 N N . CYS B 1 622 ? -14.297 4.133 -21.234 1 83.69 622 CYS B N 1
ATOM 11330 C CA . CYS B 1 622 ? -14.531 3.436 -19.969 1 83.69 622 CYS B CA 1
ATOM 11331 C C . CYS B 1 622 ? -13.258 3.377 -19.141 1 83.69 622 CYS B C 1
ATOM 11333 O O . CYS B 1 622 ? -13.195 2.639 -18.156 1 83.69 622 CYS B O 1
ATOM 11335 N N . GLY B 1 623 ? -12.234 4.074 -19.516 1 80.38 623 GLY B N 1
ATOM 11336 C CA . GLY B 1 623 ? -11.016 4.184 -18.734 1 80.38 623 GLY B CA 1
ATOM 11337 C C . GLY B 1 623 ? -10.094 2.988 -18.891 1 80.38 623 GLY B C 1
ATOM 11338 O O . GLY B 1 623 ? -9.422 2.588 -17.938 1 80.38 623 GLY B O 1
ATOM 11339 N N . ARG B 1 624 ? -10.148 2.225 -19.953 1 89.12 624 ARG B N 1
ATOM 11340 C CA . ARG B 1 624 ? -9.305 1.082 -20.281 1 89.12 624 ARG B CA 1
ATOM 11341 C C . ARG B 1 624 ? -9.484 -0.042 -19.266 1 89.12 624 ARG B C 1
ATOM 11343 O O . ARG B 1 624 ? -8.516 -0.72 -18.906 1 89.12 624 ARG B O 1
ATOM 11350 N N . GLU B 1 625 ? -10.617 -0.177 -18.672 1 88.69 625 GLU B N 1
ATOM 11351 C CA . GLU B 1 625 ? -10.82 -1.151 -17.609 1 88.69 625 GLU B CA 1
ATOM 11352 C C . GLU B 1 625 ? -10.633 -2.578 -18.125 1 88.69 625 GLU B C 1
ATOM 11354 O O . GLU B 1 625 ? -10.07 -3.422 -17.422 1 88.69 625 GLU B O 1
ATOM 11359 N N . ASN B 1 626 ? -11.125 -2.855 -19.375 1 94 626 ASN B N 1
ATOM 11360 C CA . ASN B 1 626 ? -11 -4.207 -19.906 1 94 626 ASN B CA 1
ATOM 11361 C C . ASN B 1 626 ? -9.594 -4.484 -20.406 1 94 626 ASN B C 1
ATOM 11363 O O . ASN B 1 626 ? -9.047 -5.566 -20.188 1 94 626 ASN B O 1
ATOM 11367 N N . PHE B 1 627 ? -9.055 -3.482 -21.062 1 95.31 627 PHE B N 1
ATOM 11368 C CA . PHE B 1 627 ? -7.684 -3.588 -21.547 1 95.31 627 PHE B CA 1
ATOM 11369 C C . PHE B 1 627 ? -6.727 -3.846 -20.391 1 95.31 627 PHE B C 1
ATOM 11371 O O . PHE B 1 627 ? -5.875 -4.734 -20.469 1 95.31 627 PHE B O 1
ATOM 11378 N N . ASP B 1 628 ? -6.875 -3.127 -19.375 1 92.81 628 ASP B N 1
ATOM 11379 C CA . ASP B 1 628 ? -5.988 -3.24 -18.219 1 92.81 628 ASP B CA 1
ATOM 11380 C C . ASP B 1 628 ? -6.133 -4.605 -17.547 1 92.81 628 ASP B C 1
ATOM 11382 O O . ASP B 1 628 ? -5.16 -5.141 -17 1 92.81 628 ASP B O 1
ATOM 11386 N N . PHE B 1 629 ? -7.336 -5.141 -17.578 1 95.88 629 PHE B N 1
ATOM 11387 C CA . PHE B 1 629 ? -7.555 -6.469 -17.031 1 95.88 629 PHE B CA 1
ATOM 11388 C C . PHE B 1 629 ? -6.574 -7.473 -17.625 1 95.88 629 PHE B C 1
ATOM 11390 O O . PHE B 1 629 ? -5.93 -8.227 -16.891 1 95.88 629 PHE B O 1
ATOM 11397 N N . TYR B 1 630 ? -6.473 -7.461 -18.891 1 97.5 630 TYR B N 1
ATOM 11398 C CA . TYR B 1 630 ? -5.609 -8.414 -19.578 1 97.5 630 TYR B CA 1
ATOM 11399 C C . TYR B 1 630 ? -4.145 -8.156 -19.25 1 97.5 630 TYR B C 1
ATOM 11401 O O . TYR B 1 630 ? -3.371 -9.102 -19.062 1 97.5 630 TYR B O 1
ATOM 11409 N N . CYS B 1 631 ? -3.732 -6.938 -19.125 1 96.38 631 CYS B N 1
ATOM 11410 C CA . CYS B 1 631 ? -2.357 -6.605 -18.781 1 96.38 631 CYS B CA 1
ATOM 11411 C C . CYS B 1 631 ? -2.023 -7.082 -17.375 1 96.38 631 CYS B C 1
ATOM 11413 O O . CYS B 1 631 ? -0.957 -7.652 -17.141 1 96.38 631 CYS B O 1
ATOM 11415 N N . PHE B 1 632 ? -2.945 -6.891 -16.469 1 95.38 632 PHE B N 1
ATOM 11416 C CA . PHE B 1 632 ? -2.734 -7.227 -15.062 1 95.38 632 PHE B CA 1
ATOM 11417 C C . PHE B 1 632 ? -2.535 -8.727 -14.891 1 95.38 632 PHE B C 1
ATOM 11419 O O . PHE B 1 632 ? -1.866 -9.164 -13.953 1 95.38 632 PHE B O 1
ATOM 11426 N N . LEU B 1 633 ? -3.031 -9.492 -15.758 1 96.56 633 LEU B N 1
ATOM 11427 C CA . LEU B 1 633 ? -2.93 -10.945 -15.656 1 96.56 633 LEU B CA 1
ATOM 11428 C C . LEU B 1 633 ? -1.491 -11.406 -15.859 1 96.56 633 LEU B C 1
ATOM 11430 O O . LEU B 1 633 ? -1.053 -12.375 -15.242 1 96.56 633 LEU B O 1
ATOM 11434 N N . ILE B 1 634 ? -0.74 -10.664 -16.672 1 96.88 634 ILE B N 1
ATOM 11435 C CA . ILE B 1 634 ? 0.528 -11.234 -17.109 1 96.88 634 ILE B CA 1
ATOM 11436 C C . ILE B 1 634 ? 1.687 -10.406 -16.547 1 96.88 634 ILE B C 1
ATOM 11438 O O . ILE B 1 634 ? 2.84 -10.844 -16.578 1 96.88 634 ILE B O 1
ATOM 11442 N N . TRP B 1 635 ? 1.485 -9.258 -16.047 1 96 635 TRP B N 1
ATOM 11443 C CA . TRP B 1 635 ? 2.541 -8.359 -15.609 1 96 635 TRP B CA 1
ATOM 11444 C C . TRP B 1 635 ? 3.4 -9.008 -14.531 1 96 635 TRP B C 1
ATOM 11446 O O . TRP B 1 635 ? 4.625 -8.875 -14.539 1 96 635 TRP B O 1
ATOM 11456 N N . PRO B 1 636 ? 2.828 -9.75 -13.547 1 95.94 636 PRO B N 1
ATOM 11457 C CA . PRO B 1 636 ? 3.695 -10.398 -12.555 1 95.94 636 PRO B CA 1
ATOM 11458 C C . PRO B 1 636 ? 4.707 -11.352 -13.195 1 95.94 636 PRO B C 1
ATOM 11460 O O . PRO B 1 636 ? 5.844 -11.453 -12.727 1 95.94 636 PRO B O 1
ATOM 11463 N N . PHE B 1 637 ? 4.348 -11.969 -14.234 1 96.81 637 PHE B N 1
ATOM 11464 C CA . PHE B 1 637 ? 5.242 -12.906 -14.914 1 96.81 637 PHE B CA 1
ATOM 11465 C C . PHE B 1 637 ? 6.312 -12.156 -15.695 1 96.81 637 PHE B C 1
ATOM 11467 O O . PHE B 1 637 ? 7.469 -12.578 -15.742 1 96.81 637 PHE B O 1
ATOM 11474 N N . ILE B 1 638 ? 5.926 -11.086 -16.344 1 96.94 638 ILE B N 1
ATOM 11475 C CA . ILE B 1 638 ? 6.898 -10.25 -17.031 1 96.94 638 ILE B CA 1
ATOM 11476 C C . ILE B 1 638 ? 7.93 -9.711 -16.047 1 96.94 638 ILE B C 1
ATOM 11478 O O . ILE B 1 638 ? 9.133 -9.727 -16.328 1 96.94 638 ILE B O 1
ATOM 11482 N N . GLU B 1 639 ? 7.418 -9.328 -14.945 1 95.62 639 GLU B N 1
ATOM 11483 C CA . GLU B 1 639 ? 8.305 -8.812 -13.906 1 95.62 639 GLU B CA 1
ATOM 11484 C C . GLU B 1 639 ? 9.25 -9.906 -13.406 1 95.62 639 GLU B C 1
ATOM 11486 O O . GLU B 1 639 ? 10.406 -9.625 -13.07 1 95.62 639 GLU B O 1
ATOM 11491 N N . ALA B 1 640 ? 8.758 -11.086 -13.266 1 96.38 640 ALA B N 1
ATOM 11492 C CA . ALA B 1 640 ? 9.609 -12.188 -12.828 1 96.38 640 ALA B CA 1
ATOM 11493 C C . ALA B 1 640 ? 10.727 -12.453 -13.836 1 96.38 640 ALA B C 1
ATOM 11495 O O . ALA B 1 640 ? 11.875 -12.672 -13.453 1 96.38 640 ALA B O 1
ATOM 11496 N N . SER B 1 641 ? 10.391 -12.461 -15.094 1 96.94 641 SER B N 1
ATOM 11497 C CA . SER B 1 641 ? 11.398 -12.656 -16.141 1 96.94 641 SER B CA 1
ATOM 11498 C C . SER B 1 641 ? 12.406 -11.516 -16.141 1 96.94 641 SER B C 1
ATOM 11500 O O . SER B 1 641 ? 13.609 -11.742 -16.328 1 96.94 641 SER B O 1
ATOM 11502 N N . TRP B 1 642 ? 11.875 -10.328 -15.984 1 96 642 TRP B N 1
ATOM 11503 C CA . TRP B 1 642 ? 12.758 -9.172 -15.906 1 96 642 TRP B CA 1
ATOM 11504 C C . TRP B 1 642 ? 13.719 -9.297 -14.734 1 96 642 TRP B C 1
ATOM 11506 O O . TRP B 1 642 ? 14.922 -9.047 -14.875 1 96 642 TRP B O 1
ATOM 11516 N N . LEU B 1 643 ? 13.203 -9.648 -13.602 1 96.19 643 LEU B N 1
ATOM 11517 C CA . LEU B 1 643 ? 14.031 -9.883 -12.422 1 96.19 643 LEU B CA 1
ATOM 11518 C C . LEU B 1 643 ? 15.102 -10.93 -12.703 1 96.19 643 LEU B C 1
ATOM 11520 O O . LEU B 1 643 ? 16.25 -10.773 -12.289 1 96.19 643 LEU B O 1
ATOM 11524 N N . GLY B 1 644 ? 14.68 -12.008 -13.406 1 97.06 644 GLY B N 1
ATOM 11525 C CA . GLY B 1 644 ? 15.648 -13.031 -13.773 1 97.06 644 GLY B CA 1
ATOM 11526 C C . GLY B 1 644 ? 16.828 -12.492 -14.555 1 97.06 644 GLY B C 1
ATOM 11527 O O . GLY B 1 644 ? 17.984 -12.797 -14.234 1 97.06 644 GLY B O 1
ATOM 11528 N N . VAL B 1 645 ? 16.594 -11.672 -15.484 1 96.44 645 VAL B N 1
ATOM 11529 C CA . VAL B 1 645 ? 17.656 -11.156 -16.328 1 96.44 645 VAL B CA 1
ATOM 11530 C C . VAL B 1 645 ? 18.5 -10.141 -15.547 1 96.44 645 VAL B C 1
ATOM 11532 O O . VAL B 1 645 ? 19.719 -10.094 -15.688 1 96.44 645 VAL B O 1
ATOM 11535 N N . VAL B 1 646 ? 17.844 -9.336 -14.781 1 95.31 646 VAL B N 1
ATOM 11536 C CA . VAL B 1 646 ? 18.547 -8.359 -13.953 1 95.31 646 VAL B CA 1
ATOM 11537 C C . VAL B 1 646 ? 19.5 -9.078 -13 1 95.31 646 VAL B C 1
ATOM 11539 O O . VAL B 1 646 ? 20.609 -8.617 -12.766 1 95.31 646 VAL B O 1
ATOM 11542 N N . SER B 1 647 ? 19.047 -10.141 -12.43 1 96.5 647 SER B N 1
ATOM 11543 C CA . SER B 1 647 ? 19.906 -10.914 -11.531 1 96.5 647 SER B CA 1
ATOM 11544 C C . SER B 1 647 ? 21.125 -11.453 -12.25 1 96.5 647 SER B C 1
ATOM 11546 O O . SER B 1 647 ? 22.188 -11.609 -11.648 1 96.5 647 SER B O 1
ATOM 11548 N N . LEU B 1 648 ? 21 -11.766 -13.539 1 96.5 648 LEU B N 1
ATOM 11549 C CA . LEU B 1 648 ? 22.125 -12.273 -14.32 1 96.5 648 LEU B CA 1
ATOM 11550 C C . LEU B 1 648 ? 23.188 -11.211 -14.484 1 96.5 648 LEU B C 1
ATOM 11552 O O . LEU B 1 648 ? 24.375 -11.531 -14.625 1 96.5 648 LEU B O 1
ATOM 11556 N N . GLN B 1 649 ? 22.781 -9.945 -14.516 1 95.06 649 GLN B N 1
ATOM 11557 C CA . GLN B 1 649 ? 23.75 -8.867 -14.594 1 95.06 649 GLN B CA 1
ATOM 11558 C C . GLN B 1 649 ? 24.75 -8.938 -13.438 1 95.06 649 GLN B C 1
ATOM 11560 O O . GLN B 1 649 ? 25.922 -8.617 -13.594 1 95.06 649 GLN B O 1
ATOM 11565 N N . GLY B 1 650 ? 24.297 -9.383 -12.328 1 93.19 650 GLY B N 1
ATOM 11566 C CA . GLY B 1 650 ? 25.125 -9.5 -11.148 1 93.19 650 GLY B CA 1
ATOM 11567 C C . GLY B 1 650 ? 26.094 -10.664 -11.219 1 93.19 650 GLY B C 1
ATOM 11568 O O . GLY B 1 650 ? 27.031 -10.742 -10.422 1 93.19 650 GLY B O 1
ATOM 11569 N N . LEU B 1 651 ? 25.906 -11.508 -12.148 1 93.5 651 LEU B N 1
ATOM 11570 C CA . LEU B 1 651 ? 26.797 -12.656 -12.297 1 93.5 651 LEU B CA 1
ATOM 11571 C C . LEU B 1 651 ? 27.984 -12.32 -13.195 1 93.5 651 LEU B C 1
ATOM 11573 O O . LEU B 1 651 ? 28.766 -13.203 -13.57 1 93.5 651 LEU B O 1
ATOM 11577 N N . THR B 1 652 ? 28.078 -11.047 -13.531 1 92.94 652 THR B N 1
ATOM 11578 C CA . THR B 1 652 ? 29.281 -10.578 -14.211 1 92.94 652 THR B CA 1
ATOM 11579 C C . THR B 1 652 ? 30.5 -10.641 -13.273 1 92.94 652 THR B C 1
ATOM 11581 O O . THR B 1 652 ? 30.484 -10.031 -12.203 1 92.94 652 THR B O 1
ATOM 11584 N N . PRO B 1 653 ? 31.484 -11.32 -13.688 1 91.12 653 PRO B N 1
ATOM 11585 C CA . PRO B 1 653 ? 32.625 -11.492 -12.797 1 91.12 653 PRO B CA 1
ATOM 11586 C C . PRO B 1 653 ? 33.281 -10.164 -12.414 1 91.12 653 PRO B C 1
ATOM 11588 O O . PRO B 1 653 ? 33.469 -9.297 -13.266 1 91.12 653 PRO B O 1
ATOM 11591 N N . PRO B 1 654 ? 33.562 -10.055 -11.094 1 90 654 PRO B N 1
ATOM 11592 C CA . PRO B 1 654 ? 34.25 -8.852 -10.656 1 90 654 PRO B CA 1
ATOM 11593 C C . PRO B 1 654 ? 35.688 -8.766 -11.227 1 90 654 PRO B C 1
ATOM 11595 O O . PRO B 1 654 ? 36.219 -9.773 -11.68 1 90 654 PRO B O 1
ATOM 11598 N N . LEU B 1 655 ? 36.25 -7.516 -11.18 1 86.81 655 LEU B N 1
ATOM 11599 C CA . LEU B 1 655 ? 37.562 -7.281 -11.766 1 86.81 655 LEU B CA 1
ATOM 11600 C C . LEU B 1 655 ? 38.625 -8.062 -11.016 1 86.81 655 LEU B C 1
ATOM 11602 O O . LEU B 1 655 ? 39.625 -8.477 -11.609 1 86.81 655 LEU B O 1
ATOM 11606 N N . ASP B 1 656 ? 38.375 -8.32 -9.758 1 82.5 656 ASP B N 1
ATOM 11607 C CA . ASP B 1 656 ? 39.406 -8.945 -8.898 1 82.5 656 ASP B CA 1
ATOM 11608 C C . ASP B 1 656 ? 39.25 -10.469 -8.906 1 82.5 656 ASP B C 1
ATOM 11610 O O . ASP B 1 656 ? 40 -11.164 -8.234 1 82.5 656 ASP B O 1
ATOM 11614 N N . CYS B 1 657 ? 38.344 -11.039 -9.68 1 77.88 657 CYS B N 1
ATOM 11615 C CA . CYS B 1 657 ? 38.125 -12.484 -9.719 1 77.88 657 CYS B CA 1
ATOM 11616 C C . CYS B 1 657 ? 38.438 -13.047 -11.094 1 77.88 657 CYS B C 1
ATOM 11618 O O . CYS B 1 657 ? 38.438 -12.328 -12.094 1 77.88 657 CYS B O 1
ATOM 11620 N N . PRO B 1 658 ? 38.875 -14.336 -11.023 1 77.19 658 PRO B N 1
ATOM 11621 C CA . PRO B 1 658 ? 39.094 -14.961 -12.328 1 77.19 658 PRO B CA 1
ATOM 11622 C C . PRO B 1 658 ? 37.812 -15.031 -13.164 1 77.19 658 PRO B C 1
ATOM 11624 O O . PRO B 1 658 ? 36.719 -15.086 -12.609 1 77.19 658 PRO B O 1
ATOM 11627 N N . THR B 1 659 ? 37.844 -14.969 -14.43 1 72.69 659 THR B N 1
ATOM 11628 C CA . THR B 1 659 ? 36.719 -14.891 -15.344 1 72.69 659 THR B CA 1
ATOM 11629 C C . THR B 1 659 ? 36.062 -16.25 -15.484 1 72.69 659 THR B C 1
ATOM 11631 O O . THR B 1 659 ? 34.906 -16.344 -15.891 1 72.69 659 THR B O 1
ATOM 11634 N N . ASP B 1 660 ? 36.75 -17.297 -15.094 1 79 660 ASP B N 1
ATOM 11635 C CA . ASP B 1 660 ? 36.188 -18.609 -15.367 1 79 660 ASP B CA 1
ATOM 11636 C C . ASP B 1 660 ? 35.625 -19.25 -14.086 1 79 660 ASP B C 1
ATOM 11638 O O . ASP B 1 660 ? 36.031 -20.359 -13.719 1 79 660 ASP B O 1
ATOM 11642 N N . ILE B 1 661 ? 34.781 -18.531 -13.469 1 85 661 ILE B N 1
ATOM 11643 C CA . ILE B 1 661 ? 34.188 -19.047 -12.234 1 85 661 ILE B CA 1
ATOM 11644 C C . ILE B 1 661 ? 32.75 -19.484 -12.5 1 85 661 ILE B C 1
ATOM 11646 O O . ILE B 1 661 ? 31.984 -18.781 -13.164 1 85 661 ILE B O 1
ATOM 11650 N N . TRP B 1 662 ? 32.406 -20.734 -12.062 1 88.81 662 TRP B N 1
ATOM 11651 C CA . TRP B 1 662 ? 31.062 -21.266 -12.148 1 88.81 662 TRP B CA 1
ATOM 11652 C C . TRP B 1 662 ? 30.328 -21.109 -10.828 1 88.81 662 TRP B C 1
ATOM 11654 O O . TRP B 1 662 ? 30.906 -21.297 -9.758 1 88.81 662 TRP B O 1
ATOM 11664 N N . ILE B 1 663 ? 29.141 -20.703 -10.938 1 91.31 663 ILE B N 1
ATOM 11665 C CA . ILE B 1 663 ? 28.328 -20.453 -9.75 1 91.31 663 ILE B CA 1
ATOM 11666 C C . ILE B 1 663 ? 27.25 -21.516 -9.609 1 91.31 663 ILE B C 1
ATOM 11668 O O . ILE B 1 663 ? 26.672 -21.953 -10.602 1 91.31 663 ILE B O 1
ATOM 11672 N N . ASP B 1 664 ? 27.016 -21.875 -8.391 1 90.62 664 ASP B N 1
ATOM 11673 C CA . ASP B 1 664 ? 25.953 -22.828 -8.125 1 90.62 664 ASP B CA 1
ATOM 11674 C C . ASP B 1 664 ? 24.594 -22.297 -8.586 1 90.62 664 ASP B C 1
ATOM 11676 O O . ASP B 1 664 ? 24.234 -21.172 -8.273 1 90.62 664 ASP B O 1
ATOM 11680 N N . ASN B 1 665 ? 23.859 -23.109 -9.328 1 92.19 665 ASN B N 1
ATOM 11681 C CA . ASN B 1 665 ? 22.594 -22.672 -9.914 1 92.19 665 ASN B CA 1
ATOM 11682 C C . ASN B 1 665 ? 21.562 -22.344 -8.836 1 92.19 665 ASN B C 1
ATOM 11684 O O . ASN B 1 665 ? 20.844 -21.359 -8.953 1 92.19 665 ASN B O 1
ATOM 11688 N N . LYS B 1 666 ? 21.422 -23.156 -7.828 1 89.81 666 LYS B N 1
ATOM 11689 C CA . LYS B 1 666 ? 20.469 -22.922 -6.758 1 89.81 666 LYS B CA 1
ATOM 11690 C C . LYS B 1 666 ? 20.781 -21.625 -6.004 1 89.81 666 LYS B C 1
ATOM 11692 O O . LYS B 1 666 ? 19.891 -20.844 -5.684 1 89.81 666 LYS B O 1
ATOM 11697 N N . LYS B 1 667 ? 22.047 -21.391 -5.719 1 92.06 667 LYS B N 1
ATOM 11698 C CA . LYS B 1 667 ? 22.453 -20.172 -5.02 1 92.06 667 LYS B CA 1
ATOM 11699 C C . LYS B 1 667 ? 22.188 -18.938 -5.867 1 92.06 667 LYS B C 1
ATOM 11701 O O . LYS B 1 667 ? 21.844 -17.875 -5.336 1 92.06 667 LYS B O 1
ATOM 11706 N N . ALA B 1 668 ? 22.391 -19.094 -7.133 1 94.31 668 ALA B N 1
ATOM 11707 C CA . ALA B 1 668 ? 22.094 -17.984 -8.039 1 94.31 668 ALA B CA 1
ATOM 11708 C C . ALA B 1 668 ? 20.609 -17.625 -7.992 1 94.31 668 ALA B C 1
ATOM 11710 O O . ALA B 1 668 ? 20.25 -16.453 -7.953 1 94.31 668 ALA B O 1
ATOM 11711 N N . GLN B 1 669 ? 19.781 -18.578 -8.008 1 94.06 669 GLN B N 1
ATOM 11712 C CA . GLN B 1 669 ? 18.344 -18.344 -7.969 1 94.06 669 GLN B CA 1
ATOM 11713 C C . GLN B 1 669 ? 17.922 -17.766 -6.625 1 94.06 669 GLN B C 1
ATOM 11715 O O . GLN B 1 669 ? 17.047 -16.906 -6.566 1 94.06 669 GLN B O 1
ATOM 11720 N N . ASP B 1 670 ? 18.516 -18.234 -5.555 1 93.25 670 ASP B N 1
ATOM 11721 C CA . ASP B 1 670 ? 18.234 -17.672 -4.234 1 93.25 670 ASP B CA 1
ATOM 11722 C C . ASP B 1 670 ? 18.625 -16.203 -4.16 1 93.25 670 ASP B C 1
ATOM 11724 O O . ASP B 1 670 ? 17.938 -15.398 -3.539 1 93.25 670 ASP B O 1
ATOM 11728 N N . SER B 1 671 ? 19.75 -15.969 -4.734 1 94.38 671 SER B N 1
ATOM 11729 C CA . SER B 1 671 ? 20.219 -14.586 -4.781 1 94.38 671 SER B CA 1
ATOM 11730 C C . SER B 1 671 ? 19.25 -13.719 -5.594 1 94.38 671 SER B C 1
ATOM 11732 O O . SER B 1 671 ? 19.031 -12.555 -5.262 1 94.38 671 SER B O 1
ATOM 11734 N N . ALA B 1 672 ? 18.766 -14.289 -6.672 1 96.12 672 ALA B N 1
ATOM 11735 C CA . ALA B 1 672 ? 17.781 -13.57 -7.477 1 96.12 672 ALA B CA 1
ATOM 11736 C C . ALA B 1 672 ? 16.531 -13.258 -6.656 1 96.12 672 ALA B C 1
ATOM 11738 O O . ALA B 1 672 ? 15.938 -12.188 -6.793 1 96.12 672 ALA B O 1
ATOM 11739 N N . GLN B 1 673 ? 16.125 -14.148 -5.883 1 95.44 673 GLN B N 1
ATOM 11740 C CA . GLN B 1 673 ? 14.953 -13.945 -5.023 1 95.44 673 GLN B CA 1
ATOM 11741 C C . GLN B 1 673 ? 15.219 -12.852 -3.994 1 95.44 673 GLN B C 1
ATOM 11743 O O . GLN B 1 673 ? 14.344 -12.016 -3.732 1 95.44 673 GLN B O 1
ATOM 11748 N N . LEU B 1 674 ? 16.391 -12.906 -3.393 1 95.44 674 LEU B N 1
ATOM 11749 C CA . LEU B 1 674 ? 16.781 -11.875 -2.443 1 95.44 674 LEU B CA 1
ATOM 11750 C C . LEU B 1 674 ? 16.781 -10.5 -3.105 1 95.44 674 LEU B C 1
ATOM 11752 O O . LEU B 1 674 ? 16.297 -9.523 -2.518 1 95.44 674 LEU B O 1
ATOM 11756 N N . LEU B 1 675 ? 17.312 -10.469 -4.266 1 96.31 675 LEU B N 1
ATOM 11757 C CA . LEU B 1 675 ? 17.297 -9.234 -5.043 1 96.31 675 LEU B CA 1
ATOM 11758 C C . LEU B 1 675 ? 15.875 -8.758 -5.289 1 96.31 675 LEU B C 1
ATOM 11760 O O . LEU B 1 675 ? 15.57 -7.578 -5.102 1 96.31 675 LEU B O 1
ATOM 11764 N N . GLY B 1 676 ? 15.047 -9.664 -5.707 1 96.12 676 GLY B N 1
ATOM 11765 C CA . GLY B 1 676 ? 13.664 -9.328 -5.98 1 96.12 676 GLY B CA 1
ATOM 11766 C C . GLY B 1 676 ? 12.922 -8.805 -4.766 1 96.12 676 GLY B C 1
ATOM 11767 O O . GLY B 1 676 ? 12.164 -7.84 -4.863 1 96.12 676 GLY B O 1
ATOM 11768 N N . LYS B 1 677 ? 13.117 -9.453 -3.625 1 95.06 677 LYS B N 1
ATOM 11769 C CA . LYS B 1 677 ? 12.492 -8.977 -2.393 1 95.06 677 LYS B CA 1
ATOM 11770 C C . LYS B 1 677 ? 12.93 -7.551 -2.07 1 95.06 677 LYS B C 1
ATOM 11772 O O . LYS B 1 677 ? 12.102 -6.715 -1.693 1 95.06 677 LYS B O 1
ATOM 11777 N N . THR B 1 678 ? 14.141 -7.262 -2.234 1 94.56 678 THR B N 1
ATOM 11778 C CA . THR B 1 678 ? 14.688 -5.938 -1.953 1 94.56 678 THR B CA 1
ATOM 11779 C C . THR B 1 678 ? 14.117 -4.902 -2.916 1 94.56 678 THR B C 1
ATOM 11781 O O . THR B 1 678 ? 13.656 -3.84 -2.492 1 94.56 678 THR B O 1
ATOM 11784 N N . LEU B 1 679 ? 14.172 -5.223 -4.203 1 92.56 679 LEU B N 1
ATOM 11785 C CA . LEU B 1 679 ? 13.68 -4.301 -5.219 1 92.56 679 LEU B CA 1
ATOM 11786 C C . LEU B 1 679 ? 12.195 -4.027 -5.031 1 92.56 679 LEU B C 1
ATOM 11788 O O . LEU B 1 679 ? 11.719 -2.922 -5.305 1 92.56 679 LEU B O 1
ATOM 11792 N N . TYR B 1 680 ? 11.461 -5.004 -4.52 1 94.19 680 TYR B N 1
ATOM 11793 C C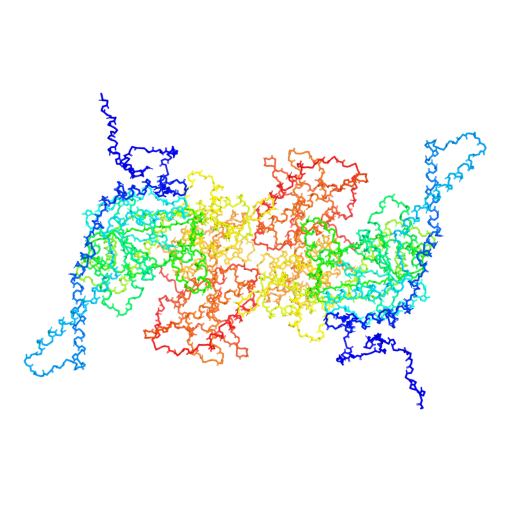A . TYR B 1 680 ? 10.039 -4.809 -4.281 1 94.19 680 TYR B CA 1
ATOM 11794 C C . TYR B 1 680 ? 9.805 -3.803 -3.162 1 94.19 680 TYR B C 1
ATOM 11796 O O . TYR B 1 680 ? 9.023 -2.859 -3.316 1 94.19 680 TYR B O 1
ATOM 11804 N N . HIS B 1 681 ? 10.453 -4 -2.107 1 92.31 681 HIS B N 1
ATOM 11805 C CA . HIS B 1 681 ? 10.227 -3.152 -0.944 1 92.31 681 HIS B CA 1
ATOM 11806 C C . HIS B 1 681 ? 10.773 -1.747 -1.172 1 92.31 681 HIS B C 1
ATOM 11808 O O . HIS B 1 681 ? 10.336 -0.794 -0.52 1 92.31 681 HIS B O 1
ATOM 11814 N N . GLN B 1 682 ? 11.656 -1.628 -2.092 1 89.5 682 GLN B N 1
ATOM 11815 C CA . GLN B 1 682 ? 12.172 -0.303 -2.412 1 89.5 682 GLN B CA 1
ATOM 11816 C C . GLN B 1 682 ? 11.367 0.353 -3.525 1 89.5 682 GLN B C 1
ATOM 11818 O O . GLN B 1 682 ? 11.484 1.558 -3.76 1 89.5 682 GLN B O 1
ATOM 11823 N N . GLY B 1 683 ? 10.57 -0.529 -4.316 1 87.56 683 GLY B N 1
ATOM 11824 C CA . GLY B 1 683 ? 9.625 0.051 -5.258 1 87.56 683 GLY B CA 1
ATOM 11825 C C . GLY B 1 683 ? 10.039 -0.139 -6.707 1 87.56 683 GLY B C 1
ATOM 11826 O O . GLY B 1 683 ? 9.352 0.321 -7.621 1 87.56 683 GLY B O 1
ATOM 11827 N N . ASP B 1 684 ? 11.102 -0.8 -6.961 1 88.56 684 ASP B N 1
ATOM 11828 C CA . ASP B 1 684 ? 11.578 -0.986 -8.328 1 88.56 684 ASP B CA 1
ATOM 11829 C C . ASP B 1 684 ? 10.914 -2.193 -8.984 1 88.56 684 ASP B C 1
ATOM 11831 O O . ASP B 1 684 ? 10.961 -2.348 -10.203 1 88.56 684 ASP B O 1
ATOM 11835 N N . LEU B 1 685 ? 10.406 -3.066 -8.211 1 90.75 685 LEU B N 1
ATOM 11836 C CA . LEU B 1 685 ? 9.594 -4.191 -8.656 1 90.75 685 LEU B CA 1
ATOM 11837 C C . LEU B 1 685 ? 8.141 -4.008 -8.25 1 90.75 685 LEU B C 1
ATOM 11839 O O . LEU B 1 685 ? 7.848 -3.727 -7.082 1 90.75 685 LEU B O 1
ATOM 11843 N N . SER B 1 686 ? 7.223 -4.168 -9.141 1 89.38 686 SER B N 1
ATOM 11844 C CA . SER B 1 686 ? 5.836 -3.787 -8.898 1 89.38 686 SER B CA 1
ATOM 11845 C C . SER B 1 686 ? 5.059 -4.918 -8.234 1 89.38 686 SER B C 1
ATOM 11847 O O . SER B 1 686 ? 4.109 -4.672 -7.488 1 89.38 686 SER B O 1
ATOM 11849 N N . TYR B 1 687 ? 5.422 -6.141 -8.508 1 92.75 687 TYR B N 1
ATOM 11850 C CA . TYR B 1 687 ? 4.641 -7.27 -8.023 1 92.75 687 TYR B CA 1
ATOM 11851 C C . TYR B 1 687 ? 5.488 -8.188 -7.148 1 92.75 687 TYR B C 1
ATOM 11853 O O . TYR B 1 687 ? 6.531 -8.68 -7.586 1 92.75 687 TYR B O 1
ATOM 11861 N N . PHE B 1 688 ? 5.062 -8.445 -5.98 1 92.88 688 PHE B N 1
ATOM 11862 C CA . PHE B 1 688 ? 5.785 -9.328 -5.074 1 92.88 688 PHE B CA 1
ATOM 11863 C C . PHE B 1 688 ? 5.754 -10.766 -5.582 1 92.88 688 PHE B C 1
ATOM 11865 O O . PHE B 1 688 ? 6.66 -11.547 -5.301 1 92.88 688 PHE B O 1
ATOM 11872 N N . GLU B 1 689 ? 4.762 -11.078 -6.355 1 93.06 689 GLU B N 1
ATOM 11873 C CA . GLU B 1 689 ? 4.621 -12.406 -6.934 1 93.06 689 GLU B CA 1
ATOM 11874 C C . GLU B 1 689 ? 5.801 -12.742 -7.844 1 93.06 689 GLU B C 1
ATOM 11876 O O . GLU B 1 689 ? 6.047 -13.906 -8.148 1 93.06 689 GLU B O 1
ATOM 11881 N N . ALA B 1 690 ? 6.434 -11.758 -8.258 1 94.44 690 ALA B N 1
ATOM 11882 C CA . ALA B 1 690 ? 7.52 -11.938 -9.219 1 94.44 690 ALA B CA 1
ATOM 11883 C C . ALA B 1 690 ? 8.703 -12.648 -8.578 1 94.44 690 ALA B C 1
ATOM 11885 O O . ALA B 1 690 ? 9.578 -13.172 -9.273 1 94.44 690 ALA B O 1
ATOM 11886 N N . VAL B 1 691 ? 8.773 -12.688 -7.266 1 94.75 691 VAL B N 1
ATOM 11887 C CA . VAL B 1 691 ? 9.93 -13.242 -6.574 1 94.75 691 VAL B CA 1
ATOM 11888 C C . VAL B 1 691 ? 9.734 -14.742 -6.379 1 94.75 691 VAL B C 1
ATOM 11890 O O . VAL B 1 691 ? 10.625 -15.422 -5.852 1 94.75 691 VAL B O 1
ATOM 11893 N N . ASN B 1 692 ? 8.641 -15.25 -6.836 1 92.38 692 ASN B N 1
ATOM 11894 C CA . ASN B 1 692 ? 8.375 -16.672 -6.598 1 92.38 692 ASN B CA 1
ATOM 11895 C C . ASN B 1 692 ? 9.414 -17.562 -7.273 1 92.38 692 ASN B C 1
ATOM 11897 O O . ASN B 1 692 ? 9.8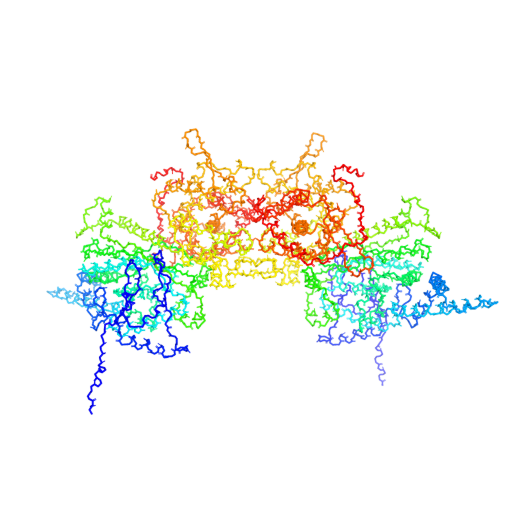36 -17.281 -8.398 1 92.38 692 ASN B O 1
ATOM 11901 N N . LYS B 1 693 ? 9.781 -18.594 -6.66 1 92 693 LYS B N 1
ATOM 11902 C CA . LYS B 1 693 ? 10.891 -19.469 -7.051 1 92 693 LYS B CA 1
ATOM 11903 C C . LYS B 1 693 ? 10.562 -20.234 -8.328 1 92 693 LYS B C 1
ATOM 11905 O O . LYS B 1 693 ? 11.438 -20.438 -9.172 1 92 693 LYS B O 1
ATOM 11910 N N . GLU B 1 694 ? 9.336 -20.641 -8.484 1 91.88 694 GLU B N 1
ATOM 11911 C CA . GLU B 1 694 ? 8.953 -21.453 -9.633 1 91.88 694 GLU B CA 1
ATOM 11912 C C . GLU B 1 694 ? 9.023 -20.641 -10.922 1 91.88 694 GLU B C 1
ATOM 11914 O O . GLU B 1 694 ? 9.547 -21.109 -11.93 1 91.88 694 GLU B O 1
ATOM 11919 N N . THR B 1 695 ? 8.508 -19.438 -10.891 1 92.94 695 THR B N 1
ATOM 11920 C CA . THR B 1 695 ? 8.539 -18.594 -12.078 1 92.94 695 THR B CA 1
ATOM 11921 C C . THR B 1 695 ? 9.969 -18.188 -12.406 1 92.94 695 THR B C 1
ATOM 11923 O O . THR B 1 695 ? 10.344 -18.094 -13.578 1 92.94 695 THR B O 1
ATOM 11926 N N . LEU B 1 696 ? 10.758 -17.938 -11.398 1 94.56 696 LEU B N 1
ATOM 11927 C CA . LEU B 1 696 ? 12.164 -17.609 -11.609 1 94.56 696 LEU B CA 1
ATOM 11928 C C . LEU B 1 696 ? 12.914 -18.781 -12.211 1 94.56 696 LEU B C 1
ATOM 11930 O O . LEU B 1 696 ? 13.742 -18.609 -13.109 1 94.56 696 LEU B O 1
ATOM 11934 N N . LYS B 1 697 ? 12.625 -19.922 -11.672 1 93.38 697 LYS B N 1
ATOM 11935 C CA . LYS B 1 697 ? 13.242 -21.125 -12.211 1 93.38 697 LYS B CA 1
ATOM 11936 C C . LYS B 1 697 ? 12.914 -21.297 -13.688 1 93.38 697 LYS B C 1
ATOM 11938 O O . LYS B 1 697 ? 13.789 -21.625 -14.492 1 93.38 697 LYS B O 1
ATOM 11943 N N . ASN B 1 698 ? 11.664 -21.047 -14.023 1 92.62 698 ASN B N 1
ATOM 11944 C CA . ASN B 1 698 ? 11.25 -21.141 -15.422 1 92.62 698 ASN B CA 1
ATOM 11945 C C . ASN B 1 698 ? 11.969 -20.109 -16.281 1 92.62 698 ASN B C 1
ATOM 11947 O O . ASN B 1 698 ? 12.32 -20.391 -17.438 1 92.62 698 ASN B O 1
ATOM 11951 N N . SER B 1 699 ? 12.211 -19 -15.75 1 95.19 699 SER B N 1
ATOM 11952 C CA . SER B 1 699 ? 12.938 -17.969 -16.484 1 95.19 699 SER B CA 1
ATOM 11953 C C . SER B 1 699 ? 14.383 -18.375 -16.719 1 95.19 699 SER B C 1
ATOM 11955 O O . SER B 1 699 ? 14.898 -18.219 -17.828 1 95.19 699 SER B O 1
ATOM 11957 N N . TYR B 1 700 ? 15.039 -18.891 -15.703 1 95.5 700 TYR B N 1
ATOM 11958 C CA . TYR B 1 700 ? 16.422 -19.328 -15.836 1 95.5 700 TYR B CA 1
ATOM 11959 C C . TYR B 1 700 ? 16.531 -20.453 -16.875 1 95.5 700 TYR B C 1
ATOM 11961 O O . TYR B 1 700 ? 17.5 -20.5 -17.641 1 95.5 700 TYR B O 1
ATOM 11969 N N . GLN B 1 701 ? 15.547 -21.312 -16.859 1 92.56 701 GLN B N 1
ATOM 11970 C CA . GLN B 1 701 ? 15.531 -22.375 -17.859 1 92.56 701 GLN B CA 1
ATOM 11971 C C . GLN B 1 701 ? 15.438 -21.797 -19.266 1 92.56 701 GLN B C 1
ATOM 11973 O O . GLN B 1 701 ? 16.109 -22.281 -20.188 1 92.56 701 GLN B O 1
ATOM 11978 N N . ARG B 1 702 ? 14.641 -20.812 -19.391 1 93 702 ARG B N 1
ATOM 11979 C CA . ARG B 1 702 ? 14.516 -20.141 -20.672 1 93 702 ARG B CA 1
ATOM 11980 C C . ARG B 1 702 ? 15.828 -19.469 -21.078 1 93 702 ARG B C 1
ATOM 11982 O O . ARG B 1 702 ? 16.203 -19.5 -22.25 1 93 702 ARG B O 1
ATOM 11989 N N . PHE B 1 703 ? 16.547 -18.922 -20.172 1 96 703 PHE B N 1
ATOM 11990 C CA . PHE B 1 703 ? 17.812 -18.266 -20.438 1 96 703 PHE B CA 1
ATOM 11991 C C . PHE B 1 703 ? 18.875 -19.281 -20.875 1 96 703 PHE B C 1
ATOM 11993 O O . PHE B 1 703 ? 19.734 -18.984 -21.703 1 96 703 PHE B O 1
ATOM 12000 N N . GLU B 1 704 ? 18.797 -20.391 -20.266 1 94.31 704 GLU B N 1
ATOM 12001 C CA . GLU B 1 704 ? 19.688 -21.484 -20.688 1 94.31 704 GLU B CA 1
ATOM 12002 C C . GLU B 1 704 ? 19.406 -21.906 -22.125 1 94.31 704 GLU B C 1
ATOM 12004 O O . GLU B 1 704 ? 20.328 -22.078 -22.922 1 94.31 704 GLU B O 1
ATOM 12009 N N . GLU B 1 705 ? 18.141 -22 -22.438 1 90.44 705 GLU B N 1
ATOM 12010 C CA . GLU B 1 705 ? 17.734 -22.406 -23.781 1 90.44 705 GLU B CA 1
ATOM 12011 C C . GLU B 1 705 ? 18.141 -21.359 -24.812 1 90.44 705 GLU B C 1
ATOM 12013 O O . GLU B 1 705 ? 18.406 -21.703 -25.969 1 90.44 705 GLU B O 1
ATOM 12018 N N . GLU B 1 706 ? 18.156 -20.109 -24.375 1 91.62 706 GLU B N 1
ATOM 12019 C CA . GLU B 1 706 ? 18.516 -19.016 -25.266 1 91.62 706 GLU B CA 1
ATOM 12020 C C . GLU B 1 706 ? 20.031 -18.891 -25.391 1 91.62 706 GLU B C 1
ATOM 12022 O O . GLU B 1 706 ? 20.531 -18.109 -26.203 1 91.62 706 GLU B O 1
ATOM 12027 N N . GLY B 1 707 ? 20.75 -19.578 -24.578 1 92.38 707 GLY B N 1
ATOM 12028 C CA . GLY B 1 707 ? 22.203 -19.562 -24.625 1 92.38 707 GLY B CA 1
ATOM 12029 C C . GLY B 1 707 ? 22.812 -18.406 -23.828 1 92.38 707 GLY B C 1
ATOM 12030 O O . GLY B 1 707 ? 23.984 -18.094 -24 1 92.38 707 GLY B O 1
ATOM 12031 N N . ILE B 1 708 ? 22.062 -17.828 -23.109 1 95.88 708 ILE B N 1
ATOM 12032 C CA . ILE B 1 708 ? 22.562 -16.703 -22.297 1 95.88 708 ILE B CA 1
ATOM 12033 C C . ILE B 1 708 ? 23.406 -17.234 -21.141 1 95.88 708 ILE B C 1
ATOM 12035 O O . ILE B 1 708 ? 24.422 -16.656 -20.797 1 95.88 708 ILE B O 1
ATOM 12039 N N . ILE B 1 709 ? 22.938 -18.375 -20.594 1 95.25 709 ILE B N 1
ATOM 12040 C CA . ILE B 1 709 ? 23.672 -19 -19.5 1 95.25 709 ILE B CA 1
ATOM 12041 C C . ILE B 1 709 ? 24.109 -20.406 -19.922 1 95.25 709 ILE B C 1
ATOM 12043 O O . ILE B 1 709 ? 23.375 -21.094 -20.641 1 95.25 709 ILE B O 1
ATOM 12047 N N . LEU B 1 710 ? 25.219 -20.703 -19.469 1 92.94 710 LEU B N 1
ATOM 12048 C CA . LEU B 1 710 ? 25.75 -22.047 -19.656 1 92.94 710 LEU B CA 1
ATOM 12049 C C . LEU B 1 710 ? 25.594 -22.859 -18.375 1 92.94 710 LEU B C 1
ATOM 12051 O O . LEU B 1 710 ? 25.828 -22.359 -17.266 1 92.94 710 LEU B O 1
ATOM 12055 N N . VAL B 1 711 ? 25.062 -24.047 -18.562 1 90.94 711 VAL B N 1
ATOM 12056 C CA . VAL B 1 711 ? 24.828 -24.906 -17.391 1 90.94 711 VAL B CA 1
ATOM 12057 C C . VAL B 1 711 ? 25.719 -26.141 -17.484 1 90.94 711 VAL B C 1
ATOM 12059 O O . VAL B 1 711 ? 25.766 -26.812 -18.516 1 90.94 711 VAL B O 1
ATOM 12062 N N . ALA B 1 712 ? 26.453 -26.406 -16.406 1 86.81 712 ALA B N 1
ATOM 12063 C CA . ALA B 1 712 ? 27.281 -27.609 -16.281 1 86.81 712 ALA B CA 1
ATOM 12064 C C . ALA B 1 712 ? 26.672 -28.594 -15.281 1 86.81 712 ALA B C 1
ATOM 12066 O O . ALA B 1 712 ? 26.406 -28.219 -14.133 1 86.81 712 ALA B O 1
ATOM 12067 N N . ARG B 1 713 ? 26.359 -29.828 -15.766 1 82 713 ARG B N 1
ATOM 12068 C CA . ARG B 1 713 ? 25.797 -30.891 -14.93 1 82 713 ARG B CA 1
ATOM 12069 C C . ARG B 1 713 ? 26.797 -32.031 -14.734 1 82 713 ARG B C 1
ATOM 12071 O O . ARG B 1 713 ? 27.469 -32.438 -15.68 1 82 713 ARG B O 1
ATOM 12078 N N . SER B 1 714 ? 27.219 -32.25 -13.492 1 70.5 714 SER B N 1
ATOM 12079 C CA . SER B 1 714 ? 28.125 -33.344 -13.227 1 70.5 714 SER B CA 1
ATOM 12080 C C . SER B 1 714 ? 27.359 -34.656 -12.953 1 70.5 714 SER B C 1
ATOM 12082 O O . SER B 1 714 ? 26.422 -34.656 -12.148 1 70.5 714 SER B O 1
ATOM 12084 N N . LYS B 1 715 ? 27.5 -35.656 -13.781 1 60.09 715 LYS B N 1
ATOM 12085 C CA . LYS B 1 715 ? 26.859 -36.969 -13.57 1 60.09 715 LYS B CA 1
ATOM 12086 C C . LYS B 1 715 ? 27.422 -37.656 -12.328 1 60.09 715 LYS B C 1
ATOM 12088 O O . LYS B 1 715 ? 26.734 -38.438 -11.695 1 60.09 715 LYS B O 1
ATOM 12093 N N . GLU B 1 716 ? 28.672 -37.312 -12.016 1 57.41 716 GLU B N 1
ATOM 12094 C CA . GLU B 1 716 ? 29.344 -38.031 -10.953 1 57.41 716 GLU B CA 1
ATOM 12095 C C . GLU B 1 716 ? 29.141 -37.375 -9.594 1 57.41 716 GLU B C 1
ATOM 12097 O O . GLU B 1 716 ? 29.125 -38.031 -8.562 1 57.41 716 GLU B O 1
ATOM 12102 N N . SER B 1 717 ? 29.109 -36.062 -9.562 1 59.03 717 SER B N 1
ATOM 12103 C CA . SER B 1 717 ? 29.078 -35.375 -8.289 1 59.03 717 SER B CA 1
ATOM 12104 C C . SER B 1 717 ? 27.656 -35.031 -7.867 1 59.03 717 SER B C 1
ATOM 12106 O O . SER B 1 717 ? 26.781 -34.844 -8.711 1 59.03 717 SER B O 1
ATOM 12108 N N . ARG B 1 718 ? 27.453 -35.281 -6.641 1 60.28 718 ARG B N 1
ATOM 12109 C CA . ARG B 1 718 ? 26.188 -35 -5.984 1 60.28 718 ARG B CA 1
ATOM 12110 C C . ARG B 1 718 ? 25.938 -33.5 -5.969 1 60.28 718 ARG B C 1
ATOM 12112 O O . ARG B 1 718 ? 24.906 -33.031 -5.457 1 60.28 718 ARG B O 1
ATOM 12119 N N . ALA B 1 719 ? 26.938 -32.875 -6.602 1 68.06 719 ALA B N 1
ATOM 12120 C CA . ALA B 1 719 ? 26.766 -31.422 -6.504 1 68.06 719 ALA B CA 1
ATOM 12121 C C . ALA B 1 719 ? 25.766 -30.922 -7.543 1 68.06 719 ALA B C 1
ATOM 12123 O O . ALA B 1 719 ? 25.641 -31.516 -8.625 1 68.06 719 ALA B O 1
ATOM 12124 N N . GLY B 1 720 ? 24.891 -30.094 -7.219 1 77.19 720 GLY B N 1
ATOM 12125 C CA . GLY B 1 720 ? 23.906 -29.5 -8.102 1 77.19 720 GLY B CA 1
ATOM 12126 C C . GLY B 1 720 ? 24.516 -28.844 -9.328 1 77.19 720 GLY B C 1
ATOM 12127 O O . GLY B 1 720 ? 25.734 -28.719 -9.422 1 77.19 720 GLY B O 1
ATOM 12128 N N . PRO B 1 721 ? 23.75 -28.5 -10.312 1 87.31 721 PRO B N 1
ATOM 12129 C CA . PRO B 1 721 ? 24.25 -27.859 -11.531 1 87.31 721 PRO B CA 1
ATOM 12130 C C . PRO B 1 721 ? 24.859 -26.484 -11.266 1 87.31 721 PRO B C 1
ATOM 12132 O O . PRO B 1 721 ? 24.484 -25.812 -10.297 1 87.31 721 PRO B O 1
ATOM 12135 N N . SER B 1 722 ? 25.906 -26.109 -11.992 1 90.56 722 SER B N 1
ATOM 12136 C CA . SER B 1 722 ? 26.547 -24.812 -11.922 1 90.56 722 SER B CA 1
ATOM 12137 C C . SER B 1 722 ? 26.297 -24 -13.195 1 90.56 722 SER B C 1
ATOM 12139 O O . SER B 1 722 ? 26.094 -24.578 -14.266 1 90.56 722 SER B O 1
ATOM 12141 N N . ILE B 1 723 ? 26.344 -22.719 -13.047 1 92.69 723 ILE B N 1
ATOM 12142 C CA . ILE B 1 723 ? 26.016 -21.891 -14.203 1 92.69 723 ILE B CA 1
ATOM 12143 C C . ILE B 1 723 ? 27.062 -20.797 -14.375 1 92.69 723 ILE B C 1
ATOM 12145 O O . ILE B 1 723 ? 27.734 -20.422 -13.414 1 92.69 723 ILE B O 1
ATOM 12149 N N . LYS B 1 724 ? 27.234 -20.359 -15.57 1 92.38 724 LYS B N 1
ATOM 12150 C CA . LYS B 1 724 ? 28.078 -19.219 -15.953 1 92.38 724 LYS B CA 1
ATOM 12151 C C . LYS B 1 724 ? 27.484 -18.469 -17.141 1 92.38 724 LYS B C 1
ATOM 12153 O O . LYS B 1 724 ? 26.75 -19.047 -17.953 1 92.38 724 LYS B O 1
ATOM 12158 N N . LEU B 1 725 ? 27.719 -17.156 -17.125 1 94.31 725 LEU B N 1
ATOM 12159 C CA . LEU B 1 725 ? 27.25 -16.375 -18.266 1 94.31 725 LEU B CA 1
ATOM 12160 C C . LEU B 1 725 ? 28.047 -16.734 -19.516 1 94.31 725 LEU B C 1
ATOM 12162 O O . LEU B 1 725 ? 29.266 -16.922 -19.469 1 94.31 725 LEU B O 1
ATOM 12166 N N . ALA B 1 726 ? 27.297 -16.828 -20.578 1 94.62 726 ALA B N 1
ATOM 12167 C CA . ALA B 1 726 ? 27.984 -17.016 -21.859 1 94.62 726 ALA B CA 1
ATOM 12168 C C . ALA B 1 726 ? 28.859 -15.812 -22.188 1 94.62 726 ALA B C 1
ATOM 12170 O O . ALA B 1 726 ? 28.469 -14.672 -21.922 1 94.62 726 ALA B O 1
ATOM 12171 N N . PRO B 1 727 ? 29.969 -15.992 -22.797 1 91.62 727 PRO B N 1
ATOM 12172 C CA . PRO B 1 727 ? 30.922 -14.906 -23.062 1 91.62 727 PRO B CA 1
ATOM 12173 C C . PRO B 1 727 ? 30.312 -13.789 -23.906 1 91.62 727 PRO B C 1
ATOM 12175 O O . PRO B 1 727 ? 30.578 -12.609 -23.656 1 91.62 727 PRO B O 1
ATOM 12178 N N . GLU B 1 728 ? 29.5 -14.094 -24.891 1 93.12 728 GLU B N 1
ATOM 12179 C CA . GLU B 1 728 ? 28.922 -13.086 -25.766 1 93.12 728 GLU B CA 1
ATOM 12180 C C . GLU B 1 728 ? 27.875 -12.25 -25.031 1 93.12 728 GLU B C 1
ATOM 12182 O O . GLU B 1 728 ? 27.562 -11.133 -25.453 1 93.12 728 GLU B O 1
ATOM 12187 N N . TRP B 1 729 ? 27.406 -12.797 -23.906 1 95.44 729 TRP B N 1
ATOM 12188 C CA . TRP B 1 729 ? 26.328 -12.148 -23.172 1 95.44 729 TRP B CA 1
ATOM 12189 C C . TRP B 1 729 ? 26.859 -11.453 -21.938 1 95.44 729 TRP B C 1
ATOM 12191 O O . TRP B 1 729 ? 26.109 -10.773 -21.219 1 95.44 729 TRP B O 1
ATOM 12201 N N . THR B 1 730 ? 28.125 -11.547 -21.578 1 94.06 730 THR B N 1
ATOM 12202 C CA . THR B 1 730 ? 28.703 -10.992 -20.344 1 94.06 730 THR B CA 1
ATOM 12203 C C . THR B 1 730 ? 28.938 -9.492 -20.5 1 94.06 730 THR B C 1
ATOM 12205 O O . THR B 1 730 ? 29.656 -9.062 -21.406 1 94.06 730 THR B O 1
ATOM 12208 N N . PRO B 1 731 ? 28.359 -8.695 -19.609 1 93.62 731 PRO B N 1
ATOM 12209 C CA . PRO B 1 731 ? 28.547 -7.246 -19.656 1 93.62 731 PRO B CA 1
ATOM 12210 C C . PRO B 1 731 ? 29.969 -6.824 -19.297 1 93.62 731 PRO B C 1
ATOM 12212 O O . PRO B 1 731 ? 30.734 -7.625 -18.75 1 93.62 731 PRO B O 1
ATOM 12215 N N . GLU B 1 732 ? 30.25 -5.52 -19.641 1 92.25 732 GLU B N 1
ATOM 12216 C CA . GLU B 1 732 ? 31.547 -4.949 -19.312 1 92.25 732 GLU B CA 1
ATOM 12217 C C . GLU B 1 732 ? 31.5 -4.172 -18 1 92.25 732 GLU B C 1
ATOM 12219 O O . GLU B 1 732 ? 30.453 -3.676 -17.609 1 92.25 732 GLU B O 1
ATOM 12224 N N . ARG B 1 733 ? 32.625 -4.195 -17.312 1 92.88 733 ARG B N 1
ATOM 12225 C CA . ARG B 1 733 ? 32.75 -3.396 -16.094 1 92.88 733 ARG B CA 1
ATOM 12226 C C . ARG B 1 733 ? 33.625 -2.17 -16.344 1 92.88 733 ARG B C 1
ATOM 12228 O O . ARG B 1 733 ? 34.594 -2.227 -17.109 1 92.88 733 ARG B O 1
ATOM 12235 N N . ASP B 1 734 ? 33.219 -1.128 -15.711 1 92.06 734 ASP B N 1
ATOM 12236 C CA . ASP B 1 734 ? 34.062 0.056 -15.727 1 92.06 734 ASP B CA 1
ATOM 12237 C C . ASP B 1 734 ? 35.406 -0.221 -15.047 1 92.06 734 ASP B C 1
ATOM 12239 O O . ASP B 1 734 ? 35.438 -0.603 -13.875 1 92.06 734 ASP B O 1
ATOM 12243 N N . PRO B 1 735 ? 36.469 0.059 -15.719 1 91.31 735 PRO B N 1
ATOM 12244 C CA . PRO B 1 735 ? 37.781 -0.272 -15.164 1 91.31 735 PRO B CA 1
ATOM 12245 C C . PRO B 1 735 ? 38.125 0.574 -13.938 1 91.31 735 PRO B C 1
ATOM 12247 O O . PRO B 1 735 ? 38.906 0.14 -13.086 1 91.31 735 PRO B O 1
ATOM 12250 N N . GLU B 1 736 ? 37.562 1.659 -13.781 1 90.75 736 GLU B N 1
ATOM 12251 C CA . GLU B 1 736 ? 37.906 2.564 -12.688 1 90.75 736 GLU B CA 1
ATOM 12252 C C . GLU B 1 736 ? 37.031 2.289 -11.461 1 90.75 736 GLU B C 1
ATOM 12254 O O . GLU B 1 736 ? 37.562 2.189 -10.344 1 90.75 736 GLU B O 1
ATOM 12259 N N . THR B 1 737 ? 35.75 2.049 -11.641 1 87.81 737 THR B N 1
ATOM 12260 C CA . THR B 1 737 ? 34.844 1.942 -10.508 1 87.81 737 THR B CA 1
ATOM 12261 C C . THR B 1 737 ? 34.5 0.482 -10.219 1 87.81 737 THR B C 1
ATOM 12263 O O . THR B 1 737 ? 34.062 0.147 -9.117 1 87.81 737 THR B O 1
ATOM 12266 N N . GLY B 1 738 ? 34.688 -0.327 -11.266 1 89.06 738 GLY B N 1
ATOM 12267 C CA . GLY B 1 738 ? 34.375 -1.734 -11.125 1 89.06 738 GLY B CA 1
ATOM 12268 C C . GLY B 1 738 ? 32.875 -2.01 -11.266 1 89.06 738 GLY B C 1
ATOM 12269 O O . GLY B 1 738 ? 32.438 -3.15 -11.109 1 89.06 738 GLY B O 1
ATOM 12270 N N . LYS B 1 739 ? 32.094 -1.006 -11.586 1 90.25 739 LYS B N 1
ATOM 12271 C CA . LYS B 1 739 ? 30.656 -1.157 -11.703 1 90.25 739 LYS B CA 1
ATOM 12272 C C . LYS B 1 739 ? 30.266 -1.724 -13.07 1 90.25 739 LYS B C 1
ATOM 12274 O O . LYS B 1 739 ? 30.984 -1.523 -14.055 1 90.25 739 LYS B O 1
ATOM 12279 N N . VAL B 1 740 ? 29.219 -2.451 -13.102 1 92 740 VAL B N 1
ATOM 12280 C CA . VAL B 1 740 ? 28.719 -3.016 -14.352 1 92 740 VAL B CA 1
ATOM 12281 C C . VAL B 1 740 ? 28.141 -1.905 -15.227 1 92 740 VAL B C 1
ATOM 12283 O O . VAL B 1 740 ? 27.391 -1.055 -14.742 1 92 740 VAL B O 1
ATOM 12286 N N . ILE B 1 741 ? 28.516 -1.859 -16.469 1 89.88 741 ILE B N 1
ATOM 12287 C CA . ILE B 1 741 ? 28.031 -0.844 -17.406 1 89.88 741 ILE B CA 1
ATOM 12288 C C . ILE B 1 741 ? 26.75 -1.316 -18.078 1 89.88 741 ILE B C 1
ATOM 12290 O O . ILE B 1 741 ? 26.672 -2.457 -18.531 1 89.88 741 ILE B O 1
ATOM 12294 N N . PRO B 1 742 ? 25.719 -0.483 -18.094 1 88.94 742 PRO B N 1
ATOM 12295 C CA . PRO B 1 742 ? 24.438 -0.851 -18.719 1 88.94 742 PRO B CA 1
ATOM 12296 C C . PRO B 1 742 ? 24.5 -0.84 -20.25 1 88.94 742 PRO B C 1
ATOM 12298 O O . PRO B 1 742 ? 23.781 -0.064 -20.891 1 88.94 742 PRO B O 1
ATOM 12301 N N . ARG B 1 743 ? 25.297 -1.693 -20.781 1 90.06 743 ARG B N 1
ATOM 12302 C CA . ARG B 1 743 ? 25.438 -1.858 -22.234 1 90.06 743 ARG B CA 1
ATOM 12303 C C . ARG B 1 743 ? 25.75 -3.309 -22.594 1 90.06 743 ARG B C 1
ATOM 12305 O O . ARG B 1 743 ? 26.172 -4.09 -21.734 1 90.06 743 ARG B O 1
ATOM 12312 N N . GLY B 1 744 ? 25.391 -3.635 -23.844 1 92.25 744 GLY B N 1
ATOM 12313 C CA . GLY B 1 744 ? 25.656 -4.988 -24.297 1 92.25 744 GLY B CA 1
ATOM 12314 C C . GLY B 1 744 ? 24.391 -5.773 -24.578 1 92.25 744 GLY B C 1
ATOM 12315 O O . GLY B 1 744 ? 23.281 -5.25 -24.438 1 92.25 744 GLY B O 1
ATOM 12316 N N . ARG B 1 745 ? 24.578 -7.027 -24.953 1 94.94 745 ARG B N 1
ATOM 12317 C CA . ARG B 1 745 ? 23.469 -7.867 -25.391 1 94.94 745 ARG B CA 1
ATOM 12318 C C . ARG B 1 745 ? 22.531 -8.172 -24.219 1 94.94 745 ARG B C 1
ATOM 12320 O O . ARG B 1 745 ? 21.312 -8.164 -24.375 1 94.94 745 ARG B O 1
ATOM 12327 N N . LEU B 1 746 ? 23.141 -8.461 -23.078 1 95.44 746 LEU B N 1
ATOM 12328 C CA . LEU B 1 746 ? 22.328 -8.789 -21.906 1 95.44 746 LEU B CA 1
ATOM 12329 C C . LEU B 1 746 ? 21.484 -7.598 -21.484 1 95.44 746 LEU B C 1
ATOM 12331 O O . LEU B 1 746 ? 20.312 -7.762 -21.109 1 95.44 746 LEU B O 1
ATOM 12335 N N . TRP B 1 747 ? 22.078 -6.449 -21.547 1 92.75 747 TRP B N 1
ATOM 12336 C CA . TRP B 1 747 ? 21.328 -5.238 -21.203 1 92.75 747 TRP B CA 1
ATOM 12337 C C . TRP B 1 747 ? 20.203 -4.984 -22.203 1 92.75 747 TRP B C 1
ATOM 12339 O O . TRP B 1 747 ? 19.094 -4.609 -21.828 1 92.75 747 TRP B O 1
ATOM 12349 N N . ASP B 1 748 ? 20.5 -5.176 -23.453 1 93.38 748 ASP B N 1
ATOM 12350 C CA . ASP B 1 748 ? 19.484 -4.996 -24.484 1 93.38 748 ASP B CA 1
ATOM 12351 C C . ASP B 1 748 ? 18.312 -5.949 -24.266 1 93.38 748 ASP B C 1
ATOM 12353 O O . ASP B 1 748 ? 17.156 -5.574 -24.484 1 93.38 748 ASP B O 1
ATOM 12357 N N . PHE B 1 749 ? 18.656 -7.145 -23.938 1 94.75 749 PHE B N 1
ATOM 12358 C CA . PHE B 1 749 ? 17.625 -8.133 -23.656 1 94.75 749 PHE B CA 1
ATOM 12359 C C . PHE B 1 749 ? 16.781 -7.703 -22.453 1 94.75 749 PHE B C 1
ATOM 12361 O O . PHE B 1 749 ? 15.562 -7.859 -22.469 1 94.75 749 PHE B O 1
ATOM 12368 N N . THR B 1 750 ? 17.422 -7.129 -21.422 1 93.12 750 THR B N 1
ATOM 12369 C CA . THR B 1 750 ? 16.734 -6.609 -20.25 1 93.12 750 THR B CA 1
ATOM 12370 C C . THR B 1 750 ? 15.766 -5.488 -20.641 1 93.12 750 THR B C 1
ATOM 12372 O O . THR B 1 750 ? 14.633 -5.449 -20.156 1 93.12 750 THR B O 1
ATOM 12375 N N . GLU B 1 751 ? 16.172 -4.676 -21.484 1 90.44 751 GLU B N 1
ATOM 12376 C CA . GLU B 1 751 ? 15.359 -3.541 -21.922 1 90.44 751 GLU B CA 1
ATOM 12377 C C . GLU B 1 751 ? 14.172 -4 -22.766 1 90.44 751 GLU B C 1
ATOM 12379 O O . GLU B 1 751 ? 13.102 -3.396 -22.719 1 90.44 751 GLU B O 1
ATOM 12384 N N . LEU B 1 752 ? 14.43 -4.988 -23.547 1 92.75 752 LEU B N 1
ATOM 12385 C CA . LEU B 1 752 ? 13.359 -5.531 -24.359 1 92.75 752 LEU B CA 1
ATOM 12386 C C . LEU B 1 752 ? 12.219 -6.051 -23.5 1 92.75 752 LEU B C 1
ATOM 12388 O O . LEU B 1 752 ? 11.047 -5.84 -23.812 1 92.75 752 LEU B O 1
ATOM 12392 N N . ILE B 1 753 ? 12.523 -6.762 -22.422 1 94.31 753 ILE B N 1
ATOM 12393 C CA . ILE B 1 753 ? 11.5 -7.246 -21.5 1 94.31 753 ILE B CA 1
ATOM 12394 C C . ILE B 1 753 ? 10.859 -6.07 -20.781 1 94.31 753 ILE B C 1
ATOM 12396 O O . ILE B 1 753 ? 9.641 -6.039 -20.578 1 94.31 753 ILE B O 1
ATOM 12400 N N . ALA B 1 754 ? 11.664 -5.078 -20.422 1 91.25 754 ALA B N 1
ATOM 12401 C CA . ALA B 1 754 ? 11.219 -3.926 -19.641 1 91.25 754 ALA B CA 1
ATOM 12402 C C . ALA B 1 754 ? 10.18 -3.115 -20.406 1 91.25 754 ALA B C 1
ATOM 12404 O O . ALA B 1 754 ? 9.336 -2.447 -19.812 1 91.25 754 ALA B O 1
ATOM 12405 N N . GLN B 1 755 ? 10.188 -3.18 -21.688 1 90.69 755 GLN B N 1
ATOM 12406 C CA . GLN B 1 755 ? 9.234 -2.441 -22.516 1 90.69 755 GLN B CA 1
ATOM 12407 C C . GLN B 1 755 ? 7.801 -2.848 -22.188 1 90.69 755 GLN B C 1
ATOM 12409 O O . GLN B 1 755 ? 6.883 -2.033 -22.281 1 90.69 755 GLN B O 1
ATOM 12414 N N . SER B 1 756 ? 7.656 -4.051 -21.797 1 93.19 756 SER B N 1
ATOM 12415 C CA . SER B 1 756 ? 6.305 -4.551 -21.547 1 93.19 756 SER B CA 1
ATOM 12416 C C . SER B 1 756 ? 5.965 -4.523 -20.062 1 93.19 756 SER B C 1
ATOM 12418 O O . SER B 1 756 ? 4.922 -5.039 -19.656 1 93.19 756 SER B O 1
ATOM 12420 N N . ARG B 1 757 ? 6.816 -3.971 -19.219 1 91.5 757 ARG B N 1
ATOM 12421 C CA . ARG B 1 757 ? 6.543 -3.848 -17.797 1 91.5 757 ARG B CA 1
ATOM 12422 C C . ARG B 1 757 ? 5.586 -2.693 -17.516 1 91.5 757 ARG B C 1
ATOM 12424 O O . ARG B 1 757 ? 5.457 -1.775 -18.328 1 91.5 757 ARG B O 1
ATOM 12431 N N . ARG B 1 758 ? 4.961 -2.857 -16.453 1 87.44 758 ARG B N 1
ATOM 12432 C CA . ARG B 1 758 ? 4.059 -1.789 -16.047 1 87.44 758 ARG B CA 1
ATOM 12433 C C . ARG B 1 758 ? 4.832 -0.542 -15.633 1 87.44 758 ARG B C 1
ATOM 12435 O O . ARG B 1 758 ? 5.887 -0.643 -15 1 87.44 758 ARG B O 1
ATOM 12442 N N . GLU B 1 759 ? 4.281 0.514 -16.109 1 69.56 759 GLU B N 1
ATOM 12443 C CA . GLU B 1 759 ? 4.91 1.764 -15.703 1 69.56 759 GLU B CA 1
ATOM 12444 C C . GLU B 1 759 ? 4.758 1.985 -14.195 1 69.56 759 GLU B C 1
ATOM 12446 O O . GLU B 1 759 ? 3.697 1.721 -13.633 1 69.56 759 GLU B O 1
ATOM 12451 N N . GLY B 1 760 ? 5.82 1.754 -13.508 1 56.75 760 GLY B N 1
ATOM 12452 C CA . GLY B 1 760 ? 5.703 1.876 -12.062 1 56.75 760 GLY B CA 1
ATOM 12453 C C . GLY B 1 760 ? 6.094 3.246 -11.547 1 56.75 760 GLY B C 1
ATOM 12454 O O . GLY B 1 760 ? 6.668 4.051 -12.281 1 56.75 760 GLY B O 1
ATOM 12455 N N . LYS B 1 761 ? 5.566 3.541 -10.25 1 50.56 761 LYS B N 1
ATOM 12456 C CA . LYS B 1 761 ? 5.781 4.781 -9.508 1 50.56 761 LYS B CA 1
ATOM 12457 C C . LYS B 1 761 ? 7.234 5.242 -9.617 1 50.56 761 LYS B C 1
ATOM 12459 O O . LYS B 1 761 ? 7.5 6.406 -9.922 1 50.56 761 LYS B O 1
ATOM 12464 N N . ASN B 1 762 ? 8.18 4.34 -9.18 1 49.22 762 ASN B N 1
ATOM 12465 C CA . ASN B 1 762 ? 9.594 4.691 -9.125 1 49.22 762 ASN B CA 1
ATOM 12466 C C . ASN B 1 762 ? 10.289 4.402 -10.445 1 49.22 762 ASN B C 1
ATOM 12468 O O . ASN B 1 762 ? 11.508 4.543 -10.555 1 49.22 762 ASN B O 1
ATOM 12472 N N . ARG B 1 763 ? 9.68 3.818 -11.492 1 54.22 763 ARG B N 1
ATOM 12473 C CA . ARG B 1 763 ? 10.383 3.248 -12.633 1 54.22 763 ARG B CA 1
ATOM 12474 C C . ARG B 1 763 ? 10.492 4.258 -13.773 1 54.22 763 ARG B C 1
ATOM 12476 O O . ARG B 1 763 ? 9.906 4.059 -14.844 1 54.22 763 ARG B O 1
ATOM 12483 N N . ARG B 1 764 ? 10.594 5.418 -13.367 1 53 764 ARG B N 1
ATOM 12484 C CA . ARG B 1 764 ? 10.781 6.242 -14.555 1 53 764 ARG B CA 1
ATOM 12485 C C . ARG B 1 764 ? 12.102 5.922 -15.242 1 53 764 ARG B C 1
ATOM 12487 O O . ARG B 1 764 ? 13.07 5.531 -14.586 1 53 764 ARG B O 1
ATOM 12494 N N . ASP B 1 765 ? 12.062 5.273 -16.453 1 51.09 765 ASP B N 1
ATOM 12495 C CA . ASP B 1 765 ? 13.055 4.844 -17.422 1 51.09 765 ASP B CA 1
ATOM 12496 C C . ASP B 1 765 ? 14.305 5.727 -17.359 1 51.09 765 ASP B C 1
ATOM 12498 O O . ASP B 1 765 ? 15.086 5.77 -18.312 1 51.09 765 ASP B O 1
ATOM 12502 N N . GLY B 1 766 ? 14.578 6.234 -16.109 1 54.97 766 GLY B N 1
ATOM 12503 C CA . GLY B 1 766 ? 15.742 7.094 -16.234 1 54.97 766 GLY B CA 1
ATOM 12504 C C . GLY B 1 766 ? 17.031 6.434 -15.773 1 54.97 766 GLY B C 1
ATOM 12505 O O . GLY B 1 766 ? 17.016 5.262 -15.383 1 54.97 766 GLY B O 1
ATOM 12506 N N . ALA B 1 767 ? 18.031 6.93 -16.094 1 61.75 767 ALA B N 1
ATOM 12507 C CA . ALA B 1 767 ? 19.406 6.535 -15.812 1 61.75 767 ALA B CA 1
ATOM 12508 C C . ALA B 1 767 ? 19.594 6.203 -14.336 1 61.75 767 ALA B C 1
ATOM 12510 O O . ALA B 1 767 ? 20.359 5.297 -13.984 1 61.75 767 ALA B O 1
ATOM 12511 N N . THR B 1 768 ? 18.703 6.75 -13.57 1 62.34 768 THR B N 1
ATOM 12512 C CA . THR B 1 768 ? 18.906 6.523 -12.141 1 62.34 768 THR B CA 1
ATOM 12513 C C . THR B 1 768 ? 18.391 5.148 -11.734 1 62.34 768 THR B C 1
ATOM 12515 O O . THR B 1 768 ? 18.984 4.477 -10.898 1 62.34 768 THR B O 1
ATOM 12518 N N . VAL B 1 769 ? 17.328 4.723 -12.375 1 67 769 VAL B N 1
ATOM 12519 C CA . VAL B 1 769 ? 16.766 3.422 -12.039 1 67 769 VAL B CA 1
ATOM 12520 C C . VAL B 1 769 ? 17.703 2.312 -12.516 1 67 769 VAL B C 1
ATOM 12522 O O . VAL B 1 769 ? 17.969 1.358 -11.781 1 67 769 VAL B O 1
ATOM 12525 N N . SER B 1 770 ? 18.188 2.596 -13.633 1 75.88 770 SER B N 1
ATOM 12526 C CA . SER B 1 770 ? 19.109 1.595 -14.172 1 75.88 770 SER B CA 1
ATOM 12527 C C . SER B 1 770 ? 20.359 1.465 -13.305 1 75.88 770 SER B C 1
ATOM 12529 O O . SER B 1 770 ? 20.812 0.355 -13.039 1 75.88 770 SER B O 1
ATOM 12531 N N . SER B 1 771 ? 20.703 2.629 -12.82 1 79 771 SER B N 1
ATOM 12532 C CA . SER B 1 771 ? 21.922 2.613 -12 1 79 771 SER B CA 1
ATOM 12533 C C . SER B 1 771 ? 21.656 1.97 -10.648 1 79 771 SER B C 1
ATOM 12535 O O . SER B 1 771 ? 22.484 1.198 -10.148 1 79 771 SER B O 1
ATOM 12537 N N . ARG B 1 772 ? 20.562 2.24 -10.117 1 81.5 772 ARG B N 1
ATOM 12538 C CA . ARG B 1 772 ? 20.234 1.699 -8.797 1 81.5 772 ARG B CA 1
ATOM 12539 C C . ARG B 1 772 ? 20.031 0.19 -8.859 1 81.5 772 ARG B C 1
ATOM 12541 O O . ARG B 1 772 ? 20.516 -0.546 -8.008 1 81.5 772 ARG B O 1
ATOM 12548 N N . VAL B 1 773 ? 19.297 -0.224 -9.852 1 87.06 773 VAL B N 1
ATOM 12549 C CA . VAL B 1 773 ? 18.984 -1.642 -9.984 1 87.06 773 VAL B CA 1
ATOM 12550 C C . VAL B 1 773 ? 20.25 -2.43 -10.289 1 87.06 773 VAL B C 1
ATOM 12552 O O . VAL B 1 773 ? 20.469 -3.508 -9.727 1 87.06 773 VAL B O 1
ATOM 12555 N N . LEU B 1 774 ? 21.125 -1.859 -11.109 1 89.81 774 LEU B N 1
ATOM 12556 C CA . LEU B 1 774 ? 22.375 -2.533 -11.453 1 89.81 774 LEU B CA 1
ATOM 12557 C C . LEU B 1 774 ? 23.312 -2.586 -10.25 1 89.81 774 LEU B C 1
ATOM 12559 O O . LEU B 1 774 ? 24 -3.584 -10.031 1 89.81 774 LEU B O 1
ATOM 12563 N N . THR B 1 775 ? 23.297 -1.492 -9.508 1 89.19 775 THR B N 1
ATOM 12564 C CA . THR B 1 775 ? 24.141 -1.454 -8.32 1 89.19 775 THR B CA 1
ATOM 12565 C C . THR B 1 775 ? 23.703 -2.508 -7.312 1 89.19 775 THR B C 1
ATOM 12567 O O . THR B 1 775 ? 24.547 -3.184 -6.711 1 89.19 775 THR B O 1
ATOM 12570 N N . MET B 1 776 ? 22.453 -2.611 -7.152 1 91.12 776 MET B N 1
ATOM 12571 C CA . MET B 1 776 ? 21.938 -3.604 -6.219 1 91.12 776 MET B CA 1
ATOM 12572 C C . MET B 1 776 ? 22.203 -5.02 -6.719 1 91.12 776 MET B C 1
ATOM 12574 O O . MET B 1 776 ? 22.562 -5.898 -5.934 1 91.12 776 MET B O 1
ATOM 12578 N N . SER B 1 777 ? 21.969 -5.262 -7.996 1 94.31 777 SER B N 1
ATOM 12579 C CA . SER B 1 777 ? 22.25 -6.566 -8.586 1 94.31 777 SER B CA 1
ATOM 12580 C C . SER B 1 777 ? 23.719 -6.941 -8.43 1 94.31 777 SER B C 1
ATOM 12582 O O . SER B 1 777 ? 24.047 -8.086 -8.117 1 94.31 777 SER B O 1
ATOM 12584 N N . ASP B 1 778 ? 24.578 -5.996 -8.656 1 93.06 778 ASP B N 1
ATOM 12585 C CA . ASP B 1 778 ? 26.016 -6.207 -8.516 1 93.06 778 ASP B CA 1
ATOM 12586 C C . ASP B 1 778 ? 26.375 -6.539 -7.074 1 93.06 778 ASP B C 1
ATOM 12588 O O . ASP B 1 778 ? 27.219 -7.406 -6.828 1 93.06 778 ASP B O 1
ATOM 12592 N N . ARG B 1 779 ? 25.812 -5.883 -6.164 1 90.81 779 ARG B N 1
ATOM 12593 C CA . ARG B 1 779 ? 26.078 -6.105 -4.75 1 90.81 779 ARG B CA 1
ATOM 12594 C C . ARG B 1 779 ? 25.703 -7.523 -4.332 1 90.81 779 ARG B C 1
ATOM 12596 O O . ARG B 1 779 ? 26.469 -8.203 -3.654 1 90.81 779 ARG B O 1
ATOM 12603 N N . VAL B 1 780 ? 24.578 -7.938 -4.727 1 92.56 780 VAL B N 1
ATOM 12604 C CA . VAL B 1 780 ? 24.078 -9.266 -4.387 1 92.56 780 VAL B CA 1
ATOM 12605 C C . VAL B 1 780 ? 24.891 -10.328 -5.125 1 92.56 780 VAL B C 1
ATOM 12607 O O . VAL B 1 780 ? 25.219 -11.375 -4.562 1 92.56 780 VAL B O 1
ATOM 12610 N N . GLY B 1 781 ? 25.203 -10.07 -6.355 1 91.62 781 GLY B N 1
ATOM 12611 C CA . GLY B 1 781 ? 25.969 -11 -7.164 1 91.62 781 GLY B CA 1
ATOM 12612 C C . GLY B 1 781 ? 27.391 -11.203 -6.652 1 91.62 781 GLY B C 1
ATOM 12613 O O . GLY B 1 781 ? 27.922 -12.312 -6.703 1 91.62 781 GLY B O 1
ATOM 12614 N N . ARG B 1 782 ? 28.031 -10.164 -6.152 1 89.31 782 ARG B N 1
ATOM 12615 C CA . ARG B 1 782 ? 29.406 -10.227 -5.656 1 89.31 782 ARG B CA 1
ATOM 12616 C C . ARG B 1 782 ? 29.531 -11.219 -4.508 1 89.31 782 ARG B C 1
ATOM 12618 O O . ARG B 1 782 ? 30.562 -11.867 -4.352 1 89.31 782 ARG B O 1
ATOM 12625 N N . GLN B 1 783 ? 28.531 -11.344 -3.758 1 89.12 783 GLN B N 1
ATOM 12626 C CA . GLN B 1 783 ? 28.531 -12.289 -2.643 1 89.12 783 GLN B CA 1
ATOM 12627 C C . GLN B 1 783 ? 28.625 -13.727 -3.137 1 89.12 783 GLN B C 1
ATOM 12629 O O . GLN B 1 783 ? 29.203 -14.586 -2.461 1 89.12 783 GLN B O 1
ATOM 12634 N N . LEU B 1 784 ? 28.078 -14.016 -4.289 1 90.31 784 LEU B N 1
ATOM 12635 C CA . LEU B 1 784 ? 28.125 -15.352 -4.867 1 90.31 784 LEU B CA 1
ATOM 12636 C C . LEU B 1 784 ? 29.547 -15.719 -5.297 1 90.31 784 LEU B C 1
ATOM 12638 O O . LEU B 1 784 ? 29.953 -16.875 -5.18 1 90.31 784 LEU B O 1
ATOM 12642 N N . PHE B 1 785 ? 30.266 -14.75 -5.82 1 87.75 785 PHE B N 1
ATOM 12643 C CA . PHE B 1 785 ? 31.625 -14.992 -6.281 1 87.75 785 PHE B CA 1
ATOM 12644 C C . PHE B 1 785 ? 32.562 -15.219 -5.102 1 87.75 785 PHE B C 1
ATOM 12646 O O . PHE B 1 785 ? 33.531 -15.992 -5.207 1 87.75 785 PHE B O 1
ATOM 12653 N N . PHE B 1 786 ? 32.281 -14.578 -4.066 1 82.5 786 PHE B N 1
ATOM 12654 C CA . PHE B 1 786 ? 33.125 -14.742 -2.887 1 82.5 786 PHE B CA 1
ATOM 12655 C C . PHE B 1 786 ? 32.906 -16.125 -2.271 1 82.5 786 PHE B C 1
ATOM 12657 O O . PHE B 1 786 ? 33.875 -16.703 -1.736 1 82.5 786 PHE B O 1
ATOM 12664 N N . THR B 1 787 ? 31.781 -16.672 -2.398 1 76.75 787 THR B N 1
ATOM 12665 C CA . THR B 1 787 ? 31.484 -17.969 -1.8 1 76.75 787 THR B CA 1
ATOM 12666 C C . THR B 1 787 ? 31.688 -19.094 -2.812 1 76.75 787 THR B C 1
ATOM 12668 O O . THR B 1 787 ? 31.609 -20.266 -2.461 1 76.75 787 THR B O 1
ATOM 12671 N N . ALA B 1 788 ? 31.75 -18.781 -4.082 1 72.75 788 ALA B N 1
ATOM 12672 C CA . ALA B 1 788 ? 31.812 -19.75 -5.168 1 72.75 788 ALA B CA 1
ATOM 12673 C C . ALA B 1 788 ? 33.125 -20.516 -5.152 1 72.75 788 ALA B C 1
ATOM 12675 O O . ALA B 1 788 ? 34.188 -19.906 -5.094 1 72.75 788 ALA B O 1
ATOM 12676 N N . ALA B 1 789 ? 33.25 -21.672 -4.414 1 54.72 789 ALA B N 1
ATOM 12677 C CA . ALA B 1 789 ? 34.406 -22.578 -4.402 1 54.72 789 ALA B CA 1
ATOM 12678 C C . ALA B 1 789 ? 34.656 -23.156 -5.793 1 54.72 789 ALA B C 1
ATOM 12680 O O . ALA B 1 789 ? 35.531 -24 -5.961 1 54.72 789 ALA B O 1
ATOM 12681 N N . ALA B 1 790 ? 33.719 -23.344 -6.828 1 52.75 790 ALA B N 1
ATOM 12682 C CA . ALA B 1 790 ? 33.656 -24.656 -7.469 1 52.75 790 ALA B CA 1
ATOM 12683 C C . ALA B 1 790 ? 34.594 -24.734 -8.672 1 52.75 790 ALA B C 1
ATOM 12685 O O . ALA B 1 790 ? 34.719 -23.766 -9.438 1 52.75 790 ALA B O 1
ATOM 12686 N N . PRO B 1 791 ? 35.438 -25.656 -8.75 1 54 791 PRO B N 1
ATOM 12687 C CA . PRO B 1 791 ? 36.188 -26.125 -9.914 1 54 791 PRO B CA 1
ATOM 12688 C C . PRO B 1 791 ? 35.312 -26.375 -11.133 1 54 791 PRO B C 1
ATOM 12690 O O . PRO B 1 791 ? 34.125 -26.656 -11 1 54 791 PRO B O 1
ATOM 12693 N N . ALA B 1 792 ? 35.688 -25.953 -12.352 1 54.25 792 ALA B N 1
ATOM 12694 C CA . ALA B 1 792 ? 35.062 -26.156 -13.664 1 54.25 792 ALA B CA 1
ATOM 12695 C C . ALA B 1 792 ? 34.656 -27.609 -13.859 1 54.25 792 ALA B C 1
ATOM 12697 O O . ALA B 1 792 ? 35.438 -28.531 -13.648 1 54.25 792 ALA B O 1
ATOM 12698 N N . PRO B 1 793 ? 33.344 -27.891 -13.812 1 54.78 793 PRO B N 1
ATOM 12699 C CA . PRO B 1 793 ? 33 -29.281 -14.125 1 54.78 793 PRO B CA 1
ATOM 12700 C C . PRO B 1 793 ? 33.406 -29.672 -15.547 1 54.78 793 PRO B C 1
ATOM 12702 O O . PRO B 1 793 ? 33.5 -28.812 -16.422 1 54.78 793 PRO B O 1
ATOM 12705 N N . VAL B 1 794 ? 33.969 -30.859 -15.773 1 52.5 794 VAL B N 1
ATOM 12706 C CA . VAL B 1 794 ? 34.5 -31.438 -17 1 52.5 794 VAL B CA 1
ATOM 12707 C C . VAL B 1 794 ? 33.406 -31.438 -18.078 1 52.5 794 VAL B C 1
ATOM 12709 O O . VAL B 1 794 ? 33.719 -31.266 -19.266 1 52.5 794 VAL B O 1
ATOM 12712 N N . ASP B 1 795 ? 32.094 -31.938 -17.922 1 51.44 795 ASP B N 1
ATOM 12713 C CA . ASP B 1 795 ? 31.172 -32.156 -19.031 1 51.44 795 ASP B CA 1
ATOM 12714 C C . ASP B 1 795 ? 30.141 -31.031 -19.125 1 51.44 795 ASP B C 1
ATOM 12716 O O . ASP B 1 795 ? 29.25 -30.922 -18.266 1 51.44 795 ASP B O 1
ATOM 12720 N N . VAL B 1 796 ? 30.531 -30 -19.688 1 51.94 796 VAL B N 1
ATOM 12721 C CA . VAL B 1 796 ? 29.641 -28.859 -19.922 1 51.94 796 VAL B CA 1
ATOM 12722 C C . VAL B 1 796 ? 28.625 -29.219 -21.016 1 51.94 796 VAL B C 1
ATOM 12724 O O . VAL B 1 796 ? 29 -29.547 -22.141 1 51.94 796 VAL B O 1
ATOM 12727 N N . SER B 1 797 ? 27.547 -29.844 -20.797 1 47.56 797 SER B N 1
ATOM 12728 C CA . SER B 1 797 ? 26.5 -30.062 -21.797 1 47.56 797 SER B CA 1
ATOM 12729 C C . SER B 1 797 ? 25.984 -28.734 -22.359 1 47.56 797 SER B C 1
ATOM 12731 O O . SER B 1 797 ? 25.516 -27.891 -21.594 1 47.56 797 SER B O 1
ATOM 12733 N N . SER B 1 798 ? 26.703 -28.203 -23.234 1 44.56 798 SER B N 1
ATOM 12734 C CA . SER B 1 798 ? 26.078 -27.062 -23.906 1 44.56 798 SER B CA 1
ATOM 12735 C C . SER B 1 798 ? 24.859 -27.5 -24.719 1 44.56 798 SER B C 1
ATOM 12737 O O . SER B 1 798 ? 24.969 -28.328 -25.609 1 44.56 798 SER B O 1
ATOM 12739 N N . ARG B 1 799 ? 23.719 -27.719 -24.188 1 42.38 799 ARG B N 1
ATOM 12740 C CA . ARG B 1 799 ? 22.578 -27.969 -25.047 1 42.38 799 ARG B CA 1
ATOM 12741 C C . ARG B 1 799 ? 22.547 -27 -26.234 1 42.38 799 ARG B C 1
ATOM 12743 O O . ARG B 1 799 ? 22.766 -25.797 -26.047 1 42.38 799 ARG B O 1
ATOM 12750 N N . GLN B 1 800 ? 22.891 -27.422 -27.422 1 38.38 800 GLN B N 1
ATOM 12751 C CA . GLN B 1 800 ? 22.859 -26.703 -28.688 1 38.38 800 GLN B CA 1
ATOM 12752 C C . GLN B 1 800 ? 21.656 -25.766 -28.766 1 38.38 800 GLN B C 1
ATOM 12754 O O . GLN B 1 800 ? 20.578 -26.094 -28.281 1 38.38 800 GLN B O 1
ATOM 12759 N N . MET B 1 801 ? 21.922 -24.516 -28.984 1 38.53 801 MET B N 1
ATOM 12760 C CA . MET B 1 801 ? 21.016 -23.406 -29.266 1 38.53 801 MET B CA 1
ATOM 12761 C C . MET B 1 801 ? 19.844 -23.875 -30.125 1 38.53 801 MET B C 1
ATOM 12763 O O . MET B 1 801 ? 20.047 -24.406 -31.219 1 38.53 801 MET B O 1
ATOM 12767 N N . ARG B 1 802 ? 18.859 -24.422 -29.625 1 33.31 802 ARG B N 1
ATOM 12768 C CA . ARG B 1 802 ? 17.844 -24.781 -30.609 1 33.31 802 ARG B CA 1
ATOM 12769 C C . ARG B 1 802 ? 17.656 -23.656 -31.625 1 33.31 802 ARG B C 1
ATOM 12771 O O . ARG B 1 802 ? 17.453 -23.922 -32.812 1 33.31 802 ARG B O 1
ATOM 12778 N N . ARG B 1 803 ? 16.969 -22.422 -31.219 1 34.88 803 ARG B N 1
ATOM 12779 C CA . ARG B 1 803 ? 16.516 -21.5 -32.25 1 34.88 803 ARG B CA 1
ATOM 12780 C C . ARG B 1 803 ? 17.641 -20.562 -32.688 1 34.88 803 ARG B C 1
ATOM 12782 O O . ARG B 1 803 ? 18.422 -20.094 -31.859 1 34.88 803 ARG B O 1
ATOM 12789 N N . LYS B 1 804 ? 18 -20.688 -34 1 33.09 804 LYS B N 1
ATOM 12790 C CA . LYS B 1 804 ? 18.719 -19.672 -34.781 1 33.09 804 LYS B CA 1
ATOM 12791 C C . LYS B 1 804 ? 18.406 -18.266 -34.281 1 33.09 804 LYS B C 1
ATOM 12793 O O . LYS B 1 804 ? 17.375 -18.047 -33.656 1 33.09 804 LYS B O 1
ATOM 12798 N N . ALA B 1 805 ? 19.188 -17.25 -34.594 1 30.27 805 ALA B N 1
ATOM 12799 C CA . ALA B 1 805 ? 19.188 -15.812 -34.375 1 30.27 805 ALA B CA 1
ATOM 12800 C C . ALA B 1 805 ? 17.766 -15.25 -34.375 1 30.27 805 ALA B C 1
ATOM 12802 O O . ALA B 1 805 ? 16.969 -15.625 -35.25 1 30.27 805 ALA B O 1
ATOM 12803 N N . ILE B 1 806 ? 17.219 -14.719 -33.312 1 32.47 806 ILE B N 1
ATOM 12804 C CA . ILE B 1 806 ? 15.961 -13.984 -33.188 1 32.47 806 ILE B CA 1
ATOM 12805 C C . ILE B 1 806 ? 15.719 -13.172 -34.469 1 32.47 806 ILE B C 1
ATOM 12807 O O . ILE B 1 806 ? 14.781 -12.375 -34.531 1 32.47 806 ILE B O 1
ATOM 12811 N N . GLY B 1 807 ? 16.734 -12.969 -35.375 1 29.27 807 GLY B N 1
ATOM 12812 C CA . GLY B 1 807 ? 16.406 -12.156 -36.531 1 29.27 807 GLY B CA 1
ATOM 12813 C C . GLY B 1 807 ? 15.344 -12.789 -37.406 1 29.27 807 GLY B C 1
ATOM 12814 O O . GLY B 1 807 ? 14.672 -12.086 -38.188 1 29.27 807 GLY B O 1
ATOM 12815 N N . THR B 1 808 ? 15.648 -14 -38.062 1 26.83 808 THR B N 1
ATOM 12816 C CA . THR B 1 808 ? 15.008 -14.438 -39.281 1 26.83 808 THR B CA 1
ATOM 12817 C C . THR B 1 808 ? 13.586 -14.922 -39 1 26.83 808 THR B C 1
ATOM 12819 O O . THR B 1 808 ? 13.289 -15.406 -37.906 1 26.83 808 THR B O 1
ATOM 12822 N N . ASP B 1 809 ? 12.586 -14.656 -39.938 1 27.12 809 ASP B N 1
ATOM 12823 C CA . ASP B 1 809 ? 11.172 -14.992 -40.125 1 27.12 809 ASP B CA 1
ATOM 12824 C C . ASP B 1 809 ? 10.914 -16.469 -39.812 1 27.12 809 ASP B C 1
ATOM 12826 O O . ASP B 1 809 ? 11.375 -17.344 -40.562 1 27.12 809 ASP B O 1
ATOM 12830 N N . SER B 1 810 ? 11.32 -16.969 -38.781 1 23.36 810 SER B N 1
ATOM 12831 C CA . SER B 1 810 ? 11.109 -18.406 -38.656 1 23.36 810 SER B CA 1
ATOM 12832 C C . SER B 1 810 ? 9.734 -18.812 -39.188 1 23.36 810 SER B C 1
ATOM 12834 O O . SER B 1 810 ? 8.719 -18.219 -38.812 1 23.36 810 SER B O 1
ATOM 12836 N N . LYS B 1 811 ? 9.742 -19.281 -40.312 1 25.27 811 LYS B N 1
ATOM 12837 C CA . LYS B 1 811 ? 8.586 -19.938 -40.938 1 25.27 811 LYS B CA 1
ATOM 12838 C C . LYS B 1 811 ? 7.969 -20.953 -39.969 1 25.27 811 LYS B C 1
ATOM 12840 O O . LYS B 1 811 ? 8.633 -21.891 -39.531 1 25.27 811 LYS B O 1
ATOM 12845 N N . LEU B 1 812 ? 7.02 -20.656 -39.156 1 19.31 812 LEU B N 1
ATOM 12846 C CA . LEU B 1 812 ? 6.102 -21.75 -38.906 1 19.31 812 LEU B CA 1
ATOM 12847 C C . LEU B 1 812 ? 5.66 -22.422 -40.188 1 19.31 812 LEU B C 1
ATOM 12849 O O . LEU B 1 812 ? 5.344 -21.734 -41.188 1 19.31 812 LEU B O 1
#

InterPro domains:
  IPR002123 Phospholipid/glycerol acyltransferase [PF01553] (204-335)
  IPR002123 Phospholipid/glycerol acyltransferase [SM00563] (212-339)
  IPR022284 Glycerol-3-phosphate O-acyltransferase/Dihydroxyacetone phosphate acyltransferase [PTHR12563] (27-783)
  IPR041728 GPAT/DHAPAT, acyltransferase domain [cd07993] (185-392)
  IPR045520 GPAT/DHAPAT, C-terminal domain [PF19277] (347-710)

Solvent-accessible surface area (backbone atoms only — not comparable to full-atom values): 86918 Å² total; per-residue (Å²): 136,84,82,72,85,84,85,75,80,87,67,73,45,58,24,55,38,91,40,94,70,76,66,37,55,51,63,31,95,83,80,78,70,70,85,65,84,78,58,83,84,56,52,72,41,71,78,44,69,74,65,64,43,55,92,79,34,46,67,56,22,52,51,51,49,47,42,35,73,67,27,56,64,66,47,34,64,76,78,46,46,46,55,93,71,34,38,82,57,43,46,59,51,52,50,52,56,37,66,63,32,63,68,50,48,50,48,44,51,50,53,26,50,53,50,49,51,52,37,53,72,68,59,67,54,85,68,66,93,56,100,59,46,67,58,50,51,51,49,50,40,50,50,41,37,50,51,50,50,50,50,51,51,53,51,45,68,66,21,55,41,38,33,38,44,52,70,54,50,32,53,51,50,52,52,51,51,48,54,49,22,43,26,21,62,65,13,36,33,35,41,40,47,45,51,33,50,48,51,53,50,43,50,53,26,39,74,68,38,22,11,46,37,36,35,29,62,40,70,53,85,57,48,68,52,51,54,46,51,49,29,43,69,69,32,34,45,65,43,38,32,66,37,53,50,86,63,55,40,90,71,52,23,61,52,39,21,42,68,24,26,28,43,40,71,91,66,68,78,96,37,67,65,60,53,42,50,52,45,40,46,53,42,47,38,38,51,62,12,42,30,30,31,43,51,40,35,73,52,66,34,67,54,41,39,80,60,67,63,48,56,70,69,56,48,48,57,51,48,30,37,44,51,47,78,21,84,48,41,32,40,26,28,24,22,71,40,55,46,48,70,87,60,51,69,58,33,50,46,38,30,71,66,44,74,80,66,86,76,44,70,61,58,57,69,61,34,67,68,48,57,71,32,65,32,34,36,36,40,44,34,58,39,84,64,44,52,48,47,61,51,49,48,54,54,30,51,75,69,73,45,76,78,81,26,81,77,72,78,72,52,70,67,57,49,48,50,52,51,50,53,52,40,50,51,42,51,51,44,21,60,59,53,33,55,47,35,58,33,27,52,54,35,35,52,56,70,42,46,64,35,60,23,38,40,62,70,58,49,44,52,53,48,52,52,51,52,50,52,38,45,72,71,60,42,40,66,62,80,59,87,81,54,56,63,63,57,49,50,52,51,24,50,59,47,61,28,66,73,35,42,35,72,47,78,92,38,88,55,62,30,38,29,62,61,34,59,66,66,36,41,30,39,27,33,60,53,43,74,80,43,46,69,55,16,43,49,40,28,38,45,40,50,30,43,74,44,31,61,57,73,80,54,26,40,37,44,42,67,58,40,53,52,44,33,51,49,51,51,60,68,37,52,82,70,51,82,75,78,86,77,43,69,69,54,48,49,52,52,42,53,52,51,38,38,73,68,39,43,30,39,74,45,55,48,98,84,67,46,72,47,33,39,30,72,16,70,65,23,53,46,53,47,36,58,68,54,46,37,32,28,51,72,44,39,40,58,52,46,11,43,41,46,45,49,48,38,52,60,8,62,44,68,53,88,92,46,74,81,84,60,37,34,51,43,68,60,51,52,50,48,35,32,39,50,38,52,35,33,30,52,35,26,74,36,90,45,74,62,22,36,27,46,66,60,32,49,44,34,52,52,45,34,37,56,70,50,45,34,40,48,30,54,52,91,84,48,90,56,72,45,27,30,36,66,25,76,85,41,51,54,53,58,40,88,88,78,60,46,77,45,93,46,56,60,48,43,51,52,43,50,60,52,51,49,51,45,72,90,43,82,45,48,50,92,17,60,44,43,56,49,50,54,48,51,51,26,38,56,59,28,50,54,50,62,74,66,43,78,52,75,76,70,87,56,58,55,70,72,72,60,72,76,72,68,92,75,65,80,71,74,130,141,77,77,63,83,74,75,75,90,88,84,76,51,39,21,60,47,76,42,94,67,83,58,36,76,12,77,28,86,75,80,71,69,67,84,65,84,79,58,85,85,62,53,73,41,72,77,45,68,76,66,64,42,54,90,80,34,46,66,56,22,52,50,51,49,46,42,37,74,68,28,56,46,65,48,36,63,74,78,46,46,45,56,91,74,34,37,83,58,44,45,58,50,52,50,52,57,38,66,64,32,65,68,50,48,50,49,46,49,49,53,27,51,53,51,48,52,51,36,53,72,69,59,67,52,83,68,66,97,57,98,60,47,67,58,50,51,51,51,51,42,50,50,42,37,51,51,51,51,50,50,50,51,53,52,44,69,68,20,56,42,39,36,38,46,54,69,55,50,33,52,50,51,52,52,49,48,50,53,47,25,44,25,21,61,66,14,36,33,33,42,42,58,45,50,37,52,50,51,53,50,43,50,54,27,40,76,67,40,23,13,46,35,37,35,29,62,38,71,51,84,57,48,67,51,51,55,48,51,50,28,44,70,68,32,35,46,66,44,37,32,67,39,52,50,86,63,56,39,90,71,53,23,62,51,40,21,41,67,26,27,28,44,39,71,90,69,68,79,95,38,66,67,61,55,43,50,54,44,39,45,52,43,48,39,38,52,63,13,41,28,32,32,42,52,40,36,72,50,65,36,69,55,41,40,82,62,67,63,48,57,70,67,54,49,49,56,49,47,31,38,45,51,47,78,23,83,49,39,32,40,28,30,24,23,72,40,56,46,50,68,87,58,52,69,59,32,51,43,37,31,72,65,42,73,80,65,84,77,44,68,61,58,56,68,61,34,65,69,46,56,70,31,65,33,34,38,35,40,43,33,58,40,83,64,44,54,47,48,61,53,50,49,54,54,31,52,74,69,73,43,78,79,81,30,81,78,73,78,73,52,69,68,57,50,47,51,52,52,52,53,52,39,51,51,43,50,51,43,22,60,57,53,32,56,46,34,58,33,26,52,54,34,34,54,58,69,41,46,65,34,62,24,38,39,62,69,56,49,43,52,51,47,51,51,49,53,52,52,38,46,72,72,61,42,40,64,62,79,60,86,81,54,55,63,64,58,51,50,52,50,24,49,60,46,62,27,65,72,34,42,35,72,48,79,90,39,87,54,60,30,37,29,64,61,34,59,64,67,37,41,28,38,27,35,61,53,44,76,80,43,47,67,53,15,43,50,38,27,41,45,39,52,29,42,73,44,33,62,56,73,79,54,27,40,36,43,42,66,58,41,51,52,44,32,51,51,50,50,60,68,37,52,82,70,51,82,73,76,85,77,43,68,68,54,49,48,52,53,40,50,53,52,38,38,74,70,39,43,30,38,75,45,52,47,98,86,67,47,72,47,33,40,32,71,17,69,66,22,52,46,53,47,37,57,69,55,44,37,32,30,50,71,44,40,39,57,52,47,14,43,40,46,44,49,48,37,52,62,10,63,43,68,53,87,92,45,73,83,84,59,41,34,52,43,68,59,51,52,51,46,34,30,39,50,39,54,34,33,30,51,34,23,73,36,89,45,73,64,23,35,27,45,66,61,32,50,45,34,52,53,46,35,38,54,70,48,45,33,42,49,31,55,52,91,83,48,91,57,72,46,28,28,35,66,25,77,86,39,51,58,52,58,39,88,87,78,57,44,77,44,95,45,55,59,47,43,50,52,43,50,60,52,50,49,51,44,73,86,42,80,45,49,48,93,18,60,46,43,56,48,49,54,48,52,51,25,38,57,58,27,50,54,49,63,73,65,41,78,54,74,79,69,88,55,58,56,71,76,72,60,71,75,71,69,92,76,66,81,70,77,125

Foldseek 3Di:
DPPDDPPDDLDPQLFAQDPQPPDRGGGGDPPPPDPPPNPVVDQKDFLAAAQDDCVVPVVSVVVVVVCLLVLRHLSVLPQFLADDFQAACPLVVLVVQLLPDPLLLVVLLVVLVVVLVVCVVVVVQVPDPDPCNVVSSVVSSVVSSVVLVVVLVVLSVLFAFASHHSSLLSVVLVVLSNQVCLLAVQHEMEGSVQLVLVVVVSNVLRVVQAAEEEAEAAAAPCVLVNVQNSSSSSRYFGAQEEDECLLCDPPRNNSVSNNRYGYDHPDPFPPVSSVSSLLSSLLSCRNRHGYHYYHQQSDHDLQQAGAFGDCSVVLSVLCSCLQPSHVKHKYKYKYKDFLAYQCNVQSLCVQLPDDRDSPHPCVCSPPPVSSNANQHYMYMYIFNIDIPQVLVQVLCVVVVHDHRYHPDDDDPVSSVVSSNVVSLVSVVRNLLGYEQELLLLLLLVQLLDPDQWDFLVVSLVVSVVVCVLCVVLNHHYDDPPPDRSSVSNVVSDVNCDCCQKNWDPPDPGIIIHGNDNLSSSSSPNNRLQSQVLVLLLLLLLVLQVVVDDDQVSSKDFPVSSLLSSVVVCLLCVNPYRDDPPDSVVSNVVSLVVCVVVQQKDFDADPVRHTTIITGGPVCVVVPVSVSSSSNSSCQLLLLLLLLLLLLLLQLQDFPPDDRPFWFAPVLSLSLSLVLLVVCVVVFNGPDNNSSGSVSSVSSVVSCLLQQQKFWDDDSPDPGHIIIHGDPQNRFDADPPPRFTDCDHDSNVVSVSSVSSHDDTPPPDVDPVSVRVSSVSSNVSSVVRRVVRPDDDDPDRPSPPNPDDDSPDPPDD/DDDDPCVDDDDDQLQPQDDPPLDRTRGGDPCPPDPPPPPVVDQKDFLAAAQDDCVVPVVSVVVVVVCLQVLRHLSVLPQFLADDFQAACPLVVLVVQLLPDPLLLVVLLVVLVVVLVVCVVVCVQVQPPDPCNVVSSVVSSVVSSVVVVVVLVVLSVLFAFASHHSSLLSVVLVVLSNQVCLLAVQHEMEGNNQLSLVVVVSNVLRVVQAAEEEAEAAAAPCVLVVVQNVSSSSRYFGAQEEDECLLCDPPRNNSVSNNRYGYDHPDPFPDPSSVSSVLSSVLSCRNRHGYHYYHQQSDHDLQQAGAFGDCSVVLSVLCSCLQPSHVKHKYKYKYKDFLAYQCNVQSLCVQLPDDRDSPHPVVCSPPPVSSNANQHYMYMYIFNIDIPQVLVQVLCVVVVHDHRYHPDDDDPVSSVVSSNVVSLVSVVRNLLGYEQELLLLLLLLQLLDPDQWDFLVVSLVVSVVVCVLCVVLNHHYDDPPPDRSSVSNVVSDVNCDCCQKNWDPDDPGIIIHGNDNLSSSSSPNNRLQSQVLVLLLLLLLVLQPVVDDDQVSSKDFPVSSLLSSVVVCLLCVNPYRDDPPDSVVSNVVSLVVCVVVQQKDFDADPVRHTTIITGGPVCVVVPVSVSSSSNSSCQLLLLLLLLLLLLLLQLQDFPVDDRPFWFAPVLSLSLSLVLLVVCVVVFNGPDNNSSGSVSSVSSVVSCLLQQQKFWDDDSPDPGHIIIHGDPQNRFDADPPPRFTDCDHDSNVVSVSSVSSHDDTPPPPVDPVSVRVSSVSSNVSSVVRRVVRPDDDDPDRPSPPNPDDDSPDPPDD